Protein 6J9S (pdb70)

B-factor: mean 50.15, std 13.06, range [29.09, 137.84]

Secondary structure (DSSP, 8-state):
-GGGG---EEEEE--SHHHHHHHHHHHHTT--SEEEEE-S-HHHHHHHHHHHHTTGGGS---EEEE--GGGGTT-SEEEE---HHHHHHHHHHHHHTT--SEEEE-SSSHHHHHHHHHHHH---GGGEEE-TTHHHHHHHHHHHHHHHT--GGGEE--EEBSSSTT-EE-GGG-EETTEEHHHHHHH-TTS-HHHHHHHHHHHHTHHHHHHHHHS---HHHHHHHHHHHHHHHTT--EEEEEEEEEESGGG-EEEEEEEEEEEETTEEEEE------HHHHHHHHHHHHHHHH-/--TTS---EEEEE--SHHHHHHHHHHHHHT--SEEEEE-S-HHHHHHHHHHHHTTGGGS---EEEE--GGGGTT-SEEEE--PPPPPTT--HHHHHHHHHHHHHHHHHHHHHTT--SEEEE-SSSHHHHHHHHHHHH---GGGEEE-TTHHHHHHHHHHHHHHHT--GGGEE--EEBSSSTT-EE-GGG-EETTEEHHHHHHH-TTS-HHHHHHHHHHHHTHHHHHHHHHS---HHHHHHHHHHHHHHHTT--EEEEEEEEEESGGG-EEEEEEEEEEEETTEEEEEP-----HHHHHHHHHHHHHHHHHHHHH-/-GGGG---EEEEE--SHHHHHHHHHHHHHT--SEEEEE-S-HHHHHHHHHHHHTTGGGS---EEEE--GGGGGG-SEEEE---HHHHHHHHHHHHHHHHTT--SEEEE-SSSHHHHHHHHHHHH---GGGEEE-TTHHHHHHHHHHHHHHHTS-GGGEE--EEBSSSTT-EE-GGG-EETTEEHHHHHHH-TTS-HHHHHHHHHHHHTHHHHHHHHHS---HHHHHHHHHHHHHHHTT--EEEEEEEEEESGGG-EEEEEEEEEEEETTEEEEE------HHHHHHHHHHHHHHHHHH-/-GGGG---EEEEE--SHHHHHHHHHHHHTT--SEEEEE-S-HHHHHHHHHHHHTTGGGS---EEEE--GGGGGG-SEEEE---HHHHHHHHHHHHHHTT--SEEEE-SSSHHHHHHHHHHHH---GGGEEE-TTHHHHHHHHHHHHHHHTS-GGGEE--EEBSSSTT-EE-GGG-EETTEEHHHHHHH-TTS-HHHHHHHHHHHHTHHHHHHHHHS---HHHHHHHHHHHHHHHTT--EEEEEEEEEESGGG-EEEEEEEEEEEETTEEEEE------HHHHHHHHHHHHHHHHHH-/-GGGG---EEEEE--SHHHHHHHHHHHHHT--SEEEEE-S-HHHHHHHHHHHHTTGGGS---EEEE--GGGGGG-SEEEE--PPPP-TT--HHHHHHHHHHHHHHHHHHHHHTT--SEEEE-SSSHHHHHHHHHHHH---GGGEEE-TTHHHHHHHHHHHHHHHTS-GGGEE--EEBSSSTT-EE-GGG-EETTEEHHHHHHH-TTS-HHHHHHHHHHHHTHHHHHHHHHS---HHHHHHHHHHHHHHHTT--EEEEEEEEEESGGG-EEEEEEEEEEEETTEEEEE------HHHHHHHHHHHHHHHHHHHHH-/-GGGG---EEEEE--SHHHHHHHHHHHHHT--SEEEEE-S-HHHHHHHHHHHHTTGGGS---EEEE--GGGGTT-SEEEE---PPPPTT--HHHHHHHHHHHHHHHHHHHHHTT--SEEEE-SSSHHHHHHHHHHHH---GGGEEE-TTHHHHHHHHHHHHHHHTS-GGGEE--EEBSSSTT-EE-GGG-EETTEEHHHHHHH-TTS-HHHHHHHHHHHHTHHHHHHHHHS---HHHHHHHHHHHHHHHTT--EEEEEEEEEESGGG-EEEEEEEEEEEETTEEEEE------HHHHHHHHHHHHHHHHHHHHH-

Radius of gyration: 40.89 Å; Cα contacts (8 Å, |Δi|>4): 4167; chains: 6; bounding box: 104×77×128 Å

Nearest PDB structures (foldseek):
  6j9s-assembly1_B  TM=1.003E+00  e=2.206E-65  Lacticaseibacillus casei DSM 20011 = JCM 1134 = ATCC 393
  6j9t-assembly1_B  TM=1.002E+00  e=1.835E-62  Lacticaseibacillus casei DSM 20011 = JCM 1134 = ATCC 393
  6j9t-assembly1_A-2  TM=1.002E+00  e=5.610E-61  Lacticaseibacillus casei DSM 20011 = JCM 1134 = ATCC 393
  6jml-assembly1_A  TM=1.002E+00  e=8.552E-60  Lacticaseibacillus casei
  1a5z-assembly1_A  TM=9.547E-01  e=2.780E-36  Thermotoga maritima

Structure (mmCIF, N/CA/C/O backbone):
data_6J9S
#
_entry.id   6J9S
#
_cell.length_a   163.569
_cell.length_b   82.893
_cell.length_c   180.834
_cell.angle_alpha   90.00
_cell.angle_beta   91.50
_cell.angle_gamma   90.00
#
_symmetry.space_group_name_H-M   'C 1 2 1'
#
loop_
_entity.id
_entity.type
_entity.pdbx_description
1 polymer 'L-lactate dehydrogenase'
2 non-polymer 'SULFATE ION'
3 non-polymer GLYCEROL
4 water water
#
loop_
_atom_site.group_PDB
_atom_site.id
_atom_site.type_symbol
_atom_site.label_atom_id
_atom_site.label_alt_id
_atom_site.label_comp_id
_atom_site.label_asym_id
_atom_site.label_entity_id
_atom_site.label_seq_id
_atom_site.pdbx_PDB_ins_code
_atom_site.Cartn_x
_atom_site.Cartn_y
_atom_site.Cartn_z
_atom_site.occupancy
_atom_site.B_iso_or_equiv
_atom_site.auth_seq_id
_atom_site.auth_comp_id
_atom_site.auth_asym_id
_atom_site.auth_atom_id
_atom_site.pdbx_PDB_model_num
ATOM 1 N N . SER A 1 3 ? -13.490 29.012 175.978 1.00 72.68 3 SER A N 1
ATOM 2 C CA . SER A 1 3 ? -13.679 27.928 177.026 1.00 70.60 3 SER A CA 1
ATOM 3 C C . SER A 1 3 ? -12.352 27.665 177.730 1.00 67.41 3 SER A C 1
ATOM 4 O O . SER A 1 3 ? -11.322 27.572 177.086 1.00 70.81 3 SER A O 1
ATOM 7 N N . ILE A 1 4 ? -12.382 27.513 179.044 1.00 66.75 4 ILE A N 1
ATOM 8 C CA . ILE A 1 4 ? -11.209 27.031 179.816 1.00 67.97 4 ILE A CA 1
ATOM 9 C C . ILE A 1 4 ? -10.656 25.684 179.271 1.00 70.09 4 ILE A C 1
ATOM 10 O O . ILE A 1 4 ? -9.464 25.350 179.422 1.00 63.93 4 ILE A O 1
ATOM 15 N N . THR A 1 5 ? -11.552 24.875 178.679 1.00 71.15 5 THR A N 1
ATOM 16 C CA . THR A 1 5 ? -11.167 23.526 178.206 1.00 65.76 5 THR A CA 1
ATOM 17 C C . THR A 1 5 ? -10.255 23.555 176.970 1.00 71.17 5 THR A C 1
ATOM 18 O O . THR A 1 5 ? -9.590 22.546 176.656 1.00 61.28 5 THR A O 1
ATOM 22 N N . ASP A 1 6 ? -10.144 24.722 176.334 1.00 71.85 6 ASP A N 1
ATOM 23 C CA . ASP A 1 6 ? -9.168 24.907 175.255 1.00 69.30 6 ASP A CA 1
ATOM 24 C C . ASP A 1 6 ? -7.728 24.564 175.685 1.00 69.94 6 ASP A C 1
ATOM 25 O O . ASP A 1 6 ? -6.861 24.280 174.845 1.00 64.93 6 ASP A O 1
ATOM 30 N N . LYS A 1 7 ? -7.483 24.578 176.992 1.00 70.17 7 LYS A N 1
ATOM 31 C CA . LYS A 1 7 ? -6.185 24.232 177.578 1.00 67.96 7 LYS A CA 1
ATOM 32 C C . LYS A 1 7 ? -5.973 22.735 177.751 1.00 68.99 7 LYS A C 1
ATOM 33 O O . LYS A 1 7 ? -4.876 22.302 178.092 1.00 60.55 7 LYS A O 1
ATOM 39 N N . ASP A 1 8 ? -7.017 21.937 177.572 1.00 62.49 8 ASP A N 1
ATOM 40 C CA . ASP A 1 8 ? -6.902 20.485 177.802 1.00 59.92 8 ASP A CA 1
ATOM 41 C C . ASP A 1 8 ? -6.278 19.848 176.594 1.00 59.32 8 ASP A C 1
ATOM 42 O O . ASP A 1 8 ? -6.919 19.036 175.902 1.00 56.83 8 ASP A O 1
ATOM 47 N N . HIS A 1 9 ? -5.031 20.243 176.311 1.00 58.40 9 HIS A N 1
ATOM 48 C CA . HIS A 1 9 ? -4.272 19.740 175.182 1.00 52.68 9 HIS A CA 1
ATOM 49 C C . HIS A 1 9 ? -2.838 19.837 175.636 1.00 54.09 9 HIS A C 1
ATOM 50 O O . HIS A 1 9 ? -2.293 20.934 175.791 1.00 50.38 9 HIS A O 1
ATOM 57 N N . GLN A 1 10 ? -2.219 18.687 175.852 1.00 46.23 10 GLN A N 1
ATOM 58 C CA . GLN A 1 10 ? -0.890 18.654 176.391 1.00 49.11 10 GLN A CA 1
ATOM 59 C C . GLN A 1 10 ? 0.116 18.395 175.299 1.00 48.82 10 GLN A C 1
ATOM 60 O O . GLN A 1 10 ? -0.050 17.528 174.430 1.00 46.58 10 GLN A O 1
ATOM 66 N N . LYS A 1 11 ? 1.146 19.236 175.295 1.00 48.72 11 LYS A N 1
ATOM 67 C CA . LYS A 1 11 ? 2.092 19.278 174.228 1.00 47.53 11 LYS A CA 1
ATOM 68 C C . LYS A 1 11 ? 3.497 19.059 174.753 1.00 44.56 11 LYS A C 1
ATOM 69 O O . LYS A 1 11 ? 4.003 19.801 175.633 1.00 43.72 11 LYS A O 1
ATOM 75 N N . VAL A 1 12 ? 4.198 18.161 174.093 1.00 44.55 12 VAL A N 1
ATOM 76 C CA . VAL A 1 12 ? 5.605 17.895 174.412 1.00 41.53 12 VAL A CA 1
ATOM 77 C C . VAL A 1 12 ? 6.447 18.193 173.224 1.00 42.94 12 VAL A C 1
ATOM 78 O O . VAL A 1 12 ? 6.171 17.731 172.120 1.00 42.88 12 VAL A O 1
ATOM 82 N N . ILE A 1 13 ? 7.598 18.831 173.471 1.00 44.36 13 ILE A N 1
ATOM 83 C CA . ILE A 1 13 ? 8.656 18.960 172.479 1.00 44.61 13 ILE A CA 1
ATOM 84 C C . ILE A 1 13 ? 9.833 18.128 172.942 1.00 43.56 13 ILE A C 1
ATOM 85 O O . ILE A 1 13 ? 10.375 18.333 174.023 1.00 45.03 13 ILE A O 1
ATOM 90 N N . LEU A 1 14 ? 10.248 17.225 172.078 1.00 43.62 14 LEU A N 1
ATOM 91 C CA . LEU A 1 14 ? 11.366 16.381 172.309 1.00 43.50 14 LEU A CA 1
ATOM 92 C C . LEU A 1 14 ? 12.512 16.885 171.507 1.00 41.80 14 LEU A C 1
ATOM 93 O O . LEU A 1 14 ? 12.382 17.036 170.308 1.00 41.65 14 LEU A O 1
ATOM 98 N N . VAL A 1 15 ? 13.659 17.078 172.158 1.00 45.26 15 VAL A N 1
ATOM 99 C CA . VAL A 1 15 ? 14.895 17.455 171.487 1.00 46.24 15 VAL A CA 1
ATOM 100 C C . VAL A 1 15 ? 15.878 16.299 171.521 1.00 45.30 15 VAL A C 1
ATOM 101 O O . VAL A 1 15 ? 16.287 15.834 172.602 1.00 46.18 15 VAL A O 1
ATOM 105 N N . GLY A 1 16 ? 16.206 15.811 170.326 1.00 45.15 16 GLY A N 1
ATOM 106 C CA . GLY A 1 16 ? 17.093 14.628 170.193 1.00 47.74 16 GLY A CA 1
ATOM 107 C C . GLY A 1 16 ? 16.215 13.422 169.803 1.00 45.56 16 GLY A C 1
ATOM 108 O O . GLY A 1 16 ? 15.424 12.971 170.591 1.00 47.44 16 GLY A O 1
ATOM 109 N N . ASP A 1 17 ? 16.407 12.942 168.589 1.00 44.22 17 ASP A N 1
ATOM 110 C CA . ASP A 1 17 ? 15.693 11.801 168.073 1.00 46.14 17 ASP A CA 1
ATOM 111 C C . ASP A 1 17 ? 16.605 10.618 167.803 1.00 40.18 17 ASP A C 1
ATOM 112 O O . ASP A 1 17 ? 16.521 10.001 166.750 1.00 41.32 17 ASP A O 1
ATOM 117 N N . GLY A 1 18 ? 17.523 10.351 168.716 1.00 42.43 18 GLY A N 1
ATOM 118 C CA . GLY A 1 18 ? 18.330 9.109 168.687 1.00 41.14 18 GLY A CA 1
ATOM 119 C C . GLY A 1 18 ? 17.439 7.994 169.232 1.00 39.93 18 GLY A C 1
ATOM 120 O O . GLY A 1 18 ? 16.217 8.143 169.424 1.00 38.65 18 GLY A O 1
ATOM 121 N N . ALA A 1 19 ? 18.063 6.907 169.596 1.00 42.21 19 ALA A N 1
ATOM 122 C CA . ALA A 1 19 ? 17.363 5.761 170.154 1.00 41.38 19 ALA A CA 1
ATOM 123 C C . ALA A 1 19 ? 16.543 6.130 171.416 1.00 40.87 19 ALA A C 1
ATOM 124 O O . ALA A 1 19 ? 15.439 5.623 171.646 1.00 36.94 19 ALA A O 1
ATOM 126 N N . VAL A 1 20 ? 17.100 6.987 172.260 1.00 42.69 20 VAL A N 1
ATOM 127 C CA . VAL A 1 20 ? 16.452 7.334 173.520 1.00 40.46 20 VAL A CA 1
ATOM 128 C C . VAL A 1 20 ? 15.199 8.141 173.213 1.00 40.84 20 VAL A C 1
ATOM 129 O O . VAL A 1 20 ? 14.090 7.826 173.677 1.00 40.01 20 VAL A O 1
ATOM 133 N N . GLY A 1 21 ? 15.379 9.196 172.418 1.00 40.82 21 GLY A N 1
ATOM 134 C CA . GLY A 1 21 ? 14.250 10.102 172.139 1.00 42.53 21 GLY A CA 1
ATOM 135 C C . GLY A 1 21 ? 13.143 9.408 171.379 1.00 38.57 21 GLY A C 1
ATOM 136 O O . GLY A 1 21 ? 11.948 9.519 171.709 1.00 37.09 21 GLY A O 1
ATOM 137 N N . SER A 1 22 ? 13.542 8.620 170.388 1.00 38.29 22 SER A N 1
ATOM 138 C CA . SER A 1 22 ? 12.576 7.841 169.568 1.00 37.15 22 SER A CA 1
ATOM 139 C C . SER A 1 22 ? 11.781 6.901 170.431 1.00 37.80 22 SER A C 1
ATOM 140 O O . SER A 1 22 ? 10.550 6.776 170.335 1.00 36.52 22 SER A O 1
ATOM 143 N N . SER A 1 23 ? 12.487 6.152 171.253 1.00 37.07 23 SER A N 1
ATOM 144 C CA . SER A 1 23 ? 11.868 5.192 172.153 1.00 37.27 23 SER A CA 1
ATOM 145 C C . SER A 1 23 ? 10.943 5.861 173.138 1.00 35.67 23 SER A C 1
ATOM 146 O O . SER A 1 23 ? 9.873 5.331 173.459 1.00 36.90 23 SER A O 1
ATOM 149 N N . TYR A 1 24 ? 11.355 7.032 173.664 1.00 36.96 24 TYR A N 1
ATOM 150 C CA . TYR A 1 24 ? 10.472 7.823 174.548 1.00 33.93 24 TYR A CA 1
ATOM 151 C C . TYR A 1 24 ? 9.190 8.234 173.829 1.00 34.68 24 TYR A C 1
ATOM 152 O O . TYR A 1 24 ? 8.082 8.097 174.366 1.00 37.54 24 TYR A O 1
ATOM 161 N N . ALA A 1 25 ? 9.310 8.658 172.581 1.00 34.99 25 ALA A N 1
ATOM 162 C CA . ALA A 1 25 ? 8.114 9.066 171.846 1.00 36.13 25 ALA A CA 1
ATOM 163 C C . ALA A 1 25 ? 7.181 7.863 171.689 1.00 33.72 25 ALA A C 1
ATOM 164 O O . ALA A 1 25 ? 5.966 8.005 171.838 1.00 34.91 25 ALA A O 1
ATOM 166 N N . TYR A 1 26 ? 7.755 6.705 171.397 1.00 33.11 26 TYR A N 1
ATOM 167 C CA . TYR A 1 26 ? 6.975 5.496 171.275 1.00 32.14 26 TYR A CA 1
ATOM 168 C C . TYR A 1 26 ? 6.250 5.160 172.587 1.00 31.50 26 TYR A C 1
ATOM 169 O O . TYR A 1 26 ? 5.069 4.761 172.583 1.00 31.30 26 TYR A O 1
ATOM 178 N N . ALA A 1 27 ? 6.952 5.297 173.691 1.00 31.54 27 ALA A N 1
ATOM 179 C CA . ALA A 1 27 ? 6.346 5.060 174.993 1.00 32.50 27 ALA A CA 1
ATOM 180 C C . ALA A 1 27 ? 5.143 5.980 175.282 1.00 34.97 27 ALA A C 1
ATOM 181 O O . ALA A 1 27 ? 4.096 5.557 175.799 1.00 36.20 27 ALA A O 1
ATOM 183 N N . MET A 1 28 ? 5.279 7.243 174.896 1.00 40.49 28 MET A N 1
ATOM 184 C CA . MET A 1 28 ? 4.251 8.227 175.099 1.00 35.97 28 MET A CA 1
ATOM 185 C C . MET A 1 28 ? 3.046 7.901 174.223 1.00 35.96 28 MET A C 1
ATOM 186 O O . MET A 1 28 ? 1.863 8.081 174.631 1.00 37.50 28 MET A O 1
ATOM 191 N N . VAL A 1 29 ? 3.323 7.475 173.000 1.00 35.75 29 VAL A N 1
ATOM 192 C CA . VAL A 1 29 ? 2.271 7.022 172.116 1.00 35.41 29 VAL A CA 1
ATOM 193 C C . VAL A 1 29 ? 1.486 5.824 172.668 1.00 38.39 29 VAL A C 1
ATOM 194 O O . VAL A 1 29 ? 0.263 5.828 172.713 1.00 36.49 29 VAL A O 1
ATOM 198 N N . LEU A 1 30 ? 2.193 4.776 173.009 1.00 37.44 30 LEU A N 1
ATOM 199 C CA . LEU A 1 30 ? 1.564 3.586 173.495 1.00 41.43 30 LEU A CA 1
ATOM 200 C C . LEU A 1 30 ? 0.818 3.783 174.768 1.00 37.87 30 LEU A C 1
ATOM 201 O O . LEU A 1 30 ? -0.249 3.235 174.948 1.00 33.15 30 LEU A O 1
ATOM 206 N N . GLN A 1 31 ? 1.307 4.604 175.652 1.00 34.55 31 GLN A N 1
ATOM 207 C CA . GLN A 1 31 ? 0.615 4.805 176.920 1.00 32.85 31 GLN A CA 1
ATOM 208 C C . GLN A 1 31 ? -0.395 5.954 176.870 1.00 39.49 31 GLN A C 1
ATOM 209 O O . GLN A 1 31 ? -1.012 6.255 177.873 1.00 35.63 31 GLN A O 1
ATOM 215 N N . GLY A 1 32 ? -0.536 6.618 175.738 1.00 35.72 32 GLY A N 1
ATOM 216 C CA . GLY A 1 32 ? -1.572 7.643 175.615 1.00 37.36 32 GLY A CA 1
ATOM 217 C C . GLY A 1 32 ? -1.276 8.872 176.422 1.00 40.04 32 GLY A C 1
ATOM 218 O O . GLY A 1 32 ? -2.185 9.555 176.863 1.00 38.87 32 GLY A O 1
ATOM 219 N N . ILE A 1 33 ? 0.023 9.199 176.599 1.00 40.84 33 ILE A N 1
ATOM 220 C CA . ILE A 1 33 ? 0.403 10.333 177.394 1.00 40.03 33 ILE A CA 1
ATOM 221 C C . ILE A 1 33 ? 0.656 11.532 176.453 1.00 38.72 33 ILE A C 1
ATOM 222 O O . ILE A 1 33 ? 1.455 11.450 175.509 1.00 39.62 33 ILE A O 1
ATOM 227 N N . ALA A 1 34 ? -0.018 12.650 176.759 1.00 39.12 34 ALA A N 1
ATOM 228 C CA . ALA A 1 34 ? -0.003 13.902 175.956 1.00 39.26 34 ALA A CA 1
ATOM 229 C C . ALA A 1 34 ? -0.705 13.757 174.621 1.00 43.33 34 ALA A C 1
ATOM 230 O O . ALA A 1 34 ? -1.041 12.635 174.182 1.00 41.23 34 ALA A O 1
ATOM 232 N N . GLN A 1 35 ? -1.026 14.897 174.020 1.00 42.47 35 GLN A N 1
ATOM 233 C CA . GLN A 1 35 ? -1.800 14.894 172.794 1.00 43.46 35 GLN A CA 1
ATOM 234 C C . GLN A 1 35 ? -1.027 15.368 171.585 1.00 42.97 35 GLN A C 1
ATOM 235 O O . GLN A 1 35 ? -1.534 15.341 170.479 1.00 45.49 35 GLN A O 1
ATOM 241 N N . GLU A 1 36 ? 0.203 15.787 171.786 1.00 45.97 36 GLU A N 1
ATOM 242 C CA . GLU A 1 36 ? 1.005 16.372 170.743 1.00 43.87 36 GLU A CA 1
ATOM 243 C C . GLU A 1 36 ? 2.493 16.193 171.080 1.00 45.12 36 GLU A C 1
ATOM 244 O O . GLU A 1 36 ? 2.923 16.429 172.224 1.00 43.39 36 GLU A O 1
ATOM 250 N N . ILE A 1 37 ? 3.249 15.684 170.108 1.00 42.01 37 ILE A N 1
ATOM 251 C CA . ILE A 1 37 ? 4.677 15.502 170.252 1.00 43.07 37 ILE A CA 1
ATOM 252 C C . ILE A 1 37 ? 5.341 16.078 169.013 1.00 42.92 37 ILE A C 1
ATOM 253 O O . ILE A 1 37 ? 5.160 15.606 167.898 1.00 41.53 37 ILE A O 1
ATOM 258 N N . GLY A 1 38 ? 6.170 17.086 169.235 1.00 41.23 38 GLY A N 1
ATOM 259 C CA . GLY A 1 38 ? 7.026 17.593 168.175 1.00 43.92 38 GLY A CA 1
ATOM 260 C C . GLY A 1 38 ? 8.443 17.091 168.448 1.00 42.92 38 GLY A C 1
ATOM 261 O O . GLY A 1 38 ? 8.931 17.264 169.542 1.00 43.85 38 GLY A O 1
ATOM 262 N N . ILE A 1 39 ? 9.123 16.633 167.407 1.00 43.78 39 ILE A N 1
ATOM 263 C CA . ILE A 1 39 ? 10.417 16.009 167.490 1.00 43.45 39 ILE A CA 1
ATOM 264 C C . ILE A 1 39 ? 11.430 16.871 166.752 1.00 43.66 39 ILE A C 1
ATOM 265 O O . ILE A 1 39 ? 11.275 17.121 165.569 1.00 45.55 39 ILE A O 1
ATOM 270 N N . VAL A 1 40 ? 12.397 17.351 167.501 1.00 45.95 40 VAL A N 1
ATOM 271 C CA . VAL A 1 40 ? 13.377 18.307 167.018 1.00 49.30 40 VAL A CA 1
ATOM 272 C C . VAL A 1 40 ? 14.734 17.616 167.016 1.00 46.86 40 VAL A C 1
ATOM 273 O O . VAL A 1 40 ? 15.165 17.117 168.047 1.00 52.58 40 VAL A O 1
ATOM 277 N N . ASP A 1 41 ? 15.417 17.653 165.881 1.00 47.21 41 ASP A N 1
ATOM 278 C CA . ASP A 1 41 ? 16.801 17.105 165.745 1.00 46.71 41 ASP A CA 1
ATOM 279 C C . ASP A 1 41 ? 17.398 17.669 164.479 1.00 46.63 41 ASP A C 1
ATOM 280 O O . ASP A 1 41 ? 16.700 18.004 163.519 1.00 46.69 41 ASP A O 1
ATOM 285 N N . ILE A 1 42 ? 18.711 17.760 164.452 1.00 52.95 42 ILE A N 1
ATOM 286 C CA . ILE A 1 42 ? 19.478 18.234 163.295 1.00 55.37 42 ILE A CA 1
ATOM 287 C C . ILE A 1 42 ? 19.215 17.422 162.051 1.00 55.82 42 ILE A C 1
ATOM 288 O O . ILE A 1 42 ? 19.168 17.940 160.936 1.00 50.82 42 ILE A O 1
ATOM 293 N N . PHE A 1 43 ? 18.998 16.116 162.241 1.00 57.07 43 PHE A N 1
ATOM 294 C CA . PHE A 1 43 ? 18.685 15.221 161.128 1.00 57.94 43 PHE A CA 1
ATOM 295 C C . PHE A 1 43 ? 17.195 15.234 160.826 1.00 64.86 43 PHE A C 1
ATOM 296 O O . PHE A 1 43 ? 16.416 14.426 161.402 1.00 65.77 43 PHE A O 1
ATOM 304 N N . LYS A 1 44 ? 16.809 16.141 159.946 1.00 65.05 44 LYS A N 1
ATOM 305 C CA . LYS A 1 44 ? 15.402 16.406 159.679 1.00 66.70 44 LYS A CA 1
ATOM 306 C C . LYS A 1 44 ? 14.690 15.269 158.983 1.00 64.67 44 LYS A C 1
ATOM 307 O O . LYS A 1 44 ? 13.522 15.000 159.256 1.00 59.33 44 LYS A O 1
ATOM 313 N N . ASP A 1 45 ? 15.364 14.654 158.037 1.00 63.56 45 ASP A N 1
ATOM 314 C CA . ASP A 1 45 ? 14.805 13.494 157.401 1.00 71.23 45 ASP A CA 1
ATOM 315 C C . ASP A 1 45 ? 14.464 12.383 158.432 1.00 64.99 45 ASP A C 1
ATOM 316 O O . ASP A 1 45 ? 13.331 11.879 158.426 1.00 69.56 45 ASP A O 1
ATOM 321 N N . LYS A 1 46 ? 15.355 12.097 159.377 1.00 59.11 46 LYS A N 1
ATOM 322 C CA . LYS A 1 46 ? 15.082 11.115 160.388 1.00 63.36 46 LYS A CA 1
ATOM 323 C C . LYS A 1 46 ? 13.890 11.449 161.237 1.00 61.54 46 LYS A C 1
ATOM 324 O O . LYS A 1 46 ? 13.110 10.543 161.556 1.00 51.98 46 LYS A O 1
ATOM 330 N N . THR A 1 47 ? 13.760 12.712 161.644 1.00 55.19 47 THR A N 1
ATOM 331 C CA . THR A 1 47 ? 12.661 13.084 162.522 1.00 53.06 47 THR A CA 1
ATOM 332 C C . THR A 1 47 ? 11.344 12.934 161.752 1.00 52.27 47 THR A C 1
ATOM 333 O O . THR A 1 47 ? 10.323 12.561 162.372 1.00 52.34 47 THR A O 1
ATOM 337 N N . LYS A 1 48 ? 11.333 13.265 160.460 1.00 50.33 48 LYS A N 1
ATOM 338 C CA . LYS A 1 48 ? 10.136 13.047 159.664 1.00 54.51 48 LYS A CA 1
ATOM 339 C C . LYS A 1 48 ? 9.780 11.527 159.545 1.00 53.48 48 LYS A C 1
ATOM 340 O O . LYS A 1 48 ? 8.620 11.127 159.678 1.00 44.77 48 LYS A O 1
ATOM 346 N N . GLY A 1 49 ? 10.809 10.726 159.337 1.00 49.41 49 GLY A N 1
ATOM 347 C CA . GLY A 1 49 ? 10.681 9.279 159.208 1.00 51.55 49 GLY A CA 1
ATOM 348 C C . GLY A 1 49 ? 10.110 8.693 160.463 1.00 49.45 49 GLY A C 1
ATOM 349 O O . GLY A 1 49 ? 9.162 7.936 160.415 1.00 44.74 49 GLY A O 1
ATOM 350 N N . ASP A 1 50 ? 10.660 9.088 161.627 1.00 48.24 50 ASP A N 1
ATOM 351 C CA . ASP A 1 50 ? 10.123 8.692 162.930 1.00 46.14 50 ASP A CA 1
ATOM 352 C C . ASP A 1 50 ? 8.687 9.153 163.179 1.00 47.94 50 ASP A C 1
ATOM 353 O O . ASP A 1 50 ? 7.864 8.378 163.616 1.00 47.65 50 ASP A O 1
ATOM 358 N N . ALA A 1 51 ? 8.423 10.429 162.960 1.00 41.66 51 ALA A N 1
ATOM 359 C CA . ALA A 1 51 ? 7.070 10.941 163.152 1.00 39.49 51 ALA A CA 1
ATOM 360 C C . ALA A 1 51 ? 6.076 10.109 162.336 1.00 37.36 51 ALA A C 1
ATOM 361 O O . ALA A 1 51 ? 5.037 9.753 162.876 1.00 40.05 51 ALA A O 1
ATOM 363 N N . ILE A 1 52 ? 6.345 9.822 161.072 1.00 39.08 52 ILE A N 1
ATOM 364 C CA . ILE A 1 52 ? 5.326 9.119 160.273 1.00 42.98 52 ILE A CA 1
ATOM 365 C C . ILE A 1 52 ? 5.241 7.630 160.618 1.00 42.12 52 ILE A C 1
ATOM 366 O O . ILE A 1 52 ? 4.157 7.049 160.529 1.00 40.71 52 ILE A O 1
ATOM 371 N N . ASP A 1 53 ? 6.325 7.032 161.104 1.00 37.36 53 ASP A N 1
ATOM 372 C CA . ASP A 1 53 ? 6.324 5.628 161.551 1.00 40.80 53 ASP A CA 1
ATOM 373 C C . ASP A 1 53 ? 5.481 5.557 162.829 1.00 39.36 53 ASP A C 1
ATOM 374 O O . ASP A 1 53 ? 4.648 4.643 162.990 1.00 37.49 53 ASP A O 1
ATOM 379 N N . LEU A 1 54 ? 5.736 6.498 163.741 1.00 35.78 54 LEU A N 1
ATOM 380 C CA . LEU A 1 54 ? 4.961 6.605 164.941 1.00 36.92 54 LEU A CA 1
ATOM 381 C C . LEU A 1 54 ? 3.472 6.862 164.744 1.00 35.94 54 LEU A C 1
ATOM 382 O O . LEU A 1 54 ? 2.649 6.341 165.487 1.00 37.52 54 LEU A O 1
ATOM 387 N N . GLU A 1 55 ? 3.127 7.730 163.791 1.00 39.00 55 GLU A N 1
ATOM 388 C CA . GLU A 1 55 ? 1.756 8.046 163.508 1.00 41.63 55 GLU A CA 1
ATOM 389 C C . GLU A 1 55 ? 0.978 6.741 163.183 1.00 37.93 55 GLU A C 1
ATOM 390 O O . GLU A 1 55 ? -0.220 6.691 163.374 1.00 39.92 55 GLU A O 1
ATOM 396 N N . ASP A 1 56 ? 1.661 5.796 162.521 1.00 41.07 56 ASP A N 1
ATOM 397 C CA . ASP A 1 56 ? 1.050 4.490 162.141 1.00 40.81 56 ASP A CA 1
ATOM 398 C C . ASP A 1 56 ? 0.618 3.662 163.323 1.00 38.88 56 ASP A C 1
ATOM 399 O O . ASP A 1 56 ? -0.223 2.779 163.181 1.00 37.38 56 ASP A O 1
ATOM 404 N N . ALA A 1 57 ? 1.150 3.939 164.505 1.00 38.00 57 ALA A N 1
ATOM 405 C CA . ALA A 1 57 ? 0.692 3.283 165.735 1.00 36.44 57 ALA A CA 1
ATOM 406 C C . ALA A 1 57 ? -0.611 3.904 166.289 1.00 38.13 57 ALA A C 1
ATOM 407 O O . ALA A 1 57 ? -1.350 3.251 167.035 1.00 36.14 57 ALA A O 1
ATOM 409 N N . LEU A 1 58 ? -0.931 5.123 165.891 1.00 38.28 58 LEU A N 1
ATOM 410 C CA . LEU A 1 58 ? -2.043 5.877 166.476 1.00 36.45 58 LEU A CA 1
ATOM 411 C C . LEU A 1 58 ? -3.452 5.301 166.337 1.00 36.23 58 LEU A C 1
ATOM 412 O O . LEU A 1 58 ? -4.202 5.315 167.337 1.00 36.13 58 LEU A O 1
ATOM 417 N N . PRO A 1 59 ? -3.785 4.655 165.193 1.00 38.20 59 PRO A N 1
ATOM 418 C CA . PRO A 1 59 ? -5.048 3.926 165.177 1.00 37.39 59 PRO A CA 1
ATOM 419 C C . PRO A 1 59 ? -5.220 2.811 166.243 1.00 41.00 59 PRO A C 1
ATOM 420 O O . PRO A 1 59 ? -6.356 2.350 166.421 1.00 38.44 59 PRO A O 1
ATOM 424 N N . PHE A 1 60 ? -4.156 2.335 166.871 1.00 37.49 60 PHE A N 1
ATOM 425 C CA . PHE A 1 60 ? -4.286 1.307 167.925 1.00 38.42 60 PHE A CA 1
ATOM 426 C C . PHE A 1 60 ? -4.132 1.915 169.308 1.00 37.65 60 PHE A C 1
ATOM 427 O O . PHE A 1 60 ? -4.093 1.198 170.278 1.00 36.12 60 PHE A O 1
ATOM 435 N N . THR A 1 61 ? -4.055 3.240 169.411 1.00 35.74 61 THR A N 1
ATOM 436 C CA . THR A 1 61 ? -3.962 3.912 170.685 1.00 40.71 61 THR A CA 1
ATOM 437 C C . THR A 1 61 ? -4.774 5.224 170.669 1.00 38.94 61 THR A C 1
ATOM 438 O O . THR A 1 61 ? -5.592 5.528 169.756 1.00 46.57 61 THR A O 1
ATOM 442 N N . SER A 1 62 ? -4.532 6.106 171.582 1.00 43.86 62 SER A N 1
ATOM 443 C CA . SER A 1 62 ? -5.285 7.324 171.569 1.00 40.12 62 SER A CA 1
ATOM 444 C C . SER A 1 62 ? -4.651 8.335 170.591 1.00 43.74 62 SER A C 1
ATOM 445 O O . SER A 1 62 ? -3.422 8.278 170.293 1.00 38.83 62 SER A O 1
ATOM 448 N N . PRO A 1 63 ? -5.449 9.263 170.076 1.00 40.04 63 PRO A N 1
ATOM 449 C CA . PRO A 1 63 ? -4.903 10.130 169.042 1.00 37.98 63 PRO A CA 1
ATOM 450 C C . PRO A 1 63 ? -3.888 11.153 169.532 1.00 39.53 63 PRO A C 1
ATOM 451 O O . PRO A 1 63 ? -3.905 11.557 170.688 1.00 40.08 63 PRO A O 1
ATOM 455 N N . LYS A 1 64 ? -2.989 11.539 168.636 1.00 40.30 64 LYS A N 1
ATOM 456 C CA . LYS A 1 64 ? -2.005 12.571 168.896 1.00 43.61 64 LYS A CA 1
ATOM 457 C C . LYS A 1 64 ? -1.690 13.302 167.606 1.00 43.15 64 LYS A C 1
ATOM 458 O O . LYS A 1 64 ? -1.821 12.759 166.520 1.00 43.82 64 LYS A O 1
ATOM 464 N N . LYS A 1 65 ? -1.147 14.502 167.749 1.00 46.37 65 LYS A N 1
ATOM 465 C CA . LYS A 1 65 ? -0.440 15.153 166.654 1.00 47.59 65 LYS A CA 1
ATOM 466 C C . LYS A 1 65 ? 1.035 14.888 166.863 1.00 43.69 65 LYS A C 1
ATOM 467 O O . LYS A 1 65 ? 1.592 15.261 167.875 1.00 48.30 65 LYS A O 1
ATOM 473 N N . ILE A 1 66 ? 1.707 14.330 165.871 1.00 42.87 66 ILE A N 1
ATOM 474 C CA . ILE A 1 66 ? 3.110 14.004 165.907 1.00 43.73 66 ILE A CA 1
ATOM 475 C C . ILE A 1 66 ? 3.791 14.488 164.654 1.00 45.94 66 ILE A C 1
ATOM 476 O O . ILE A 1 66 ? 3.310 14.239 163.566 1.00 46.78 66 ILE A O 1
ATOM 481 N N . TYR A 1 67 ? 4.885 15.260 164.800 1.00 44.82 67 TYR A N 1
ATOM 482 C CA . TYR A 1 67 ? 5.504 15.880 163.642 1.00 44.30 67 TYR A CA 1
ATOM 483 C C . TYR A 1 67 ? 6.961 16.214 163.930 1.00 46.77 67 TYR A C 1
ATOM 484 O O . TYR A 1 67 ? 7.400 16.298 165.079 1.00 45.59 67 TYR A O 1
ATOM 493 N N . SER A 1 68 ? 7.692 16.417 162.850 1.00 48.37 68 SER A N 1
ATOM 494 C CA . SER A 1 68 ? 9.021 16.911 162.893 1.00 50.17 68 SER A CA 1
ATOM 495 C C . SER A 1 68 ? 8.912 18.394 163.222 1.00 51.66 68 SER A C 1
ATOM 496 O O . SER A 1 68 ? 8.237 19.135 162.511 1.00 47.73 68 SER A O 1
ATOM 499 N N . ALA A 1 69 ? 9.660 18.836 164.228 1.00 51.52 69 ALA A N 1
ATOM 500 C CA . ALA A 1 69 ? 9.458 20.152 164.784 1.00 50.92 69 ALA A CA 1
ATOM 501 C C . ALA A 1 69 ? 10.706 20.987 164.787 1.00 50.76 69 ALA A C 1
ATOM 502 O O . ALA A 1 69 ? 11.803 20.485 164.453 1.00 48.77 69 ALA A O 1
ATOM 504 N N . GLU A 1 70 ? 10.543 22.259 165.142 1.00 53.32 70 GLU A N 1
ATOM 505 C CA . GLU A 1 70 ? 11.690 23.239 165.308 1.00 59.95 70 GLU A CA 1
ATOM 506 C C . GLU A 1 70 ? 11.581 23.855 166.702 1.00 55.47 70 GLU A C 1
ATOM 507 O O . GLU A 1 70 ? 10.533 23.737 167.335 1.00 52.45 70 GLU A O 1
ATOM 513 N N . TYR A 1 71 ? 12.661 24.446 167.192 1.00 56.91 71 TYR A N 1
ATOM 514 C CA . TYR A 1 71 ? 12.676 25.029 168.551 1.00 57.76 71 TYR A CA 1
ATOM 515 C C . TYR A 1 71 ? 11.520 26.009 168.765 1.00 59.45 71 TYR A C 1
ATOM 516 O O . TYR A 1 71 ? 10.963 26.062 169.870 1.00 57.67 71 TYR A O 1
ATOM 525 N N . SER A 1 72 ? 11.165 26.771 167.716 1.00 60.86 72 SER A N 1
ATOM 526 C CA . SER A 1 72 ? 10.069 27.743 167.797 1.00 61.23 72 SER A CA 1
ATOM 527 C C . SER A 1 72 ? 8.733 27.071 168.149 1.00 60.92 72 SER A C 1
ATOM 528 O O . SER A 1 72 ? 7.858 27.713 168.700 1.00 55.02 72 SER A O 1
ATOM 531 N N . ASP A 1 73 ? 8.582 25.753 167.897 1.00 52.93 73 ASP A N 1
ATOM 532 C CA . ASP A 1 73 ? 7.343 25.100 168.226 1.00 53.82 73 ASP A CA 1
ATOM 533 C C . ASP A 1 73 ? 7.170 24.927 169.715 1.00 53.67 73 ASP A C 1
ATOM 534 O O . ASP A 1 73 ? 6.097 24.486 170.146 1.00 52.78 73 ASP A O 1
ATOM 539 N N . ALA A 1 74 ? 8.202 25.248 170.514 1.00 54.67 74 ALA A N 1
ATOM 540 C CA . ALA A 1 74 ? 8.094 25.109 171.979 1.00 55.30 74 ALA A CA 1
ATOM 541 C C . ALA A 1 74 ? 7.286 26.237 172.644 1.00 54.56 74 ALA A C 1
ATOM 542 O O . ALA A 1 74 ? 7.039 26.184 173.864 1.00 51.88 74 ALA A O 1
ATOM 544 N N . LYS A 1 75 ? 6.798 27.172 171.841 1.00 60.67 75 LYS A N 1
ATOM 545 C CA . LYS A 1 75 ? 6.169 28.429 172.361 1.00 66.74 75 LYS A CA 1
ATOM 546 C C . LYS A 1 75 ? 5.139 28.038 173.399 1.00 62.70 75 LYS A C 1
ATOM 547 O O . LYS A 1 75 ? 5.188 28.531 174.505 1.00 67.41 75 LYS A O 1
ATOM 553 N N . ASP A 1 76 ? 4.253 27.119 173.053 1.00 57.73 76 ASP A N 1
ATOM 554 C CA . ASP A 1 76 ? 3.152 26.737 173.930 1.00 59.63 76 ASP A CA 1
ATOM 555 C C . ASP A 1 76 ? 3.251 25.301 174.410 1.00 55.07 76 ASP A C 1
ATOM 556 O O . ASP A 1 76 ? 2.249 24.669 174.735 1.00 52.40 76 ASP A O 1
ATOM 561 N N . ALA A 1 77 ? 4.470 24.769 174.495 1.00 51.37 77 ALA A N 1
ATOM 562 C CA . ALA A 1 77 ? 4.630 23.404 175.013 1.00 49.45 77 ALA A CA 1
ATOM 563 C C . ALA A 1 77 ? 4.485 23.371 176.530 1.00 49.90 77 ALA A C 1
ATOM 564 O O . ALA A 1 77 ? 4.875 24.314 177.221 1.00 51.50 77 ALA A O 1
ATOM 566 N N . ASP A 1 78 ? 4.036 22.243 177.045 1.00 47.38 78 ASP A N 1
ATOM 567 C CA . ASP A 1 78 ? 4.045 21.934 178.471 1.00 48.49 78 ASP A CA 1
ATOM 568 C C . ASP A 1 78 ? 5.387 21.460 178.951 1.00 49.07 78 ASP A C 1
ATOM 569 O O . ASP A 1 78 ? 5.844 21.802 180.043 1.00 53.52 78 ASP A O 1
ATOM 574 N N . LEU A 1 79 ? 6.051 20.685 178.105 1.00 48.02 79 LEU A N 1
ATOM 575 C CA . LEU A 1 79 ? 7.217 19.972 178.489 1.00 46.19 79 LEU A CA 1
ATOM 576 C C . LEU A 1 79 ? 8.232 19.995 177.331 1.00 47.94 79 LEU A C 1
ATOM 577 O O . LEU A 1 79 ? 7.849 19.831 176.190 1.00 45.25 79 LEU A O 1
ATOM 582 N N . VAL A 1 80 ? 9.509 20.319 177.630 1.00 45.44 80 VAL A N 1
ATOM 583 C CA . VAL A 1 80 ? 10.620 20.161 176.709 1.00 47.96 80 VAL A CA 1
ATOM 584 C C . VAL A 1 80 ? 11.549 19.110 177.308 1.00 47.73 80 VAL A C 1
ATOM 585 O O . VAL A 1 80 ? 12.064 19.245 178.413 1.00 48.71 80 VAL A O 1
ATOM 589 N N . VAL A 1 81 ? 11.702 18.018 176.558 1.00 47.91 81 VAL A N 1
ATOM 590 C CA . VAL A 1 81 ? 12.499 16.857 176.970 1.00 45.03 81 VAL A CA 1
ATOM 591 C C . VAL A 1 81 ? 13.781 16.815 176.159 1.00 42.26 81 VAL A C 1
ATOM 592 O O . VAL A 1 81 ? 13.762 16.759 174.921 1.00 45.92 81 VAL A O 1
ATOM 596 N N . ILE A 1 82 ? 14.904 16.911 176.860 1.00 46.79 82 ILE A N 1
ATOM 597 C CA . ILE A 1 82 ? 16.204 17.068 176.207 1.00 44.55 82 ILE A CA 1
ATOM 598 C C . ILE A 1 82 ? 16.979 15.768 176.363 1.00 45.56 82 ILE A C 1
ATOM 599 O O . ILE A 1 82 ? 17.409 15.401 177.484 1.00 45.17 82 ILE A O 1
ATOM 604 N N . THR A 1 83 ? 17.157 15.107 175.237 1.00 46.35 83 THR A N 1
ATOM 605 C CA . THR A 1 83 ? 17.922 13.845 175.181 1.00 49.67 83 THR A CA 1
ATOM 606 C C . THR A 1 83 ? 19.166 13.956 174.293 1.00 56.78 83 THR A C 1
ATOM 607 O O . THR A 1 83 ? 19.986 13.040 174.324 1.00 53.74 83 THR A O 1
ATOM 611 N N . ALA A 1 84 ? 19.301 15.052 173.519 1.00 55.69 84 ALA A N 1
ATOM 612 C CA . ALA A 1 84 ? 20.327 15.113 172.428 1.00 67.27 84 ALA A CA 1
ATOM 613 C C . ALA A 1 84 ? 21.751 14.808 172.967 1.00 57.45 84 ALA A C 1
ATOM 614 O O . ALA A 1 84 ? 22.094 15.466 173.951 1.00 64.63 84 ALA A O 1
ATOM 616 N N . ASN A 1 101 ? 28.216 17.199 176.177 1.00 100.63 101 ASN A N 1
ATOM 617 C CA . ASN A 1 101 ? 27.363 17.750 175.187 1.00 97.80 101 ASN A CA 1
ATOM 618 C C . ASN A 1 101 ? 26.977 19.237 175.633 1.00 106.53 101 ASN A C 1
ATOM 619 O O . ASN A 1 101 ? 25.779 19.669 175.661 1.00 114.77 101 ASN A O 1
ATOM 624 N N . LEU A 1 102 ? 27.997 19.996 176.029 1.00 100.33 102 LEU A N 1
ATOM 625 C CA . LEU A 1 102 ? 27.834 21.307 176.687 1.00 107.15 102 LEU A CA 1
ATOM 626 C C . LEU A 1 102 ? 27.538 22.532 175.821 1.00 111.78 102 LEU A C 1
ATOM 627 O O . LEU A 1 102 ? 26.749 23.390 176.226 1.00 111.39 102 LEU A O 1
ATOM 632 N N . LYS A 1 103 ? 28.230 22.689 174.698 1.00 118.50 103 LYS A N 1
ATOM 633 C CA . LYS A 1 103 ? 27.949 23.839 173.796 1.00 121.72 103 LYS A CA 1
ATOM 634 C C . LYS A 1 103 ? 26.684 23.586 173.002 1.00 111.58 103 LYS A C 1
ATOM 635 O O . LYS A 1 103 ? 25.995 24.521 172.600 1.00 111.68 103 LYS A O 1
ATOM 641 N N . ILE A 1 104 ? 26.415 22.312 172.764 1.00 95.17 104 ILE A N 1
ATOM 642 C CA . ILE A 1 104 ? 25.195 21.873 172.127 1.00 95.07 104 ILE A CA 1
ATOM 643 C C . ILE A 1 104 ? 23.958 22.272 172.941 1.00 88.17 104 ILE A C 1
ATOM 644 O O . ILE A 1 104 ? 23.036 22.865 172.405 1.00 84.05 104 ILE A O 1
ATOM 649 N N . LEU A 1 105 ? 24.019 22.085 174.248 1.00 82.45 105 LEU A N 1
ATOM 650 C CA . LEU A 1 105 ? 22.916 22.481 175.084 1.00 70.12 105 LEU A CA 1
ATOM 651 C C . LEU A 1 105 ? 22.545 23.978 174.971 1.00 70.08 105 LEU A C 1
ATOM 652 O O . LEU A 1 105 ? 21.362 24.326 174.947 1.00 60.45 105 LEU A O 1
ATOM 657 N N . LYS A 1 106 ? 23.532 24.873 174.896 1.00 66.08 106 LYS A N 1
ATOM 658 C CA . LYS A 1 106 ? 23.240 26.331 174.785 1.00 71.32 106 LYS A CA 1
ATOM 659 C C . LYS A 1 106 ? 22.521 26.649 173.502 1.00 67.99 106 LYS A C 1
ATOM 660 O O . LYS A 1 106 ? 21.566 27.436 173.488 1.00 67.32 106 LYS A O 1
ATOM 666 N N . SER A 1 107 ? 22.895 25.944 172.443 1.00 68.45 107 SER A N 1
ATOM 667 C CA . SER A 1 107 ? 22.212 26.057 171.142 1.00 67.43 107 SER A CA 1
ATOM 668 C C . SER A 1 107 ? 20.796 25.458 171.114 1.00 65.64 107 SER A C 1
ATOM 669 O O . SER A 1 107 ? 20.077 25.638 170.165 1.00 62.58 107 SER A O 1
ATOM 672 N N . ILE A 1 108 ? 20.423 24.736 172.146 1.00 63.83 108 ILE A N 1
ATOM 673 C CA . ILE A 1 108 ? 19.055 24.223 172.269 1.00 60.33 108 ILE A CA 1
ATOM 674 C C . ILE A 1 108 ? 18.228 25.106 173.192 1.00 58.21 108 ILE A C 1
ATOM 675 O O . ILE A 1 108 ? 17.144 25.559 172.846 1.00 54.86 108 ILE A O 1
ATOM 680 N N . VAL A 1 109 ? 18.778 25.390 174.363 1.00 61.51 109 VAL A N 1
ATOM 681 C CA . VAL A 1 109 ? 18.010 26.076 175.395 1.00 63.28 109 VAL A CA 1
ATOM 682 C C . VAL A 1 109 ? 17.673 27.503 174.992 1.00 64.19 109 VAL A C 1
ATOM 683 O O . VAL A 1 109 ? 16.547 27.971 175.250 1.00 64.76 109 VAL A O 1
ATOM 687 N N . ASP A 1 110 ? 18.618 28.217 174.375 1.00 64.90 110 ASP A N 1
ATOM 688 C CA . ASP A 1 110 ? 18.381 29.647 174.053 1.00 66.12 110 ASP A CA 1
ATOM 689 C C . ASP A 1 110 ? 17.218 29.822 173.092 1.00 65.00 110 ASP A C 1
ATOM 690 O O . ASP A 1 110 ? 16.295 30.562 173.388 1.00 64.67 110 ASP A O 1
ATOM 695 N N . PRO A 1 111 ? 17.220 29.121 171.949 1.00 65.84 111 PRO A N 1
ATOM 696 C CA . PRO A 1 111 ? 16.065 29.211 171.058 1.00 63.64 111 PRO A CA 1
ATOM 697 C C . PRO A 1 111 ? 14.734 28.691 171.652 1.00 65.89 111 PRO A C 1
ATOM 698 O O . PRO A 1 111 ? 13.660 29.244 171.382 1.00 65.29 111 PRO A O 1
ATOM 702 N N . ILE A 1 112 ? 14.799 27.673 172.496 1.00 62.64 112 ILE A N 1
ATOM 703 C CA . ILE A 1 112 ? 13.565 27.219 173.208 1.00 66.33 112 ILE A CA 1
ATOM 704 C C . ILE A 1 112 ? 13.029 28.354 174.102 1.00 61.43 112 ILE A C 1
ATOM 705 O O . ILE A 1 112 ? 11.829 28.672 174.075 1.00 60.89 112 ILE A O 1
ATOM 710 N N . VAL A 1 113 ? 13.907 28.951 174.895 1.00 63.49 113 VAL A N 1
ATOM 711 C CA . VAL A 1 113 ? 13.489 30.080 175.756 1.00 65.93 113 VAL A CA 1
ATOM 712 C C . VAL A 1 113 ? 12.974 31.226 174.896 1.00 65.76 113 VAL A C 1
ATOM 713 O O . VAL A 1 113 ? 11.902 31.766 175.178 1.00 64.52 113 VAL A O 1
ATOM 717 N N . ASP A 1 114 ? 13.702 31.544 173.821 1.00 67.77 114 ASP A N 1
ATOM 718 C CA . ASP A 1 114 ? 13.324 32.647 172.920 1.00 70.68 114 ASP A CA 1
ATOM 719 C C . ASP A 1 114 ? 11.972 32.414 172.254 1.00 68.93 114 ASP A C 1
ATOM 720 O O . ASP A 1 114 ? 11.319 33.370 171.856 1.00 69.77 114 ASP A O 1
ATOM 725 N N . SER A 1 115 ? 11.534 31.168 172.133 1.00 63.48 115 SER A N 1
ATOM 726 C CA . SER A 1 115 ? 10.221 30.892 171.570 1.00 63.31 115 SER A CA 1
ATOM 727 C C . SER A 1 115 ? 9.070 31.365 172.447 1.00 63.11 115 SER A C 1
ATOM 728 O O . SER A 1 115 ? 7.930 31.397 171.993 1.00 61.48 115 SER A O 1
ATOM 731 N N . GLY A 1 116 ? 9.352 31.623 173.717 1.00 62.74 116 GLY A N 1
ATOM 732 C CA . GLY A 1 116 ? 8.309 31.897 174.684 1.00 61.66 116 GLY A CA 1
ATOM 733 C C . GLY A 1 116 ? 7.952 30.727 175.561 1.00 61.90 116 GLY A C 1
ATOM 734 O O . GLY A 1 116 ? 7.067 30.837 176.386 1.00 63.00 116 GLY A O 1
ATOM 735 N N . PHE A 1 117 ? 8.634 29.586 175.389 1.00 61.89 117 PHE A N 1
ATOM 736 C CA . PHE A 1 117 ? 8.378 28.403 176.195 1.00 60.07 117 PHE A CA 1
ATOM 737 C C . PHE A 1 117 ? 8.318 28.747 177.661 1.00 59.33 117 PHE A C 1
ATOM 738 O O . PHE A 1 117 ? 9.179 29.417 178.185 1.00 56.56 117 PHE A O 1
ATOM 746 N N . ASN A 1 118 ? 7.345 28.199 178.344 1.00 57.11 118 ASN A N 1
ATOM 747 C CA . ASN A 1 118 ? 7.119 28.535 179.728 1.00 60.67 118 ASN A CA 1
ATOM 748 C C . ASN A 1 118 ? 6.570 27.326 180.529 1.00 60.62 118 ASN A C 1
ATOM 749 O O . ASN A 1 118 ? 5.716 27.469 181.412 1.00 57.14 118 ASN A O 1
ATOM 754 N N . GLY A 1 119 ? 7.117 26.132 180.249 1.00 58.54 119 GLY A N 1
ATOM 755 C CA . GLY A 1 119 ? 6.677 24.924 180.932 1.00 55.31 119 GLY A CA 1
ATOM 756 C C . GLY A 1 119 ? 7.798 24.382 181.799 1.00 52.58 119 GLY A C 1
ATOM 757 O O . GLY A 1 119 ? 8.453 25.112 182.542 1.00 55.00 119 GLY A O 1
ATOM 758 N N . ILE A 1 120 ? 8.043 23.083 181.664 1.00 48.00 120 ILE A N 1
ATOM 759 C CA . ILE A 1 120 ? 9.055 22.347 182.471 1.00 48.13 120 ILE A CA 1
ATOM 760 C C . ILE A 1 120 ? 10.047 21.688 181.571 1.00 48.51 120 ILE A C 1
ATOM 761 O O . ILE A 1 120 ? 9.664 21.141 180.501 1.00 49.17 120 ILE A O 1
ATOM 766 N N . PHE A 1 121 ? 11.308 21.794 181.940 1.00 49.06 121 PHE A N 1
ATOM 767 C CA . PHE A 1 121 ? 12.391 21.158 181.219 1.00 49.74 121 PHE A CA 1
ATOM 768 C C . PHE A 1 121 ? 12.615 19.829 181.922 1.00 50.66 121 PHE A C 1
ATOM 769 O O . PHE A 1 121 ? 12.776 19.812 183.137 1.00 49.59 121 PHE A O 1
ATOM 777 N N . LEU A 1 122 ? 12.655 18.757 181.131 1.00 48.29 122 LEU A N 1
ATOM 778 C CA . LEU A 1 122 ? 13.073 17.460 181.611 1.00 45.23 122 LEU A CA 1
ATOM 779 C C . LEU A 1 122 ? 14.353 17.051 180.853 1.00 45.26 122 LEU A C 1
ATOM 780 O O . LEU A 1 122 ? 14.309 16.876 179.624 1.00 46.17 122 LEU A O 1
ATOM 785 N N . VAL A 1 123 ? 15.461 16.945 181.593 1.00 42.33 123 VAL A N 1
ATOM 786 C CA . VAL A 1 123 ? 16.764 16.740 181.001 1.00 44.24 123 VAL A CA 1
ATOM 787 C C . VAL A 1 123 ? 17.180 15.279 181.237 1.00 45.17 123 VAL A C 1
ATOM 788 O O . VAL A 1 123 ? 17.202 14.807 182.378 1.00 46.11 123 VAL A O 1
ATOM 792 N N . ALA A 1 124 ? 17.501 14.592 180.144 1.00 45.05 124 ALA A N 1
ATOM 793 C CA . ALA A 1 124 ? 18.034 13.212 180.196 1.00 45.93 124 ALA A CA 1
ATOM 794 C C . ALA A 1 124 ? 19.395 13.052 179.587 1.00 47.76 124 ALA A C 1
ATOM 795 O O . ALA A 1 124 ? 20.013 12.014 179.756 1.00 48.19 124 ALA A O 1
ATOM 797 N N . ALA A 1 125 ? 19.894 14.058 178.886 1.00 50.60 125 ALA A N 1
ATOM 798 C CA . ALA A 1 125 ? 21.205 13.958 178.242 1.00 52.14 125 ALA A CA 1
ATOM 799 C C . ALA A 1 125 ? 22.322 13.782 179.273 1.00 52.53 125 ALA A C 1
ATOM 800 O O . ALA A 1 125 ? 22.315 14.412 180.306 1.00 53.43 125 ALA A O 1
ATOM 802 N N . ASN A 1 126 ? 23.309 12.971 178.932 1.00 55.56 126 ASN A N 1
ATOM 803 C CA . ASN A 1 126 ? 24.467 12.755 179.799 1.00 58.38 126 ASN A CA 1
ATOM 804 C C . ASN A 1 126 ? 25.622 13.744 179.629 1.00 56.92 126 ASN A C 1
ATOM 805 O O . ASN A 1 126 ? 25.863 14.181 178.538 1.00 57.40 126 ASN A O 1
ATOM 810 N N . PRO A 1 127 ? 26.271 14.143 180.739 1.00 52.51 127 PRO A N 1
ATOM 811 C CA . PRO A 1 127 ? 26.054 13.783 182.163 1.00 51.43 127 PRO A CA 1
ATOM 812 C C . PRO A 1 127 ? 24.876 14.540 182.743 1.00 51.72 127 PRO A C 1
ATOM 813 O O . PRO A 1 127 ? 24.869 15.760 182.792 1.00 52.21 127 PRO A O 1
ATOM 817 N N . VAL A 1 128 ? 23.834 13.795 183.137 1.00 48.71 128 VAL A N 1
ATOM 818 C CA . VAL A 1 128 ? 22.540 14.396 183.390 1.00 51.28 128 VAL A CA 1
ATOM 819 C C . VAL A 1 128 ? 22.497 15.450 184.512 1.00 52.25 128 VAL A C 1
ATOM 820 O O . VAL A 1 128 ? 21.819 16.466 184.346 1.00 52.49 128 VAL A O 1
ATOM 824 N N . ASP A 1 129 ? 23.193 15.221 185.621 1.00 52.98 129 ASP A N 1
ATOM 825 C CA . ASP A 1 129 ? 23.101 16.146 186.783 1.00 55.79 129 ASP A CA 1
ATOM 826 C C . ASP A 1 129 ? 23.738 17.466 186.448 1.00 57.00 129 ASP A C 1
ATOM 827 O O . ASP A 1 129 ? 23.173 18.519 186.703 1.00 61.36 129 ASP A O 1
ATOM 832 N N . ILE A 1 130 ? 24.882 17.389 185.760 1.00 56.89 130 ILE A N 1
ATOM 833 C CA . ILE A 1 130 ? 25.554 18.548 185.222 1.00 58.43 130 ILE A CA 1
ATOM 834 C C . ILE A 1 130 ? 24.713 19.287 184.176 1.00 59.04 130 ILE A C 1
ATOM 835 O O . ILE A 1 130 ? 24.595 20.514 184.245 1.00 57.60 130 ILE A O 1
ATOM 840 N N . LEU A 1 131 ? 24.121 18.559 183.226 1.00 55.21 131 LEU A N 1
ATOM 841 C CA . LEU A 1 131 ? 23.375 19.214 182.186 1.00 56.04 131 LEU A CA 1
ATOM 842 C C . LEU A 1 131 ? 22.027 19.761 182.689 1.00 56.21 131 LEU A C 1
ATOM 843 O O . LEU A 1 131 ? 21.490 20.685 182.107 1.00 56.12 131 LEU A O 1
ATOM 848 N N . THR A 1 132 ? 21.519 19.214 183.794 1.00 55.92 132 THR A N 1
ATOM 849 C CA . THR A 1 132 ? 20.314 19.726 184.417 1.00 56.21 132 THR A CA 1
ATOM 850 C C . THR A 1 132 ? 20.637 21.067 185.053 1.00 53.66 132 THR A C 1
ATOM 851 O O . THR A 1 132 ? 19.953 22.094 184.800 1.00 55.59 132 THR A O 1
ATOM 855 N N . TYR A 1 133 ? 21.714 21.105 185.823 1.00 57.47 133 TYR A N 1
ATOM 856 C CA . TYR A 1 133 ? 22.174 22.367 186.351 1.00 56.22 133 TYR A CA 1
ATOM 857 C C . TYR A 1 133 ? 22.303 23.287 185.151 1.00 60.49 133 TYR A C 1
ATOM 858 O O . TYR A 1 133 ? 21.956 24.508 185.237 1.00 63.19 133 TYR A O 1
ATOM 867 N N . ALA A 1 134 ? 23.039 22.867 184.113 1.00 61.44 134 ALA A N 1
ATOM 868 C CA . ALA A 1 134 ? 23.390 23.811 183.008 1.00 61.40 134 ALA A CA 1
ATOM 869 C C . ALA A 1 134 ? 22.116 24.350 182.366 1.00 59.59 134 ALA A C 1
ATOM 870 O O . ALA A 1 134 ? 22.033 25.523 181.982 1.00 60.09 134 ALA A O 1
ATOM 872 N N . THR A 1 135 ? 21.097 23.503 182.272 1.00 58.73 135 THR A N 1
ATOM 873 C CA . THR A 1 135 ? 19.838 23.926 181.667 1.00 57.18 135 THR A CA 1
ATOM 874 C C . THR A 1 135 ? 19.180 24.989 182.560 1.00 60.17 135 THR A C 1
ATOM 875 O O . THR A 1 135 ? 18.644 25.994 182.059 1.00 61.89 135 THR A O 1
ATOM 879 N N . TRP A 1 136 ? 19.280 24.812 183.874 1.00 60.19 136 TRP A N 1
ATOM 880 C CA . TRP A 1 136 ? 18.794 25.821 184.830 1.00 60.83 136 TRP A CA 1
ATOM 881 C C . TRP A 1 136 ? 19.536 27.169 184.626 1.00 62.37 136 TRP A C 1
ATOM 882 O O . TRP A 1 136 ? 18.903 28.203 184.456 1.00 61.81 136 TRP A O 1
ATOM 893 N N . LYS A 1 137 ? 20.864 27.116 184.599 1.00 66.68 137 LYS A N 1
ATOM 894 C CA . LYS A 1 137 ? 21.656 28.342 184.362 1.00 69.13 137 LYS A CA 1
ATOM 895 C C . LYS A 1 137 ? 21.318 29.022 183.030 1.00 67.40 137 LYS A C 1
ATOM 896 O O . LYS A 1 137 ? 21.045 30.182 183.002 1.00 67.43 137 LYS A O 1
ATOM 902 N N . LEU A 1 138 ? 21.297 28.261 181.940 1.00 67.64 138 LEU A N 1
ATOM 903 C CA . LEU A 1 138 ? 21.048 28.811 180.622 1.00 64.98 138 LEU A CA 1
ATOM 904 C C . LEU A 1 138 ? 19.648 29.345 180.482 1.00 64.57 138 LEU A C 1
ATOM 905 O O . LEU A 1 138 ? 19.448 30.374 179.882 1.00 66.84 138 LEU A O 1
ATOM 910 N N . SER A 1 139 ? 18.652 28.622 181.020 1.00 65.06 139 SER A N 1
ATOM 911 C CA . SER A 1 139 ? 17.284 28.976 180.773 1.00 63.49 139 SER A CA 1
ATOM 912 C C . SER A 1 139 ? 16.783 30.178 181.583 1.00 63.02 139 SER A C 1
ATOM 913 O O . SER A 1 139 ? 15.877 30.834 181.135 1.00 63.61 139 SER A O 1
ATOM 916 N N . GLY A 1 140 ? 17.290 30.349 182.797 1.00 62.63 140 GLY A N 1
ATOM 917 C CA . GLY A 1 140 ? 16.762 31.308 183.736 1.00 63.32 140 GLY A CA 1
ATOM 918 C C . GLY A 1 140 ? 15.476 30.874 184.392 1.00 65.16 140 GLY A C 1
ATOM 919 O O . GLY A 1 140 ? 14.840 31.656 185.071 1.00 64.68 140 GLY A O 1
ATOM 920 N N . PHE A 1 141 ? 15.102 29.607 184.235 1.00 61.26 141 PHE A N 1
ATOM 921 C CA . PHE A 1 141 ? 13.865 29.123 184.802 1.00 61.72 141 PHE A CA 1
ATOM 922 C C . PHE A 1 141 ? 14.013 28.902 186.288 1.00 63.15 141 PHE A C 1
ATOM 923 O O . PHE A 1 141 ? 15.112 28.752 186.817 1.00 63.43 141 PHE A O 1
ATOM 931 N N . PRO A 1 142 ? 12.890 28.874 186.995 1.00 64.20 142 PRO A N 1
ATOM 932 C CA . PRO A 1 142 ? 12.965 28.492 188.421 1.00 66.82 142 PRO A CA 1
ATOM 933 C C . PRO A 1 142 ? 13.525 27.029 188.613 1.00 65.19 142 PRO A C 1
ATOM 934 O O . PRO A 1 142 ? 13.277 26.136 187.760 1.00 62.04 142 PRO A O 1
ATOM 938 N N . LYS A 1 143 ? 14.226 26.826 189.739 1.00 64.42 143 LYS A N 1
ATOM 939 C CA . LYS A 1 143 ? 14.862 25.566 190.108 1.00 65.52 143 LYS A CA 1
ATOM 940 C C . LYS A 1 143 ? 13.921 24.337 189.998 1.00 63.35 143 LYS A C 1
ATOM 941 O O . LYS A 1 143 ? 14.319 23.220 189.573 1.00 65.81 143 LYS A O 1
ATOM 947 N N . ASN A 1 144 ? 12.680 24.536 190.407 1.00 58.25 144 ASN A N 1
ATOM 948 C CA . ASN A 1 144 ? 11.769 23.437 190.472 1.00 63.18 144 ASN A CA 1
ATOM 949 C C . ASN A 1 144 ? 11.162 23.080 189.113 1.00 56.63 144 ASN A C 1
ATOM 950 O O . ASN A 1 144 ? 10.395 22.120 189.031 1.00 52.98 144 ASN A O 1
ATOM 955 N N . ARG A 1 145 ? 11.452 23.867 188.078 1.00 55.20 145 ARG A N 1
ATOM 956 C CA . ARG A 1 145 ? 10.934 23.615 186.755 1.00 56.81 145 ARG A CA 1
ATOM 957 C C . ARG A 1 145 ? 12.004 23.175 185.758 1.00 56.65 145 ARG A C 1
ATOM 958 O O . ARG A 1 145 ? 11.745 23.107 184.551 1.00 55.21 145 ARG A O 1
ATOM 966 N N . VAL A 1 146 ? 13.158 22.811 186.292 1.00 53.62 146 VAL A N 1
ATOM 967 C CA . VAL A 1 146 ? 14.219 22.190 185.532 1.00 53.62 146 VAL A CA 1
ATOM 968 C C . VAL A 1 146 ? 14.528 20.902 186.295 1.00 52.82 146 VAL A C 1
ATOM 969 O O . VAL A 1 146 ? 14.916 20.932 187.460 1.00 50.20 146 VAL A O 1
ATOM 973 N N . VAL A 1 147 ? 14.194 19.772 185.655 1.00 50.78 147 VAL A N 1
ATOM 974 C CA . VAL A 1 147 ? 14.235 18.459 186.305 1.00 52.50 147 VAL A CA 1
ATOM 975 C C . VAL A 1 147 ? 15.122 17.543 185.488 1.00 49.94 147 VAL A C 1
ATOM 976 O O . VAL A 1 147 ? 15.045 17.538 184.244 1.00 50.93 147 VAL A O 1
ATOM 980 N N . GLY A 1 148 ? 15.938 16.741 186.148 1.00 49.69 148 GLY A N 1
ATOM 981 C CA . GLY A 1 148 ? 16.745 15.755 185.425 1.00 46.91 148 GLY A CA 1
ATOM 982 C C . GLY A 1 148 ? 16.255 14.376 185.782 1.00 45.59 148 GLY A C 1
ATOM 983 O O . GLY A 1 148 ? 15.747 14.166 186.867 1.00 47.98 148 GLY A O 1
ATOM 984 N N . SER A 1 149 ? 16.439 13.435 184.868 1.00 45.95 149 SER A N 1
ATOM 985 C CA . SER A 1 149 ? 16.096 12.037 185.109 1.00 43.48 149 SER A CA 1
ATOM 986 C C . SER A 1 149 ? 16.981 11.417 186.224 1.00 44.50 149 SER A C 1
ATOM 987 O O . SER A 1 149 ? 16.541 10.508 186.917 1.00 44.10 149 SER A O 1
ATOM 990 N N . GLY A 1 150 ? 18.170 11.953 186.426 1.00 43.98 150 GLY A N 1
ATOM 991 C CA . GLY A 1 150 ? 18.971 11.633 187.619 1.00 47.45 150 GLY A CA 1
ATOM 992 C C . GLY A 1 150 ? 19.109 10.123 187.803 1.00 47.18 150 GLY A C 1
ATOM 993 O O . GLY A 1 150 ? 19.475 9.444 186.869 1.00 48.24 150 GLY A O 1
ATOM 994 N N . THR A 1 151 ? 18.802 9.605 188.996 1.00 45.89 151 THR A N 1
ATOM 995 C CA . THR A 1 151 ? 18.971 8.165 189.249 1.00 46.29 151 THR A CA 1
ATOM 996 C C . THR A 1 151 ? 17.677 7.437 189.164 1.00 41.74 151 THR A C 1
ATOM 997 O O . THR A 1 151 ? 17.535 6.339 189.746 1.00 42.87 151 THR A O 1
ATOM 1001 N N . SER A 1 152 ? 16.690 7.979 188.461 1.00 44.17 152 SER A N 1
ATOM 1002 C CA . SER A 1 152 ? 15.424 7.240 188.297 1.00 40.95 152 SER A CA 1
ATOM 1003 C C . SER A 1 152 ? 15.652 5.897 187.596 1.00 40.35 152 SER A C 1
ATOM 1004 O O . SER A 1 152 ? 15.081 4.879 188.008 1.00 41.89 152 SER A O 1
ATOM 1007 N N . LEU A 1 153 ? 16.490 5.860 186.571 1.00 40.26 153 LEU A N 1
ATOM 1008 C CA . LEU A 1 153 ? 16.767 4.588 185.855 1.00 40.05 153 LEU A CA 1
ATOM 1009 C C . LEU A 1 153 ? 17.598 3.591 186.678 1.00 40.14 153 LEU A C 1
ATOM 1010 O O . LEU A 1 153 ? 17.299 2.413 186.749 1.00 38.58 153 LEU A O 1
ATOM 1015 N N . ASP A 1 154 ? 18.634 4.106 187.362 1.00 43.93 154 ASP A N 1
ATOM 1016 C CA . ASP A 1 154 ? 19.489 3.250 188.250 1.00 45.19 154 ASP A CA 1
ATOM 1017 C C . ASP A 1 154 ? 18.619 2.645 189.358 1.00 41.73 154 ASP A C 1
ATOM 1018 O O . ASP A 1 154 ? 18.704 1.476 189.663 1.00 43.75 154 ASP A O 1
ATOM 1023 N N . THR A 1 155 ? 17.724 3.461 189.900 1.00 40.94 155 THR A N 1
ATOM 1024 C CA . THR A 1 155 ? 16.747 3.016 190.884 1.00 41.17 155 THR A CA 1
ATOM 1025 C C . THR A 1 155 ? 15.816 1.923 190.341 1.00 42.49 155 THR A C 1
ATOM 1026 O O . THR A 1 155 ? 15.654 0.881 190.990 1.00 40.52 155 THR A O 1
ATOM 1030 N N . ALA A 1 156 ? 15.239 2.116 189.156 1.00 41.33 156 ALA A N 1
ATOM 1031 C CA . ALA A 1 156 ? 14.492 1.032 188.505 1.00 37.81 156 ALA A CA 1
ATOM 1032 C C . ALA A 1 156 ? 15.344 -0.247 188.310 1.00 37.51 156 ALA A C 1
ATOM 1033 O O . ALA A 1 156 ? 14.882 -1.343 188.563 1.00 39.05 156 ALA A O 1
ATOM 1035 N N . ARG A 1 157 ? 16.573 -0.084 187.816 1.00 38.89 157 ARG A N 1
ATOM 1036 C CA . ARG A 1 157 ? 17.484 -1.254 187.644 1.00 38.71 157 ARG A CA 1
ATOM 1037 C C . ARG A 1 157 ? 17.630 -1.976 188.972 1.00 38.74 157 ARG A C 1
ATOM 1038 O O . ARG A 1 157 ? 17.601 -3.195 189.041 1.00 39.58 157 ARG A O 1
ATOM 1046 N N . PHE A 1 158 ? 17.836 -1.209 190.037 1.00 39.68 158 PHE A N 1
ATOM 1047 C CA . PHE A 1 158 ? 18.049 -1.746 191.383 1.00 39.83 158 PHE A CA 1
ATOM 1048 C C . PHE A 1 158 ? 16.831 -2.466 191.901 1.00 40.57 158 PHE A C 1
ATOM 1049 O O . PHE A 1 158 ? 16.901 -3.597 192.380 1.00 42.49 158 PHE A O 1
ATOM 1057 N N . ARG A 1 159 ? 15.674 -1.841 191.749 1.00 38.26 159 ARG A N 1
ATOM 1058 C CA . ARG A 1 159 ? 14.430 -2.488 192.105 1.00 37.60 159 ARG A CA 1
ATOM 1059 C C . ARG A 1 159 ? 14.181 -3.777 191.342 1.00 38.95 159 ARG A C 1
ATOM 1060 O O . ARG A 1 159 ? 13.727 -4.775 191.931 1.00 36.58 159 ARG A O 1
ATOM 1068 N N . GLN A 1 160 ? 14.485 -3.788 190.045 1.00 37.71 160 GLN A N 1
ATOM 1069 C CA . GLN A 1 160 ? 14.187 -4.984 189.235 1.00 37.67 160 GLN A CA 1
ATOM 1070 C C . GLN A 1 160 ? 15.156 -6.102 189.602 1.00 38.30 160 GLN A C 1
ATOM 1071 O O . GLN A 1 160 ? 14.799 -7.287 189.534 1.00 36.73 160 GLN A O 1
ATOM 1077 N N . SER A 1 161 ? 16.411 -5.733 189.885 1.00 38.43 161 SER A N 1
ATOM 1078 C CA . SER A 1 161 ? 17.377 -6.704 190.294 1.00 41.08 161 SER A CA 1
ATOM 1079 C C . SER A 1 161 ? 17.023 -7.359 191.626 1.00 39.26 161 SER A C 1
ATOM 1080 O O . SER A 1 161 ? 17.053 -8.571 191.765 1.00 38.33 161 SER A O 1
ATOM 1083 N N . ILE A 1 162 ? 16.565 -6.582 192.593 1.00 42.58 162 ILE A N 1
ATOM 1084 C CA . ILE A 1 162 ? 16.012 -7.157 193.832 1.00 43.12 162 ILE A CA 1
ATOM 1085 C C . ILE A 1 162 ? 14.771 -8.009 193.554 1.00 42.34 162 ILE A C 1
ATOM 1086 O O . ILE A 1 162 ? 14.615 -9.127 194.055 1.00 39.85 162 ILE A O 1
ATOM 1091 N N . ALA A 1 163 ? 13.872 -7.484 192.717 1.00 43.20 163 ALA A N 1
ATOM 1092 C CA . ALA A 1 163 ? 12.621 -8.220 192.369 1.00 40.08 163 ALA A CA 1
ATOM 1093 C C . ALA A 1 163 ? 12.922 -9.644 191.795 1.00 41.63 163 ALA A C 1
ATOM 1094 O O . ALA A 1 163 ? 12.280 -10.624 192.153 1.00 39.76 163 ALA A O 1
ATOM 1096 N N . LYS A 1 164 ? 13.876 -9.706 190.888 1.00 41.48 164 LYS A N 1
ATOM 1097 C CA . LYS A 1 164 ? 14.311 -10.984 190.344 1.00 43.50 164 LYS A CA 1
ATOM 1098 C C . LYS A 1 164 ? 14.905 -11.893 191.410 1.00 44.26 164 LYS A C 1
ATOM 1099 O O . LYS A 1 164 ? 14.647 -13.070 191.404 1.00 44.83 164 LYS A O 1
ATOM 1105 N N . MET A 1 165 ? 15.740 -11.343 192.282 1.00 45.19 165 MET A N 1
ATOM 1106 C CA . MET A 1 165 ? 16.370 -12.167 193.292 1.00 46.06 165 MET A CA 1
ATOM 1107 C C . MET A 1 165 ? 15.307 -12.800 194.168 1.00 48.05 165 MET A C 1
ATOM 1108 O O . MET A 1 165 ? 15.383 -13.985 194.472 1.00 44.36 165 MET A O 1
ATOM 1113 N N . VAL A 1 166 ? 14.259 -12.038 194.541 1.00 44.28 166 VAL A N 1
ATOM 1114 C CA . VAL A 1 166 ? 13.269 -12.564 195.505 1.00 44.73 166 VAL A CA 1
ATOM 1115 C C . VAL A 1 166 ? 11.956 -13.039 194.881 1.00 43.85 166 VAL A C 1
ATOM 1116 O O . VAL A 1 166 ? 11.096 -13.504 195.577 1.00 43.58 166 VAL A O 1
ATOM 1120 N N . ASN A 1 167 ? 11.828 -12.926 193.563 1.00 41.06 167 ASN A N 1
ATOM 1121 C CA . ASN A 1 167 ? 10.635 -13.303 192.869 1.00 40.12 167 ASN A CA 1
ATOM 1122 C C . ASN A 1 167 ? 9.356 -12.541 193.397 1.00 40.48 167 ASN A C 1
ATOM 1123 O O . ASN A 1 167 ? 8.355 -13.136 193.679 1.00 37.61 167 ASN A O 1
ATOM 1128 N N . VAL A 1 168 ? 9.439 -11.221 193.359 1.00 38.40 168 VAL A N 1
ATOM 1129 C CA . VAL A 1 168 ? 8.364 -10.308 193.746 1.00 41.95 168 VAL A CA 1
ATOM 1130 C C . VAL A 1 168 ? 8.287 -9.222 192.654 1.00 37.98 168 VAL A C 1
ATOM 1131 O O . VAL A 1 168 ? 9.302 -8.799 192.115 1.00 38.92 168 VAL A O 1
ATOM 1135 N N . ASP A 1 169 ? 7.063 -8.835 192.304 1.00 39.02 169 ASP A N 1
ATOM 1136 C CA . ASP A 1 169 ? 6.815 -7.673 191.443 1.00 34.84 169 ASP A CA 1
ATOM 1137 C C . ASP A 1 169 ? 7.716 -6.503 191.890 1.00 35.54 169 ASP A C 1
ATOM 1138 O O . ASP A 1 169 ? 7.685 -6.139 193.068 1.00 36.46 169 ASP A O 1
ATOM 1143 N N . ALA A 1 170 ? 8.492 -5.886 190.988 1.00 33.67 170 ALA A N 1
ATOM 1144 C CA . ALA A 1 170 ? 9.290 -4.728 191.362 1.00 36.65 170 ALA A CA 1
ATOM 1145 C C . ALA A 1 170 ? 8.468 -3.567 191.888 1.00 36.04 170 ALA A C 1
ATOM 1146 O O . ALA A 1 170 ? 9.011 -2.673 192.575 1.00 36.00 170 ALA A O 1
ATOM 1148 N N . ARG A 1 171 ? 7.199 -3.541 191.543 1.00 35.66 171 ARG A N 1
ATOM 1149 C CA . ARG A 1 171 ? 6.329 -2.460 192.032 1.00 36.33 171 ARG A CA 1
ATOM 1150 C C . ARG A 1 171 ? 6.140 -2.587 193.575 1.00 37.55 171 ARG A C 1
ATOM 1151 O O . ARG A 1 171 ? 5.659 -1.675 194.217 1.00 36.16 171 ARG A O 1
ATOM 1159 N N . SER A 1 172 ? 6.492 -3.757 194.128 1.00 35.92 172 SER A N 1
ATOM 1160 C CA . SER A 1 172 ? 6.489 -3.981 195.572 1.00 34.69 172 SER A CA 1
ATOM 1161 C C . SER A 1 172 ? 7.869 -3.920 196.225 1.00 37.64 172 SER A C 1
ATOM 1162 O O . SER A 1 172 ? 7.981 -4.166 197.381 1.00 36.95 172 SER A O 1
ATOM 1165 N N . VAL A 1 173 ? 8.870 -3.463 195.477 1.00 35.52 173 VAL A N 1
ATOM 1166 C CA . VAL A 1 173 ? 10.237 -3.296 195.958 1.00 39.93 173 VAL A CA 1
ATOM 1167 C C . VAL A 1 173 ? 10.499 -1.808 195.960 1.00 39.65 173 VAL A C 1
ATOM 1168 O O . VAL A 1 173 ? 10.149 -1.109 195.018 1.00 41.97 173 VAL A O 1
ATOM 1172 N N . HIS A 1 174 ? 11.084 -1.346 197.035 1.00 39.91 174 HIS A N 1
ATOM 1173 C CA . HIS A 1 174 ? 11.302 0.066 197.234 1.00 44.81 174 HIS A CA 1
ATOM 1174 C C . HIS A 1 174 ? 12.748 0.283 197.684 1.00 45.04 174 HIS A C 1
ATOM 1175 O O . HIS A 1 174 ? 13.107 -0.002 198.808 1.00 44.24 174 HIS A O 1
ATOM 1182 N N . ALA A 1 175 ? 13.538 0.823 196.798 1.00 46.01 175 ALA A N 1
ATOM 1183 C CA . ALA A 1 175 ? 14.958 1.003 197.053 1.00 48.18 175 ALA A CA 1
ATOM 1184 C C . ALA A 1 175 ? 15.472 2.085 196.150 1.00 48.21 175 ALA A C 1
ATOM 1185 O O . ALA A 1 175 ? 15.112 2.100 194.971 1.00 49.19 175 ALA A O 1
ATOM 1187 N N . TYR A 1 176 ? 16.444 2.847 196.604 1.00 47.80 176 TYR A N 1
ATOM 1188 C CA . TYR A 1 176 ? 16.968 3.937 195.846 1.00 45.65 176 TYR A CA 1
ATOM 1189 C C . TYR A 1 176 ? 18.409 3.806 195.557 1.00 47.70 176 TYR A C 1
ATOM 1190 O O . TYR A 1 176 ? 19.176 3.302 196.380 1.00 51.18 176 TYR A O 1
ATOM 1199 N N . ILE A 1 177 ? 18.783 4.274 194.386 1.00 45.34 177 ILE A N 1
ATOM 1200 C CA . ILE A 1 177 ? 20.177 4.652 194.120 1.00 46.24 177 ILE A CA 1
ATOM 1201 C C . ILE A 1 177 ? 20.130 6.195 194.124 1.00 49.78 177 ILE A C 1
ATOM 1202 O O . ILE A 1 177 ? 19.183 6.823 193.556 1.00 45.50 177 ILE A O 1
ATOM 1207 N N . MET A 1 178 ? 21.114 6.802 194.729 1.00 49.51 178 MET A N 1
ATOM 1208 C CA . MET A 1 178 ? 21.185 8.252 194.848 1.00 53.79 178 MET A CA 1
ATOM 1209 C C . MET A 1 178 ? 22.582 8.771 194.522 1.00 58.71 178 MET A C 1
ATOM 1210 O O . MET A 1 178 ? 23.523 7.982 194.325 1.00 57.57 178 MET A O 1
ATOM 1215 N N . GLY A 1 179 ? 22.676 10.102 194.468 1.00 56.39 179 GLY A N 1
ATOM 1216 C CA . GLY A 1 179 ? 23.886 10.784 194.140 1.00 61.78 179 GLY A CA 1
ATOM 1217 C C . GLY A 1 179 ? 23.860 11.228 192.694 1.00 61.85 179 GLY A C 1
ATOM 1218 O O . GLY A 1 179 ? 22.800 11.314 192.062 1.00 57.21 179 GLY A O 1
ATOM 1219 N N . GLU A 1 180 ? 25.040 11.495 192.165 1.00 62.43 180 GLU A N 1
ATOM 1220 C CA . GLU A 1 180 ? 25.206 11.759 190.761 1.00 63.76 180 GLU A CA 1
ATOM 1221 C C . GLU A 1 180 ? 25.031 10.479 189.990 1.00 64.75 180 GLU A C 1
ATOM 1222 O O . GLU A 1 180 ? 25.693 9.506 190.302 1.00 67.13 180 GLU A O 1
ATOM 1228 N N . HIS A 1 181 ? 24.185 10.496 188.953 1.00 55.78 181 HIS A N 1
ATOM 1229 C CA . HIS A 1 181 ? 24.024 9.340 188.054 1.00 60.95 181 HIS A CA 1
ATOM 1230 C C . HIS A 1 181 ? 25.367 9.117 187.390 1.00 62.60 181 HIS A C 1
ATOM 1231 O O . HIS A 1 181 ? 25.884 10.024 186.783 1.00 70.69 181 HIS A O 1
ATOM 1238 N N . GLY A 1 182 ? 25.965 7.940 187.586 1.00 59.93 182 GLY A N 1
ATOM 1239 C CA . GLY A 1 182 ? 27.333 7.670 187.105 1.00 57.22 182 GLY A CA 1
ATOM 1240 C C . GLY A 1 182 ? 28.078 6.918 188.193 1.00 56.02 182 GLY A C 1
ATOM 1241 O O . GLY A 1 182 ? 27.457 6.385 189.112 1.00 53.04 182 GLY A O 1
ATOM 1242 N N . ASP A 1 183 ? 29.395 6.880 188.086 1.00 58.35 183 ASP A N 1
ATOM 1243 C CA . ASP A 1 183 ? 30.216 5.980 188.895 1.00 62.09 183 ASP A CA 1
ATOM 1244 C C . ASP A 1 183 ? 30.204 6.229 190.372 1.00 59.02 183 ASP A C 1
ATOM 1245 O O . ASP A 1 183 ? 30.617 5.343 191.123 1.00 59.97 183 ASP A O 1
ATOM 1250 N N . THR A 1 184 ? 29.794 7.419 190.816 1.00 58.28 184 THR A N 1
ATOM 1251 C CA . THR A 1 184 ? 29.805 7.726 192.264 1.00 57.33 184 THR A CA 1
ATOM 1252 C C . THR A 1 184 ? 28.438 7.582 192.918 1.00 58.81 184 THR A C 1
ATOM 1253 O O . THR A 1 184 ? 28.267 7.871 194.106 1.00 58.99 184 THR A O 1
ATOM 1257 N N . GLU A 1 185 ? 27.467 7.101 192.177 1.00 54.31 185 GLU A N 1
ATOM 1258 C CA . GLU A 1 185 ? 26.170 6.845 192.783 1.00 53.77 185 GLU A CA 1
ATOM 1259 C C . GLU A 1 185 ? 26.262 5.735 193.822 1.00 54.79 185 GLU A C 1
ATOM 1260 O O . GLU A 1 185 ? 27.187 4.903 193.797 1.00 51.68 185 GLU A O 1
ATOM 1266 N N . PHE A 1 186 ? 25.293 5.666 194.718 1.00 54.51 186 PHE A N 1
ATOM 1267 C CA . PHE A 1 186 ? 25.357 4.635 195.769 1.00 56.55 186 PHE A CA 1
ATOM 1268 C C . PHE A 1 186 ? 23.986 4.103 196.109 1.00 52.35 186 PHE A C 1
ATOM 1269 O O . PHE A 1 186 ? 22.986 4.763 195.867 1.00 52.25 186 PHE A O 1
ATOM 1277 N N . PRO A 1 187 ? 23.929 2.876 196.641 1.00 52.50 187 PRO A N 1
ATOM 1278 C CA . PRO A 1 187 ? 22.618 2.343 197.063 1.00 51.71 187 PRO A CA 1
ATOM 1279 C C . PRO A 1 187 ? 22.230 2.743 198.486 1.00 53.12 187 PRO A C 1
ATOM 1280 O O . PRO A 1 187 ? 23.047 2.774 199.408 1.00 48.73 187 PRO A O 1
ATOM 1284 N N . VAL A 1 188 ? 20.973 3.053 198.685 1.00 48.98 188 VAL A N 1
ATOM 1285 C CA . VAL A 1 188 ? 20.470 3.427 200.024 1.00 51.27 188 VAL A CA 1
ATOM 1286 C C . VAL A 1 188 ? 19.873 2.185 200.662 1.00 48.26 188 VAL A C 1
ATOM 1287 O O . VAL A 1 188 ? 18.661 2.079 200.885 1.00 44.96 188 VAL A O 1
ATOM 1291 N N . TRP A 1 189 ? 20.744 1.262 201.046 1.00 47.86 189 TRP A N 1
ATOM 1292 C CA . TRP A 1 189 ? 20.342 -0.000 201.643 1.00 48.25 189 TRP A CA 1
ATOM 1293 C C . TRP A 1 189 ? 19.620 0.166 202.953 1.00 50.53 189 TRP A C 1
ATOM 1294 O O . TRP A 1 189 ? 18.710 -0.604 203.228 1.00 53.33 189 TRP A O 1
ATOM 1305 N N . SER A 1 190 ? 19.952 1.205 203.713 1.00 53.45 190 SER A N 1
ATOM 1306 C CA . SER A 1 190 ? 19.349 1.408 205.030 1.00 54.50 190 SER A CA 1
ATOM 1307 C C . SER A 1 190 ? 17.814 1.545 204.957 1.00 54.61 190 SER A C 1
ATOM 1308 O O . SER A 1 190 ? 17.141 1.198 205.892 1.00 54.50 190 SER A O 1
ATOM 1311 N N . HIS A 1 191 ? 17.289 2.063 203.851 1.00 51.08 191 HIS A N 1
ATOM 1312 C CA . HIS A 1 191 ? 15.837 2.290 203.710 1.00 52.75 191 HIS A CA 1
ATOM 1313 C C . HIS A 1 191 ? 15.219 1.419 202.643 1.00 46.36 191 HIS A C 1
ATOM 1314 O O . HIS A 1 191 ? 14.017 1.494 202.410 1.00 47.15 191 HIS A O 1
ATOM 1321 N N . ALA A 1 192 ? 16.015 0.528 202.046 1.00 46.19 192 ALA A N 1
ATOM 1322 C CA . ALA A 1 192 ? 15.512 -0.344 200.978 1.00 46.60 192 ALA A CA 1
ATOM 1323 C C . ALA A 1 192 ? 14.637 -1.412 201.608 1.00 47.02 192 ALA A C 1
ATOM 1324 O O . ALA A 1 192 ? 15.025 -1.970 202.674 1.00 51.80 192 ALA A O 1
ATOM 1326 N N . ASN A 1 193 ? 13.571 -1.787 200.918 1.00 44.43 193 ASN A N 1
ATOM 1327 C CA . ASN A 1 193 ? 12.650 -2.745 201.446 1.00 42.60 193 ASN A CA 1
ATOM 1328 C C . ASN A 1 193 ? 11.846 -3.451 200.364 1.00 42.41 193 ASN A C 1
ATOM 1329 O O . ASN A 1 193 ? 11.725 -2.990 199.257 1.00 46.37 193 ASN A O 1
ATOM 1334 N N . ILE A 1 194 ? 11.182 -4.529 200.770 1.00 43.00 194 ILE A N 1
ATOM 1335 C CA . ILE A 1 194 ? 10.303 -5.329 199.945 1.00 40.87 194 ILE A CA 1
ATOM 1336 C C . ILE A 1 194 ? 9.024 -5.430 200.703 1.00 39.57 194 ILE A C 1
ATOM 1337 O O . ILE A 1 194 ? 8.975 -5.972 201.785 1.00 42.58 194 ILE A O 1
ATOM 1342 N N . GLY A 1 195 ? 7.995 -4.809 200.167 1.00 38.55 195 GLY A N 1
ATOM 1343 C CA . GLY A 1 195 ? 6.702 -4.711 200.882 1.00 40.91 195 GLY A CA 1
ATOM 1344 C C . GLY A 1 195 ? 6.793 -4.203 202.331 1.00 41.56 195 GLY A C 1
ATOM 1345 O O . GLY A 1 195 ? 6.002 -4.610 203.165 1.00 40.51 195 GLY A O 1
ATOM 1346 N N . GLY A 1 196 ? 7.770 -3.334 202.624 1.00 42.24 196 GLY A N 1
ATOM 1347 C CA . GLY A 1 196 ? 7.891 -2.728 203.957 1.00 42.73 196 GLY A CA 1
ATOM 1348 C C . GLY A 1 196 ? 8.902 -3.463 204.829 1.00 48.34 196 GLY A C 1
ATOM 1349 O O . GLY A 1 196 ? 9.412 -2.883 205.808 1.00 51.65 196 GLY A O 1
ATOM 1350 N N . VAL A 1 197 ? 9.313 -4.666 204.405 1.00 46.18 197 VAL A N 1
ATOM 1351 C CA . VAL A 1 197 ? 10.351 -5.454 205.145 1.00 44.84 197 VAL A CA 1
ATOM 1352 C C . VAL A 1 197 ? 11.737 -5.061 204.659 1.00 46.74 197 VAL A C 1
ATOM 1353 O O . VAL A 1 197 ? 12.011 -5.181 203.455 1.00 44.30 197 VAL A O 1
ATOM 1357 N N . THR A 1 198 ? 12.570 -4.473 205.541 1.00 46.17 198 THR A N 1
ATOM 1358 C CA . THR A 1 198 ? 13.823 -3.868 205.098 1.00 46.10 198 THR A CA 1
ATOM 1359 C C . THR A 1 198 ? 14.663 -5.018 204.527 1.00 47.80 198 THR A C 1
ATOM 1360 O O . THR A 1 198 ? 14.447 -6.214 204.815 1.00 46.16 198 THR A O 1
ATOM 1364 N N . ILE A 1 199 ? 15.596 -4.673 203.666 1.00 48.26 199 ILE A N 1
ATOM 1365 C CA . ILE A 1 199 ? 16.551 -5.674 203.182 1.00 49.51 199 ILE A CA 1
ATOM 1366 C C . ILE A 1 199 ? 17.274 -6.382 204.337 1.00 50.44 199 ILE A C 1
ATOM 1367 O O . ILE A 1 199 ? 17.496 -7.591 204.255 1.00 51.75 199 ILE A O 1
ATOM 1372 N N . ALA A 1 200 ? 17.673 -5.635 205.383 1.00 53.51 200 ALA A N 1
ATOM 1373 C CA . ALA A 1 200 ? 18.417 -6.253 206.561 1.00 54.80 200 ALA A CA 1
ATOM 1374 C C . ALA A 1 200 ? 17.472 -7.284 207.206 1.00 51.97 200 ALA A C 1
ATOM 1375 O O . ALA A 1 200 ? 17.826 -8.408 207.410 1.00 49.99 200 ALA A O 1
ATOM 1377 N N . GLU A 1 201 ? 16.217 -6.906 207.380 1.00 48.15 201 GLU A N 1
ATOM 1378 C CA . GLU A 1 201 ? 15.198 -7.844 207.894 1.00 48.77 201 GLU A CA 1
ATOM 1379 C C . GLU A 1 201 ? 14.959 -9.047 206.969 1.00 48.14 201 GLU A C 1
ATOM 1380 O O . GLU A 1 201 ? 14.852 -10.192 207.427 1.00 51.31 201 GLU A O 1
ATOM 1386 N N . TRP A 1 202 ? 14.964 -8.829 205.652 1.00 46.80 202 TRP A N 1
ATOM 1387 C CA . TRP A 1 202 ? 14.706 -9.909 204.678 1.00 46.49 202 TRP A CA 1
ATOM 1388 C C . TRP A 1 202 ? 15.805 -10.958 204.667 1.00 48.67 202 TRP A C 1
ATOM 1389 O O . TRP A 1 202 ? 15.538 -12.161 204.620 1.00 48.47 202 TRP A O 1
ATOM 1400 N N . VAL A 1 203 ? 17.050 -10.481 204.730 1.00 49.68 203 VAL A N 1
ATOM 1401 C CA . VAL A 1 203 ? 18.261 -11.360 204.796 1.00 51.59 203 VAL A CA 1
ATOM 1402 C C . VAL A 1 203 ? 18.275 -12.217 206.062 1.00 52.81 203 VAL A C 1
ATOM 1403 O O . VAL A 1 203 ? 18.699 -13.358 206.028 1.00 51.91 203 VAL A O 1
ATOM 1407 N N . LYS A 1 204 ? 17.792 -11.674 207.177 1.00 53.73 204 LYS A N 1
ATOM 1408 C CA . LYS A 1 204 ? 17.677 -12.431 208.430 1.00 57.33 204 LYS A CA 1
ATOM 1409 C C . LYS A 1 204 ? 16.683 -13.564 208.299 1.00 55.54 204 LYS A C 1
ATOM 1410 O O . LYS A 1 204 ? 16.960 -14.671 208.740 1.00 55.40 204 LYS A O 1
ATOM 1416 N N . ALA A 1 205 ? 15.544 -13.292 207.646 1.00 53.93 205 ALA A N 1
ATOM 1417 C CA . ALA A 1 205 ? 14.559 -14.314 207.355 1.00 52.14 205 ALA A CA 1
ATOM 1418 C C . ALA A 1 205 ? 14.969 -15.297 206.204 1.00 54.93 205 ALA A C 1
ATOM 1419 O O . ALA A 1 205 ? 14.499 -16.427 206.158 1.00 53.22 205 ALA A O 1
ATOM 1421 N N . HIS A 1 206 ? 15.899 -14.894 205.349 1.00 53.26 206 HIS A N 1
ATOM 1422 C CA . HIS A 1 206 ? 16.249 -15.647 204.165 1.00 54.40 206 HIS A CA 1
ATOM 1423 C C . HIS A 1 206 ? 17.774 -15.675 204.048 1.00 55.43 206 HIS A C 1
ATOM 1424 O O . HIS A 1 206 ? 18.357 -15.041 203.173 1.00 54.32 206 HIS A O 1
ATOM 1431 N N . PRO A 1 207 ? 18.413 -16.428 204.915 1.00 52.94 207 PRO A N 1
ATOM 1432 C CA . PRO A 1 207 ? 19.908 -16.359 204.967 1.00 57.03 207 PRO A CA 1
ATOM 1433 C C . PRO A 1 207 ? 20.675 -16.986 203.800 1.00 55.07 207 PRO A C 1
ATOM 1434 O O . PRO A 1 207 ? 21.884 -16.874 203.771 1.00 55.45 207 PRO A O 1
ATOM 1438 N N . GLU A 1 208 ? 19.984 -17.593 202.827 1.00 58.09 208 GLU A N 1
ATOM 1439 C CA . GLU A 1 208 ? 20.622 -18.011 201.564 1.00 57.90 208 GLU A CA 1
ATOM 1440 C C . GLU A 1 208 ? 21.068 -16.760 200.785 1.00 56.90 208 GLU A C 1
ATOM 1441 O O . GLU A 1 208 ? 21.919 -16.870 199.935 1.00 57.74 208 GLU A O 1
ATOM 1447 N N . ILE A 1 209 ? 20.451 -15.598 201.041 1.00 54.01 209 ILE A N 1
ATOM 1448 C CA . ILE A 1 209 ? 20.939 -14.341 200.451 1.00 55.28 209 ILE A CA 1
ATOM 1449 C C . ILE A 1 209 ? 22.206 -13.815 201.187 1.00 59.26 209 ILE A C 1
ATOM 1450 O O . ILE A 1 209 ? 22.138 -13.387 202.357 1.00 57.86 209 ILE A O 1
ATOM 1455 N N . LYS A 1 210 ? 23.347 -13.931 200.532 1.00 59.50 210 LYS A N 1
ATOM 1456 C CA . LYS A 1 210 ? 24.644 -13.520 201.114 1.00 63.20 210 LYS A CA 1
ATOM 1457 C C . LYS A 1 210 ? 24.928 -12.053 200.892 1.00 61.84 210 LYS A C 1
ATOM 1458 O O . LYS A 1 210 ? 24.550 -11.500 199.875 1.00 57.59 210 LYS A O 1
ATOM 1464 N N . GLU A 1 211 ? 25.613 -11.435 201.850 1.00 63.71 211 GLU A N 1
ATOM 1465 C CA . GLU A 1 211 ? 26.029 -10.033 201.739 1.00 61.55 211 GLU A CA 1
ATOM 1466 C C . GLU A 1 211 ? 26.797 -9.807 200.432 1.00 58.92 211 GLU A C 1
ATOM 1467 O O . GLU A 1 211 ? 26.660 -8.747 199.801 1.00 57.63 211 GLU A O 1
ATOM 1473 N N . ASP A 1 212 ? 27.622 -10.770 200.037 1.00 58.79 212 ASP A N 1
ATOM 1474 C CA . ASP A 1 212 ? 28.399 -10.598 198.824 1.00 61.18 212 ASP A CA 1
ATOM 1475 C C . ASP A 1 212 ? 27.516 -10.455 197.563 1.00 56.72 212 ASP A C 1
ATOM 1476 O O . ASP A 1 212 ? 27.903 -9.814 196.585 1.00 51.49 212 ASP A O 1
ATOM 1481 N N . LYS A 1 213 ? 26.344 -11.097 197.587 1.00 58.49 213 LYS A N 1
ATOM 1482 C CA . LYS A 1 213 ? 25.439 -11.013 196.436 1.00 58.42 213 LYS A CA 1
ATOM 1483 C C . LYS A 1 213 ? 24.832 -9.662 196.374 1.00 57.99 213 LYS A C 1
ATOM 1484 O O . LYS A 1 213 ? 24.619 -9.164 195.287 1.00 58.48 213 LYS A O 1
ATOM 1490 N N . LEU A 1 214 ? 24.501 -9.099 197.518 1.00 53.50 214 LEU A N 1
ATOM 1491 C CA . LEU A 1 214 ? 23.967 -7.763 197.541 1.00 51.46 214 LEU A CA 1
ATOM 1492 C C . LEU A 1 214 ? 24.999 -6.752 197.055 1.00 51.27 214 LEU A C 1
ATOM 1493 O O . LEU A 1 214 ? 24.672 -5.838 196.307 1.00 51.92 214 LEU A O 1
ATOM 1498 N N . VAL A 1 215 ? 26.264 -6.919 197.443 1.00 52.52 215 VAL A N 1
ATOM 1499 C CA . VAL A 1 215 ? 27.318 -6.023 196.975 1.00 53.61 215 VAL A CA 1
ATOM 1500 C C . VAL A 1 215 ? 27.373 -6.099 195.444 1.00 53.81 215 VAL A C 1
ATOM 1501 O O . VAL A 1 215 ? 27.509 -5.096 194.759 1.00 54.23 215 VAL A O 1
ATOM 1505 N N . LYS A 1 216 ? 27.348 -7.320 194.935 1.00 57.05 216 LYS A N 1
ATOM 1506 C CA . LYS A 1 216 ? 27.472 -7.534 193.515 1.00 58.43 216 LYS A CA 1
ATOM 1507 C C . LYS A 1 216 ? 26.314 -6.970 192.765 1.00 54.29 216 LYS A C 1
ATOM 1508 O O . LYS A 1 216 ? 26.489 -6.435 191.700 1.00 53.33 216 LYS A O 1
ATOM 1514 N N . MET A 1 217 ? 25.120 -7.143 193.311 1.00 50.52 217 MET A N 1
ATOM 1515 C CA . MET A 1 217 ? 23.948 -6.590 192.744 1.00 52.31 217 MET A CA 1
ATOM 1516 C C . MET A 1 217 ? 24.113 -5.103 192.526 1.00 50.43 217 MET A C 1
ATOM 1517 O O . MET A 1 217 ? 23.791 -4.610 191.454 1.00 47.27 217 MET A O 1
ATOM 1522 N N . PHE A 1 218 ? 24.592 -4.374 193.529 1.00 49.27 218 PHE A N 1
ATOM 1523 C CA . PHE A 1 218 ? 24.743 -2.938 193.324 1.00 47.77 218 PHE A CA 1
ATOM 1524 C C . PHE A 1 218 ? 25.821 -2.674 192.261 1.00 49.93 218 PHE A C 1
ATOM 1525 O O . PHE A 1 218 ? 25.626 -1.823 191.393 1.00 45.67 218 PHE A O 1
ATOM 1533 N N . GLU A 1 219 ? 26.963 -3.364 192.327 1.00 52.55 219 GLU A N 1
ATOM 1534 C CA . GLU A 1 219 ? 28.010 -3.169 191.299 1.00 51.31 219 GLU A CA 1
ATOM 1535 C C . GLU A 1 219 ? 27.491 -3.407 189.860 1.00 49.51 219 GLU A C 1
ATOM 1536 O O . GLU A 1 219 ? 27.753 -2.629 188.947 1.00 46.91 219 GLU A O 1
ATOM 1542 N N . ASP A 1 220 ? 26.700 -4.457 189.709 1.00 48.16 220 ASP A N 1
ATOM 1543 C CA . ASP A 1 220 ? 26.020 -4.737 188.434 1.00 49.95 220 ASP A CA 1
ATOM 1544 C C . ASP A 1 220 ? 25.024 -3.616 188.017 1.00 50.46 220 ASP A C 1
ATOM 1545 O O . ASP A 1 220 ? 24.991 -3.237 186.848 1.00 49.72 220 ASP A O 1
ATOM 1550 N N . VAL A 1 221 ? 24.258 -3.077 188.963 1.00 46.55 221 VAL A N 1
ATOM 1551 C CA . VAL A 1 221 ? 23.439 -1.903 188.637 1.00 45.63 221 VAL A CA 1
ATOM 1552 C C . VAL A 1 221 ? 24.318 -0.739 188.145 1.00 45.31 221 VAL A C 1
ATOM 1553 O O . VAL A 1 221 ? 24.056 -0.159 187.108 1.00 44.47 221 VAL A O 1
ATOM 1557 N N . ARG A 1 222 ? 25.413 -0.467 188.829 1.00 47.50 222 ARG A N 1
ATOM 1558 C CA . ARG A 1 222 ? 26.269 0.669 188.483 1.00 50.41 222 ARG A CA 1
ATOM 1559 C C . ARG A 1 222 ? 26.915 0.486 187.125 1.00 51.09 222 ARG A C 1
ATOM 1560 O O . ARG A 1 222 ? 27.099 1.445 186.420 1.00 48.00 222 ARG A O 1
ATOM 1568 N N . ASN A 1 223 ? 27.293 -0.740 186.791 1.00 51.68 223 ASN A N 1
ATOM 1569 C CA . ASN A 1 223 ? 27.868 -1.035 185.470 1.00 50.35 223 ASN A CA 1
ATOM 1570 C C . ASN A 1 223 ? 26.829 -1.442 184.403 1.00 47.28 223 ASN A C 1
ATOM 1571 O O . ASN A 1 223 ? 27.221 -1.903 183.328 1.00 44.26 223 ASN A O 1
ATOM 1576 N N . LYS A 1 224 ? 25.522 -1.297 184.689 1.00 43.69 224 LYS A N 1
ATOM 1577 C CA . LYS A 1 224 ? 24.548 -1.916 183.770 1.00 45.09 224 LYS A CA 1
ATOM 1578 C C . LYS A 1 224 ? 24.531 -1.319 182.355 1.00 43.67 224 LYS A C 1
ATOM 1579 O O . LYS A 1 224 ? 24.456 -2.069 181.366 1.00 43.30 224 LYS A O 1
ATOM 1585 N N . ALA A 1 225 ? 24.662 -0.005 182.248 1.00 42.27 225 ALA A N 1
ATOM 1586 C CA . ALA A 1 225 ? 24.719 0.652 180.942 1.00 43.24 225 ALA A CA 1
ATOM 1587 C C . ALA A 1 225 ? 25.891 0.131 180.089 1.00 47.45 225 ALA A C 1
ATOM 1588 O O . ALA A 1 225 ? 25.721 -0.220 178.931 1.00 45.24 225 ALA A O 1
ATOM 1590 N N . TYR A 1 226 ? 27.038 -0.033 180.725 1.00 47.56 226 TYR A N 1
ATOM 1591 C CA . TYR A 1 226 ? 28.202 -0.590 180.082 1.00 53.32 226 TYR A CA 1
ATOM 1592 C C . TYR A 1 226 ? 27.948 -2.021 179.563 1.00 51.47 226 TYR A C 1
ATOM 1593 O O . TYR A 1 226 ? 28.299 -2.339 178.413 1.00 49.42 226 TYR A O 1
ATOM 1602 N N . GLU A 1 227 ? 27.304 -2.859 180.370 1.00 52.22 227 GLU A N 1
ATOM 1603 C CA . GLU A 1 227 ? 26.967 -4.231 179.971 1.00 53.61 227 GLU A CA 1
ATOM 1604 C C . GLU A 1 227 ? 25.985 -4.229 178.772 1.00 49.73 227 GLU A C 1
ATOM 1605 O O . GLU A 1 227 ? 26.138 -5.007 177.829 1.00 46.47 227 GLU A O 1
ATOM 1611 N N . ILE A 1 228 ? 24.964 -3.375 178.844 1.00 49.80 228 ILE A N 1
ATOM 1612 C CA . ILE A 1 228 ? 23.965 -3.309 177.771 1.00 50.18 228 ILE A CA 1
ATOM 1613 C C . ILE A 1 228 ? 24.638 -2.829 176.466 1.00 51.12 228 ILE A C 1
ATOM 1614 O O . ILE A 1 228 ? 24.403 -3.405 175.373 1.00 47.21 228 ILE A O 1
ATOM 1619 N N . ILE A 1 229 ? 25.495 -1.807 176.597 1.00 48.84 229 ILE A N 1
ATOM 1620 C CA . ILE A 1 229 ? 26.218 -1.245 175.447 1.00 49.74 229 ILE A CA 1
ATOM 1621 C C . ILE A 1 229 ? 27.068 -2.322 174.824 1.00 49.63 229 ILE A C 1
ATOM 1622 O O . ILE A 1 229 ? 27.101 -2.457 173.597 1.00 46.37 229 ILE A O 1
ATOM 1627 N N . LYS A 1 230 ? 27.746 -3.088 175.673 1.00 51.76 230 LYS A N 1
ATOM 1628 C CA . LYS A 1 230 ? 28.626 -4.147 175.202 1.00 54.95 230 LYS A CA 1
ATOM 1629 C C . LYS A 1 230 ? 27.808 -5.154 174.413 1.00 53.51 230 LYS A C 1
ATOM 1630 O O . LYS A 1 230 ? 28.254 -5.656 173.399 1.00 54.90 230 LYS A O 1
ATOM 1636 N N . LEU A 1 231 ? 26.610 -5.457 174.877 1.00 53.79 231 LEU A N 1
ATOM 1637 C CA . LEU A 1 231 ? 25.799 -6.505 174.263 1.00 51.62 231 LEU A CA 1
ATOM 1638 C C . LEU A 1 231 ? 25.058 -6.074 173.001 1.00 52.63 231 LEU A C 1
ATOM 1639 O O . LEU A 1 231 ? 24.994 -6.826 172.040 1.00 53.91 231 LEU A O 1
ATOM 1644 N N . LYS A 1 232 ? 24.461 -4.897 173.002 1.00 52.13 232 LYS A N 1
ATOM 1645 C CA . LYS A 1 232 ? 23.698 -4.474 171.848 1.00 50.28 232 LYS A CA 1
ATOM 1646 C C . LYS A 1 232 ? 24.021 -3.081 171.340 1.00 54.36 232 LYS A C 1
ATOM 1647 O O . LYS A 1 232 ? 23.308 -2.593 170.487 1.00 54.53 232 LYS A O 1
ATOM 1653 N N . GLY A 1 233 ? 25.047 -2.424 171.878 1.00 50.91 233 GLY A N 1
ATOM 1654 C CA . GLY A 1 233 ? 25.496 -1.158 171.338 1.00 51.13 233 GLY A CA 1
ATOM 1655 C C . GLY A 1 233 ? 25.016 0.135 171.970 1.00 50.94 233 GLY A C 1
ATOM 1656 O O . GLY A 1 233 ? 25.693 1.142 171.898 1.00 51.39 233 GLY A O 1
ATOM 1657 N N . ALA A 1 234 ? 23.851 0.108 172.599 1.00 49.41 234 ALA A N 1
ATOM 1658 C CA . ALA A 1 234 ? 23.263 1.295 173.188 1.00 47.70 234 ALA A CA 1
ATOM 1659 C C . ALA A 1 234 ? 22.130 0.870 174.149 1.00 45.51 234 ALA A C 1
ATOM 1660 O O . ALA A 1 234 ? 21.624 -0.236 174.030 1.00 42.15 234 ALA A O 1
ATOM 1662 N N . THR A 1 235 ? 21.824 1.720 175.138 1.00 45.95 235 THR A N 1
ATOM 1663 C CA . THR A 1 235 ? 20.732 1.497 176.102 1.00 46.24 235 THR A CA 1
ATOM 1664 C C . THR A 1 235 ? 19.646 2.465 175.688 1.00 43.39 235 THR A C 1
ATOM 1665 O O . THR A 1 235 ? 19.952 3.594 175.332 1.00 43.21 235 THR A O 1
ATOM 1669 N N . PHE A 1 236 ? 18.375 2.058 175.750 1.00 40.43 236 PHE A N 1
ATOM 1670 C CA . PHE A 1 236 ? 17.343 3.010 175.503 1.00 37.11 236 PHE A CA 1
ATOM 1671 C C . PHE A 1 236 ? 15.942 2.705 176.092 1.00 38.37 236 PHE A C 1
ATOM 1672 O O . PHE A 1 236 ? 15.236 3.651 176.486 1.00 36.44 236 PHE A O 1
ATOM 1680 N N . TYR A 1 237 ? 15.565 1.444 176.205 1.00 36.65 237 TYR A N 1
ATOM 1681 C CA . TYR A 1 237 ? 14.262 1.128 176.730 1.00 37.09 237 TYR A CA 1
ATOM 1682 C C . TYR A 1 237 ? 14.084 1.569 178.185 1.00 36.87 237 TYR A C 1
ATOM 1683 O O . TYR A 1 237 ? 13.005 2.095 178.534 1.00 36.74 237 TYR A O 1
ATOM 1692 N N . GLY A 1 238 ? 15.138 1.450 178.991 1.00 36.56 238 GLY A N 1
ATOM 1693 C CA . GLY A 1 238 ? 15.078 1.810 180.415 1.00 36.51 238 GLY A CA 1
ATOM 1694 C C . GLY A 1 238 ? 14.808 3.274 180.598 1.00 36.63 238 GLY A C 1
ATOM 1695 O O . GLY A 1 238 ? 13.839 3.671 181.264 1.00 37.18 238 GLY A O 1
ATOM 1696 N N . ILE A 1 239 ? 15.627 4.082 179.974 1.00 36.69 239 ILE A N 1
ATOM 1697 C CA . ILE A 1 239 ? 15.538 5.526 180.184 1.00 40.42 239 ILE A CA 1
ATOM 1698 C C . ILE A 1 239 ? 14.276 6.073 179.515 1.00 38.01 239 ILE A C 1
ATOM 1699 O O . ILE A 1 239 ? 13.629 6.948 180.076 1.00 39.15 239 ILE A O 1
ATOM 1704 N N . ALA A 1 240 ? 13.900 5.551 178.339 1.00 39.76 240 ALA A N 1
ATOM 1705 C CA . ALA A 1 240 ? 12.694 6.001 177.689 1.00 37.35 240 ALA A CA 1
ATOM 1706 C C . ALA A 1 240 ? 11.517 5.835 178.622 1.00 37.04 240 ALA A C 1
ATOM 1707 O O . ALA A 1 240 ? 10.632 6.683 178.656 1.00 39.47 240 ALA A O 1
ATOM 1709 N N . THR A 1 241 ? 11.437 4.674 179.261 1.00 35.34 241 THR A N 1
ATOM 1710 C CA . THR A 1 241 ? 10.360 4.339 180.097 1.00 34.43 241 THR A CA 1
ATOM 1711 C C . THR A 1 241 ? 10.309 5.227 181.355 1.00 34.72 241 THR A C 1
ATOM 1712 O O . THR A 1 241 ? 9.234 5.685 181.739 1.00 33.82 241 THR A O 1
ATOM 1716 N N . ALA A 1 242 ? 11.456 5.477 181.952 1.00 35.82 242 ALA A N 1
ATOM 1717 C CA . ALA A 1 242 ? 11.589 6.368 183.083 1.00 37.59 242 ALA A CA 1
ATOM 1718 C C . ALA A 1 242 ? 11.166 7.814 182.729 1.00 39.27 242 ALA A C 1
ATOM 1719 O O . ALA A 1 242 ? 10.381 8.405 183.425 1.00 36.18 242 ALA A O 1
ATOM 1721 N N . LEU A 1 243 ? 11.579 8.298 181.559 1.00 40.72 243 LEU A N 1
ATOM 1722 C CA . LEU A 1 243 ? 11.138 9.608 181.058 1.00 39.88 243 LEU A CA 1
ATOM 1723 C C . LEU A 1 243 ? 9.643 9.705 180.841 1.00 39.05 243 LEU A C 1
ATOM 1724 O O . LEU A 1 243 ? 9.003 10.709 181.190 1.00 39.81 243 LEU A O 1
ATOM 1729 N N . ALA A 1 244 ? 9.044 8.634 180.337 1.00 42.71 244 ALA A N 1
ATOM 1730 C CA . ALA A 1 244 ? 7.610 8.627 180.146 1.00 38.76 244 ALA A CA 1
ATOM 1731 C C . ALA A 1 244 ? 6.876 8.659 181.503 1.00 38.00 244 ALA A C 1
ATOM 1732 O O . ALA A 1 244 ? 5.818 9.323 181.660 1.00 39.24 244 ALA A O 1
ATOM 1734 N N . ARG A 1 245 ? 7.376 7.908 182.453 1.00 34.99 245 ARG A N 1
ATOM 1735 C CA . ARG A 1 245 ? 6.819 7.865 183.810 1.00 37.29 245 ARG A CA 1
ATOM 1736 C C . ARG A 1 245 ? 6.895 9.248 184.447 1.00 38.96 245 ARG A C 1
ATOM 1737 O O . ARG A 1 245 ? 5.939 9.711 185.072 1.00 38.20 245 ARG A O 1
ATOM 1745 N N . ILE A 1 246 ? 8.045 9.890 184.327 1.00 38.36 246 ILE A N 1
ATOM 1746 C CA . ILE A 1 246 ? 8.182 11.292 184.863 1.00 38.34 246 ILE A CA 1
ATOM 1747 C C . ILE A 1 246 ? 7.253 12.237 184.158 1.00 40.88 246 ILE A C 1
ATOM 1748 O O . ILE A 1 246 ? 6.584 13.033 184.810 1.00 39.65 246 ILE A O 1
ATOM 1753 N N . SER A 1 247 ? 7.145 12.092 182.816 1.00 40.19 247 SER A N 1
ATOM 1754 C CA . SER A 1 247 ? 6.245 12.908 182.047 1.00 41.65 247 SER A CA 1
ATOM 1755 C C . SER A 1 247 ? 4.777 12.754 182.543 1.00 42.57 247 SER A C 1
ATOM 1756 O O . SER A 1 247 ? 4.052 13.737 182.658 1.00 43.15 247 SER A O 1
ATOM 1759 N N . LYS A 1 248 ? 4.369 11.529 182.857 1.00 42.18 248 LYS A N 1
ATOM 1760 C CA . LYS A 1 248 ? 3.008 11.237 183.327 1.00 42.01 248 LYS A CA 1
ATOM 1761 C C . LYS A 1 248 ? 2.756 11.867 184.726 1.00 36.85 248 LYS A C 1
ATOM 1762 O O . LYS A 1 248 ? 1.692 12.434 184.975 1.00 35.84 248 LYS A O 1
ATOM 1768 N N . ALA A 1 249 ? 3.756 11.820 185.587 1.00 38.09 249 ALA A N 1
ATOM 1769 C CA . ALA A 1 249 ? 3.678 12.421 186.908 1.00 39.05 249 ALA A CA 1
ATOM 1770 C C . ALA A 1 249 ? 3.424 13.945 186.849 1.00 39.87 249 ALA A C 1
ATOM 1771 O O . ALA A 1 249 ? 2.611 14.467 187.615 1.00 41.36 249 ALA A O 1
ATOM 1773 N N . ILE A 1 250 ? 4.075 14.591 185.900 1.00 42.72 250 ILE A N 1
ATOM 1774 C CA . ILE A 1 250 ? 3.877 16.010 185.646 1.00 45.16 250 ILE A CA 1
ATOM 1775 C C . ILE A 1 250 ? 2.506 16.248 185.026 1.00 45.73 250 ILE A C 1
ATOM 1776 O O . ILE A 1 250 ? 1.708 16.970 185.564 1.00 43.29 250 ILE A O 1
ATOM 1781 N N . LEU A 1 251 ? 2.241 15.603 183.891 1.00 45.81 251 LEU A N 1
ATOM 1782 C CA . LEU A 1 251 ? 1.041 15.906 183.121 1.00 42.68 251 LEU A CA 1
ATOM 1783 C C . LEU A 1 251 ? -0.275 15.488 183.772 1.00 46.71 251 LEU A C 1
ATOM 1784 O O . LEU A 1 251 ? -1.315 16.124 183.530 1.00 47.47 251 LEU A O 1
ATOM 1789 N N . ASN A 1 252 ? -0.237 14.456 184.602 1.00 40.44 252 ASN A N 1
ATOM 1790 C CA . ASN A 1 252 ? -1.394 14.051 185.410 1.00 42.88 252 ASN A CA 1
ATOM 1791 C C . ASN A 1 252 ? -1.353 14.595 186.860 1.00 42.07 252 ASN A C 1
ATOM 1792 O O . ASN A 1 252 ? -2.135 14.146 187.693 1.00 40.16 252 ASN A O 1
ATOM 1797 N N . ASP A 1 253 ? -0.430 15.520 187.149 1.00 41.52 253 ASP A N 1
ATOM 1798 C CA . ASP A 1 253 ? -0.362 16.237 188.455 1.00 43.03 253 ASP A CA 1
ATOM 1799 C C . ASP A 1 253 ? -0.350 15.285 189.658 1.00 43.79 253 ASP A C 1
ATOM 1800 O O . ASP A 1 253 ? -1.171 15.397 190.549 1.00 42.39 253 ASP A O 1
ATOM 1805 N N . GLU A 1 254 ? 0.594 14.336 189.685 1.00 43.23 254 GLU A N 1
ATOM 1806 C CA . GLU A 1 254 ? 0.395 13.171 190.557 1.00 41.84 254 GLU A CA 1
ATOM 1807 C C . GLU A 1 254 ? 0.853 13.415 191.991 1.00 41.39 254 GLU A C 1
ATOM 1808 O O . GLU A 1 254 ? 0.388 12.715 192.889 1.00 41.73 254 GLU A O 1
ATOM 1814 N N . ASN A 1 255 ? 1.822 14.301 192.192 1.00 41.74 255 ASN A N 1
ATOM 1815 C CA . ASN A 1 255 ? 2.565 14.346 193.453 1.00 40.61 255 ASN A CA 1
ATOM 1816 C C . ASN A 1 255 ? 3.202 12.975 193.789 1.00 41.69 255 ASN A C 1
ATOM 1817 O O . ASN A 1 255 ? 3.088 12.477 194.916 1.00 42.40 255 ASN A O 1
ATOM 1822 N N . ALA A 1 256 ? 3.819 12.399 192.774 1.00 41.08 256 ALA A N 1
ATOM 1823 C CA . ALA A 1 256 ? 4.502 11.142 192.873 1.00 43.49 256 ALA A CA 1
ATOM 1824 C C . ALA A 1 256 ? 5.892 11.388 193.417 1.00 41.79 256 ALA A C 1
ATOM 1825 O O . ALA A 1 256 ? 6.503 12.408 193.127 1.00 44.99 256 ALA A O 1
ATOM 1827 N N . VAL A 1 257 ? 6.391 10.400 194.171 1.00 42.20 257 VAL A N 1
ATOM 1828 C CA . VAL A 1 257 ? 7.758 10.413 194.644 1.00 43.87 257 VAL A CA 1
ATOM 1829 C C . VAL A 1 257 ? 8.618 9.627 193.657 1.00 45.86 257 VAL A C 1
ATOM 1830 O O . VAL A 1 257 ? 8.339 8.447 193.407 1.00 39.27 257 VAL A O 1
ATOM 1834 N N . LEU A 1 258 ? 9.581 10.310 193.044 1.00 44.69 258 LEU A N 1
ATOM 1835 C CA . LEU A 1 258 ? 10.529 9.733 192.127 1.00 44.20 258 LEU A CA 1
ATOM 1836 C C . LEU A 1 258 ? 11.897 10.246 192.454 1.00 44.83 258 LEU A C 1
ATOM 1837 O O . LEU A 1 258 ? 12.052 11.360 192.833 1.00 43.59 258 LEU A O 1
ATOM 1842 N N . PRO A 1 259 ? 12.924 9.401 192.262 1.00 47.62 259 PRO A N 1
ATOM 1843 C CA . PRO A 1 259 ? 14.291 9.858 192.362 1.00 47.07 259 PRO A CA 1
ATOM 1844 C C . PRO A 1 259 ? 14.680 10.653 191.135 1.00 46.92 259 PRO A C 1
ATOM 1845 O O . PRO A 1 259 ? 14.634 10.131 190.023 1.00 50.87 259 PRO A O 1
ATOM 1849 N N . LEU A 1 260 ? 14.989 11.931 191.320 1.00 47.19 260 LEU A N 1
ATOM 1850 C CA . LEU A 1 260 ? 15.285 12.835 190.205 1.00 47.38 260 LEU A CA 1
ATOM 1851 C C . LEU A 1 260 ? 16.427 13.695 190.513 1.00 47.78 260 LEU A C 1
ATOM 1852 O O . LEU A 1 260 ? 16.780 13.811 191.698 1.00 50.79 260 LEU A O 1
ATOM 1857 N N . SER A 1 261 ? 17.000 14.325 189.486 1.00 52.68 261 SER A N 1
ATOM 1858 C CA . SER A 1 261 ? 18.015 15.365 189.706 1.00 53.49 261 SER A CA 1
ATOM 1859 C C . SER A 1 261 ? 17.306 16.652 190.096 1.00 52.74 261 SER A C 1
ATOM 1860 O O . SER A 1 261 ? 16.538 17.221 189.290 1.00 54.90 261 SER A O 1
ATOM 1863 N N . VAL A 1 262 ? 17.543 17.089 191.335 1.00 53.86 262 VAL A N 1
ATOM 1864 C CA . VAL A 1 262 ? 16.874 18.260 191.921 1.00 53.53 262 VAL A CA 1
ATOM 1865 C C . VAL A 1 262 ? 17.926 19.150 192.588 1.00 59.36 262 VAL A C 1
ATOM 1866 O O . VAL A 1 262 ? 19.013 18.707 192.922 1.00 59.90 262 VAL A O 1
ATOM 1870 N N . TYR A 1 263 ? 17.577 20.405 192.776 1.00 62.29 263 TYR A N 1
ATOM 1871 C CA . TYR A 1 263 ? 18.515 21.432 193.263 1.00 63.65 263 TYR A CA 1
ATOM 1872 C C . TYR A 1 263 ? 18.690 21.353 194.764 1.00 63.45 263 TYR A C 1
ATOM 1873 O O . TYR A 1 263 ? 17.712 21.406 195.510 1.00 65.30 263 TYR A O 1
ATOM 1882 N N . MET A 1 264 ? 19.927 21.281 195.214 1.00 68.44 264 MET A N 1
ATOM 1883 C CA . MET A 1 264 ? 20.215 21.200 196.641 1.00 69.34 264 MET A CA 1
ATOM 1884 C C . MET A 1 264 ? 20.216 22.570 197.297 1.00 74.92 264 MET A C 1
ATOM 1885 O O . MET A 1 264 ? 21.009 23.470 196.927 1.00 78.58 264 MET A O 1
ATOM 1890 N N . ASP A 1 265 ? 19.340 22.739 198.279 1.00 75.25 265 ASP A N 1
ATOM 1891 C CA . ASP A 1 265 ? 19.325 23.960 199.108 1.00 80.20 265 ASP A CA 1
ATOM 1892 C C . ASP A 1 265 ? 19.475 23.582 200.573 1.00 78.02 265 ASP A C 1
ATOM 1893 O O . ASP A 1 265 ? 18.633 23.909 201.383 1.00 77.17 265 ASP A O 1
ATOM 1898 N N . GLY A 1 266 ? 20.535 22.844 200.894 1.00 78.23 266 GLY A N 1
ATOM 1899 C CA . GLY A 1 266 ? 20.794 22.417 202.278 1.00 76.27 266 GLY A CA 1
ATOM 1900 C C . GLY A 1 266 ? 20.621 20.931 202.532 1.00 73.44 266 GLY A C 1
ATOM 1901 O O . GLY A 1 266 ? 21.191 20.396 203.469 1.00 75.28 266 GLY A O 1
ATOM 1902 N N . GLN A 1 267 ? 19.835 20.250 201.693 1.00 71.46 267 GLN A N 1
ATOM 1903 C CA . GLN A 1 267 ? 19.572 18.851 201.901 1.00 68.70 267 GLN A CA 1
ATOM 1904 C C . GLN A 1 267 ? 20.891 18.091 201.866 1.00 71.15 267 GLN A C 1
ATOM 1905 O O . GLN A 1 267 ? 21.787 18.392 201.057 1.00 68.57 267 GLN A O 1
ATOM 1911 N N . TYR A 1 268 ? 21.041 17.154 202.801 1.00 73.17 268 TYR A N 1
ATOM 1912 C CA . TYR A 1 268 ? 22.249 16.332 202.939 1.00 71.52 268 TYR A CA 1
ATOM 1913 C C . TYR A 1 268 ? 23.482 17.166 203.154 1.00 75.51 268 TYR A C 1
ATOM 1914 O O . TYR A 1 268 ? 24.610 16.689 202.934 1.00 76.62 268 TYR A O 1
ATOM 1923 N N . GLY A 1 269 ? 23.310 18.406 203.619 1.00 78.25 269 GLY A N 1
ATOM 1924 C CA . GLY A 1 269 ? 24.464 19.307 203.804 1.00 75.07 269 GLY A CA 1
ATOM 1925 C C . GLY A 1 269 ? 25.006 19.833 202.485 1.00 75.23 269 GLY A C 1
ATOM 1926 O O . GLY A 1 269 ? 26.122 20.332 202.446 1.00 76.72 269 GLY A O 1
ATOM 1927 N N . LEU A 1 270 ? 24.211 19.732 201.404 1.00 72.62 270 LEU A N 1
ATOM 1928 C CA . LEU A 1 270 ? 24.643 20.159 200.074 1.00 72.72 270 LEU A CA 1
ATOM 1929 C C . LEU A 1 270 ? 23.995 21.471 199.605 1.00 76.33 270 LEU A C 1
ATOM 1930 O O . LEU A 1 270 ? 22.863 21.769 199.974 1.00 70.87 270 LEU A O 1
ATOM 1935 N N . ASN A 1 271 ? 24.720 22.235 198.766 1.00 76.97 271 ASN A N 1
ATOM 1936 C CA . ASN A 1 271 ? 24.166 23.460 198.127 1.00 78.26 271 ASN A CA 1
ATOM 1937 C C . ASN A 1 271 ? 24.619 23.686 196.697 1.00 77.54 271 ASN A C 1
ATOM 1938 O O . ASN A 1 271 ? 25.781 23.440 196.354 1.00 77.97 271 ASN A O 1
ATOM 1943 N N . ASP A 1 272 ? 23.710 24.214 195.889 1.00 76.23 272 ASP A N 1
ATOM 1944 C CA . ASP A 1 272 ? 24.032 24.762 194.574 1.00 75.00 272 ASP A CA 1
ATOM 1945 C C . ASP A 1 272 ? 24.581 23.737 193.604 1.00 71.54 272 ASP A C 1
ATOM 1946 O O . ASP A 1 272 ? 25.502 24.003 192.852 1.00 66.82 272 ASP A O 1
ATOM 1951 N N . ILE A 1 273 ? 23.947 22.573 193.610 1.00 67.32 273 ILE A N 1
ATOM 1952 C CA . ILE A 1 273 ? 24.146 21.567 192.586 1.00 69.18 273 ILE A CA 1
ATOM 1953 C C . ILE A 1 273 ? 22.834 20.833 192.418 1.00 63.11 273 ILE A C 1
ATOM 1954 O O . ILE A 1 273 ? 21.942 20.899 193.282 1.00 61.15 273 ILE A O 1
ATOM 1959 N N . TYR A 1 274 ? 22.701 20.180 191.271 1.00 64.14 274 TYR A N 1
ATOM 1960 C CA . TYR A 1 274 ? 21.598 19.244 191.034 1.00 58.99 274 TYR A CA 1
ATOM 1961 C C . TYR A 1 274 ? 22.154 17.882 191.265 1.00 58.17 274 TYR A C 1
ATOM 1962 O O . TYR A 1 274 ? 23.246 17.555 190.789 1.00 61.51 274 TYR A O 1
ATOM 1971 N N . ILE A 1 275 ? 21.441 17.093 192.041 1.00 60.78 275 ILE A N 1
ATOM 1972 C CA . ILE A 1 275 ? 21.882 15.730 192.329 1.00 60.33 275 ILE A CA 1
ATOM 1973 C C . ILE A 1 275 ? 20.648 14.828 192.595 1.00 56.36 275 ILE A C 1
ATOM 1974 O O . ILE A 1 275 ? 19.547 15.308 192.898 1.00 57.88 275 ILE A O 1
ATOM 1979 N N . GLY A 1 276 ? 20.857 13.523 192.507 1.00 54.76 276 GLY A N 1
ATOM 1980 C CA . GLY A 1 276 ? 19.772 12.571 192.607 1.00 52.94 276 GLY A CA 1
ATOM 1981 C C . GLY A 1 276 ? 19.296 12.299 194.009 1.00 52.75 276 GLY A C 1
ATOM 1982 O O . GLY A 1 276 ? 20.039 11.836 194.842 1.00 54.22 276 GLY A O 1
ATOM 1983 N N . THR A 1 277 ? 18.002 12.533 194.237 1.00 52.19 277 THR A N 1
ATOM 1984 C CA . THR A 1 277 ? 17.340 12.178 195.492 1.00 52.79 277 THR A CA 1
ATOM 1985 C C . THR A 1 277 ? 15.857 12.051 195.253 1.00 50.93 277 THR A C 1
ATOM 1986 O O . THR A 1 277 ? 15.336 12.599 194.281 1.00 45.60 277 THR A O 1
ATOM 1990 N N . PRO A 1 278 ? 15.159 11.325 196.128 1.00 53.26 278 PRO A N 1
ATOM 1991 C CA . PRO A 1 278 ? 13.747 11.272 195.904 1.00 48.39 278 PRO A CA 1
ATOM 1992 C C . PRO A 1 278 ? 13.094 12.625 196.078 1.00 48.80 278 PRO A C 1
ATOM 1993 O O . PRO A 1 278 ? 13.505 13.432 196.941 1.00 50.42 278 PRO A O 1
ATOM 1997 N N . ALA A 1 279 ? 12.113 12.909 195.252 1.00 46.40 279 ALA A N 1
ATOM 1998 C CA . ALA A 1 279 ? 11.390 14.201 195.290 1.00 47.73 279 ALA A CA 1
ATOM 1999 C C . ALA A 1 279 ? 9.910 13.979 194.873 1.00 46.92 279 ALA A C 1
ATOM 2000 O O . ALA A 1 279 ? 9.611 13.045 194.163 1.00 47.57 279 ALA A O 1
ATOM 2002 N N . VAL A 1 280 ? 9.029 14.848 195.322 1.00 46.04 280 VAL A N 1
ATOM 2003 C CA . VAL A 1 280 ? 7.648 14.873 194.928 1.00 46.52 280 VAL A CA 1
ATOM 2004 C C . VAL A 1 280 ? 7.533 15.748 193.693 1.00 46.68 280 VAL A C 1
ATOM 2005 O O . VAL A 1 280 ? 7.977 16.889 193.696 1.00 48.75 280 VAL A O 1
ATOM 2009 N N . ILE A 1 281 ? 6.856 15.255 192.657 1.00 44.97 281 ILE A N 1
ATOM 2010 C CA . ILE A 1 281 ? 6.714 16.002 191.407 1.00 44.07 281 ILE A CA 1
ATOM 2011 C C . ILE A 1 281 ? 5.250 16.063 190.975 1.00 44.90 281 ILE A C 1
ATOM 2012 O O . ILE A 1 281 ? 4.483 15.108 191.127 1.00 43.44 281 ILE A O 1
ATOM 2017 N N . ASN A 1 282 ? 4.840 17.213 190.461 1.00 48.00 282 ASN A N 1
ATOM 2018 C CA . ASN A 1 282 ? 3.490 17.382 189.996 1.00 45.85 282 ASN A CA 1
ATOM 2019 C C . ASN A 1 282 ? 3.460 18.288 188.789 1.00 44.31 282 ASN A C 1
ATOM 2020 O O . ASN A 1 282 ? 4.500 18.538 188.189 1.00 49.73 282 ASN A O 1
ATOM 2025 N N . ARG A 1 283 ? 2.304 18.873 188.493 1.00 44.82 283 ARG A N 1
ATOM 2026 C CA . ARG A 1 283 ? 2.176 19.671 187.278 1.00 49.50 283 ARG A CA 1
ATOM 2027 C C . ARG A 1 283 ? 3.083 20.907 187.296 1.00 48.59 283 ARG A C 1
ATOM 2028 O O . ARG A 1 283 ? 3.482 21.376 186.240 1.00 49.50 283 ARG A O 1
ATOM 2036 N N . ASN A 1 284 ? 3.452 21.377 188.489 1.00 51.47 284 ASN A N 1
ATOM 2037 C CA . ASN A 1 284 ? 4.314 22.532 188.602 1.00 52.66 284 ASN A CA 1
ATOM 2038 C C . ASN A 1 284 ? 5.775 22.160 188.832 1.00 55.89 284 ASN A C 1
ATOM 2039 O O . ASN A 1 284 ? 6.573 23.001 189.172 1.00 55.06 284 ASN A O 1
ATOM 2044 N N . GLY A 1 285 ? 6.132 20.896 188.640 1.00 52.69 285 GLY A N 1
ATOM 2045 C CA . GLY A 1 285 ? 7.501 20.503 188.838 1.00 54.69 285 GLY A CA 1
ATOM 2046 C C . GLY A 1 285 ? 7.757 20.005 190.243 1.00 52.74 285 GLY A C 1
ATOM 2047 O O . GLY A 1 285 ? 6.878 19.412 190.865 1.00 56.68 285 GLY A O 1
ATOM 2048 N N . ILE A 1 286 ? 8.969 20.237 190.743 1.00 51.44 286 ILE A N 1
ATOM 2049 C CA . ILE A 1 286 ? 9.401 19.647 192.003 1.00 51.28 286 ILE A CA 1
ATOM 2050 C C . ILE A 1 286 ? 8.633 20.375 193.110 1.00 54.86 286 ILE A C 1
ATOM 2051 O O . ILE A 1 286 ? 8.690 21.602 193.173 1.00 53.81 286 ILE A O 1
ATOM 2056 N N . GLN A 1 287 ? 7.958 19.636 193.994 1.00 53.32 287 GLN A N 1
ATOM 2057 C CA . GLN A 1 287 ? 7.232 20.230 195.126 1.00 57.23 287 GLN A CA 1
ATOM 2058 C C . GLN A 1 287 ? 7.835 20.102 196.457 1.00 59.36 287 GLN A C 1
ATOM 2059 O O . GLN A 1 287 ? 7.713 21.003 197.241 1.00 61.78 287 GLN A O 1
ATOM 2065 N N . ASN A 1 288 ? 8.504 18.995 196.716 1.00 60.72 288 ASN A N 1
ATOM 2066 C CA . ASN A 1 288 ? 9.207 18.730 197.994 1.00 59.96 288 ASN A CA 1
ATOM 2067 C C . ASN A 1 288 ? 10.400 17.858 197.601 1.00 52.69 288 ASN A C 1
ATOM 2068 O O . ASN A 1 288 ? 10.286 16.978 196.741 1.00 51.26 288 ASN A O 1
ATOM 2073 N N . ILE A 1 289 ? 11.511 18.062 198.230 1.00 54.28 289 ILE A N 1
ATOM 2074 C CA . ILE A 1 289 ? 12.669 17.215 198.065 1.00 54.94 289 ILE A CA 1
ATOM 2075 C C . ILE A 1 289 ? 12.710 16.376 199.326 1.00 55.21 289 ILE A C 1
ATOM 2076 O O . ILE A 1 289 ? 12.693 16.913 200.405 1.00 57.08 289 ILE A O 1
ATOM 2081 N N . LEU A 1 290 ? 12.747 15.063 199.192 1.00 54.26 290 LEU A N 1
ATOM 2082 C CA . LEU A 1 290 ? 12.806 14.187 200.351 1.00 57.07 290 LEU A CA 1
ATOM 2083 C C . LEU A 1 290 ? 14.258 13.971 200.730 1.00 61.70 290 LEU A C 1
ATOM 2084 O O . LEU A 1 290 ? 15.080 13.577 199.910 1.00 58.15 290 LEU A O 1
ATOM 2089 N N . GLU A 1 291 ? 14.534 14.214 201.991 1.00 59.46 291 GLU A N 1
ATOM 2090 C CA . GLU A 1 291 ? 15.813 14.054 202.525 1.00 67.18 291 GLU A CA 1
ATOM 2091 C C . GLU A 1 291 ? 15.762 12.763 203.320 1.00 67.56 291 GLU A C 1
ATOM 2092 O O . GLU A 1 291 ? 15.373 12.755 204.487 1.00 69.18 291 GLU A O 1
ATOM 2098 N N . ILE A 1 292 ? 16.214 11.670 202.709 1.00 64.59 292 ILE A N 1
ATOM 2099 C CA . ILE A 1 292 ? 16.299 10.393 203.432 1.00 67.91 292 ILE A CA 1
ATOM 2100 C C . ILE A 1 292 ? 17.404 10.467 204.471 1.00 63.01 292 ILE A C 1
ATOM 2101 O O . ILE A 1 292 ? 18.494 10.887 204.125 1.00 68.07 292 ILE A O 1
ATOM 2106 N N . PRO A 1 293 ? 17.129 10.093 205.750 1.00 63.19 293 PRO A N 1
ATOM 2107 C CA . PRO A 1 293 ? 18.179 10.102 206.763 1.00 66.44 293 PRO A CA 1
ATOM 2108 C C . PRO A 1 293 ? 19.220 9.001 206.501 1.00 66.69 293 PRO A C 1
ATOM 2109 O O . PRO A 1 293 ? 18.945 7.838 206.665 1.00 70.29 293 PRO A O 1
ATOM 2113 N N . LEU A 1 294 ? 20.364 9.372 205.988 1.00 65.92 294 LEU A N 1
ATOM 2114 C CA . LEU A 1 294 ? 21.311 8.379 205.555 1.00 63.60 294 LEU A CA 1
ATOM 2115 C C . LEU A 1 294 ? 22.158 7.915 206.710 1.00 62.75 294 LEU A C 1
ATOM 2116 O O . LEU A 1 294 ? 22.409 8.679 207.640 1.00 60.36 294 LEU A O 1
ATOM 2121 N N . THR A 1 295 ? 22.646 6.673 206.654 1.00 63.79 295 THR A N 1
ATOM 2122 C CA . THR A 1 295 ? 23.702 6.241 207.636 1.00 66.06 295 THR A CA 1
ATOM 2123 C C . THR A 1 295 ? 24.942 7.075 207.384 1.00 65.39 295 THR A C 1
ATOM 2124 O O . THR A 1 295 ? 25.051 7.750 206.353 1.00 61.54 295 THR A O 1
ATOM 2128 N N . ASP A 1 296 ? 25.906 7.001 208.310 1.00 70.48 296 ASP A N 1
ATOM 2129 C CA . ASP A 1 296 ? 27.147 7.741 208.140 1.00 65.36 296 ASP A CA 1
ATOM 2130 C C . ASP A 1 296 ? 27.841 7.320 206.860 1.00 63.44 296 ASP A C 1
ATOM 2131 O O . ASP A 1 296 ? 28.272 8.167 206.099 1.00 61.42 296 ASP A O 1
ATOM 2136 N N . HIS A 1 297 ? 27.936 6.020 206.621 1.00 61.05 297 HIS A N 1
ATOM 2137 C CA . HIS A 1 297 ? 28.525 5.511 205.390 1.00 65.71 297 HIS A CA 1
ATOM 2138 C C . HIS A 1 297 ? 27.759 6.036 204.116 1.00 67.94 297 HIS A C 1
ATOM 2139 O O . HIS A 1 297 ? 28.344 6.500 203.135 1.00 72.55 297 HIS A O 1
ATOM 2146 N N . GLU A 1 298 ? 26.453 5.998 204.151 1.00 64.31 298 GLU A N 1
ATOM 2147 C CA . GLU A 1 298 ? 25.627 6.474 202.982 1.00 65.10 298 GLU A CA 1
ATOM 2148 C C . GLU A 1 298 ? 25.818 7.992 202.772 1.00 67.02 298 GLU A C 1
ATOM 2149 O O . GLU A 1 298 ? 26.009 8.445 201.645 1.00 60.60 298 GLU A O 1
ATOM 2155 N N . GLU A 1 299 ? 25.900 8.748 203.876 1.00 71.42 299 GLU A N 1
ATOM 2156 C CA . GLU A 1 299 ? 26.065 10.212 203.820 1.00 68.11 299 GLU A CA 1
ATOM 2157 C C . GLU A 1 299 ? 27.406 10.555 203.220 1.00 70.25 299 GLU A C 1
ATOM 2158 O O . GLU A 1 299 ? 27.511 11.494 202.436 1.00 64.49 299 GLU A O 1
ATOM 2164 N N . GLU A 1 300 ? 28.444 9.797 203.593 1.00 73.64 300 GLU A N 1
ATOM 2165 C CA . GLU A 1 300 ? 29.789 10.046 203.020 1.00 73.30 300 GLU A CA 1
ATOM 2166 C C . GLU A 1 300 ? 29.751 9.807 201.529 1.00 69.60 300 GLU A C 1
ATOM 2167 O O . GLU A 1 300 ? 30.412 10.518 200.775 1.00 70.78 300 GLU A O 1
ATOM 2173 N N . SER A 1 301 ? 29.042 8.749 201.111 1.00 67.74 301 SER A N 1
ATOM 2174 C CA . SER A 1 301 ? 28.919 8.456 199.683 1.00 61.47 301 SER A CA 1
ATOM 2175 C C . SER A 1 301 ? 28.257 9.628 198.981 1.00 62.31 301 SER A C 1
ATOM 2176 O O . SER A 1 301 ? 28.709 10.038 197.910 1.00 61.23 301 SER A O 1
ATOM 2179 N N . MET A 1 302 ? 27.207 10.185 199.603 1.00 61.69 302 MET A N 1
ATOM 2180 C CA . MET A 1 302 ? 26.526 11.342 199.049 1.00 62.28 302 MET A CA 1
ATOM 2181 C C . MET A 1 302 ? 27.485 12.531 198.947 1.00 68.61 302 MET A C 1
ATOM 2182 O O . MET A 1 302 ? 27.591 13.157 197.893 1.00 71.79 302 MET A O 1
ATOM 2187 N N . GLN A 1 303 ? 28.172 12.838 200.045 1.00 71.18 303 GLN A N 1
ATOM 2188 C CA . GLN A 1 303 ? 29.145 13.930 200.055 1.00 77.56 303 GLN A CA 1
ATOM 2189 C C . GLN A 1 303 ? 30.201 13.752 198.982 1.00 71.68 303 GLN A C 1
ATOM 2190 O O . GLN A 1 303 ? 30.524 14.691 198.295 1.00 69.06 303 GLN A O 1
ATOM 2196 N N . LYS A 1 304 ? 30.741 12.551 198.831 1.00 74.16 304 LYS A N 1
ATOM 2197 C CA . LYS A 1 304 ? 31.786 12.308 197.811 1.00 75.51 304 LYS A CA 1
ATOM 2198 C C . LYS A 1 304 ? 31.225 12.461 196.406 1.00 69.57 304 LYS A C 1
ATOM 2199 O O . LYS A 1 304 ? 31.880 13.014 195.525 1.00 63.68 304 LYS A O 1
ATOM 2205 N N . SER A 1 305 ? 30.025 11.927 196.175 1.00 63.93 305 SER A N 1
ATOM 2206 C CA . SER A 1 305 ? 29.421 12.065 194.857 1.00 62.34 305 SER A CA 1
ATOM 2207 C C . SER A 1 305 ? 29.204 13.552 194.534 1.00 64.25 305 SER A C 1
ATOM 2208 O O . SER A 1 305 ? 29.544 14.009 193.444 1.00 67.26 305 SER A O 1
ATOM 2211 N N . ALA A 1 306 ? 28.689 14.303 195.506 1.00 64.61 306 ALA A N 1
ATOM 2212 C CA . ALA A 1 306 ? 28.406 15.733 195.321 1.00 70.22 306 ALA A CA 1
ATOM 2213 C C . ALA A 1 306 ? 29.691 16.558 195.126 1.00 72.53 306 ALA A C 1
ATOM 2214 O O . ALA A 1 306 ? 29.728 17.479 194.317 1.00 70.34 306 ALA A O 1
ATOM 2216 N N . SER A 1 307 ? 30.705 16.230 195.895 1.00 77.87 307 SER A N 1
ATOM 2217 C CA . SER A 1 307 ? 32.006 16.958 195.859 1.00 83.28 307 SER A CA 1
ATOM 2218 C C . SER A 1 307 ? 32.606 16.989 194.477 1.00 81.96 307 SER A C 1
ATOM 2219 O O . SER A 1 307 ? 32.926 18.009 193.923 1.00 76.06 307 SER A O 1
ATOM 2222 N N . GLN A 1 308 ? 32.816 15.804 193.971 1.00 82.86 308 GLN A N 1
ATOM 2223 C CA . GLN A 1 308 ? 33.386 15.607 192.679 1.00 87.64 308 GLN A CA 1
ATOM 2224 C C . GLN A 1 308 ? 32.526 16.295 191.598 1.00 88.59 308 GLN A C 1
ATOM 2225 O O . GLN A 1 308 ? 33.032 17.006 190.726 1.00 94.58 308 GLN A O 1
ATOM 2231 N N . LEU A 1 309 ? 31.208 16.151 191.719 1.00 82.22 309 LEU A N 1
ATOM 2232 C CA . LEU A 1 309 ? 30.272 16.825 190.824 1.00 76.87 309 LEU A CA 1
ATOM 2233 C C . LEU A 1 309 ? 30.405 18.360 190.910 1.00 75.75 309 LEU A C 1
ATOM 2234 O O . LEU A 1 309 ? 30.489 19.059 189.897 1.00 73.92 309 LEU A O 1
ATOM 2239 N N . LYS A 1 310 ? 30.391 18.878 192.123 1.00 74.68 310 LYS A N 1
ATOM 2240 C CA . LYS A 1 310 ? 30.493 20.322 192.337 1.00 86.60 310 LYS A CA 1
ATOM 2241 C C . LYS A 1 310 ? 31.791 20.911 191.774 1.00 86.18 310 LYS A C 1
ATOM 2242 O O . LYS A 1 310 ? 31.796 22.022 191.230 1.00 83.64 310 LYS A O 1
ATOM 2248 N N . LYS A 1 311 ? 32.873 20.163 191.921 1.00 92.85 311 LYS A N 1
ATOM 2249 C CA . LYS A 1 311 ? 34.166 20.587 191.402 1.00 104.73 311 LYS A CA 1
ATOM 2250 C C . LYS A 1 311 ? 34.102 20.740 189.881 1.00 103.57 311 LYS A C 1
ATOM 2251 O O . LYS A 1 311 ? 34.539 21.748 189.331 1.00 116.44 311 LYS A O 1
ATOM 2257 N N . VAL A 1 312 ? 33.542 19.766 189.197 1.00 96.70 312 VAL A N 1
ATOM 2258 C CA . VAL A 1 312 ? 33.433 19.875 187.737 1.00 94.88 312 VAL A CA 1
ATOM 2259 C C . VAL A 1 312 ? 32.741 21.177 187.278 1.00 91.79 312 VAL A C 1
ATOM 2260 O O . VAL A 1 312 ? 31.569 21.344 187.463 1.00 92.35 312 VAL A O 1
ATOM 2264 N N . SER B 1 3 ? -4.049 -26.412 190.673 1.00 63.51 3 SER B N 1
ATOM 2265 C CA . SER B 1 3 ? -5.120 -25.362 190.375 1.00 57.83 3 SER B CA 1
ATOM 2266 C C . SER B 1 3 ? -5.190 -25.117 188.863 1.00 59.31 3 SER B C 1
ATOM 2267 O O . SER B 1 3 ? -4.161 -25.034 188.206 1.00 60.84 3 SER B O 1
ATOM 2270 N N . ILE B 1 4 ? -6.397 -25.013 188.313 1.00 63.14 4 ILE B N 1
ATOM 2271 C CA . ILE B 1 4 ? -6.594 -24.572 186.897 1.00 61.94 4 ILE B CA 1
ATOM 2272 C C . ILE B 1 4 ? -5.913 -23.210 186.627 1.00 65.48 4 ILE B C 1
ATOM 2273 O O . ILE B 1 4 ? -5.495 -22.902 185.485 1.00 58.73 4 ILE B O 1
ATOM 2278 N N . THR B 1 5 ? -5.811 -22.381 187.689 1.00 68.24 5 THR B N 1
ATOM 2279 C CA . THR B 1 5 ? -5.153 -21.065 187.597 1.00 71.80 5 THR B CA 1
ATOM 2280 C C . THR B 1 5 ? -3.630 -21.396 187.913 1.00 83.59 5 THR B C 1
ATOM 2281 O O . THR B 1 5 ? -3.155 -21.092 189.045 1.00 117.67 5 THR B O 1
ATOM 2285 N N . ASP B 1 6 ? -2.978 -22.187 187.073 1.00 73.25 6 ASP B N 1
ATOM 2286 C CA . ASP B 1 6 ? -1.560 -22.414 187.003 1.00 68.58 6 ASP B CA 1
ATOM 2287 C C . ASP B 1 6 ? -1.319 -22.112 185.505 1.00 64.44 6 ASP B C 1
ATOM 2288 O O . ASP B 1 6 ? -0.240 -21.775 185.101 1.00 62.55 6 ASP B O 1
ATOM 2293 N N . LYS B 1 7 ? -2.405 -22.128 184.735 1.00 60.28 7 LYS B N 1
ATOM 2294 C CA . LYS B 1 7 ? -2.399 -21.775 183.329 1.00 66.21 7 LYS B CA 1
ATOM 2295 C C . LYS B 1 7 ? -2.493 -20.279 183.084 1.00 66.23 7 LYS B C 1
ATOM 2296 O O . LYS B 1 7 ? -2.299 -19.834 181.948 1.00 61.30 7 LYS B O 1
ATOM 2302 N N . ASP B 1 8 ? -2.830 -19.498 184.112 1.00 54.29 8 ASP B N 1
ATOM 2303 C CA . ASP B 1 8 ? -2.967 -18.033 183.934 1.00 55.54 8 ASP B CA 1
ATOM 2304 C C . ASP B 1 8 ? -1.579 -17.369 183.907 1.00 55.48 8 ASP B C 1
ATOM 2305 O O . ASP B 1 8 ? -1.259 -16.543 184.765 1.00 60.42 8 ASP B O 1
ATOM 2310 N N . HIS B 1 9 ? -0.752 -17.788 182.934 1.00 51.94 9 HIS B N 1
ATOM 2311 C CA . HIS B 1 9 ? 0.582 -17.248 182.707 1.00 45.98 9 HIS B CA 1
ATOM 2312 C C . HIS B 1 9 ? 0.765 -17.349 181.190 1.00 45.48 9 HIS B C 1
ATOM 2313 O O . HIS B 1 9 ? 0.896 -18.434 180.644 1.00 42.17 9 HIS B O 1
ATOM 2320 N N . GLN B 1 10 ? 0.783 -16.219 180.536 1.00 38.82 10 GLN B N 1
ATOM 2321 C CA . GLN B 1 10 ? 0.819 -16.171 179.106 1.00 37.45 10 GLN B CA 1
ATOM 2322 C C . GLN B 1 10 ? 2.239 -15.909 178.663 1.00 36.26 10 GLN B C 1
ATOM 2323 O O . GLN B 1 10 ? 2.940 -15.044 179.184 1.00 40.08 10 GLN B O 1
ATOM 2329 N N . LYS B 1 11 ? 2.690 -16.761 177.728 1.00 37.27 11 LYS B N 1
ATOM 2330 C CA . LYS B 1 11 ? 4.060 -16.823 177.330 1.00 36.93 11 LYS B CA 1
ATOM 2331 C C . LYS B 1 11 ? 4.202 -16.654 175.825 1.00 38.81 11 LYS B C 1
ATOM 2332 O O . LYS B 1 11 ? 3.533 -17.345 175.028 1.00 37.06 11 LYS B O 1
ATOM 2338 N N . VAL B 1 12 ? 5.037 -15.686 175.439 1.00 35.11 12 VAL B N 1
ATOM 2339 C CA . VAL B 1 12 ? 5.270 -15.398 174.051 1.00 34.23 12 VAL B CA 1
ATOM 2340 C C . VAL B 1 12 ? 6.732 -15.656 173.719 1.00 34.25 12 VAL B C 1
ATOM 2341 O O . VAL B 1 12 ? 7.634 -15.294 174.485 1.00 37.03 12 VAL B O 1
ATOM 2345 N N . ILE B 1 13 ? 6.957 -16.368 172.624 1.00 34.67 13 ILE B N 1
ATOM 2346 C CA . ILE B 1 13 ? 8.338 -16.574 172.100 1.00 39.01 13 ILE B CA 1
ATOM 2347 C C . ILE B 1 13 ? 8.465 -15.771 170.826 1.00 39.10 13 ILE B C 1
ATOM 2348 O O . ILE B 1 13 ? 7.651 -15.938 169.906 1.00 36.67 13 ILE B O 1
ATOM 2353 N N . LEU B 1 14 ? 9.440 -14.860 170.825 1.00 35.54 14 LEU B N 1
ATOM 2354 C CA . LEU B 1 14 ? 9.665 -13.975 169.700 1.00 36.09 14 LEU B CA 1
ATOM 2355 C C . LEU B 1 14 ? 10.863 -14.479 168.968 1.00 36.50 14 LEU B C 1
ATOM 2356 O O . LEU B 1 14 ? 11.871 -14.657 169.584 1.00 35.72 14 LEU B O 1
ATOM 2361 N N . VAL B 1 15 ? 10.718 -14.734 167.679 1.00 36.32 15 VAL B N 1
ATOM 2362 C CA . VAL B 1 15 ? 11.824 -15.124 166.822 1.00 36.96 15 VAL B CA 1
ATOM 2363 C C . VAL B 1 15 ? 12.193 -13.939 165.902 1.00 38.74 15 VAL B C 1
ATOM 2364 O O . VAL B 1 15 ? 11.381 -13.467 165.101 1.00 37.40 15 VAL B O 1
ATOM 2368 N N . GLY B 1 16 ? 13.406 -13.451 166.079 1.00 39.17 16 GLY B N 1
ATOM 2369 C CA . GLY B 1 16 ? 13.924 -12.273 165.330 1.00 38.00 16 GLY B CA 1
ATOM 2370 C C . GLY B 1 16 ? 13.912 -11.068 166.234 1.00 42.03 16 GLY B C 1
ATOM 2371 O O . GLY B 1 16 ? 12.853 -10.616 166.678 1.00 41.63 16 GLY B O 1
ATOM 2372 N N . ASP B 1 17 ? 15.088 -10.565 166.538 1.00 39.99 17 ASP B N 1
ATOM 2373 C CA . ASP B 1 17 ? 15.243 -9.441 167.411 1.00 38.60 17 ASP B CA 1
ATOM 2374 C C . ASP B 1 17 ? 15.893 -8.280 166.668 1.00 38.53 17 ASP B C 1
ATOM 2375 O O . ASP B 1 17 ? 16.811 -7.655 167.186 1.00 39.79 17 ASP B O 1
ATOM 2380 N N . GLY B 1 18 ? 15.388 -7.995 165.462 1.00 39.98 18 GLY B N 1
ATOM 2381 C CA . GLY B 1 18 ? 15.717 -6.781 164.729 1.00 40.13 18 GLY B CA 1
ATOM 2382 C C . GLY B 1 18 ? 14.839 -5.664 165.333 1.00 40.34 18 GLY B C 1
ATOM 2383 O O . GLY B 1 18 ? 14.253 -5.780 166.422 1.00 35.21 18 GLY B O 1
ATOM 2384 N N . ALA B 1 19 ? 14.767 -4.567 164.644 1.00 39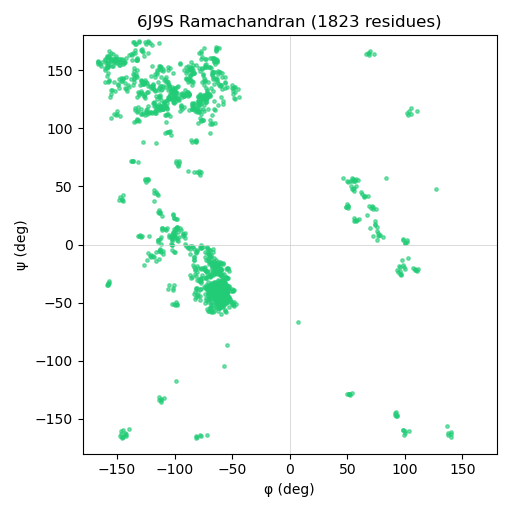.13 19 ALA B N 1
ATOM 2385 C CA . ALA B 1 19 ? 14.063 -3.367 165.091 1.00 37.27 19 ALA B CA 1
ATOM 2386 C C . ALA B 1 19 ? 12.549 -3.668 165.257 1.00 34.69 19 ALA B C 1
ATOM 2387 O O . ALA B 1 19 ? 11.941 -3.222 166.213 1.00 34.16 19 ALA B O 1
ATOM 2389 N N . VAL B 1 20 ? 12.035 -4.556 164.421 1.00 32.86 20 VAL B N 1
ATOM 2390 C CA . VAL B 1 20 ? 10.600 -4.951 164.491 1.00 35.35 20 VAL B CA 1
ATOM 2391 C C . VAL B 1 20 ? 10.346 -5.777 165.814 1.00 34.31 20 VAL B C 1
ATOM 2392 O O . VAL B 1 20 ? 9.523 -5.415 166.617 1.00 34.77 20 VAL B O 1
ATOM 2396 N N . GLY B 1 21 ? 11.126 -6.825 166.004 1.00 35.23 21 GLY B N 1
ATOM 2397 C CA . GLY B 1 21 ? 10.973 -7.727 167.117 1.00 34.80 21 GLY B CA 1
ATOM 2398 C C . GLY B 1 21 ? 11.203 -6.982 168.440 1.00 36.74 21 GLY B C 1
ATOM 2399 O O . GLY B 1 21 ? 10.438 -7.123 169.393 1.00 35.07 21 GLY B O 1
ATOM 2400 N N . SER B 1 22 ? 12.275 -6.196 168.471 1.00 32.08 22 SER B N 1
ATOM 2401 C CA . SER B 1 22 ? 12.654 -5.453 169.671 1.00 34.64 22 SER B CA 1
ATOM 2402 C C . SER B 1 22 ? 11.509 -4.484 170.037 1.00 34.46 22 SER B C 1
ATOM 2403 O O . SER B 1 22 ? 11.113 -4.342 171.227 1.00 32.39 22 SER B O 1
ATOM 2406 N N . SER B 1 23 ? 11.043 -3.759 169.033 1.00 35.06 23 SER B N 1
ATOM 2407 C CA . SER B 1 23 ? 9.994 -2.712 169.242 1.00 32.99 23 SER B CA 1
ATOM 2408 C C . SER B 1 23 ? 8.696 -3.372 169.677 1.00 33.55 23 SER B C 1
ATOM 2409 O O . SER B 1 23 ? 7.998 -2.861 170.514 1.00 33.42 23 SER B O 1
ATOM 2412 N N . TYR B 1 24 ? 8.410 -4.568 169.109 1.00 35.71 24 TYR B N 1
ATOM 2413 C CA . TYR B 1 24 ? 7.254 -5.369 169.522 1.00 31.19 24 TYR B CA 1
ATOM 2414 C C . TYR B 1 24 ? 7.377 -5.728 171.010 1.00 32.34 24 TYR B C 1
ATOM 2415 O O . TYR B 1 24 ? 6.423 -5.628 171.770 1.00 31.70 24 TYR B O 1
ATOM 2424 N N . ALA B 1 25 ? 8.549 -6.245 171.408 1.00 31.73 25 ALA B N 1
ATOM 2425 C CA . ALA B 1 25 ? 8.734 -6.659 172.797 1.00 30.88 25 ALA B CA 1
ATOM 2426 C C . ALA B 1 25 ? 8.490 -5.449 173.699 1.00 31.83 25 ALA B C 1
ATOM 2427 O O . ALA B 1 25 ? 7.846 -5.582 174.763 1.00 32.79 25 ALA B O 1
ATOM 2429 N N . TYR B 1 26 ? 8.969 -4.282 173.284 1.00 31.08 26 TYR B N 1
ATOM 2430 C CA . TYR B 1 26 ? 8.797 -3.074 174.087 1.00 31.97 26 TYR B CA 1
ATOM 2431 C C . TYR B 1 26 ? 7.294 -2.700 174.204 1.00 32.62 26 TYR B C 1
ATOM 2432 O O . TYR B 1 26 ? 6.825 -2.312 175.282 1.00 33.64 26 TYR B O 1
ATOM 2441 N N . ALA B 1 27 ? 6.573 -2.817 173.096 1.00 32.39 27 ALA B N 1
ATOM 2442 C CA . ALA B 1 27 ? 5.151 -2.558 173.103 1.00 33.23 27 ALA B CA 1
ATOM 2443 C C . ALA B 1 27 ? 4.392 -3.501 174.068 1.00 33.16 27 ALA B C 1
ATOM 2444 O O . ALA B 1 27 ? 3.486 -3.069 174.796 1.00 33.37 27 ALA B O 1
ATOM 2446 N N . MET B 1 28 ? 4.781 -4.790 174.057 1.00 33.27 28 MET B N 1
ATOM 2447 C CA . MET B 1 28 ? 4.171 -5.752 174.957 1.00 31.87 28 MET B CA 1
ATOM 2448 C C . MET B 1 28 ? 4.490 -5.422 176.443 1.00 31.90 28 MET B C 1
ATOM 2449 O O . MET B 1 28 ? 3.611 -5.575 177.334 1.00 32.46 28 MET B O 1
ATOM 2454 N N . VAL B 1 29 ? 5.721 -4.942 176.704 1.00 30.42 29 VAL B N 1
ATOM 2455 C CA . VAL B 1 29 ? 6.110 -4.502 178.055 1.00 29.97 29 VAL B CA 1
ATOM 2456 C C . VAL B 1 29 ? 5.304 -3.307 178.526 1.00 33.75 29 VAL B C 1
ATOM 2457 O O . VAL B 1 29 ? 4.689 -3.341 179.582 1.00 35.92 29 VAL B O 1
ATOM 2461 N N . LEU B 1 30 ? 5.232 -2.269 177.692 1.00 32.59 30 LEU B N 1
ATOM 2462 C CA . LEU B 1 30 ? 4.522 -1.056 178.081 1.00 36.15 30 LEU B CA 1
ATOM 2463 C C . LEU B 1 30 ? 3.035 -1.252 178.213 1.00 36.85 30 LEU B C 1
ATOM 2464 O O . LEU B 1 30 ? 2.440 -0.743 179.115 1.00 32.59 30 LEU B O 1
ATOM 2469 N N . GLN B 1 31 ? 2.463 -2.109 177.398 1.00 34.03 31 GLN B N 1
ATOM 2470 C CA . GLN B 1 31 ? 1.021 -2.336 177.519 1.00 36.97 31 GLN B CA 1
ATOM 2471 C C . GLN B 1 31 ? 0.645 -3.443 178.477 1.00 36.90 31 GLN B C 1
ATOM 2472 O O . GLN B 1 31 ? -0.504 -3.703 178.624 1.00 34.11 31 GLN B O 1
ATOM 2478 N N . GLY B 1 32 ? 1.608 -4.135 179.100 1.00 32.81 32 GLY B N 1
ATOM 2479 C CA . GLY B 1 32 ? 1.306 -5.122 180.063 1.00 33.80 32 GLY B CA 1
ATOM 2480 C C . GLY B 1 32 ? 0.695 -6.394 179.429 1.00 38.60 32 GLY B C 1
ATOM 2481 O O . GLY B 1 32 ? -0.117 -7.051 180.080 1.00 37.78 32 GLY B O 1
ATOM 2482 N N . ILE B 1 33 ? 1.098 -6.751 178.196 1.00 35.09 33 ILE B N 1
ATOM 2483 C CA . ILE B 1 33 ? 0.475 -7.867 177.495 1.00 34.66 33 ILE B CA 1
ATOM 2484 C C . ILE B 1 33 ? 1.402 -9.055 177.632 1.00 35.16 33 ILE B C 1
ATOM 2485 O O . ILE B 1 33 ? 2.623 -8.951 177.330 1.00 37.52 33 ILE B O 1
ATOM 2490 N N . ALA B 1 34 ? 0.859 -10.131 178.183 1.00 33.51 34 ALA B N 1
ATOM 2491 C CA . ALA B 1 34 ? 1.543 -11.370 178.503 1.00 34.53 34 ALA B CA 1
ATOM 2492 C C . ALA B 1 34 ? 2.492 -11.234 179.738 1.00 34.38 34 ALA B C 1
ATOM 2493 O O . ALA B 1 34 ? 2.800 -10.148 180.181 1.00 35.40 34 ALA B O 1
ATOM 2495 N N . GLN B 1 35 ? 2.888 -12.382 180.283 1.00 32.83 35 GLN B N 1
ATOM 2496 C CA . GLN B 1 35 ? 3.698 -12.406 181.473 1.00 37.68 35 GLN B CA 1
ATOM 2497 C C . GLN B 1 35 ? 5.163 -12.870 181.246 1.00 36.11 35 GLN B C 1
ATOM 2498 O O . GLN B 1 35 ? 5.941 -12.859 182.170 1.00 38.82 35 GLN B O 1
ATOM 2504 N N . GLU B 1 36 ? 5.458 -13.289 180.052 1.00 36.49 36 GLU B N 1
ATOM 2505 C CA . GLU B 1 36 ? 6.763 -13.915 179.741 1.00 39.55 36 GLU B CA 1
ATOM 2506 C C . GLU B 1 36 ? 7.077 -13.760 178.252 1.00 36.83 36 GLU B C 1
ATOM 2507 O O . GLU B 1 36 ? 6.207 -13.965 177.406 1.00 35.63 36 GLU B O 1
ATOM 2513 N N . ILE B 1 37 ? 8.260 -13.225 177.963 1.00 37.22 37 ILE B N 1
ATOM 2514 C CA . ILE B 1 37 ? 8.735 -13.072 176.607 1.00 36.70 37 ILE B CA 1
ATOM 2515 C C . ILE B 1 37 ? 10.137 -13.663 176.520 1.00 38.00 37 ILE B C 1
ATOM 2516 O O . ILE B 1 37 ? 11.074 -13.176 177.153 1.00 37.35 37 ILE B O 1
ATOM 2521 N N . GLY B 1 38 ? 10.283 -14.705 175.714 1.00 36.49 38 GLY B N 1
ATOM 2522 C CA . GLY B 1 38 ? 11.586 -15.202 175.368 1.00 36.99 38 GLY B CA 1
ATOM 2523 C C . GLY B 1 38 ? 11.939 -14.763 173.975 1.00 36.80 38 GLY B C 1
ATOM 2524 O O . GLY B 1 38 ? 11.127 -14.877 173.073 1.00 41.12 38 GLY B O 1
ATOM 2525 N N . ILE B 1 39 ? 13.148 -14.244 173.807 1.00 38.50 39 ILE B N 1
ATOM 2526 C CA . ILE B 1 39 ? 13.569 -13.610 172.566 1.00 36.92 39 ILE B CA 1
ATOM 2527 C C . ILE B 1 39 ? 14.660 -14.494 171.947 1.00 39.67 39 ILE B C 1
ATOM 2528 O O . ILE B 1 39 ? 15.702 -14.753 172.574 1.00 39.51 39 ILE B O 1
ATOM 2533 N N . VAL B 1 40 ? 14.372 -14.982 170.756 1.00 39.68 40 VAL B N 1
ATOM 2534 C CA . VAL B 1 40 ? 15.232 -15.918 170.045 1.00 41.26 40 VAL B CA 1
ATOM 2535 C C . VAL B 1 40 ? 15.793 -15.250 168.811 1.00 40.55 40 VAL B C 1
ATOM 2536 O O . VAL B 1 40 ? 15.033 -14.781 167.983 1.00 41.34 40 VAL B O 1
ATOM 2540 N N . ASP B 1 41 ? 17.118 -15.272 168.658 1.00 41.30 41 ASP B N 1
ATOM 2541 C CA . ASP B 1 41 ? 17.769 -14.749 167.459 1.00 41.52 41 ASP B CA 1
ATOM 2542 C C . ASP B 1 41 ? 19.154 -15.368 167.409 1.00 44.90 41 ASP B C 1
ATOM 2543 O O . ASP B 1 41 ? 19.745 -15.696 168.445 1.00 44.43 41 ASP B O 1
ATOM 2548 N N . ILE B 1 42 ? 19.662 -15.549 166.201 1.00 46.33 42 ILE B N 1
ATOM 2549 C CA . ILE B 1 42 ? 21.030 -16.032 165.964 1.00 55.84 42 ILE B CA 1
ATOM 2550 C C . ILE B 1 42 ? 22.075 -15.164 166.702 1.00 53.39 42 ILE B C 1
ATOM 2551 O O . ILE B 1 42 ? 23.084 -15.653 167.186 1.00 52.50 42 ILE B O 1
ATOM 2556 N N . PHE B 1 43 ? 21.814 -13.853 166.780 1.00 53.10 43 PHE B N 1
ATOM 2557 C CA . PHE B 1 43 ? 22.710 -12.901 167.464 1.00 50.79 43 PHE B CA 1
ATOM 2558 C C . PHE B 1 43 ? 22.417 -12.868 168.934 1.00 52.87 43 PHE B C 1
ATOM 2559 O O . PHE B 1 43 ? 21.549 -12.082 169.415 1.00 43.79 43 PHE B O 1
ATOM 2567 N N . LYS B 1 44 ? 23.077 -13.752 169.658 1.00 52.51 44 LYS B N 1
ATOM 2568 C CA . LYS B 1 44 ? 22.725 -13.987 171.061 1.00 59.62 44 LYS B CA 1
ATOM 2569 C C . LYS B 1 44 ? 23.026 -12.806 171.962 1.00 59.70 44 LYS B C 1
ATOM 2570 O O . LYS B 1 44 ? 22.322 -12.552 172.953 1.00 60.51 44 LYS B O 1
ATOM 2576 N N . ASP B 1 45 ? 24.169 -12.186 171.736 1.00 54.48 45 ASP B N 1
ATOM 2577 C CA . ASP B 1 45 ? 24.500 -11.029 172.511 1.00 55.61 45 ASP B CA 1
ATOM 2578 C C . ASP B 1 45 ? 23.373 -9.963 172.410 1.00 50.66 45 ASP B C 1
ATOM 2579 O O . ASP B 1 45 ? 22.968 -9.441 173.448 1.00 47.68 45 ASP B O 1
ATOM 2584 N N . LYS B 1 46 ? 22.892 -9.698 171.208 1.00 48.41 46 LYS B N 1
ATOM 2585 C CA . LYS B 1 46 ? 21.888 -8.693 170.991 1.00 53.23 46 LYS B CA 1
ATOM 2586 C C . LYS B 1 46 ? 20.614 -9.018 171.779 1.00 48.72 46 LYS B C 1
ATOM 2587 O O . LYS B 1 46 ? 20.066 -8.143 172.413 1.00 48.24 46 LYS B O 1
ATOM 2593 N N . THR B 1 47 ? 20.227 -10.286 171.805 1.00 44.86 47 THR B N 1
ATOM 2594 C CA . THR B 1 47 ? 19.033 -10.690 172.501 1.00 45.92 47 THR B CA 1
ATOM 2595 C C . THR B 1 47 ? 19.193 -10.537 174.003 1.00 46.14 47 THR B C 1
ATOM 2596 O O . THR B 1 47 ? 18.216 -10.180 174.693 1.00 41.84 47 THR B O 1
ATOM 2600 N N . LYS B 1 48 ? 20.373 -10.811 174.531 1.00 44.71 48 LYS B N 1
ATOM 2601 C CA . LYS B 1 48 ? 20.622 -10.601 175.982 1.00 46.74 48 LYS B CA 1
ATOM 2602 C C . LYS B 1 48 ? 20.568 -9.127 176.332 1.00 45.39 48 LYS B C 1
ATOM 2603 O O . LYS B 1 48 ? 19.986 -8.722 177.339 1.00 41.23 48 LYS B O 1
ATOM 2609 N N . GLY B 1 49 ? 21.168 -8.325 175.461 1.00 46.65 49 GLY B N 1
ATOM 2610 C CA . GLY B 1 49 ? 21.215 -6.883 175.625 1.00 45.01 49 GLY B CA 1
ATOM 2611 C C . GLY B 1 49 ? 19.818 -6.325 175.658 1.00 41.64 49 GLY B C 1
ATOM 2612 O O . GLY B 1 49 ? 19.493 -5.523 176.532 1.00 42.71 49 GLY B O 1
ATOM 2613 N N . ASP B 1 50 ? 19.013 -6.702 174.663 1.00 40.13 50 ASP B N 1
ATOM 2614 C CA . ASP B 1 50 ? 17.629 -6.285 174.591 1.00 41.10 50 ASP B CA 1
ATOM 2615 C C . ASP B 1 50 ? 16.826 -6.744 175.808 1.00 37.34 50 ASP B C 1
ATOM 2616 O O . ASP B 1 50 ? 16.093 -5.957 176.405 1.00 37.48 50 ASP B O 1
ATOM 2621 N N . ALA B 1 51 ? 16.970 -8.019 176.186 1.00 36.76 51 ALA B N 1
ATOM 2622 C CA . ALA B 1 51 ? 16.248 -8.512 177.345 1.00 36.97 51 ALA B CA 1
ATOM 2623 C C . ALA B 1 51 ? 16.536 -7.710 178.588 1.00 38.69 51 ALA B C 1
ATOM 2624 O O . ALA B 1 51 ? 15.576 -7.329 179.316 1.00 37.25 51 ALA B O 1
ATOM 2626 N N . ILE B 1 52 ? 17.804 -7.392 178.874 1.00 37.83 52 ILE B N 1
ATOM 2627 C CA . ILE B 1 52 ? 18.095 -6.670 180.096 1.00 38.12 52 ILE B CA 1
ATOM 2628 C C . ILE B 1 52 ? 17.727 -5.180 180.032 1.00 38.94 52 ILE B C 1
ATOM 2629 O O . ILE B 1 52 ? 17.342 -4.611 181.050 1.00 39.22 52 ILE B O 1
ATOM 2634 N N . ASP B 1 53 ? 17.771 -4.589 178.851 1.00 39.04 53 ASP B N 1
ATOM 2635 C CA . ASP B 1 53 ? 17.322 -3.187 178.653 1.00 38.95 53 ASP B CA 1
ATOM 2636 C C . ASP B 1 53 ? 15.803 -3.104 178.902 1.00 38.15 53 ASP B C 1
ATOM 2637 O O . ASP B 1 53 ? 15.300 -2.225 179.622 1.00 41.48 53 ASP B O 1
ATOM 2642 N N . LEU B 1 54 ? 15.088 -4.077 178.340 1.00 36.29 54 LEU B N 1
ATOM 2643 C CA . LEU B 1 54 ? 13.639 -4.207 178.546 1.00 34.66 54 LEU B CA 1
ATOM 2644 C C . LEU B 1 54 ? 13.211 -4.458 179.967 1.00 36.77 54 LEU B C 1
ATOM 2645 O O . LEU B 1 54 ? 12.234 -3.898 180.439 1.00 34.14 54 LEU B O 1
ATOM 2650 N N . GLU B 1 55 ? 13.969 -5.278 180.695 1.00 37.09 55 GLU B N 1
ATOM 2651 C CA . GLU B 1 55 ? 13.672 -5.557 182.088 1.00 39.74 55 GLU B CA 1
ATOM 2652 C C . GLU B 1 55 ? 13.698 -4.314 182.938 1.00 39.81 55 GLU B C 1
ATOM 2653 O O . GLU B 1 55 ? 12.954 -4.221 183.938 1.00 37.76 55 GLU B O 1
ATOM 2659 N N . ASP B 1 56 ? 14.537 -3.363 182.572 1.00 38.73 56 ASP B N 1
ATOM 2660 C CA . ASP B 1 56 ? 14.599 -2.072 183.313 1.00 41.85 56 ASP B CA 1
ATOM 2661 C C . ASP B 1 56 ? 13.333 -1.207 183.215 1.00 39.95 56 ASP B C 1
ATOM 2662 O O . ASP B 1 56 ? 13.126 -0.314 183.999 1.00 42.15 56 ASP B O 1
ATOM 2667 N N . ALA B 1 57 ? 12.482 -1.511 182.270 1.00 39.26 57 ALA B N 1
ATOM 2668 C CA . ALA B 1 57 ? 11.228 -0.848 182.135 1.00 38.36 57 ALA B CA 1
ATOM 2669 C C . ALA B 1 57 ? 10.202 -1.406 183.109 1.00 38.52 57 ALA B C 1
ATOM 2670 O O . ALA B 1 57 ? 9.174 -0.746 183.412 1.00 35.87 57 ALA B O 1
ATOM 2672 N N . LEU B 1 58 ? 10.416 -2.648 183.537 1.00 36.40 58 LEU B N 1
ATOM 2673 C CA . LEU B 1 58 ? 9.404 -3.370 184.297 1.00 37.60 58 LEU B CA 1
ATOM 2674 C C . LEU B 1 58 ? 8.907 -2.726 185.576 1.00 38.27 58 LEU B C 1
ATOM 2675 O O . LEU B 1 58 ? 7.685 -2.812 185.851 1.00 38.05 58 LEU B O 1
ATOM 2680 N N . PRO B 1 59 ? 9.775 -2.041 186.335 1.00 36.20 59 PRO B N 1
ATOM 2681 C CA . PRO B 1 59 ? 9.275 -1.417 187.560 1.00 35.12 59 PRO B CA 1
ATOM 2682 C C . PRO B 1 59 ? 8.261 -0.285 187.306 1.00 36.86 59 PRO B C 1
ATOM 2683 O O . PRO B 1 59 ? 7.613 0.088 188.229 1.00 33.90 59 PRO B O 1
ATOM 2687 N N . PHE B 1 60 ? 8.099 0.190 186.073 1.00 36.23 60 PHE B N 1
ATOM 2688 C CA . PHE B 1 60 ? 7.061 1.223 185.732 1.00 39.15 60 PHE B CA 1
ATOM 2689 C C . PHE B 1 60 ? 5.899 0.601 184.994 1.00 37.75 60 PHE B C 1
ATOM 2690 O O . PHE B 1 60 ? 5.083 1.272 184.529 1.00 37.31 60 PHE B O 1
ATOM 2698 N N . THR B 1 61 ? 5.851 -0.727 184.903 1.00 37.71 61 THR B N 1
ATOM 2699 C CA . THR B 1 61 ? 4.708 -1.375 184.259 1.00 42.92 61 THR B CA 1
ATOM 2700 C C . THR B 1 61 ? 4.458 -2.709 184.988 1.00 40.97 61 THR B C 1
ATOM 2701 O O . THR B 1 61 ? 4.925 -2.971 186.104 1.00 46.38 61 THR B O 1
ATOM 2705 N N . SER B 1 62 ? 3.761 -3.618 184.378 1.00 42.35 62 SER B N 1
ATOM 2706 C CA . SER B 1 62 ? 3.429 -4.851 185.046 1.00 38.56 62 SER B CA 1
ATOM 2707 C C . SER B 1 62 ? 4.559 -5.900 184.864 1.00 36.98 62 SER B C 1
ATOM 2708 O O . SER B 1 62 ? 5.340 -5.818 183.899 1.00 35.49 62 SER B O 1
ATOM 2711 N N . PRO B 1 63 ? 4.704 -6.786 185.836 1.00 34.80 63 PRO B N 1
ATOM 2712 C CA . PRO B 1 63 ? 5.862 -7.663 185.794 1.00 36.47 63 PRO B CA 1
ATOM 2713 C C . PRO B 1 63 ? 5.851 -8.719 184.693 1.00 35.78 63 PRO B C 1
ATOM 2714 O O . PRO B 1 63 ? 4.790 -9.107 184.220 1.00 34.93 63 PRO B O 1
ATOM 2718 N N . LYS B 1 64 ? 7.048 -9.126 184.272 1.00 36.19 64 LYS B N 1
ATOM 2719 C CA . LYS B 1 64 ? 7.230 -10.150 183.227 1.00 35.64 64 LYS B CA 1
ATOM 2720 C C . LYS B 1 64 ? 8.531 -10.856 183.503 1.00 38.99 64 LYS B C 1
ATOM 2721 O O . LYS B 1 64 ? 9.434 -10.275 184.064 1.00 35.57 64 LYS B O 1
ATOM 2727 N N . LYS B 1 65 ? 8.652 -12.052 182.963 1.00 39.01 65 LYS B N 1
ATOM 2728 C CA . LYS B 1 65 ? 9.934 -12.687 182.775 1.00 38.78 65 LYS B CA 1
ATOM 2729 C C . LYS B 1 65 ? 10.349 -12.456 181.306 1.00 36.94 65 LYS B C 1
ATOM 2730 O O . LYS B 1 65 ? 9.626 -12.804 180.410 1.00 37.80 65 LYS B O 1
ATOM 2736 N N . ILE B 1 66 ? 11.520 -11.862 181.078 1.00 35.09 66 ILE B N 1
ATOM 2737 C CA . ILE B 1 66 ? 12.050 -11.573 179.786 1.00 36.15 66 ILE B CA 1
ATOM 2738 C C . ILE B 1 66 ? 13.489 -12.064 179.717 1.00 38.68 66 ILE B C 1
ATOM 2739 O O . ILE B 1 66 ? 14.247 -11.801 180.616 1.00 37.83 66 ILE B O 1
ATOM 2744 N N . TYR B 1 67 ? 13.806 -12.801 178.673 1.00 37.65 67 TYR B N 1
ATOM 2745 C CA . TYR B 1 67 ? 15.109 -13.450 178.576 1.00 40.97 67 TYR B CA 1
ATOM 2746 C C . TYR B 1 67 ? 15.432 -13.818 177.139 1.00 41.17 67 TYR B C 1
ATOM 2747 O O . TYR B 1 67 ? 14.561 -13.888 176.279 1.00 37.87 67 TYR B O 1
ATOM 2756 N N . SER B 1 68 ? 16.727 -13.993 176.884 1.00 44.11 68 SER B N 1
ATOM 2757 C CA . SER B 1 68 ? 17.238 -14.530 175.668 1.00 40.77 68 SER B CA 1
ATOM 2758 C C . SER B 1 68 ? 16.940 -16.013 175.637 1.00 41.46 68 SER B C 1
ATOM 2759 O O . SER B 1 68 ? 17.254 -16.718 176.580 1.00 38.89 68 SER B O 1
ATOM 2762 N N . ALA B 1 69 ? 16.268 -16.472 174.607 1.00 40.01 69 ALA B N 1
ATOM 2763 C CA . ALA B 1 69 ? 15.636 -17.786 174.610 1.00 42.39 69 ALA B CA 1
ATOM 2764 C C . ALA B 1 69 ? 16.141 -18.636 173.456 1.00 42.97 69 ALA B C 1
ATOM 2765 O O . ALA B 1 69 ? 16.901 -18.139 172.601 1.00 44.61 69 ALA B O 1
ATOM 2767 N N . GLU B 1 70 ? 15.698 -19.891 173.448 1.00 43.69 70 GLU B N 1
ATOM 2768 C CA . GLU B 1 70 ? 15.983 -20.836 172.361 1.00 47.87 70 GLU B CA 1
ATOM 2769 C C . GLU B 1 70 ? 14.681 -21.438 171.910 1.00 46.52 70 GLU B C 1
ATOM 2770 O O . GLU B 1 70 ? 13.707 -21.351 172.638 1.00 42.71 70 GLU B O 1
ATOM 2776 N N . TYR B 1 71 ? 14.680 -22.138 170.776 1.00 45.71 71 TYR B N 1
ATOM 2777 C CA . TYR B 1 71 ? 13.462 -22.724 170.221 1.00 47.83 71 TYR B CA 1
ATOM 2778 C C . TYR B 1 71 ? 12.777 -23.691 171.180 1.00 48.57 71 TYR B C 1
ATOM 2779 O O . TYR B 1 71 ? 11.540 -23.756 171.241 1.00 50.19 71 TYR B O 1
ATOM 2788 N N . SER B 1 72 ? 13.565 -24.413 171.958 1.00 49.69 72 SER B N 1
ATOM 2789 C CA . SER B 1 72 ? 13.022 -25.398 172.930 1.00 52.64 72 SER B CA 1
ATOM 2790 C C . SER B 1 72 ? 12.164 -24.694 174.007 1.00 48.47 72 SER B C 1
ATOM 2791 O O . SER B 1 72 ? 11.301 -25.291 174.569 1.00 48.18 72 SER B O 1
ATOM 2794 N N . ASP B 1 73 ? 12.374 -23.387 174.238 1.00 47.10 73 ASP B N 1
ATOM 2795 C CA . ASP B 1 73 ? 11.563 -22.667 175.199 1.00 45.73 73 ASP B CA 1
ATOM 2796 C C . ASP B 1 73 ? 10.104 -22.462 174.708 1.00 46.07 73 ASP B C 1
ATOM 2797 O O . ASP B 1 73 ? 9.300 -22.036 175.480 1.00 41.61 73 ASP B O 1
ATOM 2802 N N . ALA B 1 74 ? 9.797 -22.796 173.446 1.00 44.26 74 ALA B N 1
ATOM 2803 C CA . ALA B 1 74 ? 8.440 -22.688 172.935 1.00 41.98 74 ALA B CA 1
ATOM 2804 C C . ALA B 1 74 ? 7.496 -23.783 173.412 1.00 43.13 74 ALA B C 1
ATOM 2805 O O . ALA B 1 74 ? 6.276 -23.743 173.132 1.00 44.40 74 ALA B O 1
ATOM 2807 N N . LYS B 1 75 ? 8.017 -24.725 174.182 1.00 50.32 75 LYS B N 1
ATOM 2808 C CA . LYS B 1 75 ? 7.253 -25.932 174.543 1.00 53.27 75 LYS B CA 1
ATOM 2809 C C . LYS B 1 75 ? 5.890 -25.551 175.080 1.00 52.36 75 LYS B C 1
ATOM 2810 O O . LYS B 1 75 ? 4.894 -26.052 174.598 1.00 53.90 75 LYS B O 1
ATOM 2816 N N . ASP B 1 76 ? 5.848 -24.622 176.025 1.00 49.62 76 ASP B N 1
ATOM 2817 C CA . ASP B 1 76 ? 4.592 -24.233 176.650 1.00 49.41 76 ASP B CA 1
ATOM 2818 C C . ASP B 1 76 ? 4.176 -22.795 176.304 1.00 46.07 76 ASP B C 1
ATOM 2819 O O . ASP B 1 76 ? 3.525 -22.122 177.085 1.00 46.55 76 ASP B O 1
ATOM 2824 N N . ALA B 1 77 ? 4.586 -22.295 175.162 1.00 42.41 77 ALA B N 1
ATOM 2825 C CA . ALA B 1 77 ? 4.255 -20.944 174.786 1.00 38.88 77 ALA B CA 1
ATOM 2826 C C . ALA B 1 77 ? 2.826 -20.910 174.260 1.00 40.76 77 ALA B C 1
ATOM 2827 O O . ALA B 1 77 ? 2.370 -21.837 173.613 1.00 37.41 77 ALA B O 1
ATOM 2829 N N . ASP B 1 78 ? 2.199 -19.754 174.427 1.00 36.64 78 ASP B N 1
ATOM 2830 C CA . ASP B 1 78 ? 0.932 -19.480 173.826 1.00 39.07 78 ASP B CA 1
ATOM 2831 C C . ASP B 1 78 ? 1.099 -19.063 172.381 1.00 39.32 78 ASP B C 1
ATOM 2832 O O . ASP B 1 78 ? 0.247 -19.339 171.534 1.00 41.53 78 ASP B O 1
ATOM 2837 N N . LEU B 1 79 ? 2.156 -18.304 172.125 1.00 39.89 79 LEU B N 1
ATOM 2838 C CA . LEU B 1 79 ? 2.283 -17.574 170.905 1.00 40.03 79 LEU B CA 1
ATOM 2839 C C . LEU B 1 79 ? 3.737 -17.619 170.471 1.00 39.74 79 LEU B C 1
ATOM 2840 O O . LEU B 1 79 ? 4.619 -17.425 171.300 1.00 38.30 79 LEU B O 1
ATOM 2845 N N . VAL B 1 80 ? 3.981 -17.907 169.181 1.00 38.58 80 VAL B N 1
ATOM 2846 C CA . VAL B 1 80 ? 5.307 -17.756 168.552 1.00 37.68 80 VAL B CA 1
ATOM 2847 C C . VAL B 1 80 ? 5.174 -16.720 167.468 1.00 38.36 80 VAL B C 1
ATOM 2848 O O . VAL B 1 80 ? 4.340 -16.834 166.562 1.00 37.45 80 VAL B O 1
ATOM 2852 N N . VAL B 1 81 ? 5.940 -15.646 167.613 1.00 36.57 81 VAL B N 1
ATOM 2853 C CA . VAL B 1 81 ? 5.856 -14.480 166.746 1.00 34.73 81 VAL B CA 1
ATOM 2854 C C . VAL B 1 81 ? 7.122 -14.460 165.926 1.00 37.12 81 VAL B C 1
ATOM 2855 O O . VAL B 1 81 ? 8.254 -14.394 166.470 1.00 33.34 81 VAL B O 1
ATOM 2859 N N . ILE B 1 82 ? 6.946 -14.596 164.609 1.00 35.51 82 ILE B N 1
ATOM 2860 C CA . ILE B 1 82 ? 8.073 -14.722 163.692 1.00 38.98 82 ILE B CA 1
ATOM 2861 C C . ILE B 1 82 ? 8.261 -13.460 162.911 1.00 36.17 82 ILE B C 1
ATOM 2862 O O . ILE B 1 82 ? 7.425 -13.066 162.064 1.00 33.83 82 ILE B O 1
ATOM 2867 N N . THR B 1 83 ? 9.376 -12.798 163.203 1.00 33.57 83 THR B N 1
ATOM 2868 C CA . THR B 1 83 ? 9.684 -11.518 162.557 1.00 38.10 83 THR B CA 1
ATOM 2869 C C . THR B 1 83 ? 10.907 -11.514 161.701 1.00 40.35 83 THR B C 1
ATOM 2870 O O . THR B 1 83 ? 11.230 -10.547 160.982 1.00 41.05 83 THR B O 1
ATOM 2874 N N . ALA B 1 84 ? 11.817 -12.389 161.663 1.00 40.93 84 ALA B N 1
ATOM 2875 C CA . ALA B 1 84 ? 12.809 -11.355 160.819 1.00 54.52 84 ALA B CA 1
ATOM 2876 C C . ALA B 1 84 ? 13.211 -11.763 159.403 1.00 49.62 84 ALA B C 1
ATOM 2877 O O . ALA B 1 84 ? 14.163 -12.454 159.284 1.00 50.12 84 ALA B O 1
ATOM 2879 N N . GLY B 1 85 ? 12.439 -11.434 158.374 1.00 51.23 85 GLY B N 1
ATOM 2880 C CA . GLY B 1 85 ? 12.707 -12.129 157.075 1.00 54.19 85 GLY B CA 1
ATOM 2881 C C . GLY B 1 85 ? 14.050 -11.747 156.466 1.00 51.55 85 GLY B C 1
ATOM 2882 O O . GLY B 1 85 ? 14.511 -10.602 156.637 1.00 46.99 85 GLY B O 1
ATOM 2883 N N . ALA B 1 86 ? 14.691 -12.678 155.749 1.00 53.19 86 ALA B N 1
ATOM 2884 C CA . ALA B 1 86 ? 15.902 -12.318 155.015 1.00 49.02 86 ALA B CA 1
ATOM 2885 C C . ALA B 1 86 ? 15.555 -11.322 153.881 1.00 43.58 86 ALA B C 1
ATOM 2886 O O . ALA B 1 86 ? 14.731 -11.619 153.058 1.00 47.75 86 ALA B O 1
ATOM 2888 N N . PRO B 1 87 ? 16.202 -10.137 153.857 1.00 47.14 87 PRO B N 1
ATOM 2889 C CA . PRO B 1 87 ? 15.863 -9.089 152.898 1.00 45.38 87 PRO B CA 1
ATOM 2890 C C . PRO B 1 87 ? 16.209 -9.475 151.422 1.00 44.50 87 PRO B C 1
ATOM 2891 O O . PRO B 1 87 ? 17.127 -10.234 151.182 1.00 47.35 87 PRO B O 1
ATOM 2895 N N . GLN B 1 88 ? 15.393 -9.003 150.491 1.00 46.10 88 GLN B N 1
ATOM 2896 C CA . GLN B 1 88 ? 15.627 -9.154 149.073 1.00 46.87 88 GLN B CA 1
ATOM 2897 C C . GLN B 1 88 ? 16.883 -8.325 148.690 1.00 46.77 88 GLN B C 1
ATOM 2898 O O . GLN B 1 88 ? 17.059 -7.219 149.138 1.00 48.19 88 GLN B O 1
ATOM 2904 N N . LYS B 1 89 ? 17.764 -8.941 147.957 1.00 52.68 89 LYS B N 1
ATOM 2905 C CA . LYS B 1 89 ? 19.053 -8.357 147.585 1.00 48.14 89 LYS B CA 1
ATOM 2906 C C . LYS B 1 89 ? 18.842 -7.727 146.205 1.00 51.96 89 LYS B C 1
ATOM 2907 O O . LYS B 1 89 ? 17.931 -8.132 145.451 1.00 49.96 89 LYS B O 1
ATOM 2913 N N . PRO B 1 90 ? 19.669 -6.718 145.862 1.00 52.05 90 PRO B N 1
ATOM 2914 C CA . PRO B 1 90 ? 19.470 -6.094 144.585 1.00 53.25 90 PRO B CA 1
ATOM 2915 C C . PRO B 1 90 ? 19.601 -7.139 143.483 1.00 53.32 90 PRO B C 1
ATOM 2916 O O . PRO B 1 90 ? 20.478 -8.020 143.504 1.00 58.34 90 PRO B O 1
ATOM 2920 N N . GLY B 1 91 ? 18.646 -7.104 142.559 1.00 51.38 91 GLY B N 1
ATOM 2921 C CA . GLY B 1 91 ? 18.607 -8.134 141.509 1.00 53.22 91 GLY B CA 1
ATOM 2922 C C . GLY B 1 91 ? 18.195 -9.563 141.780 1.00 48.28 91 GLY B C 1
ATOM 2923 O O . GLY B 1 91 ? 18.370 -10.446 140.933 1.00 49.78 91 GLY B O 1
ATOM 2924 N N . GLU B 1 92 ? 17.724 -9.853 142.984 1.00 48.30 92 GLU B N 1
ATOM 2925 C CA . GLU B 1 92 ? 17.347 -11.197 143.317 1.00 47.42 92 GLU B CA 1
ATOM 2926 C C . GLU B 1 92 ? 15.880 -11.342 142.912 1.00 49.98 92 GLU B C 1
ATOM 2927 O O . GLU B 1 92 ? 15.091 -10.419 143.106 1.00 49.50 92 GLU B O 1
ATOM 2933 N N . THR B 1 93 ? 15.470 -12.468 142.344 1.00 52.70 93 THR B N 1
ATOM 2934 C CA . THR B 1 93 ? 14.048 -12.626 142.034 1.00 47.71 93 THR B CA 1
ATOM 2935 C C . THR B 1 93 ? 13.190 -12.758 143.274 1.00 44.64 93 THR B C 1
ATOM 2936 O O . THR B 1 93 ? 13.665 -13.157 144.309 1.00 45.70 93 THR B O 1
ATOM 2940 N N . ARG B 1 94 ? 11.896 -12.516 143.144 1.00 45.07 94 ARG B N 1
ATOM 2941 C CA . ARG B 1 94 ? 10.921 -12.823 144.212 1.00 47.99 94 ARG B CA 1
ATOM 2942 C C . ARG B 1 94 ? 10.870 -14.303 144.628 1.00 47.50 94 ARG B C 1
ATOM 2943 O O . ARG B 1 94 ? 10.914 -14.634 145.811 1.00 44.61 94 ARG B O 1
ATOM 2951 N N . LEU B 1 95 ? 10.934 -15.192 143.649 1.00 52.27 95 LEU B N 1
ATOM 2952 C CA . LEU B 1 95 ? 11.058 -16.622 143.900 1.00 53.77 95 LEU B CA 1
ATOM 2953 C C . LEU B 1 95 ? 12.329 -16.976 144.685 1.00 53.59 95 LEU B C 1
ATOM 2954 O O . LEU B 1 95 ? 12.295 -17.826 145.583 1.00 51.68 95 LEU B O 1
ATOM 2959 N N . ASP B 1 96 ? 13.449 -16.343 144.344 1.00 53.09 96 ASP B N 1
ATOM 2960 C CA . ASP B 1 96 ? 14.700 -16.583 145.100 1.00 53.26 96 ASP B CA 1
ATOM 2961 C C . ASP B 1 96 ? 14.521 -16.042 146.533 1.00 47.52 96 ASP B C 1
ATOM 2962 O O . ASP B 1 96 ? 14.951 -16.665 147.485 1.00 45.68 96 ASP B O 1
ATOM 2967 N N . LEU B 1 97 ? 13.877 -14.900 146.665 1.00 43.53 97 LEU B N 1
ATOM 2968 C CA . LEU B 1 97 ? 13.635 -14.348 147.989 1.00 44.40 97 LEU B CA 1
ATOM 2969 C C . LEU B 1 97 ? 12.847 -15.374 148.804 1.00 45.45 97 LEU B C 1
ATOM 2970 O O . LEU B 1 97 ? 13.160 -15.655 149.992 1.00 44.57 97 LEU B O 1
ATOM 2975 N N . VAL B 1 98 ? 11.809 -15.930 148.160 1.00 45.44 98 VAL B N 1
ATOM 2976 C CA . VAL B 1 98 ? 10.969 -16.923 148.827 1.00 42.59 98 VAL B CA 1
ATOM 2977 C C . VAL B 1 98 ? 11.785 -18.155 149.262 1.00 45.76 98 VAL B C 1
ATOM 2978 O O . VAL B 1 98 ? 11.731 -18.581 150.443 1.00 47.00 98 VAL B O 1
ATOM 2982 N N . ASN B 1 99 ? 12.554 -18.719 148.336 1.00 48.22 99 ASN B N 1
ATOM 2983 C CA . ASN B 1 99 ? 13.308 -19.924 148.615 1.00 48.95 99 ASN B CA 1
ATOM 2984 C C . ASN B 1 99 ? 14.332 -19.752 149.706 1.00 47.59 99 ASN B C 1
ATOM 2985 O O . ASN B 1 99 ? 14.492 -20.645 150.552 1.00 46.70 99 ASN B O 1
ATOM 2990 N N . LYS B 1 100 ? 15.090 -18.661 149.706 1.00 46.66 100 LYS B N 1
ATOM 2991 C CA . LYS B 1 100 ? 16.041 -18.495 150.829 1.00 46.82 100 LYS B CA 1
ATOM 2992 C C . LYS B 1 100 ? 15.324 -18.316 152.183 1.00 47.10 100 LYS B C 1
ATOM 2993 O O . LYS B 1 100 ? 15.813 -18.797 153.206 1.00 45.12 100 LYS B O 1
ATOM 2999 N N . ASN B 1 101 ? 14.196 -17.598 152.190 1.00 44.83 101 ASN B N 1
ATOM 3000 C CA . ASN B 1 101 ? 13.395 -17.510 153.403 1.00 43.74 101 ASN B CA 1
ATOM 3001 C C . ASN B 1 101 ? 12.772 -18.853 153.833 1.00 47.99 101 ASN B C 1
ATOM 3002 O O . ASN B 1 101 ? 12.658 -19.099 155.017 1.00 47.33 101 ASN B O 1
ATOM 3007 N N . LEU B 1 102 ? 12.428 -19.724 152.882 1.00 47.61 102 LEU B N 1
ATOM 3008 C CA . LEU B 1 102 ? 11.864 -21.033 153.241 1.00 49.55 102 LEU B CA 1
ATOM 3009 C C . LEU B 1 102 ? 12.834 -21.926 153.983 1.00 52.31 102 LEU B C 1
ATOM 3010 O O . LEU B 1 102 ? 12.452 -22.590 154.956 1.00 49.05 102 LEU B O 1
ATOM 3015 N N . LYS B 1 103 ? 14.088 -21.915 153.558 1.00 55.23 103 LYS B N 1
ATOM 3016 C CA . LYS B 1 103 ? 15.092 -22.671 154.268 1.00 60.03 103 LYS B CA 1
ATOM 3017 C C . LYS B 1 103 ? 15.208 -22.210 155.699 1.00 51.71 103 LYS B C 1
ATOM 3018 O O . LYS B 1 103 ? 15.297 -23.001 156.613 1.00 48.35 103 LYS B O 1
ATOM 3024 N N . ILE B 1 104 ? 15.304 -20.903 155.879 1.00 49.99 104 ILE B N 1
ATOM 3025 C CA . ILE B 1 104 ? 15.501 -20.340 157.198 1.00 50.87 104 ILE B CA 1
ATOM 3026 C C . ILE B 1 104 ? 14.274 -20.634 158.026 1.00 45.64 104 ILE B C 1
ATOM 3027 O O . ILE B 1 104 ? 14.361 -20.987 159.190 1.00 48.16 104 ILE B O 1
ATOM 3032 N N . LEU B 1 105 ? 13.107 -20.399 157.442 1.00 47.67 105 LEU B N 1
ATOM 3033 C CA . LEU B 1 105 ? 11.837 -20.560 158.157 1.00 45.97 105 LEU B CA 1
ATOM 3034 C C . LEU B 1 105 ? 11.671 -22.012 158.577 1.00 48.46 105 LEU B C 1
ATOM 3035 O O . LEU B 1 105 ? 11.269 -22.248 159.691 1.00 46.14 105 LEU B O 1
ATOM 3040 N N . LYS B 1 106 ? 12.157 -22.954 157.743 1.00 47.84 106 LYS B N 1
ATOM 3041 C CA . LYS B 1 106 ? 12.136 -24.370 158.106 1.00 47.36 106 LYS B CA 1
ATOM 3042 C C . LYS B 1 106 ? 12.974 -24.620 159.353 1.00 46.66 106 LYS B C 1
ATOM 3043 O O . LYS B 1 106 ? 12.574 -25.371 160.218 1.00 45.36 106 LYS B O 1
ATOM 3049 N N . SER B 1 107 ? 14.118 -23.961 159.462 1.00 44.86 107 SER B N 1
ATOM 3050 C CA . SER B 1 107 ? 15.016 -24.109 160.607 1.00 45.63 107 SER B CA 1
ATOM 3051 C C . SER B 1 107 ? 14.500 -23.426 161.852 1.00 47.16 107 SER B C 1
ATOM 3052 O O . SER B 1 107 ? 15.042 -23.596 162.917 1.00 45.81 107 SER B O 1
ATOM 3055 N N . ILE B 1 108 ? 13.413 -22.680 161.742 1.00 44.44 108 ILE B N 1
ATOM 3056 C CA . ILE B 1 108 ? 12.768 -22.116 162.915 1.00 43.81 108 ILE B CA 1
ATOM 3057 C C . ILE B 1 108 ? 11.586 -22.985 163.272 1.00 43.05 108 ILE B C 1
ATOM 3058 O O . ILE B 1 108 ? 11.402 -23.378 164.431 1.00 45.94 108 ILE B O 1
ATOM 3063 N N . VAL B 1 109 ? 10.743 -23.242 162.298 1.00 43.06 109 VAL B N 1
ATOM 3064 C CA . VAL B 1 109 ? 9.464 -23.898 162.565 1.00 44.79 109 VAL B CA 1
ATOM 3065 C C . VAL B 1 109 ? 9.621 -25.326 163.029 1.00 44.40 109 VAL B C 1
ATOM 3066 O O . VAL B 1 109 ? 8.927 -25.761 163.959 1.00 47.25 109 VAL B O 1
ATOM 3070 N N . ASP B 1 110 ? 10.563 -26.077 162.454 1.00 48.45 110 ASP B N 1
ATOM 3071 C CA . ASP B 1 110 ? 10.726 -27.524 162.823 1.00 47.18 110 ASP B CA 1
ATOM 3072 C C . ASP B 1 110 ? 11.146 -27.712 164.311 1.00 49.45 110 ASP B C 1
ATOM 3073 O O . ASP B 1 110 ? 10.468 -28.426 165.026 1.00 49.13 110 ASP B O 1
ATOM 3078 N N . PRO B 1 111 ? 12.204 -27.025 164.791 1.00 48.62 111 PRO B N 1
ATOM 3079 C CA . PRO B 1 111 ? 12.533 -27.079 166.239 1.00 49.27 111 PRO B CA 1
ATOM 3080 C C . PRO B 1 111 ? 11.430 -26.502 167.163 1.00 47.81 111 PRO B C 1
ATOM 3081 O O . PRO B 1 111 ? 11.182 -27.035 168.235 1.00 48.99 111 PRO B O 1
ATOM 3085 N N . ILE B 1 112 ? 10.722 -25.467 166.746 1.00 46.38 112 ILE B N 1
ATOM 3086 C CA . ILE B 1 112 ? 9.556 -25.013 167.526 1.00 44.27 112 ILE B CA 1
ATOM 3087 C C . ILE B 1 112 ? 8.509 -26.109 167.659 1.00 45.53 112 ILE B C 1
ATOM 3088 O O . ILE B 1 112 ? 8.005 -26.380 168.764 1.00 43.83 112 ILE B O 1
ATOM 3093 N N . VAL B 1 113 ? 8.158 -26.736 166.530 1.00 48.93 113 VAL B N 1
ATOM 3094 C CA . VAL B 1 113 ? 7.161 -27.803 166.574 1.00 51.39 113 VAL B CA 1
ATOM 3095 C C . VAL B 1 113 ? 7.684 -28.950 167.437 1.00 51.19 113 VAL B C 1
ATOM 3096 O O . VAL B 1 113 ? 6.946 -29.479 168.263 1.00 50.15 113 VAL B O 1
ATOM 3100 N N . ASP B 1 114 ? 8.949 -29.299 167.249 1.00 54.32 114 ASP B N 1
ATOM 3101 C CA . ASP B 1 114 ? 9.569 -30.412 167.967 1.00 56.35 114 ASP B CA 1
ATOM 3102 C C . ASP B 1 114 ? 9.620 -30.162 169.447 1.00 55.22 114 ASP B C 1
ATOM 3103 O O . ASP B 1 114 ? 9.646 -31.107 170.224 1.00 56.23 114 ASP B O 1
ATOM 3108 N N . SER B 1 115 ? 9.607 -28.906 169.881 1.00 51.69 115 SER B N 1
ATOM 3109 C CA . SER B 1 115 ? 9.591 -28.590 171.337 1.00 50.35 115 SER B CA 1
ATOM 3110 C C . SER B 1 115 ? 8.327 -29.031 172.004 1.00 51.46 115 SER B C 1
ATOM 3111 O O . SER B 1 115 ? 8.246 -29.043 173.228 1.00 52.44 115 SER B O 1
ATOM 3114 N N . GLY B 1 116 ? 7.275 -29.259 171.210 1.00 52.92 116 GLY B N 1
ATOM 3115 C CA . GLY B 1 116 ? 5.933 -29.520 171.769 1.00 50.66 116 GLY B CA 1
ATOM 3116 C C . GLY B 1 116 ? 5.012 -28.317 171.708 1.00 50.42 116 GLY B C 1
ATOM 3117 O O . GLY B 1 116 ? 3.887 -28.394 172.147 1.00 48.02 116 GLY B O 1
ATOM 3118 N N . PHE B 1 117 ? 5.470 -27.184 171.138 1.00 47.71 117 PHE B N 1
ATOM 3119 C CA . PHE B 1 117 ? 4.635 -25.977 171.015 1.00 45.70 117 PHE B CA 1
ATOM 3120 C C . PHE B 1 117 ? 3.296 -26.276 170.415 1.00 44.90 117 PHE B C 1
ATOM 3121 O O . PHE B 1 117 ? 3.193 -26.983 169.407 1.00 47.93 117 PHE B O 1
ATOM 3129 N N . ASN B 1 118 ? 2.265 -25.728 170.996 1.00 43.73 118 ASN B N 1
ATOM 3130 C CA . ASN B 1 118 ? 0.934 -26.058 170.589 1.00 51.21 118 ASN B CA 1
ATOM 3131 C C . ASN B 1 118 ? 0.003 -24.863 170.695 1.00 47.01 118 ASN B C 1
ATOM 3132 O O . ASN B 1 118 ? -1.165 -25.001 171.042 1.00 47.79 118 ASN B O 1
ATOM 3137 N N . GLY B 1 119 ? 0.533 -23.680 170.354 1.00 44.37 119 GLY B N 1
ATOM 3138 C CA . GLY B 1 119 ? -0.241 -22.466 170.402 1.00 43.21 119 GLY B CA 1
ATOM 3139 C C . GLY B 1 119 ? -0.577 -21.915 169.019 1.00 43.26 119 GLY B C 1
ATOM 3140 O O . GLY B 1 119 ? -0.972 -22.658 168.100 1.00 41.71 119 GLY B O 1
ATOM 3141 N N . ILE B 1 120 ? -0.345 -20.619 168.851 1.00 41.11 120 ILE B N 1
ATOM 3142 C CA . ILE B 1 120 ? -0.629 -19.895 167.597 1.00 40.84 120 ILE B CA 1
ATOM 3143 C C . ILE B 1 120 ? 0.627 -19.268 167.065 1.00 39.72 120 ILE B C 1
ATOM 3144 O O . ILE B 1 120 ? 1.431 -18.716 167.874 1.00 36.83 120 ILE B O 1
ATOM 3149 N N . PHE B 1 121 ? 0.833 -19.390 165.748 1.00 37.42 121 PHE B N 1
ATOM 3150 C CA . PHE B 1 121 ? 1.962 -18.772 165.069 1.00 36.65 121 PHE B CA 1
ATOM 3151 C C . PHE B 1 121 ? 1.457 -17.450 164.564 1.00 38.61 121 PHE B C 1
ATOM 3152 O O . PHE B 1 121 ? 0.350 -17.395 163.937 1.00 41.00 121 PHE B O 1
ATOM 3160 N N . LEU B 1 122 ? 2.166 -16.386 164.894 1.00 38.58 122 LEU B N 1
ATOM 3161 C CA . LEU B 1 122 ? 1.890 -15.038 164.312 1.00 37.49 122 LEU B CA 1
ATOM 3162 C C . LEU B 1 122 ? 3.088 -14.671 163.483 1.00 37.95 122 LEU B C 1
ATOM 3163 O O . LEU B 1 122 ? 4.192 -14.484 164.006 1.00 33.16 122 LEU B O 1
ATOM 3168 N N . VAL B 1 123 ? 2.853 -14.542 162.184 1.00 36.08 123 VAL B N 1
ATOM 3169 C CA . VAL B 1 123 ? 3.940 -14.321 161.200 1.00 38.70 123 VAL B CA 1
ATOM 3170 C C . VAL B 1 123 ? 3.949 -12.912 160.696 1.00 37.40 123 VAL B C 1
ATOM 3171 O O . VAL B 1 123 ? 2.910 -12.406 160.216 1.00 35.43 123 VAL B O 1
ATOM 3175 N N . ALA B 1 124 ? 5.076 -12.234 160.886 1.00 35.56 124 ALA B N 1
ATOM 3176 C CA . ALA B 1 124 ? 5.201 -10.815 160.384 1.00 37.45 124 ALA B CA 1
ATOM 3177 C C . ALA B 1 124 ? 6.356 -10.706 159.380 1.00 38.74 124 ALA B C 1
ATOM 3178 O O . ALA B 1 124 ? 6.502 -9.683 158.753 1.00 39.10 124 ALA B O 1
ATOM 3180 N N . ALA B 1 125 ? 7.161 -11.747 159.225 1.00 37.92 125 ALA B N 1
ATOM 3181 C CA . ALA B 1 125 ? 8.340 -11.681 158.339 1.00 39.57 125 ALA B CA 1
ATOM 3182 C C . ALA B 1 125 ? 7.916 -11.518 156.885 1.00 40.32 125 ALA B C 1
ATOM 3183 O O . ALA B 1 125 ? 6.953 -12.142 156.443 1.00 36.81 125 ALA B O 1
ATOM 3185 N N . ASN B 1 126 ? 8.618 -10.668 156.165 1.00 41.93 126 ASN B N 1
ATOM 3186 C CA . ASN B 1 126 ? 8.369 -10.453 154.759 1.00 41.31 126 ASN B CA 1
ATOM 3187 C C . ASN B 1 126 ? 9.034 -11.448 153.811 1.00 39.95 126 ASN B C 1
ATOM 3188 O O . ASN B 1 126 ? 10.102 -11.951 154.087 1.00 38.89 126 ASN B O 1
ATOM 3193 N N . PRO B 1 127 ? 8.310 -11.853 152.769 1.00 39.81 127 PRO B N 1
ATOM 3194 C CA . PRO B 1 127 ? 6.915 -11.510 152.398 1.00 39.14 127 PRO B CA 1
ATOM 3195 C C . PRO B 1 127 ? 5.870 -12.260 153.232 1.00 41.46 127 PRO B C 1
ATOM 3196 O O . PRO B 1 127 ? 5.748 -13.496 153.148 1.00 39.68 127 PRO B O 1
ATOM 3200 N N . VAL B 1 128 ? 5.033 -11.516 153.926 1.00 38.67 128 VAL B N 1
ATOM 3201 C CA . VAL B 1 128 ? 4.250 -12.059 154.978 1.00 40.55 128 VAL B CA 1
ATOM 3202 C C . VAL B 1 128 ? 3.182 -13.073 154.598 1.00 37.83 128 VAL B C 1
ATOM 3203 O O . VAL B 1 128 ? 3.060 -14.120 155.234 1.00 37.54 128 VAL B O 1
ATOM 3207 N N . ASP B 1 129 ? 2.470 -12.829 153.483 1.00 41.41 129 ASP B N 1
ATOM 3208 C CA . ASP B 1 129 ? 1.384 -13.789 153.112 1.00 43.03 129 ASP B CA 1
ATOM 3209 C C . ASP B 1 129 ? 1.956 -15.109 152.678 1.00 41.71 129 ASP B C 1
ATOM 3210 O O . ASP B 1 129 ? 1.459 -16.168 153.049 1.00 38.52 129 ASP B O 1
ATOM 3215 N N . ILE B 1 130 ? 3.052 -15.044 151.922 1.00 42.83 130 ILE B N 1
ATOM 3216 C CA . ILE B 1 130 ? 3.793 -16.214 151.516 1.00 45.33 130 ILE B CA 1
ATOM 3217 C C . ILE B 1 130 ? 4.375 -16.963 152.705 1.00 43.63 130 ILE B C 1
ATOM 3218 O O . ILE B 1 130 ? 4.253 -18.200 152.792 1.00 43.97 130 ILE B O 1
ATOM 3223 N N . LEU B 1 131 ? 5.014 -16.255 153.622 1.00 38.87 131 LEU B N 1
ATOM 3224 C CA . LEU B 1 131 ? 5.611 -16.928 154.788 1.00 39.11 131 LEU B CA 1
ATOM 3225 C C . LEU B 1 131 ? 4.590 -17.455 155.811 1.00 38.55 131 LEU B C 1
ATOM 3226 O O . LEU B 1 131 ? 4.895 -18.386 156.500 1.00 40.39 131 LEU B O 1
ATOM 3231 N N . THR B 1 132 ? 3.378 -16.880 155.823 1.00 38.07 132 THR B N 1
ATOM 3232 C CA . THR B 1 132 ? 2.270 -17.378 156.627 1.00 40.64 132 THR B CA 1
ATOM 3233 C C . THR B 1 132 ? 1.856 -18.741 156.043 1.00 42.98 132 THR B C 1
ATOM 3234 O O . THR B 1 132 ? 1.818 -19.746 156.757 1.00 42.03 132 THR B O 1
ATOM 3238 N N . TYR B 1 133 ? 1.657 -18.799 154.739 1.00 45.50 133 TYR B N 1
ATOM 3239 C CA . TYR B 1 133 ? 1.344 -20.036 154.086 1.00 45.84 133 TYR B CA 1
ATOM 3240 C C . TYR B 1 133 ? 2.472 -21.043 154.349 1.00 43.81 133 TYR B C 1
ATOM 3241 O O . TYR B 1 133 ? 2.227 -22.161 154.731 1.00 43.64 133 TYR B O 1
ATOM 3250 N N . ALA B 1 134 ? 3.711 -20.625 154.139 1.00 42.05 134 ALA B N 1
ATOM 3251 C CA . ALA B 1 134 ? 4.838 -21.536 154.386 1.00 43.26 134 ALA B CA 1
ATOM 3252 C C . ALA B 1 134 ? 4.935 -22.055 155.816 1.00 44.51 134 ALA B C 1
ATOM 3253 O O . ALA B 1 134 ? 5.174 -23.248 156.067 1.00 45.97 134 ALA B O 1
ATOM 3255 N N . THR B 1 135 ? 4.677 -21.178 156.791 1.00 43.81 135 THR B N 1
ATOM 3256 C CA . THR B 1 135 ? 4.611 -21.614 158.170 1.00 43.16 135 THR B CA 1
ATOM 3257 C C . THR B 1 135 ? 3.484 -22.685 158.400 1.00 41.98 135 THR B C 1
ATOM 3258 O O . THR B 1 135 ? 3.682 -23.649 159.124 1.00 42.79 135 THR B O 1
ATOM 3262 N N . TRP B 1 136 ? 2.329 -22.477 157.773 1.00 44.96 136 TRP B N 1
ATOM 3263 C CA . TRP B 1 136 ? 1.269 -23.452 157.793 1.00 46.91 136 TRP B CA 1
ATOM 3264 C C . TRP B 1 136 ? 1.740 -24.791 157.216 1.00 48.52 136 TRP B C 1
ATOM 3265 O O . TRP B 1 136 ? 1.600 -25.833 157.876 1.00 48.41 136 TRP B O 1
ATOM 3276 N N . LYS B 1 137 ? 2.284 -24.770 156.002 1.00 48.85 137 LYS B N 1
ATOM 3277 C CA . LYS B 1 137 ? 2.826 -26.011 155.392 1.00 53.82 137 LYS B CA 1
ATOM 3278 C C . LYS B 1 137 ? 3.897 -26.718 156.240 1.00 51.34 137 LYS B C 1
ATOM 3279 O O . LYS B 1 137 ? 3.780 -27.892 156.514 1.00 47.84 137 LYS B O 1
ATOM 3285 N N . LEU B 1 138 ? 4.880 -25.973 156.733 1.00 48.94 138 LEU B N 1
ATOM 3286 C CA . LEU B 1 138 ? 5.946 -26.541 157.543 1.00 49.10 138 LEU B CA 1
ATOM 3287 C C . LEU B 1 138 ? 5.472 -27.046 158.910 1.00 49.87 138 LEU B C 1
ATOM 3288 O O . LEU B 1 138 ? 5.898 -28.114 159.354 1.00 51.82 138 LEU B O 1
ATOM 3293 N N . SER B 1 139 ? 4.598 -26.299 159.582 1.00 47.25 139 SER B N 1
ATOM 3294 C CA . SER B 1 139 ? 4.264 -26.607 160.951 1.00 47.78 139 SER B CA 1
ATOM 3295 C C . SER B 1 139 ? 3.264 -27.762 161.064 1.00 49.06 139 SER B C 1
ATOM 3296 O O . SER B 1 139 ? 3.258 -28.456 162.092 1.00 49.37 139 SER B O 1
ATOM 3299 N N . GLY B 1 140 ? 2.407 -27.920 160.055 1.00 49.97 140 GLY B N 1
ATOM 3300 C CA . GLY B 1 140 ? 1.315 -28.943 160.136 1.00 47.94 140 GLY B CA 1
ATOM 3301 C C . GLY B 1 140 ? 0.145 -28.447 160.932 1.00 49.16 140 GLY B C 1
ATOM 3302 O O . GLY B 1 140 ? -0.740 -29.201 161.207 1.00 45.29 140 GLY B O 1
ATOM 3303 N N . PHE B 1 141 ? 0.156 -27.169 161.345 1.00 44.75 141 PHE B N 1
ATOM 3304 C CA . PHE B 1 141 ? -0.867 -26.719 162.276 1.00 46.31 141 PHE B CA 1
ATOM 3305 C C . PHE B 1 141 ? -2.174 -26.501 161.505 1.00 45.75 141 PHE B C 1
ATOM 3306 O O . PHE B 1 141 ? -2.166 -26.313 160.290 1.00 48.64 141 PHE B O 1
ATOM 3314 N N . PRO B 1 142 ? -3.261 -26.354 162.221 1.00 48.52 142 PRO B N 1
ATOM 3315 C CA . PRO B 1 142 ? -4.524 -25.992 161.568 1.00 49.71 142 PRO B CA 1
ATOM 3316 C C . PRO B 1 142 ? -4.464 -24.575 160.993 1.00 47.46 142 PRO B C 1
ATOM 3317 O O . PRO B 1 142 ? -3.745 -23.685 161.552 1.00 45.66 142 PRO B O 1
ATOM 3321 N N . LYS B 1 143 ? -5.199 -24.373 159.890 1.00 45.39 143 LYS B N 1
ATOM 3322 C CA . LYS B 1 143 ? -5.235 -23.093 159.139 1.00 49.82 143 LYS B CA 1
ATOM 3323 C C . LYS B 1 143 ? -5.499 -21.861 160.026 1.00 47.31 143 LYS B C 1
ATOM 3324 O O . LYS B 1 143 ? -4.927 -20.773 159.822 1.00 46.15 143 LYS B O 1
ATOM 3330 N N . ASN B 1 144 ? -6.370 -22.046 160.998 1.00 44.01 144 ASN B N 1
ATOM 3331 C CA . ASN B 1 144 ? -6.824 -20.983 161.809 1.00 48.11 144 ASN B CA 1
ATOM 3332 C C . ASN B 1 144 ? -5.860 -20.647 162.973 1.00 48.59 144 ASN B C 1
ATOM 3333 O O . ASN B 1 144 ? -6.045 -19.632 163.626 1.00 42.98 144 ASN B O 1
ATOM 3338 N N . ARG B 1 145 ? -4.784 -21.419 163.130 1.00 46.30 145 ARG B N 1
ATOM 3339 C CA . ARG B 1 145 ? -3.760 -21.139 164.118 1.00 43.60 145 ARG B CA 1
ATOM 3340 C C . ARG B 1 145 ? -2.414 -20.707 163.554 1.00 41.50 145 ARG B C 1
ATOM 3341 O O . ARG B 1 145 ? -1.408 -20.692 164.285 1.00 38.70 145 ARG B O 1
ATOM 3349 N N . VAL B 1 146 ? -2.416 -20.349 162.282 1.00 38.30 146 VAL B N 1
ATOM 3350 C CA . VAL B 1 146 ? -1.289 -19.733 161.652 1.00 38.75 146 VAL B CA 1
ATOM 3351 C C . VAL B 1 146 ? -1.851 -18.460 161.075 1.00 40.11 146 VAL B C 1
ATOM 3352 O O . VAL B 1 146 ? -2.726 -18.510 160.198 1.00 42.70 146 VAL B O 1
ATOM 3356 N N . VAL B 1 147 ? -1.361 -17.324 161.596 1.00 38.76 147 VAL B N 1
ATOM 3357 C CA . VAL B 1 147 ? -1.920 -16.042 161.306 1.00 38.91 147 VAL B CA 1
ATOM 3358 C C . VAL B 1 147 ? -0.803 -15.128 160.827 1.00 38.12 147 VAL B C 1
ATOM 3359 O O . VAL B 1 147 ? 0.296 -15.113 161.415 1.00 40.60 147 VAL B O 1
ATOM 3363 N N . GLY B 1 148 ? -1.062 -14.329 159.790 1.00 36.13 148 GLY B N 1
ATOM 3364 C CA . GLY B 1 148 ? -0.026 -13.360 159.358 1.00 36.42 148 GLY B CA 1
ATOM 3365 C C . GLY B 1 148 ? -0.532 -11.979 159.632 1.00 33.57 148 GLY B C 1
ATOM 3366 O O . GLY B 1 148 ? -1.770 -11.746 159.641 1.00 39.16 148 GLY B O 1
ATOM 3367 N N . SER B 1 149 ? 0.350 -11.022 159.829 1.00 34.23 149 SER B N 1
ATOM 3368 C CA . SER B 1 149 ? -0.024 -9.628 160.065 1.00 31.23 149 SER B CA 1
ATOM 3369 C C . SER B 1 149 ? -0.674 -9.005 158.837 1.00 35.61 149 SER B C 1
ATOM 3370 O O . SER B 1 149 ? -1.429 -8.040 158.924 1.00 36.89 149 SER B O 1
ATOM 3373 N N . GLY B 1 150 ? -0.349 -9.514 157.643 1.00 36.84 150 GLY B N 1
ATOM 3374 C CA . GLY B 1 150 ? -1.068 -9.130 156.439 1.00 38.74 150 GLY B CA 1
ATOM 3375 C C . GLY B 1 150 ? -1.134 -7.648 156.176 1.00 39.13 150 GLY B C 1
ATOM 3376 O O . GLY B 1 150 ? -0.144 -7.008 156.219 1.00 37.58 150 GLY B O 1
ATOM 3377 N N . THR B 1 151 ? -2.329 -7.129 155.960 1.00 39.22 151 THR B N 1
ATOM 3378 C CA . THR B 1 151 ? -2.473 -5.711 155.712 1.00 40.91 151 THR B CA 1
ATOM 3379 C C . THR B 1 151 ? -2.944 -4.913 156.939 1.00 37.77 151 THR B C 1
ATOM 3380 O O . THR B 1 151 ? -3.566 -3.850 156.793 1.00 38.32 151 THR B O 1
ATOM 3384 N N . SER B 1 152 ? -2.727 -5.451 158.143 1.00 36.96 152 SER B N 1
ATOM 3385 C CA . SER B 1 152 ? -3.165 -4.724 159.345 1.00 38.23 152 SER B CA 1
ATOM 3386 C C . SER B 1 152 ? -2.447 -3.369 159.427 1.00 35.99 152 SER B C 1
ATOM 3387 O O . SER B 1 152 ? -3.041 -2.376 159.749 1.00 34.77 152 SER B O 1
ATOM 3390 N N . LEU B 1 153 ? -1.164 -3.333 159.122 1.00 35.98 153 LEU B N 1
ATOM 3391 C CA . LEU B 1 153 ? -0.432 -2.090 159.144 1.00 33.99 153 LEU B CA 1
ATOM 3392 C C . LEU B 1 153 ? -0.836 -1.124 158.009 1.00 36.24 153 LEU B C 1
ATOM 3393 O O . LEU B 1 153 ? -0.983 0.089 158.230 1.00 35.19 153 LEU B O 1
ATOM 3398 N N . ASP B 1 154 ? -0.950 -1.621 156.779 1.00 37.72 154 ASP B N 1
ATOM 3399 C CA . ASP B 1 154 ? -1.397 -0.781 155.666 1.00 37.87 154 ASP B CA 1
ATOM 3400 C C . ASP B 1 154 ? -2.770 -0.184 155.995 1.00 36.16 154 ASP B C 1
ATOM 3401 O O . ASP B 1 154 ? -3.030 1.016 155.725 1.00 39.33 154 ASP B O 1
ATOM 3406 N N . THR B 1 155 ? -3.616 -0.980 156.595 1.00 38.82 155 THR B N 1
ATOM 3407 C CA . THR B 1 155 ? -4.975 -0.517 157.007 1.00 37.06 155 THR B CA 1
ATOM 3408 C C . THR B 1 155 ? -4.887 0.591 158.063 1.00 37.00 155 THR B C 1
ATOM 3409 O O . THR B 1 155 ? -5.507 1.628 157.923 1.00 39.88 155 THR B O 1
ATOM 3413 N N . ALA B 1 156 ? -4.041 0.421 159.076 1.00 37.95 156 ALA B N 1
ATOM 3414 C CA . ALA B 1 156 ? -3.787 1.489 160.018 1.00 38.18 156 ALA B CA 1
ATOM 3415 C C . ALA B 1 156 ? -3.279 2.748 159.299 1.00 37.84 156 ALA B C 1
ATOM 3416 O O . ALA B 1 156 ? -3.676 3.862 159.656 1.00 38.11 156 ALA B O 1
ATOM 3418 N N . ARG B 1 157 ? -2.275 2.608 158.404 1.00 39.87 157 ARG B N 1
ATOM 3419 C CA . ARG B 1 157 ? -1.744 3.767 157.659 1.00 40.26 157 ARG B CA 1
ATOM 3420 C C . ARG B 1 157 ? -2.857 4.496 156.921 1.00 42.03 157 ARG B C 1
ATOM 3421 O O . ARG B 1 157 ? -2.933 5.714 156.913 1.00 37.70 157 ARG B O 1
ATOM 3429 N N . PHE B 1 158 ? -3.753 3.702 156.303 1.00 39.14 158 PHE B N 1
ATOM 3430 C CA . PHE B 1 158 ? -4.874 4.240 155.533 1.00 40.83 158 PHE B CA 1
ATOM 3431 C C . PHE B 1 158 ? -5.830 4.963 156.445 1.00 39.44 158 PHE B C 1
ATOM 3432 O O . PHE B 1 158 ? -6.253 6.115 156.155 1.00 43.67 158 PHE B O 1
ATOM 3440 N N . ARG B 1 159 ? -6.163 4.340 157.584 1.00 39.39 159 ARG B N 1
ATOM 3441 C CA . ARG B 1 159 ? -7.037 4.995 158.556 1.00 39.21 159 ARG B CA 1
ATOM 3442 C C . ARG B 1 159 ? -6.468 6.323 159.078 1.00 40.11 159 ARG B C 1
ATOM 3443 O O . ARG B 1 159 ? -7.179 7.297 159.227 1.00 36.64 159 ARG B O 1
ATOM 3451 N N . GLN B 1 160 ? -5.188 6.318 159.407 1.00 38.92 160 GLN B N 1
ATOM 3452 C CA . GLN B 1 160 ? -4.555 7.504 159.967 1.00 39.70 160 GLN B CA 1
ATOM 3453 C C . GLN B 1 160 ? -4.439 8.646 158.920 1.00 41.38 160 GLN B C 1
ATOM 3454 O O . GLN B 1 160 ? -4.572 9.814 159.250 1.00 39.56 160 GLN B O 1
ATOM 3460 N N . SER B 1 161 ? -4.210 8.283 157.671 1.00 41.80 161 SER B N 1
ATOM 3461 C CA . SER B 1 161 ? -4.201 9.261 156.597 1.00 46.96 161 SER B CA 1
ATOM 3462 C C . SER B 1 161 ? -5.578 9.921 156.380 1.00 47.26 161 SER B C 1
ATOM 3463 O O . SER B 1 161 ? -5.684 11.128 156.268 1.00 43.07 161 SER B O 1
ATOM 3466 N N . ILE B 1 162 ? -6.655 9.133 156.348 1.00 44.58 162 ILE B N 1
ATOM 3467 C CA . ILE B 1 162 ? -7.992 9.686 156.322 1.00 42.02 162 ILE B CA 1
ATOM 3468 C C . ILE B 1 162 ? -8.289 10.521 157.561 1.00 42.00 162 ILE B C 1
ATOM 3469 O O . ILE B 1 162 ? -8.798 11.653 157.475 1.00 49.41 162 ILE B O 1
ATOM 3474 N N . ALA B 1 163 ? -7.881 10.039 158.722 1.00 42.48 163 ALA B N 1
ATOM 3475 C CA . ALA B 1 163 ? -8.084 10.743 159.982 1.00 43.73 163 ALA B CA 1
ATOM 3476 C C . ALA B 1 163 ? -7.476 12.134 159.949 1.00 47.51 163 ALA B C 1
ATOM 3477 O O . ALA B 1 163 ? -8.078 13.130 160.391 1.00 47.22 163 ALA B O 1
ATOM 3479 N N . LYS B 1 164 ? -6.239 12.192 159.482 1.00 48.21 164 LYS B N 1
ATOM 3480 C CA . LYS B 1 164 ? -5.566 13.490 159.343 1.00 51.05 164 LYS B CA 1
ATOM 3481 C C . LYS B 1 164 ? -6.279 14.404 158.337 1.00 54.11 164 LYS B C 1
ATOM 3482 O O . LYS B 1 164 ? -6.403 15.592 158.572 1.00 58.00 164 LYS B O 1
ATOM 3488 N N . MET B 1 165 ? -6.717 13.872 157.206 1.00 52.95 165 MET B N 1
ATOM 3489 C CA . MET B 1 165 ? -7.407 14.719 156.231 1.00 50.98 165 MET B CA 1
ATOM 3490 C C . MET B 1 165 ? -8.662 15.340 156.836 1.00 52.90 165 MET B C 1
ATOM 3491 O O . MET B 1 165 ? -8.940 16.502 156.616 1.00 53.75 165 MET B O 1
ATOM 3496 N N . VAL B 1 166 ? -9.417 14.587 157.631 1.00 47.95 166 VAL B N 1
ATOM 3497 C CA . VAL B 1 166 ? -10.717 15.055 158.129 1.00 51.07 166 VAL B CA 1
ATOM 3498 C C . VAL B 1 166 ? -10.698 15.509 159.571 1.00 48.39 166 VAL B C 1
ATOM 3499 O O . VAL B 1 166 ? -11.701 15.999 160.076 1.00 48.29 166 VAL B O 1
ATOM 3503 N N . ASN B 1 167 ? -9.558 15.439 160.197 1.00 45.47 167 ASN B N 1
ATOM 3504 C CA . ASN B 1 167 ? -9.411 15.787 161.617 1.00 50.60 167 ASN B CA 1
ATOM 3505 C C . ASN B 1 167 ? -10.329 15.024 162.610 1.00 50.46 167 ASN B C 1
ATOM 3506 O O . ASN B 1 167 ? -11.100 15.626 163.365 1.00 45.53 167 ASN B O 1
ATOM 3511 N N . VAL B 1 168 ? -10.255 13.697 162.540 1.00 48.41 168 VAL B N 1
ATOM 3512 C CA . VAL B 1 168 ? -11.047 12.801 163.384 1.00 48.41 168 VAL B CA 1
ATOM 3513 C C . VAL B 1 168 ? -10.079 11.765 163.921 1.00 45.02 168 VAL B C 1
ATOM 3514 O O . VAL B 1 168 ? -9.157 11.360 163.197 1.00 45.27 168 VAL B O 1
ATOM 3518 N N . ASP B 1 169 ? -10.291 11.334 165.159 1.00 43.81 169 ASP B N 1
ATOM 3519 C CA . ASP B 1 169 ? -9.588 10.186 165.762 1.00 38.27 169 ASP B CA 1
ATOM 3520 C C . ASP B 1 169 ? -9.645 9.019 164.754 1.00 41.21 169 ASP B C 1
ATOM 3521 O O . ASP B 1 169 ? -10.730 8.656 164.281 1.00 38.18 169 ASP B O 1
ATOM 3526 N N . ALA B 1 170 ? -8.504 8.435 164.401 1.00 38.37 170 ALA B N 1
ATOM 3527 C CA . ALA B 1 170 ? -8.516 7.278 163.513 1.00 38.86 170 ALA B CA 1
ATOM 3528 C C . ALA B 1 170 ? -9.304 6.093 164.042 1.00 37.12 170 ALA B C 1
ATOM 3529 O O . ALA B 1 170 ? -9.714 5.222 163.262 1.00 37.26 170 ALA B O 1
ATOM 3531 N N . ARG B 1 171 ? -9.524 6.019 165.358 1.00 37.43 171 ARG B N 1
ATOM 3532 C CA . ARG B 1 171 ? -10.375 4.966 165.920 1.00 36.85 171 ARG B CA 1
ATOM 3533 C C . ARG B 1 171 ? -11.846 5.133 165.462 1.00 37.02 171 ARG B C 1
ATOM 3534 O O . ARG B 1 171 ? -12.654 4.219 165.635 1.00 37.28 171 ARG B O 1
ATOM 3542 N N . SER B 1 172 ? -12.198 6.295 164.900 1.00 37.03 172 SER B N 1
ATOM 3543 C CA . SER B 1 172 ? -13.516 6.549 164.327 1.00 39.29 172 SER B CA 1
ATOM 3544 C C . SER B 1 172 ? -13.523 6.448 162.841 1.00 40.10 172 SER B C 1
ATOM 3545 O O . SER B 1 172 ? -14.543 6.690 162.202 1.00 39.18 172 SER B O 1
ATOM 3548 N N . VAL B 1 173 ? -12.422 6.004 162.262 1.00 38.86 173 VAL B N 1
ATOM 3549 C CA . VAL B 1 173 ? -12.295 5.810 160.816 1.00 38.68 173 VAL B CA 1
ATOM 3550 C C . VAL B 1 173 ? -12.187 4.348 160.546 1.00 38.56 173 VAL B C 1
ATOM 3551 O O . VAL B 1 173 ? -11.456 3.633 161.252 1.00 39.97 173 VAL B O 1
ATOM 3555 N N . HIS B 1 174 ? -12.886 3.873 159.535 1.00 42.61 174 HIS B N 1
ATOM 3556 C CA . HIS B 1 174 ? -12.986 2.450 159.248 1.00 40.74 174 HIS B CA 1
ATOM 3557 C C . HIS B 1 174 ? -12.806 2.192 157.760 1.00 43.56 174 HIS B C 1
ATOM 3558 O O . HIS B 1 174 ? -13.667 2.490 156.964 1.00 46.87 174 HIS B O 1
ATOM 3565 N N . ALA B 1 175 ? -11.663 1.670 157.393 1.00 44.57 175 ALA B N 1
ATOM 3566 C CA . ALA B 1 175 ? -11.276 1.554 155.948 1.00 43.45 175 ALA B CA 1
ATOM 3567 C C . ALA B 1 175 ? -10.178 0.511 155.866 1.00 42.94 175 ALA B C 1
ATOM 3568 O O . ALA B 1 175 ? -9.341 0.423 156.756 1.00 44.84 175 ALA B O 1
ATOM 3570 N N . TYR B 1 176 ? -10.211 -0.319 154.854 1.00 39.99 176 TYR B N 1
ATOM 3571 C CA . TYR B 1 176 ? -9.346 -1.452 154.747 1.00 38.40 176 TYR B CA 1
ATOM 3572 C C . TYR B 1 176 ? -8.464 -1.292 153.546 1.00 42.46 176 TYR B C 1
ATOM 3573 O O . TYR B 1 176 ? -8.886 -0.806 152.488 1.00 45.78 176 TYR B O 1
ATOM 3582 N N . ILE B 1 177 ? -7.242 -1.770 153.705 1.00 39.29 177 ILE B N 1
ATOM 3583 C CA . ILE B 1 177 ? -6.452 -2.202 152.583 1.00 42.78 177 ILE B CA 1
ATOM 3584 C C . ILE B 1 177 ? -6.384 -3.729 152.635 1.00 39.39 177 ILE B C 1
ATOM 3585 O O . ILE B 1 177 ? -6.300 -4.319 153.687 1.00 38.09 177 ILE B O 1
ATOM 3590 N N . MET B 1 178 ? -6.571 -4.342 151.466 1.00 43.56 178 MET B N 1
ATOM 3591 C CA . MET B 1 178 ? -6.652 -5.783 151.323 1.00 44.30 178 MET B CA 1
ATOM 3592 C C . MET B 1 178 ? -5.742 -6.299 150.212 1.00 43.51 178 MET B C 1
ATOM 3593 O O . MET B 1 178 ? -5.184 -5.524 149.448 1.00 47.01 178 MET B O 1
ATOM 3598 N N . GLY B 1 179 ? -5.698 -7.625 150.118 1.00 44.14 179 GLY B N 1
ATOM 3599 C CA . GLY B 1 179 ? -4.876 -8.317 149.176 1.00 46.19 179 GLY B CA 1
ATOM 3600 C C . GLY B 1 179 ? -3.587 -8.801 149.816 1.00 44.04 179 GLY B C 1
ATOM 3601 O O . GLY B 1 179 ? -3.462 -8.881 151.063 1.00 43.13 179 GLY B O 1
ATOM 3602 N N . GLU B 1 180 ? -2.599 -9.067 148.967 1.00 43.88 180 GLU B N 1
ATOM 3603 C CA . GLU B 1 180 ? -1.256 -9.415 149.416 1.00 42.87 180 GLU B CA 1
ATOM 3604 C C . GLU B 1 180 ? -0.582 -8.119 149.883 1.00 42.07 180 GLU B C 1
ATOM 3605 O O . GLU B 1 180 ? -0.615 -7.114 149.173 1.00 45.08 180 GLU B O 1
ATOM 3611 N N . HIS B 1 181 ? -0.060 -8.117 151.118 1.00 41.71 181 HIS B N 1
ATOM 3612 C CA . HIS B 1 181 ? 0.647 -6.970 151.623 1.00 43.03 181 HIS B CA 1
ATOM 3613 C C . HIS B 1 181 ? 1.823 -6.714 150.640 1.00 40.35 181 HIS B C 1
ATOM 3614 O O . HIS B 1 181 ? 2.587 -7.639 150.409 1.00 39.90 181 HIS B O 1
ATOM 3621 N N . GLY B 1 182 ? 1.923 -5.533 150.056 1.00 42.91 182 GLY B N 1
ATOM 3622 C CA . GLY B 1 182 ? 2.943 -5.246 149.024 1.00 41.06 182 GLY B CA 1
ATOM 3623 C C . GLY B 1 182 ? 2.329 -4.471 147.911 1.00 41.76 182 GLY B C 1
ATOM 3624 O O . GLY B 1 182 ? 1.209 -3.969 148.074 1.00 41.22 182 GLY B O 1
ATOM 3625 N N . ASP B 1 183 ? 2.996 -4.442 146.758 1.00 43.93 183 ASP B N 1
ATOM 3626 C CA . ASP B 1 183 ? 2.586 -3.556 145.642 1.00 50.42 183 ASP B CA 1
ATOM 3627 C C . ASP B 1 183 ? 1.245 -3.816 145.020 1.00 47.50 183 ASP B C 1
ATOM 3628 O O . ASP B 1 183 ? 0.740 -2.962 144.322 1.00 44.33 183 ASP B O 1
ATOM 3633 N N . THR B 1 184 ? 0.674 -5.002 145.216 1.00 47.36 184 THR B N 1
ATOM 3634 C CA . THR B 1 184 ? -0.601 -5.325 144.618 1.00 47.21 184 THR B CA 1
ATOM 3635 C C . THR B 1 184 ? -1.807 -5.133 145.545 1.00 49.05 184 THR B C 1
ATOM 3636 O O . THR B 1 184 ? -2.952 -5.433 145.177 1.00 45.37 184 THR B O 1
ATOM 3640 N N . GLU B 1 185 ? -1.576 -4.640 146.744 1.00 46.23 185 GLU B N 1
ATOM 3641 C CA . GLU B 1 185 ? -2.686 -4.403 147.696 1.00 45.39 185 GLU B CA 1
ATOM 3642 C C . GLU B 1 185 ? -3.570 -3.273 147.185 1.00 48.92 185 GLU B C 1
ATOM 3643 O O . GLU B 1 185 ? -3.147 -2.488 146.353 1.00 42.79 185 GLU B O 1
ATOM 3649 N N . PHE B 1 186 ? -4.813 -3.181 147.681 1.00 49.21 186 PHE B N 1
ATOM 3650 C CA . PHE B 1 186 ? -5.742 -2.172 147.148 1.00 48.51 186 PHE B CA 1
ATOM 3651 C C . PHE B 1 186 ? -6.618 -1.630 148.255 1.00 47.59 186 PHE B C 1
ATOM 3652 O O . PHE B 1 186 ? -6.822 -2.300 149.249 1.00 47.41 186 PHE B O 1
ATOM 3660 N N . PRO B 1 187 ? -7.165 -0.398 148.068 1.00 47.68 187 PRO B N 1
ATOM 3661 C CA . PRO B 1 187 ? -8.081 0.129 149.075 1.00 46.87 187 PRO B CA 1
ATOM 3662 C C . PRO B 1 187 ? -9.505 -0.324 148.826 1.00 47.15 187 PRO B C 1
ATOM 3663 O O . PRO B 1 187 ? -9.983 -0.325 147.684 1.00 49.93 187 PRO B O 1
ATOM 3667 N N . VAL B 1 188 ? -10.229 -0.561 149.907 1.00 45.52 188 VAL B N 1
ATOM 3668 C CA . VAL B 1 188 ? -11.652 -0.924 149.806 1.00 44.15 188 VAL B CA 1
ATOM 3669 C C . VAL B 1 188 ? -12.489 0.310 150.047 1.00 44.17 188 VAL B C 1
ATOM 3670 O O . VAL B 1 188 ? -13.178 0.434 151.036 1.00 42.57 188 VAL B O 1
ATOM 3674 N N . TRP B 1 189 ? -12.469 1.212 149.064 1.00 45.96 189 TRP B N 1
ATOM 3675 C CA . TRP B 1 189 ? -13.191 2.489 149.209 1.00 48.57 189 TRP B CA 1
ATOM 3676 C C . TRP B 1 189 ? -14.650 2.313 149.355 1.00 48.15 189 TRP B C 1
ATOM 3677 O O . TRP B 1 189 ? -15.278 3.067 150.057 1.00 50.67 189 TRP B O 1
ATOM 3688 N N . SER B 1 190 ? -15.209 1.301 148.697 1.00 51.52 190 SER B N 1
ATOM 3689 C CA . SER B 1 190 ? -16.675 1.086 148.723 1.00 51.65 190 SER B CA 1
ATOM 3690 C C . SER B 1 190 ? -17.263 0.923 150.128 1.00 52.87 190 SER B C 1
ATOM 3691 O O . SER B 1 190 ? -18.387 1.299 150.362 1.00 53.07 190 SER B O 1
ATOM 3694 N N . HIS B 1 191 ? -16.519 0.356 151.061 1.00 50.95 191 HIS B N 1
ATOM 3695 C CA . HIS B 1 191 ? -16.997 0.191 152.438 1.00 49.30 191 HIS B CA 1
ATOM 3696 C C . HIS B 1 191 ? -16.239 1.060 153.483 1.00 46.49 191 HIS B C 1
ATOM 3697 O O . HIS B 1 191 ? -16.539 0.987 154.670 1.00 45.42 191 HIS B O 1
ATOM 3704 N N . ALA B 1 192 ? -15.359 1.934 153.023 1.00 45.13 192 ALA B N 1
ATOM 3705 C CA . ALA B 1 192 ? -14.627 2.815 153.890 1.00 45.09 192 ALA B CA 1
ATOM 3706 C C . ALA B 1 192 ? -15.576 3.893 154.391 1.00 48.92 192 ALA B C 1
ATOM 3707 O O . ALA B 1 192 ? -16.366 4.434 153.619 1.00 47.28 192 ALA B O 1
ATOM 3709 N N . ASN B 1 193 ? -15.417 4.266 155.661 1.00 47.85 193 ASN B N 1
ATOM 3710 C CA . ASN B 1 193 ? -16.295 5.209 156.287 1.00 51.06 193 ASN B CA 1
ATOM 3711 C C . ASN B 1 193 ? -15.657 5.914 157.492 1.00 46.88 193 ASN B C 1
ATOM 3712 O O . ASN B 1 193 ? -14.664 5.474 158.033 1.00 47.25 193 ASN B O 1
ATOM 3717 N N . ILE B 1 194 ? -16.280 7.015 157.872 1.00 45.39 194 ILE B N 1
ATOM 3718 C CA . ILE B 1 194 ? -15.900 7.807 158.996 1.00 46.06 194 ILE B CA 1
ATOM 3719 C C . ILE B 1 194 ? -17.129 7.886 159.850 1.00 44.33 194 ILE B C 1
ATOM 3720 O O . ILE B 1 194 ? -18.122 8.469 159.431 1.00 46.17 194 ILE B O 1
ATOM 3725 N N . GLY B 1 195 ? -17.072 7.289 161.035 1.00 43.56 195 GLY B N 1
ATOM 3726 C CA . GLY B 1 195 ? -18.210 7.222 161.891 1.00 46.12 195 GLY B CA 1
ATOM 3727 C C . GLY B 1 195 ? -19.479 6.735 161.213 1.00 46.70 195 GLY B C 1
ATOM 3728 O O . GLY B 1 195 ? -20.612 7.156 161.580 1.00 49.57 195 GLY B O 1
ATOM 3729 N N . GLY B 1 196 ? -19.337 5.852 160.223 1.00 47.32 196 GLY B N 1
ATOM 3730 C CA . GLY B 1 196 ? -20.536 5.247 159.559 1.00 49.41 196 GLY B CA 1
ATOM 3731 C C . GLY B 1 196 ? -20.863 5.933 158.248 1.00 47.55 196 GLY B C 1
ATOM 3732 O O . GLY B 1 196 ? -21.566 5.386 157.381 1.00 52.17 196 GLY B O 1
ATOM 3733 N N . VAL B 1 197 ? -20.354 7.139 158.078 1.00 51.05 197 VAL B N 1
ATOM 3734 C CA . VAL B 1 197 ? -20.563 7.890 156.819 1.00 51.41 197 VAL B CA 1
ATOM 3735 C C . VAL B 1 197 ? -19.541 7.438 155.788 1.00 50.08 197 VAL B C 1
ATOM 3736 O O . VAL B 1 197 ? -18.340 7.650 155.977 1.00 49.70 197 VAL B O 1
ATOM 3740 N N . THR B 1 198 ? -19.995 6.862 154.672 1.00 49.86 198 THR B N 1
ATOM 3741 C CA . THR B 1 198 ? -19.043 6.320 153.711 1.00 51.68 198 THR B CA 1
ATOM 3742 C C . THR B 1 198 ? -18.165 7.465 153.133 1.00 49.99 198 THR B C 1
ATOM 3743 O O . THR B 1 198 ? -18.523 8.663 153.176 1.00 53.55 198 THR B O 1
ATOM 3747 N N . ILE B 1 199 ? -17.011 7.107 152.631 1.00 49.92 199 ILE B N 1
ATOM 3748 C CA . ILE B 1 199 ? -16.144 8.103 152.001 1.00 52.56 199 ILE B CA 1
ATOM 3749 C C . ILE B 1 199 ? -16.926 8.782 150.820 1.00 54.14 199 ILE B C 1
ATOM 3750 O O . ILE B 1 199 ? -16.768 9.998 150.620 1.00 55.86 199 ILE B O 1
ATOM 3755 N N . ALA B 1 200 ? -17.678 8.008 150.042 1.00 52.77 200 ALA B N 1
ATOM 3756 C CA . ALA B 1 200 ? -18.429 8.562 148.898 1.00 58.35 200 ALA B CA 1
ATOM 3757 C C . ALA B 1 200 ? -19.402 9.618 149.449 1.00 60.69 200 ALA B C 1
ATOM 3758 O O . ALA B 1 200 ? -19.478 10.720 148.948 1.00 63.88 200 ALA B O 1
ATOM 3760 N N . GLU B 1 201 ? -20.124 9.281 150.506 1.00 59.23 201 GLU B N 1
ATOM 3761 C CA . GLU B 1 201 ? -21.027 10.228 151.158 1.00 57.99 201 GLU B CA 1
ATOM 3762 C C . GLU B 1 201 ? -20.297 11.459 151.726 1.00 59.36 201 GLU B C 1
ATOM 3763 O O . GLU B 1 201 ? -20.766 12.580 151.589 1.00 58.52 201 GLU B O 1
ATOM 3769 N N . TRP B 1 202 ? -19.126 11.266 152.303 1.00 57.81 202 TRP B N 1
ATOM 3770 C CA . TRP B 1 202 ? -18.365 12.362 152.905 1.00 57.56 202 TRP B CA 1
ATOM 3771 C C . TRP B 1 202 ? -17.900 13.371 151.860 1.00 59.36 202 TRP B C 1
ATOM 3772 O O . TRP B 1 202 ? -17.950 14.584 152.066 1.00 58.76 202 TRP B O 1
ATOM 3783 N N . VAL B 1 203 ? -17.420 12.854 150.738 1.00 62.03 203 VAL B N 1
ATOM 3784 C CA . VAL B 1 203 ? -16.982 13.657 149.604 1.00 64.96 203 VAL B CA 1
ATOM 3785 C C . VAL B 1 203 ? -18.153 14.484 148.943 1.00 66.86 203 VAL B C 1
ATOM 3786 O O . VAL B 1 203 ? -17.949 15.620 148.550 1.00 64.64 203 VAL B O 1
ATOM 3790 N N . LYS B 1 204 ? -19.352 13.921 148.899 1.00 67.47 204 LYS B N 1
ATOM 3791 C CA . LYS B 1 204 ? -20.543 14.661 148.484 1.00 77.11 204 LYS B CA 1
ATOM 3792 C C . LYS B 1 204 ? -20.815 15.828 149.405 1.00 77.40 204 LYS B C 1
ATOM 3793 O O . LYS B 1 204 ? -21.158 16.909 148.945 1.00 82.67 204 LYS B O 1
ATOM 3799 N N . ALA B 1 205 ? -20.684 15.618 150.702 1.00 70.59 205 ALA B N 1
ATOM 3800 C CA . ALA B 1 205 ? -20.887 16.691 151.670 1.00 69.39 205 ALA B CA 1
ATOM 3801 C C . ALA B 1 205 ? -19.708 17.702 151.695 1.00 69.94 205 ALA B C 1
ATOM 3802 O O . ALA B 1 205 ? -19.850 18.823 152.168 1.00 76.21 205 ALA B O 1
ATOM 3804 N N . HIS B 1 206 ? -18.551 17.305 151.208 1.00 67.06 206 HIS B N 1
ATOM 3805 C CA . HIS B 1 206 ? -17.341 18.097 151.345 1.00 71.06 206 HIS B CA 1
ATOM 3806 C C . HIS B 1 206 ? -16.604 18.056 150.028 1.00 73.20 206 HIS B C 1
ATOM 3807 O O . HIS B 1 206 ? -15.534 17.418 149.919 1.00 68.81 206 HIS B O 1
ATOM 3814 N N . PRO B 1 207 ? -17.146 18.751 149.017 1.00 75.76 207 PRO B N 1
ATOM 3815 C CA . PRO B 1 207 ? -16.597 18.607 147.666 1.00 76.42 207 PRO B CA 1
ATOM 3816 C C . PRO B 1 207 ? -15.198 19.215 147.438 1.00 76.14 207 PRO B C 1
ATOM 3817 O O . PRO B 1 207 ? -14.666 19.029 146.368 1.00 69.12 207 PRO B O 1
ATOM 3821 N N . GLU B 1 208 ? -14.615 19.902 148.424 1.00 74.57 208 GLU B N 1
ATOM 3822 C CA . GLU B 1 208 ? -13.225 20.336 148.320 1.00 80.88 208 GLU B CA 1
ATOM 3823 C C . GLU B 1 208 ? -12.318 19.120 148.248 1.00 79.86 208 GLU B C 1
ATOM 3824 O O . GLU B 1 208 ? -11.165 19.259 147.874 1.00 77.43 208 GLU B O 1
ATOM 3830 N N . ILE B 1 209 ? -12.773 17.977 148.766 1.00 73.28 209 ILE B N 1
ATOM 3831 C CA . ILE B 1 209 ? -11.977 16.723 148.706 1.00 70.85 209 ILE B CA 1
ATOM 3832 C C . ILE B 1 209 ? -12.105 16.147 147.302 1.00 71.33 209 ILE B C 1
ATOM 3833 O O . ILE B 1 209 ? -13.171 15.658 146.912 1.00 67.61 209 ILE B O 1
ATOM 3838 N N . LYS B 1 210 ? -11.006 16.231 146.556 1.00 71.26 210 LYS B N 1
ATOM 3839 C CA . LYS B 1 210 ? -10.959 15.817 145.160 1.00 70.12 210 LYS B CA 1
ATOM 3840 C C . LYS B 1 210 ? -10.574 14.384 145.015 1.00 66.13 210 LYS B C 1
ATOM 3841 O O . LYS B 1 210 ? -9.847 13.856 145.865 1.00 60.96 210 LYS B O 1
ATOM 3847 N N . GLU B 1 211 ? -11.108 13.742 143.975 1.00 67.17 211 GLU B N 1
ATOM 3848 C CA . GLU B 1 211 ? -10.847 12.340 143.668 1.00 69.38 211 GLU B CA 1
ATOM 3849 C C . GLU B 1 211 ? -9.357 12.096 143.557 1.00 72.94 211 GLU B C 1
ATOM 3850 O O . GLU B 1 211 ? -8.872 11.087 144.074 1.00 65.84 211 GLU B O 1
ATOM 3856 N N . ASP B 1 212 ? -8.647 13.047 142.935 1.00 71.18 212 ASP B N 1
ATOM 3857 C CA . ASP B 1 212 ? -7.176 12.981 142.753 1.00 71.25 212 ASP B CA 1
ATOM 3858 C C . ASP B 1 212 ? -6.414 12.883 144.093 1.00 63.87 212 ASP B C 1
ATOM 3859 O O . ASP B 1 212 ? -5.434 12.131 144.219 1.00 55.85 212 ASP B O 1
ATOM 3864 N N . LYS B 1 213 ? -6.915 13.572 145.115 1.00 62.62 213 LYS B N 1
ATOM 3865 C CA . LYS B 1 213 ? -6.307 13.520 146.448 1.00 61.49 213 LYS B CA 1
ATOM 3866 C C . LYS B 1 213 ? -6.520 12.144 147.113 1.00 55.78 213 LYS B C 1
ATOM 3867 O O . LYS B 1 213 ? -5.619 11.614 147.767 1.00 55.37 213 LYS B O 1
ATOM 3873 N N . LEU B 1 214 ? -7.690 11.548 146.947 1.00 61.18 214 LEU B N 1
ATOM 3874 C CA . LEU B 1 214 ? -7.949 10.214 147.518 1.00 59.31 214 LEU B CA 1
ATOM 3875 C C . LEU B 1 214 ? -7.079 9.160 146.827 1.00 57.07 214 LEU B C 1
ATOM 3876 O O . LEU B 1 214 ? -6.537 8.266 147.458 1.00 51.80 214 LEU B O 1
ATOM 3881 N N . VAL B 1 215 ? -6.929 9.275 145.526 1.00 55.42 215 VAL B N 1
ATOM 3882 C CA . VAL B 1 215 ? -6.106 8.332 144.784 1.00 57.32 215 VAL B CA 1
ATOM 3883 C C . VAL B 1 215 ? -4.649 8.443 145.271 1.00 56.98 215 VAL B C 1
ATOM 3884 O O . VAL B 1 215 ? -3.979 7.450 145.509 1.00 53.44 215 VAL B O 1
ATOM 3888 N N . LYS B 1 216 ? -4.172 9.673 145.411 1.00 58.46 216 LYS B N 1
ATOM 3889 C CA . LYS B 1 216 ? -2.863 9.884 145.896 1.00 54.66 216 LYS B CA 1
ATOM 3890 C C . LYS B 1 216 ? -2.688 9.369 147.323 1.00 50.63 216 LYS B C 1
ATOM 3891 O O . LYS B 1 216 ? -1.623 8.851 147.651 1.00 48.70 216 LYS B O 1
ATOM 3897 N N . MET B 1 217 ? -3.671 9.606 148.175 1.00 49.62 217 MET B N 1
ATOM 3898 C CA . MET B 1 217 ? -3.613 9.089 149.551 1.00 53.02 217 MET B CA 1
ATOM 3899 C C . MET B 1 217 ? -3.365 7.583 149.563 1.00 47.45 217 MET B C 1
ATOM 3900 O O . MET B 1 217 ? -2.478 7.106 150.283 1.00 46.75 217 MET B O 1
ATOM 3905 N N . PHE B 1 218 ? -4.088 6.829 148.727 1.00 47.02 218 PHE B N 1
ATOM 3906 C CA . PHE B 1 218 ? -3.837 5.390 148.677 1.00 46.80 218 PHE B CA 1
ATOM 3907 C C . PHE B 1 218 ? -2.459 5.073 148.132 1.00 47.22 218 PHE B C 1
ATOM 3908 O O . PHE B 1 218 ? -1.723 4.236 148.709 1.00 43.95 218 PHE B O 1
ATOM 3916 N N . GLU B 1 219 ? -2.050 5.740 147.056 1.00 48.96 219 GLU B N 1
ATOM 3917 C CA . GLU B 1 219 ? -0.689 5.525 146.582 1.00 49.02 219 GLU B CA 1
ATOM 3918 C C . GLU B 1 219 ? 0.382 5.752 147.662 1.00 46.66 219 GLU B C 1
ATOM 3919 O O . GLU B 1 219 ? 1.371 5.001 147.760 1.00 48.24 219 GLU B O 1
ATOM 3925 N N . ASP B 1 220 ? 0.262 6.856 148.367 1.00 45.88 220 ASP B N 1
ATOM 3926 C CA . ASP B 1 220 ? 1.175 7.181 149.451 1.00 47.97 220 ASP B CA 1
ATOM 3927 C C . ASP B 1 220 ? 1.176 6.089 150.556 1.00 48.10 220 ASP B C 1
ATOM 3928 O O . ASP B 1 220 ? 2.219 5.720 151.109 1.00 42.61 220 ASP B O 1
ATOM 3933 N N . VAL B 1 221 ? -0.001 5.534 150.856 1.00 42.76 221 VAL B N 1
ATOM 3934 C CA . VAL B 1 221 ? -0.059 4.411 151.798 1.00 44.42 221 VAL B CA 1
ATOM 3935 C C . VAL B 1 221 ? 0.727 3.229 151.247 1.00 45.55 221 VAL B C 1
ATOM 3936 O O . VAL B 1 221 ? 1.538 2.641 151.940 1.00 41.54 221 VAL B O 1
ATOM 3940 N N . ARG B 1 222 ? 0.481 2.859 150.004 1.00 45.38 222 ARG B N 1
ATOM 3941 C CA . ARG B 1 222 ? 1.150 1.701 149.403 1.00 48.76 222 ARG B CA 1
ATOM 3942 C C . ARG B 1 222 ? 2.664 1.906 149.406 1.00 46.56 222 ARG B C 1
ATOM 3943 O O . ARG B 1 222 ? 3.392 0.954 149.509 1.00 48.00 222 ARG B O 1
ATOM 3951 N N . ASN B 1 223 ? 3.120 3.128 149.213 1.00 49.03 223 ASN B N 1
ATOM 3952 C CA . ASN B 1 223 ? 4.558 3.394 149.165 1.00 48.16 223 ASN B CA 1
ATOM 3953 C C . ASN B 1 223 ? 5.135 3.782 150.490 1.00 45.95 223 ASN B C 1
ATOM 3954 O O . ASN B 1 223 ? 6.292 4.229 150.544 1.00 47.45 223 ASN B O 1
ATOM 3959 N N . LYS B 1 224 ? 4.357 3.698 151.575 1.00 42.07 224 LYS B N 1
ATOM 3960 C CA . LYS B 1 224 ? 4.767 4.350 152.825 1.00 45.71 224 LYS B CA 1
ATOM 3961 C C . LYS B 1 224 ? 6.041 3.760 153.424 1.00 39.39 224 LYS B C 1
ATOM 3962 O O . LYS B 1 224 ? 6.896 4.471 153.887 1.00 39.65 224 LYS B O 1
ATOM 3968 N N . ALA B 1 225 ? 6.160 2.440 153.367 1.00 39.88 225 ALA B N 1
ATOM 3969 C CA . ALA B 1 225 ? 7.367 1.767 153.868 1.00 41.35 225 ALA B CA 1
ATOM 3970 C C . ALA B 1 225 ? 8.616 2.281 153.127 1.00 49.20 225 ALA B C 1
ATOM 3971 O O . ALA B 1 225 ? 9.637 2.573 153.782 1.00 48.04 225 ALA B O 1
ATOM 3973 N N . TYR B 1 226 ? 8.513 2.400 151.795 1.00 47.40 226 TYR B N 1
ATOM 3974 C CA . TYR B 1 226 ? 9.624 2.931 150.981 1.00 49.13 226 TYR B CA 1
ATOM 3975 C C . TYR B 1 226 ? 10.008 4.322 151.392 1.00 44.22 226 TYR B C 1
ATOM 3976 O O . TYR B 1 226 ? 11.208 4.604 151.587 1.00 50.11 226 TYR B O 1
ATOM 3985 N N . GLU B 1 227 ? 9.017 5.170 151.640 1.00 44.44 227 GLU B N 1
ATOM 3986 C CA . GLU B 1 227 ? 9.245 6.535 152.151 1.00 44.22 227 GLU B CA 1
ATOM 3987 C C . GLU B 1 227 ? 9.938 6.542 153.526 1.00 45.91 227 GLU B C 1
ATOM 3988 O O . GLU B 1 227 ? 10.894 7.286 153.750 1.00 43.98 227 GLU B O 1
ATOM 3994 N N . ILE B 1 228 ? 9.462 5.704 154.450 1.00 43.72 228 ILE B N 1
ATOM 3995 C CA . ILE B 1 228 ? 10.030 5.675 155.812 1.00 41.15 228 ILE B CA 1
ATOM 3996 C C . ILE B 1 228 ? 11.462 5.171 155.731 1.00 40.06 228 ILE B C 1
ATOM 3997 O O . ILE B 1 228 ? 12.365 5.724 156.373 1.00 40.39 228 ILE B O 1
ATOM 4002 N N . ILE B 1 229 ? 11.684 4.123 154.925 1.00 45.46 229 ILE B N 1
ATOM 4003 C CA . ILE B 1 229 ? 13.041 3.525 154.750 1.00 44.08 229 ILE B CA 1
ATOM 4004 C C . ILE B 1 229 ? 14.033 4.540 154.146 1.00 54.45 229 ILE B C 1
ATOM 4005 O O . ILE B 1 229 ? 15.153 4.707 154.649 1.00 50.01 229 ILE B O 1
ATOM 4010 N N . LYS B 1 230 ? 13.559 5.281 153.139 1.00 52.69 230 LYS B N 1
ATOM 4011 C CA . LYS B 1 230 ? 14.337 6.380 152.516 1.00 59.79 230 LYS B CA 1
ATOM 4012 C C . LYS B 1 230 ? 14.679 7.420 153.569 1.00 52.93 230 LYS B C 1
ATOM 4013 O O . LYS B 1 230 ? 15.807 7.886 153.624 1.00 56.55 230 LYS B O 1
ATOM 4019 N N . LEU B 1 231 ? 13.757 7.718 154.486 1.00 52.50 231 LEU B N 1
ATOM 4020 C CA . LEU B 1 231 ? 13.986 8.767 155.493 1.00 51.54 231 LEU B CA 1
ATOM 4021 C C . LEU B 1 231 ? 14.808 8.342 156.699 1.00 56.56 231 LEU B C 1
ATOM 4022 O O . LEU B 1 231 ? 15.672 9.087 157.161 1.00 54.32 231 LEU B O 1
ATOM 4027 N N . LYS B 1 232 ? 14.518 7.177 157.284 1.00 49.40 232 LYS B N 1
ATOM 4028 C CA . LYS B 1 232 ? 15.251 6.782 158.495 1.00 47.77 232 LYS B CA 1
ATOM 4029 C C . LYS B 1 232 ? 15.855 5.384 158.439 1.00 47.98 232 LYS B C 1
ATOM 4030 O O . LYS B 1 232 ? 16.320 4.911 159.436 1.00 50.89 232 LYS B O 1
ATOM 4036 N N . GLY B 1 233 ? 15.814 4.710 157.288 1.00 47.93 233 GLY B N 1
ATOM 4037 C CA . GLY B 1 233 ? 16.487 3.411 157.131 1.00 46.43 233 GLY B CA 1
ATOM 4038 C C . GLY B 1 233 ? 15.692 2.168 157.322 1.00 47.51 233 GLY B C 1
ATOM 4039 O O . GLY B 1 233 ? 16.010 1.124 156.738 1.00 49.48 233 GLY B O 1
ATOM 4040 N N . ALA B 1 234 ? 14.604 2.248 158.109 1.00 50.70 234 ALA B N 1
ATOM 4041 C CA . ALA B 1 234 ? 13.826 1.074 158.410 1.00 45.91 234 ALA B CA 1
ATOM 4042 C C . ALA B 1 234 ? 12.511 1.488 159.026 1.00 44.29 234 ALA B C 1
ATOM 4043 O O . ALA B 1 234 ? 12.396 2.575 159.563 1.00 40.11 234 ALA B O 1
ATOM 4045 N N . THR B 1 235 ? 11.493 0.618 158.890 1.00 43.28 235 THR B N 1
ATOM 4046 C CA . THR B 1 235 ? 10.235 0.882 159.487 1.00 43.15 235 THR B CA 1
ATOM 4047 C C . THR B 1 235 ? 10.085 -0.066 160.675 1.00 42.83 235 THR B C 1
ATOM 4048 O O . THR B 1 235 ? 10.486 -1.230 160.557 1.00 43.90 235 THR B O 1
ATOM 4052 N N . PHE B 1 236 ? 9.474 0.353 161.769 1.00 37.79 236 PHE B N 1
ATOM 4053 C CA . PHE B 1 236 ? 9.255 -0.605 162.866 1.00 36.92 236 PHE B CA 1
ATOM 4054 C C . PHE B 1 236 ? 8.125 -0.309 163.871 1.00 38.30 236 PHE B C 1
ATOM 4055 O O . PHE B 1 236 ? 7.479 -1.240 164.380 1.00 37.29 236 PHE B O 1
ATOM 4063 N N . TYR B 1 237 ? 7.863 0.954 164.156 1.00 37.03 237 TYR B N 1
ATOM 4064 C CA . TYR B 1 237 ? 6.853 1.292 165.176 1.00 36.34 237 TYR B CA 1
ATOM 4065 C C . TYR B 1 237 ? 5.468 0.881 164.749 1.00 36.55 237 TYR B C 1
ATOM 4066 O O . TYR B 1 237 ? 4.697 0.354 165.576 1.00 35.66 237 TYR B O 1
ATOM 4075 N N . GLY B 1 238 ? 5.187 1.005 163.432 1.00 34.56 238 GLY B N 1
ATOM 4076 C CA . GLY B 1 238 ? 3.863 0.627 162.903 1.00 37.40 238 GLY B CA 1
ATOM 4077 C C . GLY B 1 238 ? 3.567 -0.843 163.094 1.00 35.08 238 GLY B C 1
ATOM 4078 O O . GLY B 1 238 ? 2.552 -1.215 163.683 1.00 36.12 238 GLY B O 1
ATOM 4079 N N . ILE B 1 239 ? 4.436 -1.682 162.573 1.00 34.23 239 ILE B N 1
ATOM 4080 C CA . ILE B 1 239 ? 4.244 -3.118 162.583 1.00 36.72 239 ILE B CA 1
ATOM 4081 C C . ILE B 1 239 ? 4.331 -3.648 164.050 1.00 35.05 239 ILE B C 1
ATOM 4082 O O . ILE B 1 239 ? 3.555 -4.521 164.399 1.00 35.52 239 ILE B O 1
ATOM 4087 N N . ALA B 1 240 ? 5.257 -3.141 164.875 1.00 33.81 240 ALA B N 1
ATOM 4088 C CA . ALA B 1 240 ? 5.359 -3.597 166.276 1.00 34.58 240 ALA B CA 1
ATOM 4089 C C . ALA B 1 240 ? 4.041 -3.377 166.978 1.00 33.66 240 ALA B C 1
ATOM 4090 O O . ALA B 1 240 ? 3.590 -4.198 167.732 1.00 34.00 240 ALA B O 1
ATOM 4092 N N . THR B 1 241 ? 3.441 -2.225 166.730 1.00 33.40 241 THR B N 1
ATOM 4093 C CA . THR B 1 241 ? 2.152 -1.884 167.355 1.00 34.88 241 THR B CA 1
ATOM 4094 C C . THR B 1 241 ? 1.000 -2.779 166.891 1.00 31.74 241 THR B C 1
ATOM 4095 O O . THR B 1 241 ? 0.211 -3.244 167.707 1.00 34.63 241 THR B O 1
ATOM 4099 N N . ALA B 1 242 ? 0.982 -3.062 165.605 1.00 34.49 242 ALA B N 1
ATOM 4100 C CA . ALA B 1 242 ? -0.026 -3.904 165.002 1.00 35.91 242 ALA B CA 1
ATOM 4101 C C . ALA B 1 242 ? 0.119 -5.341 165.512 1.00 35.86 242 ALA B C 1
ATOM 4102 O O . ALA B 1 242 ? -0.863 -5.946 165.952 1.00 31.51 242 ALA B O 1
ATOM 4104 N N . LEU B 1 243 ? 1.358 -5.806 165.686 1.00 33.16 243 LEU B N 1
ATOM 4105 C CA . LEU B 1 243 ? 1.611 -7.107 166.273 1.00 33.32 243 LEU B CA 1
ATOM 4106 C C . LEU B 1 243 ? 1.157 -7.229 167.733 1.00 30.35 243 LEU B C 1
ATOM 4107 O O . LEU B 1 243 ? 0.608 -8.262 168.145 1.00 31.37 243 LEU B O 1
ATOM 4112 N N . ALA B 1 244 ? 1.380 -6.156 168.503 1.00 31.00 244 ALA B N 1
ATOM 4113 C CA . ALA B 1 244 ? 0.972 -6.152 169.900 1.00 30.51 244 ALA B CA 1
ATOM 4114 C C . ALA B 1 244 ? -0.601 -6.193 169.959 1.00 31.56 244 ALA B C 1
ATOM 4115 O O . ALA B 1 244 ? -1.161 -6.860 170.823 1.00 31.33 244 ALA B O 1
ATOM 4117 N N . ARG B 1 245 ? -1.242 -5.466 169.050 1.00 32.88 245 ARG B N 1
ATOM 4118 C CA . ARG B 1 245 ? -2.702 -5.404 168.976 1.00 34.33 245 ARG B CA 1
ATOM 4119 C C . ARG B 1 245 ? -3.282 -6.805 168.661 1.00 32.34 245 ARG B C 1
ATOM 4120 O O . ARG B 1 245 ? -4.185 -7.253 169.307 1.00 31.45 245 ARG B O 1
ATOM 4128 N N . ILE B 1 246 ? -2.685 -7.471 167.693 1.00 35.67 246 ILE B N 1
ATOM 4129 C CA . ILE B 1 246 ? -3.082 -8.842 167.344 1.00 33.98 246 ILE B CA 1
ATOM 4130 C C . ILE B 1 246 ? -2.823 -9.755 168.514 1.00 33.46 246 ILE B C 1
ATOM 4131 O O . ILE B 1 246 ? -3.692 -10.581 168.842 1.00 35.27 246 ILE B O 1
ATOM 4136 N N . SER B 1 247 ? -1.661 -9.625 169.143 1.00 34.25 247 SER B N 1
ATOM 4137 C CA . SER B 1 247 ? -1.347 -10.448 170.323 1.00 35.39 247 SER B CA 1
ATOM 4138 C C . SER B 1 247 ? -2.407 -10.298 171.410 1.00 34.90 247 SER B C 1
ATOM 4139 O O . SER B 1 247 ? -2.807 -11.260 172.020 1.00 33.04 247 SER B O 1
ATOM 4142 N N . LYS B 1 248 ? -2.857 -9.065 171.642 1.00 35.74 248 LYS B N 1
ATOM 4143 C CA . LYS B 1 248 ? -3.853 -8.787 172.677 1.00 38.06 248 LYS B CA 1
ATOM 4144 C C . LYS B 1 248 ? -5.217 -9.399 172.355 1.00 35.98 248 LYS B C 1
ATOM 4145 O O . LYS B 1 248 ? -5.891 -9.963 173.220 1.00 30.97 248 LYS B O 1
ATOM 4151 N N . ALA B 1 249 ? -5.577 -9.354 171.069 1.00 35.88 249 ALA B N 1
ATOM 4152 C CA . ALA B 1 249 ? -6.836 -9.933 170.600 1.00 33.75 249 ALA B CA 1
ATOM 4153 C C . ALA B 1 249 ? -6.867 -11.443 170.868 1.00 35.17 249 ALA B C 1
ATOM 4154 O O . ALA B 1 249 ? -7.912 -11.973 171.294 1.00 33.02 249 ALA B O 1
ATOM 4156 N N . ILE B 1 250 ? -5.725 -12.099 170.629 1.00 34.98 250 ILE B N 1
ATOM 4157 C CA . ILE B 1 250 ? -5.587 -13.526 170.948 1.00 34.69 250 ILE B CA 1
ATOM 4158 C C . ILE B 1 250 ? -5.591 -13.770 172.436 1.00 38.31 250 ILE B C 1
ATOM 4159 O O . ILE B 1 250 ? -6.440 -14.520 172.948 1.00 34.74 250 ILE B O 1
ATOM 4164 N N . LEU B 1 251 ? -4.656 -13.148 173.152 1.00 36.43 251 LEU B N 1
ATOM 4165 C CA . LEU B 1 251 ? -4.449 -13.460 174.555 1.00 36.29 251 LEU B CA 1
ATOM 4166 C C . LEU B 1 251 ? -5.602 -13.013 175.500 1.00 37.13 251 LEU B C 1
ATOM 4167 O O . LEU B 1 251 ? -5.819 -13.646 176.540 1.00 36.77 251 LEU B O 1
ATOM 4172 N N . ASN B 1 252 ? -6.350 -11.987 175.107 1.00 33.95 252 ASN B N 1
ATOM 4173 C CA . ASN B 1 252 ? -7.570 -11.591 175.801 1.00 34.19 252 ASN B CA 1
ATOM 4174 C C . ASN B 1 252 ? -8.865 -12.091 175.147 1.00 36.10 252 ASN B C 1
ATOM 4175 O O . ASN B 1 252 ? -9.959 -11.659 175.543 1.00 36.57 252 ASN B O 1
ATOM 4180 N N . ASP B 1 253 ? -8.754 -13.018 174.195 1.00 37.01 253 ASP B N 1
ATOM 4181 C CA . ASP B 1 253 ? -9.904 -13.708 173.608 1.00 39.37 253 ASP B CA 1
ATOM 4182 C C . ASP B 1 253 ? -10.995 -12.738 173.147 1.00 39.19 253 ASP B C 1
ATOM 4183 O O . ASP B 1 253 ? -12.160 -12.882 173.525 1.00 35.36 253 ASP B O 1
ATOM 4188 N N . GLU B 1 254 ? -10.611 -11.769 172.330 1.00 36.01 254 GLU B N 1
ATOM 4189 C CA . GLU B 1 254 ? -11.487 -10.659 172.100 1.00 36.39 254 GLU B CA 1
ATOM 4190 C C . GLU B 1 254 ? -12.614 -10.886 171.056 1.00 35.68 254 GLU B C 1
ATOM 4191 O O . GLU B 1 254 ? -13.617 -10.218 171.121 1.00 35.52 254 GLU B O 1
ATOM 4197 N N . ASN B 1 255 ? -12.402 -11.777 170.085 1.00 37.27 255 ASN B N 1
ATOM 4198 C CA . ASN B 1 255 ? -13.227 -11.834 168.870 1.00 34.92 255 ASN B CA 1
ATOM 4199 C C . ASN B 1 255 ? -13.262 -10.481 168.223 1.00 35.21 255 ASN B C 1
ATOM 4200 O O . ASN B 1 255 ? -14.351 -9.961 167.828 1.00 35.28 255 ASN B O 1
ATOM 4205 N N . ALA B 1 256 ? -12.066 -9.912 168.037 1.00 34.25 256 ALA B N 1
ATOM 4206 C CA . ALA B 1 256 ? -11.891 -8.658 167.404 1.00 35.04 256 ALA B CA 1
ATOM 4207 C C . ALA B 1 256 ? -11.835 -8.886 165.917 1.00 34.39 256 ALA B C 1
ATOM 4208 O O . ALA B 1 256 ? -11.301 -9.909 165.453 1.00 35.59 256 ALA B O 1
ATOM 4210 N N . VAL B 1 257 ? -12.293 -7.898 165.160 1.00 36.79 257 VAL B N 1
ATOM 4211 C CA . VAL B 1 257 ? -12.072 -7.878 163.692 1.00 36.43 257 VAL B CA 1
ATOM 4212 C C . VAL B 1 257 ? -10.831 -7.146 163.312 1.00 37.34 257 VAL B C 1
ATOM 4213 O O . VAL B 1 257 ? -10.713 -5.937 163.588 1.00 38.35 257 VAL B O 1
ATOM 4217 N N . LEU B 1 258 ? -9.885 -7.848 162.682 1.00 36.39 258 LEU B N 1
ATOM 4218 C CA . LEU B 1 258 ? -8.675 -7.245 162.207 1.00 37.73 258 LEU B CA 1
ATOM 4219 C C . LEU B 1 258 ? -8.379 -7.722 160.811 1.00 35.79 258 LEU B C 1
ATOM 4220 O O . LEU B 1 258 ? -8.684 -8.843 160.493 1.00 37.96 258 LEU B O 1
ATOM 4225 N N . PRO B 1 259 ? -7.695 -6.918 160.021 1.00 37.28 259 PRO B N 1
ATOM 4226 C CA . PRO B 1 259 ? -7.291 -7.362 158.685 1.00 39.69 259 PRO B CA 1
ATOM 4227 C C . PRO B 1 259 ? -6.025 -8.181 158.839 1.00 38.99 259 PRO B C 1
ATOM 4228 O O . PRO B 1 259 ? -5.048 -7.649 159.340 1.00 46.71 259 PRO B O 1
ATOM 4232 N N . LEU B 1 260 ? -6.085 -9.464 158.536 1.00 37.16 260 LEU B N 1
ATOM 4233 C CA . LEU B 1 260 ? -4.977 -10.384 158.745 1.00 34.53 260 LEU B CA 1
ATOM 4234 C C . LEU B 1 260 ? -4.801 -11.224 157.553 1.00 38.46 260 LEU B C 1
ATOM 4235 O O . LEU B 1 260 ? -5.719 -11.324 156.691 1.00 41.09 260 LEU B O 1
ATOM 4240 N N . SER B 1 261 ? -3.700 -11.910 157.500 1.00 37.52 261 SER B N 1
ATOM 4241 C CA . SER B 1 261 ? -3.464 -12.883 156.504 1.00 41.81 261 SER B CA 1
ATOM 4242 C C . SER B 1 261 ? -4.102 -14.185 156.945 1.00 41.52 261 SER B C 1
ATOM 4243 O O . SER B 1 261 ? -3.680 -14.777 157.957 1.00 39.00 261 SER B O 1
ATOM 4246 N N . VAL B 1 262 ? -5.096 -14.635 156.160 1.00 40.18 262 VAL B N 1
ATOM 4247 C CA . VAL B 1 262 ? -5.914 -15.813 156.511 1.00 40.83 262 VAL B CA 1
ATOM 4248 C C . VAL B 1 262 ? -6.123 -16.693 155.299 1.00 43.01 262 VAL B C 1
ATOM 4249 O O . VAL B 1 262 ? -5.934 -16.249 154.176 1.00 43.10 262 VAL B O 1
ATOM 4253 N N . TYR B 1 263 ? -6.450 -17.952 155.533 1.00 42.49 263 TYR B N 1
ATOM 4254 C CA . TYR B 1 263 ? -6.500 -18.981 154.499 1.00 45.43 263 TYR B CA 1
ATOM 4255 C C . TYR B 1 263 ? -7.7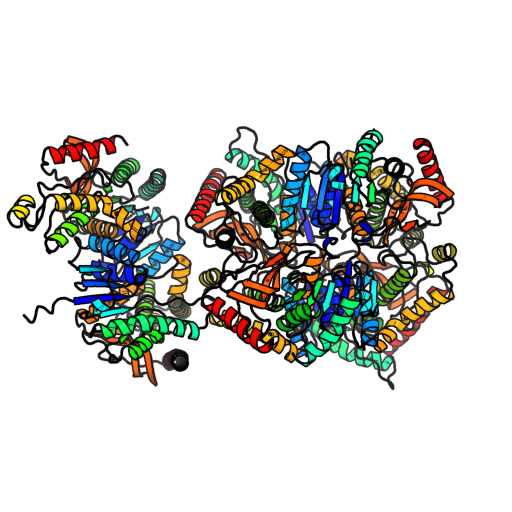97 -18.884 153.696 1.00 46.33 263 TYR B C 1
ATOM 4256 O O . TYR B 1 263 ? -8.881 -18.923 154.266 1.00 46.03 263 TYR B O 1
ATOM 4265 N N . MET B 1 264 ? -7.675 -18.806 152.382 1.00 47.63 264 MET B N 1
ATOM 4266 C CA . MET B 1 264 ? -8.827 -18.691 151.504 1.00 48.06 264 MET B CA 1
ATOM 4267 C C . MET B 1 264 ? -9.421 -20.067 151.236 1.00 46.88 264 MET B C 1
ATOM 4268 O O . MET B 1 264 ? -8.780 -20.951 150.663 1.00 45.72 264 MET B O 1
ATOM 4273 N N . ASP B 1 265 ? -10.691 -20.196 151.595 1.00 54.39 265 ASP B N 1
ATOM 4274 C CA . ASP B 1 265 ? -11.467 -21.408 151.239 1.00 54.44 265 ASP B CA 1
ATOM 4275 C C . ASP B 1 265 ? -12.719 -20.996 150.466 1.00 59.25 265 ASP B C 1
ATOM 4276 O O . ASP B 1 265 ? -13.834 -21.313 150.869 1.00 60.00 265 ASP B O 1
ATOM 4281 N N . GLY B 1 266 ? -12.532 -20.274 149.357 1.00 61.06 266 GLY B N 1
ATOM 4282 C CA . GLY B 1 266 ? -13.661 -19.819 148.503 1.00 59.44 266 GLY B CA 1
ATOM 4283 C C . GLY B 1 266 ? -13.946 -18.323 148.568 1.00 59.03 266 GLY B C 1
ATOM 4284 O O . GLY B 1 266 ? -14.528 -17.767 147.638 1.00 56.73 266 GLY B O 1
ATOM 4285 N N . GLN B 1 267 ? -13.501 -17.665 149.635 1.00 54.20 267 GLN B N 1
ATOM 4286 C CA . GLN B 1 267 ? -13.777 -16.253 149.816 1.00 54.41 267 GLN B CA 1
ATOM 4287 C C . GLN B 1 267 ? -13.139 -15.469 148.660 1.00 55.90 267 GLN B C 1
ATOM 4288 O O . GLN B 1 267 ? -12.081 -15.828 148.170 1.00 54.07 267 GLN B O 1
ATOM 4294 N N . TYR B 1 268 ? -13.881 -14.481 148.165 1.00 58.65 268 TYR B N 1
ATOM 4295 C CA . TYR B 1 268 ? -13.486 -13.665 146.987 1.00 56.14 268 TYR B CA 1
ATOM 4296 C C . TYR B 1 268 ? -13.197 -14.500 145.732 1.00 59.89 268 TYR B C 1
ATOM 4297 O O . TYR B 1 268 ? -12.484 -14.064 144.844 1.00 60.79 268 TYR B O 1
ATOM 4306 N N . GLY B 1 269 ? -13.731 -15.718 145.640 1.00 60.54 269 GLY B N 1
ATOM 4307 C CA . GLY B 1 269 ? -13.326 -16.614 144.556 1.00 60.20 269 GLY B CA 1
ATOM 4308 C C . GLY B 1 269 ? -11.876 -17.115 144.585 1.00 55.39 269 GLY B C 1
ATOM 4309 O O . GLY B 1 269 ? -11.367 -17.613 143.580 1.00 59.29 269 GLY B O 1
ATOM 4310 N N . LEU B 1 270 ? -11.304 -17.146 145.773 1.00 54.72 270 LEU B N 1
ATOM 4311 C CA . LEU B 1 270 ? -9.925 -17.615 146.020 1.00 51.96 270 LEU B CA 1
ATOM 4312 C C . LEU B 1 270 ? -9.803 -18.890 146.846 1.00 51.27 270 LEU B C 1
ATOM 4313 O O . LEU B 1 270 ? -10.675 -19.202 147.664 1.00 54.40 270 LEU B O 1
ATOM 4318 N N . ASN B 1 271 ? -8.747 -19.642 146.607 1.00 50.68 271 ASN B N 1
ATOM 4319 C CA . ASN B 1 271 ? -8.491 -20.906 147.301 1.00 52.71 271 ASN B CA 1
ATOM 4320 C C . ASN B 1 271 ? -7.011 -21.151 147.491 1.00 52.62 271 ASN B C 1
ATOM 4321 O O . ASN B 1 271 ? -6.211 -20.925 146.603 1.00 53.77 271 ASN B O 1
ATOM 4326 N N . ASP B 1 272 ? -6.694 -21.689 148.668 1.00 54.31 272 ASP B N 1
ATOM 4327 C CA . ASP B 1 272 ? -5.393 -22.282 148.941 1.00 52.86 272 ASP B CA 1
ATOM 4328 C C . ASP B 1 272 ? -4.259 -21.288 148.881 1.00 51.28 272 ASP B C 1
ATOM 4329 O O . ASP B 1 272 ? -3.193 -21.573 148.378 1.00 56.13 272 ASP B O 1
ATOM 4334 N N . ILE B 1 273 ? -4.516 -20.093 149.432 1.00 50.08 273 ILE B N 1
ATOM 4335 C CA . ILE B 1 273 ? -3.492 -19.108 149.676 1.00 48.65 273 ILE B CA 1
ATOM 4336 C C . ILE B 1 273 ? -3.889 -18.411 150.968 1.00 45.97 273 ILE B C 1
ATOM 4337 O O . ILE B 1 273 ? -5.054 -18.435 151.402 1.00 43.26 273 ILE B O 1
ATOM 4342 N N . TYR B 1 274 ? -2.916 -17.800 151.589 1.00 43.56 274 TYR B N 1
ATOM 4343 C CA . TYR B 1 274 ? -3.150 -16.841 152.645 1.00 43.46 274 TYR B CA 1
ATOM 4344 C C . TYR B 1 274 ? -3.103 -15.472 152.033 1.00 41.53 274 TYR B C 1
ATOM 4345 O O . TYR B 1 274 ? -2.188 -15.150 151.257 1.00 44.51 274 TYR B O 1
ATOM 4354 N N . ILE B 1 275 ? -4.050 -14.626 152.423 1.00 42.44 275 ILE B N 1
ATOM 4355 C CA . ILE B 1 275 ? -4.113 -13.274 151.875 1.00 42.77 275 ILE B CA 1
ATOM 4356 C C . ILE B 1 275 ? -4.907 -12.370 152.827 1.00 43.67 275 ILE B C 1
ATOM 4357 O O . ILE B 1 275 ? -5.645 -12.849 153.698 1.00 39.92 275 ILE B O 1
ATOM 4362 N N . GLY B 1 276 ? -4.724 -11.054 152.678 1.00 39.93 276 GLY B N 1
ATOM 4363 C CA . GLY B 1 276 ? -5.244 -10.106 153.616 1.00 39.13 276 GLY B CA 1
ATOM 4364 C C . GLY B 1 276 ? -6.708 -9.774 153.488 1.00 41.58 276 GLY B C 1
ATOM 4365 O O . GLY B 1 276 ? -7.151 -9.359 152.409 1.00 45.40 276 GLY B O 1
ATOM 4366 N N . THR B 1 277 ? -7.449 -9.981 154.582 1.00 41.38 277 THR B N 1
ATOM 4367 C CA . THR B 1 277 ? -8.877 -9.645 154.636 1.00 44.49 277 THR B CA 1
ATOM 4368 C C . THR B 1 277 ? -9.263 -9.471 156.069 1.00 42.53 277 THR B C 1
ATOM 4369 O O . THR B 1 277 ? -8.636 -10.096 156.926 1.00 40.35 277 THR B O 1
ATOM 4373 N N . PRO B 1 278 ? -10.293 -8.682 156.355 1.00 41.31 278 PRO B N 1
ATOM 4374 C CA . PRO B 1 278 ? -10.806 -8.724 157.719 1.00 42.04 278 PRO B CA 1
ATOM 4375 C C . PRO B 1 278 ? -11.232 -10.076 158.210 1.00 39.91 278 PRO B C 1
ATOM 4376 O O . PRO B 1 278 ? -11.816 -10.885 157.461 1.00 42.08 278 PRO B O 1
ATOM 4380 N N . ALA B 1 279 ? -10.911 -10.348 159.478 1.00 37.62 279 ALA B N 1
ATOM 4381 C CA . ALA B 1 279 ? -11.266 -11.612 160.116 1.00 38.30 279 ALA B CA 1
ATOM 4382 C C . ALA B 1 279 ? -11.511 -11.415 161.608 1.00 40.18 279 ALA B C 1
ATOM 4383 O O . ALA B 1 279 ? -10.964 -10.532 162.192 1.00 35.69 279 ALA B O 1
ATOM 4385 N N . VAL B 1 280 ? -12.319 -12.307 162.200 1.00 39.11 280 VAL B N 1
ATOM 4386 C CA . VAL B 1 280 ? -12.487 -12.333 163.651 1.00 38.85 280 VAL B CA 1
ATOM 4387 C C . VAL B 1 280 ? -11.401 -13.232 164.279 1.00 39.05 280 VAL B C 1
ATOM 4388 O O . VAL B 1 280 ? -11.230 -14.376 163.853 1.00 39.38 280 VAL B O 1
ATOM 4392 N N . ILE B 1 281 ? -10.694 -12.752 165.290 1.00 34.60 281 ILE B N 1
ATOM 4393 C CA . ILE B 1 281 ? -9.643 -13.517 165.932 1.00 35.48 281 ILE B CA 1
ATOM 4394 C C . ILE B 1 281 ? -9.847 -13.560 167.472 1.00 36.85 281 ILE B C 1
ATOM 4395 O O . ILE B 1 281 ? -10.317 -12.614 168.111 1.00 34.59 281 ILE B O 1
ATOM 4400 N N . ASN B 1 282 ? -9.564 -14.728 168.050 1.00 38.72 282 ASN B N 1
ATOM 4401 C CA . ASN B 1 282 ? -9.746 -14.910 169.474 1.00 39.31 282 ASN B CA 1
ATOM 4402 C C . ASN B 1 282 ? -8.639 -15.856 169.987 1.00 38.05 282 ASN B C 1
ATOM 4403 O O . ASN B 1 282 ? -7.675 -16.071 169.305 1.00 39.19 282 ASN B O 1
ATOM 4408 N N . ARG B 1 283 ? -8.798 -16.374 171.191 1.00 36.19 283 ARG B N 1
ATOM 4409 C CA . ARG B 1 283 ? -7.784 -17.174 171.786 1.00 35.70 283 ARG B CA 1
ATOM 4410 C C . ARG B 1 283 ? -7.462 -18.406 170.951 1.00 39.98 283 ARG B C 1
ATOM 4411 O O . ARG B 1 283 ? -6.341 -18.905 171.047 1.00 38.26 283 ARG B O 1
ATOM 4419 N N . ASN B 1 284 ? -8.435 -18.900 170.150 1.00 42.60 284 ASN B N 1
ATOM 4420 C CA . ASN B 1 284 ? -8.174 -20.038 169.295 1.00 42.70 284 ASN B CA 1
ATOM 4421 C C . ASN B 1 284 ? -7.793 -19.688 167.882 1.00 47.56 284 ASN B C 1
ATOM 4422 O O . ASN B 1 284 ? -7.757 -20.528 167.022 1.00 46.68 284 ASN B O 1
ATOM 4427 N N . GLY B 1 285 ? -7.457 -18.435 167.630 1.00 42.96 285 GLY B N 1
ATOM 4428 C CA . GLY B 1 285 ? -7.072 -18.047 166.342 1.00 43.83 285 GLY B CA 1
ATOM 4429 C C . GLY B 1 285 ? -8.224 -17.521 165.520 1.00 43.31 285 GLY B C 1
ATOM 4430 O O . GLY B 1 285 ? -9.148 -16.911 166.048 1.00 43.01 285 GLY B O 1
ATOM 4431 N N . ILE B 1 286 ? -8.171 -17.759 164.204 1.00 42.09 286 ILE B N 1
ATOM 4432 C CA . ILE B 1 286 ? -9.110 -17.145 163.281 1.00 41.67 286 ILE B CA 1
ATOM 4433 C C . ILE B 1 286 ? -10.435 -17.854 163.504 1.00 44.08 286 ILE B C 1
ATOM 4434 O O . ILE B 1 286 ? -10.496 -19.083 163.451 1.00 44.50 286 ILE B O 1
ATOM 4439 N N . GLN B 1 287 ? -11.487 -17.103 163.769 1.00 43.46 287 GLN B N 1
ATOM 4440 C CA . GLN B 1 287 ? -12.805 -17.663 163.833 1.00 50.02 287 GLN B CA 1
ATOM 4441 C C . GLN B 1 287 ? -13.274 -17.267 162.403 1.00 56.84 287 GLN B C 1
ATOM 4442 O O . GLN B 1 287 ? -12.659 -17.640 161.392 1.00 75.25 287 GLN B O 1
ATOM 4448 N N . ASN B 1 288 ? -14.284 -16.454 162.254 1.00 61.66 288 ASN B N 1
ATOM 4449 C CA . ASN B 1 288 ? -14.791 -16.095 160.919 1.00 55.45 288 ASN B CA 1
ATOM 4450 C C . ASN B 1 288 ? -13.841 -15.221 160.016 1.00 55.58 288 ASN B C 1
ATOM 4451 O O . ASN B 1 288 ? -13.049 -14.424 160.489 1.00 47.21 288 ASN B O 1
ATOM 4456 N N . ILE B 1 289 ? -13.888 -15.462 158.708 1.00 47.39 289 ILE B N 1
ATOM 4457 C CA . ILE B 1 289 ? -13.232 -14.637 157.753 1.00 49.35 289 ILE B CA 1
ATOM 4458 C C . ILE B 1 289 ? -14.312 -13.782 157.171 1.00 51.41 289 ILE B C 1
ATOM 4459 O O . ILE B 1 289 ? -15.345 -14.320 156.722 1.00 51.69 289 ILE B O 1
ATOM 4464 N N . LEU B 1 290 ? -14.145 -12.456 157.218 1.00 48.80 290 LEU B N 1
ATOM 4465 C CA . LEU B 1 290 ? -15.165 -11.591 156.693 1.00 51.63 290 LEU B CA 1
ATOM 4466 C C . LEU B 1 290 ? -14.918 -11.373 155.191 1.00 49.87 290 LEU B C 1
ATOM 4467 O O . LEU B 1 290 ? -13.847 -11.002 154.776 1.00 47.44 290 LEU B O 1
ATOM 4472 N N . GLU B 1 291 ? -15.969 -11.577 154.404 1.00 48.75 291 GLU B N 1
ATOM 4473 C CA . GLU B 1 291 ? -15.883 -11.446 152.969 1.00 50.70 291 GLU B CA 1
ATOM 4474 C C . GLU B 1 291 ? -16.589 -10.180 152.619 1.00 50.89 291 GLU B C 1
ATOM 4475 O O . GLU B 1 291 ? -17.818 -10.156 152.540 1.00 49.31 291 GLU B O 1
ATOM 4481 N N . ILE B 1 292 ? -15.839 -9.092 152.447 1.00 46.70 292 ILE B N 1
ATOM 4482 C CA . ILE B 1 292 ? -16.480 -7.843 152.134 1.00 51.62 292 ILE B CA 1
ATOM 4483 C C . ILE B 1 292 ? -16.979 -7.951 150.693 1.00 57.05 292 ILE B C 1
ATOM 4484 O O . ILE B 1 292 ? -16.190 -8.353 149.835 1.00 57.38 292 ILE B O 1
ATOM 4489 N N . PRO B 1 293 ? -18.260 -7.606 150.424 1.00 56.83 293 PRO B N 1
ATOM 4490 C CA . PRO B 1 293 ? -18.750 -7.591 149.014 1.00 56.64 293 PRO B CA 1
ATOM 4491 C C . PRO B 1 293 ? -18.064 -6.486 148.211 1.00 58.08 293 PRO B C 1
ATOM 4492 O O . PRO B 1 293 ? -18.327 -5.320 148.400 1.00 61.61 293 PRO B O 1
ATOM 4496 N N . LEU B 1 294 ? -17.117 -6.835 147.356 1.00 54.42 294 LEU B N 1
ATOM 4497 C CA . LEU B 1 294 ? -16.331 -5.829 146.664 1.00 53.89 294 LEU B CA 1
ATOM 4498 C C . LEU B 1 294 ? -17.009 -5.366 145.363 1.00 54.69 294 LEU B C 1
ATOM 4499 O O . LEU B 1 294 ? -17.738 -6.113 144.781 1.00 55.84 294 LEU B O 1
ATOM 4504 N N . THR B 1 295 ? -16.777 -4.127 144.955 1.00 52.93 295 THR B N 1
ATOM 4505 C CA . THR B 1 295 ? -17.152 -3.693 143.639 1.00 59.14 295 THR B CA 1
ATOM 4506 C C . THR B 1 295 ? -16.391 -4.533 142.606 1.00 59.12 295 THR B C 1
ATOM 4507 O O . THR B 1 295 ? -15.429 -5.218 142.952 1.00 58.72 295 THR B O 1
ATOM 4511 N N . ASP B 1 296 ? -16.781 -4.426 141.333 1.00 61.15 296 ASP B N 1
ATOM 4512 C CA . ASP B 1 296 ? -16.109 -5.178 140.280 1.00 61.29 296 ASP B CA 1
ATOM 4513 C C . ASP B 1 296 ? -14.658 -4.784 140.202 1.00 58.94 296 ASP B C 1
ATOM 4514 O O . ASP B 1 296 ? -13.820 -5.651 140.133 1.00 58.16 296 ASP B O 1
ATOM 4519 N N . HIS B 1 297 ? -14.364 -3.482 140.270 1.00 62.23 297 HIS B N 1
ATOM 4520 C CA . HIS B 1 297 ? -12.989 -2.948 140.248 1.00 61.44 297 HIS B CA 1
ATOM 4521 C C . HIS B 1 297 ? -12.190 -3.499 141.487 1.00 59.15 297 HIS B C 1
ATOM 4522 O O . HIS B 1 297 ? -11.100 -4.018 141.349 1.00 54.09 297 HIS B O 1
ATOM 4529 N N . GLU B 1 298 ? -12.778 -3.455 142.667 1.00 56.03 298 GLU B N 1
ATOM 4530 C CA . GLU B 1 298 ? -12.092 -3.943 143.878 1.00 55.01 298 GLU B CA 1
ATOM 4531 C C . GLU B 1 298 ? -11.845 -5.462 143.789 1.00 56.04 298 GLU B C 1
ATOM 4532 O O . GLU B 1 298 ? -10.749 -5.925 144.076 1.00 51.36 298 GLU B O 1
ATOM 4538 N N . GLU B 1 299 ? -12.859 -6.222 143.330 1.00 56.74 299 GLU B N 1
ATOM 4539 C CA . GLU B 1 299 ? -12.732 -7.684 143.188 1.00 57.65 299 GLU B CA 1
ATOM 4540 C C . GLU B 1 299 ? -11.633 -8.071 142.177 1.00 55.44 299 GLU B C 1
ATOM 4541 O O . GLU B 1 299 ? -10.872 -8.986 142.389 1.00 54.92 299 GLU B O 1
ATOM 4547 N N . GLU B 1 300 ? -11.550 -7.336 141.079 1.00 55.13 300 GLU B N 1
ATOM 4548 C CA . GLU B 1 300 ? -10.477 -7.555 140.107 1.00 58.89 300 GLU B CA 1
ATOM 4549 C C . GLU B 1 300 ? -9.086 -7.282 140.696 1.00 55.70 300 GLU B C 1
ATOM 4550 O O . GLU B 1 300 ? -8.129 -8.024 140.442 1.00 54.87 300 GLU B O 1
ATOM 4556 N N . SER B 1 301 ? -8.987 -6.234 141.504 1.00 52.88 301 SER B N 1
ATOM 4557 C CA . SER B 1 301 ? -7.716 -5.974 142.229 1.00 52.97 301 SER B CA 1
ATOM 4558 C C . SER B 1 301 ? -7.392 -7.169 143.124 1.00 50.47 301 SER B C 1
ATOM 4559 O O . SER B 1 301 ? -6.243 -7.583 143.195 1.00 51.58 301 SER B O 1
ATOM 4562 N N . MET B 1 302 ? -8.408 -7.709 143.804 1.00 50.93 302 MET B N 1
ATOM 4563 C CA . MET B 1 302 ? -8.201 -8.843 144.715 1.00 50.85 302 MET B CA 1
ATOM 4564 C C . MET B 1 302 ? -7.746 -10.063 143.936 1.00 54.31 302 MET B C 1
ATOM 4565 O O . MET B 1 302 ? -6.714 -10.674 144.251 1.00 49.52 302 MET B O 1
ATOM 4570 N N . GLN B 1 303 ? -8.456 -10.357 142.827 1.00 54.82 303 GLN B N 1
ATOM 4571 C CA . GLN B 1 303 ? -8.052 -11.459 141.938 1.00 55.14 303 GLN B CA 1
ATOM 4572 C C . GLN B 1 303 ? -6.639 -11.289 141.409 1.00 53.54 303 GLN B C 1
ATOM 4573 O O . GLN B 1 303 ? -5.859 -12.229 141.415 1.00 56.91 303 GLN B O 1
ATOM 4579 N N . LYS B 1 304 ? -6.286 -10.108 140.950 1.00 55.32 304 LYS B N 1
ATOM 4580 C CA . LYS B 1 304 ? -4.894 -9.895 140.451 1.00 58.42 304 LYS B CA 1
ATOM 4581 C C . LYS B 1 304 ? -3.853 -10.068 141.558 1.00 52.79 304 LYS B C 1
ATOM 4582 O O . LYS B 1 304 ? -2.750 -10.596 141.335 1.00 52.71 304 LYS B O 1
ATOM 4588 N N . SER B 1 305 ? -4.153 -9.546 142.742 1.00 50.47 305 SER B N 1
ATOM 4589 C CA . SER B 1 305 ? -3.188 -9.678 143.862 1.00 50.65 305 SER B CA 1
ATOM 4590 C C . SER B 1 305 ? -2.963 -11.144 144.161 1.00 47.95 305 SER B C 1
ATOM 4591 O O . SER B 1 305 ? -1.844 -11.596 144.323 1.00 46.43 305 SER B O 1
ATOM 4594 N N . ALA B 1 306 ? -4.063 -11.884 144.262 1.00 51.28 306 ALA B N 1
ATOM 4595 C CA . ALA B 1 306 ? -4.026 -13.286 144.627 1.00 50.41 306 ALA B CA 1
ATOM 4596 C C . ALA B 1 306 ? -3.350 -14.140 143.565 1.00 54.03 306 ALA B C 1
ATOM 4597 O O . ALA B 1 306 ? -2.610 -15.074 143.885 1.00 55.16 306 ALA B O 1
ATOM 4599 N N . SER B 1 307 ? -3.672 -13.862 142.287 1.00 51.82 307 SER B N 1
ATOM 4600 C CA . SER B 1 307 ? -3.134 -14.651 141.210 1.00 57.90 307 SER B CA 1
ATOM 4601 C C . SER B 1 307 ? -1.620 -14.635 141.163 1.00 53.19 307 SER B C 1
ATOM 4602 O O . SER B 1 307 ? -0.986 -15.671 141.093 1.00 53.30 307 SER B O 1
ATOM 4605 N N . GLN B 1 308 ? -1.041 -13.451 141.191 1.00 51.81 308 GLN B N 1
ATOM 4606 C CA . GLN B 1 308 ? 0.444 -13.379 141.161 1.00 54.06 308 GLN B CA 1
ATOM 4607 C C . GLN B 1 308 ? 0.994 -14.083 142.404 1.00 56.57 308 GLN B C 1
ATOM 4608 O O . GLN B 1 308 ? 1.997 -14.759 142.344 1.00 52.64 308 GLN B O 1
ATOM 4614 N N . LEU B 1 309 ? 0.353 -13.872 143.563 1.00 57.58 309 LEU B N 1
ATOM 4615 C CA . LEU B 1 309 ? 0.810 -14.505 144.821 1.00 53.83 309 LEU B CA 1
ATOM 4616 C C . LEU B 1 309 ? 0.767 -16.041 144.677 1.00 54.43 309 LEU B C 1
ATOM 4617 O O . LEU B 1 309 ? 1.688 -16.739 145.057 1.00 50.05 309 LEU B O 1
ATOM 4622 N N . LYS B 1 310 ? -0.348 -16.550 144.148 1.00 50.38 310 LYS B N 1
ATOM 4623 C CA . LYS B 1 310 ? -0.533 -17.983 144.020 1.00 56.13 310 LYS B CA 1
ATOM 4624 C C . LYS B 1 310 ? 0.490 -18.616 143.080 1.00 58.04 310 LYS B C 1
ATOM 4625 O O . LYS B 1 310 ? 0.983 -19.728 143.317 1.00 56.56 310 LYS B O 1
ATOM 4631 N N . LYS B 1 311 ? 0.795 -17.901 142.010 1.00 57.42 311 LYS B N 1
ATOM 4632 C CA . LYS B 1 311 ? 1.816 -18.335 141.075 1.00 63.23 311 LYS B CA 1
ATOM 4633 C C . LYS B 1 311 ? 3.152 -18.492 141.769 1.00 59.17 311 LYS B C 1
ATOM 4634 O O . LYS B 1 311 ? 3.849 -19.506 141.558 1.00 57.43 311 LYS B O 1
ATOM 4640 N N . VAL B 1 312 ? 3.541 -17.505 142.573 1.00 54.74 312 VAL B N 1
ATOM 4641 C CA . VAL B 1 312 ? 4.814 -17.621 143.307 1.00 52.19 312 VAL B CA 1
ATOM 4642 C C . VAL B 1 312 ? 4.813 -18.828 144.293 1.00 50.65 312 VAL B C 1
ATOM 4643 O O . VAL B 1 312 ? 5.805 -19.545 144.401 1.00 49.63 312 VAL B O 1
ATOM 4647 N N . LEU B 1 313 ? 3.727 -18.998 145.034 1.00 47.89 313 LEU B N 1
ATOM 4648 C CA . LEU B 1 313 ? 3.603 -20.143 145.975 1.00 54.65 313 LEU B CA 1
ATOM 4649 C C . LEU B 1 313 ? 3.740 -21.476 145.208 1.00 58.39 313 LEU B C 1
ATOM 4650 O O . LEU B 1 313 ? 4.471 -22.368 145.631 1.00 61.18 313 LEU B O 1
ATOM 4655 N N . THR B 1 314 ? 3.050 -21.562 144.077 1.00 56.40 314 THR B N 1
ATOM 4656 C CA . THR B 1 314 ? 3.038 -22.778 143.256 1.00 62.80 314 THR B CA 1
ATOM 4657 C C . THR B 1 314 ? 4.472 -23.066 142.843 1.00 61.63 314 THR B C 1
ATOM 4658 O O . THR B 1 314 ? 4.978 -24.163 143.088 1.00 63.28 314 THR B O 1
ATOM 4662 N N . ASP B 1 315 ? 5.166 -22.075 142.281 1.00 62.95 315 ASP B N 1
ATOM 4663 C CA . ASP B 1 315 ? 6.558 -22.309 141.867 1.00 62.36 315 ASP B CA 1
ATOM 4664 C C . ASP B 1 315 ? 7.443 -22.648 143.031 1.00 59.86 315 ASP B C 1
ATOM 4665 O O . ASP B 1 315 ? 8.377 -23.389 142.888 1.00 59.83 315 ASP B O 1
ATOM 4670 N N . ALA B 1 316 ? 7.165 -22.069 144.187 1.00 57.87 316 ALA B N 1
ATOM 4671 C CA . ALA B 1 316 ? 7.998 -22.282 145.309 1.00 57.23 316 ALA B CA 1
ATOM 4672 C C . ALA B 1 316 ? 7.847 -23.684 145.923 1.00 60.23 316 ALA B C 1
ATOM 4673 O O . ALA B 1 316 ? 8.827 -24.241 146.401 1.00 64.94 316 ALA B O 1
ATOM 4675 N N . PHE B 1 317 ? 6.638 -24.247 145.938 1.00 59.24 317 PHE B N 1
ATOM 4676 C CA . PHE B 1 317 ? 6.410 -25.559 146.599 1.00 59.86 317 PHE B CA 1
ATOM 4677 C C . PHE B 1 317 ? 6.250 -26.733 145.602 1.00 66.79 317 PHE B C 1
ATOM 4678 O O . PHE B 1 317 ? 6.826 -26.640 144.526 1.00 67.91 317 PHE B O 1
ATOM 4686 N N . SER C 1 3 ? 69.696 2.455 117.878 1.00 64.70 3 SER C N 1
ATOM 4687 C CA . SER C 1 3 ? 68.868 3.262 118.874 1.00 55.88 3 SER C CA 1
ATOM 4688 C C . SER C 1 3 ? 67.848 2.352 119.565 1.00 56.72 3 SER C C 1
ATOM 4689 O O . SER C 1 3 ? 67.226 1.498 118.904 1.00 56.48 3 SER C O 1
ATOM 4692 N N . ILE C 1 4 ? 67.703 2.489 120.884 1.00 57.75 4 ILE C N 1
ATOM 4693 C CA . ILE C 1 4 ? 66.622 1.788 121.627 1.00 57.79 4 ILE C CA 1
ATOM 4694 C C . ILE C 1 4 ? 65.206 2.098 121.007 1.00 56.28 4 ILE C C 1
ATOM 4695 O O . ILE C 1 4 ? 64.249 1.312 121.098 1.00 53.65 4 ILE C O 1
ATOM 4700 N N . THR C 1 5 ? 65.082 3.285 120.404 1.00 58.49 5 THR C N 1
ATOM 4701 C CA . THR C 1 5 ? 63.769 3.748 119.852 1.00 53.68 5 THR C CA 1
ATOM 4702 C C . THR C 1 5 ? 63.309 2.942 118.611 1.00 57.14 5 THR C C 1
ATOM 4703 O O . THR C 1 5 ? 62.131 3.009 118.244 1.00 51.42 5 THR C O 1
ATOM 4707 N N . ASP C 1 6 ? 64.220 2.164 118.011 1.00 56.27 6 ASP C N 1
ATOM 4708 C CA . ASP C 1 6 ? 63.863 1.235 116.965 1.00 57.08 6 ASP C CA 1
ATOM 4709 C C . ASP C 1 6 ? 62.734 0.227 117.365 1.00 62.58 6 ASP C C 1
ATOM 4710 O O . ASP C 1 6 ? 61.992 -0.253 116.512 1.00 62.33 6 ASP C O 1
ATOM 4715 N N . LYS C 1 7 ? 62.534 0.053 118.665 1.00 60.32 7 LYS C N 1
ATOM 4716 C CA . LYS C 1 7 ? 61.452 -0.763 119.215 1.00 62.50 7 LYS C CA 1
ATOM 4717 C C . LYS C 1 7 ? 60.122 -0.005 119.404 1.00 57.12 7 LYS C C 1
ATOM 4718 O O . LYS C 1 7 ? 59.084 -0.613 119.727 1.00 49.43 7 LYS C O 1
ATOM 4724 N N . ASP C 1 8 ? 60.109 1.301 119.140 1.00 50.38 8 ASP C N 1
ATOM 4725 C CA . ASP C 1 8 ? 58.881 2.106 119.287 1.00 49.84 8 ASP C CA 1
ATOM 4726 C C . ASP C 1 8 ? 58.027 1.971 118.035 1.00 49.09 8 ASP C C 1
ATOM 4727 O O . ASP C 1 8 ? 57.772 2.955 117.314 1.00 45.00 8 ASP C O 1
ATOM 4732 N N . HIS C 1 9 ? 57.596 0.728 117.802 1.00 46.30 9 HIS C N 1
ATOM 4733 C CA . HIS C 1 9 ? 56.753 0.382 116.697 1.00 40.66 9 HIS C CA 1
ATOM 4734 C C . HIS C 1 9 ? 55.981 -0.849 117.166 1.00 45.45 9 HIS C C 1
ATOM 4735 O O . HIS C 1 9 ? 56.535 -1.949 117.366 1.00 42.29 9 HIS C O 1
ATOM 4742 N N . GLN C 1 10 ? 54.701 -0.684 117.353 1.00 37.18 10 GLN C N 1
ATOM 4743 C CA . GLN C 1 10 ? 53.893 -1.758 117.908 1.00 34.38 10 GLN C CA 1
ATOM 4744 C C . GLN C 1 10 ? 53.160 -2.432 116.784 1.00 37.07 10 GLN C C 1
ATOM 4745 O O . GLN C 1 10 ? 52.570 -1.781 115.912 1.00 33.09 10 GLN C O 1
ATOM 4751 N N . LYS C 1 11 ? 53.223 -3.748 116.831 1.00 40.51 11 LYS C N 1
ATOM 4752 C CA . LYS C 1 11 ? 52.735 -4.570 115.762 1.00 41.03 11 LYS C CA 1
ATOM 4753 C C . LYS C 1 11 ? 51.736 -5.608 116.270 1.00 38.34 11 LYS C C 1
ATOM 4754 O O . LYS C 1 11 ? 51.997 -6.351 117.219 1.00 34.24 11 LYS C O 1
ATOM 4760 N N . VAL C 1 12 ? 50.593 -5.660 115.593 1.00 35.65 12 VAL C N 1
ATOM 4761 C CA . VAL C 1 12 ? 49.565 -6.543 115.901 1.00 34.54 12 VAL C CA 1
ATOM 4762 C C . VAL C 1 12 ? 49.300 -7.449 114.737 1.00 38.36 12 VAL C C 1
ATOM 4763 O O . VAL C 1 12 ? 49.153 -6.980 113.616 1.00 40.06 12 VAL C O 1
ATOM 4767 N N . ILE C 1 13 ? 49.142 -8.756 115.024 1.00 39.94 13 ILE C N 1
ATOM 4768 C CA . ILE C 1 13 ? 48.702 -9.703 114.015 1.00 37.42 13 ILE C CA 1
ATOM 4769 C C . ILE C 1 13 ? 47.289 -10.136 114.440 1.00 39.18 13 ILE C C 1
ATOM 4770 O O . ILE C 1 13 ? 47.076 -10.658 115.545 1.00 38.36 13 ILE C O 1
ATOM 4775 N N . LEU C 1 14 ? 46.339 -9.862 113.565 1.00 35.71 14 LEU C N 1
ATOM 4776 C CA . LEU C 1 14 ? 44.967 -10.267 113.756 1.00 35.64 14 LEU C CA 1
ATOM 4777 C C . LEU C 1 14 ? 44.749 -11.558 112.967 1.00 34.81 14 LEU C C 1
ATOM 4778 O O . LEU C 1 14 ? 45.020 -11.602 111.785 1.00 37.45 14 LEU C O 1
ATOM 4783 N N . VAL C 1 15 ? 44.190 -12.546 113.605 1.00 37.21 15 VAL C N 1
ATOM 4784 C CA . VAL C 1 15 ? 43.798 -13.794 112.953 1.00 37.82 15 VAL C CA 1
ATOM 4785 C C . VAL C 1 15 ? 42.296 -13.868 112.965 1.00 38.69 15 VAL C C 1
ATOM 4786 O O . VAL C 1 15 ? 41.633 -13.938 114.019 1.00 41.63 15 VAL C O 1
ATOM 4790 N N . GLY C 1 16 ? 41.748 -13.850 111.755 1.00 35.79 16 GLY C N 1
ATOM 4791 C CA . GLY C 1 16 ? 40.325 -13.955 111.571 1.00 36.80 16 GLY C CA 1
ATOM 4792 C C . GLY C 1 16 ? 39.885 -12.593 111.092 1.00 37.36 16 GLY C C 1
ATOM 4793 O O . GLY C 1 16 ? 39.940 -11.628 111.853 1.00 40.19 16 GLY C O 1
ATOM 4794 N N . ASP C 1 17 ? 39.399 -12.531 109.867 1.00 38.29 17 ASP C N 1
ATOM 4795 C CA . ASP C 1 17 ? 38.936 -11.268 109.274 1.00 36.95 17 ASP C CA 1
ATOM 4796 C C . ASP C 1 17 ? 37.436 -11.322 108.929 1.00 40.41 17 ASP C C 1
ATOM 4797 O O . ASP C 1 17 ? 37.043 -10.912 107.843 1.00 44.40 17 ASP C O 1
ATOM 4802 N N . GLY C 1 18 ? 36.617 -11.844 109.844 1.00 41.21 18 GLY C N 1
ATOM 4803 C CA . GLY C 1 18 ? 35.144 -11.761 109.741 1.00 40.38 18 GLY C CA 1
ATOM 4804 C C . GLY C 1 18 ? 34.744 -10.374 110.243 1.00 41.89 18 GLY C C 1
ATOM 4805 O O . GLY C 1 18 ? 35.588 -9.473 110.400 1.00 42.08 18 GLY C O 1
ATOM 4806 N N . ALA C 1 19 ? 33.462 -10.195 110.495 1.00 40.68 19 ALA C N 1
ATOM 4807 C CA . ALA C 1 19 ? 32.935 -8.934 110.959 1.00 44.49 19 ALA C CA 1
ATOM 4808 C C . ALA C 1 19 ? 33.644 -8.458 112.287 1.00 40.40 19 ALA C C 1
ATOM 4809 O O . ALA C 1 19 ? 33.901 -7.274 112.480 1.00 38.74 19 ALA C O 1
ATOM 4811 N N . VAL C 1 20 ? 33.940 -9.375 113.188 1.00 40.54 20 VAL C N 1
ATOM 4812 C CA . VAL C 1 20 ? 34.602 -9.061 114.471 1.00 41.60 20 VAL C CA 1
ATOM 4813 C C . VAL C 1 20 ? 36.031 -8.563 114.216 1.00 39.98 20 VAL C C 1
ATOM 4814 O O . VAL C 1 20 ? 36.398 -7.463 114.647 1.00 37.85 20 VAL C O 1
ATOM 4818 N N . GLY C 1 21 ? 36.821 -9.346 113.489 1.00 38.28 21 GLY C N 1
ATOM 4819 C CA . GLY C 1 21 ? 38.201 -8.965 113.213 1.00 39.13 21 GLY C CA 1
ATOM 4820 C C . GLY C 1 21 ? 38.335 -7.650 112.443 1.00 37.49 21 GLY C C 1
ATOM 4821 O O . GLY C 1 21 ? 39.143 -6.797 112.778 1.00 38.85 21 GLY C O 1
ATOM 4822 N N . SER C 1 22 ? 37.510 -7.531 111.378 1.00 36.22 22 SER C N 1
ATOM 4823 C CA . SER C 1 22 ? 37.479 -6.396 110.555 1.00 37.94 22 SER C CA 1
ATOM 4824 C C . SER C 1 22 ? 37.147 -5.127 111.355 1.00 34.83 22 SER C C 1
ATOM 4825 O O . SER C 1 22 ? 37.809 -4.083 111.260 1.00 38.31 22 SER C O 1
ATOM 4828 N N . SER C 1 23 ? 36.089 -5.230 112.134 1.00 37.58 23 SER C N 1
ATOM 4829 C CA . SER C 1 23 ? 35.653 -4.134 113.003 1.00 35.70 23 SER C CA 1
ATOM 4830 C C . SER C 1 23 ? 36.702 -3.785 114.033 1.00 36.31 23 SER C C 1
ATOM 4831 O O . SER C 1 23 ? 36.936 -2.590 114.294 1.00 35.36 23 SER C O 1
ATOM 4834 N N . TYR C 1 24 ? 37.357 -4.809 114.605 1.00 38.47 24 TYR C N 1
ATOM 4835 C CA . TYR C 1 24 ? 38.498 -4.553 115.501 1.00 41.26 24 TYR C CA 1
ATOM 4836 C C . TYR C 1 24 ? 39.629 -3.745 114.817 1.00 34.93 24 TYR C C 1
ATOM 4837 O O . TYR C 1 24 ? 40.155 -2.785 115.354 1.00 34.13 24 TYR C O 1
ATOM 4846 N N . ALA C 1 25 ? 39.993 -4.150 113.603 1.00 35.18 25 ALA C N 1
ATOM 4847 C CA . ALA C 1 25 ? 41.055 -3.487 112.908 1.00 35.69 25 ALA C CA 1
ATOM 4848 C C . ALA C 1 25 ? 40.641 -2.037 112.705 1.00 33.98 25 ALA C C 1
ATOM 4849 O O . ALA C 1 25 ? 41.471 -1.104 112.810 1.00 33.92 25 ALA C O 1
ATOM 4851 N N . TYR C 1 26 ? 39.378 -1.820 112.378 1.00 35.13 26 TYR C N 1
ATOM 4852 C CA . TYR C 1 26 ? 38.877 -0.442 112.096 1.00 34.77 26 TYR C CA 1
ATOM 4853 C C . TYR C 1 26 ? 38.914 0.393 113.357 1.00 33.03 26 TYR C C 1
ATOM 4854 O O . TYR C 1 26 ? 39.324 1.580 113.324 1.00 34.07 26 TYR C O 1
ATOM 4863 N N . ALA C 1 27 ? 38.582 -0.228 114.490 1.00 34.61 27 ALA C N 1
ATOM 4864 C CA . ALA C 1 27 ? 38.709 0.438 115.770 1.00 33.31 27 ALA C CA 1
ATOM 4865 C C . ALA C 1 27 ? 40.146 0.845 116.107 1.00 34.93 27 ALA C C 1
ATOM 4866 O O . ALA C 1 27 ? 40.406 1.968 116.591 1.00 35.44 27 ALA C O 1
ATOM 4868 N N . MET C 1 28 ? 41.081 -0.044 115.815 1.00 32.13 28 MET C N 1
ATOM 4869 C CA . MET C 1 28 ? 42.510 0.251 116.027 1.00 34.19 28 MET C CA 1
ATOM 4870 C C . MET C 1 28 ? 42.964 1.426 115.153 1.00 35.13 28 MET C C 1
ATOM 4871 O O . MET C 1 28 ? 43.818 2.250 115.582 1.00 32.79 28 MET C O 1
ATOM 4876 N N . VAL C 1 29 ? 42.512 1.427 113.892 1.00 35.47 29 VAL C N 1
ATOM 4877 C CA . VAL C 1 29 ? 42.810 2.506 112.982 1.00 35.62 29 VAL C CA 1
ATOM 4878 C C . VAL C 1 29 ? 42.287 3.850 113.437 1.00 35.31 29 VAL C C 1
ATOM 4879 O O . VAL C 1 29 ? 43.038 4.809 113.531 1.00 35.75 29 VAL C O 1
ATOM 4883 N N . LEU C 1 30 ? 41.012 3.894 113.803 1.00 34.81 30 LEU C N 1
ATOM 4884 C CA . LEU C 1 30 ? 40.396 5.158 114.193 1.00 41.26 30 LEU C CA 1
ATOM 4885 C C . LEU C 1 30 ? 40.966 5.653 115.497 1.00 36.68 30 LEU C C 1
ATOM 4886 O O . LEU C 1 30 ? 41.114 6.805 115.672 1.00 34.44 30 LEU C O 1
ATOM 4891 N N . GLN C 1 31 ? 41.276 4.752 116.408 1.00 32.60 31 GLN C N 1
ATOM 4892 C CA . GLN C 1 31 ? 41.812 5.216 117.690 1.00 35.92 31 GLN C CA 1
ATOM 4893 C C . GLN C 1 31 ? 43.314 5.375 117.682 1.00 38.34 31 GLN C C 1
ATOM 4894 O O . GLN C 1 31 ? 43.845 5.781 118.683 1.00 35.76 31 GLN C O 1
ATOM 4900 N N . GLY C 1 32 ? 44.013 5.036 116.584 1.00 34.48 32 GLY C N 1
ATOM 4901 C CA . GLY C 1 32 ? 45.440 5.311 116.536 1.00 34.04 32 GLY C CA 1
ATOM 4902 C C . GLY C 1 32 ? 46.225 4.372 117.444 1.00 41.96 32 GLY C C 1
ATOM 4903 O O . GLY C 1 32 ? 47.259 4.749 117.950 1.00 38.77 32 GLY C O 1
ATOM 4904 N N . ILE C 1 33 ? 45.749 3.138 117.610 1.00 33.53 33 ILE C N 1
ATOM 4905 C CA . ILE C 1 33 ? 46.387 2.149 118.482 1.00 37.61 33 ILE C CA 1
ATOM 4906 C C . ILE C 1 33 ? 47.223 1.211 117.628 1.00 35.49 33 ILE C C 1
ATOM 4907 O O . ILE C 1 33 ? 46.715 0.625 116.657 1.00 36.91 33 ILE C O 1
ATOM 4912 N N . ALA C 1 34 ? 48.491 1.088 118.002 1.00 34.25 34 ALA C N 1
ATOM 4913 C CA . ALA C 1 34 ? 49.539 0.383 117.250 1.00 35.84 34 ALA C CA 1
ATOM 4914 C C . ALA C 1 34 ? 49.910 1.029 115.919 1.00 33.32 34 ALA C C 1
ATOM 4915 O O . ALA C 1 34 ? 49.217 1.921 115.408 1.00 34.31 34 ALA C O 1
ATOM 4917 N N . GLN C 1 35 ? 51.053 0.626 115.380 1.00 32.18 35 GLN C N 1
ATOM 4918 C CA . GLN C 1 35 ? 51.562 1.188 114.163 1.00 32.15 35 GLN C CA 1
ATOM 4919 C C . GLN C 1 35 ? 51.513 0.239 112.963 1.00 31.68 35 GLN C C 1
ATOM 4920 O O . GLN C 1 35 ? 51.822 0.617 111.855 1.00 34.01 35 GLN C O 1
ATOM 4926 N N . GLU C 1 36 ? 51.174 -1.030 113.225 1.00 33.53 36 GLU C N 1
ATOM 4927 C CA . GLU C 1 36 ? 51.203 -2.048 112.167 1.00 37.26 36 GLU C CA 1
ATOM 4928 C C . GLU C 1 36 ? 50.158 -3.140 112.493 1.00 33.93 36 GLU C C 1
ATOM 4929 O O . GLU C 1 36 ? 50.013 -3.562 113.643 1.00 31.83 36 GLU C O 1
ATOM 4935 N N . ILE C 1 37 ? 49.361 -3.482 111.503 1.00 38.06 37 ILE C N 1
ATOM 4936 C CA . ILE C 1 37 ? 48.325 -4.531 111.637 1.00 37.06 37 ILE C CA 1
ATOM 4937 C C . ILE C 1 37 ? 48.454 -5.433 110.430 1.00 34.73 37 ILE C C 1
ATOM 4938 O O . ILE C 1 37 ? 48.238 -5.040 109.288 1.00 36.61 37 ILE C O 1
ATOM 4943 N N . GLY C 1 38 ? 48.849 -6.670 110.684 1.00 35.93 38 GLY C N 1
ATOM 4944 C CA . GLY C 1 38 ? 48.791 -7.705 109.678 1.00 36.26 38 GLY C CA 1
ATOM 4945 C C . GLY C 1 38 ? 47.542 -8.573 109.904 1.00 34.96 38 GLY C C 1
ATOM 4946 O O . GLY C 1 38 ? 47.286 -8.998 111.010 1.00 36.81 38 GLY C O 1
ATOM 4947 N N . ILE C 1 39 ? 46.794 -8.822 108.827 1.00 34.75 39 ILE C N 1
ATOM 4948 C CA . ILE C 1 39 ? 45.485 -9.474 108.926 1.00 35.15 39 ILE C CA 1
ATOM 4949 C C . ILE C 1 39 ? 45.586 -10.848 108.237 1.00 35.38 39 ILE C C 1
ATOM 4950 O O . ILE C 1 39 ? 45.955 -10.913 107.059 1.00 37.05 39 ILE C O 1
ATOM 4955 N N . VAL C 1 40 ? 45.369 -11.874 109.014 1.00 38.98 40 VAL C N 1
ATOM 4956 C CA . VAL C 1 40 ? 45.570 -13.269 108.581 1.00 38.85 40 VAL C CA 1
ATOM 4957 C C . VAL C 1 40 ? 44.218 -13.928 108.549 1.00 39.22 40 VAL C C 1
ATOM 4958 O O . VAL C 1 40 ? 43.532 -13.963 109.572 1.00 41.82 40 VAL C O 1
ATOM 4962 N N . ASP C 1 41 ? 43.886 -14.544 107.431 1.00 43.28 41 ASP C N 1
ATOM 4963 C CA . ASP C 1 41 ? 42.696 -15.384 107.315 1.00 42.65 41 ASP C CA 1
ATOM 4964 C C . ASP C 1 41 ? 42.911 -16.288 106.128 1.00 44.90 41 ASP C C 1
ATOM 4965 O O . ASP C 1 41 ? 43.564 -15.911 105.136 1.00 40.71 41 ASP C O 1
ATOM 4970 N N . ILE C 1 42 ? 42.212 -17.422 106.160 1.00 44.29 42 ILE C N 1
ATOM 4971 C CA . ILE C 1 42 ? 42.154 -18.305 105.016 1.00 50.17 42 ILE C CA 1
ATOM 4972 C C . ILE C 1 42 ? 41.693 -17.554 103.739 1.00 43.40 42 ILE C C 1
ATOM 4973 O O . ILE C 1 42 ? 42.108 -17.864 102.637 1.00 42.05 42 ILE C O 1
ATOM 4978 N N . PHE C 1 43 ? 40.740 -16.631 103.904 1.00 43.40 43 PHE C N 1
ATOM 4979 C CA . PHE C 1 43 ? 40.182 -15.901 102.773 1.00 43.68 43 PHE C CA 1
ATOM 4980 C C . PHE C 1 43 ? 41.098 -14.785 102.428 1.00 46.44 43 PHE C C 1
ATOM 4981 O O . PHE C 1 43 ? 40.891 -13.646 102.893 1.00 43.70 43 PHE C O 1
ATOM 4989 N N . LYS C 1 44 ? 42.080 -15.052 101.546 1.00 45.15 44 LYS C N 1
ATOM 4990 C CA . LYS C 1 44 ? 43.099 -14.040 101.193 1.00 41.46 44 LYS C CA 1
ATOM 4991 C C . LYS C 1 44 ? 42.567 -12.848 100.438 1.00 43.28 44 LYS C C 1
ATOM 4992 O O . LYS C 1 44 ? 43.077 -11.744 100.576 1.00 39.44 44 LYS C O 1
ATOM 4998 N N . ASP C 1 45 ? 41.591 -13.073 99.602 1.00 44.05 45 ASP C N 1
ATOM 4999 C CA . ASP C 1 45 ? 40.957 -11.999 98.899 1.00 45.40 45 ASP C CA 1
ATOM 5000 C C . ASP C 1 45 ? 40.398 -11.013 99.893 1.00 45.33 45 ASP C C 1
ATOM 5001 O O . ASP C 1 45 ? 40.674 -9.793 99.791 1.00 39.41 45 ASP C O 1
ATOM 5006 N N . LYS C 1 46 ? 39.675 -11.543 100.853 1.00 44.13 46 LYS C N 1
ATOM 5007 C CA . LYS C 1 46 ? 38.994 -10.707 101.832 1.00 47.84 46 LYS C CA 1
ATOM 5008 C C . LYS C 1 46 ? 39.978 -9.880 102.651 1.00 47.98 46 LYS C C 1
ATOM 5009 O O . LYS C 1 46 ? 39.770 -8.690 102.835 1.00 42.53 46 LYS C O 1
ATOM 5015 N N . THR C 1 47 ? 41.082 -10.492 103.050 1.00 44.64 47 THR C N 1
ATOM 5016 C CA . THR C 1 47 ? 42.058 -9.805 103.860 1.00 42.59 47 THR C CA 1
ATOM 5017 C C . THR C 1 47 ? 42.790 -8.727 103.046 1.00 42.97 47 THR C C 1
ATOM 5018 O O . THR C 1 47 ? 43.051 -7.624 103.595 1.00 38.92 47 THR C O 1
ATOM 5022 N N . LYS C 1 48 ? 43.082 -8.981 101.760 1.00 46.61 48 LYS C N 1
ATOM 5023 C CA . LYS C 1 48 ? 43.641 -7.893 100.895 1.00 48.14 48 LYS C CA 1
ATOM 5024 C C . LYS C 1 48 ? 42.668 -6.761 100.741 1.00 41.07 48 LYS C C 1
ATOM 5025 O O . LYS C 1 48 ? 43.016 -5.569 100.831 1.00 43.01 48 LYS C O 1
ATOM 5031 N N . GLY C 1 49 ? 41.404 -7.131 100.518 1.00 43.69 49 GLY C N 1
ATOM 5032 C CA . GLY C 1 49 ? 40.313 -6.150 100.324 1.00 41.85 49 GLY C CA 1
ATOM 5033 C C . GLY C 1 49 ? 40.207 -5.263 101.575 1.00 40.01 49 GLY C C 1
ATOM 5034 O O . GLY C 1 49 ? 40.084 -4.054 101.467 1.00 37.62 49 GLY C O 1
ATOM 5035 N N . ASP C 1 50 ? 40.120 -5.889 102.735 1.00 37.57 50 ASP C N 1
ATOM 5036 C CA . ASP C 1 50 ? 40.010 -5.166 103.988 1.00 38.76 50 ASP C CA 1
ATOM 5037 C C . ASP C 1 50 ? 41.204 -4.293 104.240 1.00 36.84 50 ASP C C 1
ATOM 5038 O O . ASP C 1 50 ? 41.066 -3.119 104.647 1.00 37.12 50 ASP C O 1
ATOM 5043 N N . ALA C 1 51 ? 42.406 -4.834 104.036 1.00 35.91 51 ALA C N 1
ATOM 5044 C CA . ALA C 1 51 ? 43.605 -4.005 104.253 1.00 39.86 51 ALA C CA 1
ATOM 5045 C C . ALA C 1 51 ? 43.586 -2.753 103.430 1.00 38.83 51 ALA C C 1
ATOM 5046 O O . ALA C 1 51 ? 43.870 -1.670 103.932 1.00 36.99 51 ALA C O 1
ATOM 5048 N N . ILE C 1 52 ? 43.252 -2.873 102.123 1.00 41.49 52 ILE C N 1
ATOM 5049 C CA . ILE C 1 52 ? 43.262 -1.663 101.306 1.00 39.24 52 ILE C CA 1
ATOM 5050 C C . ILE C 1 52 ? 42.084 -0.705 101.623 1.00 41.25 52 ILE C C 1
ATOM 5051 O O . ILE C 1 52 ? 42.241 0.520 101.480 1.00 37.68 52 ILE C O 1
ATOM 5056 N N . ASP C 1 53 ? 40.955 -1.231 102.074 1.00 37.10 53 ASP C N 1
ATOM 5057 C CA . ASP C 1 53 ? 39.797 -0.394 102.435 1.00 36.92 53 ASP C CA 1
ATOM 5058 C C . ASP C 1 53 ? 40.152 0.419 103.744 1.00 38.16 53 ASP C C 1
ATOM 5059 O O . ASP C 1 53 ? 39.897 1.614 103.822 1.00 38.13 53 ASP C O 1
ATOM 5064 N N . LEU C 1 54 ? 40.778 -0.278 104.685 1.00 36.42 54 LEU C N 1
ATOM 5065 C CA . LEU C 1 54 ? 41.299 0.309 105.912 1.00 34.32 54 LEU C CA 1
ATOM 5066 C C . LEU C 1 54 ? 42.358 1.337 105.666 1.00 34.89 54 LEU C C 1
ATOM 5067 O O . LEU C 1 54 ? 42.363 2.371 106.362 1.00 34.57 54 LEU C O 1
ATOM 5072 N N . GLU C 1 55 ? 43.270 1.083 104.741 1.00 33.69 55 GLU C N 1
ATOM 5073 C CA . GLU C 1 55 ? 44.329 2.044 104.432 1.00 36.89 55 GLU C CA 1
ATOM 5074 C C . GLU C 1 55 ? 43.756 3.399 104.023 1.00 38.91 55 GLU C C 1
ATOM 5075 O O . GLU C 1 55 ? 44.383 4.435 104.277 1.00 36.99 55 GLU C O 1
ATOM 5081 N N . ASP C 1 56 ? 42.606 3.374 103.335 1.00 36.85 56 ASP C N 1
ATOM 5082 C CA . ASP C 1 56 ? 41.945 4.645 102.897 1.00 35.86 56 ASP C CA 1
ATOM 5083 C C . ASP C 1 56 ? 41.531 5.527 104.031 1.00 33.81 56 ASP C C 1
ATOM 5084 O O . ASP C 1 56 ? 41.218 6.708 103.844 1.00 34.79 56 ASP C O 1
ATOM 5089 N N . ALA C 1 57 ? 41.448 4.970 105.233 1.00 34.43 57 ALA C N 1
ATOM 5090 C CA . ALA C 1 57 ? 41.073 5.743 106.398 1.00 37.78 57 ALA C CA 1
ATOM 5091 C C . ALA C 1 57 ? 42.274 6.529 106.991 1.00 38.12 57 ALA C C 1
ATOM 5092 O O . ALA C 1 57 ? 42.091 7.471 107.744 1.00 34.08 57 ALA C O 1
ATOM 5094 N N . LEU C 1 58 ? 43.483 6.053 106.685 1.00 34.96 58 LEU C N 1
ATOM 5095 C CA . LEU C 1 58 ? 44.695 6.527 107.322 1.00 30.79 58 LEU C CA 1
ATOM 5096 C C . LEU C 1 58 ? 44.958 8.007 107.160 1.00 31.34 58 LEU C C 1
ATOM 5097 O O . LEU C 1 58 ? 45.390 8.632 108.155 1.00 33.43 58 LEU C O 1
ATOM 5102 N N . PRO C 1 59 ? 44.637 8.613 105.995 1.00 33.17 59 PRO C N 1
ATOM 5103 C CA . PRO C 1 59 ? 44.839 10.057 105.924 1.00 33.82 59 PRO C CA 1
ATOM 5104 C C . PRO C 1 59 ? 44.034 10.864 106.936 1.00 32.78 59 PRO C C 1
ATOM 5105 O O . PRO C 1 59 ? 44.321 12.028 107.092 1.00 31.84 59 PRO C O 1
ATOM 5109 N N . PHE C 1 60 ? 43.037 10.304 107.566 1.00 32.61 60 PHE C N 1
ATOM 5110 C CA . PHE C 1 60 ? 42.220 11.019 108.578 1.00 38.05 60 PHE C CA 1
ATOM 5111 C C . PHE C 1 60 ? 42.561 10.576 109.993 1.00 35.51 60 PHE C C 1
ATOM 5112 O O . PHE C 1 60 ? 41.904 10.965 110.895 1.00 34.24 60 PHE C O 1
ATOM 5120 N N . THR C 1 61 ? 43.569 9.760 110.163 1.00 32.82 61 THR C N 1
ATOM 5121 C CA . THR C 1 61 ? 43.989 9.297 111.489 1.00 37.69 61 THR C CA 1
ATOM 5122 C C . THR C 1 61 ? 45.510 9.164 111.508 1.00 36.40 61 THR C C 1
ATOM 5123 O O . THR C 1 61 ? 46.259 9.662 110.620 1.00 42.76 61 THR C O 1
ATOM 5127 N N . SER C 1 62 ? 46.057 8.513 112.481 1.00 38.35 62 SER C N 1
ATOM 5128 C CA . SER C 1 62 ? 47.482 8.365 112.529 1.00 37.07 62 SER C CA 1
ATOM 5129 C C . SER C 1 62 ? 47.976 7.218 111.622 1.00 35.28 62 SER C C 1
ATOM 5130 O O . SER C 1 62 ? 47.223 6.266 111.311 1.00 33.08 62 SER C O 1
ATOM 5133 N N . PRO C 1 63 ? 49.251 7.298 111.160 1.00 33.96 63 PRO C N 1
ATOM 5134 C CA . PRO C 1 63 ? 49.692 6.324 110.166 1.00 36.19 63 PRO C CA 1
ATOM 5135 C C . PRO C 1 63 ? 49.925 4.964 110.669 1.00 32.18 63 PRO C C 1
ATOM 5136 O O . PRO C 1 63 ? 50.139 4.773 111.869 1.00 32.23 63 PRO C O 1
ATOM 5140 N N . LYS C 1 64 ? 49.799 3.990 109.763 1.00 34.36 64 LYS C N 1
ATOM 5141 C CA . LYS C 1 64 ? 49.974 2.606 110.066 1.00 33.88 64 LYS C CA 1
ATOM 5142 C C . LYS C 1 64 ? 50.433 1.877 108.838 1.00 38.13 64 LYS C C 1
ATOM 5143 O O . LYS C 1 64 ? 50.131 2.261 107.717 1.00 36.45 64 LYS C O 1
ATOM 5149 N N . LYS C 1 65 ? 51.059 0.735 109.053 1.00 36.15 65 LYS C N 1
ATOM 5150 C CA . LYS C 1 65 ? 51.255 -0.232 107.963 1.00 38.70 65 LYS C CA 1
ATOM 5151 C C . LYS C 1 65 ? 50.174 -1.329 108.152 1.00 33.71 65 LYS C C 1
ATOM 5152 O O . LYS C 1 65 ? 50.082 -1.933 109.212 1.00 36.56 65 LYS C O 1
ATOM 5158 N N . ILE C 1 66 ? 49.372 -1.575 107.124 1.00 35.77 66 ILE C N 1
ATOM 5159 C CA . ILE C 1 66 ? 48.284 -2.542 107.174 1.00 34.82 66 ILE C CA 1
ATOM 5160 C C . ILE C 1 66 ? 48.382 -3.387 105.970 1.00 37.75 66 ILE C C 1
ATOM 5161 O O . ILE C 1 66 ? 48.482 -2.873 104.876 1.00 33.94 66 ILE C O 1
ATOM 5166 N N . TYR C 1 67 ? 48.310 -4.722 106.159 1.00 37.68 67 TYR C N 1
ATOM 5167 C CA . TYR C 1 67 ? 48.505 -5.620 105.045 1.00 38.13 67 TYR C CA 1
ATOM 5168 C C . TYR C 1 67 ? 47.916 -6.999 105.351 1.00 36.63 67 TYR C C 1
ATOM 5169 O O . TYR C 1 67 ? 47.616 -7.328 106.506 1.00 36.03 67 TYR C O 1
ATOM 5178 N N . SER C 1 68 ? 47.667 -7.728 104.289 1.00 37.45 68 SER C N 1
ATOM 5179 C CA . SER C 1 68 ? 47.255 -9.095 104.338 1.00 39.05 68 SER C CA 1
ATOM 5180 C C . SER C 1 68 ? 48.463 -9.897 104.737 1.00 40.21 68 SER C C 1
ATOM 5181 O O . SER C 1 68 ? 49.511 -9.801 104.119 1.00 41.50 68 SER C O 1
ATOM 5184 N N . ALA C 1 69 ? 48.343 -10.632 105.807 1.00 41.84 69 ALA C N 1
ATOM 5185 C CA . ALA C 1 69 ? 49.510 -11.240 106.435 1.00 39.40 69 ALA C CA 1
ATOM 5186 C C . ALA C 1 69 ? 49.418 -12.731 106.470 1.00 40.93 69 ALA C C 1
ATOM 5187 O O . ALA C 1 69 ? 48.389 -13.323 106.119 1.00 42.27 69 ALA C O 1
ATOM 5189 N N . GLU C 1 70 ? 50.525 -13.366 106.881 1.00 44.66 70 GLU C N 1
ATOM 5190 C CA . GLU C 1 70 ? 50.581 -14.868 107.097 1.00 43.76 70 GLU C CA 1
ATOM 5191 C C . GLU C 1 70 ? 51.021 -15.096 108.517 1.00 43.76 70 GLU C C 1
ATOM 5192 O O . GLU C 1 70 ? 51.595 -14.172 109.139 1.00 39.60 70 GLU C O 1
ATOM 5198 N N . TYR C 1 71 ? 50.842 -16.297 109.018 1.00 41.75 71 TYR C N 1
ATOM 5199 C CA . TYR C 1 71 ? 51.245 -16.623 110.397 1.00 49.25 71 TYR C CA 1
ATOM 5200 C C . TYR C 1 71 ? 52.720 -16.254 110.674 1.00 50.47 71 TYR C C 1
ATOM 5201 O O . TYR C 1 71 ? 53.061 -15.825 111.787 1.00 48.03 71 TYR C O 1
ATOM 5210 N N . SER C 1 72 ? 53.580 -16.429 109.663 1.00 50.25 72 SER C N 1
ATOM 5211 C CA . SER C 1 72 ? 55.032 -16.168 109.817 1.00 52.29 72 SER C CA 1
ATOM 5212 C C . SER C 1 72 ? 55.285 -14.699 110.150 1.00 47.06 72 SER C C 1
ATOM 5213 O O . SER C 1 72 ? 56.290 -14.367 110.726 1.00 47.60 72 SER C O 1
ATOM 5216 N N . ASP C 1 73 ? 54.383 -13.794 109.760 1.00 42.71 73 ASP C N 1
ATOM 5217 C CA . ASP C 1 73 ? 54.548 -12.371 110.085 1.00 41.76 73 ASP C CA 1
ATOM 5218 C C . ASP C 1 73 ? 54.380 -12.076 111.575 1.00 42.29 73 ASP C C 1
ATOM 5219 O O . ASP C 1 73 ? 54.693 -10.974 111.989 1.00 39.82 73 ASP C O 1
ATOM 5224 N N . ALA C 1 74 ? 54.020 -13.077 112.396 1.00 42.29 74 ALA C N 1
ATOM 5225 C CA . ALA C 1 74 ? 53.914 -12.886 113.871 1.00 47.18 74 ALA C CA 1
ATOM 5226 C C . ALA C 1 74 ? 55.261 -12.895 114.590 1.00 48.51 74 ALA C C 1
ATOM 5227 O O . ALA C 1 74 ? 55.345 -12.621 115.792 1.00 46.41 74 ALA C O 1
ATOM 5229 N N . LYS C 1 75 ? 56.326 -13.116 113.825 1.00 50.20 75 LYS C N 1
ATOM 5230 C CA . LYS C 1 75 ? 57.634 -13.303 114.422 1.00 52.16 75 LYS C CA 1
ATOM 5231 C C . LYS C 1 75 ? 57.942 -12.222 115.433 1.00 49.56 75 LYS C C 1
ATOM 5232 O O . LYS C 1 75 ? 58.298 -12.529 116.554 1.00 47.74 75 LYS C O 1
ATOM 5238 N N . ASP C 1 76 ? 57.777 -10.961 115.033 1.00 49.20 76 ASP C N 1
ATOM 5239 C CA . ASP C 1 76 ? 58.126 -9.824 115.897 1.00 46.47 76 ASP C CA 1
ATOM 5240 C C . ASP C 1 76 ? 56.904 -9.031 116.319 1.00 45.99 76 ASP C C 1
ATOM 5241 O O . ASP C 1 76 ? 56.967 -7.852 116.577 1.00 43.16 76 ASP C O 1
ATOM 5246 N N . ALA C 1 77 ? 55.755 -9.678 116.371 1.00 45.99 77 ALA C N 1
ATOM 5247 C CA . ALA C 1 77 ? 54.544 -9.018 116.800 1.00 42.04 77 ALA C CA 1
ATOM 5248 C C . ALA C 1 77 ? 54.494 -8.872 118.325 1.00 40.98 77 ALA C C 1
ATOM 5249 O O . ALA C 1 77 ? 55.010 -9.714 119.048 1.00 40.27 77 ALA C O 1
ATOM 5251 N N . ASP C 1 78 ? 53.834 -7.809 118.773 1.00 38.40 78 ASP C N 1
ATOM 5252 C CA . ASP C 1 78 ? 53.538 -7.558 120.165 1.00 39.53 78 ASP C CA 1
ATOM 5253 C C . ASP C 1 78 ? 52.334 -8.324 120.610 1.00 39.78 78 ASP C C 1
ATOM 5254 O O . ASP C 1 78 ? 52.302 -8.901 121.724 1.00 38.14 78 ASP C O 1
ATOM 5259 N N . LEU C 1 79 ? 51.364 -8.406 119.718 1.00 36.80 79 LEU C N 1
ATOM 5260 C CA . LEU C 1 79 ? 50.075 -8.984 120.077 1.00 37.57 79 LEU C CA 1
ATOM 5261 C C . LEU C 1 79 ? 49.532 -9.835 118.949 1.00 39.29 79 LEU C C 1
ATOM 5262 O O . LEU C 1 79 ? 49.683 -9.453 117.782 1.00 40.46 79 LEU C O 1
ATOM 5267 N N . VAL C 1 80 ? 48.967 -11.025 119.282 1.00 39.54 80 VAL C N 1
ATOM 5268 C CA . VAL C 1 80 ? 48.250 -11.827 118.339 1.00 38.40 80 VAL C CA 1
ATOM 5269 C C . VAL C 1 80 ? 46.826 -11.918 118.861 1.00 40.77 80 VAL C C 1
ATOM 5270 O O . VAL C 1 80 ? 46.581 -12.429 119.978 1.00 40.42 80 VAL C O 1
ATOM 5274 N N . VAL C 1 81 ? 45.898 -11.469 118.031 1.00 38.18 81 VAL C N 1
ATOM 5275 C CA . VAL C 1 81 ? 44.489 -11.375 118.418 1.00 37.94 81 VAL C CA 1
ATOM 5276 C C . VAL C 1 81 ? 43.742 -12.415 117.606 1.00 38.70 81 VAL C C 1
ATOM 5277 O O . VAL C 1 81 ? 43.756 -12.379 116.346 1.00 38.60 81 VAL C O 1
ATOM 5281 N N . ILE C 1 82 ? 43.165 -13.385 118.309 1.00 38.93 82 ILE C N 1
ATOM 5282 C CA . ILE C 1 82 ? 42.522 -14.512 117.661 1.00 39.97 82 ILE C CA 1
ATOM 5283 C C . ILE C 1 82 ? 41.019 -14.319 117.734 1.00 40.44 82 ILE C C 1
ATOM 5284 O O . ILE C 1 82 ? 40.380 -14.445 118.842 1.00 41.37 82 ILE C O 1
ATOM 5289 N N . THR C 1 83 ? 40.437 -14.053 116.563 1.00 39.21 83 THR C N 1
ATOM 5290 C CA . THR C 1 83 ? 38.964 -13.951 116.439 1.00 43.99 83 THR C CA 1
ATOM 5291 C C . THR C 1 83 ? 38.328 -15.013 115.548 1.00 48.33 83 THR C C 1
ATOM 5292 O O . THR C 1 83 ? 37.113 -15.142 115.562 1.00 53.14 83 THR C O 1
ATOM 5296 N N . ALA C 1 84 ? 39.142 -15.840 114.868 1.00 54.05 84 ALA C N 1
ATOM 5297 C CA . ALA C 1 84 ? 38.647 -16.767 113.778 1.00 61.96 84 ALA C CA 1
ATOM 5298 C C . ALA C 1 84 ? 37.600 -17.822 114.249 1.00 58.38 84 ALA C C 1
ATOM 5299 O O . ALA C 1 84 ? 37.851 -18.398 115.311 1.00 59.67 84 ALA C O 1
ATOM 5301 N N . VAL C 1 98 ? 32.323 -25.464 119.906 1.00 67.43 98 VAL C N 1
ATOM 5302 C CA . VAL C 1 98 ? 33.619 -25.813 120.559 1.00 67.98 98 VAL C CA 1
ATOM 5303 C C . VAL C 1 98 ? 34.457 -26.667 119.598 1.00 64.30 98 VAL C C 1
ATOM 5304 O O . VAL C 1 98 ? 35.612 -26.377 119.339 1.00 56.27 98 VAL C O 1
ATOM 5308 N N . ASN C 1 99 ? 33.846 -27.675 119.006 1.00 71.96 99 ASN C N 1
ATOM 5309 C CA . ASN C 1 99 ? 34.576 -28.652 118.184 1.00 69.47 99 ASN C CA 1
ATOM 5310 C C . ASN C 1 99 ? 35.131 -28.040 116.902 1.00 71.43 99 ASN C C 1
ATOM 5311 O O . ASN C 1 99 ? 36.301 -28.253 116.580 1.00 76.66 99 ASN C O 1
ATOM 5316 N N . LYS C 1 100 ? 34.314 -27.261 116.186 1.00 66.35 100 LYS C N 1
ATOM 5317 C CA . LYS C 1 100 ? 34.796 -26.625 114.996 1.00 68.53 100 LYS C CA 1
ATOM 5318 C C . LYS C 1 100 ? 35.797 -25.525 115.339 1.00 69.17 100 LYS C C 1
ATOM 5319 O O . LYS C 1 100 ? 36.746 -25.353 114.599 1.00 62.72 100 LYS C O 1
ATOM 5325 N N . ASN C 1 101 ? 35.624 -24.784 116.439 1.00 68.95 101 ASN C N 1
ATOM 5326 C CA . ASN C 1 101 ? 36.582 -23.708 116.732 1.00 64.55 101 ASN C CA 1
ATOM 5327 C C . ASN C 1 101 ? 37.930 -24.185 117.318 1.00 64.69 101 ASN C C 1
ATOM 5328 O O . ASN C 1 101 ? 38.972 -23.613 116.972 1.00 57.73 101 ASN C O 1
ATOM 5333 N N . LEU C 1 102 ? 37.930 -25.273 118.074 1.00 63.51 102 LEU C N 1
ATOM 5334 C CA . LEU C 1 102 ? 39.206 -25.928 118.468 1.00 72.11 102 LEU C CA 1
ATOM 5335 C C . LEU C 1 102 ? 40.030 -26.405 117.289 1.00 74.56 102 LEU C C 1
ATOM 5336 O O . LEU C 1 102 ? 41.260 -26.264 117.311 1.00 75.40 102 LEU C O 1
ATOM 5341 N N . LYS C 1 103 ? 39.375 -26.974 116.266 1.00 73.24 103 LYS C N 1
ATOM 5342 C CA . LYS C 1 103 ? 40.128 -27.462 115.097 1.00 74.38 103 LYS C CA 1
ATOM 5343 C C . LYS C 1 103 ? 40.864 -26.296 114.393 1.00 67.12 103 LYS C C 1
ATOM 5344 O O . LYS C 1 103 ? 42.081 -26.334 114.131 1.00 65.33 103 LYS C O 1
ATOM 5350 N N . ILE C 1 104 ? 40.113 -25.240 114.138 1.00 61.44 104 ILE C N 1
ATOM 5351 C CA . ILE C 1 104 ? 40.666 -24.042 113.553 1.00 62.71 104 ILE C CA 1
ATOM 5352 C C . ILE C 1 104 ? 41.772 -23.487 114.439 1.00 55.44 104 ILE C C 1
ATOM 5353 O O . ILE C 1 104 ? 42.804 -23.035 113.938 1.00 55.03 104 ILE C O 1
ATOM 5358 N N . LEU C 1 105 ? 41.575 -23.491 115.758 1.00 53.76 105 LEU C N 1
ATOM 5359 C CA . LEU C 1 105 ? 42.728 -23.103 116.718 1.00 53.39 105 LEU C CA 1
ATOM 5360 C C . LEU C 1 105 ? 44.167 -23.733 116.657 1.00 57.37 105 LEU C C 1
ATOM 5361 O O . LEU C 1 105 ? 45.208 -23.004 116.719 1.00 47.66 105 LEU C O 1
ATOM 5366 N N . LYS C 1 106 ? 44.280 -25.077 116.613 1.00 55.55 106 LYS C N 1
ATOM 5367 C CA . LYS C 1 106 ? 45.633 -25.724 116.576 1.00 68.92 106 LYS C CA 1
ATOM 5368 C C . LYS C 1 106 ? 46.330 -25.350 115.287 1.00 57.92 106 LYS C C 1
ATOM 5369 O O . LYS C 1 106 ? 47.571 -25.073 115.328 1.00 67.39 106 LYS C O 1
ATOM 5375 N N . SER C 1 107 ? 45.528 -25.246 114.223 1.00 57.62 107 SER C N 1
ATOM 5376 C CA . SER C 1 107 ? 45.960 -24.761 112.892 1.00 58.71 107 SER C CA 1
ATOM 5377 C C . SER C 1 107 ? 46.481 -23.326 112.890 1.00 51.18 107 SER C C 1
ATOM 5378 O O . SER C 1 107 ? 47.203 -22.911 112.000 1.00 51.51 107 SER C O 1
ATOM 5381 N N . ILE C 1 108 ? 46.175 -22.588 113.932 1.00 52.02 108 ILE C N 1
ATOM 5382 C CA . ILE C 1 108 ? 46.650 -21.175 114.065 1.00 51.10 108 ILE C CA 1
ATOM 5383 C C . ILE C 1 108 ? 47.833 -21.061 115.027 1.00 49.87 108 ILE C C 1
ATOM 5384 O O . ILE C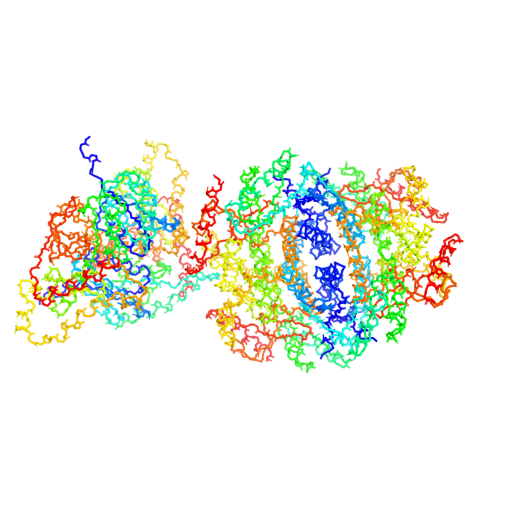 1 108 ? 48.855 -20.414 114.725 1.00 47.63 108 ILE C O 1
ATOM 5389 N N . VAL C 1 109 ? 47.668 -21.628 116.210 1.00 51.53 109 VAL C N 1
ATOM 5390 C CA . VAL C 1 109 ? 48.621 -21.377 117.291 1.00 54.44 109 VAL C CA 1
ATOM 5391 C C . VAL C 1 109 ? 49.994 -21.948 116.983 1.00 52.03 109 VAL C C 1
ATOM 5392 O O . VAL C 1 109 ? 51.031 -21.306 117.241 1.00 48.71 109 VAL C O 1
ATOM 5396 N N . ASP C 1 110 ? 50.017 -23.142 116.405 1.00 53.23 110 ASP C N 1
ATOM 5397 C CA . ASP C 1 110 ? 51.302 -23.801 116.134 1.00 59.03 110 ASP C CA 1
ATOM 5398 C C . ASP C 1 110 ? 52.175 -22.972 115.166 1.00 56.96 110 ASP C C 1
ATOM 5399 O O . ASP C 1 110 ? 53.323 -22.698 115.488 1.00 53.44 110 ASP C O 1
ATOM 5404 N N . PRO C 1 111 ? 51.634 -22.564 114.003 1.00 55.26 111 PRO C N 1
ATOM 5405 C CA . PRO C 1 111 ? 52.436 -21.721 113.118 1.00 51.39 111 PRO C CA 1
ATOM 5406 C C . PRO C 1 111 ? 52.818 -20.363 113.724 1.00 49.77 111 PRO C C 1
ATOM 5407 O O . PRO C 1 111 ? 53.916 -19.819 113.459 1.00 50.12 111 PRO C O 1
ATOM 5411 N N . ILE C 1 112 ? 51.933 -19.792 114.523 1.00 48.13 112 ILE C N 1
ATOM 5412 C CA . ILE C 1 112 ? 52.288 -18.515 115.200 1.00 48.27 112 ILE C CA 1
ATOM 5413 C C . ILE C 1 112 ? 53.478 -18.718 116.151 1.00 47.73 112 ILE C C 1
ATOM 5414 O O . ILE C 1 112 ? 54.467 -17.941 116.123 1.00 47.43 112 ILE C O 1
ATOM 5419 N N . VAL C 1 113 ? 53.406 -19.782 116.953 1.00 49.30 113 VAL C N 1
ATOM 5420 C CA . VAL C 1 113 ? 54.524 -20.075 117.862 1.00 52.07 113 VAL C CA 1
ATOM 5421 C C . VAL C 1 113 ? 55.778 -20.353 117.053 1.00 51.00 113 VAL C C 1
ATOM 5422 O O . VAL C 1 113 ? 56.844 -19.837 117.368 1.00 50.18 113 VAL C O 1
ATOM 5426 N N . ASP C 1 114 ? 55.637 -21.151 115.983 1.00 57.44 114 ASP C N 1
ATOM 5427 C CA . ASP C 1 114 ? 56.785 -21.548 115.128 1.00 57.57 114 ASP C CA 1
ATOM 5428 C C . ASP C 1 114 ? 57.448 -20.334 114.465 1.00 60.06 114 ASP C C 1
ATOM 5429 O O . ASP C 1 114 ? 58.615 -20.399 114.134 1.00 57.06 114 ASP C O 1
ATOM 5434 N N . SER C 1 115 ? 56.714 -19.212 114.302 1.00 55.87 115 SER C N 1
ATOM 5435 C CA . SER C 1 115 ? 57.285 -18.029 113.730 1.00 50.41 115 SER C CA 1
ATOM 5436 C C . SER C 1 115 ? 58.293 -17.357 114.632 1.00 51.73 115 SER C C 1
ATOM 5437 O O . SER C 1 115 ? 59.052 -16.504 114.170 1.00 51.94 115 SER C O 1
ATOM 5440 N N . GLY C 1 116 ? 58.279 -17.706 115.910 1.00 51.97 116 GLY C N 1
ATOM 5441 C CA . GLY C 1 116 ? 59.115 -17.044 116.879 1.00 50.71 116 GLY C CA 1
ATOM 5442 C C . GLY C 1 116 ? 58.375 -16.009 117.687 1.00 54.38 116 GLY C C 1
ATOM 5443 O O . GLY C 1 116 ? 58.953 -15.381 118.551 1.00 49.17 116 GLY C O 1
ATOM 5444 N N . PHE C 1 117 ? 57.069 -15.852 117.433 1.00 55.20 117 PHE C N 1
ATOM 5445 C CA . PHE C 1 117 ? 56.224 -14.939 118.208 1.00 48.78 117 PHE C CA 1
ATOM 5446 C C . PHE C 1 117 ? 56.476 -15.085 119.723 1.00 48.36 117 PHE C C 1
ATOM 5447 O O . PHE C 1 117 ? 56.474 -16.162 120.268 1.00 49.00 117 PHE C O 1
ATOM 5455 N N . ASN C 1 118 ? 56.616 -13.965 120.384 1.00 48.32 118 ASN C N 1
ATOM 5456 C CA . ASN C 1 118 ? 56.958 -13.956 121.775 1.00 52.73 118 ASN C CA 1
ATOM 5457 C C . ASN C 1 118 ? 56.286 -12.764 122.525 1.00 52.60 118 ASN C C 1
ATOM 5458 O O . ASN C 1 118 ? 56.851 -12.177 123.422 1.00 56.01 118 ASN C O 1
ATOM 5463 N N . GLY C 1 119 ? 55.040 -12.469 122.164 1.00 48.24 119 GLY C N 1
ATOM 5464 C CA . GLY C 1 119 ? 54.269 -11.391 122.780 1.00 44.06 119 GLY C CA 1
ATOM 5465 C C . GLY C 1 119 ? 53.108 -11.977 123.598 1.00 44.22 119 GLY C C 1
ATOM 5466 O O . GLY C 1 119 ? 53.274 -12.933 124.387 1.00 42.93 119 GLY C O 1
ATOM 5467 N N . ILE C 1 120 ? 51.939 -11.366 123.429 1.00 41.42 120 ILE C N 1
ATOM 5468 C CA . ILE C 1 120 ? 50.728 -11.723 124.181 1.00 41.09 120 ILE C CA 1
ATOM 5469 C C . ILE C 1 120 ? 49.657 -12.177 123.207 1.00 41.42 120 ILE C C 1
ATOM 5470 O O . ILE C 1 120 ? 49.476 -11.565 122.153 1.00 39.53 120 ILE C O 1
ATOM 5475 N N . PHE C 1 121 ? 49.000 -13.282 123.556 1.00 40.23 121 PHE C N 1
ATOM 5476 C CA . PHE C 1 121 ? 47.854 -13.757 122.853 1.00 41.73 121 PHE C CA 1
ATOM 5477 C C . PHE C 1 121 ? 46.617 -13.175 123.484 1.00 40.75 121 PHE C C 1
ATOM 5478 O O . PHE C 1 121 ? 46.434 -13.211 124.693 1.00 44.50 121 PHE C O 1
ATOM 5486 N N . LEU C 1 122 ? 45.771 -12.614 122.660 1.00 41.24 122 LEU C N 1
ATOM 5487 C CA . LEU C 1 122 ? 44.469 -12.103 123.072 1.00 39.00 122 LEU C CA 1
ATOM 5488 C C . LEU C 1 122 ? 43.392 -12.871 122.292 1.00 41.78 122 LEU C C 1
ATOM 5489 O O . LEU C 1 122 ? 43.317 -12.767 121.055 1.00 42.45 122 LEU C O 1
ATOM 5494 N N . VAL C 1 123 ? 42.608 -13.662 123.011 1.00 40.81 123 VAL C N 1
ATOM 5495 C CA . VAL C 1 123 ? 41.647 -14.624 122.393 1.00 40.58 123 VAL C CA 1
ATOM 5496 C C . VAL C 1 123 ? 40.233 -14.124 122.550 1.00 41.77 123 VAL C C 1
ATOM 5497 O O . VAL C 1 123 ? 39.811 -13.793 123.667 1.00 41.30 123 VAL C O 1
ATOM 5501 N N . ALA C 1 124 ? 39.512 -14.002 121.416 1.00 41.38 124 ALA C N 1
ATOM 5502 C CA . ALA C 1 124 ? 38.117 -13.585 121.422 1.00 42.79 124 ALA C CA 1
ATOM 5503 C C . ALA C 1 124 ? 37.181 -14.599 120.806 1.00 44.68 124 ALA C C 1
ATOM 5504 O O . ALA C 1 124 ? 35.990 -14.448 120.915 1.00 48.91 124 ALA C O 1
ATOM 5506 N N . ALA C 1 125 ? 37.716 -15.619 120.160 1.00 47.07 125 ALA C N 1
ATOM 5507 C CA . ALA C 1 125 ? 36.895 -16.606 119.479 1.00 50.63 125 ALA C CA 1
ATOM 5508 C C . ALA C 1 125 ? 36.041 -17.363 120.479 1.00 56.11 125 ALA C C 1
ATOM 5509 O O . ALA C 1 125 ? 36.518 -17.715 121.560 1.00 51.40 125 ALA C O 1
ATOM 5511 N N . ASN C 1 126 ? 34.809 -17.689 120.087 1.00 57.21 126 ASN C N 1
ATOM 5512 C CA . ASN C 1 126 ? 33.920 -18.424 120.946 1.00 55.59 126 ASN C CA 1
ATOM 5513 C C . ASN C 1 126 ? 34.079 -19.932 120.854 1.00 55.79 126 ASN C C 1
ATOM 5514 O O . ASN C 1 126 ? 34.294 -20.454 119.773 1.00 57.32 126 ASN C O 1
ATOM 5519 N N . PRO C 1 127 ? 33.982 -20.642 121.983 1.00 56.23 127 PRO C N 1
ATOM 5520 C CA . PRO C 1 127 ? 33.686 -20.227 123.371 1.00 57.57 127 PRO C CA 1
ATOM 5521 C C . PRO C 1 127 ? 34.964 -19.762 124.064 1.00 55.38 127 PRO C C 1
ATOM 5522 O O . PRO C 1 127 ? 35.945 -20.482 124.101 1.00 51.60 127 PRO C O 1
ATOM 5526 N N . VAL C 1 128 ? 34.982 -18.495 124.423 1.00 51.61 128 VAL C N 1
ATOM 5527 C CA . VAL C 1 128 ? 36.240 -17.816 124.659 1.00 48.83 128 VAL C CA 1
ATOM 5528 C C . VAL C 1 128 ? 37.056 -18.343 125.807 1.00 49.56 128 VAL C C 1
ATOM 5529 O O . VAL C 1 128 ? 38.284 -18.442 125.698 1.00 50.96 128 VAL C O 1
ATOM 5533 N N . ASP C 1 129 ? 36.406 -18.711 126.913 1.00 48.20 129 ASP C N 1
ATOM 5534 C CA . ASP C 1 129 ? 37.122 -19.186 128.053 1.00 50.82 129 ASP C CA 1
ATOM 5535 C C . ASP C 1 129 ? 37.815 -20.546 127.781 1.00 53.12 129 ASP C C 1
ATOM 5536 O O . ASP C 1 129 ? 38.982 -20.733 128.134 1.00 49.57 129 ASP C O 1
ATOM 5541 N N . ILE C 1 130 ? 37.111 -21.413 127.074 1.00 52.20 130 ILE C N 1
ATOM 5542 C CA . ILE C 1 130 ? 37.656 -22.652 126.608 1.00 55.35 130 ILE C CA 1
ATOM 5543 C C . ILE C 1 130 ? 38.789 -22.471 125.621 1.00 54.44 130 ILE C C 1
ATOM 5544 O O . ILE C 1 130 ? 39.846 -23.091 125.764 1.00 53.33 130 ILE C O 1
ATOM 5549 N N . LEU C 1 131 ? 38.609 -21.578 124.657 1.00 52.88 131 LEU C N 1
ATOM 5550 C CA . LEU C 1 131 ? 39.650 -21.402 123.661 1.00 51.51 131 LEU C CA 1
ATOM 5551 C C . LEU C 1 131 ? 40.870 -20.677 124.221 1.00 46.70 131 LEU C C 1
ATOM 5552 O O . LEU C 1 131 ? 41.953 -20.774 123.681 1.00 47.27 131 LEU C O 1
ATOM 5557 N N . THR C 1 132 ? 40.695 -19.919 125.298 1.00 47.63 132 THR C N 1
ATOM 5558 C CA . THR C 1 132 ? 41.807 -19.210 125.925 1.00 47.67 132 THR C CA 1
ATOM 5559 C C . THR C 1 132 ? 42.663 -20.273 126.634 1.00 52.00 132 THR C C 1
ATOM 5560 O O . THR C 1 132 ? 43.889 -20.320 126.444 1.00 51.12 132 THR C O 1
ATOM 5564 N N . TYR C 1 133 ? 41.997 -21.185 127.371 1.00 54.12 133 TYR C N 1
ATOM 5565 C CA . TYR C 1 133 ? 42.683 -22.298 127.996 1.00 55.50 133 TYR C CA 1
ATOM 5566 C C . TYR C 1 133 ? 43.384 -23.125 126.921 1.00 56.71 133 TYR C C 1
ATOM 5567 O O . TYR C 1 133 ? 44.576 -23.398 127.015 1.00 60.50 133 TYR C O 1
ATOM 5576 N N . ALA C 1 134 ? 42.679 -23.437 125.848 1.00 57.25 134 ALA C N 1
ATOM 5577 C CA . ALA C 1 134 ? 43.296 -24.178 124.764 1.00 55.77 134 ALA C CA 1
ATOM 5578 C C . ALA C 1 134 ? 44.534 -23.466 124.156 1.00 53.08 134 ALA C C 1
ATOM 5579 O O . ALA C 1 134 ? 45.506 -24.100 123.810 1.00 56.32 134 ALA C O 1
ATOM 5581 N N . THR C 1 135 ? 44.473 -22.160 123.990 1.00 53.62 135 THR C N 1
ATOM 5582 C CA . THR C 1 135 ? 45.591 -21.396 123.431 1.00 50.45 135 THR C CA 1
ATOM 5583 C C . THR C 1 135 ? 46.790 -21.484 124.376 1.00 52.09 135 THR C C 1
ATOM 5584 O O . THR C 1 135 ? 47.908 -21.657 123.930 1.00 52.60 135 THR C O 1
ATOM 5588 N N . TRP C 1 136 ? 46.530 -21.413 125.680 1.00 52.09 136 TRP C N 1
ATOM 5589 C CA . TRP C 1 136 ? 47.568 -21.589 126.679 1.00 53.87 136 TRP C CA 1
ATOM 5590 C C . TRP C 1 136 ? 48.196 -22.975 126.549 1.00 57.56 136 TRP C C 1
ATOM 5591 O O . TRP C 1 136 ? 49.416 -23.099 126.420 1.00 54.52 136 TRP C O 1
ATOM 5602 N N . LYS C 1 137 ? 47.371 -24.012 126.503 1.00 57.02 137 LYS C N 1
ATOM 5603 C CA . LYS C 1 137 ? 47.895 -25.369 126.318 1.00 62.80 137 LYS C CA 1
ATOM 5604 C C . LYS C 1 137 ? 48.684 -25.550 125.034 1.00 62.57 137 LYS C C 1
ATOM 5605 O O . LYS C 1 137 ? 49.787 -26.075 125.067 1.00 61.91 137 LYS C O 1
ATOM 5611 N N . LEU C 1 138 ? 48.126 -25.098 123.905 1.00 61.31 138 LEU C N 1
ATOM 5612 C CA . LEU C 1 138 ? 48.763 -25.264 122.607 1.00 61.70 138 LEU C CA 1
ATOM 5613 C C . LEU C 1 138 ? 50.038 -24.441 122.464 1.00 56.24 138 LEU C C 1
ATOM 5614 O O . LEU C 1 138 ? 51.034 -24.940 121.967 1.00 60.60 138 LEU C O 1
ATOM 5619 N N . SER C 1 139 ? 50.037 -23.233 122.986 1.00 58.41 139 SER C N 1
ATOM 5620 C CA . SER C 1 139 ? 51.155 -22.343 122.778 1.00 56.79 139 SER C CA 1
ATOM 5621 C C . SER C 1 139 ? 52.373 -22.638 123.663 1.00 59.87 139 SER C C 1
ATOM 5622 O O . SER C 1 139 ? 53.485 -22.314 123.264 1.00 57.75 139 SER C O 1
ATOM 5625 N N . GLY C 1 140 ? 52.143 -23.139 124.871 1.00 57.94 140 GLY C N 1
ATOM 5626 C CA . GLY C 1 140 ? 53.207 -23.276 125.876 1.00 58.43 140 GLY C CA 1
ATOM 5627 C C . GLY C 1 140 ? 53.571 -21.964 126.524 1.00 58.27 140 GLY C C 1
ATOM 5628 O O . GLY C 1 140 ? 54.529 -21.912 127.268 1.00 54.17 140 GLY C O 1
ATOM 5629 N N . PHE C 1 141 ? 52.821 -20.891 126.251 1.00 54.72 141 PHE C N 1
ATOM 5630 C CA . PHE C 1 141 ? 53.151 -19.579 126.826 1.00 54.41 141 PHE C CA 1
ATOM 5631 C C . PHE C 1 141 ? 52.811 -19.504 128.320 1.00 54.06 141 PHE C C 1
ATOM 5632 O O . PHE C 1 141 ? 52.002 -20.304 128.837 1.00 53.25 141 PHE C O 1
ATOM 5640 N N . PRO C 1 142 ? 53.426 -18.562 129.031 1.00 52.38 142 PRO C N 1
ATOM 5641 C CA . PRO C 1 142 ? 53.024 -18.349 130.441 1.00 56.72 142 PRO C CA 1
ATOM 5642 C C . PRO C 1 142 ? 51.536 -17.908 130.538 1.00 57.43 142 PRO C C 1
ATOM 5643 O O . PRO C 1 142 ? 50.992 -17.228 129.626 1.00 52.41 142 PRO C O 1
ATOM 5647 N N . LYS C 1 143 ? 50.893 -18.332 131.620 1.00 53.95 143 LYS C N 1
ATOM 5648 C CA . LYS C 1 143 ? 49.467 -18.097 131.935 1.00 58.12 143 LYS C CA 1
ATOM 5649 C C . LYS C 1 143 ? 49.048 -16.634 131.782 1.00 53.26 143 LYS C C 1
ATOM 5650 O O . LYS C 1 143 ? 47.962 -16.306 131.278 1.00 51.99 143 LYS C O 1
ATOM 5656 N N . ASN C 1 144 ? 49.935 -15.770 132.184 1.00 49.49 144 ASN C N 1
ATOM 5657 C CA . ASN C 1 144 ? 49.601 -14.352 132.166 1.00 48.79 144 ASN C CA 1
ATOM 5658 C C . ASN C 1 144 ? 49.755 -13.687 130.827 1.00 47.08 144 ASN C C 1
ATOM 5659 O O . ASN C 1 144 ? 49.412 -12.496 130.686 1.00 48.32 144 ASN C O 1
ATOM 5664 N N . ARG C 1 145 ? 50.288 -14.387 129.840 1.00 44.85 145 ARG C N 1
ATOM 5665 C CA . ARG C 1 145 ? 50.430 -13.858 128.515 1.00 47.00 145 ARG C CA 1
ATOM 5666 C C . ARG C 1 145 ? 49.472 -14.454 127.502 1.00 44.65 145 ARG C C 1
ATOM 5667 O O . ARG C 1 145 ? 49.625 -14.300 126.282 1.00 44.69 145 ARG C O 1
ATOM 5675 N N . VAL C 1 146 ? 48.495 -15.154 128.010 1.00 45.72 146 VAL C N 1
ATOM 5676 C CA . VAL C 1 146 ? 47.378 -15.645 127.227 1.00 45.39 146 VAL C CA 1
ATOM 5677 C C . VAL C 1 146 ? 46.145 -15.126 127.927 1.00 47.34 146 VAL C C 1
ATOM 5678 O O . VAL C 1 146 ? 45.857 -15.500 129.070 1.00 51.83 146 VAL C O 1
ATOM 5682 N N . VAL C 1 147 ? 45.433 -14.250 127.235 1.00 44.59 147 VAL C N 1
ATOM 5683 C CA . VAL C 1 147 ? 44.324 -13.512 127.786 1.00 47.27 147 VAL C CA 1
ATOM 5684 C C . VAL C 1 147 ? 43.081 -13.688 126.913 1.00 43.66 147 VAL C C 1
ATOM 5685 O O . VAL C 1 147 ? 43.200 -13.649 125.673 1.00 42.16 147 VAL C O 1
ATOM 5689 N N . GLY C 1 148 ? 41.909 -13.876 127.516 1.00 43.65 148 GLY C N 1
ATOM 5690 C CA . GLY C 1 148 ? 40.666 -13.960 126.765 1.00 42.81 148 GLY C CA 1
ATOM 5691 C C . GLY C 1 148 ? 39.805 -12.751 127.062 1.00 46.26 148 GLY C C 1
ATOM 5692 O O . GLY C 1 148 ? 39.947 -12.135 128.099 1.00 48.71 148 GLY C O 1
ATOM 5693 N N . SER C 1 149 ? 38.998 -12.335 126.095 1.00 41.72 149 SER C N 1
ATOM 5694 C CA . SER C 1 149 ? 38.120 -11.198 126.266 1.00 39.67 149 SER C CA 1
ATOM 5695 C C . SER C 1 149 ? 37.056 -11.471 127.350 1.00 43.17 149 SER C C 1
ATOM 5696 O O . SER C 1 149 ? 36.528 -10.556 127.959 1.00 41.23 149 SER C O 1
ATOM 5699 N N . GLY C 1 150 ? 36.747 -12.749 127.592 1.00 42.73 150 GLY C N 1
ATOM 5700 C CA . GLY C 1 150 ? 35.924 -13.118 128.721 1.00 45.64 150 GLY C CA 1
ATOM 5701 C C . GLY C 1 150 ? 34.616 -12.356 128.824 1.00 47.43 150 GLY C C 1
ATOM 5702 O O . GLY C 1 150 ? 33.906 -12.263 127.872 1.00 47.76 150 GLY C O 1
ATOM 5703 N N . THR C 1 151 ? 34.328 -11.780 129.983 1.00 45.67 151 THR C N 1
ATOM 5704 C CA . THR C 1 151 ? 33.100 -11.040 130.173 1.00 44.92 151 THR C CA 1
ATOM 5705 C C . THR C 1 151 ? 33.268 -9.525 130.045 1.00 44.67 151 THR C C 1
ATOM 5706 O O . THR C 1 151 ? 32.441 -8.766 130.571 1.00 46.06 151 THR C O 1
ATOM 5710 N N . SER C 1 152 ? 34.325 -9.067 129.367 1.00 43.87 152 SER C N 1
ATOM 5711 C CA . SER C 1 152 ? 34.481 -7.635 129.214 1.00 43.78 152 SER C CA 1
ATOM 5712 C C . SER C 1 152 ? 33.275 -7.046 128.472 1.00 42.82 152 SER C C 1
ATOM 5713 O O . SER C 1 152 ? 32.812 -5.968 128.811 1.00 40.79 152 SER C O 1
ATOM 5716 N N . LEU C 1 153 ? 32.829 -7.694 127.419 1.00 41.93 153 LEU C N 1
ATOM 5717 C CA . LEU C 1 153 ? 31.668 -7.214 126.617 1.00 42.86 153 LEU C CA 1
ATOM 5718 C C . LEU C 1 153 ? 30.311 -7.321 127.410 1.00 43.25 153 LEU C C 1
ATOM 5719 O O . LEU C 1 153 ? 29.523 -6.377 127.408 1.00 41.60 153 LEU C O 1
ATOM 5724 N N . ASP C 1 154 ? 30.096 -8.424 128.121 1.00 47.28 154 ASP C N 1
ATOM 5725 C CA . ASP C 1 154 ? 28.864 -8.596 128.959 1.00 47.17 154 ASP C CA 1
ATOM 5726 C C . ASP C 1 154 ? 28.833 -7.534 130.023 1.00 44.65 154 ASP C C 1
ATOM 5727 O O . ASP C 1 154 ? 27.816 -6.849 130.256 1.00 46.24 154 ASP C O 1
ATOM 5732 N N . THR C 1 155 ? 30.014 -7.243 130.554 1.00 45.97 155 THR C N 1
ATOM 5733 C CA . THR C 1 155 ? 30.161 -6.169 131.542 1.00 44.40 155 THR C CA 1
ATOM 5734 C C . THR C 1 155 ? 29.799 -4.806 130.930 1.00 44.43 155 THR C C 1
ATOM 5735 O O . THR C 1 155 ? 29.090 -4.008 131.557 1.00 45.43 155 THR C O 1
ATOM 5739 N N . ALA C 1 156 ? 30.342 -4.477 129.758 1.00 44.77 156 ALA C N 1
ATOM 5740 C CA . ALA C 1 156 ? 29.970 -3.215 129.099 1.00 42.04 156 ALA C CA 1
ATOM 5741 C C . ALA C 1 156 ? 28.465 -3.160 128.877 1.00 40.16 156 ALA C C 1
ATOM 5742 O O . ALA C 1 156 ? 27.857 -2.106 129.025 1.00 44.35 156 ALA C O 1
ATOM 5744 N N . ARG C 1 157 ? 27.899 -4.230 128.368 1.00 40.64 157 ARG C N 1
ATOM 5745 C CA . ARG C 1 157 ? 26.439 -4.298 128.134 1.00 43.19 157 ARG C CA 1
ATOM 5746 C C . ARG C 1 157 ? 25.652 -3.999 129.414 1.00 42.80 157 ARG C C 1
ATOM 5747 O O . ARG C 1 157 ? 24.721 -3.208 129.406 1.00 45.51 157 ARG C O 1
ATOM 5755 N N . PHE C 1 158 ? 26.110 -4.575 130.519 1.00 44.24 158 PHE C N 1
ATOM 5756 C CA . PHE C 1 158 ? 25.520 -4.387 131.801 1.00 44.22 158 PHE C CA 1
ATOM 5757 C C . PHE C 1 158 ? 25.649 -2.926 132.236 1.00 46.12 158 PHE C C 1
ATOM 5758 O O . PHE C 1 158 ? 24.697 -2.293 132.746 1.00 43.76 158 PHE C O 1
ATOM 5766 N N . ARG C 1 159 ? 26.851 -2.368 132.104 1.00 43.81 159 ARG C N 1
ATOM 5767 C CA . ARG C 1 159 ? 27.048 -0.987 132.509 1.00 42.62 159 ARG C CA 1
ATOM 5768 C C . ARG C 1 159 ? 26.212 -0.021 131.682 1.00 40.33 159 ARG C C 1
ATOM 5769 O O . ARG C 1 159 ? 25.619 0.917 132.241 1.00 42.42 159 ARG C O 1
ATOM 5777 N N . GLN C 1 160 ? 26.075 -0.289 130.378 1.00 40.93 160 GLN C N 1
ATOM 5778 C CA . GLN C 1 160 ? 25.305 0.608 129.522 1.00 40.81 160 GLN C CA 1
ATOM 5779 C C . GLN C 1 160 ? 23.813 0.495 129.847 1.00 43.70 160 GLN C C 1
ATOM 5780 O O . GLN C 1 160 ? 23.068 1.479 129.756 1.00 43.03 160 GLN C O 1
ATOM 5786 N N . SER C 1 161 ? 23.369 -0.707 130.156 1.00 43.16 161 SER C N 1
ATOM 5787 C CA . SER C 1 161 ? 21.984 -0.888 130.535 1.00 47.06 161 SER C CA 1
ATOM 5788 C C . SER C 1 161 ? 21.608 -0.132 131.846 1.00 48.17 161 SER C C 1
ATOM 5789 O O . SER C 1 161 ? 20.573 0.532 131.923 1.00 43.03 161 SER C O 1
ATOM 5792 N N . ILE C 1 162 ? 22.461 -0.200 132.859 1.00 46.96 162 ILE C N 1
ATOM 5793 C CA . ILE C 1 162 ? 22.262 0.587 134.075 1.00 45.07 162 ILE C CA 1
ATOM 5794 C C . ILE C 1 162 ? 22.325 2.061 133.758 1.00 47.44 162 ILE C C 1
ATOM 5795 O O . ILE C 1 162 ? 21.504 2.864 134.231 1.00 44.76 162 ILE C O 1
ATOM 5800 N N . ALA C 1 163 ? 23.342 2.466 132.987 1.00 47.32 163 ALA C N 1
ATOM 5801 C CA . ALA C 1 163 ? 23.482 3.859 132.591 1.00 46.58 163 ALA C CA 1
ATOM 5802 C C . ALA C 1 163 ? 22.185 4.428 131.969 1.00 44.18 163 ALA C C 1
ATOM 5803 O O . ALA C 1 163 ? 21.783 5.549 132.251 1.00 43.19 163 ALA C O 1
ATOM 5805 N N . LYS C 1 164 ? 21.611 3.675 131.066 1.00 47.67 164 LYS C N 1
ATOM 5806 C CA . LYS C 1 164 ? 20.359 4.071 130.417 1.00 48.32 164 LYS C CA 1
ATOM 5807 C C . LYS C 1 164 ? 19.236 4.186 131.426 1.00 49.36 164 LYS C C 1
ATOM 5808 O O . LYS C 1 164 ? 18.447 5.108 131.363 1.00 51.90 164 LYS C O 1
ATOM 5814 N N . MET C 1 165 ? 19.154 3.260 132.347 1.00 51.65 165 MET C N 1
ATOM 5815 C CA . MET C 1 165 ? 18.066 3.304 133.344 1.00 54.78 165 MET C CA 1
ATOM 5816 C C . MET C 1 165 ? 18.154 4.551 134.203 1.00 52.50 165 MET C C 1
ATOM 5817 O O . MET C 1 165 ? 17.197 5.229 134.438 1.00 49.83 165 MET C O 1
ATOM 5822 N N . VAL C 1 166 ? 19.357 4.923 134.573 1.00 50.21 166 VAL C N 1
ATOM 5823 C CA . VAL C 1 166 ? 19.589 6.014 135.484 1.00 52.99 166 VAL C CA 1
ATOM 5824 C C . VAL C 1 166 ? 19.996 7.352 134.827 1.00 48.41 166 VAL C C 1
ATOM 5825 O O . VAL C 1 166 ? 20.046 8.388 135.471 1.00 46.43 166 VAL C O 1
ATOM 5829 N N . ASN C 1 167 ? 20.223 7.334 133.531 1.00 48.97 167 ASN C N 1
ATOM 5830 C CA . ASN C 1 167 ? 20.657 8.490 132.780 1.00 50.59 167 ASN C CA 1
ATOM 5831 C C . ASN C 1 167 ? 22.000 9.077 133.273 1.00 46.66 167 ASN C C 1
ATOM 5832 O O . ASN C 1 167 ? 22.094 10.248 133.574 1.00 43.12 167 ASN C O 1
ATOM 5837 N N . VAL C 1 168 ? 22.998 8.219 133.309 1.00 46.10 168 VAL C N 1
ATOM 5838 C CA . VAL C 1 168 ? 24.359 8.574 133.759 1.00 47.66 168 VAL C CA 1
ATOM 5839 C C . VAL C 1 168 ? 25.296 7.947 132.737 1.00 47.18 168 VAL C C 1
ATOM 5840 O O . VAL C 1 168 ? 25.012 6.873 132.216 1.00 44.64 168 VAL C O 1
ATOM 5844 N N . ASP C 1 169 ? 26.382 8.646 132.441 1.00 45.41 169 ASP C N 1
ATOM 5845 C CA . ASP C 1 169 ? 27.456 8.134 131.615 1.00 43.31 169 ASP C CA 1
ATOM 5846 C C . ASP C 1 169 ? 27.832 6.760 132.132 1.00 38.70 169 ASP C C 1
ATOM 5847 O O . ASP C 1 169 ? 28.083 6.600 133.312 1.00 41.51 169 ASP C O 1
ATOM 5852 N N . ALA C 1 170 ? 27.904 5.753 131.268 1.00 41.03 170 ALA C N 1
ATOM 5853 C CA . ALA C 1 170 ? 28.309 4.417 131.720 1.00 36.95 170 ALA C CA 1
ATOM 5854 C C . ALA C 1 170 ? 29.741 4.379 132.267 1.00 41.49 170 ALA C C 1
ATOM 5855 O O . ALA C 1 170 ? 30.080 3.470 133.007 1.00 44.20 170 ALA C O 1
ATOM 5857 N N . ARG C 1 171 ? 30.584 5.345 131.887 1.00 40.79 171 ARG C N 1
ATOM 5858 C CA . ARG C 1 171 ? 31.924 5.468 132.482 1.00 39.26 171 ARG C CA 1
ATOM 5859 C C . ARG C 1 171 ? 31.859 5.785 133.981 1.00 40.44 171 ARG C C 1
ATOM 5860 O O . ARG C 1 171 ? 32.833 5.581 134.708 1.00 40.05 171 ARG C O 1
ATOM 5868 N N . SER C 1 172 ? 30.705 6.234 134.464 1.00 44.53 172 SER C N 1
ATOM 5869 C CA . SER C 1 172 ? 30.489 6.446 135.892 1.00 42.74 172 SER C CA 1
ATOM 5870 C C . SER C 1 172 ? 29.704 5.297 136.550 1.00 47.03 172 SER C C 1
ATOM 5871 O O . SER C 1 172 ? 29.331 5.375 137.726 1.00 48.09 172 SER C O 1
ATOM 5874 N N . VAL C 1 173 ? 29.460 4.215 135.808 1.00 43.47 173 VAL C N 1
ATOM 5875 C CA . VAL C 1 173 ? 28.728 3.038 136.319 1.00 41.57 173 VAL C CA 1
ATOM 5876 C C . VAL C 1 173 ? 29.739 1.889 136.399 1.00 45.98 173 VAL C C 1
ATOM 5877 O O . VAL C 1 173 ? 30.578 1.707 135.500 1.00 44.60 173 VAL C O 1
ATOM 5881 N N . HIS C 1 174 ? 29.743 1.182 137.514 1.00 43.76 174 HIS C N 1
ATOM 5882 C CA . HIS C 1 174 ? 30.761 0.162 137.773 1.00 44.00 174 HIS C CA 1
ATOM 5883 C C . HIS C 1 174 ? 30.066 -1.120 138.220 1.00 45.85 174 HIS C C 1
ATOM 5884 O O . HIS C 1 174 ? 29.561 -1.188 139.331 1.00 49.40 174 HIS C O 1
ATOM 5891 N N . ALA C 1 175 ? 30.025 -2.110 137.351 1.00 44.17 175 ALA C N 1
ATOM 5892 C CA . ALA C 1 175 ? 29.294 -3.344 137.610 1.00 47.88 175 ALA C CA 1
ATOM 5893 C C . ALA C 1 175 ? 29.893 -4.421 136.760 1.00 51.11 175 ALA C C 1
ATOM 5894 O O . ALA C 1 175 ? 30.226 -4.166 135.599 1.00 51.72 175 ALA C O 1
ATOM 5896 N N . TYR C 1 176 ? 29.998 -5.630 137.288 1.00 46.07 176 TYR C N 1
ATOM 5897 C CA . TYR C 1 176 ? 30.612 -6.706 136.560 1.00 45.59 176 TYR C CA 1
ATOM 5898 C C . TYR C 1 176 ? 29.644 -7.799 136.244 1.00 52.53 176 TYR C C 1
ATOM 5899 O O . TYR C 1 176 ? 28.736 -8.112 137.049 1.00 50.14 176 TYR C O 1
ATOM 5908 N N . ILE C 1 177 ? 29.861 -8.421 135.081 1.00 49.41 177 ILE C N 1
ATOM 5909 C CA . ILE C 1 177 ? 29.375 -9.769 134.834 1.00 48.36 177 ILE C CA 1
ATOM 5910 C C . ILE C 1 177 ? 30.628 -10.638 134.910 1.00 48.64 177 ILE C C 1
ATOM 5911 O O . ILE C 1 177 ? 31.688 -10.278 134.402 1.00 46.90 177 ILE C O 1
ATOM 5916 N N . MET C 1 178 ? 30.485 -11.798 135.529 1.00 49.79 178 MET C N 1
ATOM 5917 C CA . MET C 1 178 ? 31.579 -12.731 135.714 1.00 50.52 178 MET C CA 1
ATOM 5918 C C . MET C 1 178 ? 31.161 -14.149 135.395 1.00 51.21 178 MET C C 1
ATOM 5919 O O . MET C 1 178 ? 29.990 -14.433 135.178 1.00 53.03 178 MET C O 1
ATOM 5924 N N . GLY C 1 179 ? 32.161 -15.039 135.436 1.00 52.77 179 GLY C N 1
ATOM 5925 C CA . GLY C 1 179 ? 31.998 -16.410 135.140 1.00 55.92 179 GLY C CA 1
ATOM 5926 C C . GLY C 1 179 ? 32.420 -16.688 133.727 1.00 56.95 179 GLY C C 1
ATOM 5927 O O . GLY C 1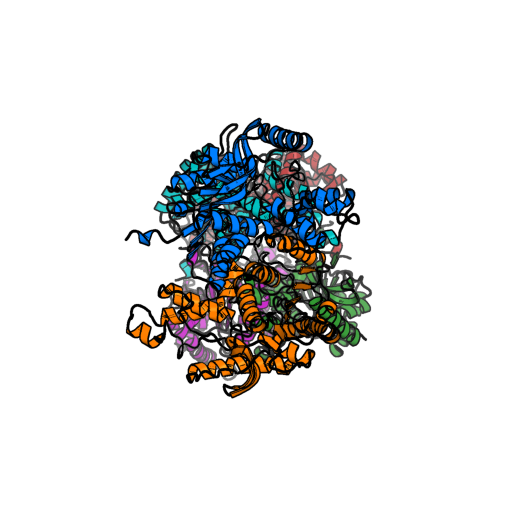 179 ? 33.180 -15.930 133.110 1.00 52.46 179 GLY C O 1
ATOM 5928 N N . GLU C 1 180 ? 31.930 -17.804 133.207 1.00 55.21 180 GLU C N 1
ATOM 5929 C CA . GLU C 1 180 ? 32.114 -18.110 131.795 1.00 63.37 180 GLU C CA 1
ATOM 5930 C C . GLU C 1 180 ? 31.238 -17.189 130.956 1.00 57.44 180 GLU C C 1
ATOM 5931 O O . GLU C 1 180 ? 30.098 -17.123 131.229 1.00 60.86 180 GLU C O 1
ATOM 5937 N N . HIS C 1 181 ? 31.797 -16.597 129.910 1.00 53.63 181 HIS C N 1
ATOM 5938 C CA . HIS C 1 181 ? 31.059 -15.781 128.963 1.00 57.71 181 HIS C CA 1
ATOM 5939 C C . HIS C 1 181 ? 30.101 -16.738 128.253 1.00 61.81 181 HIS C C 1
ATOM 5940 O O . HIS C 1 181 ? 30.553 -17.687 127.697 1.00 67.32 181 HIS C O 1
ATOM 5947 N N . GLY C 1 182 ? 28.796 -16.528 128.415 1.00 58.01 182 GLY C N 1
ATOM 5948 C CA . GLY C 1 182 ? 27.789 -17.472 127.958 1.00 56.28 182 GLY C CA 1
ATOM 5949 C C . GLY C 1 182 ? 26.674 -17.599 128.964 1.00 54.66 182 GLY C C 1
ATOM 5950 O O . GLY C 1 182 ? 26.578 -16.792 129.886 1.00 51.49 182 GLY C O 1
ATOM 5951 N N . ASP C 1 183 ? 25.879 -18.672 128.840 1.00 53.38 183 ASP C N 1
ATOM 5952 C CA . ASP C 1 183 ? 24.630 -18.760 129.604 1.00 59.75 183 ASP C CA 1
ATOM 5953 C C . ASP C 1 183 ? 24.757 -18.858 131.121 1.00 58.43 183 ASP C C 1
ATOM 5954 O O . ASP C 1 183 ? 23.758 -18.653 131.810 1.00 59.42 183 ASP C O 1
ATOM 5959 N N . THR C 1 184 ? 25.937 -19.216 131.637 1.00 58.32 184 THR C N 1
ATOM 5960 C CA . THR C 1 184 ? 26.096 -19.366 133.089 1.00 57.47 184 THR C CA 1
ATOM 5961 C C . THR C 1 184 ? 26.773 -18.151 133.736 1.00 57.33 184 THR C C 1
ATOM 5962 O O . THR C 1 184 ? 27.082 -18.165 134.933 1.00 55.32 184 THR C O 1
ATOM 5966 N N . GLU C 1 185 ? 26.978 -17.092 132.979 1.00 55.68 185 GLU C N 1
ATOM 5967 C CA . GLU C 1 185 ? 27.536 -15.898 133.573 1.00 56.70 185 GLU C CA 1
ATOM 5968 C C . GLU C 1 185 ? 26.555 -15.280 134.568 1.00 53.96 185 GLU C C 1
ATOM 5969 O O . GLU C 1 185 ? 25.363 -15.534 134.501 1.00 48.27 185 GLU C O 1
ATOM 5975 N N . PHE C 1 186 ? 27.046 -14.441 135.477 1.00 52.51 186 PHE C N 1
ATOM 5976 C CA . PHE C 1 186 ? 26.135 -13.867 136.476 1.00 53.73 186 PHE C CA 1
ATOM 5977 C C . PHE C 1 186 ? 26.529 -12.441 136.805 1.00 53.72 186 PHE C C 1
ATOM 5978 O O . PHE C 1 186 ? 27.662 -12.057 136.606 1.00 53.31 186 PHE C O 1
ATOM 5986 N N . PRO C 1 187 ? 25.555 -11.633 137.275 1.00 53.85 187 PRO C N 1
ATOM 5987 C CA . PRO C 1 187 ? 25.877 -10.288 137.696 1.00 52.16 187 PRO C CA 1
ATOM 5988 C C . PRO C 1 187 ? 26.380 -10.188 139.126 1.00 52.24 187 PRO C C 1
ATOM 5989 O O . PRO C 1 187 ? 25.871 -10.853 140.031 1.00 50.73 187 PRO C O 1
ATOM 5993 N N . VAL C 1 188 ? 27.362 -9.343 139.343 1.00 49.23 188 VAL C N 1
ATOM 5994 C CA . VAL C 1 188 ? 27.902 -9.129 140.678 1.00 50.04 188 VAL C CA 1
ATOM 5995 C C . VAL C 1 188 ? 27.214 -7.915 141.247 1.00 49.62 188 VAL C C 1
ATOM 5996 O O . VAL C 1 188 ? 27.841 -6.866 141.472 1.00 44.68 188 VAL C O 1
ATOM 6000 N N . TRP C 1 189 ? 25.911 -8.085 141.551 1.00 48.56 189 TRP C N 1
ATOM 6001 C CA . TRP C 1 189 ? 25.127 -6.985 142.103 1.00 48.96 189 TRP C CA 1
ATOM 6002 C C . TRP C 1 189 ? 25.674 -6.441 143.415 1.00 49.35 189 TRP C C 1
ATOM 6003 O O . TRP C 1 189 ? 25.587 -5.236 143.668 1.00 51.01 189 TRP C O 1
ATOM 6014 N N . SER C 1 190 ? 26.279 -7.286 144.227 1.00 53.68 190 SER C N 1
ATOM 6015 C CA . SER C 1 190 ? 26.777 -6.857 145.555 1.00 55.79 190 SER C CA 1
ATOM 6016 C C . SER C 1 190 ? 27.734 -5.695 145.466 1.00 56.98 190 SER C C 1
ATOM 6017 O O . SER C 1 190 ? 27.820 -4.925 146.402 1.00 52.86 190 SER C O 1
ATOM 6020 N N . HIS C 1 191 ? 28.523 -5.608 144.384 1.00 53.90 191 HIS C N 1
ATOM 6021 C CA . HIS C 1 191 ? 29.601 -4.581 144.310 1.00 53.18 191 HIS C CA 1
ATOM 6022 C C . HIS C 1 191 ? 29.310 -3.579 143.209 1.00 48.34 191 HIS C C 1
ATOM 6023 O O . HIS C 1 191 ? 30.117 -2.690 142.983 1.00 48.86 191 HIS C O 1
ATOM 6030 N N . ALA C 1 192 ? 28.149 -3.710 142.554 1.00 50.26 192 ALA C N 1
ATOM 6031 C CA . ALA C 1 192 ? 27.760 -2.837 141.461 1.00 48.55 192 ALA C CA 1
ATOM 6032 C C . ALA C 1 192 ? 27.358 -1.508 142.026 1.00 51.07 192 ALA C C 1
ATOM 6033 O O . ALA C 1 192 ? 26.715 -1.455 143.085 1.00 53.94 192 ALA C O 1
ATOM 6035 N N . ASN C 1 193 ? 27.790 -0.435 141.372 1.00 49.02 193 ASN C N 1
ATOM 6036 C CA . ASN C 1 193 ? 27.593 0.908 141.878 1.00 46.81 193 ASN C CA 1
ATOM 6037 C C . ASN C 1 193 ? 27.541 1.943 140.783 1.00 45.92 193 ASN C C 1
ATOM 6038 O O . ASN C 1 193 ? 27.992 1.717 139.650 1.00 47.38 193 ASN C O 1
ATOM 6043 N N . ILE C 1 194 ? 26.954 3.083 141.116 1.00 46.82 194 ILE C N 1
ATOM 6044 C CA . ILE C 1 194 ? 26.876 4.233 140.248 1.00 44.84 194 ILE C CA 1
ATOM 6045 C C . ILE C 1 194 ? 27.569 5.349 140.996 1.00 43.68 194 ILE C C 1
ATOM 6046 O O . ILE C 1 194 ? 27.105 5.777 142.042 1.00 44.95 194 ILE C O 1
ATOM 6051 N N . GLY C 1 195 ? 28.708 5.814 140.471 1.00 44.45 195 GLY C N 1
ATOM 6052 C CA . GLY C 1 195 ? 29.502 6.801 141.148 1.00 41.83 195 GLY C CA 1
ATOM 6053 C C . GLY C 1 195 ? 29.790 6.509 142.632 1.00 45.55 195 GLY C C 1
ATOM 6054 O O . GLY C 1 195 ? 29.912 7.449 143.456 1.00 45.46 195 GLY C O 1
ATOM 6055 N N . GLY C 1 196 ? 29.912 5.232 142.992 1.00 45.07 196 GLY C N 1
ATOM 6056 C CA . GLY C 1 196 ? 30.256 4.821 144.334 1.00 51.72 196 GLY C CA 1
ATOM 6057 C C . GLY C 1 196 ? 29.040 4.411 145.171 1.00 52.68 196 GLY C C 1
ATOM 6058 O O . GLY C 1 196 ? 29.184 3.744 146.177 1.00 51.22 196 GLY C O 1
ATOM 6059 N N . VAL C 1 197 ? 27.847 4.821 144.730 1.00 53.73 197 VAL C N 1
ATOM 6060 C CA . VAL C 1 197 ? 26.607 4.460 145.414 1.00 49.92 197 VAL C CA 1
ATOM 6061 C C . VAL C 1 197 ? 26.147 3.091 144.935 1.00 49.90 197 VAL C C 1
ATOM 6062 O O . VAL C 1 197 ? 25.899 2.907 143.742 1.00 48.54 197 VAL C O 1
ATOM 6066 N N . THR C 1 198 ? 26.038 2.116 145.837 1.00 49.40 198 THR C N 1
ATOM 6067 C CA . THR C 1 198 ? 25.791 0.750 145.410 1.00 47.33 198 THR C CA 1
ATOM 6068 C C . THR C 1 198 ? 24.398 0.706 144.785 1.00 50.52 198 THR C C 1
ATOM 6069 O O . THR C 1 198 ? 23.558 1.575 145.045 1.00 49.70 198 THR C O 1
ATOM 6073 N N . ILE C 1 199 ? 24.158 -0.286 143.953 1.00 49.03 199 ILE C N 1
ATOM 6074 C CA . ILE C 1 199 ? 22.836 -0.485 143.417 1.00 51.38 199 ILE C CA 1
ATOM 6075 C C . ILE C 1 199 ? 21.798 -0.649 144.566 1.00 51.57 199 ILE C C 1
ATOM 6076 O O . ILE C 1 199 ? 20.704 -0.107 144.451 1.00 54.83 199 ILE C O 1
ATOM 6081 N N . ALA C 1 200 ? 22.141 -1.393 145.621 1.00 54.27 200 ALA C N 1
ATOM 6082 C CA . ALA C 1 200 ? 21.223 -1.583 146.778 1.00 59.87 200 ALA C CA 1
ATOM 6083 C C . ALA C 1 200 ? 20.916 -0.195 147.386 1.00 58.67 200 ALA C C 1
ATOM 6084 O O . ALA C 1 200 ? 19.771 0.145 147.580 1.00 53.71 200 ALA C O 1
ATOM 6086 N N . GLU C 1 201 ? 21.948 0.616 147.621 1.00 56.09 201 GLU C N 1
ATOM 6087 C CA . GLU C 1 201 ? 21.740 1.979 148.097 1.00 52.68 201 GLU C CA 1
ATOM 6088 C C . GLU C 1 201 ? 20.899 2.834 147.122 1.00 52.27 201 GLU C C 1
ATOM 6089 O O . GLU C 1 201 ? 20.047 3.606 147.547 1.00 54.41 201 GLU C O 1
ATOM 6095 N N . TRP C 1 202 ? 21.115 2.691 145.829 1.00 49.66 202 TRP C N 1
ATOM 6096 C CA . TRP C 1 202 ? 20.440 3.526 144.807 1.00 50.47 202 TRP C CA 1
ATOM 6097 C C . TRP C 1 202 ? 18.937 3.227 144.766 1.00 50.13 202 TRP C C 1
ATOM 6098 O O . TRP C 1 202 ? 18.103 4.121 144.687 1.00 48.48 202 TRP C O 1
ATOM 6109 N N . VAL C 1 203 ? 18.632 1.952 144.843 1.00 50.97 203 VAL C N 1
ATOM 6110 C CA . VAL C 1 203 ? 17.238 1.463 144.885 1.00 52.62 203 VAL C CA 1
ATOM 6111 C C . VAL C 1 203 ? 16.485 1.906 146.154 1.00 53.02 203 VAL C C 1
ATOM 6112 O O . VAL C 1 203 ? 15.308 2.226 146.091 1.00 52.29 203 VAL C O 1
ATOM 6116 N N . LYS C 1 204 ? 17.183 1.984 147.269 1.00 54.15 204 LYS C N 1
ATOM 6117 C CA . LYS C 1 204 ? 16.613 2.521 148.499 1.00 58.61 204 LYS C CA 1
ATOM 6118 C C . LYS C 1 204 ? 16.248 3.987 148.341 1.00 57.52 204 LYS C C 1
ATOM 6119 O O . LYS C 1 204 ? 15.200 4.403 148.806 1.00 51.73 204 LYS C O 1
ATOM 6125 N N . ALA C 1 205 ? 17.136 4.772 147.713 1.00 55.46 205 ALA C N 1
ATOM 6126 C CA . ALA C 1 205 ? 16.832 6.169 147.449 1.00 55.82 205 ALA C CA 1
ATOM 6127 C C . ALA C 1 205 ? 15.762 6.383 146.330 1.00 58.75 205 ALA C C 1
ATOM 6128 O O . ALA C 1 205 ? 15.120 7.423 146.276 1.00 55.19 205 ALA C O 1
ATOM 6130 N N . HIS C 1 206 ? 15.624 5.414 145.422 1.00 57.80 206 HIS C N 1
ATOM 6131 C CA . HIS C 1 206 ? 14.793 5.527 144.258 1.00 60.50 206 HIS C CA 1
ATOM 6132 C C . HIS C 1 206 ? 13.916 4.271 144.147 1.00 55.98 206 HIS C C 1
ATOM 6133 O O . HIS C 1 206 ? 14.120 3.431 143.248 1.00 55.23 206 HIS C O 1
ATOM 6140 N N . PRO C 1 207 ? 12.958 4.149 145.041 1.00 60.58 207 PRO C N 1
ATOM 6141 C CA . PRO C 1 207 ? 12.176 2.905 145.080 1.00 59.39 207 PRO C CA 1
ATOM 6142 C C . PRO C 1 207 ? 11.273 2.608 143.879 1.00 59.18 207 PRO C C 1
ATOM 6143 O O . PRO C 1 207 ? 10.640 1.542 143.861 1.00 54.29 207 PRO C O 1
ATOM 6147 N N . GLU C 1 208 ? 11.172 3.515 142.901 1.00 56.12 208 GLU C N 1
ATOM 6148 C CA . GLU C 1 208 ? 10.453 3.196 141.654 1.00 58.53 208 GLU C CA 1
ATOM 6149 C C . GLU C 1 208 ? 11.193 2.126 140.903 1.00 58.00 208 GLU C C 1
ATOM 6150 O O . GLU C 1 208 ? 10.632 1.537 139.998 1.00 62.92 208 GLU C O 1
ATOM 6156 N N . ILE C 1 209 ? 12.493 1.984 141.155 1.00 58.20 209 ILE C N 1
ATOM 6157 C CA . ILE C 1 209 ? 13.266 0.910 140.545 1.00 57.02 209 ILE C CA 1
ATOM 6158 C C . ILE C 1 209 ? 12.909 -0.384 141.281 1.00 62.36 209 ILE C C 1
ATOM 6159 O O . ILE C 1 209 ? 13.354 -0.602 142.418 1.00 56.90 209 ILE C O 1
ATOM 6164 N N . LYS C 1 210 ? 12.137 -1.236 140.603 1.00 59.26 210 LYS C N 1
ATOM 6165 C CA . LYS C 1 210 ? 11.746 -2.512 141.135 1.00 60.63 210 LYS C CA 1
ATOM 6166 C C . LYS C 1 210 ? 12.799 -3.588 140.923 1.00 60.04 210 LYS C C 1
ATOM 6167 O O . LYS C 1 210 ? 13.496 -3.611 139.903 1.00 55.81 210 LYS C O 1
ATOM 6173 N N . GLU C 1 211 ? 12.881 -4.515 141.873 1.00 59.49 211 GLU C N 1
ATOM 6174 C CA . GLU C 1 211 ? 13.788 -5.651 141.778 1.00 60.29 211 GLU C CA 1
ATOM 6175 C C . GLU C 1 211 ? 13.574 -6.435 140.492 1.00 58.82 211 GLU C C 1
ATOM 6176 O O . GLU C 1 211 ? 14.519 -6.916 139.867 1.00 54.60 211 GLU C O 1
ATOM 6182 N N . ASP C 1 212 ? 12.336 -6.546 140.080 1.00 58.78 212 ASP C N 1
ATOM 6183 C CA . ASP C 1 212 ? 11.982 -7.244 138.820 1.00 65.85 212 ASP C CA 1
ATOM 6184 C C . ASP C 1 212 ? 12.677 -6.647 137.604 1.00 61.06 212 ASP C C 1
ATOM 6185 O O . ASP C 1 212 ? 13.003 -7.344 136.628 1.00 56.71 212 ASP C O 1
ATOM 6190 N N . LYS C 1 213 ? 12.792 -5.334 137.616 1.00 60.83 213 LYS C N 1
ATOM 6191 C CA . LYS C 1 213 ? 13.357 -4.645 136.463 1.00 61.41 213 LYS C CA 1
ATOM 6192 C C . LYS C 1 213 ? 14.870 -4.893 136.407 1.00 59.51 213 LYS C C 1
ATOM 6193 O O . LYS C 1 213 ? 15.456 -5.076 135.340 1.00 56.33 213 LYS C O 1
ATOM 6199 N N . LEU C 1 214 ? 15.504 -4.979 137.567 1.00 56.67 214 LEU C N 1
ATOM 6200 C CA . LEU C 1 214 ? 16.927 -5.326 137.641 1.00 54.21 214 LEU C CA 1
ATOM 6201 C C . LEU C 1 214 ? 17.162 -6.782 137.187 1.00 52.81 214 LEU C C 1
ATOM 6202 O O . LEU C 1 214 ? 18.098 -7.072 136.474 1.00 53.06 214 LEU C O 1
ATOM 6207 N N . VAL C 1 215 ? 16.299 -7.692 137.583 1.00 55.61 215 VAL C N 1
ATOM 6208 C CA . VAL C 1 215 ? 16.393 -9.077 137.138 1.00 57.56 215 VAL C CA 1
ATOM 6209 C C . VAL C 1 215 ? 16.294 -9.118 135.588 1.00 56.86 215 VAL C C 1
ATOM 6210 O O . VAL C 1 215 ? 17.068 -9.828 134.942 1.00 51.99 215 VAL C O 1
ATOM 6214 N N . LYS C 1 216 ? 15.331 -8.380 135.040 1.00 61.85 216 LYS C N 1
ATOM 6215 C CA . LYS C 1 216 ? 15.051 -8.334 133.575 1.00 61.05 216 LYS C CA 1
ATOM 6216 C C . LYS C 1 216 ? 16.274 -7.732 132.884 1.00 58.35 216 LYS C C 1
ATOM 6217 O O . LYS C 1 216 ? 16.709 -8.260 131.852 1.00 56.60 216 LYS C O 1
ATOM 6223 N N . MET C 1 217 ? 16.851 -6.696 133.494 1.00 53.40 217 MET C N 1
ATOM 6224 C CA . MET C 1 217 ? 18.063 -6.067 132.938 1.00 56.09 217 MET C CA 1
ATOM 6225 C C . MET C 1 217 ? 19.184 -7.098 132.764 1.00 53.66 217 MET C C 1
ATOM 6226 O O . MET C 1 217 ? 19.800 -7.203 131.680 1.00 50.90 217 MET C O 1
ATOM 6231 N N . PHE C 1 218 ? 19.421 -7.931 133.781 1.00 52.24 218 PHE C N 1
ATOM 6232 C CA . PHE C 1 218 ? 20.481 -8.928 133.636 1.00 50.58 218 PHE C CA 1
ATOM 6233 C C . PHE C 1 218 ? 20.107 -9.951 132.573 1.00 52.41 218 PHE C C 1
ATOM 6234 O O . PHE C 1 218 ? 20.964 -10.348 131.790 1.00 53.77 218 PHE C O 1
ATOM 6242 N N . GLU C 1 219 ? 18.856 -10.460 132.591 1.00 54.99 219 GLU C N 1
ATOM 6243 C CA . GLU C 1 219 ? 18.467 -11.433 131.628 1.00 54.84 219 GLU C CA 1
ATOM 6244 C C . GLU C 1 219 ? 18.648 -10.921 130.184 1.00 52.46 219 GLU C C 1
ATOM 6245 O O . GLU C 1 219 ? 19.167 -11.656 129.304 1.00 52.55 219 GLU C O 1
ATOM 6251 N N . ASP C 1 220 ? 18.283 -9.662 129.957 1.00 53.64 220 ASP C N 1
ATOM 6252 C CA . ASP C 1 220 ? 18.544 -8.980 128.703 1.00 49.82 220 ASP C CA 1
ATOM 6253 C C . ASP C 1 220 ? 20.027 -8.896 128.318 1.00 51.50 220 ASP C C 1
ATOM 6254 O O . ASP C 1 220 ? 20.402 -9.152 127.163 1.00 49.23 220 ASP C O 1
ATOM 6259 N N . VAL C 1 221 ? 20.870 -8.597 129.273 1.00 49.13 221 VAL C N 1
ATOM 6260 C CA . VAL C 1 221 ? 22.326 -8.665 129.010 1.00 50.28 221 VAL C CA 1
ATOM 6261 C C . VAL C 1 221 ? 22.733 -10.078 128.566 1.00 51.50 221 VAL C C 1
ATOM 6262 O O . VAL C 1 221 ? 23.401 -10.232 127.568 1.00 49.17 221 VAL C O 1
ATOM 6266 N N . ARG C 1 222 ? 22.266 -11.106 129.273 1.00 52.45 222 ARG C N 1
ATOM 6267 C CA . ARG C 1 222 ? 22.722 -12.447 129.002 1.00 52.18 222 ARG C CA 1
ATOM 6268 C C . ARG C 1 222 ? 22.221 -12.910 127.637 1.00 53.97 222 ARG C C 1
ATOM 6269 O O . ARG C 1 222 ? 22.861 -13.703 126.999 1.00 47.05 222 ARG C O 1
ATOM 6277 N N . ASN C 1 223 ? 21.036 -12.454 127.238 1.00 54.28 223 ASN C N 1
ATOM 6278 C CA . ASN C 1 223 ? 20.487 -12.792 125.931 1.00 55.74 223 ASN C CA 1
ATOM 6279 C C . ASN C 1 223 ? 20.801 -11.795 124.838 1.00 53.26 223 ASN C C 1
ATOM 6280 O O . ASN C 1 223 ? 20.288 -11.939 123.726 1.00 52.02 223 ASN C O 1
ATOM 6285 N N . LYS C 1 224 ? 21.680 -10.814 125.106 1.00 54.06 224 LYS C N 1
ATOM 6286 C CA . LYS C 1 224 ? 21.837 -9.708 124.143 1.00 51.48 224 LYS C CA 1
ATOM 6287 C C . LYS C 1 224 ? 22.370 -10.154 122.779 1.00 51.40 224 LYS C C 1
ATOM 6288 O O . LYS C 1 224 ? 21.909 -9.653 121.764 1.00 49.62 224 LYS C O 1
ATOM 6294 N N . ALA C 1 225 ? 23.373 -11.034 122.765 1.00 49.81 225 ALA C N 1
ATOM 6295 C CA . ALA C 1 225 ? 23.953 -11.475 121.522 1.00 49.21 225 ALA C CA 1
ATOM 6296 C C . ALA C 1 225 ? 22.862 -12.120 120.654 1.00 48.61 225 ALA C C 1
ATOM 6297 O O . ALA C 1 225 ? 22.775 -11.854 119.445 1.00 47.80 225 ALA C O 1
ATOM 6299 N N . TYR C 1 226 ? 22.028 -12.982 121.273 1.00 51.16 226 TYR C N 1
ATOM 6300 C CA . TYR C 1 226 ? 20.904 -13.615 120.593 1.00 52.13 226 TYR C CA 1
ATOM 6301 C C . TYR C 1 226 ? 19.968 -12.592 119.973 1.00 50.83 226 TYR C C 1
ATOM 6302 O O . TYR C 1 226 ? 19.560 -12.750 118.828 1.00 52.09 226 TYR C O 1
ATOM 6311 N N . GLU C 1 227 ? 19.650 -11.526 120.709 1.00 50.41 227 GLU C N 1
ATOM 6312 C CA . GLU C 1 227 ? 18.736 -10.462 120.234 1.00 51.68 227 GLU C CA 1
ATOM 6313 C C . GLU C 1 227 ? 19.370 -9.696 119.049 1.00 51.65 227 GLU C C 1
ATOM 6314 O O . GLU C 1 227 ? 18.718 -9.463 118.035 1.00 49.19 227 GLU C O 1
ATOM 6320 N N . ILE C 1 228 ? 20.648 -9.359 119.165 1.00 49.27 228 ILE C N 1
ATOM 6321 C CA . ILE C 1 228 ? 21.337 -8.704 118.082 1.00 49.19 228 ILE C CA 1
ATOM 6322 C C . ILE C 1 228 ? 21.391 -9.612 116.814 1.00 49.54 228 ILE C C 1
ATOM 6323 O O . ILE C 1 228 ? 21.139 -9.133 115.686 1.00 49.06 228 ILE C O 1
ATOM 6328 N N . ILE C 1 229 ? 21.739 -10.881 117.004 1.00 53.11 229 ILE C N 1
ATOM 6329 C CA . ILE C 1 229 ? 21.829 -11.849 115.900 1.00 54.61 229 ILE C CA 1
ATOM 6330 C C . ILE C 1 229 ? 20.489 -12.000 115.203 1.00 60.28 229 ILE C C 1
ATOM 6331 O O . ILE C 1 229 ? 20.389 -11.960 113.961 1.00 53.09 229 ILE C O 1
ATOM 6336 N N . LYS C 1 230 ? 19.440 -12.076 116.000 1.00 61.24 230 LYS C N 1
ATOM 6337 C CA . LYS C 1 230 ? 18.095 -12.127 115.460 1.00 60.73 230 LYS C CA 1
ATOM 6338 C C . LYS C 1 230 ? 17.812 -10.875 114.602 1.00 58.52 230 LYS C C 1
ATOM 6339 O O . LYS C 1 230 ? 17.146 -10.971 113.595 1.00 52.56 230 LYS C O 1
ATOM 6345 N N . LEU C 1 231 ? 18.272 -9.703 115.033 1.00 53.23 231 LEU C N 1
ATOM 6346 C CA . LEU C 1 231 ? 17.907 -8.457 114.370 1.00 50.68 231 LEU C CA 1
ATOM 6347 C C . LEU C 1 231 ? 18.766 -8.151 113.163 1.00 54.85 231 LEU C C 1
ATOM 6348 O O . LEU C 1 231 ? 18.241 -7.713 112.143 1.00 49.69 231 LEU C O 1
ATOM 6353 N N . LYS C 1 232 ? 20.093 -8.357 113.260 1.00 52.60 232 LYS C N 1
ATOM 6354 C CA . LYS C 1 232 ? 20.960 -8.040 112.119 1.00 53.48 232 LYS C CA 1
ATOM 6355 C C . LYS C 1 232 ? 21.919 -9.136 111.703 1.00 53.39 232 LYS C C 1
ATOM 6356 O O . LYS C 1 232 ? 22.725 -8.901 110.855 1.00 56.68 232 LYS C O 1
ATOM 6362 N N . GLY C 1 233 ? 21.804 -10.331 112.262 1.00 53.84 233 GLY C N 1
ATOM 6363 C CA . GLY C 1 233 ? 22.551 -11.502 111.791 1.00 53.40 233 GLY C CA 1
ATOM 6364 C C . GLY C 1 233 ? 23.838 -11.831 112.506 1.00 53.52 233 GLY C C 1
ATOM 6365 O O . GLY C 1 233 ? 24.263 -12.985 112.529 1.00 53.44 233 GLY C O 1
ATOM 6366 N N . ALA C 1 234 ? 24.444 -10.843 113.154 1.00 51.83 234 ALA C N 1
ATOM 6367 C CA . ALA C 1 234 ? 25.722 -11.047 113.821 1.00 50.99 234 ALA C CA 1
ATOM 6368 C C . ALA C 1 234 ? 26.013 -9.832 114.761 1.00 47.89 234 ALA C C 1
ATOM 6369 O O . ALA C 1 234 ? 25.442 -8.769 114.544 1.00 46.97 234 ALA C O 1
ATOM 6371 N N . THR C 1 235 ? 26.849 -10.036 115.775 1.00 46.78 235 THR C N 1
ATOM 6372 C CA . THR C 1 235 ? 27.254 -8.991 116.700 1.00 47.38 235 THR C CA 1
ATOM 6373 C C . THR C 1 235 ? 28.683 -8.708 116.361 1.00 42.37 235 THR C C 1
ATOM 6374 O O . THR C 1 235 ? 29.430 -9.621 116.068 1.00 42.19 235 THR C O 1
ATOM 6378 N N . PHE C 1 236 ? 29.098 -7.467 116.422 1.00 43.29 236 PHE C N 1
ATOM 6379 C CA . PHE C 1 236 ? 30.503 -7.203 116.229 1.00 41.34 236 PHE C CA 1
ATOM 6380 C C . PHE C 1 236 ? 31.053 -5.901 116.795 1.00 43.37 236 PHE C C 1
ATOM 6381 O O . PHE C 1 236 ? 32.239 -5.858 117.214 1.00 40.70 236 PHE C O 1
ATOM 6389 N N . TYR C 1 237 ? 30.258 -4.831 116.800 1.00 39.84 237 TYR C N 1
ATOM 6390 C CA . TYR C 1 237 ? 30.758 -3.575 117.307 1.00 40.25 237 TYR C CA 1
ATOM 6391 C C . TYR C 1 237 ? 31.164 -3.622 118.795 1.00 37.44 237 TYR C C 1
ATOM 6392 O O . TYR C 1 237 ? 32.201 -3.043 119.165 1.00 39.07 237 TYR C O 1
ATOM 6401 N N . GLY C 1 238 ? 30.376 -4.322 119.613 1.00 39.56 238 GLY C N 1
ATOM 6402 C CA . GLY C 1 238 ? 30.639 -4.450 121.047 1.00 38.79 238 GLY C CA 1
ATOM 6403 C C . GLY C 1 238 ? 31.977 -5.091 121.318 1.00 40.72 238 GLY C C 1
ATOM 6404 O O . GLY C 1 238 ? 32.843 -4.531 121.992 1.00 41.13 238 GLY C O 1
ATOM 6405 N N . ILE C 1 239 ? 32.190 -6.251 120.721 1.00 40.25 239 ILE C N 1
ATOM 6406 C CA . ILE C 1 239 ? 33.390 -7.049 121.011 1.00 40.84 239 ILE C CA 1
ATOM 6407 C C . ILE C 1 239 ? 34.601 -6.379 120.390 1.00 35.77 239 ILE C C 1
ATOM 6408 O O . ILE C 1 239 ? 35.658 -6.380 120.968 1.00 38.86 239 ILE C O 1
ATOM 6413 N N . ALA C 1 240 ? 34.448 -5.798 119.193 1.00 39.75 240 ALA C N 1
ATOM 6414 C CA . ALA C 1 240 ? 35.579 -5.126 118.522 1.00 37.89 240 ALA C CA 1
ATOM 6415 C C . ALA C 1 240 ? 36.087 -4.020 119.382 1.00 35.74 240 ALA C C 1
ATOM 6416 O O . ALA C 1 240 ? 37.294 -3.819 119.525 1.00 36.34 240 ALA C O 1
ATOM 6418 N N . THR C 1 241 ? 35.155 -3.284 119.970 1.00 37.43 241 THR C N 1
ATOM 6419 C CA . THR C 1 241 ? 35.523 -2.159 120.839 1.00 36.60 241 THR C CA 1
ATOM 6420 C C . THR C 1 241 ? 36.232 -2.640 122.137 1.00 36.73 241 THR C C 1
ATOM 6421 O O . THR C 1 241 ? 37.214 -2.037 122.558 1.00 36.74 241 THR C O 1
ATOM 6425 N N . ALA C 1 242 ? 35.727 -3.737 122.723 1.00 34.93 242 ALA C N 1
ATOM 6426 C CA . ALA C 1 242 ? 36.280 -4.295 123.933 1.00 38.24 242 ALA C CA 1
ATOM 6427 C C . ALA C 1 242 ? 37.699 -4.792 123.629 1.00 40.20 242 ALA C C 1
ATOM 6428 O O . ALA C 1 242 ? 38.624 -4.505 124.392 1.00 38.57 242 ALA C O 1
ATOM 6430 N N . LEU C 1 243 ? 37.877 -5.420 122.464 1.00 37.02 243 LEU C N 1
ATOM 6431 C CA . LEU C 1 243 ? 39.229 -5.898 122.078 1.00 37.25 243 LEU C CA 1
ATOM 6432 C C . LEU C 1 243 ? 40.239 -4.740 121.905 1.00 33.43 243 LEU C C 1
ATOM 6433 O O . LEU C 1 243 ? 41.405 -4.848 122.268 1.00 38.06 243 LEU C O 1
ATOM 6438 N N . ALA C 1 244 ? 39.772 -3.668 121.297 1.00 37.07 244 ALA C N 1
ATOM 6439 C CA . ALA C 1 244 ? 40.607 -2.467 121.126 1.00 32.11 244 ALA C CA 1
ATOM 6440 C C . ALA C 1 244 ? 41.003 -1.904 122.492 1.00 33.28 244 ALA C C 1
ATOM 6441 O O . ALA C 1 244 ? 42.156 -1.445 122.683 1.00 34.51 244 ALA C O 1
ATOM 6443 N N . ARG C 1 245 ? 40.066 -1.882 123.424 1.00 35.39 245 ARG C N 1
ATOM 6444 C CA . ARG C 1 245 ? 40.294 -1.355 124.735 1.00 36.02 245 ARG C CA 1
ATOM 6445 C C . ARG C 1 245 ? 41.324 -2.212 125.510 1.00 33.88 245 ARG C C 1
ATOM 6446 O O . ARG C 1 245 ? 42.267 -1.689 126.098 1.00 34.18 245 ARG C O 1
ATOM 6454 N N . ILE C 1 246 ? 41.191 -3.505 125.408 1.00 35.28 246 ILE C N 1
ATOM 6455 C CA . ILE C 1 246 ? 42.172 -4.408 126.006 1.00 35.92 246 ILE C CA 1
ATOM 6456 C C . ILE C 1 246 ? 43.548 -4.200 125.349 1.00 36.47 246 ILE C C 1
ATOM 6457 O O . ILE C 1 246 ? 44.561 -4.178 126.017 1.00 39.28 246 ILE C O 1
ATOM 6462 N N . SER C 1 247 ? 43.561 -4.061 124.020 1.00 39.97 247 SER C N 1
ATOM 6463 C CA . SER C 1 247 ? 44.795 -3.879 123.263 1.00 35.33 247 SER C CA 1
ATOM 6464 C C . SER C 1 247 ? 45.515 -2.629 123.745 1.00 35.01 247 SER C C 1
ATOM 6465 O O . SER C 1 247 ? 46.722 -2.641 123.902 1.00 37.71 247 SER C O 1
ATOM 6468 N N . LYS C 1 248 ? 44.776 -1.557 123.955 1.00 34.79 248 LYS C N 1
ATOM 6469 C CA . LYS C 1 248 ? 45.293 -0.287 124.450 1.00 36.35 248 LYS C CA 1
ATOM 6470 C C . LYS C 1 248 ? 45.880 -0.405 125.869 1.00 36.77 248 LYS C C 1
ATOM 6471 O O . LYS C 1 248 ? 46.987 0.131 126.133 1.00 35.57 248 LYS C O 1
ATOM 6477 N N . ALA C 1 249 ? 45.209 -1.151 126.735 1.00 34.47 249 ALA C N 1
ATOM 6478 C CA . ALA C 1 249 ? 45.705 -1.429 128.100 1.00 37.61 249 ALA C CA 1
ATOM 6479 C C . ALA C 1 249 ? 47.056 -2.134 128.103 1.00 40.32 249 ALA C C 1
ATOM 6480 O O . ALA C 1 249 ? 47.966 -1.750 128.878 1.00 35.33 249 ALA C O 1
ATOM 6482 N N . ILE C 1 250 ? 47.203 -3.102 127.205 1.00 40.13 250 ILE C N 1
ATOM 6483 C CA . ILE C 1 250 ? 48.503 -3.732 126.998 1.00 37.68 250 ILE C CA 1
ATOM 6484 C C . ILE C 1 250 ? 49.516 -2.807 126.407 1.00 39.71 250 ILE C C 1
ATOM 6485 O O . ILE C 1 250 ? 50.599 -2.589 126.966 1.00 40.77 250 ILE C O 1
ATOM 6490 N N . LEU C 1 251 ? 49.224 -2.260 125.240 1.00 42.17 251 LEU C N 1
ATOM 6491 C CA . LEU C 1 251 ? 50.254 -1.515 124.486 1.00 37.76 251 LEU C CA 1
ATOM 6492 C C . LEU C 1 251 ? 50.657 -0.215 125.121 1.00 37.70 251 LEU C C 1
ATOM 6493 O O . LEU C 1 251 ? 51.790 0.273 124.893 1.00 37.06 251 LEU C O 1
ATOM 6498 N N . ASN C 1 252 ? 49.753 0.397 125.893 1.00 41.05 252 ASN C N 1
ATOM 6499 C CA . ASN C 1 252 ? 50.093 1.624 126.666 1.00 38.40 252 ASN C CA 1
ATOM 6500 C C . ASN C 1 252 ? 50.398 1.324 128.153 1.00 38.62 252 ASN C C 1
ATOM 6501 O O . ASN C 1 252 ? 50.518 2.265 128.939 1.00 36.38 252 ASN C O 1
ATOM 6506 N N . ASP C 1 253 ? 50.532 0.026 128.503 1.00 41.87 253 ASP C N 1
ATOM 6507 C CA . ASP C 1 253 ? 51.064 -0.391 129.795 1.00 39.42 253 ASP C CA 1
ATOM 6508 C C . ASP C 1 253 ? 50.256 0.288 130.909 1.00 40.07 253 ASP C C 1
ATOM 6509 O O . ASP C 1 253 ? 50.810 0.873 131.831 1.00 38.88 253 ASP C O 1
ATOM 6514 N N . GLU C 1 254 ? 48.953 0.069 130.920 1.00 40.75 254 GLU C N 1
ATOM 6515 C CA . GLU C 1 254 ? 48.123 0.869 131.768 1.00 40.16 254 GLU C CA 1
ATOM 6516 C C . GLU C 1 254 ? 47.943 0.401 133.200 1.00 41.85 254 GLU C C 1
ATOM 6517 O O . GLU C 1 254 ? 47.656 1.234 134.071 1.00 37.99 254 GLU C O 1
ATOM 6523 N N . ASN C 1 255 ? 48.072 -0.912 133.446 1.00 41.20 255 ASN C N 1
ATOM 6524 C CA . ASN C 1 255 ? 47.654 -1.492 134.722 1.00 40.71 255 ASN C CA 1
ATOM 6525 C C . ASN C 1 255 ? 46.174 -1.126 134.979 1.00 44.02 255 ASN C C 1
ATOM 6526 O O . ASN C 1 255 ? 45.791 -0.730 136.098 1.00 41.85 255 ASN C O 1
ATOM 6531 N N . ALA C 1 256 ? 45.377 -1.347 133.937 1.00 40.46 256 ALA C N 1
ATOM 6532 C CA . ALA C 1 256 ? 43.947 -1.150 133.976 1.00 39.82 256 ALA C CA 1
ATOM 6533 C C . ALA C 1 256 ? 43.339 -2.361 134.538 1.00 40.51 256 ALA C C 1
ATOM 6534 O O . ALA C 1 256 ? 43.789 -3.495 134.283 1.00 39.16 256 ALA C O 1
ATOM 6536 N N . VAL C 1 257 ? 42.198 -2.168 135.216 1.00 43.25 257 VAL C N 1
ATOM 6537 C CA . VAL C 1 257 ? 41.354 -3.252 135.630 1.00 43.32 257 VAL C CA 1
ATOM 6538 C C . VAL C 1 257 ? 40.242 -3.518 134.601 1.00 42.90 257 VAL C C 1
ATOM 6539 O O . VAL C 1 257 ? 39.448 -2.633 134.340 1.00 43.37 257 VAL C O 1
ATOM 6543 N N . LEU C 1 258 ? 40.212 -4.734 134.057 1.00 40.24 258 LEU C N 1
ATOM 6544 C CA . LEU C 1 258 ? 39.263 -5.163 133.092 1.00 42.51 258 LEU C CA 1
ATOM 6545 C C . LEU C 1 258 ? 38.815 -6.571 133.418 1.00 42.60 258 LEU C C 1
ATOM 6546 O O . LEU C 1 258 ? 39.602 -7.351 133.895 1.00 44.83 258 LEU C O 1
ATOM 6551 N N . PRO C 1 259 ? 37.509 -6.875 133.207 1.00 44.57 259 PRO C N 1
ATOM 6552 C CA . PRO C 1 259 ? 37.034 -8.228 133.357 1.00 47.34 259 PRO C CA 1
ATOM 6553 C C . PRO C 1 259 ? 37.504 -9.077 132.161 1.00 48.66 259 PRO C C 1
ATOM 6554 O O . PRO C 1 259 ? 37.197 -8.733 131.040 1.00 48.47 259 PRO C O 1
ATOM 6558 N N . LEU C 1 260 ? 38.366 -10.070 132.413 1.00 44.66 260 LEU C N 1
ATOM 6559 C CA . LEU C 1 260 ? 39.009 -10.860 131.343 1.00 46.33 260 LEU C CA 1
ATOM 6560 C C . LEU C 1 260 ? 38.990 -12.313 131.713 1.00 45.60 260 LEU C C 1
ATOM 6561 O O . LEU C 1 260 ? 38.801 -12.617 132.878 1.00 49.03 260 LEU C O 1
ATOM 6566 N N . SER C 1 261 ? 39.201 -13.177 130.721 1.00 46.11 261 SER C N 1
ATOM 6567 C CA . SER C 1 261 ? 39.431 -14.569 130.967 1.00 45.93 261 SER C CA 1
ATOM 6568 C C . SER C 1 261 ? 40.852 -14.779 131.412 1.00 49.61 261 SER C C 1
ATOM 6569 O O . SER C 1 261 ? 41.796 -14.534 130.655 1.00 49.86 261 SER C O 1
ATOM 6572 N N . VAL C 1 262 ? 40.999 -15.204 132.667 1.00 48.59 262 VAL C N 1
ATOM 6573 C CA . VAL C 1 262 ? 42.308 -15.360 133.300 1.00 49.86 262 VAL C CA 1
ATOM 6574 C C . VAL C 1 262 ? 42.367 -16.706 134.026 1.00 51.06 262 VAL C C 1
ATOM 6575 O O . VAL C 1 262 ? 41.332 -17.314 134.346 1.00 52.93 262 VAL C O 1
ATOM 6579 N N . TYR C 1 263 ? 43.579 -17.186 134.268 1.00 53.04 263 TYR C N 1
ATOM 6580 C CA . TYR C 1 263 ? 43.821 -18.495 134.808 1.00 55.68 263 TYR C CA 1
ATOM 6581 C C . TYR C 1 263 ? 43.587 -18.570 136.315 1.00 56.42 263 TYR C C 1
ATOM 6582 O O . TYR C 1 263 ? 44.169 -17.799 137.081 1.00 55.91 263 TYR C O 1
ATOM 6591 N N . MET C 1 264 ? 42.781 -19.518 136.743 1.00 53.89 264 MET C N 1
ATOM 6592 C CA . MET C 1 264 ? 42.481 -19.655 138.157 1.00 58.50 264 MET C CA 1
ATOM 6593 C C . MET C 1 264 ? 43.536 -20.473 138.899 1.00 64.62 264 MET C C 1
ATOM 6594 O O . MET C 1 264 ? 43.775 -21.645 138.579 1.00 61.47 264 MET C O 1
ATOM 6599 N N . ASP C 1 265 ? 44.139 -19.852 139.914 1.00 65.53 265 ASP C N 1
ATOM 6600 C CA . ASP C 1 265 ? 45.085 -20.521 140.797 1.00 73.79 265 ASP C CA 1
ATOM 6601 C C . ASP C 1 265 ? 44.634 -20.354 142.239 1.00 70.04 265 ASP C C 1
ATOM 6602 O O . ASP C 1 265 ? 45.369 -19.848 143.061 1.00 65.68 265 ASP C O 1
ATOM 6607 N N . GLY C 1 266 ? 43.398 -20.766 142.517 1.00 71.31 266 GLY C N 1
ATOM 6608 C CA . GLY C 1 266 ? 42.849 -20.686 143.874 1.00 68.18 266 GLY C CA 1
ATOM 6609 C C . GLY C 1 266 ? 41.770 -19.642 144.061 1.00 68.31 266 GLY C C 1
ATOM 6610 O O . GLY C 1 266 ? 40.937 -19.763 144.960 1.00 66.09 266 GLY C O 1
ATOM 6611 N N . GLN C 1 267 ? 41.725 -18.637 143.183 1.00 61.63 267 GLN C N 1
ATOM 6612 C CA . GLN C 1 267 ? 40.748 -17.588 143.318 1.00 58.71 267 GLN C CA 1
ATOM 6613 C C . GLN C 1 267 ? 39.359 -18.199 143.248 1.00 58.98 267 GLN C C 1
ATOM 6614 O O . GLN C 1 267 ? 39.089 -19.097 142.428 1.00 64.13 267 GLN C O 1
ATOM 6620 N N . TYR C 1 268 ? 38.472 -17.723 144.140 1.00 61.00 268 TYR C N 1
ATOM 6621 C CA . TYR C 1 268 ? 37.083 -18.194 144.220 1.00 60.44 268 TYR C CA 1
ATOM 6622 C C . TYR C 1 268 ? 36.999 -19.687 144.462 1.00 61.51 268 TYR C C 1
ATOM 6623 O O . TYR C 1 268 ? 35.960 -20.301 144.218 1.00 62.81 268 TYR C O 1
ATOM 6632 N N . GLY C 1 269 ? 38.077 -20.274 144.975 1.00 62.49 269 GLY C N 1
ATOM 6633 C CA . GLY C 1 269 ? 38.103 -21.737 145.227 1.00 63.23 269 GLY C CA 1
ATOM 6634 C C . GLY C 1 269 ? 38.267 -22.525 143.952 1.00 64.24 269 GLY C C 1
ATOM 6635 O O . GLY C 1 269 ? 38.009 -23.714 143.935 1.00 62.85 269 GLY C O 1
ATOM 6636 N N . LEU C 1 270 ? 38.672 -21.852 142.857 1.00 63.81 270 LEU C N 1
ATOM 6637 C CA . LEU C 1 270 ? 38.824 -22.497 141.547 1.00 64.93 270 LEU C CA 1
ATOM 6638 C C . LEU C 1 270 ? 40.291 -22.765 141.147 1.00 64.39 270 LEU C C 1
ATOM 6639 O O . LEU C 1 270 ? 41.176 -22.033 141.530 1.00 65.45 270 LEU C O 1
ATOM 6644 N N . ASN C 1 271 ? 40.512 -23.805 140.334 1.00 69.13 271 ASN C N 1
ATOM 6645 C CA . ASN C 1 271 ? 41.842 -24.152 139.801 1.00 69.62 271 ASN C CA 1
ATOM 6646 C C . ASN C 1 271 ? 41.827 -24.715 138.401 1.00 70.40 271 ASN C C 1
ATOM 6647 O O . ASN C 1 271 ? 40.914 -25.442 138.010 1.00 65.99 271 ASN C O 1
ATOM 6652 N N . ASP C 1 272 ? 42.847 -24.342 137.638 1.00 69.54 272 ASP C N 1
ATOM 6653 C CA . ASP C 1 272 ? 43.120 -25.005 136.365 1.00 72.84 272 ASP C CA 1
ATOM 6654 C C . ASP C 1 272 ? 41.995 -24.787 135.302 1.00 71.37 272 ASP C C 1
ATOM 6655 O O . ASP C 1 272 ? 41.653 -25.697 134.558 1.00 71.81 272 ASP C O 1
ATOM 6660 N N . ILE C 1 273 ? 41.462 -23.561 135.211 1.00 70.23 273 ILE C N 1
ATOM 6661 C CA . ILE C 1 273 ? 40.567 -23.149 134.140 1.00 69.22 273 ILE C CA 1
ATOM 6662 C C . ILE C 1 273 ? 40.753 -21.667 133.938 1.00 63.60 273 ILE C C 1
ATOM 6663 O O . ILE C 1 273 ? 41.302 -20.953 134.798 1.00 64.97 273 ILE C O 1
ATOM 6668 N N . TYR C 1 274 ? 40.351 -21.203 132.764 1.00 60.11 274 TYR C N 1
ATOM 6669 C CA . TYR C 1 274 ? 40.289 -19.771 132.488 1.00 53.95 274 TYR C CA 1
ATOM 6670 C C . TYR C 1 274 ? 38.832 -19.386 132.643 1.00 51.72 274 TYR C C 1
ATOM 6671 O O . TYR C 1 274 ? 37.967 -20.057 132.149 1.00 57.14 274 TYR C O 1
ATOM 6680 N N . ILE C 1 275 ? 38.588 -18.298 133.325 1.00 53.55 275 ILE C N 1
ATOM 6681 C CA . ILE C 1 275 ? 37.235 -17.830 133.563 1.00 53.33 275 ILE C CA 1
ATOM 6682 C C . ILE C 1 275 ? 37.244 -16.303 133.818 1.00 54.04 275 ILE C C 1
ATOM 6683 O O . ILE C 1 275 ? 38.299 -15.699 134.136 1.00 49.04 275 ILE C O 1
ATOM 6688 N N . GLY C 1 276 ? 36.079 -15.676 133.627 1.00 51.25 276 GLY C N 1
ATOM 6689 C CA . GLY C 1 276 ? 35.981 -14.236 133.685 1.00 49.76 276 GLY C CA 1
ATOM 6690 C C . GLY C 1 276 ? 35.968 -13.614 135.053 1.00 51.49 276 GLY C C 1
ATOM 6691 O O . GLY C 1 276 ? 35.132 -13.945 135.898 1.00 56.53 276 GLY C O 1
ATOM 6692 N N . THR C 1 277 ? 36.921 -12.734 135.299 1.00 47.68 277 THR C N 1
ATOM 6693 C CA . THR C 1 277 ? 36.987 -11.991 136.576 1.00 50.18 277 THR C CA 1
ATOM 6694 C C . THR C 1 277 ? 37.761 -10.738 136.330 1.00 44.83 277 THR C C 1
ATOM 6695 O O . THR C 1 277 ? 38.568 -10.681 135.397 1.00 45.13 277 THR C O 1
ATOM 6699 N N . PRO C 1 278 ? 37.524 -9.704 137.122 1.00 49.42 278 PRO C N 1
ATOM 6700 C CA . PRO C 1 278 ? 38.392 -8.551 136.919 1.00 51.10 278 PRO C CA 1
ATOM 6701 C C . PRO C 1 278 ? 39.868 -8.889 137.127 1.00 47.42 278 PRO C C 1
ATOM 6702 O O . PRO C 1 278 ? 40.217 -9.625 138.073 1.00 51.15 278 PRO C O 1
ATOM 6706 N N . ALA C 1 279 ? 40.728 -8.211 136.364 1.00 46.25 279 ALA C N 1
ATOM 6707 C CA . ALA C 1 279 ? 42.164 -8.389 136.482 1.00 42.69 279 ALA C CA 1
ATOM 6708 C C . ALA C 1 279 ? 42.895 -7.131 136.101 1.00 44.14 279 ALA C C 1
ATOM 6709 O O . ALA C 1 279 ? 42.363 -6.331 135.332 1.00 46.52 279 ALA C O 1
ATOM 6711 N N . VAL C 1 280 ? 44.128 -6.975 136.586 1.00 42.78 280 VAL C N 1
ATOM 6712 C CA . VAL C 1 280 ? 44.987 -5.849 136.212 1.00 41.87 280 VAL C CA 1
ATOM 6713 C C . VAL C 1 280 ? 45.800 -6.311 135.018 1.00 42.37 280 VAL C C 1
ATOM 6714 O O . VAL C 1 280 ? 46.463 -7.338 135.083 1.00 45.63 280 VAL C O 1
ATOM 6718 N N . ILE C 1 281 ? 45.796 -5.539 133.945 1.00 41.18 281 ILE C N 1
ATOM 6719 C CA . ILE C 1 281 ? 46.568 -5.874 132.776 1.00 40.38 281 ILE C CA 1
ATOM 6720 C C . ILE C 1 281 ? 47.520 -4.733 132.306 1.00 41.61 281 ILE C C 1
ATOM 6721 O O . ILE C 1 281 ? 47.211 -3.548 132.410 1.00 39.72 281 ILE C O 1
ATOM 6726 N N . ASN C 1 282 ? 48.718 -5.103 131.845 1.00 44.77 282 ASN C N 1
ATOM 6727 C CA . ASN C 1 282 ? 49.708 -4.103 131.407 1.00 41.39 282 ASN C CA 1
ATOM 6728 C C . ASN C 1 282 ? 50.513 -4.697 130.258 1.00 40.58 282 ASN C C 1
ATOM 6729 O O . ASN C 1 282 ? 50.101 -5.685 129.662 1.00 44.35 282 ASN C O 1
ATOM 6734 N N . ARG C 1 283 ? 51.647 -4.116 129.953 1.00 42.11 283 ARG C N 1
ATOM 6735 C CA . ARG C 1 283 ? 52.416 -4.501 128.796 1.00 41.06 283 ARG C CA 1
ATOM 6736 C C . ARG C 1 283 ? 52.877 -5.927 128.866 1.00 42.90 283 ARG C C 1
ATOM 6737 O O . ARG C 1 283 ? 53.070 -6.562 127.830 1.00 40.60 283 ARG C O 1
ATOM 6745 N N . ASN C 1 284 ? 52.976 -6.470 130.089 1.00 42.04 284 ASN C N 1
ATOM 6746 C CA . ASN C 1 284 ? 53.367 -7.881 130.258 1.00 40.52 284 ASN C CA 1
ATOM 6747 C C . ASN C 1 284 ? 52.212 -8.816 130.471 1.00 45.16 284 ASN C C 1
ATOM 6748 O O . ASN C 1 284 ? 52.399 -9.956 130.857 1.00 50.55 284 ASN C O 1
ATOM 6753 N N . GLY C 1 285 ? 50.997 -8.373 130.201 1.00 44.77 285 GLY C N 1
ATOM 6754 C CA . GLY C 1 285 ? 49.840 -9.243 130.389 1.00 46.15 285 GLY C CA 1
ATOM 6755 C C . GLY C 1 285 ? 49.245 -9.100 131.798 1.00 46.36 285 GLY C C 1
ATOM 6756 O O . GLY C 1 285 ? 49.260 -8.030 132.380 1.00 46.67 285 GLY C O 1
ATOM 6757 N N . ILE C 1 286 ? 48.723 -10.187 132.335 1.00 47.46 286 ILE C N 1
ATOM 6758 C CA . ILE C 1 286 ? 47.936 -10.137 133.540 1.00 52.13 286 ILE C CA 1
ATOM 6759 C C . ILE C 1 286 ? 48.897 -9.963 134.697 1.00 52.24 286 ILE C C 1
ATOM 6760 O O . ILE C 1 286 ? 49.833 -10.721 134.806 1.00 47.01 286 ILE C O 1
ATOM 6765 N N . GLN C 1 287 ? 48.676 -8.938 135.506 1.00 51.62 287 GLN C N 1
ATOM 6766 C CA . GLN C 1 287 ? 49.520 -8.675 136.655 1.00 55.90 287 GLN C CA 1
ATOM 6767 C C . GLN C 1 287 ? 48.958 -9.105 137.994 1.00 58.82 287 GLN C C 1
ATOM 6768 O O . GLN C 1 287 ? 49.731 -9.494 138.831 1.00 59.06 287 GLN C O 1
ATOM 6774 N N . ASN C 1 288 ? 47.660 -8.966 138.201 1.00 56.23 288 ASN C N 1
ATOM 6775 C CA . ASN C 1 288 ? 46.979 -9.282 139.465 1.00 55.25 288 ASN C CA 1
ATOM 6776 C C . ASN C 1 288 ? 45.586 -9.730 139.012 1.00 55.22 288 ASN C C 1
ATOM 6777 O O . ASN C 1 288 ? 44.997 -9.152 138.093 1.00 51.92 288 ASN C O 1
ATOM 6782 N N . ILE C 1 289 ? 45.063 -10.772 139.607 1.00 47.61 289 ILE C N 1
ATOM 6783 C CA . ILE C 1 289 ? 43.683 -11.158 139.383 1.00 52.00 289 ILE C CA 1
ATOM 6784 C C . ILE C 1 289 ? 42.954 -10.630 140.610 1.00 51.16 289 ILE C C 1
ATOM 6785 O O . ILE C 1 289 ? 43.331 -10.948 141.744 1.00 51.21 289 ILE C O 1
ATOM 6790 N N . LEU C 1 290 ? 41.897 -9.872 140.407 1.00 51.62 290 LEU C N 1
ATOM 6791 C CA . LEU C 1 290 ? 41.107 -9.369 141.537 1.00 52.53 290 LEU C CA 1
ATOM 6792 C C . LEU C 1 290 ? 40.057 -10.384 141.902 1.00 55.38 290 LEU C C 1
ATOM 6793 O O . LEU C 1 290 ? 39.281 -10.868 141.069 1.00 54.70 290 LEU C O 1
ATOM 6798 N N . GLU C 1 291 ? 40.026 -10.689 143.182 1.00 56.41 291 GLU C N 1
ATOM 6799 C CA . GLU C 1 291 ? 39.110 -11.657 143.713 1.00 59.15 291 GLU C CA 1
ATOM 6800 C C . GLU C 1 291 ? 38.071 -10.829 144.447 1.00 58.85 291 GLU C C 1
ATOM 6801 O O . GLU C 1 291 ? 38.264 -10.458 145.590 1.00 60.67 291 GLU C O 1
ATOM 6807 N N . ILE C 1 292 ? 36.961 -10.552 143.790 1.00 57.87 292 ILE C N 1
ATOM 6808 C CA . ILE C 1 292 ? 35.890 -9.813 144.404 1.00 61.31 292 ILE C CA 1
ATOM 6809 C C . ILE C 1 292 ? 35.253 -10.727 145.456 1.00 60.42 292 ILE C C 1
ATOM 6810 O O . ILE C 1 292 ? 34.931 -11.859 145.135 1.00 63.04 292 ILE C O 1
ATOM 6815 N N . PRO C 1 293 ? 35.088 -10.232 146.704 1.00 58.64 293 PRO C N 1
ATOM 6816 C CA . PRO C 1 293 ? 34.412 -11.038 147.722 1.00 60.76 293 PRO C CA 1
ATOM 6817 C C . PRO C 1 293 ? 32.929 -11.229 147.383 1.00 60.72 293 PRO C C 1
ATOM 6818 O O . PRO C 1 293 ? 32.135 -10.313 147.504 1.00 64.35 293 PRO C O 1
ATOM 6822 N N . LEU C 1 294 ? 32.563 -12.393 146.900 1.00 62.19 294 LEU C N 1
ATOM 6823 C CA . LEU C 1 294 ? 31.199 -12.589 146.428 1.00 63.80 294 LEU C CA 1
ATOM 6824 C C . LEU C 1 294 ? 30.281 -12.981 147.591 1.00 64.25 294 LEU C C 1
ATOM 6825 O O . LEU C 1 294 ? 30.715 -13.603 148.536 1.00 60.92 294 LEU C O 1
ATOM 6830 N N . THR C 1 295 ? 28.999 -12.629 147.490 1.00 65.88 295 THR C N 1
ATOM 6831 C CA . THR C 1 295 ? 27.997 -13.168 148.414 1.00 64.86 295 THR C CA 1
ATOM 6832 C C . THR C 1 295 ? 27.923 -14.666 148.193 1.00 66.40 295 THR C C 1
ATOM 6833 O O . THR C 1 295 ? 28.433 -15.188 147.201 1.00 62.90 295 THR C O 1
ATOM 6837 N N . ASP C 1 296 ? 27.264 -15.366 149.105 1.00 67.16 296 ASP C N 1
ATOM 6838 C CA . ASP C 1 296 ? 27.117 -16.809 148.982 1.00 71.34 296 ASP C CA 1
ATOM 6839 C C . ASP C 1 296 ? 26.431 -17.158 147.675 1.00 66.45 296 ASP C C 1
ATOM 6840 O O . ASP C 1 296 ? 26.856 -18.062 146.988 1.00 71.30 296 ASP C O 1
ATOM 6845 N N . HIS C 1 297 ? 25.360 -16.438 147.338 1.00 65.44 297 HIS C N 1
ATOM 6846 C CA . HIS C 1 297 ? 24.595 -16.665 146.088 1.00 66.57 297 HIS C CA 1
ATOM 6847 C C . HIS C 1 297 ? 25.539 -16.414 144.862 1.00 63.40 297 HIS C C 1
ATOM 6848 O O . HIS C 1 297 ? 25.587 -17.197 143.932 1.00 60.59 297 HIS C O 1
ATOM 6855 N N . GLU C 1 298 ? 26.274 -15.315 144.887 1.00 61.10 298 GLU C N 1
ATOM 6856 C CA . GLU C 1 298 ? 27.178 -14.981 143.758 1.00 60.34 298 GLU C CA 1
ATOM 6857 C C . GLU C 1 298 ? 28.264 -16.062 143.641 1.00 59.24 298 GLU C C 1
ATOM 6858 O O . GLU C 1 298 ? 28.569 -16.522 142.532 1.00 60.17 298 GLU C O 1
ATOM 6864 N N . GLU C 1 299 ? 28.821 -16.509 144.781 1.00 59.86 299 GLU C N 1
ATOM 6865 C CA . GLU C 1 299 ? 29.911 -17.522 144.783 1.00 61.10 299 GLU C CA 1
ATOM 6866 C C . GLU C 1 299 ? 29.409 -18.832 144.197 1.00 64.51 299 GLU C C 1
ATOM 6867 O O . GLU C 1 299 ? 30.116 -19.511 143.456 1.00 65.88 299 GLU C O 1
ATOM 6873 N N . GLU C 1 300 ? 28.174 -19.193 144.524 1.00 64.27 300 GLU C N 1
ATOM 6874 C CA . GLU C 1 300 ? 27.604 -20.403 143.981 1.00 68.06 300 GLU C CA 1
ATOM 6875 C C . GLU C 1 300 ? 27.480 -20.298 142.463 1.00 63.11 300 GLU C C 1
ATOM 6876 O O . GLU C 1 300 ? 27.668 -21.296 141.732 1.00 64.01 300 GLU C O 1
ATOM 6882 N N . SER C 1 301 ? 27.031 -19.135 141.999 1.00 62.12 301 SER C N 1
ATOM 6883 C CA . SER C 1 301 ? 26.917 -18.914 140.550 1.00 60.37 301 SER C CA 1
ATOM 6884 C C . SER C 1 301 ? 28.292 -19.083 139.887 1.00 59.52 301 SER C C 1
ATOM 6885 O O . SER C 1 301 ? 28.398 -19.737 138.862 1.00 60.26 301 SER C O 1
ATOM 6888 N N . MET C 1 302 ? 29.339 -18.554 140.532 1.00 61.28 302 MET C N 1
ATOM 6889 C CA . MET C 1 302 ? 30.712 -18.695 140.031 1.00 59.89 302 MET C CA 1
ATOM 6890 C C . MET C 1 302 ? 31.073 -20.184 139.986 1.00 63.91 302 MET C C 1
ATOM 6891 O O . MET C 1 302 ? 31.564 -20.693 138.976 1.00 66.30 302 MET C O 1
ATOM 6896 N N . GLN C 1 303 ? 30.828 -20.900 141.079 1.00 64.08 303 GLN C N 1
ATOM 6897 C CA . GLN C 1 303 ? 31.146 -22.336 141.133 1.00 68.70 303 GLN C CA 1
ATOM 6898 C C . GLN C 1 303 ? 30.426 -23.137 140.084 1.00 65.27 303 GLN C C 1
ATOM 6899 O O . GLN C 1 303 ? 31.021 -23.987 139.432 1.00 64.57 303 GLN C O 1
ATOM 6905 N N . LYS C 1 304 ? 29.133 -22.898 139.923 1.00 67.92 304 LYS C N 1
ATOM 6906 C CA . LYS C 1 304 ? 28.375 -23.586 138.855 1.00 67.37 304 LYS C CA 1
ATOM 6907 C C . LYS C 1 304 ? 28.905 -23.260 137.475 1.00 66.57 304 LYS C C 1
ATOM 6908 O O . LYS C 1 304 ? 28.938 -24.114 136.594 1.00 65.25 304 LYS C O 1
ATOM 6914 N N . SER C 1 305 ? 29.238 -21.983 137.231 1.00 61.07 305 SER C N 1
ATOM 6915 C CA . SER C 1 305 ? 29.723 -21.613 135.918 1.00 59.63 305 SER C CA 1
ATOM 6916 C C . SER C 1 305 ? 31.026 -22.369 135.652 1.00 58.44 305 SER C C 1
ATOM 6917 O O . SER C 1 305 ? 31.245 -22.875 134.575 1.00 60.20 305 SER C O 1
ATOM 6920 N N . ALA C 1 306 ? 31.908 -22.371 136.623 1.00 59.74 306 ALA C N 1
ATOM 6921 C CA . ALA C 1 306 ? 33.212 -23.002 136.500 1.00 60.61 306 ALA C CA 1
ATOM 6922 C C . ALA C 1 306 ? 33.091 -24.495 136.303 1.00 63.83 306 ALA C C 1
ATOM 6923 O O . ALA C 1 306 ? 33.844 -25.104 135.544 1.00 65.00 306 ALA C O 1
ATOM 6925 N N . SER C 1 307 ? 32.165 -25.115 137.030 1.00 65.22 307 SER C N 1
ATOM 6926 C CA . SER C 1 307 ? 31.937 -26.572 136.910 1.00 68.01 307 SER C CA 1
ATOM 6927 C C . SER C 1 307 ? 31.614 -27.055 135.505 1.00 70.64 307 SER C C 1
ATOM 6928 O O . SER C 1 307 ? 32.222 -27.966 134.941 1.00 70.44 307 SER C O 1
ATOM 6931 N N . GLN C 1 308 ? 30.557 -26.452 134.988 1.00 71.12 308 GLN C N 1
ATOM 6932 C CA . GLN C 1 308 ? 30.078 -26.690 133.646 1.00 75.52 308 GLN C CA 1
ATOM 6933 C C . GLN C 1 308 ? 31.204 -26.462 132.643 1.00 76.90 308 GLN C C 1
ATOM 6934 O O . GLN C 1 308 ? 31.405 -27.245 131.733 1.00 74.78 308 GLN C O 1
ATOM 6940 N N . LEU C 1 309 ? 31.973 -25.403 132.862 1.00 72.01 309 LEU C N 1
ATOM 6941 C CA . LEU C 1 309 ? 33.093 -25.098 131.989 1.00 68.85 309 LEU C CA 1
ATOM 6942 C C . LEU C 1 309 ? 34.160 -26.195 132.037 1.00 69.19 309 LEU C C 1
ATOM 6943 O O . LEU C 1 309 ? 34.613 -26.696 130.984 1.00 67.79 309 LEU C O 1
ATOM 6948 N N . LYS C 1 310 ? 34.553 -26.592 133.241 1.00 68.93 310 LYS C N 1
ATOM 6949 C CA . LYS C 1 310 ? 35.529 -27.735 133.339 1.00 80.78 310 LYS C CA 1
ATOM 6950 C C . LYS C 1 310 ? 35.087 -29.002 132.619 1.00 76.86 310 LYS C C 1
ATOM 6951 O O . LYS C 1 310 ? 35.893 -29.747 132.030 1.00 81.96 310 LYS C O 1
ATOM 6957 N N . LYS C 1 311 ? 33.805 -29.296 132.731 1.00 83.27 311 LYS C N 1
ATOM 6958 C CA . LYS C 1 311 ? 33.260 -30.509 132.110 1.00 86.78 311 LYS C CA 1
ATOM 6959 C C . LYS C 1 311 ? 33.374 -30.462 130.587 1.00 86.98 311 LYS C C 1
ATOM 6960 O O . LYS C 1 311 ? 33.798 -31.441 129.970 1.00 80.72 311 LYS C O 1
ATOM 6966 N N . VAL C 1 312 ? 33.055 -29.315 129.989 1.00 81.47 312 VAL C N 1
ATOM 6967 C CA . VAL C 1 312 ? 33.208 -29.129 128.540 1.00 79.21 312 VAL C CA 1
ATOM 6968 C C . VAL C 1 312 ? 34.694 -29.182 128.103 1.00 78.25 312 VAL C C 1
ATOM 6969 O O . VAL C 1 312 ? 35.013 -29.807 127.090 1.00 76.20 312 VAL C O 1
ATOM 6973 N N . LEU C 1 313 ? 35.594 -28.589 128.882 1.00 77.02 313 LEU C N 1
ATOM 6974 C CA . LEU C 1 313 ? 37.038 -28.692 128.616 1.00 82.68 313 LEU C CA 1
ATOM 6975 C C . LEU C 1 313 ? 37.431 -30.163 128.492 1.00 84.04 313 LEU C C 1
ATOM 6976 O O . LEU C 1 313 ? 38.189 -30.565 127.614 1.00 91.36 313 LEU C O 1
ATOM 6981 N N . THR C 1 314 ? 36.956 -30.988 129.405 1.00 83.33 314 THR C N 1
ATOM 6982 C CA . THR C 1 314 ? 37.186 -32.429 129.238 1.00 75.14 314 THR C CA 1
ATOM 6983 C C . THR C 1 314 ? 36.336 -33.032 128.120 1.00 76.54 314 THR C C 1
ATOM 6984 O O . THR C 1 314 ? 36.880 -33.479 127.119 1.00 71.27 314 THR C O 1
ATOM 6988 N N . SER D 1 3 ? 59.072 -11.598 127.448 1.00 65.48 3 SER D N 1
ATOM 6989 C CA . SER D 1 3 ? 58.123 -11.131 126.355 1.00 73.02 3 SER D CA 1
ATOM 6990 C C . SER D 1 3 ? 58.684 -9.893 125.662 1.00 70.55 3 SER D C 1
ATOM 6991 O O . SER D 1 3 ? 59.194 -8.984 126.317 1.00 70.18 3 SER D O 1
ATOM 6994 N N . ILE D 1 4 ? 58.577 -9.858 124.339 1.00 69.77 4 ILE D N 1
ATOM 6995 C CA . ILE D 1 4 ? 58.903 -8.633 123.551 1.00 67.49 4 ILE D CA 1
ATOM 6996 C C . ILE D 1 4 ? 58.100 -7.388 124.025 1.00 64.90 4 ILE D C 1
ATOM 6997 O O . ILE D 1 4 ? 58.566 -6.244 123.910 1.00 61.19 4 ILE D O 1
ATOM 7002 N N . THR D 1 5 ? 56.906 -7.619 124.578 1.00 61.49 5 THR D N 1
ATOM 7003 C CA . THR D 1 5 ? 56.017 -6.518 125.021 1.00 60.51 5 THR D CA 1
ATOM 7004 C C . THR D 1 5 ? 56.526 -5.793 126.276 1.00 65.08 5 THR D C 1
ATOM 7005 O O . THR D 1 5 ? 56.085 -4.675 126.543 1.00 64.80 5 THR D O 1
ATOM 7009 N N . ASP D 1 6 ? 57.504 -6.381 126.981 1.00 64.65 6 ASP D N 1
ATOM 7010 C CA . ASP D 1 6 ? 58.196 -5.668 128.055 1.00 65.68 6 ASP D CA 1
ATOM 7011 C C . ASP D 1 6 ? 58.791 -4.281 127.607 1.00 66.63 6 ASP D C 1
ATOM 7012 O O . ASP D 1 6 ? 59.023 -3.407 128.412 1.00 63.40 6 ASP D O 1
ATOM 7017 N N . LYS D 1 7 ? 58.975 -4.109 126.306 1.00 69.84 7 LYS D N 1
ATOM 7018 C CA . LYS D 1 7 ? 59.477 -2.892 125.691 1.00 71.98 7 LYS D CA 1
ATOM 7019 C C . LYS D 1 7 ? 58.385 -1.882 125.381 1.00 66.10 7 LYS D C 1
ATOM 7020 O O . LYS D 1 7 ? 58.675 -0.743 125.004 1.00 63.21 7 LYS D O 1
ATOM 7026 N N . ASP D 1 8 ? 57.130 -2.278 125.542 1.00 58.36 8 ASP D N 1
ATOM 7027 C CA . ASP D 1 8 ? 56.004 -1.364 125.284 1.00 57.59 8 ASP D CA 1
ATOM 7028 C C . ASP D 1 8 ? 55.848 -0.417 126.479 1.00 53.94 8 ASP D C 1
ATOM 7029 O O . ASP D 1 8 ? 54.800 -0.416 127.146 1.00 56.48 8 ASP D O 1
ATOM 7034 N N . HIS D 1 9 ? 56.886 0.402 126.716 1.00 45.34 9 HIS D N 1
ATOM 7035 C CA . HIS D 1 9 ? 56.925 1.355 127.819 1.00 46.13 9 HIS D CA 1
ATOM 7036 C C . HIS D 1 9 ? 57.889 2.454 127.374 1.00 44.56 9 HIS D C 1
ATOM 7037 O O . HIS D 1 9 ? 59.083 2.231 127.203 1.00 43.28 9 HIS D O 1
ATOM 7044 N N . GLN D 1 10 ? 57.348 3.609 127.077 1.00 38.49 10 GLN D N 1
ATOM 7045 C CA . GLN D 1 10 ? 58.166 4.683 126.509 1.00 40.80 10 GLN D CA 1
ATOM 7046 C C . GLN D 1 10 ? 58.535 5.647 127.610 1.00 40.85 10 GLN D C 1
ATOM 7047 O O . GLN D 1 10 ? 57.670 6.088 128.389 1.00 40.46 10 GLN D O 1
ATOM 7053 N N . LYS D 1 11 ? 59.807 6.014 127.624 1.00 39.77 11 LYS D N 1
ATOM 7054 C CA . LYS D 1 11 ? 60.365 6.813 128.675 1.00 37.67 11 LYS D CA 1
ATOM 7055 C C . LYS D 1 11 ? 61.076 8.048 128.153 1.00 35.78 11 LYS D C 1
ATOM 7056 O O . LYS D 1 11 ? 61.934 7.982 127.257 1.00 35.05 11 LYS D O 1
ATOM 7062 N N . VAL D 1 12 ? 60.693 9.182 128.712 1.00 37.49 12 VAL D N 1
ATOM 7063 C CA . VAL D 1 12 ? 61.251 10.456 128.345 1.00 37.02 12 VAL D CA 1
ATOM 7064 C C . VAL D 1 12 ? 61.946 11.059 129.536 1.00 38.05 12 VAL D C 1
ATOM 7065 O O . VAL D 1 12 ? 61.390 11.080 130.637 1.00 38.40 12 VAL D O 1
ATOM 7069 N N . ILE D 1 13 ? 63.178 11.550 129.316 1.00 38.71 13 ILE D N 1
ATOM 7070 C CA . ILE D 1 13 ? 63.888 12.344 130.307 1.00 37.29 13 ILE D CA 1
ATOM 7071 C C . ILE D 1 13 ? 63.907 13.757 129.801 1.00 35.37 13 ILE D C 1
ATOM 7072 O O . ILE D 1 13 ? 64.417 14.066 128.735 1.00 34.39 13 ILE D O 1
ATOM 7077 N N . LEU D 1 14 ? 63.309 14.620 130.593 1.00 36.80 14 LEU D N 1
ATOM 7078 C CA . LEU D 1 14 ? 63.265 16.067 130.338 1.00 35.54 14 LEU D CA 1
ATOM 7079 C C . LEU D 1 14 ? 64.370 16.717 131.144 1.00 34.92 14 LEU D C 1
ATOM 7080 O O . LEU D 1 14 ? 64.428 16.552 132.359 1.00 35.27 14 LEU D O 1
ATOM 7085 N N . VAL D 1 15 ? 65.233 17.487 130.458 1.00 36.74 15 VAL D N 1
ATOM 7086 C CA . VAL D 1 15 ? 66.251 18.289 131.162 1.00 37.68 15 VAL D CA 1
ATOM 7087 C C . VAL D 1 15 ? 65.858 19.758 131.108 1.00 37.49 15 VAL D C 1
ATOM 7088 O O . VAL D 1 15 ? 65.777 20.375 130.008 1.00 36.27 15 VAL D O 1
ATOM 7092 N N . GLY D 1 16 ? 65.631 20.333 132.291 1.00 35.34 16 GLY D N 1
ATOM 7093 C CA . GLY D 1 16 ? 65.235 21.751 132.411 1.00 37.74 16 GLY D CA 1
ATOM 7094 C C . GLY D 1 16 ? 63.735 21.764 132.764 1.00 36.70 16 GLY D C 1
ATOM 7095 O O . GLY D 1 16 ? 62.910 21.374 131.953 1.00 41.68 16 GLY D O 1
ATOM 7096 N N . ASP D 1 17 ? 63.406 22.302 133.931 1.00 39.62 17 ASP D N 1
ATOM 7097 C CA . ASP D 1 17 ? 61.997 22.382 134.426 1.00 41.14 17 ASP D CA 1
ATOM 7098 C C . ASP D 1 17 ? 61.592 23.820 134.588 1.00 42.68 17 ASP D C 1
ATOM 7099 O O . ASP D 1 17 ? 60.970 24.160 135.596 1.00 41.48 17 ASP D O 1
ATOM 7104 N N . GLY D 1 18 ? 62.039 24.713 133.687 1.00 42.09 18 GLY D N 1
ATOM 7105 C CA . GLY D 1 18 ? 61.468 26.088 133.638 1.00 40.97 18 GLY D CA 1
ATOM 7106 C C . GLY D 1 18 ? 60.038 26.038 133.055 1.00 38.53 18 GLY D C 1
ATOM 7107 O O . GLY D 1 18 ? 59.456 24.959 132.819 1.00 37.58 18 GLY D O 1
ATOM 7108 N N . ALA D 1 19 ? 59.547 27.183 132.645 1.00 38.56 19 ALA D N 1
ATOM 7109 C CA . ALA D 1 19 ? 58.233 27.257 131.994 1.00 40.52 19 ALA D CA 1
ATOM 7110 C C . ALA D 1 19 ? 58.108 26.342 130.757 1.00 40.06 19 ALA D C 1
ATOM 7111 O O . ALA D 1 19 ? 57.044 25.723 130.507 1.00 34.84 19 ALA D O 1
ATOM 7113 N N . VAL D 1 20 ? 59.144 26.261 129.941 1.00 37.49 20 VAL D N 1
ATOM 7114 C CA . VAL D 1 20 ? 59.094 25.510 128.720 1.00 35.58 20 VAL D CA 1
ATOM 7115 C C . VAL D 1 20 ? 59.013 24.035 129.076 1.00 37.58 20 VAL D C 1
ATOM 7116 O O . VAL D 1 20 ? 58.128 23.285 128.596 1.00 35.28 20 VAL D O 1
ATOM 7120 N N . GLY D 1 21 ? 59.972 23.565 129.896 1.00 34.71 21 GLY D N 1
ATOM 7121 C CA . GLY D 1 21 ? 60.011 22.138 130.242 1.00 32.58 21 GLY D CA 1
ATOM 7122 C C . GLY D 1 21 ? 58.699 21.718 130.901 1.00 33.47 21 GLY D C 1
ATOM 7123 O O . GLY D 1 21 ? 58.129 20.590 130.651 1.00 33.28 21 GLY D O 1
ATOM 7124 N N . SER D 1 22 ? 58.277 22.496 131.884 1.00 38.81 22 SER D N 1
ATOM 7125 C CA . SER D 1 22 ? 57.111 22.182 132.719 1.00 38.88 22 SER D CA 1
ATOM 7126 C C . SER D 1 22 ? 55.876 22.062 131.830 1.00 33.96 22 SER D C 1
ATOM 7127 O O . SER D 1 22 ? 55.070 21.132 131.925 1.00 33.66 22 SER D O 1
ATOM 7130 N N . SER D 1 23 ? 55.732 23.058 130.961 1.00 33.47 23 SER D N 1
ATOM 7131 C CA . SER D 1 23 ? 54.631 23.121 130.004 1.00 35.25 23 SER D CA 1
ATOM 7132 C C . SER D 1 23 ? 54.641 21.897 129.046 1.00 31.46 23 SER D C 1
ATOM 7133 O O . SER D 1 23 ? 53.602 21.349 128.740 1.00 35.96 23 SER D O 1
ATOM 7136 N N . TYR D 1 24 ? 55.839 21.532 128.581 1.00 32.08 24 TYR D N 1
ATOM 7137 C CA . TYR D 1 24 ? 56.033 20.303 127.751 1.00 33.43 24 TYR D CA 1
ATOM 7138 C C . TYR D 1 24 ? 55.590 19.027 128.483 1.00 32.35 24 TYR D C 1
ATOM 7139 O O . TYR D 1 24 ? 54.804 18.233 127.968 1.00 30.74 24 TYR D O 1
ATOM 7148 N N . ALA D 1 25 ? 55.987 18.880 129.737 1.00 31.77 25 ALA D N 1
ATOM 7149 C CA . ALA D 1 25 ? 55.565 17.720 130.520 1.00 30.63 25 ALA D CA 1
ATOM 7150 C C . ALA D 1 25 ? 54.028 17.699 130.621 1.00 31.01 25 ALA D C 1
ATOM 7151 O O . ALA D 1 25 ? 53.418 16.632 130.494 1.00 32.01 25 ALA D O 1
ATOM 7153 N N . TYR D 1 26 ? 53.411 18.846 130.876 1.00 32.29 26 TYR D N 1
ATOM 7154 C CA . TYR D 1 26 ? 51.987 18.943 130.980 1.00 34.99 26 TYR D CA 1
ATOM 7155 C C . TYR D 1 26 ? 51.320 18.514 129.642 1.00 36.35 26 TYR D C 1
ATOM 7156 O O . TYR D 1 26 ? 50.270 17.812 129.634 1.00 33.78 26 TYR D O 1
ATOM 7165 N N . ALA D 1 27 ? 51.874 18.980 128.539 1.00 34.44 27 ALA D N 1
ATOM 7166 C CA . ALA D 1 27 ? 51.327 18.602 127.209 1.00 32.59 27 ALA D CA 1
ATOM 7167 C C . ALA D 1 27 ? 51.383 17.077 126.993 1.00 36.14 27 ALA D C 1
ATOM 7168 O O . ALA D 1 27 ? 50.453 16.480 126.460 1.00 34.51 27 ALA D O 1
ATOM 7170 N N . MET D 1 28 ? 52.494 16.466 127.405 1.00 34.20 28 MET D N 1
ATOM 7171 C CA . MET D 1 28 ? 52.683 15.050 127.295 1.00 33.65 28 MET D CA 1
ATOM 7172 C C . MET D 1 28 ? 51.691 14.301 128.153 1.00 34.79 28 MET D C 1
ATOM 7173 O O . MET D 1 28 ? 51.154 13.207 127.767 1.00 34.68 28 MET D O 1
ATOM 7178 N N . VAL D 1 29 ? 51.472 14.802 129.358 1.00 34.05 29 VAL D N 1
ATOM 7179 C CA . VAL D 1 29 ? 50.442 14.241 130.267 1.00 33.77 29 VAL D CA 1
ATOM 7180 C C . VAL D 1 29 ? 49.047 14.336 129.672 1.00 34.43 29 VAL D C 1
ATOM 7181 O O . VAL D 1 29 ? 48.320 13.314 129.593 1.00 35.64 29 VAL D O 1
ATOM 7185 N N . LEU D 1 30 ? 48.632 15.515 129.241 1.00 34.81 30 LEU D N 1
ATOM 7186 C CA . LEU D 1 30 ? 47.296 15.676 128.730 1.00 39.51 30 LEU D CA 1
ATOM 7187 C C . LEU D 1 30 ? 47.086 14.834 127.478 1.00 41.03 30 LEU D C 1
ATOM 7188 O O . LEU D 1 30 ? 45.992 14.348 127.237 1.00 34.87 30 LEU D O 1
ATOM 7193 N N . GLN D 1 31 ? 48.077 14.743 126.628 1.00 33.88 31 GLN D N 1
ATOM 7194 C CA . GLN D 1 31 ? 47.860 14.047 125.350 1.00 36.81 31 GLN D CA 1
ATOM 7195 C C . GLN D 1 31 ? 48.135 12.565 125.467 1.00 37.09 31 GLN D C 1
ATOM 7196 O O . GLN D 1 31 ? 48.042 11.872 124.507 1.00 35.20 31 GLN D O 1
ATOM 7202 N N . GLY D 1 32 ? 48.561 12.089 126.635 1.00 37.68 32 GLY D N 1
ATOM 7203 C CA . GLY D 1 32 ? 48.773 10.648 126.833 1.00 34.39 32 GLY D CA 1
ATOM 7204 C C . GLY D 1 32 ? 50.000 10.127 126.101 1.00 39.23 32 GLY D C 1
ATOM 7205 O O . GLY D 1 32 ? 49.987 9.018 125.600 1.00 40.81 32 GLY D O 1
ATOM 7206 N N . ILE D 1 33 ? 51.036 10.957 125.933 1.00 35.31 33 ILE D N 1
ATOM 7207 C CA . ILE D 1 33 ? 52.196 10.625 125.113 1.00 34.91 33 ILE D CA 1
ATOM 7208 C C . ILE D 1 33 ? 53.316 10.176 126.066 1.00 35.21 33 ILE D C 1
ATOM 7209 O O . ILE D 1 33 ? 53.652 10.888 127.026 1.00 36.33 33 ILE D O 1
ATOM 7214 N N . ALA D 1 34 ? 53.828 8.974 125.824 1.00 34.26 34 ALA D N 1
ATOM 7215 C CA . ALA D 1 34 ? 54.781 8.229 126.657 1.00 35.11 34 ALA D CA 1
ATOM 7216 C C . ALA D 1 34 ? 54.163 7.737 127.982 1.00 37.37 34 ALA D C 1
ATOM 7217 O O . ALA D 1 34 ? 53.110 8.201 128.423 1.00 36.51 34 ALA D O 1
ATOM 7219 N N . GLN D 1 35 ? 54.872 6.824 128.650 1.00 35.71 35 GLN D N 1
ATOM 7220 C CA . GLN D 1 35 ? 54.411 6.262 129.917 1.00 38.11 35 GLN D CA 1
ATOM 7221 C C . GLN D 1 35 ? 55.273 6.625 131.125 1.00 34.77 35 GLN D C 1
ATOM 7222 O O . GLN D 1 35 ? 54.864 6.364 132.228 1.00 38.00 35 GLN D O 1
ATOM 7228 N N . GLU D 1 36 ? 56.390 7.308 130.901 1.00 35.40 36 GLU D N 1
ATOM 7229 C CA . GLU D 1 36 ? 57.232 7.699 131.961 1.00 36.46 36 GLU D CA 1
ATOM 7230 C C . GLU D 1 36 ? 57.921 9.033 131.609 1.00 37.39 36 GLU D C 1
ATOM 7231 O O . GLU D 1 36 ? 58.432 9.215 130.506 1.00 36.48 36 GLU D O 1
ATOM 7237 N N . ILE D 1 37 ? 57.943 9.955 132.562 1.00 37.83 37 ILE D N 1
ATOM 7238 C CA . ILE D 1 37 ? 58.655 11.226 132.433 1.00 38.92 37 ILE D CA 1
ATOM 7239 C C . ILE D 1 37 ? 59.485 11.475 133.682 1.00 39.54 37 ILE D C 1
ATOM 7240 O O . ILE D 1 37 ? 58.941 11.643 134.774 1.00 39.38 37 ILE D O 1
ATOM 7245 N N . GLY D 1 38 ? 60.818 11.487 133.514 1.00 37.27 38 GLY D N 1
ATOM 7246 C CA . GLY D 1 38 ? 61.717 11.924 134.576 1.00 37.82 38 GLY D CA 1
ATOM 7247 C C . GLY D 1 38 ? 62.194 13.345 134.293 1.00 37.93 38 GLY D C 1
ATOM 7248 O O . GLY D 1 38 ? 62.556 13.657 133.174 1.00 39.43 38 GLY D O 1
ATOM 7249 N N . ILE D 1 39 ? 62.131 14.197 135.309 1.00 36.36 39 ILE D N 1
ATOM 7250 C CA . ILE D 1 39 ? 62.385 15.622 135.135 1.00 39.53 39 ILE D CA 1
ATOM 7251 C C . ILE D 1 39 ? 63.664 15.919 135.892 1.00 42.27 39 ILE D C 1
ATOM 7252 O O . ILE D 1 39 ? 63.696 15.745 137.124 1.00 39.43 39 ILE D O 1
ATOM 7257 N N . VAL D 1 40 ? 64.651 16.415 135.164 1.00 41.30 40 VAL D N 1
ATOM 7258 C CA . VAL D 1 40 ? 65.956 16.742 135.715 1.00 40.69 40 VAL D CA 1
ATOM 7259 C C . VAL D 1 40 ? 66.149 18.221 135.661 1.00 41.82 40 VAL D C 1
ATOM 7260 O O . VAL D 1 40 ? 66.047 18.822 134.596 1.00 41.95 40 VAL D O 1
ATOM 7264 N N . ASP D 1 41 ? 66.514 18.812 136.798 1.00 43.04 41 ASP D N 1
ATOM 7265 C CA . ASP D 1 41 ? 66.874 20.193 136.887 1.00 36.69 41 ASP D CA 1
ATOM 7266 C C . ASP D 1 41 ? 67.660 20.335 138.175 1.00 41.80 41 ASP D C 1
ATOM 7267 O O . ASP D 1 41 ? 67.483 19.604 139.167 1.00 36.34 41 ASP D O 1
ATOM 7272 N N . ILE D 1 42 ? 68.545 21.311 138.176 1.00 39.22 42 ILE D N 1
ATOM 7273 C CA . ILE D 1 42 ? 69.316 21.594 139.393 1.00 43.97 42 ILE D CA 1
ATOM 7274 C C . ILE D 1 42 ? 68.421 21.965 140.581 1.00 43.69 42 ILE D C 1
ATOM 7275 O O . ILE D 1 42 ? 68.848 21.825 141.696 1.00 43.60 42 ILE D O 1
ATOM 7280 N N . PHE D 1 43 ? 67.285 22.615 140.319 1.00 42.58 43 PHE D N 1
ATOM 7281 C CA . PHE D 1 43 ? 66.356 22.998 141.375 1.00 43.43 43 PHE D CA 1
ATOM 7282 C C . PHE D 1 43 ? 65.533 21.813 141.714 1.00 44.54 43 PHE D C 1
ATOM 7283 O O . PHE D 1 43 ? 64.427 21.611 141.149 1.00 42.55 43 PHE D O 1
ATOM 7291 N N . LYS D 1 44 ? 66.043 21.022 142.635 1.00 42.04 44 LYS D N 1
ATOM 7292 C CA . LYS D 1 44 ? 65.476 19.712 142.914 1.00 51.78 44 LYS D CA 1
ATOM 7293 C C . LYS D 1 44 ? 64.079 19.768 143.630 1.00 49.33 44 LYS D C 1
ATOM 7294 O O . LYS D 1 44 ? 63.120 19.015 143.304 1.00 48.95 44 LYS D O 1
ATOM 7300 N N . ASP D 1 45 ? 63.946 20.691 144.563 1.00 48.13 45 ASP D N 1
ATOM 7301 C CA . ASP D 1 45 ? 62.651 20.946 145.187 1.00 51.00 45 ASP D CA 1
ATOM 7302 C C . ASP D 1 45 ? 61.572 21.323 144.140 1.00 45.05 45 ASP D C 1
ATOM 7303 O O . ASP D 1 45 ? 60.485 20.707 144.118 1.00 44.87 45 ASP D O 1
ATOM 7308 N N . LYS D 1 46 ? 61.902 22.233 143.216 1.00 46.55 46 LYS D N 1
ATOM 7309 C CA . LYS D 1 46 ? 60.984 22.600 142.148 1.00 53.76 46 LYS D CA 1
ATOM 7310 C C . LYS D 1 46 ? 60.533 21.405 141.348 1.00 50.85 46 LYS D C 1
ATOM 7311 O O . LYS D 1 46 ? 59.315 21.280 140.992 1.00 52.97 46 LYS D O 1
ATOM 7317 N N . THR D 1 47 ? 61.452 20.538 140.956 1.00 47.08 47 THR D N 1
ATOM 7318 C CA . THR D 1 47 ? 61.106 19.440 140.061 1.00 45.00 47 THR D CA 1
ATOM 7319 C C . THR D 1 47 ? 60.186 18.497 140.800 1.00 42.98 47 THR D C 1
ATOM 7320 O O . THR D 1 47 ? 59.341 17.807 140.177 1.00 41.53 47 THR D O 1
ATOM 7324 N N . LYS D 1 48 ? 60.455 18.296 142.093 1.00 42.15 48 LYS D N 1
ATOM 7325 C CA . LYS D 1 48 ? 59.578 17.410 142.864 1.00 44.31 48 LYS D CA 1
ATOM 7326 C C . LYS D 1 48 ? 58.142 17.992 142.937 1.00 41.30 48 LYS D C 1
ATOM 7327 O O . LYS D 1 48 ? 57.136 17.288 142.801 1.00 41.84 48 LYS D O 1
ATOM 7333 N N . GLY D 1 49 ? 58.086 19.284 143.160 1.00 42.54 49 GLY D N 1
ATOM 7334 C CA . GLY D 1 49 ? 56.822 20.053 143.230 1.00 44.57 49 GLY D CA 1
ATOM 7335 C C . GLY D 1 49 ? 56.049 19.913 141.935 1.00 40.33 49 GLY D C 1
ATOM 7336 O O . GLY D 1 49 ? 54.879 19.593 141.926 1.00 39.96 49 GLY D O 1
ATOM 7337 N N . ASP D 1 50 ? 56.737 20.106 140.809 1.00 41.20 50 ASP D N 1
ATOM 7338 C CA . ASP D 1 50 ? 56.155 19.883 139.476 1.00 41.88 50 ASP D CA 1
ATOM 7339 C C . ASP D 1 50 ? 55.679 18.484 139.243 1.00 40.68 50 ASP D C 1
ATOM 7340 O O . ASP D 1 50 ? 54.563 18.251 138.731 1.00 36.90 50 ASP D O 1
ATOM 7345 N N . ALA D 1 51 ? 56.522 17.518 139.517 1.00 39.29 51 ALA D N 1
ATOM 7346 C CA . ALA D 1 51 ? 56.136 16.153 139.345 1.00 39.23 51 ALA D CA 1
ATOM 7347 C C . ALA D 1 51 ? 54.847 15.841 140.092 1.00 39.95 51 ALA D C 1
ATOM 7348 O O . ALA D 1 51 ? 53.987 15.130 139.550 1.00 39.72 51 ALA D O 1
ATOM 7350 N N . ILE D 1 52 ? 54.746 16.206 141.358 1.00 38.31 52 ILE D N 1
ATOM 7351 C CA . ILE D 1 52 ? 53.524 15.818 142.124 1.00 41.34 52 ILE D CA 1
ATOM 7352 C C . ILE D 1 52 ? 52.305 16.620 141.694 1.00 40.04 52 ILE D C 1
ATOM 7353 O O . ILE D 1 52 ? 51.185 16.097 141.761 1.00 40.40 52 ILE D O 1
ATOM 7358 N N . ASP D 1 53 ? 52.497 17.841 141.223 1.00 38.20 53 ASP D N 1
ATOM 7359 C CA . ASP D 1 53 ? 51.388 18.641 140.658 1.00 40.54 53 ASP D CA 1
ATOM 7360 C C . ASP D 1 53 ? 50.868 17.978 139.361 1.00 43.18 53 ASP D C 1
ATOM 7361 O O . ASP D 1 53 ? 49.640 17.808 139.180 1.00 39.87 53 ASP D O 1
ATOM 7366 N N . LEU D 1 54 ? 51.809 17.562 138.523 1.00 38.67 54 LEU D N 1
ATOM 7367 C CA . LEU D 1 54 ? 51.503 16.838 137.295 1.00 38.60 54 LEU D CA 1
ATOM 7368 C C . LEU D 1 54 ? 50.829 15.509 137.524 1.00 38.15 54 LEU D C 1
ATOM 7369 O O . LEU D 1 54 ? 49.900 15.150 136.793 1.00 40.29 54 LEU D O 1
ATOM 7374 N N . GLU D 1 55 ? 51.276 14.756 138.534 1.00 38.02 55 GLU D N 1
ATOM 7375 C CA . GLU D 1 55 ? 50.643 13.497 138.864 1.00 39.70 55 GLU D CA 1
ATOM 7376 C C . GLU D 1 55 ? 49.148 13.643 139.116 1.00 39.37 55 GLU D C 1
ATOM 7377 O O . GLU D 1 55 ? 48.397 12.683 138.927 1.00 39.84 55 GLU D O 1
ATOM 7383 N N . ASP D 1 56 ? 48.754 14.769 139.713 1.00 38.61 56 ASP D N 1
ATOM 7384 C CA . ASP D 1 56 ? 47.350 14.999 140.086 1.00 40.01 56 ASP D CA 1
ATOM 7385 C C . ASP D 1 56 ? 46.453 15.090 138.854 1.00 40.77 56 ASP D C 1
ATOM 7386 O O . ASP D 1 56 ? 45.242 14.983 138.976 1.00 44.16 56 ASP D O 1
ATOM 7391 N N . ALA D 1 57 ? 47.039 15.299 137.667 1.00 39.94 57 ALA D N 1
ATOM 7392 C CA . ALA D 1 57 ? 46.301 15.314 136.445 1.00 37.34 57 ALA D CA 1
ATOM 7393 C C . ALA D 1 57 ? 46.011 13.907 135.941 1.00 39.90 57 ALA D C 1
ATOM 7394 O O . ALA D 1 57 ? 45.070 13.722 135.135 1.00 42.32 57 ALA D O 1
ATOM 7396 N N . LEU D 1 58 ? 46.746 12.913 136.434 1.00 37.13 58 LEU D N 1
ATOM 7397 C CA . LEU D 1 58 ? 46.735 11.582 135.824 1.00 35.97 58 LEU D CA 1
ATOM 7398 C C . LEU D 1 58 ? 45.412 10.862 135.913 1.00 34.84 58 LEU D C 1
ATOM 7399 O O . LEU D 1 58 ? 45.033 10.197 134.941 1.00 37.68 58 LEU D O 1
ATOM 7404 N N . PRO D 1 59 ? 44.677 11.017 137.013 1.00 37.27 59 PRO D N 1
ATOM 7405 C CA . PRO D 1 59 ? 43.313 10.402 136.995 1.00 37.89 59 PRO D CA 1
ATOM 7406 C C . PRO D 1 59 ? 42.374 10.881 135.921 1.00 40.02 59 PRO D C 1
ATOM 7407 O O . PRO D 1 59 ? 41.374 10.243 135.714 1.00 37.88 59 PRO D O 1
ATOM 7411 N N . PHE D 1 60 ? 42.631 12.008 135.256 1.00 43.97 60 PHE D N 1
ATOM 7412 C CA . PHE D 1 60 ? 41.743 12.501 134.185 1.00 40.21 60 PHE D CA 1
ATOM 7413 C C . PHE D 1 60 ? 42.354 12.183 132.789 1.00 40.72 60 PHE D C 1
ATOM 7414 O O . PHE D 1 60 ? 41.871 12.647 131.815 1.00 38.72 60 PHE D O 1
ATOM 7422 N N . THR D 1 61 ? 43.470 11.471 132.728 1.00 38.71 61 THR D N 1
ATOM 7423 C CA . THR D 1 61 ? 44.172 11.151 131.482 1.00 42.19 61 THR D CA 1
ATOM 7424 C C . THR D 1 61 ? 44.749 9.703 131.626 1.00 41.09 61 THR D C 1
ATOM 7425 O O . THR D 1 61 ? 44.455 8.920 132.539 1.00 48.55 61 THR D O 1
ATOM 7429 N N . SER D 1 62 ? 45.657 9.342 130.801 1.00 48.46 62 SER D N 1
ATOM 7430 C CA . SER D 1 62 ? 46.197 8.026 130.873 1.00 44.02 62 SER D CA 1
ATOM 7431 C C . SER D 1 62 ? 47.322 7.975 131.879 1.00 38.12 62 SER D C 1
ATOM 7432 O O . SER D 1 62 ? 48.011 8.976 132.126 1.00 42.45 62 SER D O 1
ATOM 7435 N N . PRO D 1 63 ? 47.606 6.787 132.396 1.00 38.38 63 PRO D N 1
ATOM 7436 C CA . PRO D 1 63 ? 48.618 6.710 133.476 1.00 39.12 63 PRO D CA 1
ATOM 7437 C C . PRO D 1 63 ? 50.054 6.886 133.022 1.00 39.32 63 PRO D C 1
ATOM 7438 O O . PRO D 1 63 ? 50.393 6.630 131.863 1.00 40.34 63 PRO D O 1
ATOM 7442 N N . LYS D 1 64 ? 50.882 7.377 133.947 1.00 37.97 64 LYS D N 1
ATOM 7443 C CA . LYS D 1 64 ? 52.313 7.616 133.728 1.00 38.31 64 LYS D CA 1
ATOM 7444 C C . LYS D 1 64 ? 53.039 7.514 135.051 1.00 42.48 64 LYS D C 1
ATOM 7445 O O . LYS D 1 64 ? 52.453 7.719 136.102 1.00 40.61 64 LYS D O 1
ATOM 7451 N N . LYS D 1 65 ? 54.330 7.227 134.983 1.00 47.10 65 LYS D N 1
ATOM 7452 C CA . LYS D 1 65 ? 55.234 7.443 136.086 1.00 43.67 65 LYS D CA 1
ATOM 7453 C C . LYS D 1 65 ? 55.884 8.794 135.827 1.00 40.34 65 LYS D C 1
ATOM 7454 O O . LYS D 1 65 ? 56.557 8.977 134.822 1.00 41.39 65 LYS D O 1
ATOM 7460 N N . ILE D 1 66 ? 55.786 9.705 136.797 1.00 39.75 66 ILE D N 1
ATOM 7461 C CA . ILE D 1 66 ? 56.377 10.997 136.726 1.00 40.90 66 ILE D CA 1
ATOM 7462 C C . ILE D 1 66 ? 57.161 11.226 137.998 1.00 44.84 66 ILE D C 1
ATOM 7463 O O . ILE D 1 66 ? 56.607 11.077 139.054 1.00 44.74 66 ILE D O 1
ATOM 7468 N N . TYR D 1 67 ? 58.425 11.666 137.874 1.00 44.59 67 TYR D N 1
ATOM 7469 C CA . TYR D 1 67 ? 59.257 11.880 139.045 1.00 48.48 67 TYR D CA 1
ATOM 7470 C C . TYR D 1 67 ? 60.391 12.846 138.754 1.00 43.27 67 TYR D C 1
ATOM 7471 O O . TYR D 1 67 ? 60.732 13.148 137.614 1.00 40.51 67 TYR D O 1
ATOM 7480 N N . SER D 1 68 ? 60.941 13.384 139.842 1.00 44.99 68 SER D N 1
ATOM 7481 C CA . SER D 1 68 ? 62.144 14.175 139.800 1.00 42.60 68 SER D CA 1
ATOM 7482 C C . SER D 1 68 ? 63.309 13.209 139.564 1.00 44.02 68 SER D C 1
ATOM 7483 O O . SER D 1 68 ? 63.443 12.231 140.272 1.00 38.41 68 SER D O 1
ATOM 7486 N N . ALA D 1 69 ? 64.138 13.482 138.562 1.00 43.74 69 ALA D N 1
ATOM 7487 C CA . ALA D 1 69 ? 65.076 12.508 138.068 1.00 43.22 69 ALA D CA 1
ATOM 7488 C C . ALA D 1 69 ? 66.504 13.052 138.068 1.00 46.07 69 ALA D C 1
ATOM 7489 O O . ALA D 1 69 ? 66.716 14.229 138.377 1.00 44.38 69 ALA D O 1
ATOM 7491 N N . GLU D 1 70 ? 67.464 12.174 137.738 1.00 42.58 70 GLU D N 1
ATOM 7492 C CA . GLU D 1 70 ? 68.890 12.543 137.624 1.00 44.83 70 GLU D CA 1
ATOM 7493 C C . GLU D 1 70 ? 69.352 12.055 136.273 1.00 43.32 70 GLU D C 1
ATOM 7494 O O . GLU D 1 70 ? 68.660 11.226 135.647 1.00 39.62 70 GLU D O 1
ATOM 7500 N N . TYR D 1 71 ? 70.523 12.506 135.825 1.00 42.21 71 TYR D N 1
ATOM 7501 C CA . TYR D 1 71 ? 71.039 12.163 134.494 1.00 43.04 71 TYR D CA 1
ATOM 7502 C C . TYR D 1 71 ? 71.160 10.647 134.309 1.00 43.74 71 TYR D C 1
ATOM 7503 O O . TYR D 1 71 ? 70.902 10.146 133.222 1.00 42.20 71 TYR D O 1
ATOM 7512 N N . SER D 1 72 ? 71.489 9.942 135.387 1.00 45.20 72 SER D N 1
ATOM 7513 C CA . SER D 1 72 ? 71.645 8.494 135.342 1.00 46.15 72 SER D CA 1
ATOM 7514 C C . SER D 1 72 ? 70.367 7.803 134.964 1.00 45.69 72 SER D C 1
ATOM 7515 O O . SER D 1 72 ? 70.379 6.705 134.466 1.00 51.51 72 SER D O 1
ATOM 7518 N N . ASP D 1 73 ? 69.209 8.437 135.184 1.00 46.94 73 ASP D N 1
ATOM 7519 C CA . ASP D 1 73 ? 67.927 7.818 134.804 1.00 45.99 73 ASP D CA 1
ATOM 7520 C C . ASP D 1 73 ? 67.723 7.740 133.324 1.00 42.75 73 ASP D C 1
ATOM 7521 O O . ASP D 1 73 ? 66.758 7.128 132.898 1.00 40.31 73 ASP D O 1
ATOM 7526 N N . ALA D 1 74 ? 68.597 8.371 132.543 1.00 41.44 74 ALA D N 1
ATOM 7527 C CA . ALA D 1 74 ? 68.463 8.329 131.053 1.00 47.07 74 ALA D CA 1
ATOM 7528 C C . ALA D 1 74 ? 68.924 7.028 130.443 1.00 42.42 74 ALA D C 1
ATOM 7529 O O . ALA D 1 74 ? 68.810 6.798 129.231 1.00 40.39 74 ALA D O 1
ATOM 7531 N N . LYS D 1 75 ? 69.409 6.134 131.287 1.00 45.56 75 LYS D N 1
ATOM 7532 C CA . LYS D 1 75 ? 70.045 4.910 130.799 1.00 48.81 75 LYS D CA 1
ATOM 7533 C C . LYS D 1 75 ? 69.171 4.248 129.777 1.00 48.29 75 LYS D C 1
ATOM 7534 O O . LYS D 1 75 ? 69.646 3.890 128.716 1.00 51.14 75 LYS D O 1
ATOM 7540 N N . ASP D 1 76 ? 67.905 4.026 130.123 1.00 44.91 76 ASP D N 1
ATOM 7541 C CA . ASP D 1 76 ? 66.995 3.270 129.260 1.00 44.36 76 ASP D CA 1
ATOM 7542 C C . ASP D 1 76 ? 65.881 4.183 128.651 1.00 43.60 76 ASP D C 1
ATOM 7543 O O . ASP D 1 76 ? 64.831 3.737 128.336 1.00 39.93 76 ASP D O 1
ATOM 7548 N N . ALA D 1 77 ? 66.148 5.482 128.551 1.00 39.13 77 ALA D N 1
ATOM 7549 C CA . ALA D 1 77 ? 65.195 6.381 127.989 1.00 40.83 77 ALA D CA 1
ATOM 7550 C C . ALA D 1 77 ? 65.148 6.263 126.466 1.00 39.59 77 ALA D C 1
ATOM 7551 O O . ALA D 1 77 ? 66.152 6.037 125.815 1.00 38.85 77 ALA D O 1
ATOM 7553 N N . ASP D 1 78 ? 63.995 6.554 125.920 1.00 40.81 78 ASP D N 1
ATOM 7554 C CA . ASP D 1 78 ? 63.794 6.691 124.506 1.00 42.85 78 ASP D CA 1
ATOM 7555 C C . ASP D 1 78 ? 64.204 8.062 123.994 1.00 40.26 78 ASP D C 1
ATOM 7556 O O . ASP D 1 78 ? 64.768 8.200 122.920 1.00 43.26 78 ASP D O 1
ATOM 7561 N N . LEU D 1 79 ? 63.866 9.063 124.772 1.00 37.67 79 LEU D N 1
ATOM 7562 C CA . LEU D 1 79 ? 64.037 10.423 124.362 1.00 36.99 79 LEU D CA 1
ATOM 7563 C C . LEU D 1 79 ? 64.613 11.249 125.491 1.00 38.02 79 LEU D C 1
ATOM 7564 O O . LEU D 1 79 ? 64.210 11.080 126.644 1.00 37.89 79 LEU D O 1
ATOM 7569 N N . VAL D 1 80 ? 65.607 12.140 125.177 1.00 35.95 80 VAL D N 1
ATOM 7570 C CA . VAL D 1 80 ? 66.093 13.139 126.106 1.00 35.47 80 VAL D CA 1
ATOM 7571 C C . VAL D 1 80 ? 65.808 14.485 125.489 1.00 35.31 80 VAL D C 1
ATOM 7572 O O . VAL D 1 80 ? 66.283 14.795 124.377 1.00 36.83 80 VAL D O 1
ATOM 7576 N N . VAL D 1 81 ? 65.006 15.274 126.206 1.00 36.06 81 VAL D N 1
ATOM 7577 C CA . VAL D 1 81 ? 64.584 16.575 125.756 1.00 34.26 81 VAL D CA 1
ATOM 7578 C C . VAL D 1 81 ? 65.303 17.643 126.559 1.00 36.73 81 VAL D C 1
ATOM 7579 O O . VAL D 1 81 ? 65.128 17.714 127.775 1.00 35.27 81 VAL D O 1
ATOM 7583 N N . ILE D 1 82 ? 66.071 18.478 125.851 1.00 37.36 82 ILE D N 1
ATOM 7584 C CA . ILE D 1 82 ? 66.909 19.474 126.459 1.00 37.35 82 ILE D CA 1
ATOM 7585 C C . ILE D 1 82 ? 66.358 20.854 126.250 1.00 36.88 82 ILE D C 1
ATOM 7586 O O . ILE D 1 82 ? 66.306 21.386 125.095 1.00 35.89 82 ILE D O 1
ATOM 7591 N N . THR D 1 83 ? 65.798 21.387 127.342 1.00 37.48 83 THR D N 1
ATOM 7592 C CA . THR D 1 83 ? 65.199 22.692 127.329 1.00 40.94 83 THR D CA 1
ATOM 7593 C C . THR D 1 83 ? 65.990 23.705 128.211 1.00 47.78 83 THR D C 1
ATOM 7594 O O . THR D 1 83 ? 65.728 24.931 128.118 1.00 48.39 83 THR D O 1
ATOM 7598 N N . ALA D 1 84 ? 66.929 23.220 129.048 1.00 45.44 84 ALA D N 1
ATOM 7599 C CA . ALA D 1 84 ? 67.546 24.050 130.153 1.00 58.42 84 ALA D CA 1
ATOM 7600 C C . ALA D 1 84 ? 68.214 25.353 129.628 1.00 55.79 84 ALA D C 1
ATOM 7601 O O . ALA D 1 84 ? 68.920 25.245 128.618 1.00 58.21 84 ALA D O 1
ATOM 7603 N N . LYS D 1 100 ? 77.372 30.107 127.475 1.00 65.00 100 LYS D N 1
ATOM 7604 C CA . LYS D 1 100 ? 76.411 30.383 128.507 1.00 71.32 100 LYS D CA 1
ATOM 7605 C C . LYS D 1 100 ? 75.267 29.284 128.560 1.00 71.13 100 LYS D C 1
ATOM 7606 O O . LYS D 1 100 ? 75.200 28.446 129.504 1.00 69.33 100 LYS D O 1
ATOM 7612 N N . ASN D 1 101 ? 74.434 29.208 127.535 1.00 63.01 101 ASN D N 1
ATOM 7613 C CA . ASN D 1 101 ? 73.692 27.943 127.324 1.00 57.76 101 ASN D CA 1
ATOM 7614 C C . ASN D 1 101 ? 74.597 26.766 126.889 1.00 59.28 101 ASN D C 1
ATOM 7615 O O . ASN D 1 101 ? 74.327 25.614 127.281 1.00 62.81 101 ASN D O 1
ATOM 7620 N N . LEU D 1 102 ? 75.740 27.034 126.220 1.00 59.69 102 LEU D N 1
ATOM 7621 C CA . LEU D 1 102 ? 76.711 25.966 125.894 1.00 62.15 102 LEU D CA 1
ATOM 7622 C C . LEU D 1 102 ? 77.303 25.389 127.147 1.00 75.07 102 LEU D C 1
ATOM 7623 O O . LEU D 1 102 ? 77.560 24.192 127.185 1.00 84.48 102 LEU D O 1
ATOM 7628 N N . LYS D 1 103 ? 77.617 26.228 128.148 1.00 79.19 103 LYS D N 1
ATOM 7629 C CA . LYS D 1 103 ? 78.257 25.687 129.367 1.00 78.12 103 LYS D CA 1
ATOM 7630 C C . LYS D 1 103 ? 77.309 24.744 130.102 1.00 60.55 103 LYS D C 1
ATOM 7631 O O . LYS D 1 103 ? 77.685 23.639 130.477 1.00 64.21 103 LYS D O 1
ATOM 7637 N N . ILE D 1 104 ? 76.067 25.171 130.223 1.00 63.32 104 ILE D N 1
ATOM 7638 C CA . ILE D 1 104 ? 75.044 24.342 130.842 1.00 65.86 104 ILE D CA 1
ATOM 7639 C C . ILE D 1 104 ? 74.912 23.057 130.005 1.00 63.42 104 ILE D C 1
ATOM 7640 O O . ILE D 1 104 ? 74.791 21.970 130.565 1.00 63.97 104 ILE D O 1
ATOM 7645 N N . LEU D 1 105 ? 74.946 23.170 128.678 1.00 61.50 105 LEU D N 1
ATOM 7646 C CA . LEU D 1 105 ? 75.045 21.895 127.800 1.00 54.92 105 LEU D CA 1
ATOM 7647 C C . LEU D 1 105 ? 76.060 20.731 128.022 1.00 54.22 105 LEU D C 1
ATOM 7648 O O . LEU D 1 105 ? 75.711 19.511 128.008 1.00 47.97 105 LEU D O 1
ATOM 7653 N N . LYS D 1 106 ? 77.357 21.034 128.122 1.00 55.47 106 LYS D N 1
ATOM 7654 C CA . LYS D 1 106 ? 78.378 19.986 128.318 1.00 61.63 106 LYS D CA 1
ATOM 7655 C C . LYS D 1 106 ? 78.159 19.256 129.636 1.00 51.71 106 LYS D C 1
ATOM 7656 O O . LYS D 1 106 ? 78.312 18.006 129.685 1.00 63.17 106 LYS D O 1
ATOM 7662 N N . SER D 1 107 ? 77.708 20.026 130.629 1.00 56.36 107 SER D N 1
ATOM 7663 C CA . SER D 1 107 ? 77.292 19.537 131.966 1.00 54.11 107 SER D CA 1
ATOM 7664 C C . SER D 1 107 ? 76.100 18.588 131.905 1.00 51.56 107 SER D C 1
ATOM 7665 O O . SER D 1 107 ? 75.853 17.847 132.829 1.00 44.95 107 SER D O 1
ATOM 7668 N N . ILE D 1 108 ? 75.360 18.617 130.797 1.00 48.89 108 ILE D N 1
ATOM 7669 C CA . ILE D 1 108 ? 74.186 17.729 130.646 1.00 45.54 108 ILE D CA 1
ATOM 7670 C C . ILE D 1 108 ? 74.514 16.515 129.787 1.00 45.37 108 ILE D C 1
ATOM 7671 O O . ILE D 1 108 ? 74.197 15.386 130.150 1.00 46.30 108 ILE D O 1
ATOM 7676 N N . VAL D 1 109 ? 75.088 16.775 128.622 1.00 47.08 109 VAL D N 1
ATOM 7677 C CA . VAL D 1 109 ? 75.225 15.746 127.616 1.00 46.53 109 VAL D CA 1
ATOM 7678 C C . VAL D 1 109 ? 76.177 14.647 128.051 1.00 46.37 109 VAL D C 1
ATOM 7679 O O . VAL D 1 109 ? 75.878 13.435 127.875 1.00 48.86 109 VAL D O 1
ATOM 7683 N N . ASP D 1 110 ? 77.287 15.023 128.681 1.00 49.95 110 ASP D N 1
ATOM 7684 C CA . ASP D 1 110 ? 78.264 13.988 129.107 1.00 47.63 110 ASP D CA 1
ATOM 7685 C C . ASP D 1 110 ? 77.666 12.998 130.073 1.00 43.90 110 ASP D C 1
ATOM 7686 O O . ASP D 1 110 ? 77.755 11.790 129.861 1.00 44.49 110 ASP D O 1
ATOM 7691 N N . PRO D 1 111 ? 77.043 13.457 131.180 1.00 48.19 111 PRO D N 1
ATOM 7692 C CA . PRO D 1 111 ? 76.425 12.473 132.123 1.00 48.49 111 PRO D CA 1
ATOM 7693 C C . PRO D 1 111 ? 75.247 11.673 131.528 1.00 47.91 111 PRO D C 1
ATOM 7694 O O . PRO D 1 111 ? 75.062 10.482 131.811 1.00 43.73 111 PRO D O 1
ATOM 7698 N N . ILE D 1 112 ? 74.486 12.298 130.625 1.00 46.37 112 ILE D N 1
ATOM 7699 C CA . ILE D 1 112 ? 73.463 11.518 129.895 1.00 46.85 112 ILE D CA 1
ATOM 7700 C C . ILE D 1 112 ? 74.078 10.387 129.060 1.00 46.15 112 ILE D C 1
ATOM 7701 O O . ILE D 1 112 ? 73.628 9.215 129.114 1.00 47.61 112 ILE D O 1
ATOM 7706 N N . VAL D 1 113 ? 75.107 10.720 128.285 1.00 46.35 113 VAL D N 1
ATOM 7707 C CA . VAL D 1 113 ? 75.782 9.700 127.467 1.00 49.11 113 VAL D CA 1
ATOM 7708 C C . VAL D 1 113 ? 76.408 8.649 128.397 1.00 52.14 113 VAL D C 1
ATOM 7709 O O . VAL D 1 113 ? 76.241 7.445 128.169 1.00 50.62 113 VAL D O 1
ATOM 7713 N N . ASP D 1 114 ? 77.045 9.097 129.488 1.00 52.02 114 ASP D N 1
ATOM 7714 C CA . ASP D 1 114 ? 77.683 8.150 130.472 1.00 54.06 114 ASP D CA 1
ATOM 7715 C C . ASP D 1 114 ? 76.657 7.201 131.090 1.00 56.80 114 ASP D C 1
ATOM 7716 O O . ASP D 1 114 ? 77.035 6.139 131.564 1.00 50.95 114 ASP D O 1
ATOM 7721 N N . SER D 1 115 ? 75.375 7.593 131.140 1.00 53.16 115 SER D N 1
ATOM 7722 C CA . SER D 1 115 ? 74.351 6.707 131.716 1.00 51.21 115 SER D CA 1
ATOM 7723 C C . SER D 1 115 ? 74.094 5.491 130.864 1.00 49.73 115 SER D C 1
ATOM 7724 O O . SER D 1 115 ? 73.489 4.531 131.323 1.00 49.29 115 SER D O 1
ATOM 7727 N N . GLY D 1 116 ? 74.539 5.530 129.603 1.00 48.55 116 GLY D N 1
ATOM 7728 C CA . GLY D 1 116 ? 74.240 4.452 128.651 1.00 47.57 116 GLY D CA 1
ATOM 7729 C C . GLY D 1 116 ? 73.071 4.798 127.750 1.00 48.11 116 GLY D C 1
ATOM 7730 O O . GLY D 1 116 ? 72.652 4.000 126.938 1.00 46.65 116 GLY D O 1
ATOM 7731 N N . PHE D 1 117 ? 72.563 6.016 127.867 1.00 46.62 117 PHE D N 1
ATOM 7732 C CA . PHE D 1 117 ? 71.450 6.484 126.989 1.00 43.04 117 PHE D CA 1
ATOM 7733 C C . PHE D 1 117 ? 71.746 6.177 125.542 1.00 42.30 117 PHE D C 1
ATOM 7734 O O . PHE D 1 117 ? 72.807 6.489 125.042 1.00 41.28 117 PHE D O 1
ATOM 7742 N N . ASN D 1 118 ? 70.754 5.671 124.836 1.00 43.73 118 ASN D N 1
ATOM 7743 C CA . ASN D 1 118 ? 70.941 5.281 123.474 1.00 45.99 118 ASN D CA 1
ATOM 7744 C C . ASN D 1 118 ? 69.690 5.542 122.635 1.00 45.44 118 ASN D C 1
ATOM 7745 O O . ASN D 1 118 ? 69.331 4.743 121.751 1.00 45.06 118 ASN D O 1
ATOM 7750 N N . GLY D 1 119 ? 69.055 6.704 122.846 1.00 44.49 119 GLY D N 1
ATOM 7751 C CA . GLY D 1 119 ? 67.820 7.054 122.135 1.00 40.91 119 GLY D CA 1
ATOM 7752 C C . GLY D 1 119 ? 68.030 8.207 121.208 1.00 43.07 119 GLY D C 1
ATOM 7753 O O . GLY D 1 119 ? 69.079 8.310 120.518 1.00 41.48 119 GLY D O 1
ATOM 7754 N N . ILE D 1 120 ? 67.088 9.147 121.279 1.00 39.66 120 ILE D N 1
ATOM 7755 C CA . ILE D 1 120 ? 67.138 10.394 120.475 1.00 38.63 120 ILE D CA 1
ATOM 7756 C C . ILE D 1 120 ? 67.192 11.616 121.388 1.00 36.63 120 ILE D C 1
ATOM 7757 O O . ILE D 1 120 ? 66.493 11.665 122.397 1.00 38.91 120 ILE D O 1
ATOM 7762 N N . PHE D 1 121 ? 68.041 12.572 121.017 1.00 37.36 121 PHE D N 1
ATOM 7763 C CA . PHE D 1 121 ? 68.137 13.827 121.671 1.00 36.70 121 PHE D CA 1
ATOM 7764 C C . PHE D 1 121 ? 67.208 14.754 120.900 1.00 39.29 121 PHE D C 1
ATOM 7765 O O . PHE D 1 121 ? 67.344 14.890 119.706 1.00 40.68 121 PHE D O 1
ATOM 7773 N N . LEU D 1 122 ? 66.345 15.444 121.660 1.00 36.91 122 LEU D N 1
ATOM 7774 C CA . LEU D 1 122 ? 65.543 16.542 121.136 1.00 36.11 122 LEU D CA 1
ATOM 7775 C C . LEU D 1 122 ? 65.904 17.819 121.834 1.00 36.63 122 LEU D C 1
ATOM 7776 O O . LEU D 1 122 ? 65.718 17.951 123.063 1.00 37.25 122 LEU D O 1
ATOM 7781 N N . VAL D 1 123 ? 66.493 18.751 121.078 1.00 36.46 123 VAL D N 1
ATOM 7782 C CA . VAL D 1 123 ? 67.066 19.970 121.652 1.00 36.57 123 VAL D CA 1
ATOM 7783 C C . VAL D 1 123 ? 66.180 21.139 121.364 1.00 35.22 123 VAL D C 1
ATOM 7784 O O . VAL D 1 123 ? 65.839 21.414 120.183 1.00 36.34 123 VAL D O 1
ATOM 7788 N N . ALA D 1 124 ? 65.821 21.864 122.418 1.00 35.34 124 ALA D N 1
ATOM 7789 C CA . ALA D 1 124 ? 64.975 23.064 122.301 1.00 37.61 124 ALA D CA 1
ATOM 7790 C C . ALA D 1 124 ? 65.602 24.314 122.907 1.00 41.22 124 ALA D C 1
ATOM 7791 O O . ALA D 1 124 ? 65.132 25.422 122.641 1.00 44.55 124 ALA D O 1
ATOM 7793 N N . ALA D 1 125 ? 66.645 24.158 123.673 1.00 40.35 125 ALA D N 1
ATOM 7794 C CA . ALA D 1 125 ? 67.314 25.307 124.242 1.00 42.17 125 ALA D CA 1
ATOM 7795 C C . ALA D 1 125 ? 67.831 26.273 123.195 1.00 43.22 125 ALA D C 1
ATOM 7796 O O . ALA D 1 125 ? 68.437 25.866 122.203 1.00 44.19 125 ALA D O 1
ATOM 7798 N N . ASN D 1 126 ? 67.768 27.560 123.498 1.00 48.01 126 ASN D N 1
ATOM 7799 C CA . ASN D 1 126 ? 68.315 28.591 122.621 1.00 47.50 126 ASN D CA 1
ATOM 7800 C C . ASN D 1 126 ? 69.799 28.919 122.823 1.00 46.07 126 ASN D C 1
ATOM 7801 O O . ASN D 1 126 ? 70.268 28.917 123.937 1.00 46.52 126 ASN D O 1
ATOM 7806 N N . PRO D 1 127 ? 70.536 29.189 121.727 1.00 41.83 127 PRO D N 1
ATOM 7807 C CA . PRO D 1 127 ? 70.136 29.232 120.272 1.00 44.72 127 PRO D CA 1
ATOM 7808 C C . PRO D 1 127 ? 70.107 27.811 119.720 1.00 43.93 127 PRO D C 1
ATOM 7809 O O . PRO D 1 127 ? 71.101 27.093 119.765 1.00 44.41 127 PRO D O 1
ATOM 7813 N N . VAL D 1 128 ? 68.913 27.376 119.323 1.00 39.94 128 VAL D N 1
ATOM 7814 C CA . VAL D 1 128 ? 68.661 25.959 119.129 1.00 42.89 128 VAL D CA 1
ATOM 7815 C C . VAL D 1 128 ? 69.505 25.292 118.049 1.00 42.74 128 VAL D C 1
ATOM 7816 O O . VAL D 1 128 ? 69.974 24.143 118.262 1.00 39.39 128 VAL D O 1
ATOM 7820 N N . ASP D 1 129 ? 69.740 25.972 116.919 1.00 39.92 129 ASP D N 1
ATOM 7821 C CA . ASP D 1 129 ? 70.513 25.336 115.836 1.00 41.85 129 ASP D CA 1
ATOM 7822 C C . ASP D 1 129 ? 71.983 25.075 116.238 1.00 46.60 129 ASP D C 1
ATOM 7823 O O . ASP D 1 129 ? 72.512 23.991 116.012 1.00 41.95 129 ASP D O 1
ATOM 7828 N N . ILE D 1 130 ? 72.573 26.051 116.910 1.00 41.90 130 ILE D N 1
ATOM 7829 C CA . ILE D 1 130 ? 73.893 25.951 117.488 1.00 46.50 130 ILE D CA 1
ATOM 7830 C C . ILE D 1 130 ? 73.972 24.887 118.586 1.00 46.31 130 ILE D C 1
ATOM 7831 O O . ILE D 1 130 ? 74.874 24.050 118.556 1.00 41.84 130 ILE D O 1
ATOM 7836 N N . LEU D 1 131 ? 73.002 24.862 119.486 1.00 43.06 131 LEU D N 1
ATOM 7837 C CA . LEU D 1 131 ? 73.036 23.861 120.577 1.00 42.64 131 LEU D CA 1
ATOM 7838 C C . LEU D 1 131 ? 72.699 22.455 120.111 1.00 40.29 131 LEU D C 1
ATOM 7839 O O . LEU D 1 131 ? 73.123 21.480 120.695 1.00 39.95 131 LEU D O 1
ATOM 7844 N N . THR D 1 132 ? 72.055 22.342 118.961 1.00 39.46 132 THR D N 1
ATOM 7845 C CA . THR D 1 132 ? 71.768 21.033 118.386 1.00 40.00 132 THR D CA 1
ATOM 7846 C C . THR D 1 132 ? 73.125 20.488 117.837 1.00 41.52 132 THR D C 1
ATOM 7847 O O . THR D 1 132 ? 73.495 19.338 118.088 1.00 41.90 132 THR D O 1
ATOM 7851 N N . TYR D 1 133 ? 73.806 21.310 117.060 1.00 44.49 133 TYR D N 1
ATOM 7852 C CA . TYR D 1 133 ? 75.091 20.972 116.548 1.00 44.80 133 TYR D CA 1
ATOM 7853 C C . TYR D 1 133 ? 75.979 20.609 117.743 1.00 42.42 133 TYR D C 1
ATOM 7854 O O . TYR D 1 133 ? 76.656 19.565 117.726 1.00 46.78 133 TYR D O 1
ATOM 7863 N N . ALA D 1 134 ? 75.992 21.444 118.772 1.00 44.04 134 ALA D N 1
ATOM 7864 C CA . ALA D 1 134 ? 76.847 21.176 119.925 1.00 44.65 134 ALA D CA 1
ATOM 7865 C C . ALA D 1 134 ? 76.500 19.849 120.591 1.00 43.73 134 ALA D C 1
ATOM 7866 O O . ALA D 1 134 ? 77.384 19.113 121.041 1.00 44.52 134 ALA D O 1
ATOM 7868 N N . THR D 1 135 ? 75.221 19.508 120.666 1.00 43.90 135 THR D N 1
ATOM 7869 C CA . THR D 1 135 ? 74.798 18.263 121.282 1.00 44.13 135 THR D CA 1
ATOM 7870 C C . THR D 1 135 ? 75.330 17.084 120.446 1.00 44.44 135 THR D C 1
ATOM 7871 O O . THR D 1 135 ? 75.769 16.075 121.000 1.00 41.37 135 THR D O 1
ATOM 7875 N N . TRP D 1 136 ? 75.271 17.227 119.120 1.00 46.01 136 TRP D N 1
ATOM 7876 C CA . TRP D 1 136 ? 75.815 16.213 118.197 1.00 45.78 136 TRP D CA 1
ATOM 7877 C C . TRP D 1 136 ? 77.307 16.025 118.461 1.00 46.95 136 TRP D C 1
ATOM 7878 O O . TRP D 1 136 ? 77.770 14.907 118.714 1.00 48.07 136 TRP D O 1
ATOM 7889 N N . LYS D 1 137 ? 78.057 17.123 118.492 1.00 49.56 137 LYS D N 1
ATOM 7890 C CA . LYS D 1 137 ? 79.470 17.034 118.775 1.00 50.75 137 LYS D CA 1
ATOM 7891 C C . LYS D 1 137 ? 79.761 16.386 120.137 1.00 50.89 137 LYS D C 1
ATOM 7892 O O . LYS D 1 137 ? 80.629 15.540 120.234 1.00 47.59 137 LYS D O 1
ATOM 7898 N N . LEU D 1 138 ? 79.110 16.853 121.207 1.00 49.06 138 LEU D N 1
ATOM 7899 C CA . LEU D 1 138 ? 79.426 16.418 122.571 1.00 46.44 138 LEU D CA 1
ATOM 7900 C C . LEU D 1 138 ? 79.013 14.984 122.745 1.00 50.58 138 LEU D C 1
ATOM 7901 O O . LEU D 1 138 ? 79.705 14.227 123.388 1.00 47.98 138 LEU D O 1
ATOM 7906 N N . SER D 1 139 ? 77.864 14.586 122.174 1.00 45.74 139 SER D N 1
ATOM 7907 C CA . SER D 1 139 ? 77.322 13.249 122.458 1.00 46.59 139 SER D CA 1
ATOM 7908 C C . SER D 1 139 ? 78.011 12.115 121.692 1.00 50.38 139 SER D C 1
ATOM 7909 O O . SER D 1 139 ? 77.994 11.013 122.154 1.00 50.62 139 SER D O 1
ATOM 7912 N N . GLY D 1 140 ? 78.514 12.398 120.496 1.00 51.13 140 GLY D N 1
ATOM 7913 C CA . GLY D 1 140 ? 79.018 11.372 119.610 1.00 45.52 140 GLY D CA 1
ATOM 7914 C C . GLY D 1 140 ? 77.944 10.590 118.912 1.00 46.95 140 GLY D C 1
ATOM 7915 O O . GLY D 1 140 ? 78.236 9.625 118.246 1.00 43.79 140 GLY D O 1
ATOM 7916 N N . PHE D 1 141 ? 76.676 11.024 118.991 1.00 43.97 141 PHE D N 1
ATOM 7917 C CA . PHE D 1 141 ? 75.584 10.262 118.407 1.00 45.63 141 PHE D CA 1
ATOM 7918 C C . PHE D 1 141 ? 75.509 10.481 116.899 1.00 46.23 141 PHE D C 1
ATOM 7919 O O . PHE D 1 141 ? 76.038 11.464 116.373 1.00 43.24 141 PHE D O 1
ATOM 7927 N N . PRO D 1 142 ? 74.773 9.609 116.196 1.00 46.59 142 PRO D N 1
ATOM 7928 C CA . PRO D 1 142 ? 74.609 9.801 114.758 1.00 45.08 142 PRO D CA 1
ATOM 7929 C C . PRO D 1 142 ? 73.795 11.082 114.511 1.00 45.36 142 PRO D C 1
ATOM 7930 O O . PRO D 1 142 ? 72.895 11.457 115.348 1.00 39.68 142 PRO D O 1
ATOM 7934 N N . LYS D 1 143 ? 74.099 11.737 113.394 1.00 42.63 143 LYS D N 1
ATOM 7935 C CA . LYS D 1 143 ? 73.435 13.016 112.980 1.00 44.27 143 LYS D CA 1
ATOM 7936 C C . LYS D 1 143 ? 71.900 12.975 113.061 1.00 43.18 143 LYS D C 1
ATOM 7937 O O . LYS D 1 143 ? 71.225 13.960 113.408 1.00 43.20 143 LYS D O 1
ATOM 7943 N N . ASN D 1 144 ? 71.350 11.840 112.676 1.00 42.58 144 ASN D N 1
ATOM 7944 C CA . ASN D 1 144 ? 69.905 11.731 112.545 1.00 46.16 144 ASN D CA 1
ATOM 7945 C C . ASN D 1 144 ? 69.210 11.483 113.877 1.00 43.03 144 ASN D C 1
ATOM 7946 O O . ASN D 1 144 ? 67.984 11.492 113.928 1.00 39.41 144 ASN D O 1
ATOM 7951 N N . ARG D 1 145 ? 70.000 11.241 114.952 1.00 42.07 145 ARG D N 1
ATOM 7952 C CA . ARG D 1 145 ? 69.461 11.023 116.255 1.00 37.46 145 ARG D CA 1
ATOM 7953 C C . ARG D 1 145 ? 69.675 12.192 117.207 1.00 37.11 145 ARG D C 1
ATOM 7954 O O . ARG D 1 145 ? 69.450 12.079 118.427 1.00 40.30 145 ARG D O 1
ATOM 7962 N N . VAL D 1 146 ? 70.055 13.329 116.644 1.00 36.34 146 VAL D N 1
ATOM 7963 C CA . VAL D 1 146 ? 70.172 14.587 117.389 1.00 37.12 146 VAL D CA 1
ATOM 7964 C C . VAL D 1 146 ? 69.338 15.550 116.557 1.00 36.79 146 VAL D C 1
ATOM 7965 O O . VAL D 1 146 ? 69.662 15.829 115.405 1.00 36.61 146 VAL D O 1
ATOM 7969 N N . VAL D 1 147 ? 68.238 15.983 117.143 1.00 35.73 147 VAL D N 1
ATOM 7970 C CA . VAL D 1 147 ? 67.244 16.795 116.458 1.00 38.32 147 VAL D CA 1
ATOM 7971 C C . VAL D 1 147 ? 67.011 18.075 117.247 1.00 38.09 147 VAL D C 1
ATOM 7972 O O . VAL D 1 147 ? 66.884 18.023 118.472 1.00 41.43 147 VAL D O 1
ATOM 7976 N N . GLY D 1 148 ? 66.861 19.205 116.558 1.00 37.30 148 GLY D N 1
ATOM 7977 C CA . GLY D 1 148 ? 66.465 20.434 117.197 1.00 36.40 148 GLY D CA 1
ATOM 7978 C C . GLY D 1 148 ? 65.054 20.854 116.764 1.00 36.88 148 GLY D C 1
ATOM 7979 O O . GLY D 1 148 ? 64.648 20.546 115.675 1.00 39.38 148 GLY D O 1
ATOM 7980 N N . SER D 1 149 ? 64.357 21.583 117.616 1.00 34.73 149 SER D N 1
ATOM 7981 C CA . SER D 1 149 ? 63.044 22.114 117.326 1.00 34.59 149 SER D CA 1
ATOM 7982 C C . SER D 1 149 ? 63.088 23.132 116.205 1.00 35.65 149 SER D C 1
ATOM 7983 O O . SER D 1 149 ? 62.133 23.301 115.481 1.00 34.22 149 SER D O 1
ATOM 7986 N N . GLY D 1 150 ? 64.242 23.776 115.989 1.00 36.03 150 GLY D N 1
ATOM 7987 C CA . GLY D 1 150 ? 64.461 24.595 114.797 1.00 36.25 150 GLY D CA 1
ATOM 7988 C C . GLY D 1 150 ? 63.340 25.601 114.525 1.00 35.78 150 GLY D C 1
ATOM 7989 O O . GLY D 1 150 ? 62.981 26.306 115.396 1.00 37.59 150 GLY D O 1
ATOM 7990 N N . THR D 1 151 ? 62.801 25.631 113.297 1.00 35.17 151 THR D N 1
ATOM 7991 C CA . THR D 1 151 ? 61.751 26.579 112.978 1.00 35.88 151 THR D CA 1
ATOM 7992 C C . THR D 1 151 ? 60.375 25.969 113.074 1.00 36.21 151 THR D C 1
ATOM 7993 O O . THR D 1 151 ? 59.420 26.500 112.439 1.00 37.36 151 THR D O 1
ATOM 7997 N N . SER D 1 152 ? 60.216 24.871 113.822 1.00 36.08 152 SER D N 1
ATOM 7998 C CA . SER D 1 152 ? 58.864 24.291 113.932 1.00 35.32 152 SER D CA 1
ATOM 7999 C C . SER D 1 152 ? 57.897 25.318 114.543 1.00 34.42 152 SER D C 1
ATOM 8000 O O . SER D 1 152 ? 56.763 25.423 114.118 1.00 32.50 152 SER D O 1
ATOM 8003 N N . LEU D 1 153 ? 58.341 26.044 115.556 1.00 33.94 153 LEU D N 1
ATOM 8004 C CA . LEU D 1 153 ? 57.498 27.052 116.218 1.00 37.31 153 LEU D CA 1
ATOM 8005 C C . LEU D 1 153 ? 57.191 28.275 115.343 1.00 34.58 153 LEU D C 1
ATOM 8006 O O . LEU D 1 153 ? 56.052 28.746 115.270 1.00 38.32 153 LEU D O 1
ATOM 8011 N N . ASP D 1 154 ? 58.192 28.793 114.676 1.00 35.54 154 ASP D N 1
ATOM 8012 C CA . ASP D 1 154 ? 58.037 29.964 113.787 1.00 36.81 154 ASP D CA 1
ATOM 8013 C C . ASP D 1 154 ? 57.052 29.573 112.664 1.00 33.26 154 ASP D C 1
ATOM 8014 O O . ASP D 1 154 ? 56.201 30.337 112.295 1.00 36.65 154 ASP D O 1
ATOM 8019 N N . THR D 1 155 ? 57.172 28.314 112.211 1.00 34.85 155 THR D N 1
ATOM 8020 C CA . THR D 1 155 ? 56.315 27.772 111.161 1.00 33.46 155 THR D CA 1
ATOM 8021 C C . THR D 1 155 ? 54.872 27.725 111.679 1.00 35.66 155 THR D C 1
ATOM 8022 O O . THR D 1 155 ? 53.962 28.187 110.996 1.00 33.82 155 THR D O 1
ATOM 8026 N N . ALA D 1 156 ? 54.676 27.245 112.888 1.00 36.14 156 ALA D N 1
ATOM 8027 C CA . ALA D 1 156 ? 53.336 27.296 113.514 1.00 34.58 156 ALA D CA 1
ATOM 8028 C C . ALA D 1 156 ? 52.790 28.712 113.690 1.00 32.43 156 ALA D C 1
ATOM 8029 O O . ALA D 1 156 ? 51.618 28.945 113.361 1.00 33.35 156 ALA D O 1
ATOM 8031 N N . ARG D 1 157 ? 53.628 29.647 114.096 1.00 34.24 157 ARG D N 1
ATOM 8032 C CA . ARG D 1 157 ? 53.243 31.077 114.229 1.00 32.14 157 ARG D CA 1
ATOM 8033 C C . ARG D 1 157 ? 52.816 31.640 112.876 1.00 33.92 157 ARG D C 1
ATOM 8034 O O . ARG D 1 157 ? 51.779 32.261 112.753 1.00 34.14 157 ARG D O 1
ATOM 8042 N N . PHE D 1 158 ? 53.519 31.225 111.826 1.00 32.88 158 PHE D N 1
ATOM 8043 C CA . PHE D 1 158 ? 53.263 31.680 110.465 1.00 33.55 158 PHE D CA 1
ATOM 8044 C C . PHE D 1 158 ? 51.967 31.084 109.962 1.00 36.94 158 PHE D C 1
ATOM 8045 O O . PHE D 1 158 ? 51.130 31.793 109.401 1.00 36.38 158 PHE D O 1
ATOM 8053 N N . ARG D 1 159 ? 51.816 29.782 110.152 1.00 33.60 159 ARG D N 1
ATOM 8054 C CA . ARG D 1 159 ? 50.556 29.126 109.753 1.00 35.98 159 ARG D CA 1
ATOM 8055 C C . ARG D 1 159 ? 49.341 29.654 110.485 1.00 32.68 159 ARG D C 1
ATOM 8056 O O . ARG D 1 159 ? 48.304 29.954 109.826 1.00 36.57 159 ARG D O 1
ATOM 8064 N N . GLN D 1 160 ? 49.464 29.963 111.774 1.00 31.81 160 GLN D N 1
ATOM 8065 C CA . GLN D 1 160 ? 48.317 30.545 112.513 1.00 34.23 160 GLN D CA 1
ATOM 8066 C C . GLN D 1 160 ? 47.988 31.983 112.117 1.00 33.02 160 GLN D C 1
ATOM 8067 O O . GLN D 1 160 ? 46.823 32.389 112.078 1.00 31.46 160 GLN D O 1
ATOM 8073 N N . SER D 1 161 ? 49.035 32.761 111.796 1.00 34.92 161 SER D N 1
ATOM 8074 C CA . SER D 1 161 ? 48.843 34.120 111.321 1.00 35.98 161 SER D CA 1
ATOM 8075 C C . SER D 1 161 ? 48.117 34.144 109.959 1.00 38.72 161 SER D C 1
ATOM 8076 O O . SER D 1 161 ? 47.160 34.894 109.772 1.00 37.80 161 SER D O 1
ATOM 8079 N N . ILE D 1 162 ? 48.530 33.309 109.012 1.00 38.80 162 ILE D N 1
ATOM 8080 C CA . ILE D 1 162 ? 47.807 33.151 107.742 1.00 36.52 162 ILE D CA 1
ATOM 8081 C C . ILE D 1 162 ? 46.365 32.653 108.007 1.00 40.42 162 ILE D C 1
ATOM 8082 O O . ILE D 1 162 ? 45.387 33.177 107.455 1.00 38.14 162 ILE D O 1
ATOM 8087 N N . ALA D 1 163 ? 46.238 31.630 108.840 1.00 39.38 163 ALA D N 1
ATOM 8088 C CA . ALA D 1 163 ? 44.911 31.088 109.184 1.00 38.76 163 ALA D CA 1
ATOM 8089 C C . ALA D 1 163 ? 43.926 32.180 109.662 1.00 36.99 163 ALA D C 1
ATOM 8090 O O . ALA D 1 163 ? 42.756 32.237 109.271 1.00 40.36 163 ALA D O 1
ATOM 8092 N N . LYS D 1 164 ? 44.381 33.005 110.564 1.00 39.61 164 LYS D N 1
ATOM 8093 C CA . LYS D 1 164 ? 43.558 34.158 111.064 1.00 41.49 164 LYS D CA 1
ATOM 8094 C C . LYS D 1 164 ? 43.233 35.129 109.943 1.00 43.26 164 LYS D C 1
ATOM 8095 O O . LYS D 1 164 ? 42.141 35.626 109.887 1.00 45.12 164 LYS D O 1
ATOM 8101 N N . MET D 1 165 ? 44.185 35.420 109.065 1.00 42.05 165 MET D N 1
ATOM 8102 C CA . MET D 1 165 ? 43.926 36.381 108.003 1.00 46.17 165 MET D CA 1
ATOM 8103 C C . MET D 1 165 ? 42.848 35.869 107.091 1.00 45.57 165 MET D C 1
ATOM 8104 O O . MET D 1 165 ? 41.948 36.607 106.700 1.00 42.97 165 MET D O 1
ATOM 8109 N N . VAL D 1 166 ? 42.869 34.585 106.818 1.00 39.18 166 VAL D N 1
ATOM 8110 C CA . VAL D 1 166 ? 41.929 33.995 105.832 1.00 43.09 166 VAL D CA 1
ATOM 8111 C C . VAL D 1 166 ? 40.713 33.309 106.439 1.00 41.89 166 VAL D C 1
ATOM 8112 O O . VAL D 1 166 ? 39.793 32.849 105.730 1.00 41.47 166 VAL D O 1
ATOM 8116 N N . ASN D 1 167 ? 40.690 33.206 107.751 1.00 41.50 167 ASN D N 1
ATOM 8117 C CA . ASN D 1 167 ? 39.688 32.451 108.456 1.00 39.56 167 ASN D CA 1
ATOM 8118 C C . ASN D 1 167 ? 39.557 30.955 108.040 1.00 39.90 167 ASN D C 1
ATOM 8119 O O . ASN D 1 167 ? 38.489 30.468 107.720 1.00 35.62 167 ASN D O 1
ATOM 8124 N N . VAL D 1 168 ? 40.652 30.255 108.114 1.00 35.76 168 VAL D N 1
ATOM 8125 C CA . VAL D 1 168 ? 40.721 28.794 107.801 1.00 37.38 168 VAL D CA 1
ATOM 8126 C C . VAL D 1 168 ? 41.521 28.164 108.952 1.00 36.45 168 VAL D C 1
ATOM 8127 O O . VAL D 1 168 ? 42.430 28.785 109.501 1.00 36.70 168 VAL D O 1
ATOM 8131 N N . ASP D 1 169 ? 41.184 26.931 109.300 1.00 33.47 169 ASP D N 1
ATOM 8132 C CA . ASP D 1 169 ? 41.957 26.120 110.222 1.00 36.29 169 ASP D CA 1
ATOM 8133 C C . ASP D 1 169 ? 43.425 26.151 109.809 1.00 36.63 169 ASP D C 1
ATOM 8134 O O . ASP D 1 169 ? 43.716 25.854 108.652 1.00 33.56 169 ASP D O 1
ATOM 8139 N N . ALA D 1 170 ? 44.322 26.388 110.743 1.00 34.52 170 ALA D N 1
ATOM 8140 C CA . ALA D 1 170 ? 45.744 26.372 110.409 1.00 34.02 170 ALA D CA 1
ATOM 8141 C C . ALA D 1 170 ? 46.231 25.014 109.963 1.00 33.90 170 ALA D C 1
ATOM 8142 O O . ALA D 1 170 ? 47.267 24.916 109.310 1.00 32.21 170 ALA D O 1
ATOM 8144 N N . ARG D 1 171 ? 45.548 23.943 110.352 1.00 34.16 171 ARG D N 1
ATOM 8145 C CA . ARG D 1 171 ? 45.894 22.606 109.840 1.00 36.32 171 ARG D CA 1
ATOM 8146 C C . ARG D 1 171 ? 45.686 22.453 108.296 1.00 35.78 171 ARG D C 1
ATOM 8147 O O . ARG D 1 171 ? 46.188 21.534 107.696 1.00 35.49 171 ARG D O 1
ATOM 8155 N N . SER D 1 172 ? 44.915 23.351 107.698 1.00 35.36 172 SER D N 1
ATOM 8156 C CA . SER D 1 172 ? 44.778 23.458 106.267 1.00 34.82 172 SER D CA 1
ATOM 8157 C C . SER D 1 172 ? 45.699 24.512 105.638 1.00 36.83 172 SER D C 1
ATOM 8158 O O . SER D 1 172 ? 45.594 24.767 104.422 1.00 33.58 172 SER D O 1
ATOM 8161 N N . VAL D 1 173 ? 46.597 25.101 106.423 1.00 33.55 173 VAL D N 1
ATOM 8162 C CA . VAL D 1 173 ? 47.530 26.119 105.897 1.00 34.50 173 VAL D CA 1
ATOM 8163 C C . VAL D 1 173 ? 48.892 25.492 105.922 1.00 33.58 173 VAL D C 1
ATOM 8164 O O . VAL D 1 173 ? 49.262 24.856 106.926 1.00 35.69 173 VAL D O 1
ATOM 8168 N N . HIS D 1 174 ? 49.645 25.629 104.827 1.00 35.12 174 HIS D N 1
ATOM 8169 C CA . HIS D 1 174 ? 50.983 24.965 104.723 1.00 37.05 174 HIS D CA 1
ATOM 8170 C C . HIS D 1 174 ? 52.021 25.937 104.257 1.00 38.88 174 HIS D C 1
ATOM 8171 O O . HIS D 1 174 ? 52.000 26.400 103.118 1.00 39.18 174 HIS D O 1
ATOM 8178 N N . ALA D 1 175 ? 52.883 26.335 105.168 1.00 38.50 175 ALA D N 1
ATOM 8179 C CA . ALA D 1 175 ? 53.815 27.426 104.912 1.00 39.96 175 ALA D CA 1
ATOM 8180 C C . ALA D 1 175 ? 54.960 27.250 105.885 1.00 41.54 175 ALA D C 1
ATOM 8181 O O . ALA D 1 175 ? 54.757 26.921 107.047 1.00 47.93 175 ALA D O 1
ATOM 8183 N N . TYR D 1 176 ? 56.161 27.478 105.423 1.00 42.44 176 TYR D N 1
ATOM 8184 C CA . TYR D 1 176 ? 57.302 27.267 106.252 1.00 37.17 176 TYR D CA 1
ATOM 8185 C C . TYR D 1 176 ? 58.036 28.535 106.528 1.00 38.65 176 TYR D C 1
ATOM 8186 O O . TYR D 1 176 ? 58.155 29.415 105.650 1.00 36.68 176 TYR D O 1
ATOM 8195 N N . ILE D 1 177 ? 58.664 28.562 107.710 1.00 38.98 177 ILE D N 1
ATOM 8196 C CA . ILE D 1 177 ? 59.765 29.465 107.984 1.00 37.89 177 ILE D CA 1
ATOM 8197 C C . ILE D 1 177 ? 60.968 28.541 108.055 1.00 42.23 177 ILE D C 1
ATOM 8198 O O . ILE D 1 177 ? 60.906 27.433 108.644 1.00 38.98 177 ILE D O 1
ATOM 8203 N N . MET D 1 178 ? 62.056 28.968 107.426 1.00 41.53 178 MET D N 1
ATOM 8204 C CA . MET D 1 178 ? 63.272 28.162 107.378 1.00 41.07 178 MET D CA 1
ATOM 8205 C C . MET D 1 178 ? 64.474 29.006 107.710 1.00 42.97 178 MET D C 1
ATOM 8206 O O . MET D 1 178 ? 64.405 30.250 107.880 1.00 41.97 178 MET D O 1
ATOM 8211 N N . GLY D 1 179 ? 65.616 28.308 107.839 1.00 47.04 179 GLY D N 1
ATOM 8212 C CA . GLY D 1 179 ? 66.881 28.936 108.188 1.00 43.33 179 GLY D CA 1
ATOM 8213 C C . GLY D 1 179 ? 67.130 28.741 109.671 1.00 45.85 179 GLY D C 1
ATOM 8214 O O . GLY D 1 179 ? 66.622 27.808 110.319 1.00 39.11 179 GLY D O 1
ATOM 8215 N N . GLU D 1 180 ? 68.054 29.535 110.195 1.00 45.76 180 GLU D N 1
ATOM 8216 C CA . GLU D 1 180 ? 68.293 29.526 111.633 1.00 47.95 180 GLU D CA 1
ATOM 8217 C C . GLU D 1 180 ? 67.075 30.123 112.337 1.00 49.93 180 GLU D C 1
ATOM 8218 O O . GLU D 1 180 ? 66.728 31.198 111.974 1.00 61.99 180 GLU D O 1
ATOM 8224 N N . HIS D 1 181 ? 66.599 29.490 113.408 1.00 42.13 181 HIS D N 1
ATOM 8225 C CA . HIS D 1 181 ? 65.572 30.024 114.250 1.00 46.45 181 HIS D CA 1
ATOM 8226 C C . HIS D 1 181 ? 66.113 31.263 114.905 1.00 52.75 181 HIS D C 1
ATOM 8227 O O . HIS D 1 181 ? 67.127 31.177 115.552 1.00 58.36 181 HIS D O 1
ATOM 8234 N N . GLY D 1 182 ? 65.547 32.426 114.613 1.00 44.24 182 GLY D N 1
ATOM 8235 C CA . GLY D 1 182 ? 66.150 33.711 115.041 1.00 42.02 182 GLY D CA 1
ATOM 8236 C C . GLY D 1 182 ? 66.029 34.753 113.933 1.00 45.46 182 GLY D C 1
ATOM 8237 O O . GLY D 1 182 ? 65.291 34.538 112.970 1.00 44.91 182 GLY D O 1
ATOM 8238 N N . ASP D 1 183 ? 66.779 35.854 114.042 1.00 43.24 183 ASP D N 1
ATOM 8239 C CA . ASP D 1 183 ? 66.589 37.008 113.177 1.00 50.35 183 ASP D CA 1
ATOM 8240 C C . ASP D 1 183 ? 66.865 36.812 111.690 1.00 50.76 183 ASP D C 1
ATOM 8241 O O . ASP D 1 183 ? 66.383 37.631 110.891 1.00 48.57 183 ASP D O 1
ATOM 8246 N N . THR D 1 184 ? 67.605 35.765 111.311 1.00 43.96 184 THR D N 1
ATOM 8247 C CA . THR D 1 184 ? 67.866 35.553 109.892 1.00 45.06 184 THR D CA 1
ATOM 8248 C C . THR D 1 184 ? 66.932 34.529 109.224 1.00 46.85 184 THR D C 1
ATOM 8249 O O . THR D 1 184 ? 67.125 34.170 108.060 1.00 49.89 184 THR D O 1
ATOM 8253 N N . GLU D 1 185 ? 65.931 34.044 109.944 1.00 39.93 185 GLU D N 1
ATOM 8254 C CA . GLU D 1 185 ? 64.989 33.109 109.355 1.00 42.68 185 GLU D CA 1
ATOM 8255 C C . GLU D 1 185 ? 64.157 33.827 108.263 1.00 43.48 185 GLU D C 1
ATOM 8256 O O . GLU D 1 185 ? 64.076 35.050 108.246 1.00 38.72 185 GLU D O 1
ATOM 8262 N N . PHE D 1 186 ? 63.571 33.070 107.360 1.00 41.59 186 PHE D N 1
ATOM 8263 C CA . PHE D 1 186 ? 62.827 33.672 106.273 1.00 43.75 186 PHE D CA 1
ATOM 8264 C C . PHE D 1 186 ? 61.605 32.876 105.935 1.00 41.93 186 PHE D C 1
ATOM 8265 O O . PHE D 1 186 ? 61.558 31.660 106.178 1.00 42.18 186 PHE D O 1
ATOM 8273 N N . PRO D 1 187 ? 60.619 33.512 105.326 1.00 40.78 187 PRO D N 1
ATOM 8274 C CA . PRO D 1 187 ? 59.443 32.748 104.869 1.00 39.13 187 PRO D CA 1
ATOM 8275 C C . PRO D 1 187 ? 59.588 32.164 103.457 1.00 39.73 187 PRO D C 1
ATOM 8276 O O . PRO D 1 187 ? 60.156 32.774 102.564 1.00 35.58 187 PRO D O 1
ATOM 8280 N N . VAL D 1 188 ? 59.072 30.976 103.252 1.00 37.59 188 VAL D N 1
ATOM 8281 C CA . VAL D 1 188 ? 59.151 30.294 101.991 1.00 39.26 188 VAL D CA 1
ATOM 8282 C C . VAL D 1 188 ? 57.883 30.532 101.272 1.00 41.64 188 VAL D C 1
ATOM 8283 O O . VAL D 1 188 ? 57.069 29.622 101.082 1.00 39.03 188 VAL D O 1
ATOM 8287 N N . TRP D 1 189 ? 57.690 31.785 100.863 1.00 40.20 189 TRP D N 1
ATOM 8288 C CA . TRP D 1 189 ? 56.443 32.164 100.221 1.00 40.89 189 TRP D CA 1
ATOM 8289 C C . TRP D 1 189 ? 56.174 31.369 98.939 1.00 43.82 189 TRP D C 1
ATOM 8290 O O . TRP D 1 189 ? 55.008 31.111 98.639 1.00 42.32 189 TRP D O 1
ATOM 8301 N N . SER D 1 190 ? 57.227 31.024 98.201 1.00 42.75 190 SER D N 1
ATOM 8302 C CA . SER D 1 190 ? 57.084 30.357 96.921 1.00 43.30 190 SER D CA 1
ATOM 8303 C C . SER D 1 190 ? 56.313 29.040 97.052 1.00 44.84 190 SER D C 1
ATOM 8304 O O . SER D 1 190 ? 55.617 28.661 96.110 1.00 41.79 190 SER D O 1
ATOM 8307 N N . HIS D 1 191 ? 56.395 28.372 98.175 1.00 42.12 191 HIS D N 1
ATOM 8308 C CA . HIS D 1 191 ? 55.661 27.062 98.336 1.00 42.59 191 HIS D CA 1
ATOM 8309 C C . HIS D 1 191 ? 54.522 27.123 99.350 1.00 42.46 191 HIS D C 1
ATOM 8310 O O . HIS D 1 191 ? 53.884 26.101 99.613 1.00 42.46 191 HIS D O 1
ATOM 8317 N N . ALA D 1 192 ? 54.235 28.306 99.901 1.00 41.59 192 ALA D N 1
ATOM 8318 C CA . ALA D 1 192 ? 53.227 28.461 100.928 1.00 42.33 192 ALA D CA 1
ATOM 8319 C C . ALA D 1 192 ? 51.908 28.396 100.275 1.00 46.47 192 ALA D C 1
ATOM 8320 O O . ALA D 1 192 ? 51.713 28.986 99.204 1.00 45.63 192 ALA D O 1
ATOM 8322 N N . ASN D 1 193 ? 50.961 27.713 100.924 1.00 42.48 193 ASN D N 1
ATOM 8323 C CA . ASN D 1 193 ? 49.631 27.545 100.341 1.00 38.39 193 ASN D CA 1
ATOM 8324 C C . ASN D 1 193 ? 48.535 27.344 101.399 1.00 37.87 193 ASN D C 1
ATOM 8325 O O . ASN D 1 193 ? 48.798 27.038 102.564 1.00 39.44 193 ASN D O 1
ATOM 8330 N N . ILE D 1 194 ? 47.312 27.517 100.973 1.00 39.16 194 ILE D N 1
ATOM 8331 C CA . ILE D 1 194 ? 46.140 27.298 101.788 1.00 38.26 194 ILE D CA 1
ATOM 8332 C C . ILE D 1 194 ? 45.339 26.282 101.035 1.00 37.73 194 ILE D C 1
ATOM 8333 O O . ILE D 1 194 ? 44.898 26.526 99.913 1.00 34.60 194 ILE D O 1
ATOM 8338 N N . GLY D 1 195 ? 45.222 25.082 101.601 1.00 40.98 195 GLY D N 1
ATOM 8339 C CA . GLY D 1 195 ? 44.569 24.006 100.926 1.00 45.05 195 GLY D CA 1
ATOM 8340 C C . GLY D 1 195 ? 45.028 23.752 99.507 1.00 44.24 195 GLY D C 1
ATOM 8341 O O . GLY D 1 195 ? 44.224 23.360 98.636 1.00 46.55 195 GLY D O 1
ATOM 8342 N N . GLY D 1 196 ? 46.319 23.957 99.260 1.00 44.48 196 GLY D N 1
ATOM 8343 C CA . GLY D 1 196 ? 46.901 23.688 97.926 1.00 45.60 196 GLY D CA 1
ATOM 8344 C C . GLY D 1 196 ? 47.002 24.899 97.021 1.00 45.29 196 GLY D C 1
ATOM 8345 O O . GLY D 1 196 ? 47.755 24.885 96.058 1.00 50.49 196 GLY D O 1
ATOM 8346 N N . VAL D 1 197 ? 46.225 25.950 97.329 1.00 46.35 197 VAL D N 1
ATOM 8347 C CA . VAL D 1 197 ? 46.233 27.164 96.567 1.00 40.93 197 VAL D CA 1
ATOM 8348 C C . VAL D 1 197 ? 47.389 28.070 97.098 1.00 43.42 197 VAL D C 1
ATOM 8349 O O . VAL D 1 197 ? 47.381 28.451 98.266 1.00 37.92 197 VAL D O 1
ATOM 8353 N N . THR D 1 198 ? 48.375 28.357 96.254 1.00 44.80 198 THR D N 1
ATOM 8354 C CA . THR D 1 198 ? 49.573 29.058 96.718 1.00 47.92 198 THR D CA 1
ATOM 8355 C C . THR D 1 198 ? 49.166 30.451 97.160 1.00 46.96 198 THR D C 1
ATOM 8356 O O . THR D 1 198 ? 48.088 30.956 96.840 1.00 47.19 198 THR D O 1
ATOM 8360 N N . ILE D 1 199 ? 49.961 31.021 98.035 1.00 44.83 199 ILE D N 1
ATOM 8361 C CA . ILE D 1 199 ? 49.656 32.359 98.513 1.00 50.36 199 ILE D CA 1
ATOM 8362 C C . ILE D 1 199 ? 49.607 33.338 97.324 1.00 47.42 199 ILE D C 1
ATOM 8363 O O . ILE D 1 199 ? 48.778 34.246 97.323 1.00 50.68 199 ILE D O 1
ATOM 8368 N N . ALA D 1 200 ? 50.490 33.174 96.336 1.00 48.60 200 ALA D N 1
ATOM 8369 C CA . ALA D 1 200 ? 50.487 34.097 95.159 1.00 52.39 200 ALA D CA 1
ATOM 8370 C C . ALA D 1 200 ? 49.135 33.923 94.471 1.00 56.03 200 ALA D C 1
ATOM 8371 O O . ALA D 1 200 ? 48.464 34.876 94.135 1.00 54.43 200 ALA D O 1
ATOM 8373 N N . GLU D 1 201 ? 48.717 32.671 94.280 1.00 49.48 201 GLU D N 1
ATOM 8374 C CA . GLU D 1 201 ? 47.391 32.421 93.651 1.00 51.10 201 GLU D CA 1
ATOM 8375 C C . GLU D 1 201 ? 46.258 32.993 94.523 1.00 54.55 201 GLU D C 1
ATOM 8376 O O . GLU D 1 201 ? 45.275 33.499 93.988 1.00 59.40 201 GLU D O 1
ATOM 8382 N N . TRP D 1 202 ? 46.368 32.906 95.860 1.00 54.34 202 TRP D N 1
ATOM 8383 C CA . TRP D 1 202 ? 45.303 33.317 96.784 1.00 54.31 202 TRP D CA 1
ATOM 8384 C C . TRP D 1 202 ? 45.088 34.818 96.716 1.00 61.44 202 TRP D C 1
ATOM 8385 O O . TRP D 1 202 ? 43.933 35.292 96.697 1.00 64.05 202 TRP D O 1
ATOM 8396 N N . VAL D 1 203 ? 46.199 35.531 96.619 1.00 61.35 203 VAL D N 1
ATOM 8397 C CA . VAL D 1 203 ? 46.193 36.981 96.545 1.00 71.22 203 VAL D CA 1
ATOM 8398 C C . VAL D 1 203 ? 45.547 37.472 95.223 1.00 78.79 203 VAL D C 1
ATOM 8399 O O . VAL D 1 203 ? 44.839 38.485 95.210 1.00 71.10 203 VAL D O 1
ATOM 8403 N N . LYS D 1 204 ? 45.774 36.741 94.135 1.00 80.10 204 LYS D N 1
ATOM 8404 C CA . LYS D 1 204 ? 45.114 37.049 92.837 1.00 81.27 204 LYS D CA 1
ATOM 8405 C C . LYS D 1 204 ? 43.595 36.876 92.943 1.00 76.17 204 LYS D C 1
ATOM 8406 O O . LYS D 1 204 ? 42.852 37.675 92.433 1.00 86.67 204 LYS D O 1
ATOM 8412 N N . ALA D 1 205 ? 43.147 35.810 93.607 1.00 82.73 205 ALA D N 1
ATOM 8413 C CA . ALA D 1 205 ? 41.706 35.505 93.801 1.00 79.02 205 ALA D CA 1
ATOM 8414 C C . ALA D 1 205 ? 41.045 36.372 94.893 1.00 81.53 205 ALA D C 1
ATOM 8415 O O . ALA D 1 205 ? 39.836 36.584 94.851 1.00 78.12 205 ALA D O 1
ATOM 8417 N N . HIS D 1 206 ? 41.849 36.950 95.803 1.00 79.69 206 HIS D N 1
ATOM 8418 C CA . HIS D 1 206 ? 41.297 37.679 96.967 1.00 78.72 206 HIS D CA 1
ATOM 8419 C C . HIS D 1 206 ? 41.877 39.093 97.078 1.00 77.67 206 HIS D C 1
ATOM 8420 O O . HIS D 1 206 ? 42.881 39.290 97.779 1.00 70.84 206 HIS D O 1
ATOM 8427 N N . PRO D 1 207 ? 41.248 40.065 96.405 1.00 79.89 207 PRO D N 1
ATOM 8428 C CA . PRO D 1 207 ? 41.817 41.434 96.464 1.00 84.56 207 PRO D CA 1
ATOM 8429 C C . PRO D 1 207 ? 41.754 42.109 97.835 1.00 75.29 207 PRO D C 1
ATOM 8430 O O . PRO D 1 207 ? 42.307 43.184 97.965 1.00 78.76 207 PRO D O 1
ATOM 8434 N N . GLU D 1 208 ? 41.088 41.482 98.822 1.00 76.17 208 GLU D N 1
ATOM 8435 C CA . GLU D 1 208 ? 41.111 41.942 100.225 1.00 86.31 208 GLU D CA 1
ATOM 8436 C C . GLU D 1 208 ? 42.402 41.463 101.028 1.00 76.38 208 GLU D C 1
ATOM 8437 O O . GLU D 1 208 ? 42.869 42.152 101.938 1.00 84.00 208 GLU D O 1
ATOM 8443 N N . ILE D 1 209 ? 43.076 40.402 100.560 1.00 76.92 209 ILE D N 1
ATOM 8444 C CA . ILE D 1 209 ? 44.407 40.043 101.051 1.00 76.59 209 ILE D CA 1
ATOM 8445 C C . ILE D 1 209 ? 45.489 40.926 100.381 1.00 77.12 209 ILE D C 1
ATOM 8446 O O . ILE D 1 209 ? 45.842 40.713 99.204 1.00 80.02 209 ILE D O 1
ATOM 8451 N N . LYS D 1 210 ? 46.020 41.897 101.135 1.00 74.77 210 LYS D N 1
ATOM 8452 C CA . LYS D 1 210 ? 47.020 42.875 100.646 1.00 70.93 210 LYS D CA 1
ATOM 8453 C C . LYS D 1 210 ? 48.466 42.402 100.872 1.00 72.02 210 LYS D C 1
ATOM 8454 O O . LYS D 1 210 ? 48.829 42.021 102.001 1.00 65.25 210 LYS D O 1
ATOM 8460 N N . GLU D 1 211 ? 49.316 42.509 99.848 1.00 69.66 211 GLU D N 1
ATOM 8461 C CA . GLU D 1 211 ? 50.690 41.979 99.938 1.00 69.40 211 GLU D CA 1
ATOM 8462 C C . GLU D 1 211 ? 51.534 42.621 101.077 1.00 68.08 211 GLU D C 1
ATOM 8463 O O . GLU D 1 211 ? 52.288 41.927 101.768 1.00 63.62 211 GLU D O 1
ATOM 8469 N N . ASP D 1 212 ? 51.374 43.939 101.274 1.00 58.54 212 ASP D N 1
ATOM 8470 C CA . ASP D 1 212 ? 52.020 44.652 102.361 1.00 60.60 212 ASP D CA 1
ATOM 8471 C C . ASP D 1 212 ? 51.728 44.031 103.737 1.00 50.70 212 ASP D C 1
ATOM 8472 O O . ASP D 1 212 ? 52.556 44.091 104.712 1.00 49.55 212 ASP D O 1
ATOM 8477 N N . LYS D 1 213 ? 50.509 43.521 103.846 1.00 51.08 213 LYS D N 1
ATOM 8478 C CA . LYS D 1 213 ? 50.088 42.850 105.048 1.00 53.85 213 LYS D CA 1
ATOM 8479 C C . LYS D 1 213 ? 50.892 41.545 105.159 1.00 49.18 213 LYS D C 1
ATOM 8480 O O . LYS D 1 213 ? 51.221 41.184 106.230 1.00 44.80 213 LYS D O 1
ATOM 8486 N N . LEU D 1 214 ? 51.194 40.903 104.033 1.00 44.64 214 LEU D N 1
ATOM 8487 C CA . LEU D 1 214 ? 51.977 39.670 104.062 1.00 44.45 214 LEU D CA 1
ATOM 8488 C C . LEU D 1 214 ? 53.396 39.970 104.569 1.00 42.03 214 LEU D C 1
ATOM 8489 O O . LEU D 1 214 ? 53.946 39.212 105.357 1.00 44.70 214 LEU D O 1
ATOM 8494 N N . VAL D 1 215 ? 53.992 41.053 104.103 1.00 41.31 215 VAL D N 1
ATOM 8495 C CA . VAL D 1 215 ? 55.329 41.426 104.585 1.00 45.52 215 VAL D CA 1
ATOM 8496 C C . VAL D 1 215 ? 55.290 41.629 106.096 1.00 46.85 215 VAL D C 1
ATOM 8497 O O . VAL D 1 215 ? 56.175 41.144 106.836 1.00 45.81 215 VAL D O 1
ATOM 8501 N N . LYS D 1 216 ? 54.297 42.400 106.551 1.00 50.91 216 LYS D N 1
ATOM 8502 C CA . LYS D 1 216 ? 54.139 42.665 107.952 1.00 49.74 216 LYS D CA 1
ATOM 8503 C C . LYS D 1 216 ? 53.864 41.403 108.764 1.00 46.83 216 LYS D C 1
ATOM 8504 O O . LYS D 1 216 ? 54.408 41.249 109.853 1.00 44.98 216 LYS D O 1
ATOM 8510 N N . MET D 1 217 ? 53.046 40.491 108.234 1.00 43.29 217 MET D N 1
ATOM 8511 C CA . MET D 1 217 ? 52.818 39.263 108.871 1.00 46.63 217 MET D CA 1
ATOM 8512 C C . MET D 1 217 ? 54.120 38.537 109.152 1.00 48.35 217 MET D C 1
ATOM 8513 O O . MET D 1 217 ? 54.308 38.011 110.255 1.00 47.65 217 MET D O 1
ATOM 8518 N N . PHE D 1 218 ? 55.030 38.460 108.162 1.00 47.55 218 PHE D N 1
ATOM 8519 C CA . PHE D 1 218 ? 56.258 37.728 108.398 1.00 44.21 218 PHE D CA 1
ATOM 8520 C C . PHE D 1 218 ? 57.078 38.491 109.480 1.00 43.69 218 PHE D C 1
ATOM 8521 O O . PHE D 1 218 ? 57.653 37.850 110.353 1.00 39.96 218 PHE D O 1
ATOM 8529 N N . GLU D 1 219 ? 57.167 39.807 109.365 1.00 42.25 219 GLU D N 1
ATOM 8530 C CA . GLU D 1 219 ? 57.924 40.552 110.375 1.00 44.75 219 GLU D CA 1
ATOM 8531 C C . GLU D 1 219 ? 57.400 40.275 111.811 1.00 43.70 219 GLU D C 1
ATOM 8532 O O . GLU D 1 219 ? 58.178 40.089 112.761 1.00 38.50 219 GLU D O 1
ATOM 8538 N N . ASP D 1 220 ? 56.088 40.227 111.938 1.00 39.17 220 ASP D N 1
ATOM 8539 C CA . ASP D 1 220 ? 55.433 39.945 113.209 1.00 42.34 220 ASP D CA 1
ATOM 8540 C C . ASP D 1 220 ? 55.765 38.541 113.699 1.00 41.04 220 ASP D C 1
ATOM 8541 O O . ASP D 1 220 ? 56.013 38.329 114.894 1.00 38.80 220 ASP D O 1
ATOM 8546 N N . VAL D 1 221 ? 55.779 37.575 112.786 1.00 39.38 221 VAL D N 1
ATOM 8547 C CA . VAL D 1 221 ? 56.248 36.231 113.195 1.00 41.09 221 VAL D CA 1
ATOM 8548 C C . VAL D 1 221 ? 57.677 36.297 113.717 1.00 43.33 221 VAL D C 1
ATOM 8549 O O . VAL D 1 221 ? 57.962 35.729 114.749 1.00 40.81 221 VAL D O 1
ATOM 8553 N N . ARG D 1 222 ? 58.559 36.944 112.971 1.00 43.34 222 ARG D N 1
ATOM 8554 C CA . ARG D 1 222 ? 59.995 36.959 113.335 1.00 46.69 222 ARG D CA 1
ATOM 8555 C C . ARG D 1 222 ? 60.171 37.663 114.668 1.00 44.38 222 ARG D C 1
ATOM 8556 O O . ARG D 1 222 ? 60.991 37.298 115.439 1.00 43.44 222 ARG D O 1
ATOM 8564 N N . ASN D 1 223 ? 59.343 38.657 114.931 1.00 47.54 223 ASN D N 1
ATOM 8565 C CA . ASN D 1 223 ? 59.370 39.344 116.200 1.00 47.31 223 ASN D CA 1
ATOM 8566 C C . ASN D 1 223 ? 58.452 38.792 117.308 1.00 43.22 223 ASN D C 1
ATOM 8567 O O . ASN D 1 223 ? 58.410 39.349 118.422 1.00 38.98 223 ASN D O 1
ATOM 8572 N N . LYS D 1 224 ? 57.785 37.661 117.048 1.00 39.49 224 LYS D N 1
ATOM 8573 C CA . LYS D 1 224 ? 56.726 37.253 117.960 1.00 37.55 224 LYS D CA 1
ATOM 8574 C C . LYS D 1 224 ? 57.192 36.890 119.405 1.00 36.57 224 LYS D C 1
ATOM 8575 O O . LYS D 1 224 ? 56.556 37.292 120.381 1.00 38.53 224 LYS D O 1
ATOM 8581 N N . ALA D 1 225 ? 58.353 36.219 119.532 1.00 35.99 225 ALA D N 1
ATOM 8582 C CA . ALA D 1 225 ? 58.875 35.913 120.895 1.00 38.35 225 ALA D CA 1
ATOM 8583 C C . ALA D 1 225 ? 59.087 37.163 121.702 1.00 42.15 225 ALA D C 1
ATOM 8584 O O . ALA D 1 225 ? 58.733 37.240 122.887 1.00 40.89 225 ALA D O 1
ATOM 8586 N N . TYR D 1 226 ? 59.658 38.169 121.050 1.00 46.41 226 TYR D N 1
ATOM 8587 C CA . TYR D 1 226 ? 59.918 39.493 121.705 1.00 46.19 226 TYR D CA 1
ATOM 8588 C C . TYR D 1 226 ? 58.653 40.093 122.198 1.00 43.61 226 TYR D C 1
ATOM 8589 O O . TYR D 1 226 ? 58.601 40.608 123.318 1.00 43.06 226 TYR D O 1
ATOM 8598 N N . GLU D 1 227 ? 57.603 40.043 121.371 1.00 42.56 227 GLU D N 1
ATOM 8599 C CA . GLU D 1 227 ? 56.317 40.638 121.719 1.00 43.27 227 GLU D CA 1
ATOM 8600 C C . GLU D 1 227 ? 55.680 39.894 122.896 1.00 42.30 227 GLU D C 1
ATOM 8601 O O . GLU D 1 227 ? 55.169 40.495 123.842 1.00 42.68 227 GLU D O 1
ATOM 8607 N N . ILE D 1 228 ? 55.733 38.569 122.852 1.00 41.01 228 ILE D N 1
ATOM 8608 C CA . ILE D 1 228 ? 55.218 37.765 123.951 1.00 42.12 228 ILE D CA 1
ATOM 8609 C C . ILE D 1 228 ? 55.978 38.043 125.262 1.00 43.39 228 ILE D C 1
ATOM 8610 O O . ILE D 1 228 ? 55.360 38.211 126.342 1.00 45.72 228 ILE D O 1
ATOM 8615 N N . ILE D 1 229 ? 57.298 38.108 125.157 1.00 42.18 229 ILE D N 1
ATOM 8616 C CA . ILE D 1 229 ? 58.170 38.329 126.351 1.00 46.75 229 ILE D CA 1
ATOM 8617 C C . ILE D 1 229 ? 57.822 39.707 126.939 1.00 46.99 229 ILE D C 1
ATOM 8618 O O . ILE D 1 229 ? 57.702 39.865 128.141 1.00 44.77 229 ILE D O 1
ATOM 8623 N N . LYS D 1 230 ? 57.623 40.683 126.062 1.00 49.10 230 LYS D N 1
ATOM 8624 C CA . LYS D 1 230 ? 57.266 42.041 126.512 1.00 51.09 230 LYS D CA 1
ATOM 8625 C C . LYS D 1 230 ? 55.918 42.011 127.234 1.00 48.47 230 LYS D C 1
ATOM 8626 O O . LYS D 1 230 ? 55.747 42.677 128.232 1.00 46.51 230 LYS D O 1
ATOM 8632 N N . LEU D 1 231 ? 54.964 41.233 126.729 1.00 50.18 231 LEU D N 1
ATOM 8633 C CA . LEU D 1 231 ? 53.602 41.199 127.284 1.00 48.38 231 LEU D CA 1
ATOM 8634 C C . LEU D 1 231 ? 53.442 40.339 128.568 1.00 49.29 231 LEU D C 1
ATOM 8635 O O . LEU D 1 231 ? 52.782 40.775 129.515 1.00 46.58 231 LEU D O 1
ATOM 8640 N N . LYS D 1 232 ? 54.086 39.174 128.620 1.00 48.38 232 LYS D N 1
ATOM 8641 C CA . LYS D 1 232 ? 54.010 38.326 129.826 1.00 49.80 232 LYS D CA 1
ATOM 8642 C C . LYS D 1 232 ? 55.330 37.767 130.382 1.00 48.80 232 LYS D C 1
ATOM 8643 O O . LYS D 1 232 ? 55.280 36.980 131.268 1.00 49.41 232 LYS D O 1
ATOM 8649 N N . GLY D 1 233 ? 56.487 38.183 129.856 1.00 48.26 233 GLY D N 1
ATOM 8650 C CA . GLY D 1 233 ? 57.768 37.847 130.430 1.00 44.66 233 GLY D CA 1
ATOM 8651 C C . GLY D 1 233 ? 58.509 36.672 129.857 1.00 45.34 233 GLY D C 1
ATOM 8652 O O . GLY D 1 233 ? 59.737 36.596 129.923 1.00 44.51 233 GLY D O 1
ATOM 8653 N N . ALA D 1 234 ? 57.799 35.737 129.262 1.00 42.81 234 ALA D N 1
ATOM 8654 C CA . ALA D 1 234 ? 58.403 34.530 128.688 1.00 43.03 234 ALA D CA 1
ATOM 8655 C C . ALA D 1 234 ? 57.397 33.855 127.713 1.00 40.37 234 ALA D C 1
ATOM 8656 O O . ALA D 1 234 ? 56.197 34.116 127.822 1.00 43.03 234 ALA D O 1
ATOM 8658 N N . THR D 1 235 ? 57.907 33.058 126.771 1.00 40.52 235 THR D N 1
ATOM 8659 C CA . THR D 1 235 ? 57.084 32.308 125.802 1.00 42.31 235 THR D CA 1
ATOM 8660 C C . THR D 1 235 ? 57.219 30.887 126.219 1.00 43.68 235 THR D C 1
ATOM 8661 O O . THR D 1 235 ? 58.310 30.459 126.655 1.00 38.18 235 THR D O 1
ATOM 8665 N N . PHE D 1 236 ? 56.149 30.116 126.135 1.00 37.55 236 PHE D N 1
ATOM 8666 C CA . PHE D 1 236 ? 56.285 28.673 126.495 1.00 36.95 236 PHE D CA 1
ATOM 8667 C C . PHE D 1 236 ? 55.243 27.738 125.919 1.00 34.48 236 PHE D C 1
ATOM 8668 O O . PHE D 1 236 ? 55.557 26.595 125.593 1.00 36.73 236 PHE D O 1
ATOM 8676 N N . TYR D 1 237 ? 54.005 28.211 125.749 1.00 34.03 237 TYR D N 1
ATOM 8677 C CA . TYR D 1 237 ? 52.945 27.330 125.249 1.00 34.35 237 TYR D CA 1
ATOM 8678 C C . TYR D 1 237 ? 53.220 26.894 123.831 1.00 32.83 237 TYR D C 1
ATOM 8679 O O . TYR D 1 237 ? 53.037 25.688 123.500 1.00 31.11 237 TYR D O 1
ATOM 8688 N N . GLY D 1 238 ? 53.768 27.797 123.035 1.00 32.66 238 GLY D N 1
ATOM 8689 C CA . GLY D 1 238 ? 54.112 27.476 121.620 1.00 35.39 238 GLY D CA 1
ATOM 8690 C C . GLY D 1 238 ? 55.089 26.358 121.540 1.00 33.55 238 GLY D C 1
ATOM 8691 O O . GLY D 1 238 ? 54.885 25.339 120.858 1.00 34.40 238 GLY D O 1
ATOM 8692 N N . ILE D 1 239 ? 56.248 26.590 122.145 1.00 35.57 239 ILE D N 1
ATOM 8693 C CA . ILE D 1 239 ? 57.348 25.652 121.991 1.00 33.02 239 ILE D CA 1
ATOM 8694 C C . ILE D 1 239 ? 57.053 24.330 122.704 1.00 33.92 239 ILE D C 1
ATOM 8695 O O . ILE D 1 239 ? 57.370 23.259 122.191 1.00 32.63 239 ILE D O 1
ATOM 8700 N N . ALA D 1 240 ? 56.386 24.371 123.868 1.00 35.22 240 ALA D N 1
ATOM 8701 C CA . ALA D 1 240 ? 56.016 23.105 124.573 1.00 33.93 240 ALA D CA 1
ATOM 8702 C C . ALA D 1 240 ? 55.167 22.243 123.665 1.00 33.20 240 ALA D C 1
ATOM 8703 O O . ALA D 1 240 ? 55.304 21.028 123.641 1.00 35.60 240 ALA D O 1
ATOM 8705 N N . THR D 1 241 ? 54.256 22.873 122.952 1.00 35.05 241 THR D N 1
ATOM 8706 C CA . THR D 1 241 ? 53.366 22.145 122.084 1.00 31.16 241 THR D CA 1
ATOM 8707 C C . THR D 1 241 ? 54.088 21.535 120.913 1.00 32.23 241 THR D C 1
ATOM 8708 O O . THR D 1 241 ? 53.829 20.370 120.539 1.00 30.12 241 THR D O 1
ATOM 8712 N N . ALA D 1 242 ? 55.004 22.292 120.353 1.00 32.31 242 ALA D N 1
ATOM 8713 C CA . ALA D 1 242 ? 55.795 21.843 119.233 1.00 31.98 242 ALA D CA 1
ATOM 8714 C C . ALA D 1 242 ? 56.642 20.668 119.641 1.00 30.94 242 ALA D C 1
ATOM 8715 O O . ALA D 1 242 ? 56.685 19.651 118.947 1.00 32.44 242 ALA D O 1
ATOM 8717 N N . LEU D 1 243 ? 57.215 20.749 120.839 1.00 32.79 243 LEU D N 1
ATOM 8718 C CA . LEU D 1 243 ? 58.054 19.647 121.362 1.00 30.91 243 LEU D CA 1
ATOM 8719 C C . LEU D 1 243 ? 57.220 18.383 121.533 1.00 31.19 243 LEU D C 1
ATOM 8720 O O . LEU D 1 243 ? 57.705 17.257 121.287 1.00 34.79 243 LEU D O 1
ATOM 8725 N N . ALA D 1 244 ? 55.999 18.526 122.030 1.00 30.78 244 ALA D N 1
ATOM 8726 C CA . ALA D 1 244 ? 55.160 17.343 122.232 1.00 29.30 244 ALA D CA 1
ATOM 8727 C C . ALA D 1 244 ? 54.799 16.717 120.884 1.00 31.90 244 ALA D C 1
ATOM 8728 O O . ALA D 1 244 ? 54.722 15.469 120.764 1.00 33.73 244 ALA D O 1
ATOM 8730 N N . ARG D 1 245 ? 54.495 17.575 119.886 1.00 33.77 245 ARG D N 1
ATOM 8731 C CA . ARG D 1 245 ? 54.227 17.107 118.530 1.00 31.60 245 ARG D CA 1
ATOM 8732 C C . ARG D 1 245 ? 55.424 16.303 117.985 1.00 31.33 245 ARG D C 1
ATOM 8733 O O . ARG D 1 245 ? 55.237 15.246 117.394 1.00 29.66 245 ARG D O 1
ATOM 8741 N N . ILE D 1 246 ? 56.629 16.855 118.102 1.00 34.02 246 ILE D N 1
ATOM 8742 C CA . ILE D 1 246 ? 57.850 16.178 117.618 1.00 34.42 246 ILE D CA 1
ATOM 8743 C C . ILE D 1 246 ? 58.030 14.877 118.383 1.00 34.83 246 ILE D C 1
ATOM 8744 O O . ILE D 1 246 ? 58.283 13.820 117.791 1.00 33.19 246 ILE D O 1
ATOM 8749 N N . SER D 1 247 ? 57.785 14.917 119.689 1.00 34.83 247 SER D N 1
ATOM 8750 C CA . SER D 1 247 ? 57.880 13.701 120.504 1.00 34.95 247 SER D CA 1
ATOM 8751 C C . SER D 1 247 ? 56.930 12.608 120.041 1.00 33.84 247 SER D C 1
ATOM 8752 O O . SER D 1 247 ? 57.300 11.433 119.995 1.00 33.71 247 SER D O 1
ATOM 8755 N N . LYS D 1 248 ? 55.703 12.981 119.699 1.00 34.39 248 LYS D N 1
ATOM 8756 C CA . LYS D 1 248 ? 54.683 12.043 119.222 1.00 34.43 248 LYS D CA 1
ATOM 8757 C C . LYS D 1 248 ? 55.071 11.439 117.858 1.00 31.69 248 LYS D C 1
ATOM 8758 O O . LYS D 1 248 ? 54.914 10.210 117.652 1.00 32.00 248 LYS D O 1
ATOM 8764 N N . ALA D 1 249 ? 55.633 12.246 116.980 1.00 31.91 249 ALA D N 1
ATOM 8765 C CA . ALA D 1 249 ? 56.125 11.781 115.684 1.00 33.87 249 ALA D CA 1
ATOM 8766 C C . ALA D 1 249 ? 57.183 10.686 115.830 1.00 36.53 249 ALA D C 1
ATOM 8767 O O . ALA D 1 249 ? 57.172 9.675 115.078 1.00 30.93 249 ALA D O 1
ATOM 8769 N N . ILE D 1 250 ? 58.084 10.890 116.782 1.00 35.81 250 ILE D N 1
ATOM 8770 C CA . ILE D 1 250 ? 59.141 9.859 117.118 1.00 32.81 250 ILE D CA 1
ATOM 8771 C C . ILE D 1 250 ? 58.511 8.636 117.761 1.00 38.44 250 ILE D C 1
ATOM 8772 O O . ILE D 1 250 ? 58.647 7.534 117.263 1.00 36.16 250 ILE D O 1
ATOM 8777 N N . LEU D 1 251 ? 57.793 8.829 118.871 1.00 35.88 251 LEU D N 1
ATOM 8778 C CA . LEU D 1 251 ? 57.322 7.696 119.646 1.00 37.46 251 LEU D CA 1
ATOM 8779 C C . LEU D 1 251 ? 56.203 6.864 118.991 1.00 36.75 251 LEU D C 1
ATOM 8780 O O . LEU D 1 251 ? 56.104 5.664 119.263 1.00 37.62 251 LEU D O 1
ATOM 8785 N N . ASN D 1 252 ? 55.395 7.512 118.125 1.00 33.77 252 ASN D N 1
ATOM 8786 C CA . ASN D 1 252 ? 54.456 6.792 117.292 1.00 35.88 252 ASN D CA 1
ATOM 8787 C C . ASN D 1 252 ? 54.974 6.441 115.880 1.00 32.54 252 ASN D C 1
ATOM 8788 O O . ASN D 1 252 ? 54.186 6.051 115.043 1.00 34.61 252 ASN D O 1
ATOM 8793 N N . ASP D 1 253 ? 56.292 6.594 115.645 1.00 33.17 253 ASP D N 1
ATOM 8794 C CA . ASP D 1 253 ? 56.937 6.223 114.399 1.00 34.60 253 ASP D CA 1
ATOM 8795 C C . ASP D 1 253 ? 56.138 6.720 113.161 1.00 36.53 253 ASP D C 1
ATOM 8796 O O . ASP D 1 253 ? 55.793 5.954 112.226 1.00 31.96 253 ASP D O 1
ATOM 8801 N N . GLU D 1 254 ? 55.912 8.008 113.080 1.00 34.70 254 GLU D N 1
ATOM 8802 C CA . GLU D 1 254 ? 54.932 8.484 112.112 1.00 32.56 254 GLU D CA 1
ATOM 8803 C C . GLU D 1 254 ? 55.461 8.713 110.690 1.00 30.84 254 GLU D C 1
ATOM 8804 O O . GLU D 1 254 ? 54.632 8.775 109.748 1.00 34.01 254 GLU D O 1
ATOM 8810 N N . ASN D 1 255 ? 56.736 9.044 110.525 1.00 33.06 255 ASN D N 1
ATOM 8811 C CA . ASN D 1 255 ? 57.272 9.587 109.269 1.00 32.81 255 ASN D CA 1
ATOM 8812 C C . ASN D 1 255 ? 56.535 10.857 108.873 1.00 35.07 255 ASN D C 1
ATOM 8813 O O . ASN D 1 255 ? 56.083 11.014 107.706 1.00 32.70 255 ASN D O 1
ATOM 8818 N N . ALA D 1 256 ? 56.450 11.752 109.845 1.00 32.39 256 ALA D N 1
ATOM 8819 C CA . ALA D 1 256 ? 55.775 13.041 109.660 1.00 35.22 256 ALA D CA 1
ATOM 8820 C C . ALA D 1 256 ? 56.798 14.049 109.154 1.00 35.48 256 ALA D C 1
ATOM 8821 O O . ALA D 1 256 ? 57.973 13.908 109.462 1.00 34.01 256 ALA D O 1
ATOM 8823 N N . VAL D 1 257 ? 56.313 15.020 108.356 1.00 33.39 257 VAL D N 1
ATOM 8824 C CA . VAL D 1 257 ? 57.122 16.064 107.853 1.00 35.84 257 VAL D CA 1
ATOM 8825 C C . VAL D 1 257 ? 56.984 17.260 108.769 1.00 35.47 257 VAL D C 1
ATOM 8826 O O . VAL D 1 257 ? 55.906 17.724 108.982 1.00 31.58 257 VAL D O 1
ATOM 8830 N N . LEU D 1 258 ? 58.085 17.621 109.437 1.00 32.81 258 LEU D N 1
ATOM 8831 C CA . LEU D 1 258 ? 58.113 18.786 110.334 1.00 32.82 258 LEU D CA 1
ATOM 8832 C C . LEU D 1 258 ? 59.367 19.604 110.001 1.00 33.17 258 LEU D C 1
ATOM 8833 O O . LEU D 1 258 ? 60.381 19.029 109.657 1.00 38.17 258 LEU D O 1
ATOM 8838 N N . PRO D 1 259 ? 59.325 20.904 110.200 1.00 36.76 259 PRO D N 1
ATOM 8839 C CA . PRO D 1 259 ? 60.446 21.730 110.043 1.00 36.65 259 PRO D CA 1
ATOM 8840 C C . PRO D 1 259 ? 61.287 21.639 111.302 1.00 38.65 259 PRO D C 1
ATOM 8841 O O . PRO D 1 259 ? 60.784 21.907 112.379 1.00 40.27 259 PRO D O 1
ATOM 8845 N N . LEU D 1 260 ? 62.520 21.151 111.186 1.00 36.18 260 LEU D N 1
ATOM 8846 C CA . LEU D 1 260 ? 63.347 20.846 112.347 1.00 36.01 260 LEU D CA 1
ATOM 8847 C C . LEU D 1 260 ? 64.798 21.282 112.043 1.00 37.64 260 LEU D C 1
ATOM 8848 O O . LEU D 1 260 ? 65.114 21.470 110.871 1.00 36.21 260 LEU D O 1
ATOM 8853 N N . SER D 1 261 ? 65.610 21.411 113.087 1.00 39.80 261 SER D N 1
ATOM 8854 C CA . SER D 1 261 ? 67.047 21.584 112.936 1.00 40.96 261 SER D CA 1
ATOM 8855 C C . SER D 1 261 ? 67.680 20.263 112.604 1.00 37.24 261 SER D C 1
ATOM 8856 O O . SER D 1 261 ? 67.661 19.332 113.425 1.00 36.98 261 SER D O 1
ATOM 8859 N N . VAL D 1 262 ? 68.193 20.166 111.388 1.00 37.98 262 VAL D N 1
ATOM 8860 C CA . VAL D 1 262 ? 68.767 18.931 110.870 1.00 40.13 262 VAL D CA 1
ATOM 8861 C C . VAL D 1 262 ? 70.123 19.249 110.220 1.00 41.32 262 VAL D C 1
ATOM 8862 O O . VAL D 1 262 ? 70.420 20.371 109.852 1.00 41.56 262 VAL D O 1
ATOM 8866 N N . TYR D 1 263 ? 70.943 18.234 110.104 1.00 43.87 263 TYR D N 1
ATOM 8867 C CA . TYR D 1 263 ? 72.319 18.368 109.634 1.00 42.11 263 TYR D CA 1
ATOM 8868 C C . TYR D 1 263 ? 72.411 18.507 108.126 1.00 39.87 263 TYR D C 1
ATOM 8869 O O . TYR D 1 263 ? 71.934 17.643 107.385 1.00 41.43 263 TYR D O 1
ATOM 8878 N N . MET D 1 264 ? 73.111 19.518 107.666 1.00 45.00 264 MET D N 1
ATOM 8879 C CA . MET D 1 264 ? 73.270 19.755 106.220 1.00 46.75 264 MET D CA 1
ATOM 8880 C C . MET D 1 264 ? 74.418 18.929 105.632 1.00 52.29 264 MET D C 1
ATOM 8881 O O . MET D 1 264 ? 75.577 19.044 106.045 1.00 50.02 264 MET D O 1
ATOM 8886 N N . ASP D 1 265 ? 74.082 18.095 104.655 1.00 52.47 265 ASP D N 1
ATOM 8887 C CA . ASP D 1 265 ? 75.080 17.320 103.896 1.00 55.78 265 ASP D CA 1
ATOM 8888 C C . ASP D 1 265 ? 74.911 17.594 102.423 1.00 52.72 265 ASP D C 1
ATOM 8889 O O . ASP D 1 265 ? 74.692 16.686 101.629 1.00 51.90 265 ASP D O 1
ATOM 8894 N N . GLY D 1 266 ? 74.929 18.870 102.058 1.00 54.78 266 GLY D N 1
ATOM 8895 C CA . GLY D 1 266 ? 74.795 19.265 100.645 1.00 53.47 266 GLY D CA 1
ATOM 8896 C C . GLY D 1 266 ? 73.493 19.971 100.314 1.00 51.59 266 GLY D C 1
ATOM 8897 O O . GLY D 1 266 ? 73.422 20.725 99.354 1.00 52.55 266 GLY D O 1
ATOM 8898 N N . GLN D 1 267 ? 72.466 19.788 101.143 1.00 53.81 267 GLN D N 1
ATOM 8899 C CA . GLN D 1 267 ? 71.181 20.397 100.887 1.00 51.25 267 GLN D CA 1
ATOM 8900 C C . GLN D 1 267 ? 71.311 21.907 100.876 1.00 50.79 267 GLN D C 1
ATOM 8901 O O . GLN D 1 267 ? 72.068 22.496 101.678 1.00 50.80 2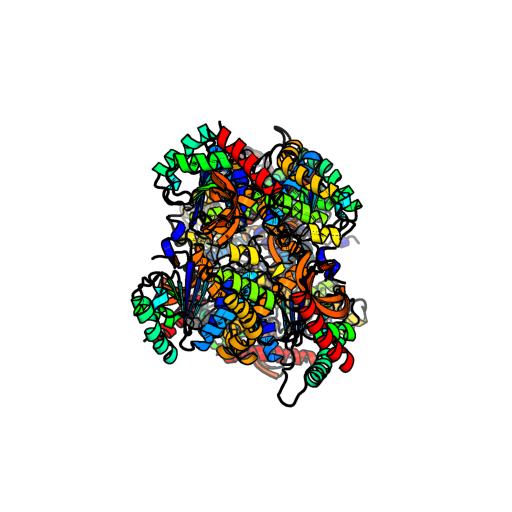67 GLN D O 1
ATOM 8907 N N . TYR D 1 268 ? 70.641 22.534 99.901 1.00 51.37 268 TYR D N 1
ATOM 8908 C CA . TYR D 1 268 ? 70.713 23.986 99.687 1.00 51.16 268 TYR D CA 1
ATOM 8909 C C . TYR D 1 268 ? 72.147 24.489 99.491 1.00 53.95 268 TYR D C 1
ATOM 8910 O O . TYR D 1 268 ? 72.426 25.683 99.681 1.00 52.09 268 TYR D O 1
ATOM 8919 N N . GLY D 1 269 ? 73.068 23.597 99.124 1.00 55.79 269 GLY D N 1
ATOM 8920 C CA . GLY D 1 269 ? 74.463 23.997 98.973 1.00 57.56 269 GLY D CA 1
ATOM 8921 C C . GLY D 1 269 ? 75.176 24.218 100.291 1.00 57.31 269 GLY D C 1
ATOM 8922 O O . GLY D 1 269 ? 76.252 24.822 100.316 1.00 56.48 269 GLY D O 1
ATOM 8923 N N . LEU D 1 270 ? 74.600 23.690 101.370 1.00 53.85 270 LEU D N 1
ATOM 8924 C CA . LEU D 1 270 ? 75.153 23.827 102.714 1.00 53.38 270 LEU D CA 1
ATOM 8925 C C . LEU D 1 270 ? 75.801 22.542 103.235 1.00 50.33 270 LEU D C 1
ATOM 8926 O O . LEU D 1 270 ? 75.402 21.437 102.889 1.00 53.65 270 LEU D O 1
ATOM 8931 N N . ASN D 1 271 ? 76.773 22.705 104.137 1.00 54.10 271 ASN D N 1
ATOM 8932 C CA . ASN D 1 271 ? 77.451 21.566 104.791 1.00 52.45 271 ASN D CA 1
ATOM 8933 C C . ASN D 1 271 ? 77.860 21.858 106.209 1.00 51.20 271 ASN D C 1
ATOM 8934 O O . ASN D 1 271 ? 78.272 22.955 106.548 1.00 50.11 271 ASN D O 1
ATOM 8939 N N . ASP D 1 272 ? 77.743 20.841 107.040 1.00 55.22 272 ASP D N 1
ATOM 8940 C CA . ASP D 1 272 ? 78.326 20.842 108.384 1.00 59.49 272 ASP D CA 1
ATOM 8941 C C . ASP D 1 272 ? 77.791 21.929 109.312 1.00 56.13 272 ASP D C 1
ATOM 8942 O O . ASP D 1 272 ? 78.532 22.568 110.052 1.00 54.71 272 ASP D O 1
ATOM 8947 N N . ILE D 1 273 ? 76.470 22.069 109.299 1.00 50.86 273 ILE D N 1
ATOM 8948 C CA . ILE D 1 273 ? 75.734 22.867 110.267 1.00 51.01 273 ILE D CA 1
ATOM 8949 C C . ILE D 1 273 ? 74.367 22.240 110.405 1.00 48.16 273 ILE D C 1
ATOM 8950 O O . ILE D 1 273 ? 73.930 21.449 109.559 1.00 51.33 273 ILE D O 1
ATOM 8955 N N . TYR D 1 274 ? 73.707 22.570 111.507 1.00 46.67 274 TYR D N 1
ATOM 8956 C CA . TYR D 1 274 ? 72.298 22.203 111.712 1.00 42.60 274 TYR D CA 1
ATOM 8957 C C . TYR D 1 274 ? 71.519 23.448 111.434 1.00 42.74 274 TYR D C 1
ATOM 8958 O O . TYR D 1 274 ? 71.898 24.526 111.879 1.00 44.74 274 TYR D O 1
ATOM 8967 N N . ILE D 1 275 ? 70.446 23.320 110.669 1.00 43.12 275 ILE D N 1
ATOM 8968 C CA . ILE D 1 275 ? 69.655 24.451 110.284 1.00 42.47 275 ILE D CA 1
ATOM 8969 C C . ILE D 1 275 ? 68.207 23.979 109.937 1.00 41.81 275 ILE D C 1
ATOM 8970 O O . ILE D 1 275 ? 67.972 22.791 109.712 1.00 41.49 275 ILE D O 1
ATOM 8975 N N . GLY D 1 276 ? 67.277 24.932 109.964 1.00 40.50 276 GLY D N 1
ATOM 8976 C CA . GLY D 1 276 ? 65.864 24.593 109.865 1.00 38.44 276 GLY D CA 1
ATOM 8977 C C . GLY D 1 276 ? 65.414 24.313 108.464 1.00 37.61 276 GLY D C 1
ATOM 8978 O O . GLY D 1 276 ? 65.518 25.149 107.602 1.00 39.15 276 GLY D O 1
ATOM 8979 N N . THR D 1 277 ? 64.850 23.119 108.275 1.00 39.29 277 THR D N 1
ATOM 8980 C CA . THR D 1 277 ? 64.232 22.737 107.008 1.00 41.05 277 THR D CA 1
ATOM 8981 C C . THR D 1 277 ? 63.237 21.624 107.268 1.00 38.62 277 THR D C 1
ATOM 8982 O O . THR D 1 277 ? 63.368 20.917 108.251 1.00 36.29 277 THR D O 1
ATOM 8986 N N . PRO D 1 278 ? 62.247 21.467 106.399 1.00 38.43 278 PRO D N 1
ATOM 8987 C CA . PRO D 1 278 ? 61.387 20.368 106.621 1.00 36.82 278 PRO D CA 1
ATOM 8988 C C . PRO D 1 278 ? 62.157 19.033 106.529 1.00 37.01 278 PRO D C 1
ATOM 8989 O O . PRO D 1 278 ? 63.051 18.861 105.653 1.00 34.87 278 PRO D O 1
ATOM 8993 N N . ALA D 1 279 ? 61.690 18.065 107.295 1.00 35.88 279 ALA D N 1
ATOM 8994 C CA . ALA D 1 279 ? 62.317 16.749 107.322 1.00 36.90 279 ALA D CA 1
ATOM 8995 C C . ALA D 1 279 ? 61.292 15.705 107.724 1.00 36.19 279 ALA D C 1
ATOM 8996 O O . ALA D 1 279 ? 60.343 16.014 108.413 1.00 39.50 279 ALA D O 1
ATOM 8998 N N . VAL D 1 280 ? 61.514 14.471 107.297 1.00 36.65 280 VAL D N 1
ATOM 8999 C CA . VAL D 1 280 ? 60.671 13.326 107.711 1.00 35.77 280 VAL D CA 1
ATOM 9000 C C . VAL D 1 280 ? 61.274 12.710 108.993 1.00 35.13 280 VAL D C 1
ATOM 9001 O O . VAL D 1 280 ? 62.498 12.448 109.054 1.00 33.82 280 VAL D O 1
ATOM 9005 N N . ILE D 1 281 ? 60.477 12.520 110.030 1.00 34.06 281 ILE D N 1
ATOM 9006 C CA . ILE D 1 281 ? 60.970 11.993 111.315 1.00 33.69 281 ILE D CA 1
ATOM 9007 C C . ILE D 1 281 ? 60.120 10.798 111.779 1.00 34.46 281 ILE D C 1
ATOM 9008 O O . ILE D 1 281 ? 58.919 10.739 111.593 1.00 34.10 281 ILE D O 1
ATOM 9013 N N . ASN D 1 282 ? 60.791 9.785 112.293 1.00 36.21 282 ASN D N 1
ATOM 9014 C CA . ASN D 1 282 ? 60.131 8.574 112.791 1.00 33.27 282 ASN D CA 1
ATOM 9015 C C . ASN D 1 282 ? 60.842 8.076 114.046 1.00 34.05 282 ASN D C 1
ATOM 9016 O O . ASN D 1 282 ? 61.614 8.814 114.659 1.00 37.14 282 ASN D O 1
ATOM 9021 N N . ARG D 1 283 ? 60.580 6.836 114.446 1.00 35.77 283 ARG D N 1
ATOM 9022 C CA . ARG D 1 283 ? 61.125 6.313 115.674 1.00 37.92 283 ARG D CA 1
ATOM 9023 C C . ARG D 1 283 ? 62.664 6.351 115.671 1.00 38.99 283 ARG D C 1
ATOM 9024 O O . ARG D 1 283 ? 63.245 6.370 116.751 1.00 36.01 283 ARG D O 1
ATOM 9032 N N . ASN D 1 284 ? 63.288 6.328 114.478 1.00 34.59 284 ASN D N 1
ATOM 9033 C CA . ASN D 1 284 ? 64.771 6.362 114.407 1.00 40.09 284 ASN D CA 1
ATOM 9034 C C . ASN D 1 284 ? 65.325 7.728 114.147 1.00 40.30 284 ASN D C 1
ATOM 9035 O O . ASN D 1 284 ? 66.452 7.866 113.830 1.00 41.26 284 ASN D O 1
ATOM 9040 N N . GLY D 1 285 ? 64.509 8.770 114.315 1.00 36.47 285 GLY D N 1
ATOM 9041 C CA . GLY D 1 285 ? 64.994 10.111 114.103 1.00 39.02 285 GLY D CA 1
ATOM 9042 C C . GLY D 1 285 ? 64.773 10.582 112.671 1.00 42.01 285 GLY D C 1
ATOM 9043 O O . GLY D 1 285 ? 63.796 10.145 111.998 1.00 37.24 285 GLY D O 1
ATOM 9044 N N . ILE D 1 286 ? 65.714 11.384 112.150 1.00 38.84 286 ILE D N 1
ATOM 9045 C CA . ILE D 1 286 ? 65.510 11.998 110.865 1.00 39.75 286 ILE D CA 1
ATOM 9046 C C . ILE D 1 286 ? 65.691 10.927 109.789 1.00 46.17 286 ILE D C 1
ATOM 9047 O O . ILE D 1 286 ? 66.731 10.264 109.749 1.00 39.60 286 ILE D O 1
ATOM 9052 N N . GLN D 1 287 ? 64.726 10.808 108.892 1.00 41.83 287 GLN D N 1
ATOM 9053 C CA . GLN D 1 287 ? 64.808 9.853 107.797 1.00 48.14 287 GLN D CA 1
ATOM 9054 C C . GLN D 1 287 ? 65.183 10.430 106.476 1.00 51.09 287 GLN D C 1
ATOM 9055 O O . GLN D 1 287 ? 65.823 9.742 105.703 1.00 56.58 287 GLN D O 1
ATOM 9061 N N . ASN D 1 288 ? 64.678 11.596 106.168 1.00 45.53 288 ASN D N 1
ATOM 9062 C CA . ASN D 1 288 ? 64.851 12.263 104.849 1.00 50.50 288 ASN D CA 1
ATOM 9063 C C . ASN D 1 288 ? 64.817 13.752 105.186 1.00 43.00 288 ASN D C 1
ATOM 9064 O O . ASN D 1 288 ? 64.014 14.185 106.015 1.00 40.54 288 ASN D O 1
ATOM 9069 N N . ILE D 1 289 ? 65.700 14.506 104.593 1.00 43.12 289 ILE D N 1
ATOM 9070 C CA . ILE D 1 289 ? 65.664 15.939 104.698 1.00 42.09 289 ILE D CA 1
ATOM 9071 C C . ILE D 1 289 ? 65.039 16.408 103.392 1.00 45.35 289 ILE D C 1
ATOM 9072 O O . ILE D 1 289 ? 65.512 16.050 102.326 1.00 46.10 289 ILE D O 1
ATOM 9077 N N . LEU D 1 290 ? 63.994 17.215 103.469 1.00 42.20 290 LEU D N 1
ATOM 9078 C CA . LEU D 1 290 ? 63.352 17.714 102.261 1.00 44.47 290 LEU D CA 1
ATOM 9079 C C . LEU D 1 290 ? 64.047 19.005 101.858 1.00 45.40 290 LEU D C 1
ATOM 9080 O O . LEU D 1 290 ? 64.178 19.937 102.653 1.00 46.42 290 LEU D O 1
ATOM 9085 N N . GLU D 1 291 ? 64.391 19.054 100.575 1.00 45.42 291 GLU D N 1
ATOM 9086 C CA . GLU D 1 291 ? 65.072 20.164 100.031 1.00 52.33 291 GLU D CA 1
ATOM 9087 C C . GLU D 1 291 ? 64.055 20.868 99.171 1.00 51.46 291 GLU D C 1
ATOM 9088 O O . GLU D 1 291 ? 63.844 20.496 98.022 1.00 50.25 291 GLU D O 1
ATOM 9094 N N . ILE D 1 292 ? 63.415 21.891 99.725 1.00 48.77 292 ILE D N 1
ATOM 9095 C CA . ILE D 1 292 ? 62.440 22.666 98.966 1.00 49.01 292 ILE D CA 1
ATOM 9096 C C . ILE D 1 292 ? 63.195 23.445 97.921 1.00 46.21 292 ILE D C 1
ATOM 9097 O O . ILE D 1 292 ? 64.164 24.126 98.274 1.00 51.50 292 ILE D O 1
ATOM 9102 N N . PRO D 1 293 ? 62.796 23.354 96.651 1.00 47.85 293 PRO D N 1
ATOM 9103 C CA . PRO D 1 293 ? 63.423 24.211 95.625 1.00 51.90 293 PRO D CA 1
ATOM 9104 C C . PRO D 1 293 ? 63.135 25.677 95.850 1.00 51.69 293 PRO D C 1
ATOM 9105 O O . PRO D 1 293 ? 62.051 26.154 95.605 1.00 58.45 293 PRO D O 1
ATOM 9109 N N . LEU D 1 294 ? 64.111 26.415 96.341 1.00 50.30 294 LEU D N 1
ATOM 9110 C CA . LEU D 1 294 ? 63.870 27.830 96.683 1.00 52.18 294 LEU D CA 1
ATOM 9111 C C . LEU D 1 294 ? 64.049 28.758 95.489 1.00 53.86 294 LEU D C 1
ATOM 9112 O O . LEU D 1 294 ? 64.830 28.462 94.610 1.00 53.78 294 LEU D O 1
ATOM 9117 N N . THR D 1 295 ? 63.344 29.899 95.472 1.00 52.06 295 THR D N 1
ATOM 9118 C CA . THR D 1 295 ? 63.654 30.937 94.492 1.00 50.24 295 THR D CA 1
ATOM 9119 C C . THR D 1 295 ? 65.050 31.410 94.755 1.00 53.00 295 THR D C 1
ATOM 9120 O O . THR D 1 295 ? 65.614 31.174 95.842 1.00 48.27 295 THR D O 1
ATOM 9124 N N . ASP D 1 296 ? 65.586 32.190 93.829 1.00 52.51 296 ASP D N 1
ATOM 9125 C CA . ASP D 1 296 ? 66.907 32.767 94.032 1.00 55.21 296 ASP D CA 1
ATOM 9126 C C . ASP D 1 296 ? 66.944 33.599 95.314 1.00 57.31 296 ASP D C 1
ATOM 9127 O O . ASP D 1 296 ? 67.886 33.520 96.073 1.00 53.22 296 ASP D O 1
ATOM 9132 N N . HIS D 1 297 ? 65.928 34.437 95.535 1.00 54.60 297 HIS D N 1
ATOM 9133 C CA . HIS D 1 297 ? 65.870 35.283 96.735 1.00 57.45 297 HIS D CA 1
ATOM 9134 C C . HIS D 1 297 ? 65.804 34.404 97.995 1.00 53.64 297 HIS D C 1
ATOM 9135 O O . HIS D 1 297 ? 66.457 34.667 98.977 1.00 47.11 297 HIS D O 1
ATOM 9142 N N . GLU D 1 298 ? 64.963 33.377 97.972 1.00 46.76 298 GLU D N 1
ATOM 9143 C CA . GLU D 1 298 ? 64.838 32.526 99.151 1.00 48.93 298 GLU D CA 1
ATOM 9144 C C . GLU D 1 298 ? 66.162 31.813 99.422 1.00 49.11 298 GLU D C 1
ATOM 9145 O O . GLU D 1 298 ? 66.563 31.725 100.582 1.00 51.34 298 GLU D O 1
ATOM 9151 N N . GLU D 1 299 ? 66.820 31.315 98.359 1.00 50.19 299 GLU D N 1
ATOM 9152 C CA . GLU D 1 299 ? 68.081 30.570 98.494 1.00 49.07 299 GLU D CA 1
ATOM 9153 C C . GLU D 1 299 ? 69.124 31.489 99.100 1.00 52.60 299 GLU D C 1
ATOM 9154 O O . GLU D 1 299 ? 69.910 31.081 99.931 1.00 51.81 299 GLU D O 1
ATOM 9160 N N . GLU D 1 300 ? 69.133 32.752 98.673 1.00 52.45 300 GLU D N 1
ATOM 9161 C CA . GLU D 1 300 ? 70.090 33.727 99.241 1.00 58.30 300 GLU D CA 1
ATOM 9162 C C . GLU D 1 300 ? 69.839 33.923 100.731 1.00 55.27 300 GLU D C 1
ATOM 9163 O O . GLU D 1 300 ? 70.781 34.069 101.518 1.00 48.42 300 GLU D O 1
ATOM 9169 N N . SER D 1 301 ? 68.568 34.023 101.108 1.00 50.37 301 SER D N 1
ATOM 9170 C CA . SER D 1 301 ? 68.215 34.158 102.517 1.00 49.51 301 SER D CA 1
ATOM 9171 C C . SER D 1 301 ? 68.726 32.944 103.288 1.00 49.23 301 SER D C 1
ATOM 9172 O O . SER D 1 301 ? 69.281 33.094 104.377 1.00 50.41 301 SER D O 1
ATOM 9175 N N . MET D 1 302 ? 68.549 31.759 102.718 1.00 50.13 302 MET D N 1
ATOM 9176 C CA . MET D 1 302 ? 69.030 30.523 103.339 1.00 50.23 302 MET D CA 1
ATOM 9177 C C . MET D 1 302 ? 70.569 30.611 103.477 1.00 51.57 302 MET D C 1
ATOM 9178 O O . MET D 1 302 ? 71.126 30.355 104.562 1.00 49.46 302 MET D O 1
ATOM 9183 N N . GLN D 1 303 ? 71.251 30.949 102.381 1.00 51.72 303 GLN D N 1
ATOM 9184 C CA . GLN D 1 303 ? 72.738 31.088 102.421 1.00 55.19 303 GLN D CA 1
ATOM 9185 C C . GLN D 1 303 ? 73.198 32.100 103.467 1.00 56.54 303 GLN D C 1
ATOM 9186 O O . GLN D 1 303 ? 74.127 31.843 104.202 1.00 57.18 303 GLN D O 1
ATOM 9192 N N . LYS D 1 304 ? 72.553 33.257 103.539 1.00 56.20 304 LYS D N 1
ATOM 9193 C CA . LYS D 1 304 ? 72.922 34.284 104.544 1.00 59.32 304 LYS D CA 1
ATOM 9194 C C . LYS D 1 304 ? 72.677 33.803 105.957 1.00 55.40 304 LYS D C 1
ATOM 9195 O O . LYS D 1 304 ? 73.461 34.067 106.873 1.00 50.94 304 LYS D O 1
ATOM 9201 N N . SER D 1 305 ? 71.572 33.101 106.168 1.00 47.65 305 SER D N 1
ATOM 9202 C CA . SER D 1 305 ? 71.268 32.611 107.496 1.00 46.49 305 SER D CA 1
ATOM 9203 C C . SER D 1 305 ? 72.339 31.601 107.896 1.00 43.53 305 SER D C 1
ATOM 9204 O O . SER D 1 305 ? 72.796 31.614 109.012 1.00 43.15 305 SER D O 1
ATOM 9207 N N . ALA D 1 306 ? 72.647 30.673 106.996 1.00 43.37 306 ALA D N 1
ATOM 9208 C CA . ALA D 1 306 ? 73.619 29.609 107.245 1.00 49.49 306 ALA D CA 1
ATOM 9209 C C . ALA D 1 306 ? 75.045 30.166 107.447 1.00 52.15 306 ALA D C 1
ATOM 9210 O O . ALA D 1 306 ? 75.749 29.740 108.354 1.00 49.17 306 ALA D O 1
ATOM 9212 N N . SER D 1 307 ? 75.409 31.143 106.644 1.00 54.96 307 SER D N 1
ATOM 9213 C CA . SER D 1 307 ? 76.740 31.776 106.738 1.00 60.17 307 SER D CA 1
ATOM 9214 C C . SER D 1 307 ? 76.969 32.432 108.106 1.00 64.98 307 SER D C 1
ATOM 9215 O O . SER D 1 307 ? 77.953 32.133 108.773 1.00 58.95 307 SER D O 1
ATOM 9218 N N . GLN D 1 308 ? 76.038 33.273 108.554 1.00 64.52 308 GLN D N 1
ATOM 9219 C CA . GLN D 1 308 ? 76.075 33.888 109.907 1.00 68.87 308 GLN D CA 1
ATOM 9220 C C . GLN D 1 308 ? 76.145 32.814 111.009 1.00 69.24 308 GLN D C 1
ATOM 9221 O O . GLN D 1 308 ? 76.961 32.870 111.931 1.00 67.89 308 GLN D O 1
ATOM 9227 N N . LEU D 1 309 ? 75.303 31.809 110.878 1.00 68.42 309 LEU D N 1
ATOM 9228 C CA . LEU D 1 309 ? 75.306 30.704 111.815 1.00 63.39 309 LEU D CA 1
ATOM 9229 C C . LEU D 1 309 ? 76.668 29.973 111.847 1.00 57.68 309 LEU D C 1
ATOM 9230 O O . LEU D 1 309 ? 77.218 29.669 112.911 1.00 52.10 309 LEU D O 1
ATOM 9235 N N . LYS D 1 310 ? 77.173 29.625 110.676 1.00 56.18 310 LYS D N 1
ATOM 9236 C CA . LYS D 1 310 ? 78.414 28.858 110.588 1.00 71.00 310 LYS D CA 1
ATOM 9237 C C . LYS D 1 310 ? 79.568 29.641 111.209 1.00 71.84 310 LYS D C 1
ATOM 9238 O O . LYS D 1 310 ? 80.467 29.055 111.802 1.00 74.88 310 LYS D O 1
ATOM 9244 N N . LYS D 1 311 ? 79.548 30.958 111.019 1.00 73.34 311 LYS D N 1
ATOM 9245 C CA . LYS D 1 311 ? 80.589 31.844 111.557 1.00 84.71 311 LYS D CA 1
ATOM 9246 C C . LYS D 1 311 ? 80.581 31.807 113.074 1.00 83.98 311 LYS D C 1
ATOM 9247 O O . LYS D 1 311 ? 81.627 31.640 113.679 1.00 85.85 311 LYS D O 1
ATOM 9253 N N . VAL D 1 312 ? 79.406 31.874 113.675 1.00 85.41 312 VAL D N 1
ATOM 9254 C CA . VAL D 1 312 ? 79.297 31.755 115.137 1.00 90.00 312 VAL D CA 1
ATOM 9255 C C . VAL D 1 312 ? 79.751 30.373 115.660 1.00 96.15 312 VAL D C 1
ATOM 9256 O O . VAL D 1 312 ? 80.508 30.285 116.636 1.00 103.09 312 VAL D O 1
ATOM 9260 N N . LEU D 1 313 ? 79.347 29.303 114.977 1.00 93.42 313 LEU D N 1
ATOM 9261 C CA . LEU D 1 313 ? 79.776 27.959 115.353 1.00 92.01 313 LEU D CA 1
ATOM 9262 C C . LEU D 1 313 ? 81.287 27.925 115.406 1.00 94.36 313 LEU D C 1
ATOM 9263 O O . LEU D 1 313 ? 81.897 27.321 116.307 1.00 103.58 313 LEU D O 1
ATOM 9268 N N . THR D 1 314 ? 81.918 28.548 114.430 1.00 98.20 314 THR D N 1
ATOM 9269 C CA . THR D 1 314 ? 83.333 28.817 114.614 1.00 97.19 314 THR D CA 1
ATOM 9270 C C . THR D 1 314 ? 83.548 29.932 115.636 1.00 91.11 314 THR D C 1
ATOM 9271 O O . THR D 1 314 ? 84.047 29.668 116.719 1.00 86.93 314 THR D O 1
ATOM 9275 N N . SER E 1 3 ? 18.903 28.185 129.803 1.00 69.82 3 SER E N 1
ATOM 9276 C CA . SER E 1 3 ? 20.414 28.329 129.606 1.00 62.88 3 SER E CA 1
ATOM 9277 C C . SER E 1 3 ? 20.743 28.202 128.127 1.00 60.46 3 SER E C 1
ATOM 9278 O O . SER E 1 3 ? 20.191 27.324 127.431 1.00 59.52 3 SER E O 1
ATOM 9281 N N . ILE E 1 4 ? 21.633 29.051 127.638 1.00 61.82 4 ILE E N 1
ATOM 9282 C CA . ILE E 1 4 ? 22.172 28.914 126.257 1.00 62.44 4 ILE E CA 1
ATOM 9283 C C . ILE E 1 4 ? 22.794 27.516 126.027 1.00 58.53 4 ILE E C 1
ATOM 9284 O O . ILE E 1 4 ? 22.864 26.991 124.896 1.00 60.82 4 ILE E O 1
ATOM 9289 N N . THR E 1 5 ? 23.285 26.916 127.110 1.00 63.87 5 THR E N 1
ATOM 9290 C CA . THR E 1 5 ? 24.016 25.621 127.005 1.00 61.06 5 THR E CA 1
ATOM 9291 C C . THR E 1 5 ? 23.084 24.434 126.698 1.00 60.42 5 THR E C 1
ATOM 9292 O O . THR E 1 5 ? 23.555 23.366 126.297 1.00 56.47 5 THR E O 1
ATOM 9296 N N . ASP E 1 6 ? 21.779 24.639 126.838 1.00 60.49 6 ASP E N 1
ATOM 9297 C CA . ASP E 1 6 ? 20.810 23.625 126.407 1.00 63.06 6 ASP E CA 1
ATOM 9298 C C . ASP E 1 6 ? 21.024 23.164 124.932 1.00 64.96 6 ASP E C 1
ATOM 9299 O O . ASP E 1 6 ? 20.622 22.057 124.535 1.00 63.31 6 ASP E O 1
ATOM 9304 N N . LYS E 1 7 ? 21.684 24.018 124.150 1.00 66.74 7 LYS E N 1
ATOM 9305 C CA . LYS E 1 7 ? 21.979 23.747 122.750 1.00 73.81 7 LYS E CA 1
ATOM 9306 C C . LYS E 1 7 ? 23.239 22.899 122.553 1.00 63.83 7 LYS E C 1
ATOM 9307 O O . LYS E 1 7 ? 23.472 22.404 121.463 1.00 63.59 7 LYS E O 1
ATOM 9313 N N . ASP E 1 8 ? 24.019 22.694 123.617 1.00 57.93 8 ASP E N 1
ATOM 9314 C CA . ASP E 1 8 ? 25.237 21.902 123.546 1.00 56.87 8 ASP E CA 1
ATOM 9315 C C . ASP E 1 8 ? 24.887 20.402 123.561 1.00 56.62 8 ASP E C 1
ATOM 9316 O O . ASP E 1 8 ? 25.318 19.665 124.473 1.00 54.56 8 ASP E O 1
ATOM 9321 N N . HIS E 1 9 ? 24.139 19.966 122.543 1.00 48.62 9 HIS E N 1
ATOM 9322 C CA . HIS E 1 9 ? 23.797 18.564 122.354 1.00 45.91 9 HIS E CA 1
ATOM 9323 C C . HIS E 1 9 ? 23.667 18.417 120.838 1.00 46.18 9 HIS E C 1
ATOM 9324 O O . HIS E 1 9 ? 22.754 18.978 120.214 1.00 49.46 9 HIS E O 1
ATOM 9331 N N . GLN E 1 10 ? 24.531 17.638 120.253 1.00 42.69 10 GLN E N 1
ATOM 9332 C CA . GLN E 1 10 ? 24.616 17.546 118.822 1.00 42.72 10 GLN E CA 1
ATOM 9333 C C . GLN E 1 10 ? 24.013 16.248 118.404 1.00 42.82 10 GLN E C 1
ATOM 9334 O O . GLN E 1 10 ? 24.295 15.170 118.944 1.00 41.84 10 GLN E O 1
ATOM 9340 N N . LYS E 1 11 ? 23.173 16.348 117.391 1.00 42.79 11 LYS E N 1
ATOM 9341 C CA . LYS E 1 11 ? 22.343 15.245 116.942 1.00 42.19 11 LYS E CA 1
ATOM 9342 C C . LYS E 1 11 ? 22.477 14.988 115.430 1.00 39.84 11 LYS E C 1
ATOM 9343 O O . LYS E 1 11 ? 22.279 15.876 114.635 1.00 42.16 11 LYS E O 1
ATOM 9349 N N . VAL E 1 12 ? 22.705 13.722 115.087 1.00 41.00 12 VAL E N 1
ATOM 9350 C CA . VAL E 1 12 ? 22.825 13.272 113.735 1.00 39.40 12 VAL E CA 1
ATOM 9351 C C . VAL E 1 12 ? 21.721 12.247 113.446 1.00 41.84 12 VAL E C 1
ATOM 9352 O O . VAL E 1 12 ? 21.545 11.319 114.205 1.00 38.74 12 VAL E O 1
ATOM 9356 N N . ILE E 1 13 ? 21.070 12.417 112.300 1.00 41.32 13 ILE E N 1
ATOM 9357 C CA . ILE E 1 13 ? 20.198 11.381 111.742 1.00 41.24 13 ILE E CA 1
ATOM 9358 C C . ILE E 1 13 ? 20.867 10.795 110.524 1.00 39.39 13 ILE E C 1
ATOM 9359 O O . ILE E 1 13 ? 21.203 11.514 109.563 1.00 40.62 13 ILE E O 1
ATOM 9364 N N . LEU E 1 14 ? 21.075 9.495 110.571 1.00 38.15 14 LEU E N 1
ATOM 9365 C CA . LEU E 1 14 ? 21.670 8.743 109.471 1.00 39.38 14 LEU E CA 1
ATOM 9366 C C . LEU E 1 14 ? 20.566 8.040 108.713 1.00 42.27 14 LEU E C 1
ATOM 9367 O O . LEU E 1 14 ? 19.765 7.364 109.332 1.00 40.28 14 LEU E O 1
ATOM 9372 N N . VAL E 1 15 ? 20.534 8.221 107.386 1.00 40.14 15 VAL E N 1
ATOM 9373 C CA . VAL E 1 15 ? 19.552 7.530 106.522 1.00 40.25 15 VAL E CA 1
ATOM 9374 C C . VAL E 1 15 ? 20.320 6.534 105.649 1.00 41.82 15 VAL E C 1
ATOM 9375 O O . VAL E 1 15 ? 21.208 6.913 104.880 1.00 42.41 15 VAL E O 1
ATOM 9379 N N . GLY E 1 16 ? 19.990 5.266 105.827 1.00 39.86 16 GLY E N 1
ATOM 9380 C CA . GLY E 1 16 ? 20.647 4.175 105.159 1.00 40.85 16 GLY E CA 1
ATOM 9381 C C . GLY E 1 16 ? 21.628 3.493 106.128 1.00 42.97 16 GLY E C 1
ATOM 9382 O O . GLY E 1 16 ? 22.608 4.095 106.568 1.00 43.71 16 GLY E O 1
ATOM 9383 N N . ASP E 1 17 ? 21.328 2.270 106.480 1.00 42.31 17 ASP E N 1
ATOM 9384 C CA . ASP E 1 17 ? 22.103 1.504 107.431 1.00 42.51 17 ASP E CA 1
ATOM 9385 C C . ASP E 1 17 ? 22.724 0.274 106.765 1.00 42.58 17 ASP E C 1
ATOM 9386 O O . ASP E 1 17 ? 22.666 -0.819 107.326 1.00 45.15 17 ASP E O 1
ATOM 9391 N N . GLY E 1 18 ? 23.305 0.453 105.578 1.00 41.39 18 GLY E N 1
ATOM 9392 C CA . GLY E 1 18 ? 24.135 -0.575 104.947 1.00 39.74 18 GLY E CA 1
ATOM 9393 C C . GLY E 1 18 ? 25.508 -0.499 105.553 1.00 43.14 18 GLY E C 1
ATOM 9394 O O . GLY E 1 18 ? 25.725 0.134 106.626 1.00 40.22 18 GLY E O 1
ATOM 9395 N N . ALA E 1 19 ? 26.473 -1.132 104.907 1.00 42.72 19 ALA E N 1
ATOM 9396 C CA . ALA E 1 19 ? 27.839 -1.167 105.429 1.00 43.11 19 ALA E CA 1
ATOM 9397 C C . ALA E 1 19 ? 28.430 0.238 105.617 1.00 41.27 19 ALA E C 1
ATOM 9398 O O . ALA E 1 19 ? 29.164 0.508 106.575 1.00 39.82 19 ALA E O 1
ATOM 9400 N N . VAL E 1 20 ? 28.094 1.139 104.707 1.00 42.10 20 VAL E N 1
ATOM 9401 C CA . VAL E 1 20 ? 28.596 2.495 104.773 1.00 42.36 20 VAL E CA 1
ATOM 9402 C C . VAL E 1 20 ? 28.023 3.164 106.020 1.00 41.36 20 VAL E C 1
ATOM 9403 O O . VAL E 1 20 ? 28.768 3.760 106.844 1.00 38.69 20 VAL E O 1
ATOM 9407 N N . GLY E 1 21 ? 26.709 3.193 106.115 1.00 37.60 21 GLY E N 1
ATOM 9408 C CA . GLY E 1 21 ? 26.040 3.949 107.199 1.00 37.25 21 GLY E CA 1
ATOM 9409 C C . GLY E 1 21 ? 26.422 3.391 108.579 1.00 37.91 21 GLY E C 1
ATOM 9410 O O . GLY E 1 21 ? 26.735 4.123 109.508 1.00 38.25 21 GLY E O 1
ATOM 9411 N N . SER E 1 22 ? 26.445 2.051 108.672 1.00 35.03 22 SER E N 1
ATOM 9412 C CA . SER E 1 22 ? 26.770 1.342 109.871 1.00 37.63 22 SER E CA 1
ATOM 9413 C C . SER E 1 22 ? 28.215 1.702 110.336 1.00 35.79 22 SER E C 1
ATOM 9414 O O . SER E 1 22 ? 28.487 2.012 111.508 1.00 36.85 22 SER E O 1
ATOM 9417 N N . SER E 1 23 ? 29.133 1.631 109.384 1.00 37.01 23 SER E N 1
ATOM 9418 C CA . SER E 1 23 ? 30.549 1.910 109.626 1.00 34.83 23 SER E CA 1
ATOM 9419 C C . SER E 1 23 ? 30.729 3.371 110.042 1.00 34.30 23 SER E C 1
ATOM 9420 O O . SER E 1 23 ? 31.526 3.671 110.918 1.00 36.18 23 SER E O 1
ATOM 9423 N N . TYR E 1 24 ? 30.008 4.267 109.386 1.00 34.88 24 TYR E N 1
ATOM 9424 C CA . TYR E 1 24 ? 29.965 5.691 109.751 1.00 32.98 24 TYR E CA 1
ATOM 9425 C C . TYR E 1 24 ? 29.498 5.915 111.198 1.00 34.91 24 TYR E C 1
ATOM 9426 O O . TYR E 1 24 ? 30.162 6.625 111.985 1.00 33.37 24 TYR E O 1
ATOM 9435 N N . ALA E 1 25 ? 28.432 5.263 111.587 1.00 32.97 25 ALA E N 1
ATOM 9436 C CA . ALA E 1 25 ? 27.928 5.392 112.954 1.00 33.55 25 ALA E CA 1
ATOM 9437 C C . ALA E 1 25 ? 29.012 4.895 113.953 1.00 35.43 25 ALA E C 1
ATOM 9438 O O . ALA E 1 25 ? 29.240 5.505 114.984 1.00 34.61 25 ALA E O 1
ATOM 9440 N N . TYR E 1 26 ? 29.733 3.824 113.579 1.00 35.08 26 TYR E N 1
ATOM 9441 C CA . TYR E 1 26 ? 30.758 3.266 114.422 1.00 34.46 26 TYR E CA 1
ATOM 9442 C C . TYR E 1 26 ? 31.955 4.199 114.546 1.00 33.11 26 TYR E C 1
ATOM 9443 O O . TYR E 1 26 ? 32.474 4.426 115.672 1.00 32.58 26 TYR E O 1
ATOM 9452 N N . ALA E 1 27 ? 32.337 4.800 113.432 1.00 32.97 27 ALA E N 1
ATOM 9453 C CA . ALA E 1 27 ? 33.365 5.820 113.474 1.00 30.81 27 ALA E CA 1
ATOM 9454 C C . ALA E 1 27 ? 33.002 7.026 114.397 1.00 32.41 27 ALA E C 1
ATOM 9455 O O . ALA E 1 27 ? 33.840 7.549 115.140 1.00 33.24 27 ALA E O 1
ATOM 9457 N N . MET E 1 28 ? 31.735 7.489 114.320 1.00 35.51 28 MET E N 1
ATOM 9458 C CA . MET E 1 28 ? 31.253 8.585 115.177 1.00 35.71 28 MET E CA 1
ATOM 9459 C C . MET E 1 28 ? 31.290 8.180 116.678 1.00 36.64 28 MET E C 1
ATOM 9460 O O . MET E 1 28 ? 31.615 9.008 117.565 1.00 36.14 28 MET E O 1
ATOM 9465 N N . VAL E 1 29 ? 30.910 6.924 116.953 1.00 37.99 29 VAL E N 1
ATOM 9466 C CA . VAL E 1 29 ? 30.972 6.385 118.312 1.00 36.91 29 VAL E CA 1
ATOM 9467 C C . VAL E 1 29 ? 32.412 6.367 118.839 1.00 35.15 29 VAL E C 1
ATOM 9468 O O . VAL E 1 29 ? 32.693 6.887 119.930 1.00 38.30 29 VAL E O 1
ATOM 9472 N N . LEU E 1 30 ? 33.308 5.754 118.085 1.00 34.56 30 LEU E N 1
ATOM 9473 C CA . LEU E 1 30 ? 34.648 5.604 118.492 1.00 37.46 30 LEU E CA 1
ATOM 9474 C C . LEU E 1 30 ? 35.344 6.927 118.641 1.00 36.41 30 LEU E C 1
ATOM 9475 O O . LEU E 1 30 ? 36.134 7.132 119.553 1.00 37.14 30 LEU E O 1
ATOM 9480 N N . GLN E 1 31 ? 35.072 7.869 117.763 1.00 38.41 31 GLN E N 1
ATOM 9481 C CA . GLN E 1 31 ? 35.718 9.167 117.921 1.00 35.51 31 GLN E CA 1
ATOM 9482 C C . GLN E 1 31 ? 35.018 10.165 118.825 1.00 37.15 31 GLN E C 1
ATOM 9483 O O . GLN E 1 31 ? 35.488 11.276 118.969 1.00 34.66 31 GLN E O 1
ATOM 9489 N N . GLY E 1 32 ? 33.883 9.842 119.387 1.00 35.05 32 GLY E N 1
ATOM 9490 C CA . GLY E 1 32 ? 33.230 10.715 120.348 1.00 33.48 32 GLY E CA 1
ATOM 9491 C C . GLY E 1 32 ? 32.578 11.918 119.673 1.00 38.14 32 GLY E C 1
ATOM 9492 O O . GLY E 1 32 ? 32.517 12.980 120.255 1.00 33.20 32 GLY E O 1
ATOM 9493 N N . ILE E 1 33 ? 32.125 11.757 118.429 1.00 37.34 33 ILE E N 1
ATOM 9494 C CA . ILE E 1 33 ? 31.609 12.874 117.659 1.00 36.53 33 ILE E CA 1
ATOM 9495 C C . ILE E 1 33 ? 30.090 12.808 117.735 1.00 36.65 33 ILE E C 1
ATOM 9496 O O . ILE E 1 33 ? 29.483 11.777 117.412 1.00 34.86 33 ILE E O 1
ATOM 9501 N N . ALA E 1 34 ? 29.496 13.939 118.152 1.00 34.68 34 ALA E N 1
ATOM 9502 C CA . ALA E 1 34 ? 28.093 14.101 118.415 1.00 38.70 34 ALA E CA 1
ATOM 9503 C C . ALA E 1 34 ? 27.606 13.295 119.642 1.00 39.55 34 ALA E C 1
ATOM 9504 O O . ALA E 1 34 ? 28.305 12.446 120.178 1.00 40.17 34 ALA E O 1
ATOM 9506 N N . GLN E 1 35 ? 26.429 13.654 120.111 1.00 37.40 35 GLN E N 1
ATOM 9507 C CA . GLN E 1 35 ? 25.881 13.084 121.345 1.00 39.07 35 GLN E CA 1
ATOM 9508 C C . GLN E 1 35 ? 24.683 12.223 121.111 1.00 40.43 35 GLN E C 1
ATOM 9509 O O . GLN E 1 35 ? 24.202 11.564 122.035 1.00 44.25 35 GLN E O 1
ATOM 9515 N N . GLU E 1 36 ? 24.229 12.176 119.874 1.00 41.20 36 GLU E N 1
ATOM 9516 C CA . GLU E 1 36 ? 22.988 11.442 119.541 1.00 40.52 36 GLU E CA 1
ATOM 9517 C C . GLU E 1 36 ? 23.013 11.015 118.060 1.00 40.59 36 GLU E C 1
ATOM 9518 O O . GLU E 1 36 ? 23.352 11.819 117.207 1.00 41.42 36 GLU E O 1
ATOM 9524 N N . ILE E 1 37 ? 22.668 9.748 117.794 1.00 39.66 37 ILE E N 1
ATOM 9525 C CA . ILE E 1 37 ? 22.600 9.209 116.438 1.00 40.49 37 ILE E CA 1
ATOM 9526 C C . ILE E 1 37 ? 21.296 8.411 116.320 1.00 42.42 37 ILE E C 1
ATOM 9527 O O . ILE E 1 37 ? 21.107 7.421 117.008 1.00 43.13 37 ILE E O 1
ATOM 9532 N N . GLY E 1 38 ? 20.412 8.877 115.462 1.00 41.94 38 GLY E N 1
ATOM 9533 C CA . GLY E 1 38 ? 19.245 8.104 115.055 1.00 43.37 38 GLY E CA 1
ATOM 9534 C C . GLY E 1 38 ? 19.483 7.506 113.691 1.00 43.36 38 GLY E C 1
ATOM 9535 O O . GLY E 1 38 ? 19.908 8.204 112.793 1.00 42.03 38 GLY E O 1
ATOM 9536 N N . ILE E 1 39 ? 19.220 6.210 113.550 1.00 41.07 39 ILE E N 1
ATOM 9537 C CA . ILE E 1 39 ? 19.539 5.462 112.369 1.00 41.40 39 ILE E CA 1
ATOM 9538 C C . ILE E 1 39 ? 18.228 5.051 111.697 1.00 44.42 39 ILE E C 1
ATOM 9539 O O . ILE E 1 39 ? 17.350 4.404 112.316 1.00 43.80 39 ILE E O 1
ATOM 9544 N N . VAL E 1 40 ? 18.050 5.520 110.465 1.00 45.59 40 VAL E N 1
ATOM 9545 C CA . VAL E 1 40 ? 16.761 5.354 109.728 1.00 46.74 40 VAL E CA 1
ATOM 9546 C C . VAL E 1 40 ? 17.040 4.491 108.519 1.00 46.30 40 VAL E C 1
ATOM 9547 O O . VAL E 1 40 ? 17.888 4.808 107.719 1.00 42.62 40 VAL E O 1
ATOM 9551 N N . ASP E 1 41 ? 16.247 3.428 108.362 1.00 47.14 41 ASP E N 1
ATOM 9552 C CA . ASP E 1 41 ? 16.328 2.570 107.200 1.00 46.61 41 ASP E CA 1
ATOM 9553 C C . ASP E 1 41 ? 14.994 1.840 107.095 1.00 45.44 41 ASP E C 1
ATOM 9554 O O . ASP E 1 41 ? 14.351 1.530 108.108 1.00 44.96 41 ASP E O 1
ATOM 9559 N N . ILE E 1 42 ? 14.649 1.486 105.886 1.00 48.62 42 ILE E N 1
ATOM 9560 C CA . ILE E 1 42 ? 13.411 0.629 105.680 1.00 56.23 42 ILE E CA 1
ATOM 9561 C C . ILE E 1 42 ? 13.504 -0.732 106.408 1.00 55.53 42 ILE E C 1
ATOM 9562 O O . ILE E 1 42 ? 12.475 -1.264 106.924 1.00 52.05 42 ILE E O 1
ATOM 9567 N N . PHE E 1 43 ? 14.714 -1.290 106.506 1.00 52.29 43 PHE E N 1
ATOM 9568 C CA . PHE E 1 43 ? 14.925 -2.541 107.283 1.00 55.10 43 PHE E CA 1
ATOM 9569 C C . PHE E 1 43 ? 15.076 -2.220 108.787 1.00 58.55 43 PHE E C 1
ATOM 9570 O O . PHE E 1 43 ? 16.189 -1.979 109.308 1.00 52.49 43 PHE E O 1
ATOM 9578 N N . LYS E 1 44 ? 13.948 -2.195 109.476 1.00 56.98 44 LYS E N 1
ATOM 9579 C CA . LYS E 1 44 ? 13.892 -1.748 110.871 1.00 65.28 44 LYS E CA 1
ATOM 9580 C C . LYS E 1 44 ? 14.631 -2.657 111.839 1.00 68.30 44 LYS E C 1
ATOM 9581 O O . LYS E 1 44 ? 15.195 -2.201 112.835 1.00 67.08 44 LYS E O 1
ATOM 9587 N N . ASP E 1 45 ? 14.485 -3.957 111.631 1.00 62.97 45 ASP E N 1
ATOM 9588 C CA . ASP E 1 45 ? 15.180 -4.870 112.472 1.00 62.73 45 ASP E CA 1
ATOM 9589 C C . ASP E 1 45 ? 16.673 -4.569 112.439 1.00 58.96 45 ASP E C 1
ATOM 9590 O O . ASP E 1 45 ? 17.308 -4.514 113.502 1.00 56.66 45 ASP E O 1
ATOM 9595 N N . LYS E 1 46 ? 17.223 -4.368 111.243 1.00 59.38 46 LYS E N 1
ATOM 9596 C CA . LYS E 1 46 ? 18.650 -4.142 111.102 1.00 58.14 46 LYS E CA 1
ATOM 9597 C C . LYS E 1 46 ? 19.079 -2.927 111.885 1.00 53.57 46 LYS E C 1
ATOM 9598 O O . LYS E 1 46 ? 20.113 -2.964 112.547 1.00 56.88 46 LYS E O 1
ATOM 9604 N N . THR E 1 47 ? 18.317 -1.844 111.771 1.00 50.50 47 THR E N 1
ATOM 9605 C CA . THR E 1 47 ? 18.648 -0.618 112.445 1.00 48.42 47 THR E CA 1
ATOM 9606 C C . THR E 1 47 ? 18.594 -0.758 113.966 1.00 48.53 47 THR E C 1
ATOM 9607 O O . THR E 1 47 ? 19.449 -0.192 114.672 1.00 44.07 47 THR E O 1
ATOM 9611 N N . LYS E 1 48 ? 17.639 -1.519 114.487 1.00 49.79 48 LYS E N 1
ATOM 9612 C CA . LYS E 1 48 ? 17.625 -1.810 115.940 1.00 52.04 48 LYS E CA 1
ATOM 9613 C C . LYS E 1 48 ? 18.841 -2.626 116.359 1.00 51.89 48 LYS E C 1
ATOM 9614 O O . LYS E 1 48 ? 19.459 -2.369 117.409 1.00 49.76 48 LYS E O 1
ATOM 9620 N N . GLY E 1 49 ? 19.172 -3.616 115.538 1.00 49.19 49 GLY E N 1
ATOM 9621 C CA . GLY E 1 49 ? 20.294 -4.499 115.813 1.00 49.44 49 GLY E CA 1
ATOM 9622 C C . GLY E 1 49 ? 21.565 -3.699 115.875 1.00 48.19 49 GLY E C 1
ATOM 9623 O O . GLY E 1 49 ? 22.352 -3.865 116.793 1.00 46.16 49 GLY E O 1
ATOM 9624 N N . ASP E 1 50 ? 21.752 -2.841 114.891 1.00 46.82 50 ASP E N 1
ATOM 9625 C CA . ASP E 1 50 ? 22.930 -1.965 114.858 1.00 46.29 50 ASP E CA 1
ATOM 9626 C C . ASP E 1 50 ? 22.980 -1.017 116.010 1.00 44.24 50 ASP E C 1
ATOM 9627 O O . ASP E 1 50 ? 24.040 -0.847 116.628 1.00 47.68 50 ASP E O 1
ATOM 9632 N N . ALA E 1 51 ? 21.865 -0.358 116.312 1.00 41.75 51 ALA E N 1
ATOM 9633 C CA . ALA E 1 51 ? 21.822 0.543 117.441 1.00 40.88 51 ALA E CA 1
ATOM 9634 C C . ALA E 1 51 ? 22.240 -0.097 118.746 1.00 44.74 51 ALA E C 1
ATOM 9635 O O . ALA E 1 51 ? 23.077 0.456 119.461 1.00 39.35 51 ALA E O 1
ATOM 9637 N N . ILE E 1 52 ? 21.700 -1.269 119.059 1.00 43.13 52 ILE E N 1
ATOM 9638 C CA . ILE E 1 52 ? 22.064 -1.904 120.309 1.00 47.53 52 ILE E CA 1
ATOM 9639 C C . ILE E 1 52 ? 23.488 -2.501 120.321 1.00 46.55 52 ILE E C 1
ATOM 9640 O O . ILE E 1 52 ? 24.114 -2.545 121.363 1.00 47.79 52 ILE E O 1
ATOM 9645 N N . ASP E 1 53 ? 24.014 -2.904 119.146 1.00 47.36 53 ASP E N 1
ATOM 9646 C CA . ASP E 1 53 ? 25.403 -3.421 119.043 1.00 43.98 53 ASP E CA 1
ATOM 9647 C C . ASP E 1 53 ? 26.361 -2.236 119.288 1.00 40.90 53 ASP E C 1
ATOM 9648 O O . ASP E 1 53 ? 27.314 -2.346 120.056 1.00 41.37 53 ASP E O 1
ATOM 9653 N N . LEU E 1 54 ? 26.057 -1.107 118.624 1.00 40.19 54 LEU E N 1
ATOM 9654 C CA . LEU E 1 54 ? 26.776 0.159 118.799 1.00 37.75 54 LEU E CA 1
ATOM 9655 C C . LEU E 1 54 ? 26.731 0.691 120.231 1.00 39.89 54 LEU E C 1
ATOM 9656 O O . LEU E 1 54 ? 27.762 1.169 120.762 1.00 39.33 54 LEU E O 1
ATOM 9661 N N . GLU E 1 55 ? 25.581 0.589 120.890 1.00 40.46 55 GLU E N 1
ATOM 9662 C CA . GLU E 1 55 ? 25.518 1.044 122.316 1.00 43.53 55 GLU E CA 1
ATOM 9663 C C . GLU E 1 55 ? 26.515 0.344 123.218 1.00 41.32 55 GLU E C 1
ATOM 9664 O O . GLU E 1 55 ? 26.929 0.892 124.219 1.00 40.42 55 GLU E O 1
ATOM 9670 N N . ASP E 1 56 ? 26.767 -0.948 122.933 1.00 43.30 56 ASP E N 1
ATOM 9671 C CA . ASP E 1 56 ? 27.716 -1.732 123.709 1.00 44.67 56 ASP E CA 1
ATOM 9672 C C . ASP E 1 56 ? 29.121 -1.209 123.697 1.00 41.50 56 ASP E C 1
ATOM 9673 O O . ASP E 1 56 ? 29.928 -1.587 124.534 1.00 42.98 56 ASP E O 1
ATOM 9678 N N . ALA E 1 57 ? 29.423 -0.374 122.744 1.00 41.86 57 ALA E N 1
ATOM 9679 C CA . ALA E 1 57 ? 30.749 0.232 122.662 1.00 40.71 57 ALA E CA 1
ATOM 9680 C C . ALA E 1 57 ? 30.863 1.461 123.568 1.00 40.04 57 ALA E C 1
ATOM 9681 O O . ALA E 1 57 ? 31.956 1.881 123.893 1.00 35.00 57 ALA E O 1
ATOM 9683 N N . LEU E 1 58 ? 29.715 2.033 123.956 1.00 39.33 58 LEU E N 1
ATOM 9684 C CA . LEU E 1 58 ? 29.680 3.344 124.632 1.00 40.05 58 LEU E CA 1
ATOM 9685 C C . LEU E 1 58 ? 30.391 3.406 125.962 1.00 43.35 58 LEU E C 1
ATOM 9686 O O . LEU E 1 58 ? 31.095 4.391 126.238 1.00 40.21 58 LEU E O 1
ATOM 9691 N N . PRO E 1 59 ? 30.305 2.332 126.771 1.00 43.98 59 PRO E N 1
ATOM 9692 C CA . PRO E 1 59 ? 31.160 2.369 127.980 1.00 44.53 59 PRO E CA 1
ATOM 9693 C C . PRO E 1 59 ? 32.653 2.517 127.778 1.00 44.37 59 PRO E C 1
ATOM 9694 O O . PRO E 1 59 ? 33.342 2.787 128.719 1.00 38.10 59 PRO E O 1
ATOM 9698 N N . PHE E 1 60 ? 33.175 2.288 126.576 1.00 47.06 60 PHE E N 1
ATOM 9699 C CA . PHE E 1 60 ? 34.633 2.470 126.316 1.00 42.35 60 PHE E CA 1
ATOM 9700 C C . PHE E 1 60 ? 34.916 3.768 125.578 1.00 40.67 60 PHE E C 1
ATOM 9701 O O . PHE E 1 60 ? 35.994 3.999 125.163 1.00 42.35 60 PHE E O 1
ATOM 9709 N N . THR E 1 61 ? 33.915 4.584 125.352 1.00 40.28 61 THR E N 1
ATOM 9710 C CA . THR E 1 61 ? 34.081 5.874 124.664 1.00 43.54 61 THR E CA 1
ATOM 9711 C C . THR E 1 61 ? 33.192 6.921 125.383 1.00 43.95 61 THR E C 1
ATOM 9712 O O . THR E 1 61 ? 32.640 6.707 126.482 1.00 57.93 61 THR E O 1
ATOM 9716 N N . SER E 1 62 ? 32.865 7.980 124.726 1.00 45.64 62 SER E N 1
ATOM 9717 C CA . SER E 1 62 ? 32.031 8.977 125.310 1.00 42.82 62 SER E CA 1
ATOM 9718 C C . SER E 1 62 ? 30.533 8.678 125.076 1.00 39.54 62 SER E C 1
ATOM 9719 O O . SER E 1 62 ? 30.169 7.928 124.154 1.00 41.27 62 SER E O 1
ATOM 9722 N N . PRO E 1 63 ? 29.666 9.171 125.964 1.00 39.99 63 PRO E N 1
ATOM 9723 C CA . PRO E 1 63 ? 28.252 8.718 125.894 1.00 40.20 63 PRO E CA 1
ATOM 9724 C C . PRO E 1 63 ? 27.473 9.266 124.728 1.00 38.08 63 PRO E C 1
ATOM 9725 O O . PRO E 1 63 ? 27.793 10.336 124.249 1.00 41.78 63 PRO E O 1
ATOM 9729 N N . LYS E 1 64 ? 26.434 8.539 124.324 1.00 39.54 64 LYS E N 1
ATOM 9730 C CA . LYS E 1 64 ? 25.561 8.950 123.250 1.00 40.67 64 LYS E CA 1
ATOM 9731 C C . LYS E 1 64 ? 24.208 8.316 123.480 1.00 43.28 64 LYS E C 1
ATOM 9732 O O . LYS E 1 64 ? 24.114 7.288 124.088 1.00 42.08 64 LYS E O 1
ATOM 9738 N N . LYS E 1 65 ? 23.217 8.905 122.856 1.00 42.88 65 LYS E N 1
ATOM 9739 C CA . LYS E 1 65 ? 21.937 8.243 122.625 1.00 45.93 65 LYS E CA 1
ATOM 9740 C C . LYS E 1 65 ? 21.933 7.744 121.199 1.00 43.04 65 LYS E C 1
ATOM 9741 O O . LYS E 1 65 ? 22.131 8.504 120.275 1.00 44.69 65 LYS E O 1
ATOM 9747 N N . ILE E 1 66 ? 21.751 6.446 121.009 1.00 41.91 66 ILE E N 1
ATOM 9748 C CA . ILE E 1 66 ? 21.711 5.804 119.738 1.00 41.93 66 ILE E CA 1
ATOM 9749 C C . ILE E 1 66 ? 20.467 4.943 119.665 1.00 44.33 66 ILE E C 1
ATOM 9750 O O . ILE E 1 66 ? 20.222 4.175 120.556 1.00 43.29 66 ILE E O 1
ATOM 9755 N N . TYR E 1 67 ? 19.716 5.058 118.568 1.00 43.96 67 TYR E N 1
ATOM 9756 C CA . TYR E 1 67 ? 18.452 4.342 118.421 1.00 46.61 67 TYR E CA 1
ATOM 9757 C C . TYR E 1 67 ? 18.058 4.221 116.979 1.00 45.73 67 TYR E C 1
ATOM 9758 O O . TYR E 1 67 ? 18.545 4.947 116.083 1.00 43.57 67 TYR E O 1
ATOM 9767 N N . SER E 1 68 ? 17.145 3.283 116.725 1.00 48.34 68 SER E N 1
ATOM 9768 C CA . SER E 1 68 ? 16.486 3.136 115.465 1.00 48.73 68 SER E CA 1
ATOM 9769 C C . SER E 1 68 ? 15.472 4.269 115.337 1.00 51.71 68 SER E C 1
ATOM 9770 O O . SER E 1 68 ? 14.672 4.483 116.240 1.00 50.31 68 SER E O 1
ATOM 9773 N N . ALA E 1 69 ? 15.537 5.016 114.232 1.00 45.85 69 ALA E N 1
ATOM 9774 C CA . ALA E 1 69 ? 14.854 6.274 114.172 1.00 47.31 69 ALA E CA 1
ATOM 9775 C C . ALA E 1 69 ? 13.884 6.285 112.995 1.00 48.00 69 ALA E C 1
ATOM 9776 O O . ALA E 1 69 ? 13.874 5.358 112.182 1.00 49.61 69 ALA E O 1
ATOM 9778 N N . GLU E 1 70 ? 13.126 7.377 112.920 1.00 48.61 70 GLU E N 1
ATOM 9779 C CA . GLU E 1 70 ? 12.232 7.637 111.787 1.00 53.33 70 GLU E CA 1
ATOM 9780 C C . GLU E 1 70 ? 12.546 9.061 111.302 1.00 51.44 70 GLU E C 1
ATOM 9781 O O . GLU E 1 70 ? 13.149 9.825 112.022 1.00 50.49 70 GLU E O 1
ATOM 9787 N N . TYR E 1 71 ? 12.043 9.423 110.119 1.00 48.92 71 TYR E N 1
ATOM 9788 C CA . TYR E 1 71 ? 12.313 10.728 109.547 1.00 51.01 71 TYR E CA 1
ATOM 9789 C C . TYR E 1 71 ? 11.884 11.857 110.465 1.00 48.45 71 TYR E C 1
ATOM 9790 O O . TYR E 1 71 ? 12.534 12.916 110.508 1.00 47.38 71 TYR E O 1
ATOM 9799 N N . SER E 1 72 ? 10.801 11.644 111.211 1.00 50.80 72 SER E N 1
ATOM 9800 C CA . SER E 1 72 ? 10.266 12.715 112.113 1.00 53.45 72 SER E CA 1
ATOM 9801 C C . SER E 1 72 ? 11.241 13.022 113.238 1.00 49.59 72 SER E C 1
ATOM 9802 O O . SER E 1 72 ? 11.270 14.125 113.756 1.00 57.46 72 SER E O 1
ATOM 9805 N N . ASP E 1 73 ? 12.163 12.109 113.528 1.00 50.13 73 ASP E N 1
ATOM 9806 C CA . ASP E 1 73 ? 13.245 12.412 114.489 1.00 49.85 73 ASP E CA 1
ATOM 9807 C C . ASP E 1 73 ? 14.287 13.449 114.018 1.00 51.82 73 ASP E C 1
ATOM 9808 O O . ASP E 1 73 ? 15.069 13.909 114.823 1.00 49.09 73 ASP E O 1
ATOM 9813 N N . ALA E 1 74 ? 14.251 13.857 112.756 1.00 50.23 74 ALA E N 1
ATOM 9814 C CA . ALA E 1 74 ? 15.187 14.883 112.269 1.00 46.91 74 ALA E CA 1
ATOM 9815 C C . ALA E 1 74 ? 14.830 16.293 112.676 1.00 48.93 74 ALA E C 1
ATOM 9816 O O . ALA E 1 74 ? 15.557 17.248 112.400 1.00 46.41 74 ALA E O 1
ATOM 9818 N N . LYS E 1 75 ? 13.692 16.455 113.364 1.00 55.94 75 LYS E N 1
ATOM 9819 C CA . LYS E 1 75 ? 13.159 17.775 113.690 1.00 53.61 75 LYS E CA 1
ATOM 9820 C C . LYS E 1 75 ? 14.208 18.678 114.235 1.00 53.84 75 LYS E C 1
ATOM 9821 O O . LYS E 1 75 ? 14.394 19.773 113.741 1.00 59.19 75 LYS E O 1
ATOM 9827 N N . ASP E 1 76 ? 14.929 18.212 115.233 1.00 49.14 76 ASP E N 1
ATOM 9828 C CA . ASP E 1 76 ? 15.964 19.027 115.865 1.00 52.13 76 ASP E CA 1
ATOM 9829 C C . ASP E 1 76 ? 17.383 18.494 115.610 1.00 47.83 76 ASP E C 1
ATOM 9830 O O . ASP E 1 76 ? 18.274 18.715 116.403 1.00 48.51 76 ASP E O 1
ATOM 9835 N N . ALA E 1 77 ? 17.588 17.803 114.508 1.00 45.98 77 ALA E N 1
ATOM 9836 C CA . ALA E 1 77 ? 18.926 17.310 114.152 1.00 45.35 77 ALA E CA 1
ATOM 9837 C C . ALA E 1 77 ? 19.814 18.408 113.640 1.00 41.96 77 ALA E C 1
ATOM 9838 O O . ALA E 1 77 ? 19.344 19.339 112.983 1.00 41.92 77 ALA E O 1
ATOM 9840 N N . ASP E 1 78 ? 21.108 18.292 113.933 1.00 42.03 78 ASP E N 1
ATOM 9841 C CA . ASP E 1 78 ? 22.128 19.156 113.333 1.00 41.80 78 ASP E CA 1
ATOM 9842 C C . ASP E 1 78 ? 22.454 18.737 111.930 1.00 43.27 78 ASP E C 1
ATOM 9843 O O . ASP E 1 78 ? 22.700 19.557 111.049 1.00 43.68 78 ASP E O 1
ATOM 9848 N N . LEU E 1 79 ? 22.481 17.431 111.722 1.00 42.73 79 LEU E N 1
ATOM 9849 C CA . LEU E 1 79 ? 23.020 16.868 110.526 1.00 43.02 79 LEU E CA 1
ATOM 9850 C C . LEU E 1 79 ? 22.130 15.698 110.086 1.00 41.39 79 LEU E C 1
ATOM 9851 O O . LEU E 1 79 ? 21.745 14.883 110.905 1.00 41.23 79 LEU E O 1
ATOM 9856 N N . VAL E 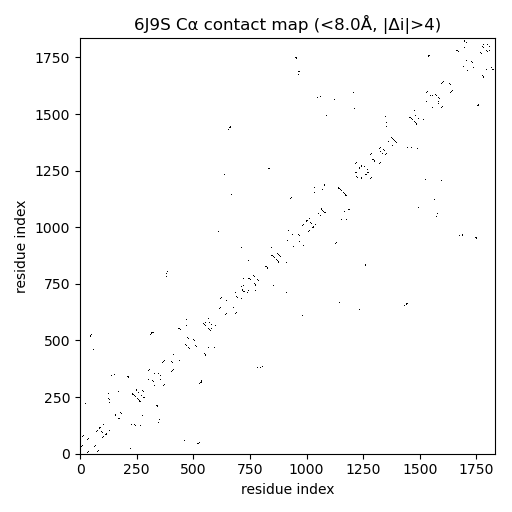1 80 ? 21.825 15.623 108.789 1.00 39.15 80 VAL E N 1
ATOM 9857 C CA . VAL E 1 80 ? 21.204 14.449 108.171 1.00 40.82 80 VAL E CA 1
ATOM 9858 C C . VAL E 1 80 ? 22.195 13.916 107.131 1.00 41.01 80 VAL E C 1
ATOM 9859 O O . VAL E 1 80 ? 22.557 14.620 106.178 1.00 40.51 80 VAL E O 1
ATOM 9863 N N . VAL E 1 81 ? 22.569 12.647 107.286 1.00 39.95 81 VAL E N 1
ATOM 9864 C CA . VAL E 1 81 ? 23.556 12.008 106.465 1.00 38.22 81 VAL E CA 1
ATOM 9865 C C . VAL E 1 81 ? 22.830 10.968 105.637 1.00 42.26 81 VAL E C 1
ATOM 9866 O O . VAL E 1 81 ? 22.248 10.011 106.186 1.00 42.01 81 VAL E O 1
ATOM 9870 N N . ILE E 1 82 ? 22.877 11.150 104.313 1.00 39.92 82 ILE E N 1
ATOM 9871 C CA . ILE E 1 82 ? 22.139 10.233 103.370 1.00 36.67 82 ILE E CA 1
ATOM 9872 C C . ILE E 1 82 ? 23.092 9.323 102.616 1.00 38.99 82 ILE E C 1
ATOM 9873 O O . ILE E 1 82 ? 23.979 9.794 101.875 1.00 38.85 82 ILE E O 1
ATOM 9878 N N . THR E 1 83 ? 23.017 8.040 102.934 1.00 37.96 83 THR E N 1
ATOM 9879 C CA . THR E 1 83 ? 23.858 7.020 102.336 1.00 40.82 83 THR E CA 1
ATOM 9880 C C . THR E 1 83 ? 22.995 6.057 101.492 1.00 43.34 83 THR E C 1
ATOM 9881 O O . THR E 1 83 ? 21.830 6.099 101.601 1.00 44.80 83 THR E O 1
ATOM 9885 N N . ALA E 1 84 ? 23.606 5.143 100.774 1.00 43.98 84 ALA E N 1
ATOM 9886 C CA . ALA E 1 84 ? 22.970 3.901 100.302 1.00 50.19 84 ALA E CA 1
ATOM 9887 C C . ALA E 1 84 ? 22.170 4.166 98.975 1.00 49.60 84 ALA E C 1
ATOM 9888 O O . ALA E 1 84 ? 20.965 3.944 98.922 1.00 47.72 84 ALA E O 1
ATOM 9890 N N . GLY E 1 85 ? 22.811 4.662 97.922 1.00 47.71 85 GLY E N 1
ATOM 9891 C CA . GLY E 1 85 ? 22.021 4.751 96.639 1.00 50.33 85 GLY E CA 1
ATOM 9892 C C . GLY E 1 85 ? 21.551 3.421 96.051 1.00 48.54 85 GLY E C 1
ATOM 9893 O O . GLY E 1 85 ? 22.131 2.398 96.333 1.00 47.15 85 GLY E O 1
ATOM 9894 N N . ALA E 1 86 ? 20.517 3.419 95.198 1.00 51.71 86 ALA E N 1
ATOM 9895 C CA . ALA E 1 86 ? 20.170 2.211 94.442 1.00 50.55 86 ALA E CA 1
ATOM 9896 C C . ALA E 1 86 ? 21.180 1.973 93.312 1.00 46.57 86 ALA E C 1
ATOM 9897 O O . ALA E 1 86 ? 21.403 2.829 92.471 1.00 43.69 86 ALA E O 1
ATOM 9899 N N . PRO E 1 87 ? 21.791 0.812 93.263 1.00 48.78 87 PRO E N 1
ATOM 9900 C CA . PRO E 1 87 ? 22.813 0.527 92.229 1.00 51.00 87 PRO E CA 1
ATOM 9901 C C . PRO E 1 87 ? 22.276 0.412 90.764 1.00 50.06 87 PRO E C 1
ATOM 9902 O O . PRO E 1 87 ? 21.147 0.036 90.545 1.00 49.79 87 PRO E O 1
ATOM 9906 N N . GLN E 1 88 ? 23.128 0.730 89.785 1.00 46.30 88 GLN E N 1
ATOM 9907 C CA . GLN E 1 88 ? 22.814 0.648 88.396 1.00 45.76 88 GLN E CA 1
ATOM 9908 C C . GLN E 1 88 ? 22.796 -0.841 87.939 1.00 49.02 88 GLN E C 1
ATOM 9909 O O . GLN E 1 88 ? 23.563 -1.635 88.407 1.00 44.54 88 GLN E O 1
ATOM 9915 N N . LYS E 1 89 ? 21.867 -1.202 87.097 1.00 51.18 89 LYS E N 1
ATOM 9916 C CA . LYS E 1 89 ? 21.942 -2.550 86.478 1.00 55.98 89 LYS E CA 1
ATOM 9917 C C . LYS E 1 89 ? 22.046 -2.498 84.970 1.00 54.10 89 LYS E C 1
ATOM 9918 O O . LYS E 1 89 ? 21.579 -1.527 84.331 1.00 48.79 89 LYS E O 1
ATOM 9924 N N . PRO E 1 90 ? 22.651 -3.555 84.372 1.00 53.98 90 PRO E N 1
ATOM 9925 C CA . PRO E 1 90 ? 22.652 -3.587 82.921 1.00 57.59 90 PRO E CA 1
ATOM 9926 C C . PRO E 1 90 ? 21.244 -3.504 82.298 1.00 52.67 90 PRO E C 1
ATOM 9927 O O . PRO E 1 90 ? 20.289 -4.083 82.769 1.00 57.18 90 PRO E O 1
ATOM 9931 N N . GLY E 1 91 ? 21.153 -2.748 81.256 1.00 48.49 91 GLY E N 1
ATOM 9932 C CA . GLY E 1 91 ? 19.926 -2.480 80.507 1.00 52.63 91 GLY E CA 1
ATOM 9933 C C . GLY E 1 91 ? 19.449 -1.070 80.927 1.00 51.72 91 GLY E C 1
ATOM 9934 O O . GLY E 1 91 ? 18.570 -0.496 80.336 1.00 52.51 91 GLY E O 1
ATOM 9935 N N . GLU E 1 92 ? 20.054 -0.518 81.984 1.00 52.03 92 GLU E N 1
ATOM 9936 C CA . GLU E 1 92 ? 19.687 0.830 82.468 1.00 48.81 92 GLU E CA 1
ATOM 9937 C C . GLU E 1 92 ? 20.687 1.845 82.038 1.00 46.47 92 GLU E C 1
ATOM 9938 O O . GLU E 1 92 ? 21.882 1.660 82.243 1.00 46.54 92 GLU E O 1
ATOM 9944 N N . THR E 1 93 ? 20.193 2.989 81.565 1.00 48.09 93 THR E N 1
ATOM 9945 C CA . THR E 1 93 ? 21.057 4.162 81.348 1.00 46.61 93 THR E CA 1
ATOM 9946 C C . THR E 1 93 ? 21.451 4.864 82.671 1.00 46.04 93 THR E C 1
ATOM 9947 O O . THR E 1 93 ? 20.899 4.598 83.723 1.00 43.26 93 THR E O 1
ATOM 9951 N N . ARG E 1 94 ? 22.402 5.791 82.591 1.00 44.13 94 ARG E N 1
ATOM 9952 C CA . ARG E 1 94 ? 22.739 6.606 83.719 1.00 44.16 94 ARG E CA 1
ATOM 9953 C C . ARG E 1 94 ? 21.537 7.451 84.119 1.00 41.30 94 ARG E C 1
ATOM 9954 O O . ARG E 1 94 ? 21.232 7.631 85.297 1.00 40.62 94 ARG E O 1
ATOM 9962 N N . LEU E 1 95 ? 20.837 7.954 83.125 1.00 44.41 95 LEU E N 1
ATOM 9963 C CA . LEU E 1 95 ? 19.595 8.680 83.361 1.00 46.95 95 LEU E CA 1
ATOM 9964 C C . LEU E 1 95 ? 18.533 7.817 84.066 1.00 45.92 95 LEU E C 1
ATOM 9965 O O . LEU E 1 95 ? 17.856 8.319 84.957 1.00 45.40 95 LEU E O 1
ATOM 9970 N N . ASP E 1 96 ? 18.398 6.531 83.699 1.00 45.44 96 ASP E N 1
ATOM 9971 C CA . ASP E 1 96 ? 17.490 5.581 84.446 1.00 45.96 96 ASP E CA 1
ATOM 9972 C C . ASP E 1 96 ? 18.038 5.452 85.882 1.00 40.94 96 ASP E C 1
ATOM 9973 O O . ASP E 1 96 ? 17.302 5.468 86.868 1.00 39.96 96 ASP E O 1
ATOM 9978 N N . LEU E 1 97 ? 19.339 5.382 86.026 1.00 41.36 97 LEU E N 1
ATOM 9979 C CA . LEU E 1 97 ? 19.879 5.297 87.425 1.00 41.56 97 LEU E CA 1
ATOM 9980 C C . LEU E 1 97 ? 19.457 6.506 88.255 1.00 39.87 97 LEU E C 1
ATOM 9981 O O . LEU E 1 97 ? 19.061 6.386 89.428 1.00 40.06 97 LEU E O 1
ATOM 9986 N N . VAL E 1 98 ? 19.588 7.675 87.633 1.00 40.10 98 VAL E N 1
ATOM 9987 C CA . VAL E 1 98 ? 19.269 8.918 88.304 1.00 40.80 98 VAL E CA 1
ATOM 9988 C C . VAL E 1 98 ? 17.797 8.981 88.702 1.00 42.39 98 VAL E C 1
ATOM 9989 O O . VAL E 1 98 ? 17.461 9.244 89.877 1.00 41.29 98 VAL E O 1
ATOM 9993 N N . ASN E 1 99 ? 16.924 8.622 87.765 1.00 45.18 99 ASN E N 1
ATOM 9994 C CA . ASN E 1 99 ? 15.519 8.685 87.987 1.00 46.85 99 ASN E CA 1
ATOM 9995 C C . ASN E 1 99 ? 15.041 7.749 89.070 1.00 45.41 99 ASN E C 1
ATOM 9996 O O . ASN E 1 99 ? 14.212 8.137 89.890 1.00 45.65 99 ASN E O 1
ATOM 10001 N N . LYS E 1 100 ? 15.515 6.516 89.095 1.00 42.36 100 LYS E N 1
ATOM 10002 C CA . LYS E 1 100 ? 15.085 5.664 90.202 1.00 46.54 100 LYS E CA 1
ATOM 10003 C C . LYS E 1 100 ? 15.589 6.153 91.550 1.00 48.43 100 LYS E C 1
ATOM 10004 O O . LYS E 1 100 ? 14.898 6.007 92.590 1.00 49.41 100 LYS E O 1
ATOM 10010 N N . ASN E 1 101 ? 16.802 6.731 91.568 1.00 43.13 101 ASN E N 1
ATOM 10011 C CA . ASN E 1 101 ? 17.285 7.299 92.823 1.00 46.52 101 ASN E CA 1
ATOM 10012 C C . ASN E 1 101 ? 16.547 8.586 93.240 1.00 43.88 101 ASN E C 1
ATOM 10013 O O . ASN E 1 101 ? 16.380 8.818 94.426 1.00 43.28 101 ASN E O 1
ATOM 10018 N N . LEU E 1 102 ? 16.112 9.376 92.261 1.00 45.70 102 LEU E N 1
ATOM 10019 C CA . LEU E 1 102 ? 15.323 10.567 92.567 1.00 46.70 102 LEU E CA 1
ATOM 10020 C C . LEU E 1 102 ? 14.028 10.263 93.281 1.00 45.20 102 LEU E C 1
ATOM 10021 O O . LEU E 1 102 ? 13.660 10.950 94.245 1.00 44.51 102 LEU E O 1
ATOM 10026 N N . LYS E 1 103 ? 13.354 9.200 92.854 1.00 46.08 103 LYS E N 1
ATOM 10027 C CA . LYS E 1 103 ? 12.131 8.843 93.496 1.00 52.95 103 LYS E CA 1
ATOM 10028 C C . LYS E 1 103 ? 12.319 8.415 94.973 1.00 50.51 103 LYS E C 1
ATOM 10029 O O . LYS E 1 103 ? 11.622 8.884 95.880 1.00 53.36 103 LYS E O 1
ATOM 10035 N N . ILE E 1 104 ? 13.292 7.561 95.219 1.00 47.11 104 ILE E N 1
ATOM 10036 C CA . ILE E 1 104 ? 13.668 7.170 96.579 1.00 47.07 104 ILE E CA 1
ATOM 10037 C C . ILE E 1 104 ? 14.125 8.407 97.395 1.00 48.14 104 ILE E C 1
ATOM 10038 O O . ILE E 1 104 ? 13.740 8.583 98.554 1.00 45.13 104 ILE E O 1
ATOM 10043 N N . LEU E 1 105 ? 14.980 9.228 96.808 1.00 46.73 105 LEU E N 1
ATOM 10044 C CA . LEU E 1 105 ? 15.544 10.334 97.528 1.00 42.46 105 LEU E CA 1
ATOM 10045 C C . LEU E 1 105 ? 14.427 11.300 97.901 1.00 44.24 105 LEU E C 1
ATOM 10046 O O . LEU E 1 105 ? 14.427 11.856 99.016 1.00 43.31 105 LEU E O 1
ATOM 10051 N N . LYS E 1 106 ? 13.430 11.414 97.043 1.00 44.75 106 LYS E N 1
ATOM 10052 C CA . LYS E 1 106 ? 12.276 12.305 97.341 1.00 44.89 106 LYS E CA 1
ATOM 10053 C C . LYS E 1 106 ? 11.526 11.805 98.598 1.00 45.25 106 LYS E C 1
ATOM 10054 O O . LYS E 1 106 ? 11.098 12.594 99.397 1.00 44.12 106 LYS E O 1
ATOM 10060 N N . SER E 1 107 ? 11.374 10.485 98.725 1.00 45.96 107 SER E N 1
ATOM 10061 C CA . SER E 1 107 ? 10.722 9.859 99.850 1.00 45.80 107 SER E CA 1
ATOM 10062 C C . SER E 1 107 ? 11.524 9.969 101.150 1.00 50.03 107 SER E C 1
ATOM 10063 O O . SER E 1 107 ? 11.025 9.658 102.180 1.00 48.00 107 SER E O 1
ATOM 10066 N N . ILE E 1 108 ? 12.785 10.411 101.085 1.00 46.33 108 ILE E N 1
ATOM 10067 C CA . ILE E 1 108 ? 13.550 10.676 102.250 1.00 48.60 108 ILE E CA 1
ATOM 10068 C C . ILE E 1 108 ? 13.533 12.171 102.595 1.00 47.71 108 ILE E C 1
ATOM 10069 O O . ILE E 1 108 ? 13.230 12.561 103.706 1.00 47.28 108 ILE E O 1
ATOM 10074 N N . VAL E 1 109 ? 13.850 12.993 101.610 1.00 46.29 109 VAL E N 1
ATOM 10075 C CA . VAL E 1 109 ? 14.013 14.404 101.837 1.00 45.43 109 VAL E CA 1
ATOM 10076 C C . VAL E 1 109 ? 12.703 15.117 102.242 1.00 49.14 109 VAL E C 1
ATOM 10077 O O . VAL E 1 109 ? 12.717 15.960 103.125 1.00 44.33 109 VAL E O 1
ATOM 10081 N N . ASP E 1 110 ? 11.575 14.751 101.615 1.00 50.18 110 ASP E N 1
ATOM 10082 C CA . ASP E 1 110 ? 10.283 15.438 101.894 1.00 50.03 110 ASP E CA 1
ATOM 10083 C C . ASP E 1 110 ? 9.857 15.255 103.383 1.00 48.36 110 ASP E C 1
ATOM 10084 O O . ASP E 1 110 ? 9.649 16.240 104.059 1.00 48.21 110 ASP E O 1
ATOM 10089 N N . PRO E 1 111 ? 9.857 14.013 103.908 1.00 47.90 111 PRO E N 1
ATOM 10090 C CA . PRO E 1 111 ? 9.533 13.834 105.316 1.00 49.87 111 PRO E CA 1
ATOM 10091 C C . PRO E 1 111 ? 10.572 14.465 106.276 1.00 51.06 111 PRO E C 1
ATOM 10092 O O . PRO E 1 111 ? 10.219 14.985 107.340 1.00 50.88 111 PRO E O 1
ATOM 10096 N N . ILE E 1 112 ? 11.842 14.453 105.904 1.00 45.73 112 ILE E N 1
ATOM 10097 C CA . ILE E 1 112 ? 12.825 15.144 106.733 1.00 47.14 112 ILE E CA 1
ATOM 10098 C C . ILE E 1 112 ? 12.518 16.615 106.803 1.00 46.12 112 ILE E C 1
ATOM 10099 O O . ILE E 1 112 ? 12.566 17.214 107.886 1.00 45.49 112 ILE E O 1
ATOM 10104 N N . VAL E 1 113 ? 12.283 17.216 105.653 1.00 46.44 113 VAL E N 1
ATOM 10105 C CA . VAL E 1 113 ? 12.012 18.647 105.642 1.00 51.49 113 VAL E CA 1
ATOM 10106 C C . VAL E 1 113 ? 10.739 18.919 106.431 1.00 53.01 113 VAL E C 1
ATOM 10107 O O . VAL E 1 113 ? 10.696 19.831 107.241 1.00 53.37 113 VAL E O 1
ATOM 10111 N N . ASP E 1 114 ? 9.718 18.090 106.198 1.00 56.47 114 ASP E N 1
ATOM 10112 C CA . ASP E 1 114 ? 8.394 18.240 106.884 1.00 57.85 114 ASP E CA 1
ATOM 10113 C C . ASP E 1 114 ? 8.525 18.109 108.387 1.00 56.09 114 ASP E C 1
ATOM 10114 O O . ASP E 1 114 ? 7.710 18.621 109.105 1.00 58.50 114 ASP E O 1
ATOM 10119 N N . SER E 1 115 ? 9.540 17.403 108.870 1.00 51.86 115 SER E N 1
ATOM 10120 C CA . SER E 1 115 ? 9.773 17.295 110.346 1.00 50.86 115 SER E CA 1
ATOM 10121 C C . SER E 1 115 ? 10.116 18.612 110.985 1.00 50.91 115 SER E C 1
ATOM 10122 O O . SER E 1 115 ? 10.103 18.715 112.212 1.00 54.00 115 SER E O 1
ATOM 10125 N N . GLY E 1 116 ? 10.539 19.585 110.183 1.00 51.14 116 GLY E N 1
ATOM 10126 C CA . GLY E 1 116 ? 11.100 20.832 110.735 1.00 49.24 116 GLY E CA 1
ATOM 10127 C C . GLY E 1 116 ? 12.627 20.858 110.772 1.00 50.95 116 GLY E C 1
ATOM 10128 O O . GLY E 1 116 ? 13.207 21.837 111.223 1.00 45.66 116 GLY E O 1
ATOM 10129 N N . PHE E 1 117 ? 13.289 19.821 110.246 1.00 49.35 117 PHE E N 1
ATOM 10130 C CA . PHE E 1 117 ? 14.762 19.796 110.165 1.00 47.94 117 PHE E CA 1
ATOM 10131 C C . PHE E 1 117 ? 15.312 21.063 109.577 1.00 47.22 117 PHE E C 1
ATOM 10132 O O . PHE E 1 117 ? 14.841 21.532 108.547 1.00 47.53 117 PHE E O 1
ATOM 10140 N N . ASN E 1 118 ? 16.340 21.589 110.191 1.00 47.02 118 ASN E N 1
ATOM 10141 C CA . ASN E 1 118 ? 16.873 22.857 109.789 1.00 48.51 118 ASN E CA 1
ATOM 10142 C C . ASN E 1 118 ? 18.397 22.937 109.938 1.00 44.90 118 ASN E C 1
ATOM 10143 O O . ASN E 1 118 ? 18.954 23.954 110.343 1.00 44.78 118 ASN E O 1
ATOM 10148 N N . GLY E 1 119 ? 19.063 21.825 109.646 1.00 44.36 119 GLY E N 1
ATOM 10149 C CA . GLY E 1 119 ? 20.492 21.735 109.792 1.00 38.43 119 GLY E CA 1
ATOM 10150 C C . GLY E 1 119 ? 21.167 21.621 108.443 1.00 41.10 119 GLY E C 1
ATOM 10151 O O . GLY E 1 119 ? 20.853 22.372 107.492 1.00 40.96 119 GLY E O 1
ATOM 10152 N N . ILE E 1 120 ? 22.111 20.679 108.340 1.00 40.73 120 ILE E N 1
ATOM 10153 C CA . ILE E 1 120 ? 22.911 20.474 107.152 1.00 39.12 120 ILE E CA 1
ATOM 10154 C C . ILE E 1 120 ? 22.670 19.062 106.646 1.00 39.73 120 ILE E C 1
ATOM 10155 O O . ILE E 1 120 ? 22.673 18.124 107.426 1.00 41.32 120 ILE E O 1
ATOM 10160 N N . PHE E 1 121 ? 22.509 18.943 105.313 1.00 38.39 121 PHE E N 1
ATOM 10161 C CA . PHE E 1 121 ? 22.437 17.657 104.643 1.00 39.42 121 PHE E CA 1
ATOM 10162 C C . PHE E 1 121 ? 23.813 17.285 104.173 1.00 39.08 121 PHE E C 1
ATOM 10163 O O . PHE E 1 121 ? 24.516 18.122 103.580 1.00 38.99 121 PHE E O 1
ATOM 10171 N N . LEU E 1 122 ? 24.249 16.067 104.520 1.00 40.94 122 LEU E N 1
ATOM 10172 C CA . LEU E 1 122 ? 25.514 15.505 104.030 1.00 39.09 122 LEU E CA 1
ATOM 10173 C C . LEU E 1 122 ? 25.159 14.274 103.194 1.00 37.37 122 LEU E C 1
ATOM 10174 O O . LEU E 1 122 ? 24.646 13.294 103.757 1.00 36.33 122 LEU E O 1
ATOM 10179 N N . VAL E 1 123 ? 25.413 14.351 101.884 1.00 32.68 123 VAL E N 1
ATOM 10180 C CA . VAL E 1 123 ? 25.016 13.295 100.962 1.00 36.94 123 VAL E CA 1
ATOM 10181 C C . VAL E 1 123 ? 26.220 12.480 100.551 1.00 36.79 123 VAL E C 1
ATOM 10182 O O . VAL E 1 123 ? 27.220 13.032 100.072 1.00 34.38 123 VAL E O 1
ATOM 10186 N N . ALA E 1 124 ? 26.122 11.180 100.726 1.00 36.41 124 ALA E N 1
ATOM 10187 C CA . ALA E 1 124 ? 27.156 10.250 100.295 1.00 39.84 124 ALA E CA 1
ATOM 10188 C C . ALA E 1 124 ? 26.602 9.185 99.343 1.00 40.77 124 ALA E C 1
ATOM 10189 O O . ALA E 1 124 ? 27.373 8.468 98.738 1.00 39.16 124 ALA E O 1
ATOM 10191 N N . ALA E 1 125 ? 25.305 9.119 99.142 1.00 40.59 125 ALA E N 1
ATOM 10192 C CA . ALA E 1 125 ? 24.732 8.129 98.207 1.00 39.53 125 ALA E CA 1
ATOM 10193 C C . ALA E 1 125 ? 25.198 8.353 96.778 1.00 40.34 125 ALA E C 1
ATOM 10194 O O . ALA E 1 125 ? 25.236 9.470 96.290 1.00 36.58 125 ALA E O 1
ATOM 10196 N N . ASN E 1 126 ? 25.469 7.258 96.069 1.00 40.46 126 ASN E N 1
ATOM 10197 C CA . ASN E 1 126 ? 25.838 7.360 94.652 1.00 44.78 126 ASN E CA 1
ATOM 10198 C C . ASN E 1 126 ? 24.744 7.424 93.657 1.00 40.80 126 ASN E C 1
ATOM 10199 O O . ASN E 1 126 ? 23.700 6.783 93.848 1.00 42.70 126 ASN E O 1
ATOM 10204 N N . PRO E 1 127 ? 24.942 8.152 92.569 1.00 37.82 127 PRO E N 1
ATOM 10205 C CA . PRO E 1 127 ? 25.989 9.079 92.177 1.00 36.89 127 PRO E CA 1
ATOM 10206 C C . PRO E 1 127 ? 25.898 10.384 92.998 1.00 38.32 127 PRO E C 1
ATOM 10207 O O . PRO E 1 127 ? 24.962 11.161 92.894 1.00 37.18 127 PRO E O 1
ATOM 10211 N N . VAL E 1 128 ? 26.940 10.626 93.775 1.00 37.09 128 VAL E N 1
ATOM 10212 C CA . VAL E 1 128 ? 26.883 11.582 94.825 1.00 37.93 128 VAL E CA 1
ATOM 10213 C C . VAL E 1 128 ? 26.686 13.020 94.346 1.00 33.31 128 VAL E C 1
ATOM 10214 O O . VAL E 1 128 ? 25.934 13.775 94.987 1.00 38.59 128 VAL E O 1
ATOM 10218 N N . ASP E 1 129 ? 27.391 13.455 93.319 1.00 35.73 129 ASP E N 1
ATOM 10219 C CA . ASP E 1 129 ? 27.301 14.885 92.910 1.00 35.92 129 ASP E CA 1
ATOM 10220 C C . ASP E 1 129 ? 25.864 15.171 92.412 1.00 36.30 129 ASP E C 1
ATOM 10221 O O . ASP E 1 129 ? 25.287 16.216 92.725 1.00 35.95 129 ASP E O 1
ATOM 10226 N N . ILE E 1 130 ? 25.314 14.211 91.661 1.00 34.25 130 ILE E N 1
ATOM 10227 C CA . ILE E 1 130 ? 23.929 14.339 91.159 1.00 37.51 130 ILE E CA 1
ATOM 10228 C C . ILE E 1 130 ? 22.921 14.283 92.301 1.00 37.62 130 ILE E C 1
ATOM 10229 O O . ILE E 1 130 ? 22.042 15.130 92.384 1.00 41.20 130 ILE E O 1
ATOM 10234 N N . LEU E 1 131 ? 23.127 13.372 93.269 1.00 40.35 131 LEU E N 1
ATOM 10235 C CA . LEU E 1 131 ? 22.174 13.304 94.377 1.00 38.63 131 LEU E CA 1
ATOM 10236 C C . LEU E 1 131 ? 22.309 14.455 95.357 1.00 38.29 131 LEU E C 1
ATOM 10237 O O . LEU E 1 131 ? 21.347 14.770 96.055 1.00 41.11 131 LEU E O 1
ATOM 10242 N N . THR E 1 132 ? 23.476 15.116 95.396 1.00 37.76 132 THR E N 1
ATOM 10243 C CA . THR E 1 132 ? 23.658 16.323 96.208 1.00 36.34 132 THR E CA 1
ATOM 10244 C C . THR E 1 132 ? 22.804 17.450 95.586 1.00 34.65 132 THR E C 1
ATOM 10245 O O . THR E 1 132 ? 22.035 18.094 96.271 1.00 38.78 132 THR E O 1
ATOM 10249 N N . TYR E 1 133 ? 22.957 17.653 94.270 1.00 35.44 133 TYR E N 1
ATOM 10250 C CA . TYR E 1 133 ? 22.140 18.596 93.547 1.00 38.88 133 TYR E CA 1
ATOM 10251 C C . TYR E 1 133 ? 20.653 18.257 93.728 1.00 37.87 133 TYR E C 1
ATOM 10252 O O . TYR E 1 133 ? 19.850 19.106 94.126 1.00 40.03 133 TYR E O 1
ATOM 10261 N N . ALA E 1 134 ? 20.299 16.982 93.566 1.00 40.02 134 ALA E N 1
ATOM 10262 C CA . ALA E 1 134 ? 18.899 16.631 93.773 1.00 40.46 134 ALA E CA 1
ATOM 10263 C C . ALA E 1 134 ? 18.389 16.946 95.203 1.00 44.26 134 ALA E C 1
ATOM 10264 O O . ALA E 1 134 ? 17.242 17.350 95.404 1.00 43.10 134 ALA E O 1
ATOM 10266 N N . THR E 1 135 ? 19.247 16.716 96.219 1.00 43.29 135 THR E N 1
ATOM 10267 C CA . THR E 1 135 ? 18.837 16.949 97.609 1.00 41.52 135 THR E CA 1
ATOM 10268 C C . THR E 1 135 ? 18.576 18.451 97.752 1.00 40.60 135 THR E C 1
ATOM 10269 O O . THR E 1 135 ? 17.630 18.875 98.418 1.00 40.12 135 THR E O 1
ATOM 10273 N N . TRP E 1 136 ? 19.468 19.259 97.168 1.00 40.90 136 TRP E N 1
ATOM 10274 C CA . TRP E 1 136 ? 19.296 20.723 97.172 1.00 41.59 136 TRP E CA 1
ATOM 10275 C C . TRP E 1 136 ? 17.937 21.127 96.501 1.00 45.80 136 TRP E C 1
ATOM 10276 O O . TRP E 1 136 ? 17.127 21.838 97.103 1.00 41.72 136 TRP E O 1
ATOM 10287 N N . LYS E 1 137 ? 17.669 20.591 95.318 1.00 45.33 137 LYS E N 1
ATOM 10288 C CA . LYS E 1 137 ? 16.364 20.855 94.655 1.00 51.35 137 LYS E CA 1
ATOM 10289 C C . LYS E 1 137 ? 15.149 20.428 95.489 1.00 50.38 137 LYS E C 1
ATOM 10290 O O . LYS E 1 137 ? 14.220 21.204 95.677 1.00 41.32 137 LYS E O 1
ATOM 10296 N N . LEU E 1 138 ? 15.185 19.207 96.009 1.00 48.15 138 LEU E N 1
ATOM 10297 C CA . LEU E 1 138 ? 14.022 18.657 96.716 1.00 48.25 138 LEU E CA 1
ATOM 10298 C C . LEU E 1 138 ? 13.831 19.376 98.034 1.00 48.64 138 LEU E C 1
ATOM 10299 O O . LEU E 1 138 ? 12.701 19.648 98.437 1.00 44.37 138 LEU E O 1
ATOM 10304 N N . SER E 1 139 ? 14.918 19.685 98.742 1.00 43.29 139 SER E N 1
ATOM 10305 C CA . SER E 1 139 ? 14.819 20.185 100.096 1.00 42.46 139 SER E CA 1
ATOM 10306 C C . SER E 1 139 ? 14.448 21.657 100.178 1.00 44.47 139 SER E C 1
ATOM 10307 O O . SER E 1 139 ? 13.903 22.081 101.175 1.00 42.83 139 SER E O 1
ATOM 10310 N N . GLY E 1 140 ? 14.865 22.441 99.190 1.00 42.63 140 GLY E N 1
ATOM 10311 C CA . GLY E 1 140 ? 14.729 23.903 99.241 1.00 42.98 140 GLY E CA 1
ATOM 10312 C C . GLY E 1 140 ? 15.770 24.589 100.092 1.00 44.74 140 GLY E C 1
ATOM 10313 O O . GLY E 1 140 ? 15.664 25.760 100.332 1.00 41.15 140 GLY E O 1
ATOM 10314 N N . PHE E 1 141 ? 16.789 23.848 100.571 1.00 42.40 141 PHE E N 1
ATOM 10315 C CA . PHE E 1 141 ? 17.709 24.433 101.488 1.00 42.12 141 PHE E CA 1
ATOM 10316 C C . PHE E 1 141 ? 18.681 25.343 100.737 1.00 41.24 141 PHE E C 1
ATOM 10317 O O . PHE E 1 141 ? 18.841 25.216 99.551 1.00 39.56 141 PHE E O 1
ATOM 10325 N N . PRO E 1 142 ? 19.400 26.194 101.471 1.00 41.30 142 PRO E N 1
ATOM 10326 C CA . PRO E 1 142 ? 20.439 26.984 100.855 1.00 42.73 142 PRO E CA 1
ATOM 10327 C C . PRO E 1 142 ? 21.559 26.067 100.338 1.00 42.60 142 PRO E C 1
ATOM 10328 O O . PRO E 1 142 ? 21.856 25.005 100.935 1.00 42.18 142 PRO E O 1
ATOM 10332 N N . LYS E 1 143 ? 22.183 26.516 99.255 1.00 40.38 143 LYS E N 1
ATOM 10333 C CA . LYS E 1 143 ? 23.267 25.812 98.563 1.00 43.55 143 LYS E CA 1
ATOM 10334 C C . LYS E 1 143 ? 24.378 25.337 99.486 1.00 40.32 143 LYS E C 1
ATOM 10335 O O . LYS E 1 143 ? 24.955 24.245 99.349 1.00 43.60 143 LYS E O 1
ATOM 10341 N N . ASN E 1 144 ? 24.709 26.173 100.422 1.00 38.05 144 ASN E N 1
ATOM 10342 C CA . ASN E 1 144 ? 25.879 25.922 101.290 1.00 41.98 144 ASN E CA 1
ATOM 10343 C C . ASN E 1 144 ? 25.556 25.006 102.473 1.00 38.35 144 ASN E C 1
ATOM 10344 O O . ASN E 1 144 ? 26.444 24.592 103.184 1.00 38.73 144 ASN E O 1
ATOM 10349 N N . ARG E 1 145 ? 24.296 24.593 102.597 1.00 38.06 145 ARG E N 1
ATOM 10350 C CA . ARG E 1 145 ? 23.890 23.637 103.600 1.00 37.72 145 ARG E CA 1
ATOM 10351 C C . ARG E 1 145 ? 23.479 22.282 103.064 1.00 38.48 145 ARG E C 1
ATOM 10352 O O . ARG E 1 145 ? 22.881 21.470 103.793 1.00 37.21 145 ARG E O 1
ATOM 10360 N N . VAL E 1 146 ? 23.783 22.042 101.785 1.00 37.57 146 VAL E N 1
ATOM 10361 C CA . VAL E 1 146 ? 23.680 20.737 101.212 1.00 38.66 146 VAL E CA 1
ATOM 10362 C C . VAL E 1 146 ? 25.049 20.425 100.677 1.00 37.84 146 VAL E C 1
ATOM 10363 O O . VAL E 1 146 ? 25.560 21.164 99.824 1.00 38.23 146 VAL E O 1
ATOM 10367 N N . VAL E 1 147 ? 25.637 19.372 101.210 1.00 34.30 147 VAL E N 1
ATOM 10368 C CA . VAL E 1 147 ? 27.036 19.069 101.002 1.00 35.68 147 VAL E CA 1
ATOM 10369 C C . VAL E 1 147 ? 27.180 17.615 100.578 1.00 35.00 147 VAL E C 1
ATOM 10370 O O . VAL E 1 147 ? 26.518 16.754 101.169 1.00 36.44 147 VAL E O 1
ATOM 10374 N N . GLY E 1 148 ? 28.039 17.337 99.589 1.00 31.17 148 GLY E N 1
ATOM 10375 C CA . GLY E 1 148 ? 28.262 15.934 99.189 1.00 33.22 148 GLY E CA 1
ATOM 10376 C C . GLY E 1 148 ? 29.657 15.543 99.532 1.00 31.81 148 GLY E C 1
ATOM 10377 O O . GLY E 1 148 ? 30.519 16.393 99.565 1.00 36.85 148 GLY E O 1
ATOM 10378 N N . SER E 1 149 ? 29.883 14.242 99.754 1.00 34.99 149 SER E N 1
ATOM 10379 C CA . SER E 1 149 ? 31.204 13.722 100.031 1.00 34.33 149 SER E CA 1
ATOM 10380 C C . SER E 1 149 ? 32.118 13.800 98.800 1.00 33.28 149 SER E C 1
ATOM 10381 O O . SER E 1 149 ? 33.323 13.995 98.961 1.00 33.29 149 SER E O 1
ATOM 10384 N N . GLY E 1 150 ? 31.517 13.857 97.592 1.00 33.99 150 GLY E N 1
ATOM 10385 C CA . GLY E 1 150 ? 32.264 14.250 96.406 1.00 33.64 150 GLY E CA 1
ATOM 10386 C C . GLY E 1 150 ? 33.529 13.428 96.232 1.00 32.82 150 GLY E C 1
ATOM 10387 O O . GLY E 1 150 ? 33.489 12.238 96.339 1.00 30.21 150 GLY E O 1
ATOM 10388 N N . THR E 1 151 ? 34.669 14.077 96.038 1.00 32.14 151 THR E N 1
ATOM 10389 C CA . THR E 1 151 ? 35.902 13.349 95.842 1.00 34.34 151 THR E CA 1
ATOM 10390 C C . THR E 1 151 ? 36.772 13.318 97.144 1.00 35.43 151 THR E C 1
ATOM 10391 O O . THR E 1 151 ? 37.996 13.167 97.080 1.00 34.18 151 THR E O 1
ATOM 10395 N N . SER E 1 152 ? 36.157 13.434 98.319 1.00 36.88 152 SER E N 1
ATOM 10396 C CA . SER E 1 152 ? 36.976 13.401 99.591 1.00 33.38 152 SER E CA 1
ATOM 10397 C C . SER E 1 152 ? 37.598 12.041 99.756 1.00 31.06 152 SER E C 1
ATOM 10398 O O . SER E 1 152 ? 38.758 11.961 100.106 1.00 30.66 152 SER E O 1
ATOM 10401 N N . LEU E 1 153 ? 36.902 10.992 99.408 1.00 33.11 153 LEU E N 1
ATOM 10402 C CA . LEU E 1 153 ? 37.457 9.620 99.496 1.00 34.84 153 LEU E CA 1
ATOM 10403 C C . LEU E 1 153 ? 38.508 9.287 98.417 1.00 34.18 153 LEU E C 1
ATOM 10404 O O . LEU E 1 153 ? 39.614 8.769 98.724 1.00 36.43 153 LEU E O 1
ATOM 10409 N N . ASP E 1 154 ? 38.243 9.696 97.179 1.00 32.67 154 ASP E N 1
ATOM 10410 C CA . ASP E 1 154 ? 39.236 9.551 96.127 1.00 34.46 154 ASP E CA 1
ATOM 10411 C C . ASP E 1 154 ? 40.501 10.279 96.492 1.00 32.48 154 ASP E C 1
ATOM 10412 O O . ASP E 1 154 ? 41.644 9.794 96.294 1.00 29.09 154 ASP E O 1
ATOM 10417 N N . THR E 1 155 ? 40.336 11.452 97.045 1.00 31.26 155 THR E N 1
ATOM 10418 C CA . THR E 1 155 ? 41.484 12.271 97.468 1.00 31.04 155 THR E CA 1
ATOM 10419 C C . THR E 1 155 ? 42.282 11.558 98.591 1.00 33.08 155 THR E C 1
ATOM 10420 O O . THR E 1 155 ? 43.510 11.533 98.523 1.00 32.75 155 THR E O 1
ATOM 10424 N N . ALA E 1 156 ? 41.605 11.066 99.635 1.00 32.46 156 ALA E N 1
ATOM 10425 C CA . ALA E 1 156 ? 42.286 10.252 100.681 1.00 37.23 156 ALA E CA 1
ATOM 10426 C C . ALA E 1 156 ? 43.029 9.024 100.058 1.00 35.25 156 ALA E C 1
ATOM 10427 O O . ALA E 1 156 ? 44.174 8.756 100.403 1.00 32.21 156 ALA E O 1
ATOM 10429 N N . ARG E 1 157 ? 42.380 8.348 99.116 1.00 32.39 157 ARG E N 1
ATOM 10430 C CA . ARG E 1 157 ? 43.035 7.248 98.395 1.00 33.34 157 ARG E CA 1
ATOM 10431 C C . ARG E 1 157 ? 44.296 7.658 97.707 1.00 35.58 157 ARG E C 1
ATOM 10432 O O . ARG E 1 157 ? 45.315 6.976 97.770 1.00 31.37 157 ARG E O 1
ATOM 10440 N N . PHE E 1 158 ? 44.252 8.837 97.092 1.00 35.57 158 PHE E N 1
ATOM 10441 C CA . PHE E 1 158 ? 45.330 9.363 96.332 1.00 35.08 158 PHE E CA 1
ATOM 10442 C C . PHE E 1 158 ? 46.447 9.756 97.250 1.00 31.53 158 PHE E C 1
ATOM 10443 O O . PHE E 1 158 ? 47.631 9.416 97.007 1.00 31.05 158 PHE E O 1
ATOM 10451 N N . ARG E 1 159 ? 46.101 10.418 98.335 1.00 31.56 159 ARG E N 1
ATOM 10452 C CA . ARG E 1 159 ? 47.131 10.769 99.348 1.00 31.65 159 ARG E CA 1
ATOM 10453 C C . ARG E 1 159 ? 47.815 9.548 99.997 1.00 33.77 159 ARG E C 1
ATOM 10454 O O . ARG E 1 159 ? 49.022 9.510 100.143 1.00 34.80 159 ARG E O 1
ATOM 10462 N N . GLN E 1 160 ? 47.028 8.537 100.304 1.00 31.70 160 GLN E N 1
ATOM 10463 C CA . GLN E 1 160 ? 47.618 7.313 100.875 1.00 32.40 160 GLN E CA 1
ATOM 10464 C C . GLN E 1 160 ? 48.478 6.538 99.896 1.00 35.08 160 GLN E C 1
ATOM 10465 O O . GLN E 1 160 ? 49.512 5.943 100.276 1.00 34.85 160 GLN E O 1
ATOM 10471 N N . SER E 1 161 ? 48.076 6.502 98.625 1.00 35.09 161 SER E N 1
ATOM 10472 C CA . SER E 1 161 ? 48.886 5.902 97.614 1.00 37.07 161 SER E CA 1
ATOM 10473 C C . SER E 1 161 ? 50.235 6.583 97.394 1.00 33.51 161 SER E C 1
ATOM 10474 O O . SER E 1 161 ? 51.300 5.940 97.335 1.00 33.40 161 SER E O 1
ATOM 10477 N N . ILE E 1 162 ? 50.257 7.923 97.403 1.00 33.97 162 ILE E N 1
ATOM 10478 C CA . ILE E 1 162 ? 51.507 8.652 97.352 1.00 35.06 162 ILE E CA 1
ATOM 10479 C C . ILE E 1 162 ? 52.318 8.380 98.645 1.00 33.63 162 ILE E C 1
ATOM 10480 O O . ILE E 1 162 ? 53.544 8.186 98.598 1.00 35.11 162 ILE E O 1
ATOM 10485 N N . ALA E 1 163 ? 51.642 8.411 99.788 1.00 33.10 163 ALA E N 1
ATOM 10486 C CA . ALA E 1 163 ? 52.304 8.225 101.106 1.00 34.53 163 ALA E CA 1
ATOM 10487 C C . ALA E 1 163 ? 53.036 6.903 101.160 1.00 35.88 163 ALA E C 1
ATOM 10488 O O . ALA E 1 163 ? 54.188 6.828 101.588 1.00 35.43 163 ALA E O 1
ATOM 10490 N N . LYS E 1 164 ? 52.385 5.863 100.647 1.00 37.07 164 LYS E N 1
ATOM 10491 C CA . LYS E 1 164 ? 53.037 4.557 100.559 1.00 39.38 164 LYS E CA 1
ATOM 10492 C C . LYS E 1 164 ? 54.231 4.535 99.622 1.00 41.37 164 LYS E C 1
ATOM 10493 O O . LYS E 1 164 ? 55.229 3.911 99.902 1.00 38.81 164 LYS E O 1
ATOM 10499 N N . MET E 1 165 ? 54.151 5.242 98.510 1.00 41.33 165 MET E N 1
ATOM 10500 C CA . MET E 1 165 ? 55.225 5.235 97.548 1.00 42.18 165 MET E CA 1
ATOM 10501 C C . MET E 1 165 ? 56.461 5.863 98.188 1.00 47.57 165 MET E C 1
ATOM 10502 O O . MET E 1 165 ? 57.545 5.395 98.011 1.00 40.25 165 MET E O 1
ATOM 10507 N N . VAL E 1 166 ? 56.262 6.934 98.920 1.00 40.24 166 VAL E N 1
ATOM 10508 C CA . VAL E 1 166 ? 57.350 7.768 99.405 1.00 39.48 166 VAL E CA 1
ATOM 10509 C C . VAL E 1 166 ? 57.667 7.504 100.884 1.00 38.25 166 VAL E C 1
ATOM 10510 O O . VAL E 1 166 ? 58.645 7.987 101.410 1.00 41.13 166 VAL E O 1
ATOM 10514 N N . ASN E 1 167 ? 56.878 6.649 101.539 1.00 38.95 167 ASN E N 1
ATOM 10515 C CA . ASN E 1 167 ? 57.034 6.360 102.965 1.00 40.03 167 ASN E CA 1
ATOM 10516 C C . ASN E 1 167 ? 56.973 7.564 103.911 1.00 37.02 167 ASN E C 1
ATOM 10517 O O . ASN E 1 167 ? 57.872 7.819 104.679 1.00 36.62 167 ASN E O 1
ATOM 10522 N N . VAL E 1 168 ? 55.881 8.301 103.795 1.00 35.46 168 VAL E N 1
ATOM 10523 C CA . VAL E 1 168 ? 55.618 9.530 104.584 1.00 35.10 168 VAL E CA 1
ATOM 10524 C C . VAL E 1 168 ? 54.177 9.356 105.063 1.00 35.73 168 VAL E C 1
ATOM 10525 O O . VAL E 1 168 ? 53.317 8.811 104.322 1.00 36.54 168 VAL E O 1
ATOM 10529 N N . ASP E 1 169 ? 53.913 9.834 106.257 1.00 34.09 169 ASP E N 1
ATOM 10530 C CA . ASP E 1 169 ? 52.559 9.977 106.790 1.00 33.77 169 ASP E CA 1
ATOM 10531 C C . ASP E 1 169 ? 51.712 10.651 105.717 1.00 36.34 169 ASP E C 1
ATOM 10532 O O . ASP E 1 169 ? 52.052 11.731 105.242 1.00 33.49 169 ASP E O 1
ATOM 10537 N N . ALA E 1 170 ? 50.537 10.107 105.424 1.00 32.21 170 ALA E N 1
ATOM 10538 C CA . ALA E 1 170 ? 49.681 10.792 104.414 1.00 32.05 170 ALA E CA 1
ATOM 10539 C C . ALA E 1 170 ? 49.211 12.128 104.864 1.00 29.51 170 ALA E C 1
ATOM 10540 O O . ALA E 1 170 ? 48.706 12.928 104.068 1.00 33.00 170 ALA E O 1
ATOM 10542 N N . ARG E 1 171 ? 49.184 12.351 106.178 1.00 29.64 171 ARG E N 1
ATOM 10543 C CA . ARG E 1 171 ? 48.826 13.698 106.691 1.00 31.59 171 ARG E CA 1
ATOM 10544 C C . ARG E 1 171 ? 49.800 14.743 106.254 1.00 31.17 171 ARG E C 1
ATOM 10545 O O . ARG E 1 171 ? 49.539 15.961 106.399 1.00 31.33 171 ARG E O 1
ATOM 10553 N N . SER E 1 172 ? 50.973 14.330 105.765 1.00 30.48 172 SER E N 1
ATOM 10554 C CA . SER E 1 172 ? 51.995 15.227 105.225 1.00 32.49 172 SER E CA 1
ATOM 10555 C C . SER E 1 172 ? 51.975 15.237 103.692 1.00 33.96 172 SER E C 1
ATOM 10556 O O . SER E 1 172 ? 52.777 15.911 103.070 1.00 32.09 172 SER E O 1
ATOM 10559 N N . VAL E 1 173 ? 50.931 14.608 103.118 1.00 33.45 173 VAL E N 1
ATOM 10560 C CA . VAL E 1 173 ? 50.786 14.535 101.640 1.00 34.06 173 VAL E CA 1
ATOM 10561 C C . VAL E 1 173 ? 49.560 15.314 101.291 1.00 33.47 173 VAL E C 1
ATOM 10562 O O . VAL E 1 173 ? 48.533 15.216 101.961 1.00 34.04 173 VAL E O 1
ATOM 10566 N N . HIS E 1 174 ? 49.682 16.174 100.284 1.00 33.29 174 HIS E N 1
ATOM 10567 C CA . HIS E 1 174 ? 48.561 17.065 99.918 1.00 32.11 174 HIS E CA 1
ATOM 10568 C C . HIS E 1 174 ? 48.359 16.924 98.469 1.00 32.86 174 HIS E C 1
ATOM 10569 O O . HIS E 1 174 ? 49.126 17.491 97.657 1.00 36.94 174 HIS E O 1
ATOM 10576 N N . ALA E 1 175 ? 47.246 16.361 98.076 1.00 34.39 175 ALA E N 1
ATOM 10577 C CA . ALA E 1 175 ? 46.954 16.140 96.631 1.00 34.97 175 ALA E CA 1
ATOM 10578 C C . ALA E 1 175 ? 45.454 15.983 96.520 1.00 38.15 175 ALA E C 1
ATOM 10579 O O . ALA E 1 175 ? 44.848 15.306 97.324 1.00 43.54 175 ALA E O 1
ATOM 10581 N N . TYR E 1 176 ? 44.887 16.458 95.447 1.00 34.10 176 TYR E N 1
ATOM 10582 C CA . TYR E 1 176 ? 43.443 16.334 95.227 1.00 34.18 176 TYR E CA 1
ATOM 10583 C C . TYR E 1 176 ? 43.065 15.509 94.013 1.00 33.27 176 TYR E C 1
ATOM 10584 O O . TYR E 1 176 ? 43.750 15.547 92.982 1.00 34.49 176 TYR E O 1
ATOM 10593 N N . ILE E 1 177 ? 41.961 14.837 94.137 1.00 33.08 177 ILE E N 1
ATOM 10594 C CA . ILE E 1 177 ? 41.189 14.417 93.001 1.00 34.68 177 ILE E CA 1
ATOM 10595 C C . ILE E 1 177 ? 39.997 15.366 92.974 1.00 32.49 177 ILE E C 1
ATOM 10596 O O . ILE E 1 177 ? 39.374 15.616 94.006 1.00 34.81 177 ILE E O 1
ATOM 10601 N N . MET E 1 178 ? 39.650 15.842 91.780 1.00 33.44 178 MET E N 1
ATOM 10602 C CA . MET E 1 178 ? 38.502 16.706 91.574 1.00 33.93 178 MET E CA 1
ATOM 10603 C C . MET E 1 178 ? 37.601 16.268 90.446 1.00 31.80 178 MET E C 1
ATOM 10604 O O . MET E 1 178 ? 37.904 15.326 89.692 1.00 32.28 178 MET E O 1
ATOM 10609 N N . GLY E 1 179 ? 36.497 16.985 90.320 1.00 30.93 179 GLY E N 1
ATOM 10610 C CA . GLY E 1 179 ? 35.504 16.778 89.260 1.00 33.16 179 GLY E CA 1
ATOM 10611 C C . GLY E 1 179 ? 34.289 16.048 89.869 1.00 31.72 179 GLY E C 1
ATOM 10612 O O . GLY E 1 179 ? 34.125 15.996 91.101 1.00 32.97 179 GLY E O 1
ATOM 10613 N N . GLU E 1 180 ? 33.496 15.441 88.995 1.00 33.39 180 GLU E N 1
ATOM 10614 C CA . GLU E 1 180 ? 32.448 14.466 89.427 1.00 34.33 180 GLU E CA 1
ATOM 10615 C C . GLU E 1 180 ? 33.098 13.196 89.901 1.00 35.58 180 GLU E C 1
ATOM 10616 O O . GLU E 1 180 ? 33.939 12.621 89.225 1.00 41.57 180 GLU E O 1
ATOM 10622 N N . HIS E 1 181 ? 32.757 12.754 91.100 1.00 37.49 181 HIS E N 1
ATOM 10623 C CA . HIS E 1 181 ? 33.247 11.497 91.631 1.00 34.71 181 HIS E CA 1
ATOM 10624 C C . HIS E 1 181 ? 32.771 10.464 90.654 1.00 36.26 181 HIS E C 1
ATOM 10625 O O . HIS E 1 181 ? 31.574 10.394 90.410 1.00 39.62 181 HIS E O 1
ATOM 10632 N N . GLY E 1 182 ? 33.669 9.641 90.142 1.00 37.67 182 GLY E N 1
ATOM 10633 C CA . GLY E 1 182 ? 33.324 8.588 89.132 1.00 39.23 182 GLY E CA 1
ATOM 10634 C C . GLY E 1 182 ? 34.384 8.587 88.060 1.00 40.58 182 GLY E C 1
ATOM 10635 O O . GLY E 1 182 ? 35.439 9.237 88.262 1.00 37.86 182 GLY E O 1
ATOM 10636 N N . ASP E 1 183 ? 34.036 8.108 86.863 1.00 41.23 183 ASP E N 1
ATOM 10637 C CA . ASP E 1 183 ? 34.989 7.862 85.790 1.00 43.32 183 ASP E CA 1
ATOM 10638 C C . ASP E 1 183 ? 35.547 9.102 85.087 1.00 40.24 183 ASP E C 1
ATOM 10639 O O . ASP E 1 183 ? 36.637 8.973 84.492 1.00 36.54 183 ASP E O 1
ATOM 10644 N N . THR E 1 184 ? 34.980 10.300 85.330 1.00 34.63 184 THR E N 1
ATOM 10645 C CA . THR E 1 184 ? 35.553 11.498 84.781 1.00 36.25 184 THR E CA 1
ATOM 10646 C C . THR E 1 184 ? 36.369 12.345 85.762 1.00 36.22 184 THR E C 1
ATOM 10647 O O . THR E 1 184 ? 36.837 13.442 85.413 1.00 38.29 184 THR E O 1
ATOM 10651 N N . GLU E 1 185 ? 36.530 11.897 86.985 1.00 35.90 185 GLU E N 1
ATOM 10652 C CA . GLU E 1 185 ? 37.387 12.617 87.937 1.00 33.82 185 GLU E CA 1
ATOM 10653 C C . GLU E 1 185 ? 38.852 12.643 87.486 1.00 33.17 185 GLU E C 1
ATOM 10654 O O . GLU E 1 185 ? 39.277 11.801 86.721 1.00 33.44 185 GLU E O 1
ATOM 10660 N N . PHE E 1 186 ? 39.643 13.584 88.011 1.00 33.28 186 PHE E N 1
ATOM 10661 C CA . PHE E 1 186 ? 41.014 13.709 87.557 1.00 33.98 186 PHE E CA 1
ATOM 10662 C C . PHE E 1 186 ? 41.947 14.180 88.695 1.00 33.46 186 PHE E C 1
ATOM 10663 O O . PHE E 1 186 ? 41.469 14.683 89.694 1.00 32.34 186 PHE E O 1
ATOM 10671 N N . PRO E 1 187 ? 43.270 13.889 88.577 1.00 34.17 187 PRO E N 1
ATOM 10672 C CA . PRO E 1 187 ? 44.164 14.256 89.615 1.00 34.25 187 PRO E CA 1
ATOM 10673 C C . PRO E 1 187 ? 44.710 15.642 89.361 1.00 36.16 187 PRO E C 1
ATOM 10674 O O . PRO E 1 187 ? 45.032 15.984 88.229 1.00 37.35 187 PRO E O 1
ATOM 10678 N N . VAL E 1 188 ? 44.875 16.395 90.426 1.00 34.45 188 VAL E N 1
ATOM 10679 C CA . VAL E 1 188 ? 45.402 17.772 90.311 1.00 35.80 188 VAL E CA 1
ATOM 10680 C C . VAL E 1 188 ? 46.907 17.680 90.601 1.00 37.27 188 VAL E C 1
ATOM 10681 O O . VAL E 1 188 ? 47.382 18.172 91.613 1.00 37.96 188 VAL E O 1
ATOM 10685 N N . TRP E 1 189 ? 47.629 17.028 89.706 1.00 36.92 189 TRP E N 1
ATOM 10686 C CA . TRP E 1 189 ? 49.083 16.820 89.900 1.00 40.78 189 TRP E CA 1
ATOM 10687 C C . TRP E 1 189 ? 49.823 18.148 90.050 1.00 38.56 189 TRP E C 1
ATOM 10688 O O . TRP E 1 189 ? 50.791 18.242 90.780 1.00 37.02 189 TRP E O 1
ATOM 10699 N N . SER E 1 190 ? 49.364 19.182 89.366 1.00 38.63 190 SER E N 1
ATOM 10700 C CA . SER E 1 190 ? 50.081 20.470 89.407 1.00 40.48 190 SER E CA 1
ATOM 10701 C C . SER E 1 190 ? 50.266 21.037 90.803 1.00 43.81 190 SER E C 1
ATOM 10702 O O . SER E 1 190 ? 51.183 21.809 91.034 1.00 41.99 190 SER E O 1
ATOM 10705 N N . HIS E 1 191 ? 49.335 20.760 91.707 1.00 39.03 191 HIS E N 1
ATOM 10706 C CA . HIS E 1 191 ? 49.409 21.322 93.043 1.00 39.94 191 HIS E CA 1
ATOM 10707 C C . HIS E 1 191 ? 49.694 20.291 94.109 1.00 38.79 191 HIS E C 1
ATOM 10708 O O . HIS E 1 191 ? 49.698 20.632 95.272 1.00 40.36 191 HIS E O 1
ATOM 10715 N N . ALA E 1 192 ? 49.853 19.032 93.704 1.00 38.28 192 ALA E N 1
ATOM 10716 C CA . ALA E 1 192 ? 50.051 17.935 94.606 1.00 39.87 192 ALA E CA 1
ATOM 10717 C C . ALA E 1 192 ? 51.468 18.018 95.151 1.00 42.63 192 ALA E C 1
ATOM 10718 O O . ALA E 1 192 ? 52.378 18.365 94.404 1.00 41.84 192 ALA E O 1
ATOM 10720 N N . ASN E 1 193 ? 51.632 17.722 96.454 1.00 36.94 193 ASN E N 1
ATOM 10721 C CA . ASN E 1 193 ? 52.884 17.971 97.130 1.00 36.84 193 ASN E CA 1
ATOM 10722 C C . ASN E 1 193 ? 53.028 17.121 98.369 1.00 38.18 193 ASN E C 1
ATOM 10723 O O . ASN E 1 193 ? 52.066 16.602 98.900 1.00 36.63 193 ASN E O 1
ATOM 10728 N N . ILE E 1 194 ? 54.272 16.945 98.752 1.00 36.63 194 ILE E N 1
ATOM 10729 C CA . ILE E 1 194 ? 54.635 16.203 99.951 1.00 36.38 194 ILE E CA 1
ATOM 10730 C C . ILE E 1 194 ? 55.414 17.189 100.781 1.00 35.95 194 ILE E C 1
ATOM 10731 O O . ILE E 1 194 ? 56.470 17.646 100.382 1.00 36.66 194 ILE E O 1
ATOM 10736 N N . GLY E 1 195 ? 54.844 17.537 101.918 1.00 39.25 195 GLY E N 1
ATOM 10737 C CA . GLY E 1 195 ? 55.430 18.549 102.795 1.00 42.93 195 GLY E CA 1
ATOM 10738 C C . GLY E 1 195 ? 55.805 19.858 102.084 1.00 42.10 195 GLY E C 1
ATOM 10739 O O . GLY E 1 195 ? 56.789 20.477 102.435 1.00 40.48 195 GLY E O 1
ATOM 10740 N N . GLY E 1 196 ? 55.017 20.237 101.057 1.00 44.65 196 GLY E N 1
ATOM 10741 C CA . GLY E 1 196 ? 55.286 21.470 100.312 1.00 42.81 196 GLY E CA 1
ATOM 10742 C C . GLY E 1 196 ? 56.109 21.294 99.045 1.00 44.44 196 GLY E C 1
ATOM 10743 O O . GLY E 1 196 ? 56.113 22.168 98.176 1.00 46.33 196 GLY E O 1
ATOM 10744 N N . VAL E 1 197 ? 56.810 20.174 98.916 1.00 44.12 197 VAL E N 1
ATOM 10745 C CA . VAL E 1 197 ? 57.582 19.864 97.705 1.00 43.32 197 VAL E CA 1
ATOM 10746 C C . VAL E 1 197 ? 56.653 19.230 96.654 1.00 45.03 197 VAL E C 1
ATOM 10747 O O . VAL E 1 197 ? 56.079 18.160 96.888 1.00 41.62 197 VAL E O 1
ATOM 10751 N N . THR E 1 198 ? 56.510 19.878 95.489 1.00 44.86 198 THR E N 1
ATOM 10752 C CA . THR E 1 198 ? 55.490 19.417 94.529 1.00 43.05 198 THR E CA 1
ATOM 10753 C C . THR E 1 198 ? 55.903 18.039 94.040 1.00 44.62 198 THR E C 1
ATOM 10754 O O . THR E 1 198 ? 57.075 17.647 94.142 1.00 42.55 198 THR E O 1
ATOM 10758 N N . ILE E 1 199 ? 54.936 17.262 93.568 1.00 42.11 199 ILE E N 1
ATOM 10759 C CA . ILE E 1 199 ? 55.256 16.001 92.959 1.00 47.56 199 ILE E CA 1
ATOM 10760 C C . ILE E 1 199 ? 56.272 16.181 91.769 1.00 51.75 199 ILE E C 1
ATOM 10761 O O . ILE E 1 199 ? 57.194 15.374 91.630 1.00 48.74 199 ILE E O 1
ATOM 10766 N N . ALA E 1 200 ? 56.109 17.232 90.965 1.00 53.00 200 ALA E N 1
ATOM 10767 C CA . ALA E 1 200 ? 57.042 17.510 89.823 1.00 55.90 200 ALA E CA 1
ATOM 10768 C C . ALA E 1 200 ? 58.442 17.688 90.424 1.00 52.02 200 ALA E C 1
ATOM 10769 O O . ALA E 1 200 ? 59.404 17.104 89.938 1.00 47.90 200 ALA E O 1
ATOM 10771 N N . GLU E 1 201 ? 58.533 18.468 91.493 1.00 50.73 201 GLU E N 1
ATOM 10772 C CA . GLU E 1 201 ? 59.819 18.679 92.165 1.00 51.43 201 GLU E CA 1
ATOM 10773 C C . GLU E 1 201 ? 60.398 17.384 92.765 1.00 49.64 201 GLU E C 1
ATOM 10774 O O . GLU E 1 201 ? 61.569 17.111 92.646 1.00 48.78 201 GLU E O 1
ATOM 10780 N N . TRP E 1 202 ? 59.545 16.563 93.343 1.00 47.79 202 TRP E N 1
ATOM 10781 C CA . TRP E 1 202 ? 59.972 15.310 93.993 1.00 46.17 202 TRP E CA 1
ATOM 10782 C C . TRP E 1 202 ? 60.555 14.336 92.980 1.00 47.67 202 TRP E C 1
ATOM 10783 O O . TRP E 1 202 ? 61.544 13.680 93.235 1.00 48.17 202 TRP E O 1
ATOM 10794 N N . VAL E 1 203 ? 59.912 14.259 91.821 1.00 52.85 203 VAL E N 1
ATOM 10795 C CA . VAL E 1 203 ? 60.322 13.370 90.740 1.00 52.73 203 VAL E CA 1
ATOM 10796 C C . VAL E 1 203 ? 61.650 13.788 90.140 1.00 54.34 203 VAL E C 1
ATOM 10797 O O . VAL E 1 203 ? 62.469 12.940 89.780 1.00 57.93 203 VAL E O 1
ATOM 10801 N N . LYS E 1 204 ? 61.897 15.097 90.067 1.00 59.63 204 LYS E N 1
ATOM 10802 C CA . LYS E 1 204 ? 63.205 15.631 89.645 1.00 61.55 204 LYS E CA 1
ATOM 10803 C C . LYS E 1 204 ? 64.288 15.195 90.602 1.00 61.87 204 LYS E C 1
ATOM 10804 O O . LYS E 1 204 ? 65.381 14.828 90.189 1.00 59.53 204 LYS E O 1
ATOM 10810 N N . ALA E 1 205 ? 63.993 15.226 91.892 1.00 57.10 205 ALA E N 1
ATOM 10811 C CA . ALA E 1 205 ? 64.966 14.800 92.894 1.00 59.22 205 ALA E CA 1
ATOM 10812 C C . ALA E 1 205 ? 65.094 13.246 92.991 1.00 60.88 205 ALA E C 1
ATOM 10813 O O . ALA E 1 205 ? 66.088 12.735 93.486 1.00 57.14 205 ALA E O 1
ATOM 10815 N N . HIS E 1 206 ? 64.092 12.521 92.510 1.00 53.59 206 HIS E N 1
ATOM 10816 C CA . HIS E 1 206 ? 64.041 11.075 92.688 1.00 55.49 206 HIS E CA 1
ATOM 10817 C C . HIS E 1 206 ? 63.607 10.443 91.374 1.00 59.42 206 HIS E C 1
ATOM 10818 O O . HIS E 1 206 ? 62.463 9.971 91.238 1.00 53.91 206 HIS E O 1
ATOM 10825 N N . PRO E 1 207 ? 64.506 10.450 90.389 1.00 61.20 207 PRO E N 1
ATOM 10826 C CA . PRO E 1 207 ? 64.106 10.086 89.034 1.00 63.50 207 PRO E CA 1
ATOM 10827 C C . PRO E 1 207 ? 63.803 8.603 88.822 1.00 63.48 207 PRO E C 1
ATOM 10828 O O . PRO E 1 207 ? 63.355 8.244 87.768 1.00 59.40 207 PRO E O 1
ATOM 10832 N N . GLU E 1 208 ? 63.986 7.762 89.833 1.00 66.33 208 GLU E N 1
ATOM 10833 C CA . GLU E 1 208 ? 63.500 6.400 89.757 1.00 67.48 208 GLU E CA 1
ATOM 10834 C C . GLU E 1 208 ? 61.977 6.321 89.752 1.00 68.56 208 GLU E C 1
ATOM 10835 O O . GLU E 1 208 ? 61.421 5.302 89.345 1.00 64.35 208 GLU E O 1
ATOM 10841 N N . ILE E 1 209 ? 61.303 7.381 90.208 1.00 64.75 209 ILE E N 1
ATOM 10842 C CA . ILE E 1 209 ? 59.840 7.497 90.070 1.00 61.67 209 ILE E CA 1
ATOM 10843 C C . ILE E 1 209 ? 59.507 7.888 88.626 1.00 61.00 209 ILE E C 1
ATOM 10844 O O . ILE E 1 209 ? 59.734 9.030 88.215 1.00 58.85 209 ILE E O 1
ATOM 10849 N N . LYS E 1 210 ? 58.996 6.932 87.861 1.00 59.73 210 LYS E N 1
ATOM 10850 C CA . LYS E 1 210 ? 58.698 7.175 86.436 1.00 62.50 210 LYS E CA 1
ATOM 10851 C C . LYS E 1 210 ? 57.302 7.676 86.257 1.00 62.33 210 LYS E C 1
ATOM 10852 O O . LYS E 1 210 ? 56.385 7.374 87.070 1.00 58.33 210 LYS E O 1
ATOM 10858 N N . GLU E 1 211 ? 57.140 8.428 85.172 1.00 58.16 211 GLU E N 1
ATOM 10859 C CA . GLU E 1 211 ? 55.874 9.034 84.801 1.00 60.50 211 GLU E CA 1
ATOM 10860 C C . GLU E 1 211 ? 54.752 7.995 84.649 1.00 59.19 211 GLU E C 1
ATOM 10861 O O . GLU E 1 211 ? 53.643 8.210 85.140 1.00 50.63 211 GLU E O 1
ATOM 10867 N N . ASP E 1 212 ? 55.097 6.835 84.087 1.00 54.11 212 ASP E N 1
ATOM 10868 C CA . ASP E 1 212 ? 54.185 5.727 83.963 1.00 59.22 212 ASP E CA 1
ATOM 10869 C C . ASP E 1 212 ? 53.602 5.238 85.286 1.00 58.34 212 ASP E C 1
ATOM 10870 O O . ASP E 1 212 ? 52.458 4.821 85.348 1.00 54.69 212 ASP E O 1
ATOM 10875 N N . LYS E 1 213 ? 54.421 5.235 86.332 1.00 56.31 213 LYS E N 1
ATOM 10876 C CA . LYS E 1 213 ? 53.987 4.770 87.642 1.00 57.68 213 LYS E CA 1
ATOM 10877 C C . LYS E 1 213 ? 52.958 5.763 88.227 1.00 52.02 213 LYS E C 1
ATOM 10878 O O . LYS E 1 213 ? 52.002 5.366 88.871 1.00 47.14 213 LYS E O 1
ATOM 10884 N N . LEU E 1 214 ? 53.171 7.042 88.010 1.00 46.48 214 LEU E N 1
ATOM 10885 C CA . LEU E 1 214 ? 52.269 8.051 88.527 1.00 48.15 214 LEU E CA 1
ATOM 10886 C C . LEU E 1 214 ? 50.949 7.978 87.769 1.00 45.31 214 LEU E C 1
ATOM 10887 O O . LEU E 1 214 ? 49.877 8.094 88.368 1.00 44.53 214 LEU E O 1
ATOM 10892 N N . VAL E 1 215 ? 51.011 7.754 86.442 1.00 47.41 215 VAL E N 1
ATOM 10893 C CA . VAL E 1 215 ? 49.778 7.637 85.664 1.00 45.91 215 VAL E CA 1
ATOM 10894 C C . VAL E 1 215 ? 48.982 6.432 86.153 1.00 43.97 215 VAL E C 1
ATOM 10895 O O . VAL E 1 215 ? 47.763 6.478 86.400 1.00 37.46 215 VAL E O 1
ATOM 10899 N N . LYS E 1 216 ? 49.679 5.338 86.356 1.00 41.01 216 LYS E N 1
ATOM 10900 C CA . LYS E 1 216 ? 49.047 4.143 86.918 1.00 46.54 216 LYS E CA 1
ATOM 10901 C C . LYS E 1 216 ? 48.495 4.318 88.309 1.00 41.86 216 LYS E C 1
ATOM 10902 O O . LYS E 1 216 ? 47.439 3.776 88.612 1.00 38.91 216 LYS E O 1
ATOM 10908 N N . MET E 1 217 ? 49.214 5.062 89.180 1.00 38.88 217 MET E N 1
ATOM 10909 C CA . MET E 1 217 ? 48.722 5.361 90.510 1.00 40.51 217 MET E CA 1
ATOM 10910 C C . MET E 1 217 ? 47.359 6.028 90.440 1.00 39.60 217 MET E C 1
ATOM 10911 O O . MET E 1 217 ? 46.433 5.631 91.154 1.00 38.35 217 MET E O 1
ATOM 10916 N N . PHE E 1 218 ? 47.220 7.081 89.608 1.00 40.19 218 PHE E N 1
ATOM 10917 C CA . PHE E 1 218 ? 45.884 7.723 89.500 1.00 35.65 218 PHE E CA 1
ATOM 10918 C C . PHE E 1 218 ? 44.842 6.743 88.941 1.00 38.51 218 PHE E C 1
ATOM 10919 O O . PHE E 1 218 ? 43.720 6.653 89.468 1.00 38.32 218 PHE E O 1
ATOM 10927 N N . GLU E 1 219 ? 45.190 5.968 87.902 1.00 37.93 219 GLU E N 1
ATOM 10928 C CA . GLU E 1 219 ? 44.224 4.977 87.399 1.00 40.91 219 GLU E CA 1
ATOM 10929 C C . GLU E 1 219 ? 43.755 4.015 88.507 1.00 39.96 219 GLU E C 1
ATOM 10930 O O . GLU E 1 219 ? 42.574 3.641 88.584 1.00 36.90 219 GLU E O 1
ATOM 10936 N N . ASP E 1 220 ? 44.707 3.546 89.298 1.00 40.57 220 ASP E N 1
ATOM 10937 C CA . ASP E 1 220 ? 44.417 2.597 90.413 1.00 44.24 220 ASP E CA 1
ATOM 10938 C C . ASP E 1 220 ? 43.508 3.267 91.448 1.00 44.70 220 ASP E C 1
ATOM 10939 O O . ASP E 1 220 ? 42.589 2.655 91.973 1.00 37.55 220 ASP E O 1
ATOM 10944 N N . VAL E 1 221 ? 43.762 4.541 91.731 1.00 36.93 221 VAL E N 1
ATOM 10945 C CA . VAL E 1 221 ? 42.815 5.277 92.577 1.00 38.28 221 VAL E CA 1
ATOM 10946 C C . VAL E 1 221 ? 41.426 5.296 91.983 1.00 37.98 221 VAL E C 1
ATOM 10947 O O . VAL E 1 221 ? 40.450 5.004 92.640 1.00 36.81 221 VAL E O 1
ATOM 10951 N N . ARG E 1 222 ? 41.312 5.659 90.705 1.00 38.38 222 ARG E N 1
ATOM 10952 C CA . ARG E 1 222 ? 39.997 5.761 90.061 1.00 40.20 222 ARG E CA 1
ATOM 10953 C C . ARG E 1 222 ? 39.288 4.446 90.071 1.00 37.45 222 ARG E C 1
ATOM 10954 O O . ARG E 1 222 ? 38.080 4.423 90.139 1.00 42.17 222 ARG E O 1
ATOM 10962 N N . ASN E 1 223 ? 40.012 3.345 89.920 1.00 37.54 223 ASN E N 1
ATOM 10963 C CA . ASN E 1 223 ? 39.416 2.007 89.934 1.00 41.89 223 ASN E CA 1
ATOM 10964 C C . ASN E 1 223 ? 39.390 1.310 91.284 1.00 42.04 223 ASN E C 1
ATOM 10965 O O . ASN E 1 223 ? 39.141 0.061 91.369 1.00 40.00 223 ASN E O 1
ATOM 10970 N N . LYS E 1 224 ? 39.730 2.036 92.341 1.00 40.35 224 LYS E N 1
ATOM 10971 C CA . LYS E 1 224 ? 39.954 1.345 93.613 1.00 42.23 224 LYS E CA 1
ATOM 10972 C C . LYS E 1 224 ? 38.745 0.667 94.184 1.00 40.17 224 LYS E C 1
ATOM 10973 O O . LYS E 1 224 ? 38.850 -0.446 94.757 1.00 36.98 224 LYS E O 1
ATOM 10979 N N . ALA E 1 225 ? 37.608 1.295 94.047 1.00 34.21 225 ALA E N 1
ATOM 10980 C CA . ALA E 1 225 ? 36.369 0.709 94.568 1.00 39.52 225 ALA E CA 1
ATOM 10981 C C . ALA E 1 225 ? 36.137 -0.659 93.938 1.00 46.42 225 ALA E C 1
ATOM 10982 O O . ALA E 1 225 ? 35.779 -1.613 94.645 1.00 42.85 225 ALA E O 1
ATOM 10984 N N . TYR E 1 226 ? 36.369 -0.738 92.627 1.00 48.88 226 TYR E N 1
ATOM 10985 C CA . TYR E 1 226 ? 36.172 -1.981 91.886 1.00 55.95 226 TYR E CA 1
ATOM 10986 C C . TYR E 1 226 ? 37.084 -3.042 92.456 1.00 50.38 226 TYR E C 1
ATOM 10987 O O . TYR E 1 226 ? 36.631 -4.170 92.640 1.00 51.65 226 TYR E O 1
ATOM 10996 N N . GLU E 1 227 ? 38.349 -2.683 92.720 1.00 45.59 227 GLU E N 1
ATOM 10997 C CA . GLU E 1 227 ? 39.337 -3.651 93.252 1.00 43.56 227 GLU E CA 1
ATOM 10998 C C . GLU E 1 227 ? 38.942 -4.149 94.642 1.00 47.08 227 GLU E C 1
ATOM 10999 O O . GLU E 1 227 ? 38.956 -5.361 94.918 1.00 47.59 227 GLU E O 1
ATOM 11005 N N . ILE E 1 228 ? 38.503 -3.243 95.486 1.00 42.38 228 ILE E N 1
ATOM 11006 C CA . ILE E 1 228 ? 38.050 -3.630 96.824 1.00 42.42 228 ILE E CA 1
ATOM 11007 C C . ILE E 1 228 ? 36.808 -4.528 96.754 1.00 42.20 228 ILE E C 1
ATOM 11008 O O . ILE E 1 228 ? 36.728 -5.559 97.487 1.00 45.53 228 ILE E O 1
ATOM 11013 N N . ILE E 1 229 ? 35.849 -4.148 95.930 1.00 47.19 229 ILE E N 1
ATOM 11014 C CA . ILE E 1 229 ? 34.605 -4.900 95.761 1.00 50.46 229 ILE E CA 1
ATOM 11015 C C . ILE E 1 229 ? 34.885 -6.341 95.266 1.00 52.92 229 ILE E C 1
ATOM 11016 O O . ILE E 1 229 ? 34.376 -7.291 95.820 1.00 52.39 229 ILE E O 1
ATOM 11021 N N . LYS E 1 230 ? 35.748 -6.446 94.270 1.00 51.75 230 LYS E N 1
ATOM 11022 C CA . LYS E 1 230 ? 36.195 -7.708 93.773 1.00 53.25 230 LYS E CA 1
ATOM 11023 C C . LYS E 1 230 ? 36.784 -8.536 94.911 1.00 51.24 230 LYS E C 1
ATOM 11024 O O . LYS E 1 230 ? 36.568 -9.732 94.960 1.00 41.92 230 LYS E O 1
ATOM 11030 N N . LEU E 1 231 ? 37.553 -7.932 95.808 1.00 46.42 231 LEU E N 1
ATOM 11031 C CA . LEU E 1 231 ? 38.263 -8.690 96.818 1.00 45.31 231 LEU E CA 1
ATOM 11032 C C . LEU E 1 231 ? 37.421 -9.048 98.029 1.00 49.25 231 LEU E C 1
ATOM 11033 O O . LEU E 1 231 ? 37.509 -10.188 98.514 1.00 44.18 231 LEU E O 1
ATOM 11038 N N . LYS E 1 232 ? 36.682 -8.072 98.589 1.00 46.67 232 LYS E N 1
ATOM 11039 C CA . LYS E 1 232 ? 35.871 -8.371 99.782 1.00 48.62 232 LYS E CA 1
ATOM 11040 C C . LYS E 1 232 ? 34.387 -8.090 99.624 1.00 49.62 232 LYS E C 1
ATOM 11041 O O . LYS E 1 232 ? 33.685 -8.172 100.594 1.00 53.19 232 LYS E O 1
ATOM 11047 N N . GLY E 1 233 ? 33.895 -7.758 98.424 1.00 49.67 233 GLY E N 1
ATOM 11048 C CA . GLY E 1 233 ? 32.443 -7.587 98.200 1.00 48.26 233 GLY E CA 1
ATOM 11049 C C . GLY E 1 233 ? 31.830 -6.212 98.307 1.00 53.88 233 GLY E C 1
ATOM 11050 O O . GLY E 1 233 ? 30.857 -5.908 97.638 1.00 56.61 233 GLY E O 1
ATOM 11051 N N . ALA E 1 234 ? 32.482 -5.304 99.044 1.00 51.50 234 ALA E N 1
ATOM 11052 C CA . ALA E 1 234 ? 31.960 -3.980 99.224 1.00 48.26 234 ALA E CA 1
ATOM 11053 C C . ALA E 1 234 ? 33.048 -3.091 99.807 1.00 43.20 234 ALA E C 1
ATOM 11054 O O . ALA E 1 234 ? 33.998 -3.596 100.396 1.00 41.91 234 ALA E O 1
ATOM 11056 N N . THR E 1 235 ? 32.922 -1.791 99.622 1.00 42.51 235 THR E N 1
ATOM 11057 C CA . THR E 1 235 ? 33.824 -0.850 100.161 1.00 42.22 235 THR E CA 1
ATOM 11058 C C . THR E 1 235 ? 33.076 0.004 101.197 1.00 40.68 235 THR E C 1
ATOM 11059 O O . THR E 1 235 ? 31.896 0.302 101.015 1.00 39.25 235 THR E O 1
ATOM 11063 N N . PHE E 1 236 ? 33.702 0.324 102.321 1.00 37.54 236 PHE E N 1
ATOM 11064 C CA . PHE E 1 236 ? 33.012 1.117 103.334 1.00 37.08 236 PHE E CA 1
ATOM 11065 C C . PHE E 1 236 ? 33.882 1.858 104.338 1.00 34.08 236 PHE E C 1
ATOM 11066 O O . PHE E 1 236 ? 33.452 2.908 104.860 1.00 34.71 236 PHE E O 1
ATOM 11074 N N . TYR E 1 237 ? 34.998 1.303 104.724 1.00 35.77 237 TYR E N 1
ATOM 11075 C CA . TYR E 1 237 ? 35.826 1.957 105.764 1.00 34.13 237 TYR E CA 1
ATOM 11076 C C . TYR E 1 237 ? 36.301 3.333 105.303 1.00 33.01 237 TYR E C 1
ATOM 11077 O O . TYR E 1 237 ? 36.348 4.269 106.117 1.00 35.39 237 TYR E O 1
ATOM 11086 N N . GLY E 1 238 ? 36.617 3.449 104.005 1.00 33.33 238 GLY E N 1
ATOM 11087 C CA . GLY E 1 238 ? 37.144 4.680 103.439 1.00 34.68 238 GLY E CA 1
ATOM 11088 C C . GLY E 1 238 ? 36.122 5.812 103.541 1.00 35.85 238 GLY E C 1
ATOM 11089 O O . GLY E 1 238 ? 36.352 6.858 104.122 1.00 32.93 238 GLY E O 1
ATOM 11090 N N . ILE E 1 239 ? 34.944 5.542 103.004 1.00 34.24 239 ILE E N 1
ATOM 11091 C CA . ILE E 1 239 ? 33.908 6.561 102.936 1.00 35.56 239 ILE E CA 1
ATOM 11092 C C . ILE E 1 239 ? 33.380 6.875 104.372 1.00 36.08 239 ILE E C 1
ATOM 11093 O O . ILE E 1 239 ? 33.080 8.031 104.682 1.00 35.64 239 ILE E O 1
ATOM 11098 N N . ALA E 1 240 ? 33.210 5.859 105.209 1.00 34.47 240 ALA E N 1
ATOM 11099 C CA . ALA E 1 240 ? 32.711 6.084 106.585 1.00 35.52 240 ALA E CA 1
ATOM 11100 C C . ALA E 1 240 ? 33.628 7.036 107.315 1.00 32.20 240 ALA E C 1
ATOM 11101 O O . ALA E 1 240 ? 33.159 7.902 108.019 1.00 33.24 240 ALA E O 1
ATOM 11103 N N . THR E 1 241 ? 34.943 6.832 107.135 1.00 32.80 241 THR E N 1
ATOM 11104 C CA . THR E 1 241 ? 35.901 7.658 107.783 1.00 31.53 241 THR E CA 1
ATOM 11105 C C . THR E 1 241 ? 35.845 9.090 107.258 1.00 31.38 241 THR E C 1
ATOM 11106 O O . THR E 1 241 ? 35.908 10.065 108.040 1.00 33.81 241 THR E O 1
ATOM 11110 N N . ALA E 1 242 ? 35.682 9.234 105.927 1.00 31.71 242 ALA E N 1
ATOM 11111 C CA . ALA E 1 242 ? 35.592 10.534 105.329 1.00 31.49 242 ALA E CA 1
ATOM 11112 C C . ALA E 1 242 ? 34.384 11.260 105.895 1.00 31.85 242 ALA E C 1
ATOM 11113 O O . ALA E 1 242 ? 34.430 12.467 106.159 1.00 32.37 242 ALA E O 1
ATOM 11115 N N . LEU E 1 243 ? 33.251 10.576 105.955 1.00 30.81 243 LEU E N 1
ATOM 11116 C CA . LEU E 1 243 ? 32.028 11.173 106.434 1.00 30.34 243 LEU E CA 1
ATOM 11117 C C . LEU E 1 243 ? 32.100 11.620 107.880 1.00 31.41 243 LEU E C 1
ATOM 11118 O O . LEU E 1 243 ? 31.596 12.708 108.249 1.00 33.81 243 LEU E O 1
ATOM 11123 N N . ALA E 1 244 ? 32.753 10.830 108.694 1.00 31.52 244 ALA E N 1
ATOM 11124 C CA . ALA E 1 244 ? 32.995 11.239 110.135 1.00 32.72 244 ALA E CA 1
ATOM 11125 C C . ALA E 1 244 ? 33.895 12.494 110.198 1.00 33.80 244 ALA E C 1
ATOM 11126 O O . ALA E 1 244 ? 33.665 13.390 111.006 1.00 33.04 244 ALA E O 1
ATOM 11128 N N . ARG E 1 245 ? 34.917 12.543 109.328 1.00 33.86 245 ARG E N 1
ATOM 11129 C CA . ARG E 1 245 ? 35.813 13.708 109.260 1.00 32.69 245 ARG E CA 1
ATOM 11130 C C . ARG E 1 245 ? 35.007 14.965 108.878 1.00 34.14 245 ARG E C 1
ATOM 11131 O O . ARG E 1 245 ? 35.179 16.023 109.458 1.00 32.09 245 ARG E O 1
ATOM 11139 N N . ILE E 1 246 ? 34.148 14.842 107.871 1.00 32.11 246 ILE E N 1
ATOM 11140 C CA . ILE E 1 246 ? 33.353 15.956 107.417 1.00 33.00 246 ILE E CA 1
ATOM 11141 C C . ILE E 1 246 ? 32.391 16.386 108.549 1.00 34.45 246 ILE E C 1
ATOM 11142 O O . ILE E 1 246 ? 32.250 17.574 108.824 1.00 31.34 246 ILE E O 1
ATOM 11147 N N . SER E 1 247 ? 31.813 15.401 109.219 1.00 34.84 247 SER E N 1
ATOM 11148 C CA . SER E 1 247 ? 30.940 15.664 110.333 1.00 37.36 247 SER E CA 1
ATOM 11149 C C . SER E 1 247 ? 31.616 16.426 111.453 1.00 35.78 247 SER E C 1
ATOM 11150 O O . SER E 1 247 ? 31.032 17.343 111.990 1.00 37.39 247 SER E O 1
ATOM 11153 N N . LYS E 1 248 ? 32.840 16.049 111.783 1.00 36.88 248 LYS E N 1
ATOM 11154 C CA . LYS E 1 248 ? 33.638 16.729 112.806 1.00 36.50 248 LYS E CA 1
ATOM 11155 C C . LYS E 1 248 ? 33.956 18.175 112.420 1.00 33.65 248 LYS E C 1
ATOM 11156 O O . LYS E 1 248 ? 33.872 19.078 113.239 1.00 33.11 248 LYS E O 1
ATOM 11162 N N . ALA E 1 249 ? 34.221 18.414 111.119 1.00 32.47 249 ALA E N 1
ATOM 11163 C CA . ALA E 1 249 ? 34.500 19.782 110.635 1.00 34.21 249 ALA E CA 1
ATOM 11164 C C . ALA E 1 249 ? 33.330 20.705 110.823 1.00 34.61 249 ALA E C 1
ATOM 11165 O O . ALA E 1 249 ? 33.500 21.873 111.182 1.00 32.59 249 ALA E O 1
ATOM 11167 N N . ILE E 1 250 ? 32.140 20.164 110.584 1.00 37.25 250 ILE E N 1
ATOM 11168 C CA . ILE E 1 250 ? 30.915 20.892 110.787 1.00 37.63 250 ILE E CA 1
ATOM 11169 C C . ILE E 1 250 ? 30.632 21.080 112.281 1.00 37.72 250 ILE E C 1
ATOM 11170 O O . ILE E 1 250 ? 30.485 22.181 112.750 1.00 35.51 250 ILE E O 1
ATOM 11175 N N . LEU E 1 251 ? 30.590 19.970 113.010 1.00 36.60 251 LEU E N 1
ATOM 11176 C CA . LEU E 1 251 ? 30.163 20.030 114.395 1.00 40.07 251 LEU E CA 1
ATOM 11177 C C . LEU E 1 251 ? 31.158 20.752 115.366 1.00 40.35 251 LEU E C 1
ATOM 11178 O O . LEU E 1 251 ? 30.725 21.324 116.367 1.00 43.15 251 LEU E O 1
ATOM 11183 N N . ASN E 1 252 ? 32.443 20.757 115.018 1.00 36.46 252 ASN E N 1
ATOM 11184 C CA . ASN E 1 252 ? 33.446 21.495 115.768 1.00 37.29 252 ASN E CA 1
ATOM 11185 C C . ASN E 1 252 ? 33.808 22.851 115.139 1.00 38.34 252 ASN E C 1
ATOM 11186 O O . ASN E 1 252 ? 34.812 23.433 115.532 1.00 37.23 252 ASN E O 1
ATOM 11191 N N . ASP E 1 253 ? 33.052 23.260 114.099 1.00 38.61 253 ASP E N 1
ATOM 11192 C CA . ASP E 1 253 ? 33.164 24.586 113.467 1.00 36.68 253 ASP E CA 1
ATOM 11193 C C . ASP E 1 253 ? 34.595 24.871 113.039 1.00 38.62 253 ASP E C 1
ATOM 11194 O O . ASP E 1 253 ? 35.168 25.886 113.408 1.00 34.09 253 ASP E O 1
ATOM 11199 N N . GLU E 1 254 ? 35.185 23.974 112.250 1.00 36.74 254 GLU E N 1
ATOM 11200 C CA . GLU E 1 254 ? 36.627 24.027 112.070 1.00 33.88 254 GLU E CA 1
ATOM 11201 C C . GLU E 1 254 ? 37.128 25.062 111.056 1.00 33.52 254 GLU E C 1
ATOM 11202 O O . GLU E 1 254 ? 38.273 25.429 111.099 1.00 32.40 254 GLU E O 1
ATOM 11208 N N . ASN E 1 255 ? 36.329 25.356 110.012 1.00 35.80 255 ASN E N 1
ATOM 11209 C CA . ASN E 1 255 ? 36.840 26.013 108.790 1.00 33.11 255 ASN E CA 1
ATOM 11210 C C . ASN E 1 255 ? 37.979 25.226 108.200 1.00 33.85 255 ASN E C 1
ATOM 11211 O O . ASN E 1 255 ? 39.021 25.780 107.811 1.00 34.92 255 ASN E O 1
ATOM 11216 N N . ALA E 1 256 ? 37.743 23.918 108.077 1.00 33.30 256 ALA E N 1
ATOM 11217 C CA . ALA E 1 256 ? 38.649 23.005 107.448 1.00 34.13 256 ALA E CA 1
ATOM 11218 C C . ALA E 1 256 ? 38.482 23.002 105.928 1.00 33.73 256 ALA E C 1
ATOM 11219 O O . ALA E 1 256 ? 37.360 23.205 105.436 1.00 32.10 256 ALA E O 1
ATOM 11221 N N . VAL E 1 257 ? 39.581 22.784 105.211 1.00 33.35 257 VAL E N 1
ATOM 11222 C CA . VAL E 1 257 ? 39.535 22.645 103.765 1.00 33.90 257 VAL E CA 1
ATOM 11223 C C . VAL E 1 257 ? 39.439 21.163 103.428 1.00 33.61 257 VAL E C 1
ATOM 11224 O O . VAL E 1 257 ? 40.279 20.404 103.794 1.00 37.23 257 VAL E O 1
ATOM 11228 N N . LEU E 1 258 ? 38.336 20.776 102.755 1.00 34.14 258 LEU E N 1
ATOM 11229 C CA . LEU E 1 258 ? 38.094 19.387 102.318 1.00 34.03 258 LEU E CA 1
ATOM 11230 C C . LEU E 1 258 ? 37.600 19.457 100.884 1.00 33.91 258 LEU E C 1
ATOM 11231 O O . LEU E 1 258 ? 36.855 20.383 100.529 1.00 34.26 258 LEU E O 1
ATOM 11236 N N . PRO E 1 259 ? 37.885 18.442 100.087 1.00 35.73 259 PRO E N 1
ATOM 11237 C CA . PRO E 1 259 ? 37.341 18.357 98.752 1.00 35.51 259 PRO E CA 1
ATOM 11238 C C . PRO E 1 259 ? 35.927 17.803 98.889 1.00 39.31 259 PRO E C 1
ATOM 11239 O O . PRO E 1 259 ? 35.752 16.689 99.422 1.00 40.31 259 PRO E O 1
ATOM 11243 N N . LEU E 1 260 ? 34.926 18.619 98.524 1.00 34.37 260 LEU E N 1
ATOM 11244 C CA . LEU E 1 260 ? 33.519 18.235 98.690 1.00 32.57 260 LEU E CA 1
ATOM 11245 C C . LEU E 1 260 ? 32.744 18.547 97.472 1.00 33.87 260 LEU E C 1
ATOM 11246 O O . LEU E 1 260 ? 33.249 19.319 96.627 1.00 33.07 260 LEU E O 1
ATOM 11251 N N . SER E 1 261 ? 31.528 17.980 97.357 1.00 33.76 261 SER E N 1
ATOM 11252 C CA . SER E 1 261 ? 30.621 18.355 96.307 1.00 33.28 261 SER E CA 1
ATOM 11253 C C . SER E 1 261 ? 29.973 19.641 96.745 1.00 34.97 261 SER E C 1
ATOM 11254 O O . SER E 1 261 ? 29.223 19.678 97.746 1.00 34.56 261 SER E O 1
ATOM 11257 N N . VAL E 1 262 ? 30.253 20.698 96.002 1.00 35.35 262 VAL E N 1
ATOM 11258 C CA . VAL E 1 262 ? 29.729 22.057 96.320 1.00 34.94 262 VAL E CA 1
ATOM 11259 C C . VAL E 1 262 ? 29.149 22.714 95.050 1.00 35.91 262 VAL E C 1
ATOM 11260 O O . VAL E 1 262 ? 29.466 22.322 93.936 1.00 34.56 262 VAL E O 1
ATOM 11264 N N . TYR E 1 263 ? 28.314 23.724 95.243 1.00 37.95 263 TYR E N 1
ATOM 11265 C CA . TYR E 1 263 ? 27.582 24.352 94.205 1.00 37.00 263 TYR E CA 1
ATOM 11266 C C . TYR E 1 263 ? 28.447 25.310 93.433 1.00 38.57 263 TYR E C 1
ATOM 11267 O O . TYR E 1 263 ? 28.953 26.269 94.003 1.00 37.29 263 TYR E O 1
ATOM 11276 N N . MET E 1 264 ? 28.471 25.149 92.120 1.00 36.41 264 MET E N 1
ATOM 11277 C CA . MET E 1 264 ? 29.159 26.072 91.264 1.00 38.35 264 MET E CA 1
ATOM 11278 C C . MET E 1 264 ? 28.373 27.368 90.999 1.00 39.70 264 MET E C 1
ATOM 11279 O O . MET E 1 264 ? 27.289 27.376 90.410 1.00 37.98 264 MET E O 1
ATOM 11284 N N . ASP E 1 265 ? 28.966 28.489 91.373 1.00 41.94 265 ASP E N 1
ATOM 11285 C CA . ASP E 1 265 ? 28.430 29.801 91.037 1.00 45.34 265 ASP E CA 1
ATOM 11286 C C . ASP E 1 265 ? 29.506 30.629 90.332 1.00 49.26 265 ASP E C 1
ATOM 11287 O O . ASP E 1 265 ? 29.840 31.728 90.778 1.00 46.29 265 ASP E O 1
ATOM 11292 N N . GLY E 1 266 ? 30.031 30.104 89.241 1.00 45.13 266 GLY E N 1
ATOM 11293 C CA . GLY E 1 266 ? 31.035 30.819 88.465 1.00 42.72 266 GLY E CA 1
ATOM 11294 C C . GLY E 1 266 ? 32.448 30.287 88.572 1.00 44.14 266 GLY E C 1
ATOM 11295 O O . GLY E 1 266 ? 33.234 30.448 87.655 1.00 40.91 266 GLY E O 1
ATOM 11296 N N . GLN E 1 267 ? 32.740 29.520 89.633 1.00 43.79 267 GLN E N 1
ATOM 11297 C CA . GLN E 1 267 ? 34.044 28.883 89.751 1.00 46.02 267 GLN E CA 1
ATOM 11298 C C . GLN E 1 267 ? 34.323 28.011 88.528 1.00 43.26 267 GLN E C 1
ATOM 11299 O O . GLN E 1 267 ? 33.443 27.261 88.062 1.00 46.69 267 GLN E O 1
ATOM 11305 N N . TYR E 1 268 ? 35.536 28.133 87.985 1.00 43.58 268 TYR E N 1
ATOM 11306 C CA . TYR E 1 268 ? 35.982 27.398 86.839 1.00 44.67 268 TYR E CA 1
ATOM 11307 C C . TYR E 1 268 ? 35.104 27.673 85.615 1.00 46.65 268 TYR E C 1
ATOM 11308 O O . TYR E 1 268 ? 35.094 26.852 84.692 1.00 48.61 268 TYR E O 1
ATOM 11317 N N . GLY E 1 269 ? 34.387 28.807 85.597 1.00 44.97 269 GLY E N 1
ATOM 11318 C CA . GLY E 1 269 ? 33.395 29.084 84.537 1.00 41.90 269 GLY E CA 1
ATOM 11319 C C . GLY E 1 269 ? 32.126 28.206 84.583 1.00 41.02 269 GLY E C 1
ATOM 11320 O O . GLY E 1 269 ? 31.470 28.059 83.583 1.00 38.62 269 GLY E O 1
ATOM 11321 N N . LEU E 1 270 ? 31.902 27.510 85.696 1.00 39.84 270 LEU E N 1
ATOM 11322 C CA . LEU E 1 270 ? 30.819 26.568 85.880 1.00 38.62 270 LEU E CA 1
ATOM 11323 C C . LEU E 1 270 ? 29.664 27.159 86.680 1.00 39.27 270 LEU E C 1
ATOM 11324 O O . LEU E 1 270 ? 29.867 28.032 87.504 1.00 34.96 270 LEU E O 1
ATOM 11329 N N . ASN E 1 271 ? 28.441 26.738 86.376 1.00 38.73 271 ASN E N 1
ATOM 11330 C CA . ASN E 1 271 ? 27.192 27.207 87.081 1.00 38.99 271 ASN E CA 1
ATOM 11331 C C . ASN E 1 271 ? 26.157 26.094 87.241 1.00 39.96 271 ASN E C 1
ATOM 11332 O O . ASN E 1 271 ? 25.947 25.307 86.318 1.00 37.72 271 ASN E O 1
ATOM 11337 N N . ASP E 1 272 ? 25.539 26.060 88.406 1.00 40.46 272 ASP E N 1
ATOM 11338 C CA . ASP E 1 272 ? 24.301 25.321 88.630 1.00 41.88 272 ASP E CA 1
ATOM 11339 C C . ASP E 1 272 ? 24.485 23.841 88.548 1.00 42.75 272 ASP E C 1
ATOM 11340 O O . ASP E 1 272 ? 23.686 23.130 87.958 1.00 41.16 272 ASP E O 1
ATOM 11345 N N . ILE E 1 273 ? 25.581 23.374 89.133 1.00 41.22 273 ILE E N 1
ATOM 11346 C CA . ILE E 1 273 ? 25.821 21.976 89.375 1.00 36.86 273 ILE E CA 1
ATOM 11347 C C . ILE E 1 273 ? 26.593 21.886 90.702 1.00 36.51 273 ILE E C 1
ATOM 11348 O O . ILE E 1 273 ? 27.247 22.865 91.108 1.00 32.65 273 ILE E O 1
ATOM 11353 N N . TYR E 1 274 ? 26.547 20.706 91.304 1.00 34.91 274 TYR E N 1
ATOM 11354 C CA . TYR E 1 274 ? 27.448 20.331 92.384 1.00 38.85 274 TYR E CA 1
ATOM 11355 C C . TYR E 1 274 ? 28.531 19.516 91.833 1.00 36.94 274 TYR E C 1
ATOM 11356 O O . TYR E 1 274 ? 28.305 18.636 91.015 1.00 32.68 274 TYR E O 1
ATOM 11365 N N . ILE E 1 275 ? 29.765 19.873 92.182 1.00 37.65 275 ILE E N 1
ATOM 11366 C CA . ILE E 1 275 ? 30.924 19.151 91.676 1.00 35.10 275 ILE E CA 1
ATOM 11367 C C . ILE E 1 275 ? 32.096 19.238 92.716 1.00 35.60 275 ILE E C 1
ATOM 11368 O O . ILE E 1 275 ? 32.105 20.111 93.579 1.00 32.02 275 ILE E O 1
ATOM 11373 N N . GLY E 1 276 ? 33.024 18.264 92.661 1.00 33.43 276 GLY E N 1
ATOM 11374 C CA . GLY E 1 276 ? 34.092 18.152 93.631 1.00 34.69 276 GLY E CA 1
ATOM 11375 C C . GLY E 1 276 ? 35.206 19.197 93.473 1.00 34.43 276 GLY E C 1
ATOM 11376 O O . GLY E 1 276 ? 35.858 19.282 92.438 1.00 34.63 276 GLY E O 1
ATOM 11377 N N . THR E 1 277 ? 35.410 19.997 94.503 1.00 33.18 277 THR E N 1
ATOM 11378 C CA . THR E 1 277 ? 36.498 20.930 94.546 1.00 34.34 277 THR E CA 1
ATOM 11379 C C . THR E 1 277 ? 36.826 21.213 96.059 1.00 37.46 277 THR E C 1
ATOM 11380 O O . THR E 1 277 ? 35.961 21.022 96.901 1.00 37.98 277 THR E O 1
ATOM 11384 N N . PRO E 1 278 ? 38.037 21.668 96.359 1.00 37.20 278 PRO E N 1
ATOM 11385 C CA . PRO E 1 278 ? 38.285 21.957 97.756 1.00 37.47 278 PRO E CA 1
ATOM 11386 C C . PRO E 1 278 ? 37.400 23.149 98.188 1.00 31.04 278 PRO E C 1
ATOM 11387 O O . PRO E 1 278 ? 37.134 24.046 97.412 1.00 32.29 278 PRO E O 1
ATOM 11391 N N . ALA E 1 279 ? 36.948 23.083 99.419 1.00 31.31 279 ALA E N 1
ATOM 11392 C CA . ALA E 1 279 ? 36.117 24.086 100.020 1.00 30.72 279 ALA E CA 1
ATOM 11393 C C . ALA E 1 279 ? 36.394 24.192 101.498 1.00 32.33 279 ALA E C 1
ATOM 11394 O O . ALA E 1 279 ? 36.770 23.207 102.163 1.00 33.19 279 ALA E O 1
ATOM 11396 N N . VAL E 1 280 ? 36.070 25.319 102.060 1.00 31.77 280 VAL E N 1
ATOM 11397 C CA . VAL E 1 280 ? 36.142 25.541 103.478 1.00 32.98 280 VAL E CA 1
ATOM 11398 C C . VAL E 1 280 ? 34.758 25.241 104.128 1.00 34.38 280 VAL E C 1
ATOM 11399 O O . VAL E 1 280 ? 33.744 25.754 103.693 1.00 35.42 280 VAL E O 1
ATOM 11403 N N . ILE E 1 281 ? 34.729 24.456 105.192 1.00 32.91 281 ILE E N 1
ATOM 11404 C CA . ILE E 1 281 ? 33.467 24.036 105.807 1.00 34.48 281 ILE E CA 1
ATOM 11405 C C . ILE E 1 281 ? 33.504 24.319 107.304 1.00 34.65 281 ILE E C 1
ATOM 11406 O O . ILE E 1 281 ? 34.513 24.110 107.983 1.00 35.90 281 ILE E O 1
ATOM 11411 N N . ASN E 1 282 ? 32.388 24.753 107.829 1.00 35.32 282 ASN E N 1
ATOM 11412 C CA . ASN E 1 282 ? 32.281 25.006 109.263 1.00 36.84 282 ASN E CA 1
ATOM 11413 C C . ASN E 1 282 ? 30.862 24.709 109.725 1.00 37.06 282 ASN E C 1
ATOM 11414 O O . ASN E 1 282 ? 30.117 23.993 109.050 1.00 35.67 282 ASN E O 1
ATOM 11419 N N . ARG E 1 283 ? 30.506 25.175 110.913 1.00 38.06 283 ARG E N 1
ATOM 11420 C CA . ARG E 1 283 ? 29.224 24.806 111.481 1.00 39.04 283 ARG E CA 1
ATOM 11421 C C . ARG E 1 283 ? 28.060 25.219 110.562 1.00 42.74 283 ARG E C 1
ATOM 11422 O O . ARG E 1 283 ? 26.974 24.633 110.646 1.00 41.88 283 ARG E O 1
ATOM 11430 N N . ASN E 1 284 ? 28.262 26.248 109.735 1.00 43.78 284 ASN E N 1
ATOM 11431 C CA . ASN E 1 284 ? 27.186 26.720 108.839 1.00 45.68 284 ASN E CA 1
ATOM 11432 C C . ASN E 1 284 ? 27.321 26.162 107.434 1.00 45.36 284 ASN E C 1
ATOM 11433 O O . ASN E 1 284 ? 26.613 26.577 106.551 1.00 41.39 284 ASN E O 1
ATOM 11438 N N . GLY E 1 285 ? 28.145 25.133 107.240 1.00 38.54 285 GLY E N 1
ATOM 11439 C CA . GLY E 1 285 ? 28.247 24.508 105.970 1.00 40.28 285 GLY E CA 1
ATOM 11440 C C . GLY E 1 285 ? 29.358 25.123 105.174 1.00 43.95 285 GLY E C 1
ATOM 11441 O O . GLY E 1 285 ? 30.376 25.601 105.744 1.00 41.27 285 GLY E O 1
ATOM 11442 N N . ILE E 1 286 ? 29.163 25.184 103.859 1.00 37.96 286 ILE E N 1
ATOM 11443 C CA . ILE E 1 286 ? 30.260 25.619 102.982 1.00 38.97 286 ILE E CA 1
ATOM 11444 C C . ILE E 1 286 ? 30.447 27.123 103.171 1.00 37.86 286 ILE E C 1
ATOM 11445 O O . ILE E 1 286 ? 29.503 27.873 103.006 1.00 39.59 286 ILE E O 1
ATOM 11450 N N . GLN E 1 287 ? 31.649 27.572 103.492 1.00 39.99 287 GLN E N 1
ATOM 11451 C CA . GLN E 1 287 ? 31.950 28.992 103.630 1.00 45.18 287 GLN E CA 1
ATOM 11452 C C . GLN E 1 287 ? 32.643 29.678 102.478 1.00 47.12 287 GLN E C 1
ATOM 11453 O O . GLN E 1 287 ? 32.441 30.853 102.275 1.00 49.14 287 GLN E O 1
ATOM 11459 N N . ASN E 1 288 ? 33.502 28.980 101.802 1.00 42.19 288 ASN E N 1
ATOM 11460 C CA . ASN E 1 288 ? 34.305 29.507 100.720 1.00 46.78 288 ASN E CA 1
ATOM 11461 C C . ASN E 1 288 ? 34.572 28.236 99.818 1.00 43.39 288 ASN E C 1
ATOM 11462 O O . ASN E 1 288 ? 34.864 27.165 100.322 1.00 45.10 288 ASN E O 1
ATOM 11467 N N . ILE E 1 289 ? 34.522 28.396 98.517 1.00 38.45 289 ILE E N 1
ATOM 11468 C CA . ILE E 1 289 ? 34.880 27.389 97.593 1.00 40.29 289 ILE E CA 1
ATOM 11469 C C . ILE E 1 289 ? 36.226 27.777 97.045 1.00 42.65 289 ILE E C 1
ATOM 11470 O O . ILE E 1 289 ? 36.417 28.925 96.594 1.00 35.91 289 ILE E O 1
ATOM 11475 N N . LEU E 1 290 ? 37.193 26.871 97.099 1.00 39.05 290 LEU E N 1
ATOM 11476 C CA . LEU E 1 290 ? 38.565 27.230 96.621 1.00 43.30 290 LEU E CA 1
ATOM 11477 C C . LEU E 1 290 ? 38.663 26.861 95.167 1.00 43.37 290 LEU E C 1
ATOM 11478 O O . LEU E 1 290 ? 38.337 25.720 94.743 1.00 40.37 290 LEU E O 1
ATOM 11483 N N . GLU E 1 291 ? 39.080 27.825 94.387 1.00 41.78 291 GLU E N 1
ATOM 11484 C CA . GLU E 1 291 ? 39.184 27.643 92.943 1.00 44.09 291 GLU E CA 1
ATOM 11485 C C . GLU E 1 291 ? 40.665 27.453 92.638 1.00 45.88 291 GLU E C 1
ATOM 11486 O O . GLU E 1 291 ? 41.404 28.391 92.452 1.00 45.00 291 GLU E O 1
ATOM 11492 N N . ILE E 1 292 ? 41.110 26.209 92.575 1.00 46.21 292 ILE E N 1
ATOM 11493 C CA . ILE E 1 292 ? 42.531 25.902 92.275 1.00 48.02 292 ILE E CA 1
ATOM 11494 C C . ILE E 1 292 ? 42.830 26.250 90.861 1.00 44.28 292 ILE E C 1
ATOM 11495 O O . ILE E 1 292 ? 42.121 25.789 89.942 1.00 42.78 292 ILE E O 1
ATOM 11500 N N . PRO E 1 293 ? 43.892 27.023 90.622 1.00 44.14 293 PRO E N 1
ATOM 11501 C CA . PRO E 1 293 ? 44.282 27.274 89.216 1.00 45.23 293 PRO E CA 1
ATOM 11502 C C . PRO E 1 293 ? 44.805 25.994 88.479 1.00 52.89 293 PRO E C 1
ATOM 11503 O O . PRO E 1 293 ? 45.892 25.552 88.717 1.00 55.02 293 PRO E O 1
ATOM 11507 N N . LEU E 1 294 ? 44.076 25.488 87.511 1.00 47.20 294 LEU E N 1
ATOM 11508 C CA . LEU E 1 294 ? 44.437 24.245 86.878 1.00 42.63 294 LEU E CA 1
ATOM 11509 C C . LEU E 1 294 ? 45.325 24.444 85.625 1.00 43.20 294 LEU E C 1
ATOM 11510 O O . LEU E 1 294 ? 45.238 25.458 84.982 1.00 37.96 294 LEU E O 1
ATOM 11515 N N . THR E 1 295 ? 46.200 23.492 85.313 1.00 38.88 295 THR E N 1
ATOM 11516 C CA . THR E 1 295 ? 46.883 23.493 83.999 1.00 42.04 295 THR E CA 1
ATOM 11517 C C . THR E 1 295 ? 45.812 23.296 82.891 1.00 42.60 295 THR E C 1
ATOM 11518 O O . THR E 1 295 ? 44.656 22.984 83.214 1.00 42.84 295 THR E O 1
ATOM 11522 N N . ASP E 1 296 ? 46.181 23.543 81.628 1.00 43.73 296 ASP E N 1
ATOM 11523 C CA . ASP E 1 296 ? 45.242 23.388 80.554 1.00 44.83 296 ASP E CA 1
ATOM 11524 C C . ASP E 1 296 ? 44.671 21.960 80.527 1.00 44.59 296 ASP E C 1
ATOM 11525 O O . ASP E 1 296 ? 43.477 21.808 80.379 1.00 40.76 296 ASP E O 1
ATOM 11530 N N . HIS E 1 297 ? 45.519 20.964 80.699 1.00 42.44 297 HIS E N 1
ATOM 11531 C CA . HIS E 1 297 ? 45.097 19.559 80.715 1.00 44.45 297 HIS E CA 1
ATOM 11532 C C . HIS E 1 297 ? 44.125 19.269 81.889 1.00 40.72 297 HIS E C 1
ATOM 11533 O O . HIS E 1 297 ? 43.060 18.713 81.725 1.00 37.99 297 HIS E O 1
ATOM 11540 N N . GLU E 1 298 ? 44.466 19.740 83.080 1.00 37.24 298 GLU E N 1
ATOM 11541 C CA . GLU E 1 298 ? 43.577 19.602 84.218 1.00 37.07 298 GLU E CA 1
ATOM 11542 C C . GLU E 1 298 ? 42.205 20.352 84.045 1.00 35.95 298 GLU E C 1
ATOM 11543 O O . GLU E 1 298 ? 41.165 19.803 84.358 1.00 38.72 298 GLU E O 1
ATOM 11549 N N . GLU E 1 299 ? 42.265 21.580 83.497 1.00 38.69 299 GLU E N 1
ATOM 11550 C CA . GLU E 1 299 ? 41.081 22.401 83.302 1.00 38.79 299 GLU E CA 1
ATOM 11551 C C . GLU E 1 299 ? 40.145 21.651 82.335 1.00 40.20 299 GLU E C 1
ATOM 11552 O O . GLU E 1 299 ? 38.938 21.624 82.506 1.00 41.62 299 GLU E O 1
ATOM 11558 N N . GLU E 1 300 ? 40.730 21.078 81.313 1.00 41.15 300 GLU E N 1
ATOM 11559 C CA . GLU E 1 300 ? 39.935 20.331 80.321 1.00 45.22 300 GLU E CA 1
ATOM 11560 C C . GLU E 1 300 ? 39.239 19.180 80.936 1.00 39.36 300 GLU E C 1
ATOM 11561 O O . GLU E 1 300 ? 38.060 18.892 80.638 1.00 39.06 300 GLU E O 1
ATOM 11567 N N . SER E 1 301 ? 39.959 18.485 81.804 1.00 38.18 301 SER E N 1
ATOM 11568 C CA . SER E 1 301 ? 39.333 17.355 82.544 1.00 36.24 301 SER E CA 1
ATOM 11569 C C . SER E 1 301 ? 38.176 17.854 83.390 1.00 35.47 301 SER E C 1
ATOM 11570 O O . SER E 1 301 ? 37.111 17.235 83.400 1.00 35.39 301 SER E O 1
ATOM 11573 N N . MET E 1 302 ? 38.352 18.989 84.084 1.00 38.70 302 MET E N 1
ATOM 11574 C CA . MET E 1 302 ? 37.275 19.602 84.882 1.00 36.46 302 MET E CA 1
ATOM 11575 C C . MET E 1 302 ? 36.064 19.941 84.001 1.00 36.85 302 MET E C 1
ATOM 11576 O O . MET E 1 302 ? 34.913 19.579 84.299 1.00 38.65 302 MET E O 1
ATOM 11581 N N . GLN E 1 303 ? 36.328 20.665 82.922 1.00 36.95 303 GLN E N 1
ATOM 11582 C CA . GLN E 1 303 ? 35.260 21.063 81.982 1.00 34.67 303 GLN E CA 1
ATOM 11583 C C . GLN E 1 303 ? 34.521 19.871 81.428 1.00 37.10 303 GLN E C 1
ATOM 11584 O O . GLN E 1 303 ? 33.295 19.876 81.402 1.00 36.67 303 GLN E O 1
ATOM 11590 N N . LYS E 1 304 ? 35.249 18.829 81.021 1.00 37.64 304 LYS E N 1
ATOM 11591 C CA . LYS E 1 304 ? 34.594 17.589 80.513 1.00 40.60 304 LYS E CA 1
ATOM 11592 C C . LYS E 1 304 ? 33.796 16.899 81.564 1.00 41.04 304 LYS E C 1
ATOM 11593 O O . LYS E 1 304 ? 32.693 16.414 81.313 1.00 39.13 304 LYS E O 1
ATOM 11599 N N . SER E 1 305 ? 34.338 16.810 82.776 1.00 39.27 305 SER E N 1
ATOM 11600 C CA . SER E 1 305 ? 33.605 16.200 83.834 1.00 34.81 305 SER E CA 1
ATOM 11601 C C . SER E 1 305 ? 32.289 16.971 84.105 1.00 34.51 305 SER E C 1
ATOM 11602 O O . SER E 1 305 ? 31.246 16.362 84.259 1.00 35.13 305 SER E O 1
ATOM 11605 N N . ALA E 1 306 ? 32.358 18.273 84.199 1.00 34.73 306 ALA E N 1
ATOM 11606 C CA . ALA E 1 306 ? 31.188 19.134 84.525 1.00 37.94 306 ALA E CA 1
ATOM 11607 C C . ALA E 1 306 ? 30.146 19.142 83.399 1.00 38.40 306 ALA E C 1
ATOM 11608 O O . ALA E 1 306 ? 28.932 19.040 83.676 1.00 36.94 306 ALA E O 1
ATOM 11610 N N . SER E 1 307 ? 30.620 19.178 82.150 1.00 41.73 307 SER E N 1
ATOM 11611 C CA . SER E 1 307 ? 29.676 19.242 80.941 1.00 43.61 307 SER E CA 1
ATOM 11612 C C . SER E 1 307 ? 28.815 17.955 80.881 1.00 41.21 307 SER E C 1
ATOM 11613 O O . SER E 1 307 ? 27.601 17.997 80.840 1.00 42.40 307 SER E O 1
ATOM 11616 N N . GLN E 1 308 ? 29.445 16.781 80.985 1.00 38.91 308 GLN E N 1
ATOM 11617 C CA . GLN E 1 308 ? 28.701 15.530 81.013 1.00 41.86 308 GLN E CA 1
ATOM 11618 C C . GLN E 1 308 ? 27.735 15.465 82.194 1.00 43.55 308 GLN E C 1
ATOM 11619 O O . GLN E 1 308 ? 26.566 15.044 82.097 1.00 39.65 308 GLN E O 1
ATOM 11625 N N . LEU E 1 309 ? 28.223 15.879 83.375 1.00 39.99 309 LEU E N 1
ATOM 11626 C CA . LEU E 1 309 ? 27.383 15.923 84.587 1.00 37.66 309 LEU E CA 1
ATOM 11627 C C . LEU E 1 309 ? 26.163 16.852 84.410 1.00 37.83 309 LEU E C 1
ATOM 11628 O O . LEU E 1 309 ? 25.021 16.482 84.702 1.00 36.57 309 LEU E O 1
ATOM 11633 N N . LYS E 1 310 ? 26.409 18.027 83.900 1.00 37.99 310 LYS E N 1
ATOM 11634 C CA . LYS E 1 310 ? 25.349 18.985 83.694 1.00 38.78 310 LYS E CA 1
ATOM 11635 C C . LYS E 1 310 ? 24.276 18.543 82.671 1.00 42.98 310 LYS E C 1
ATOM 11636 O O . LYS E 1 310 ? 23.048 18.787 82.891 1.00 39.24 310 LYS E O 1
ATOM 11642 N N . LYS E 1 311 ? 24.718 17.885 81.617 1.00 39.34 311 LYS E N 1
ATOM 11643 C CA . LYS E 1 311 ? 23.796 17.224 80.644 1.00 45.97 311 LYS E CA 1
ATOM 11644 C C . LYS E 1 311 ? 22.860 16.234 81.370 1.00 46.34 311 LYS E C 1
ATOM 11645 O O . LYS E 1 311 ? 21.665 16.267 81.138 1.00 44.48 311 LYS E O 1
ATOM 11651 N N . VAL E 1 312 ? 23.411 15.328 82.200 1.00 40.93 312 VAL E N 1
ATOM 11652 C CA . VAL E 1 312 ? 22.572 14.376 82.893 1.00 43.68 312 VAL E CA 1
ATOM 11653 C C . VAL E 1 312 ? 21.538 15.114 83.807 1.00 42.44 312 VAL E C 1
ATOM 11654 O O . VAL E 1 312 ? 20.370 14.725 83.908 1.00 43.80 312 VAL E O 1
ATOM 11658 N N . LEU E 1 313 ? 21.989 16.111 84.537 1.00 39.09 313 LEU E N 1
ATOM 11659 C CA . LEU E 1 313 ? 21.110 16.834 85.460 1.00 39.31 313 LEU E CA 1
ATOM 11660 C C . LEU E 1 313 ? 19.968 17.534 84.679 1.00 41.61 313 LEU E C 1
ATOM 11661 O O . LEU E 1 313 ? 18.804 17.451 85.044 1.00 46.66 313 LEU E O 1
ATOM 11666 N N . THR E 1 314 ? 20.329 18.156 83.568 1.00 42.81 314 THR E N 1
ATOM 11667 C CA . THR E 1 314 ? 19.395 18.840 82.663 1.00 45.82 314 THR E CA 1
ATOM 11668 C C . THR E 1 314 ? 18.347 17.834 82.202 1.00 48.99 314 THR E C 1
ATOM 11669 O O . THR E 1 314 ? 17.151 18.059 82.391 1.00 49.17 314 THR E O 1
ATOM 11673 N N . ASP E 1 315 ? 18.789 16.671 81.692 1.00 51.55 315 ASP E N 1
ATOM 11674 C CA . ASP E 1 315 ? 17.815 15.671 81.210 1.00 50.92 315 ASP E CA 1
ATOM 11675 C C . ASP E 1 315 ? 16.975 15.130 82.344 1.00 53.37 315 ASP E C 1
ATOM 11676 O O . ASP E 1 315 ? 15.822 14.837 82.139 1.00 48.14 315 ASP E O 1
ATOM 11681 N N . ALA E 1 316 ? 17.545 15.022 83.543 1.00 50.80 316 ALA E N 1
ATOM 11682 C CA . ALA E 1 316 ? 16.828 14.460 84.653 1.00 53.62 316 ALA E CA 1
ATOM 11683 C C . ALA E 1 316 ? 15.741 15.402 85.181 1.00 55.01 316 ALA E C 1
ATOM 11684 O O . ALA E 1 316 ? 14.678 14.930 85.574 1.00 60.00 316 ALA E O 1
ATOM 11686 N N . PHE E 1 317 ? 15.997 16.707 85.215 1.00 50.43 317 PHE E N 1
ATOM 11687 C CA . PHE E 1 317 ? 15.053 17.654 85.802 1.00 53.71 317 PHE E CA 1
ATOM 11688 C C . PHE E 1 317 ? 14.201 18.466 84.785 1.00 58.06 317 PHE E C 1
ATOM 11689 O O . PHE E 1 317 ? 13.992 17.971 83.694 1.00 61.78 317 PHE E O 1
ATOM 11697 N N . SER F 1 3 ? 20.211 28.281 110.150 1.00 68.10 3 SER F N 1
ATOM 11698 C CA . SER F 1 3 ? 20.497 26.822 110.483 1.00 61.34 3 SER F CA 1
ATOM 11699 C C . SER F 1 3 ? 20.649 26.657 111.999 1.00 61.63 3 SER F C 1
ATOM 11700 O O . SER F 1 3 ? 21.276 27.476 112.656 1.00 59.47 3 SER F O 1
ATOM 11703 N N . ILE F 1 4 ? 20.065 25.590 112.544 1.00 64.71 4 ILE F N 1
ATOM 11704 C CA . ILE F 1 4 ? 20.254 25.212 113.955 1.00 64.06 4 ILE F CA 1
ATOM 11705 C C . ILE F 1 4 ? 21.754 25.022 114.291 1.00 61.63 4 ILE F C 1
ATOM 11706 O O . ILE F 1 4 ? 22.200 25.214 115.436 1.00 57.79 4 ILE F O 1
ATOM 11711 N N . THR F 1 5 ? 22.532 24.622 113.278 1.00 60.72 5 THR F N 1
ATOM 11712 C CA . THR F 1 5 ? 23.965 24.347 113.466 1.00 56.37 5 THR F CA 1
ATOM 11713 C C . THR F 1 5 ? 24.794 25.600 113.754 1.00 56.81 5 THR F C 1
ATOM 11714 O O . THR F 1 5 ? 25.953 25.483 114.225 1.00 58.08 5 THR F O 1
ATOM 11718 N N . ASP F 1 6 ? 24.236 26.786 113.498 1.00 58.84 6 ASP F N 1
ATOM 11719 C CA . ASP F 1 6 ? 24.902 28.039 113.886 1.00 60.87 6 ASP F CA 1
ATOM 11720 C C . ASP F 1 6 ? 25.292 28.071 115.388 1.00 63.04 6 ASP F C 1
ATOM 11721 O O . ASP F 1 6 ? 26.184 28.805 115.819 1.00 61.25 6 ASP F O 1
ATOM 11726 N N . LYS F 1 7 ? 24.633 27.239 116.176 1.00 64.12 7 LYS F N 1
ATOM 11727 C CA . LYS F 1 7 ? 24.896 27.138 117.606 1.00 63.33 7 LYS F CA 1
ATOM 11728 C C . LYS F 1 7 ? 26.063 26.234 117.933 1.00 56.72 7 LYS F C 1
ATOM 11729 O O . LYS F 1 7 ? 26.452 26.130 119.087 1.00 51.74 7 LYS F O 1
ATOM 11735 N N . ASP F 1 8 ? 26.520 25.459 116.960 1.00 52.67 8 ASP F N 1
ATOM 11736 C CA . ASP F 1 8 ? 27.602 24.485 117.205 1.00 56.48 8 ASP F CA 1
ATOM 11737 C C . ASP F 1 8 ? 28.922 25.262 117.261 1.00 54.43 8 ASP F C 1
ATOM 11738 O O . ASP F 1 8 ? 29.832 25.041 116.421 1.00 52.68 8 ASP F O 1
ATOM 11743 N N . HIS F 1 9 ? 29.022 26.164 118.246 1.00 49.25 9 HIS F N 1
ATOM 11744 C CA . HIS F 1 9 ? 30.219 26.943 118.512 1.00 48.12 9 HIS F CA 1
ATOM 11745 C C . HIS F 1 9 ? 30.203 27.220 120.032 1.00 48.06 9 HIS F C 1
ATOM 11746 O O . HIS F 1 9 ? 29.344 27.939 120.532 1.00 47.94 9 HIS F O 1
ATOM 11753 N N . GLN F 1 10 ? 31.137 26.629 120.746 1.00 42.90 10 GLN F N 1
ATOM 11754 C CA . GLN F 1 10 ? 31.135 26.664 122.177 1.00 44.81 10 GLN F CA 1
ATOM 11755 C C . GLN F 1 10 ? 32.195 27.671 122.658 1.00 43.46 10 GLN F C 1
ATOM 11756 O O . GLN F 1 10 ? 33.336 27.694 122.165 1.00 44.61 10 GLN F O 1
ATOM 11762 N N . LYS F 1 11 ? 31.757 28.548 123.544 1.00 44.93 11 LYS F N 1
ATOM 11763 C CA . LYS F 1 11 ? 32.494 29.731 123.936 1.00 44.16 11 LYS F CA 1
ATOM 11764 C C . LYS F 1 11 ? 32.654 29.809 125.454 1.00 45.18 11 LYS F C 1
ATOM 11765 O O . LYS F 1 11 ? 31.702 29.688 126.203 1.00 42.19 11 LYS F O 1
ATOM 11771 N N . VAL F 1 12 ? 33.900 29.988 125.869 1.00 41.11 12 VAL F N 1
ATOM 11772 C CA . VAL F 1 12 ? 34.255 30.001 127.284 1.00 40.18 12 VAL F CA 1
ATOM 11773 C C . VAL F 1 12 ? 34.925 31.308 127.567 1.00 38.63 12 VAL F C 1
ATOM 11774 O O . VAL F 1 12 ? 35.779 31.759 126.824 1.00 40.39 12 VAL F O 1
ATOM 11778 N N . ILE F 1 13 ? 34.471 31.962 128.628 1.00 42.74 13 ILE F N 1
ATOM 11779 C CA . ILE F 1 13 ? 35.115 33.154 129.139 1.00 40.36 13 ILE F CA 1
ATOM 11780 C C . ILE F 1 13 ? 35.760 32.772 130.441 1.00 43.00 13 ILE F C 1
ATOM 11781 O O . ILE F 1 13 ? 35.110 32.290 131.385 1.00 42.27 13 ILE F O 1
ATOM 11786 N N . LEU F 1 14 ? 37.075 32.990 130.504 1.00 40.37 14 LEU F N 1
ATOM 11787 C CA . LEU F 1 14 ? 37.867 32.685 131.692 1.00 42.68 14 LEU F CA 1
ATOM 11788 C C . LEU F 1 14 ? 38.126 34.004 132.381 1.00 38.73 14 LEU F C 1
ATOM 11789 O O . LEU F 1 14 ? 38.627 34.922 131.746 1.00 42.43 14 LEU F O 1
ATOM 11794 N N . VAL F 1 15 ? 37.892 34.062 133.678 1.00 42.53 15 VAL F N 1
ATOM 11795 C CA . VAL F 1 15 ? 38.212 35.256 134.510 1.00 41.57 15 VAL F CA 1
ATOM 11796 C C . VAL F 1 15 ? 39.309 34.898 135.490 1.00 41.92 15 VAL F C 1
ATOM 11797 O O . VAL F 1 15 ? 39.172 33.968 136.291 1.00 41.55 15 VAL F O 1
ATOM 11801 N N . GLY F 1 16 ? 40.435 35.574 135.328 1.00 44.87 16 GLY F N 1
ATOM 11802 C CA . GLY F 1 16 ? 41.640 35.298 136.105 1.00 45.42 16 GLY F CA 1
ATOM 11803 C C . GLY F 1 16 ? 42.657 34.513 135.285 1.00 42.43 16 GLY F C 1
ATOM 11804 O O . GLY F 1 16 ? 42.417 33.383 134.869 1.00 41.97 16 GLY F O 1
ATOM 11805 N N . ASP F 1 17 ? 43.753 35.168 134.961 1.00 46.02 17 ASP F N 1
ATOM 11806 C CA . ASP F 1 17 ? 44.803 34.608 134.118 1.00 41.57 17 ASP F CA 1
ATOM 11807 C C . ASP F 1 17 ? 46.109 34.450 134.908 1.00 40.91 17 ASP F C 1
ATOM 11808 O O . ASP F 1 17 ? 47.183 34.781 134.400 1.00 40.30 17 ASP F O 1
ATOM 11813 N N . GLY F 1 18 ? 46.012 33.959 136.145 1.00 40.11 18 GLY F N 1
ATOM 11814 C CA . GLY F 1 18 ? 47.195 33.473 136.885 1.00 41.74 18 GLY F CA 1
ATOM 11815 C C . GLY F 1 18 ? 47.582 32.095 136.353 1.00 42.72 18 GLY F C 1
ATOM 11816 O O . GLY F 1 18 ? 47.127 31.636 135.275 1.00 38.67 18 GLY F O 1
ATOM 11817 N N . ALA F 1 19 ? 48.411 31.396 137.103 1.00 42.38 19 ALA F N 1
ATOM 11818 C CA . ALA F 1 19 ? 48.880 30.070 136.724 1.00 41.46 19 ALA F CA 1
ATOM 11819 C C . ALA F 1 19 ? 47.741 29.041 136.535 1.00 36.15 19 ALA F C 1
ATOM 11820 O O . ALA F 1 19 ? 47.771 28.243 135.584 1.00 36.72 19 ALA F O 1
ATOM 11822 N N . VAL F 1 20 ? 46.693 29.174 137.314 1.00 38.68 20 VAL F N 1
ATOM 11823 C CA . VAL F 1 20 ? 45.541 28.292 137.257 1.00 39.18 20 VAL F CA 1
ATOM 11824 C C . VAL F 1 20 ? 44.760 28.530 135.920 1.00 42.35 20 VAL F C 1
ATOM 11825 O O . VAL F 1 20 ? 44.554 27.610 135.119 1.00 39.71 20 VAL F O 1
ATOM 11829 N N . GLY F 1 21 ? 44.385 29.776 135.674 1.00 40.82 21 GLY F N 1
ATOM 11830 C CA . GLY F 1 21 ? 43.588 30.134 134.521 1.00 40.67 21 GLY F CA 1
ATOM 11831 C C . GLY F 1 21 ? 44.364 29.838 133.244 1.00 38.31 21 GLY F C 1
ATOM 11832 O O . GLY F 1 21 ? 43.831 29.273 132.280 1.00 34.65 21 GLY F O 1
ATOM 11833 N N . SER F 1 22 ? 45.667 30.226 133.227 1.00 36.98 22 SER F N 1
ATOM 11834 C CA . SER F 1 22 ? 46.509 30.048 132.066 1.00 35.38 22 SER F CA 1
ATOM 11835 C C . SER F 1 22 ? 46.594 28.557 131.710 1.00 39.44 22 SER F C 1
ATOM 11836 O O . SER F 1 22 ? 46.500 28.119 130.548 1.00 36.31 22 SER F O 1
ATOM 11839 N N . SER F 1 23 ? 46.858 27.760 132.736 1.00 38.34 23 SER F N 1
ATOM 11840 C CA . SER F 1 23 ? 47.043 26.339 132.561 1.00 37.54 23 SER F CA 1
ATOM 11841 C C . SER F 1 23 ? 45.740 25.702 132.091 1.00 36.47 23 SER F C 1
ATOM 11842 O O . SER F 1 23 ? 45.781 24.759 131.315 1.00 36.64 23 SER F O 1
ATOM 11845 N N . TYR F 1 24 ? 44.635 26.160 132.641 1.00 38.12 24 TYR F N 1
ATOM 11846 C CA . TYR F 1 24 ? 43.261 25.709 132.220 1.00 38.54 24 TYR F CA 1
ATOM 11847 C C . TYR F 1 24 ? 43.024 25.992 130.716 1.00 38.00 24 TYR F C 1
ATOM 11848 O O . TYR F 1 24 ? 42.657 25.107 129.980 1.00 37.69 24 TYR F O 1
ATOM 11857 N N . ALA F 1 25 ? 43.362 27.206 130.274 1.00 36.82 25 ALA F N 1
ATOM 11858 C CA . ALA F 1 25 ? 43.290 27.549 128.857 1.00 36.78 25 ALA F CA 1
ATOM 11859 C C . ALA F 1 25 ? 44.140 26.588 128.020 1.00 35.89 25 ALA F C 1
ATOM 11860 O O . ALA F 1 25 ? 43.685 26.118 126.986 1.00 35.52 25 ALA F O 1
ATOM 11862 N N . TYR F 1 26 ? 45.367 26.294 128.475 1.00 33.29 26 TYR F N 1
ATOM 11863 C CA . TYR F 1 26 ? 46.237 25.398 127.737 1.00 31.07 26 TYR F CA 1
ATOM 11864 C C . TYR F 1 26 ? 45.684 23.985 127.679 1.00 31.70 26 TYR F C 1
ATOM 11865 O O . TYR F 1 26 ? 45.728 23.327 126.615 1.00 34.33 26 TYR F O 1
ATOM 11874 N N . ALA F 1 27 ? 45.097 23.540 128.778 1.00 32.45 27 ALA F N 1
ATOM 11875 C CA . ALA F 1 27 ? 44.438 22.211 128.802 1.00 36.01 27 ALA F CA 1
ATOM 11876 C C . ALA F 1 27 ? 43.264 22.130 127.812 1.00 37.06 27 ALA F C 1
ATOM 11877 O O . ALA F 1 27 ? 43.110 21.132 127.079 1.00 36.09 27 ALA F O 1
ATOM 11879 N N . MET F 1 28 ? 42.508 23.219 127.722 1.00 36.10 28 MET F N 1
ATOM 11880 C CA . MET F 1 28 ? 41.357 23.329 126.776 1.00 35.98 28 MET F CA 1
ATOM 11881 C C . MET F 1 28 ? 41.838 23.313 125.309 1.00 36.52 28 MET F C 1
ATOM 11882 O O . MET F 1 28 ? 41.239 22.660 124.437 1.00 36.96 28 MET F O 1
ATOM 11887 N N . VAL F 1 29 ? 42.975 23.979 125.061 1.00 37.02 29 VAL F N 1
ATOM 11888 C CA . VAL F 1 29 ? 43.583 23.999 123.780 1.00 33.62 29 VAL F CA 1
ATOM 11889 C C . VAL F 1 29 ? 44.099 22.599 123.379 1.00 35.08 29 VAL F C 1
ATOM 11890 O O . VAL F 1 29 ? 43.779 22.130 122.291 1.00 34.53 29 VAL F O 1
ATOM 11894 N N . LEU F 1 30 ? 44.880 21.959 124.244 1.00 34.07 30 LEU F N 1
ATOM 11895 C CA . LEU F 1 30 ? 45.478 20.703 123.902 1.00 36.15 30 LEU F CA 1
ATOM 11896 C C . LEU F 1 30 ? 44.396 19.633 123.729 1.00 38.58 30 LEU F C 1
ATOM 11897 O O . LEU F 1 30 ? 44.509 18.790 122.873 1.00 36.70 30 LEU F O 1
ATOM 11902 N N . GLN F 1 31 ? 43.393 19.656 124.545 1.00 34.69 31 GLN F N 1
ATOM 11903 C CA . GLN F 1 31 ? 42.345 18.643 124.449 1.00 35.12 31 GLN F CA 1
ATOM 11904 C C . GLN F 1 31 ? 41.263 18.975 123.426 1.00 36.67 31 GLN F C 1
ATOM 11905 O O . GLN F 1 31 ? 40.370 18.199 123.242 1.00 39.10 31 GLN F O 1
ATOM 11911 N N . GLY F 1 32 ? 41.313 20.098 122.752 1.00 34.10 32 GLY F N 1
ATOM 11912 C CA . GLY F 1 32 ? 40.341 20.439 121.737 1.00 37.66 32 GLY F CA 1
ATOM 11913 C C . GLY F 1 32 ? 38.966 20.707 122.313 1.00 40.58 32 GLY F C 1
ATOM 11914 O O . GLY F 1 32 ? 37.938 20.423 121.645 1.00 37.25 32 GLY F O 1
ATOM 11915 N N . ILE F 1 33 ? 38.892 21.261 123.528 1.00 40.16 33 ILE F N 1
ATOM 11916 C CA . ILE F 1 33 ? 37.574 21.479 124.176 1.00 41.69 33 ILE F CA 1
ATOM 11917 C C . ILE F 1 33 ? 37.185 22.943 123.960 1.00 41.99 33 ILE F C 1
ATOM 11918 O O . ILE F 1 33 ? 37.968 23.856 124.271 1.00 38.92 33 ILE F O 1
ATOM 11923 N N . ALA F 1 34 ? 35.979 23.152 123.426 1.00 37.09 34 ALA F N 1
ATOM 11924 C CA . ALA F 1 34 ? 35.414 24.456 123.016 1.00 37.55 34 ALA F CA 1
ATOM 11925 C C . ALA F 1 34 ? 36.109 25.048 121.801 1.00 39.30 34 ALA F C 1
ATOM 11926 O O . ALA F 1 34 ? 37.199 24.620 121.391 1.00 36.93 34 ALA F O 1
ATOM 11928 N N . GLN F 1 35 ? 35.457 26.051 121.191 1.00 40.69 35 GLN F N 1
ATOM 11929 C CA . GLN F 1 35 ? 35.947 26.669 119.969 1.00 38.31 35 GLN F CA 1
ATOM 11930 C C . GLN F 1 35 ? 36.397 28.117 120.169 1.00 38.78 35 GLN F C 1
ATOM 11931 O O . GLN F 1 35 ? 36.970 28.706 119.272 1.00 37.40 35 GLN F O 1
ATOM 11937 N N . GLU F 1 36 ? 36.194 28.656 121.349 1.00 41.16 36 GLU F N 1
ATOM 11938 C CA . GLU F 1 36 ? 36.504 30.035 121.614 1.00 40.27 36 GLU F CA 1
ATOM 11939 C C . GLU F 1 36 ? 36.783 30.219 123.107 1.00 43.57 36 GLU F C 1
ATOM 11940 O O . GLU F 1 36 ? 36.067 29.704 123.970 1.00 39.53 36 GLU F O 1
ATOM 11946 N N . ILE F 1 37 ? 37.881 30.917 123.426 1.00 39.40 37 ILE F N 1
ATOM 11947 C CA . ILE F 1 37 ? 38.252 31.217 124.791 1.00 39.81 37 ILE F CA 1
ATOM 11948 C C . ILE F 1 37 ? 38.651 32.702 124.888 1.00 41.46 37 ILE F C 1
ATOM 11949 O O . ILE F 1 37 ? 39.591 33.163 124.246 1.00 41.96 37 ILE F O 1
ATOM 11954 N N . GLY F 1 38 ? 37.893 33.457 125.677 1.00 39.82 38 GLY F N 1
ATOM 11955 C CA . GLY F 1 38 ? 38.239 34.827 125.948 1.00 37.43 38 GLY F CA 1
ATOM 11956 C C . GLY F 1 38 ? 38.784 34.860 127.355 1.00 40.79 38 GLY F C 1
ATOM 11957 O O . GLY F 1 38 ? 38.174 34.341 128.265 1.00 43.80 38 GLY F O 1
ATOM 11958 N N . ILE F 1 39 ? 39.894 35.557 127.537 1.00 43.30 39 ILE F N 1
ATOM 11959 C CA . ILE F 1 39 ? 40.611 35.567 128.816 1.00 42.57 39 ILE F CA 1
ATOM 11960 C C . ILE F 1 39 ? 40.552 36.989 129.396 1.00 42.28 39 ILE F C 1
ATOM 11961 O O . ILE F 1 39 ? 40.979 37.951 128.739 1.00 43.31 39 ILE F O 1
ATOM 11966 N N . VAL F 1 40 ? 39.955 37.103 130.570 1.00 42.34 40 VAL F N 1
ATOM 11967 C CA . VAL F 1 40 ? 39.680 38.388 131.215 1.00 44.98 40 VAL F CA 1
ATOM 11968 C C . VAL F 1 40 ? 40.493 38.476 132.512 1.00 45.40 40 VAL F C 1
ATOM 11969 O O . VAL F 1 40 ? 40.397 37.604 133.343 1.00 43.01 40 VAL F O 1
ATOM 11973 N N . ASP F 1 41 ? 41.283 39.532 132.650 1.00 50.83 41 ASP F N 1
ATOM 11974 C CA . ASP F 1 41 ? 42.030 39.784 133.846 1.00 45.80 41 ASP F CA 1
ATOM 11975 C C . ASP F 1 41 ? 42.362 41.274 133.875 1.00 49.31 41 ASP F C 1
ATOM 11976 O O . ASP F 1 41 ? 42.513 41.908 132.820 1.00 47.16 41 ASP F O 1
ATOM 11981 N N . ILE F 1 42 ? 42.526 41.801 135.069 1.00 49.65 42 ILE F N 1
ATOM 11982 C CA . ILE F 1 42 ? 42.954 43.205 135.300 1.00 58.15 42 ILE F CA 1
ATOM 11983 C C . ILE F 1 42 ? 44.286 43.499 134.612 1.00 58.04 42 ILE F C 1
ATOM 11984 O O . ILE F 1 42 ? 44.484 44.574 134.054 1.00 53.14 42 ILE F O 1
ATOM 11989 N N . PHE F 1 43 ? 45.184 42.503 134.612 1.00 51.94 43 PHE F N 1
ATOM 11990 C CA . PHE F 1 43 ? 46.450 42.617 133.919 1.00 51.79 43 PHE F CA 1
ATOM 11991 C C . PHE F 1 43 ? 46.271 42.324 132.438 1.00 50.80 43 PHE F C 1
ATOM 11992 O O . PHE F 1 43 ? 46.490 41.170 131.961 1.00 51.48 43 PHE F O 1
ATOM 12000 N N . LYS F 1 44 ? 45.989 43.376 131.683 1.00 48.46 44 LYS F N 1
ATOM 12001 C CA . LYS F 1 44 ? 45.681 43.233 130.228 1.00 55.52 44 LYS F CA 1
ATOM 12002 C C . LYS F 1 44 ? 46.836 42.774 129.361 1.00 49.27 44 LYS F C 1
ATOM 12003 O O . LYS F 1 44 ? 46.675 41.995 128.414 1.00 47.76 44 LYS F O 1
ATOM 12009 N N . ASP F 1 45 ? 48.020 43.275 129.652 1.00 52.77 45 ASP F N 1
ATOM 12010 C CA . ASP F 1 45 ? 49.193 42.812 128.920 1.00 53.84 45 ASP F CA 1
ATOM 12011 C C . ASP F 1 45 ? 49.331 41.298 129.057 1.00 49.95 45 ASP F C 1
ATOM 12012 O O . ASP F 1 45 ? 49.566 40.622 128.044 1.00 50.17 45 ASP F O 1
ATOM 12017 N N . LYS F 1 46 ? 49.238 40.787 130.282 1.00 48.88 46 LYS F N 1
ATOM 12018 C CA . LYS F 1 46 ? 49.476 39.380 130.529 1.00 49.92 46 LYS F CA 1
ATOM 12019 C C . LYS F 1 46 ? 48.478 38.556 129.699 1.00 49.36 46 LYS F C 1
ATOM 12020 O O . LYS F 1 46 ? 48.855 37.551 129.128 1.00 49.86 46 LYS F O 1
ATOM 12026 N N . THR F 1 47 ? 47.206 38.974 129.658 1.00 45.79 47 THR F N 1
ATOM 12027 C CA . THR F 1 47 ? 46.197 38.232 128.969 1.00 45.33 47 THR F CA 1
ATOM 12028 C C . THR F 1 47 ? 46.408 38.251 127.470 1.00 43.81 47 THR F C 1
ATOM 12029 O O . THR F 1 47 ? 46.169 37.213 126.810 1.00 44.86 47 THR F O 1
ATOM 12033 N N . LYS F 1 48 ? 46.900 39.363 126.922 1.00 43.64 48 LYS F N 1
ATOM 12034 C CA . LYS F 1 48 ? 47.272 39.382 125.494 1.00 46.04 48 LYS F CA 1
ATOM 12035 C C . LYS F 1 48 ? 48.436 38.410 125.233 1.00 45.36 48 LYS F C 1
ATOM 12036 O O . LYS F 1 48 ? 48.449 37.683 124.240 1.00 42.20 48 LYS F O 1
ATOM 12042 N N . GLY F 1 49 ? 49.406 38.440 126.132 1.00 44.71 49 GLY F N 1
ATOM 12043 C CA . GLY F 1 49 ? 50.619 37.645 125.986 1.00 44.44 49 GLY F CA 1
ATOM 12044 C C . GLY F 1 49 ? 50.248 36.150 125.998 1.00 40.24 49 GLY F C 1
ATOM 12045 O O . GLY F 1 49 ? 50.703 35.425 125.170 1.00 41.03 49 GLY F O 1
ATOM 12046 N N . ASP F 1 50 ? 49.475 35.761 126.993 1.00 39.73 50 ASP F N 1
ATOM 12047 C CA . ASP F 1 50 ? 48.945 34.414 127.061 1.00 41.79 50 ASP F CA 1
ATOM 12048 C C . ASP F 1 50 ? 48.119 33.997 125.845 1.00 38.01 50 ASP F C 1
ATOM 12049 O O . ASP F 1 50 ? 48.323 32.937 125.290 1.00 37.70 50 ASP F O 1
ATOM 12054 N N . ALA F 1 51 ? 47.188 34.850 125.423 1.00 42.09 51 ALA F N 1
ATOM 12055 C CA . ALA F 1 51 ? 46.382 34.546 124.237 1.00 40.07 51 ALA F CA 1
ATOM 12056 C C . ALA F 1 51 ? 47.211 34.276 123.021 1.00 37.20 51 ALA F C 1
ATOM 12057 O O . ALA F 1 51 ? 47.001 33.274 122.322 1.00 33.88 51 ALA F O 1
ATOM 12059 N N . ILE F 1 52 ? 48.245 35.085 122.769 1.00 36.44 52 ILE F N 1
ATOM 12060 C CA . ILE F 1 52 ? 49.012 34.880 121.566 1.00 36.04 52 ILE F CA 1
ATOM 12061 C C . ILE F 1 52 ? 49.999 33.722 121.675 1.00 35.58 52 ILE F C 1
ATOM 12062 O O . ILE F 1 52 ? 50.291 33.071 120.666 1.00 39.34 52 ILE F O 1
ATOM 12067 N N . ASP F 1 53 ? 50.497 33.439 122.886 1.00 34.75 53 ASP F N 1
ATOM 12068 C CA . ASP F 1 53 ? 51.343 32.249 123.124 1.00 33.93 53 ASP F CA 1
ATOM 12069 C C . ASP F 1 53 ? 50.524 30.978 122.888 1.00 32.95 53 ASP F C 1
ATOM 12070 O O . ASP F 1 53 ? 50.961 30.034 122.243 1.00 38.30 53 ASP F O 1
ATOM 12075 N N . LEU F 1 54 ? 49.327 30.973 123.434 1.00 33.95 54 LEU F N 1
ATOM 12076 C CA . LEU F 1 54 ? 48.371 29.863 123.247 1.00 33.01 54 LEU F CA 1
ATOM 12077 C C . LEU F 1 54 ? 47.976 29.649 121.831 1.00 33.12 54 LEU F C 1
ATOM 12078 O O . LEU F 1 54 ? 47.829 28.500 121.382 1.00 34.59 54 LEU F O 1
ATOM 12083 N N . GLU F 1 55 ? 47.763 30.725 121.063 1.00 34.59 55 GLU F N 1
ATOM 12084 C CA . GLU F 1 55 ? 47.413 30.611 119.624 1.00 36.55 55 GLU F CA 1
ATOM 12085 C C . GLU F 1 55 ? 48.435 29.858 118.835 1.00 38.92 55 GLU F C 1
ATOM 12086 O O . GLU F 1 55 ? 48.107 29.205 117.873 1.00 33.25 55 GLU F O 1
ATOM 12092 N N . ASP F 1 56 ? 49.717 29.995 119.230 1.00 37.57 56 ASP F N 1
ATOM 12093 C CA . ASP F 1 56 ? 50.810 29.305 118.569 1.00 35.74 56 ASP F CA 1
ATOM 12094 C C . ASP F 1 56 ? 50.717 27.824 118.695 1.00 31.70 56 ASP F C 1
ATOM 12095 O O . ASP F 1 56 ? 51.364 27.073 117.959 1.00 33.44 56 ASP F O 1
ATOM 12100 N N . ALA F 1 57 ? 49.933 27.341 119.636 1.00 33.45 57 ALA F N 1
ATOM 12101 C CA . ALA F 1 57 ? 49.744 25.880 119.789 1.00 33.06 57 ALA F CA 1
ATOM 12102 C C . ALA F 1 57 ? 48.678 25.315 118.850 1.00 35.50 57 ALA F C 1
ATOM 12103 O O . ALA F 1 57 ? 48.639 24.124 118.555 1.00 33.32 57 ALA F O 1
ATOM 12105 N N . LEU F 1 58 ? 47.833 26.219 118.323 1.00 34.47 58 LEU F N 1
ATOM 12106 C CA . LEU F 1 58 ? 46.644 25.796 117.538 1.00 34.10 58 LEU F CA 1
ATOM 12107 C C . LEU F 1 58 ? 46.939 25.009 116.304 1.00 32.04 58 LEU F C 1
ATOM 12108 O O . LEU F 1 58 ? 46.197 24.034 116.030 1.00 30.75 58 LEU F O 1
ATOM 12113 N N . PRO F 1 59 ? 48.032 25.317 115.567 1.00 31.40 59 PRO F N 1
ATOM 12114 C CA . PRO F 1 59 ? 48.282 24.505 114.409 1.00 32.49 59 PRO F CA 1
ATOM 12115 C C . PRO F 1 59 ? 48.590 22.973 114.697 1.00 34.18 59 PRO F C 1
ATOM 12116 O O . PRO F 1 59 ? 48.546 22.219 113.793 1.00 30.80 59 PRO F O 1
ATOM 12120 N N . PHE F 1 60 ? 48.855 22.617 115.932 1.00 35.06 60 PHE F N 1
ATOM 12121 C CA . PHE F 1 60 ? 49.075 21.210 116.336 1.00 36.45 60 PHE F CA 1
ATOM 12122 C C . PHE F 1 60 ? 47.868 20.632 117.030 1.00 35.66 60 PHE F C 1
ATOM 12123 O O . PHE F 1 60 ? 47.930 19.564 117.522 1.00 36.28 60 PHE F O 1
ATOM 12131 N N . THR F 1 61 ? 46.751 21.344 117.096 1.00 31.57 61 THR F N 1
ATOM 12132 C CA . THR F 1 61 ? 45.530 20.869 117.741 1.00 39.56 61 THR F CA 1
ATOM 12133 C C . THR F 1 61 ? 44.308 21.390 116.893 1.00 36.13 61 THR F C 1
ATOM 12134 O O . THR F 1 61 ? 44.418 21.869 115.769 1.00 41.35 61 THR F O 1
ATOM 12138 N N . SER F 1 62 ? 43.152 21.394 117.466 1.00 39.32 62 SER F N 1
ATOM 12139 C CA . SER F 1 62 ? 41.994 21.838 116.756 1.00 40.92 62 SER F CA 1
ATOM 12140 C C . SER F 1 62 ? 41.824 23.365 116.898 1.00 35.34 62 SER F C 1
ATOM 12141 O O . SER F 1 62 ? 42.326 23.979 117.857 1.00 35.29 62 SER F O 1
ATOM 12144 N N . PRO F 1 63 ? 41.230 24.000 115.885 1.00 37.00 63 PRO F N 1
ATOM 12145 C CA . PRO F 1 63 ? 41.193 25.487 115.871 1.00 34.56 63 PRO F CA 1
ATOM 12146 C C . PRO F 1 63 ? 40.312 26.099 116.932 1.00 35.71 63 PRO F C 1
ATOM 12147 O O . PRO F 1 63 ? 39.392 25.453 117.408 1.00 35.58 63 PRO F O 1
ATOM 12151 N N . LYS F 1 64 ? 40.664 27.327 117.333 1.00 36.09 64 LYS F N 1
ATOM 12152 C CA . LYS F 1 64 ? 39.955 28.087 118.305 1.00 35.87 64 LYS F CA 1
ATOM 12153 C C . LYS F 1 64 ? 40.159 29.538 118.031 1.00 41.95 64 LYS F C 1
ATOM 12154 O O . LYS F 1 64 ? 41.181 29.944 117.442 1.00 36.30 64 LYS F O 1
ATOM 12160 N N . LYS F 1 65 ? 39.244 30.356 118.545 1.00 42.08 65 LYS F N 1
ATOM 12161 C CA . LYS F 1 65 ? 39.464 31.783 118.655 1.00 41.66 65 LYS F CA 1
ATOM 12162 C C . LYS F 1 65 ? 39.855 32.053 120.117 1.00 41.00 65 LYS F C 1
ATOM 12163 O O . LYS F 1 65 ? 39.137 31.685 121.011 1.00 41.50 65 LYS F O 1
ATOM 12169 N N . ILE F 1 66 ? 41.015 32.642 120.337 1.00 37.98 66 ILE F N 1
ATOM 12170 C CA . ILE F 1 66 ? 41.542 32.916 121.668 1.00 38.77 66 ILE F CA 1
ATOM 12171 C C . ILE F 1 66 ? 41.983 34.351 121.711 1.00 41.23 66 ILE F C 1
ATOM 12172 O O . ILE F 1 66 ? 42.691 34.790 120.816 1.00 42.76 66 ILE F O 1
ATOM 12177 N N . TYR F 1 67 ? 41.536 35.096 122.717 1.00 43.87 67 TYR F N 1
ATOM 12178 C CA . TYR F 1 67 ? 41.815 36.514 122.770 1.00 43.07 67 TYR F CA 1
ATOM 12179 C C . TYR F 1 67 ? 41.722 37.028 124.179 1.00 42.87 67 TYR F C 1
ATOM 12180 O O . TYR F 1 67 ? 41.114 36.413 125.069 1.00 40.08 67 TYR F O 1
ATOM 12189 N N . SER F 1 68 ? 42.329 38.205 124.375 1.00 41.99 68 SER F N 1
ATOM 12190 C CA . SER F 1 68 ? 42.182 38.951 125.603 1.00 43.67 68 SER F CA 1
ATOM 12191 C C . SER F 1 68 ? 40.803 39.598 125.572 1.00 44.84 68 SER F C 1
ATOM 12192 O O . SER F 1 68 ? 40.425 40.247 124.597 1.00 42.31 68 SER F O 1
ATOM 12195 N N . ALA F 1 69 ? 40.016 39.349 126.605 1.00 45.79 69 ALA F N 1
ATOM 12196 C CA . ALA F 1 69 ? 38.574 39.656 126.571 1.00 46.43 69 ALA F CA 1
ATOM 12197 C C . ALA F 1 69 ? 38.186 40.618 127.680 1.00 47.14 69 ALA F C 1
ATOM 12198 O O . ALA F 1 69 ? 39.023 40.970 128.560 1.00 49.21 69 ALA F O 1
ATOM 12200 N N . GLU F 1 70 ? 36.935 41.053 127.628 1.00 46.99 70 GLU F N 1
ATOM 12201 C CA . GLU F 1 70 ? 36.312 41.898 128.686 1.00 48.85 70 GLU F CA 1
ATOM 12202 C C . GLU F 1 70 ? 35.008 41.221 129.111 1.00 50.48 70 GLU F C 1
ATOM 12203 O O . GLU F 1 70 ? 34.539 40.337 128.427 1.00 46.20 70 GLU F O 1
ATOM 12209 N N . TYR F 1 71 ? 34.443 41.635 130.240 1.00 53.32 71 TYR F N 1
ATOM 12210 C CA . TYR F 1 71 ? 33.238 41.009 130.783 1.00 53.02 71 TYR F CA 1
ATOM 12211 C C . TYR F 1 71 ? 32.075 41.023 129.772 1.00 50.98 71 TYR F C 1
ATOM 12212 O O . TYR F 1 71 ? 31.296 40.086 129.727 1.00 49.99 71 TYR F O 1
ATOM 12221 N N . SER F 1 72 ? 32.014 42.061 128.946 1.00 53.68 72 SER F N 1
ATOM 12222 C CA . SER F 1 72 ? 30.932 42.198 127.963 1.00 57.80 72 SER F CA 1
ATOM 12223 C C . SER F 1 72 ? 31.007 41.067 126.942 1.00 55.00 72 SER F C 1
ATOM 12224 O O . SER F 1 72 ? 30.004 40.738 126.335 1.00 51.61 72 SER F O 1
ATOM 12227 N N . ASP F 1 73 ? 32.169 40.452 126.759 1.00 50.62 73 ASP F N 1
ATOM 12228 C CA . ASP F 1 73 ? 32.280 39.329 125.818 1.00 50.75 73 ASP F CA 1
ATOM 12229 C C . ASP F 1 73 ? 31.568 38.069 126.308 1.00 49.04 73 ASP F C 1
ATOM 12230 O O . ASP F 1 73 ? 31.455 37.139 125.565 1.00 48.73 73 ASP F O 1
ATOM 12235 N N . ALA F 1 74 ? 31.087 38.046 127.551 1.00 49.39 74 ALA F N 1
ATOM 12236 C CA . ALA F 1 74 ? 30.352 36.894 128.067 1.00 45.70 74 ALA F CA 1
ATOM 12237 C C . ALA F 1 74 ? 28.876 36.809 127.567 1.00 51.12 74 ALA F C 1
ATOM 12238 O O . ALA F 1 74 ? 28.188 35.828 127.845 1.00 48.93 74 ALA F O 1
ATOM 12240 N N . LYS F 1 75 ? 28.435 37.803 126.787 1.00 54.08 75 LYS F N 1
ATOM 12241 C CA . LYS F 1 75 ? 27.039 37.902 126.344 1.00 56.91 75 LYS F CA 1
ATOM 12242 C C . LYS F 1 75 ? 26.532 36.612 125.799 1.00 55.76 75 LYS F C 1
ATOM 12243 O O . LYS F 1 75 ? 25.564 36.085 126.306 1.00 53.09 75 LYS F O 1
ATOM 12249 N N . ASP F 1 76 ? 27.285 36.009 124.892 1.00 52.41 76 ASP F N 1
ATOM 12250 C CA . ASP F 1 76 ? 26.881 34.728 124.316 1.00 54.42 76 ASP F CA 1
ATOM 12251 C C . ASP F 1 76 ? 27.824 33.549 124.699 1.00 54.45 76 ASP F C 1
ATOM 12252 O O . ASP F 1 76 ? 27.942 32.583 123.973 1.00 49.93 76 ASP F O 1
ATOM 12257 N N . ALA F 1 77 ? 28.457 33.614 125.867 1.00 50.78 77 ALA F N 1
ATOM 12258 C CA . ALA F 1 77 ? 29.258 32.529 126.333 1.00 46.82 77 ALA F CA 1
ATOM 12259 C C . ALA F 1 77 ? 28.437 31.349 126.853 1.00 48.52 77 ALA F C 1
ATOM 12260 O O . ALA F 1 77 ? 27.370 31.538 127.438 1.00 47.22 77 ALA F O 1
ATOM 12262 N N . ASP F 1 78 ? 28.958 30.117 126.651 1.00 45.38 78 ASP F N 1
ATOM 12263 C CA . ASP F 1 78 ? 28.404 28.904 127.278 1.00 45.51 78 ASP F CA 1
ATOM 12264 C C . ASP F 1 78 ? 28.806 28.794 128.757 1.00 46.81 78 ASP F C 1
ATOM 12265 O O . ASP F 1 78 ? 28.024 28.376 129.614 1.00 46.06 78 ASP F O 1
ATOM 12270 N N . LEU F 1 79 ? 30.029 29.184 129.045 1.00 43.49 79 LEU F N 1
ATOM 12271 C CA . LEU F 1 79 ? 30.642 28.904 130.331 1.00 46.43 79 LEU F CA 1
ATOM 12272 C C . LEU F 1 79 ? 31.509 30.085 130.764 1.00 44.60 79 LEU F C 1
ATOM 12273 O O . LEU F 1 79 ? 32.180 30.697 129.934 1.00 45.18 79 LEU F O 1
ATOM 12278 N N . VAL F 1 80 ? 31.390 30.483 132.039 1.00 44.61 80 VAL F N 1
ATOM 12279 C CA . VAL F 1 80 ? 32.241 31.486 132.625 1.00 43.26 80 VAL F CA 1
ATOM 12280 C C . VAL F 1 80 ? 32.961 30.776 133.779 1.00 44.73 80 VAL F C 1
ATOM 12281 O O . VAL F 1 80 ? 32.340 30.288 134.701 1.00 43.74 80 VAL F O 1
ATOM 12285 N N . VAL F 1 81 ? 34.287 30.786 133.693 1.00 42.47 81 VAL F N 1
ATOM 12286 C CA . VAL F 1 81 ? 35.136 30.086 134.636 1.00 42.12 81 VAL F CA 1
ATOM 12287 C C . VAL F 1 81 ? 35.863 31.125 135.458 1.00 39.47 81 VAL F C 1
ATOM 12288 O O . VAL F 1 81 ? 36.630 31.947 134.923 1.00 41.70 81 VAL F O 1
ATOM 12292 N N . ILE F 1 82 ? 35.606 31.109 136.758 1.00 44.36 82 ILE F N 1
ATOM 12293 C CA . ILE F 1 82 ? 36.177 32.117 137.663 1.00 43.83 82 ILE F CA 1
ATOM 12294 C C . ILE F 1 82 ? 37.288 31.472 138.466 1.00 43.35 82 ILE F C 1
ATOM 12295 O O . ILE F 1 82 ? 37.044 30.629 139.334 1.00 40.43 82 ILE F O 1
ATOM 12300 N N . THR F 1 83 ? 38.517 31.936 138.188 1.00 43.21 83 THR F N 1
ATOM 12301 C CA . THR F 1 83 ? 39.707 31.503 138.932 1.00 44.76 83 THR F CA 1
ATOM 12302 C C . THR F 1 83 ? 40.339 32.626 139.803 1.00 45.78 83 THR F C 1
ATOM 12303 O O . THR F 1 83 ? 41.282 32.360 140.515 1.00 53.68 83 THR F O 1
ATOM 12307 N N . ALA F 1 84 ? 39.828 33.833 139.666 1.00 44.98 84 ALA F N 1
ATOM 12308 C CA . ALA F 1 84 ? 40.311 35.110 140.231 1.00 59.38 84 ALA F CA 1
ATOM 12309 C C . ALA F 1 84 ? 40.157 35.210 141.757 1.00 65.96 84 ALA F C 1
ATOM 12310 O O . ALA F 1 84 ? 39.056 35.655 142.204 1.00 77.09 84 ALA F O 1
ATOM 12312 N N . GLY F 1 85 ? 41.244 34.880 142.513 1.00 50.37 85 GLY F N 1
ATOM 12313 C CA . GLY F 1 85 ? 41.112 34.557 143.977 1.00 62.03 85 GLY F CA 1
ATOM 12314 C C . GLY F 1 85 ? 42.119 35.265 144.888 1.00 55.21 85 GLY F C 1
ATOM 12315 O O . GLY F 1 85 ? 43.282 34.856 144.910 1.00 53.27 85 GLY F O 1
ATOM 12316 N N . ALA F 1 86 ? 41.688 36.270 145.670 1.00 56.46 86 ALA F N 1
ATOM 12317 C CA . ALA F 1 86 ? 42.642 37.006 146.486 1.00 56.80 86 ALA F CA 1
ATOM 12318 C C . ALA F 1 86 ? 43.134 36.166 147.673 1.00 55.92 86 ALA F C 1
ATOM 12319 O O . ALA F 1 86 ? 42.343 35.713 148.499 1.00 49.71 86 ALA F O 1
ATOM 12321 N N . PRO F 1 87 ? 44.455 35.967 147.767 1.00 52.65 87 PRO F N 1
ATOM 12322 C CA . PRO F 1 87 ? 45.021 35.057 148.768 1.00 54.68 87 PRO F CA 1
ATOM 12323 C C . PRO F 1 87 ? 44.982 35.610 150.201 1.00 55.30 87 PRO F C 1
ATOM 12324 O O . PRO F 1 87 ? 44.912 36.825 150.404 1.00 60.08 87 PRO F O 1
ATOM 12328 N N . GLN F 1 88 ? 44.933 34.701 151.168 1.00 51.65 88 GLN F N 1
ATOM 12329 C CA . GLN F 1 88 ? 44.860 35.043 152.540 1.00 53.55 88 GLN F CA 1
ATOM 12330 C C . GLN F 1 88 ? 46.221 35.587 152.972 1.00 48.58 88 GLN F C 1
ATOM 12331 O O . GLN F 1 88 ? 47.222 35.051 152.598 1.00 52.47 88 GLN F O 1
ATOM 12337 N N . LYS F 1 89 ? 46.197 36.670 153.692 1.00 51.46 89 LYS F N 1
ATOM 12338 C CA . LYS F 1 89 ? 47.394 37.388 154.094 1.00 56.69 89 LYS F CA 1
ATOM 12339 C C . LYS F 1 89 ? 47.712 36.842 155.502 1.00 59.62 89 LYS F C 1
ATOM 12340 O O . LYS F 1 89 ? 46.814 36.386 156.258 1.00 57.38 89 LYS F O 1
ATOM 12346 N N . PRO F 1 90 ? 48.982 36.943 155.911 1.00 58.81 90 PRO F N 1
ATOM 12347 C CA . PRO F 1 90 ? 49.256 36.561 157.293 1.00 55.76 90 PRO F CA 1
ATOM 12348 C C . PRO F 1 90 ? 48.419 37.285 158.309 1.00 55.13 90 PRO F C 1
ATOM 12349 O O . PRO F 1 90 ? 48.199 38.515 158.263 1.00 60.65 90 PRO F O 1
ATOM 12353 N N . GLY F 1 91 ? 47.903 36.534 159.265 1.00 57.42 91 GLY F N 1
ATOM 12354 C CA . GLY F 1 91 ? 47.128 37.129 160.326 1.00 59.48 91 GLY F CA 1
ATOM 12355 C C . GLY F 1 91 ? 45.708 37.572 160.003 1.00 63.75 91 GLY F C 1
ATOM 12356 O O . GLY F 1 91 ? 45.035 38.191 160.829 1.00 59.59 91 GLY F O 1
ATOM 12357 N N . GLU F 1 92 ? 45.251 37.321 158.794 1.00 57.05 92 GLU F N 1
ATOM 12358 C CA . GLU F 1 92 ? 43.959 37.790 158.404 1.00 59.77 92 GLU F CA 1
ATOM 12359 C C . GLU F 1 92 ? 42.954 36.681 158.783 1.00 54.45 92 GLU F C 1
ATOM 12360 O O . GLU F 1 92 ? 43.233 35.500 158.586 1.00 51.63 92 GLU F O 1
ATOM 12366 N N . THR F 1 93 ? 41.779 37.052 159.238 1.00 56.43 93 THR F N 1
ATOM 12367 C CA . THR F 1 93 ? 40.730 36.048 159.531 1.00 53.94 93 THR F CA 1
ATOM 12368 C C . THR F 1 93 ? 40.139 35.470 158.274 1.00 50.67 93 THR F C 1
ATOM 12369 O O . THR F 1 93 ? 40.194 36.052 157.198 1.00 49.60 93 THR F O 1
ATOM 12373 N N . ARG F 1 94 ? 39.538 34.318 158.405 1.00 51.64 94 ARG F N 1
ATOM 12374 C CA . ARG F 1 94 ? 38.805 33.710 157.299 1.00 51.97 94 ARG F CA 1
ATOM 12375 C C . ARG F 1 94 ? 37.635 34.598 156.806 1.00 52.35 94 ARG F C 1
ATOM 12376 O O . ARG F 1 94 ? 37.430 34.782 155.586 1.00 50.12 94 ARG F O 1
ATOM 12384 N N . LEU F 1 95 ? 36.923 35.181 157.740 1.00 54.48 95 LEU F N 1
ATOM 12385 C CA . LEU F 1 95 ? 35.850 36.129 157.411 1.00 58.44 95 LEU F CA 1
ATOM 12386 C C . LEU F 1 95 ? 36.377 37.339 156.623 1.00 59.13 95 LEU F C 1
ATOM 12387 O O . LEU F 1 95 ? 35.715 37.826 155.711 1.00 53.22 95 LEU F O 1
ATOM 12392 N N . ASP F 1 96 ? 37.563 37.818 156.959 1.00 52.13 96 ASP F N 1
ATOM 12393 C CA . ASP F 1 96 ? 38.173 38.908 156.186 1.00 56.73 96 ASP F CA 1
ATOM 12394 C C . ASP F 1 96 ? 38.520 38.416 154.798 1.00 53.48 96 ASP F C 1
ATOM 12395 O O . ASP F 1 96 ? 38.315 39.095 153.802 1.00 54.37 96 ASP F O 1
ATOM 12400 N N . LEU F 1 97 ? 39.091 37.230 154.722 1.00 50.99 97 LEU F N 1
ATOM 12401 C CA . LEU F 1 97 ? 39.404 36.685 153.422 1.00 47.25 97 LEU F CA 1
ATOM 12402 C C . LEU F 1 97 ? 38.161 36.657 152.581 1.00 49.08 97 LEU F C 1
ATOM 12403 O O . LEU F 1 97 ? 38.162 36.997 151.356 1.00 50.19 97 LEU F O 1
ATOM 12408 N N . VAL F 1 98 ? 37.062 36.225 153.198 1.00 52.25 98 VAL F N 1
ATOM 12409 C CA . VAL F 1 98 ? 35.758 36.148 152.466 1.00 52.34 98 VAL F CA 1
ATOM 12410 C C . VAL F 1 98 ? 35.248 37.489 151.971 1.00 54.09 98 VAL F C 1
ATOM 12411 O O . VAL F 1 98 ? 34.932 37.663 150.771 1.00 53.95 98 VAL F O 1
ATOM 12415 N N . ASN F 1 99 ? 35.272 38.460 152.863 1.00 54.23 99 ASN F N 1
ATOM 12416 C CA . ASN F 1 99 ? 34.797 39.790 152.565 1.00 56.14 99 ASN F CA 1
ATOM 12417 C C . ASN F 1 99 ? 35.618 40.480 151.476 1.00 56.70 99 ASN F C 1
ATOM 12418 O O . ASN F 1 99 ? 35.031 41.093 150.570 1.00 54.83 99 ASN F O 1
ATOM 12423 N N . LYS F 1 100 ? 36.944 40.385 151.498 1.00 54.85 100 LYS F N 1
ATOM 12424 C CA . LYS F 1 100 ? 37.674 40.981 150.379 1.00 55.69 100 LYS F CA 1
ATOM 12425 C C . LYS F 1 100 ? 37.408 40.269 149.042 1.00 54.94 100 LYS F C 1
ATOM 12426 O O . LYS F 1 100 ? 37.378 40.919 147.992 1.00 59.76 100 LYS F O 1
ATOM 12432 N N . ASN F 1 101 ? 37.277 38.952 149.067 1.00 49.20 101 ASN F N 1
ATOM 12433 C CA . ASN F 1 101 ? 36.931 38.245 147.864 1.00 53.75 101 ASN F CA 1
ATOM 12434 C C . ASN F 1 101 ? 35.500 38.558 147.368 1.00 55.47 101 ASN F C 1
ATOM 12435 O O . ASN F 1 101 ? 35.263 38.570 146.158 1.00 55.08 101 ASN F O 1
ATOM 12440 N N . LEU F 1 102 ? 34.559 38.818 148.285 1.00 57.56 102 LEU F N 1
ATOM 12441 C CA . LEU F 1 102 ? 33.205 39.167 147.868 1.00 58.94 102 LEU F CA 1
ATOM 12442 C C . LEU F 1 102 ? 33.142 40.442 147.076 1.00 61.25 102 LEU F C 1
ATOM 12443 O O . LEU F 1 102 ? 32.390 40.528 146.083 1.00 61.55 102 LEU F O 1
ATOM 12448 N N . LYS F 1 103 ? 33.880 41.445 147.510 1.00 61.68 103 LYS F N 1
ATOM 12449 C CA . LYS F 1 103 ? 33.920 42.695 146.781 1.00 68.77 103 LYS F CA 1
ATOM 12450 C C . LYS F 1 103 ? 34.429 42.511 145.343 1.00 65.50 103 LYS F C 1
ATOM 12451 O O . LYS F 1 103 ? 33.837 42.992 144.397 1.00 65.94 103 LYS F O 1
ATOM 12457 N N . ILE F 1 104 ? 35.527 41.795 145.206 1.00 61.97 104 ILE F N 1
ATOM 12458 C CA . ILE F 1 104 ? 36.103 41.541 143.924 1.00 55.91 104 ILE F CA 1
ATOM 12459 C C . ILE F 1 104 ? 35.124 40.700 143.067 1.00 52.62 104 ILE F C 1
ATOM 12460 O O . ILE F 1 104 ? 34.923 40.970 141.891 1.00 51.93 104 ILE F O 1
ATOM 12465 N N . LEU F 1 105 ? 34.570 39.650 143.647 1.00 47.52 105 LEU F N 1
ATOM 12466 C CA . LEU F 1 105 ? 33.728 38.751 142.936 1.00 48.63 105 LEU F CA 1
ATOM 12467 C C . LEU F 1 105 ? 32.519 39.521 142.424 1.00 51.21 105 LEU F C 1
ATOM 12468 O O . LEU F 1 105 ? 32.036 39.267 141.344 1.00 47.96 105 LEU F O 1
ATOM 12473 N N . LYS F 1 106 ? 32.058 40.469 143.206 1.00 51.13 106 LYS F N 1
ATOM 12474 C CA . LYS F 1 106 ? 30.892 41.253 142.822 1.00 54.37 106 LYS F CA 1
ATOM 12475 C C . LYS F 1 106 ? 31.212 42.058 141.588 1.00 52.71 106 LYS F C 1
ATOM 12476 O O . LYS F 1 106 ? 30.379 42.203 140.702 1.00 49.84 106 LYS F O 1
ATOM 12482 N N . SER F 1 107 ? 32.432 42.591 141.531 1.00 53.77 107 SER F N 1
ATOM 12483 C CA . SER F 1 107 ? 32.900 43.355 140.370 1.00 52.97 107 SER F CA 1
ATOM 12484 C C . SER F 1 107 ? 33.078 42.481 139.138 1.00 52.25 107 SER F C 1
ATOM 12485 O O . SER F 1 107 ? 33.335 43.007 138.072 1.00 58.24 107 SER F O 1
ATOM 12488 N N . ILE F 1 108 ? 33.024 41.156 139.282 1.00 48.54 108 ILE F N 1
ATOM 12489 C CA . ILE F 1 108 ? 33.120 40.267 138.150 1.00 48.88 108 ILE F CA 1
ATOM 12490 C C . ILE F 1 108 ? 31.739 39.836 137.722 1.00 47.48 108 ILE F C 1
ATOM 12491 O O . ILE F 1 108 ? 31.368 39.918 136.555 1.00 48.84 108 ILE F O 1
ATOM 12496 N N . VAL F 1 109 ? 30.974 39.344 138.680 1.00 49.40 109 VAL F N 1
ATOM 12497 C CA . VAL F 1 109 ? 29.709 38.719 138.395 1.00 50.52 109 VAL F CA 1
ATOM 12498 C C . VAL F 1 109 ? 28.647 39.720 137.876 1.00 56.91 109 VAL F C 1
ATOM 12499 O O . VAL F 1 109 ? 27.913 39.402 136.935 1.00 53.07 109 VAL F O 1
ATOM 12503 N N . ASP F 1 110 ? 28.607 40.932 138.427 1.00 55.03 110 ASP F N 1
ATOM 12504 C CA . ASP F 1 110 ? 27.626 41.915 138.001 1.00 53.05 110 ASP F CA 1
ATOM 12505 C C . ASP F 1 110 ? 27.770 42.290 136.519 1.00 52.22 110 ASP F C 1
ATOM 12506 O O . ASP F 1 110 ? 26.789 42.197 135.781 1.00 53.48 110 ASP F O 1
ATOM 12511 N N . PRO F 1 111 ? 28.978 42.681 136.059 1.00 53.58 111 PRO F N 1
ATOM 12512 C CA . PRO F 1 111 ? 29.131 42.980 134.633 1.00 54.46 111 PRO F CA 1
ATOM 12513 C C . PRO F 1 111 ? 28.899 41.744 133.740 1.00 53.32 111 PRO F C 1
ATOM 12514 O O . PRO F 1 111 ? 28.376 41.868 132.625 1.00 53.92 111 PRO F O 1
ATOM 12518 N N . ILE F 1 112 ? 29.304 40.558 134.195 1.00 51.56 112 ILE F N 1
ATOM 12519 C CA . ILE F 1 112 ? 29.004 39.336 133.410 1.00 52.73 112 ILE F CA 1
ATOM 12520 C C . ILE F 1 112 ? 27.495 39.199 133.223 1.00 53.29 112 ILE F C 1
ATOM 12521 O O . ILE F 1 112 ? 27.022 38.915 132.129 1.00 54.71 112 ILE F O 1
ATOM 12526 N N . VAL F 1 113 ? 26.765 39.302 134.320 1.00 56.30 113 VAL F N 1
ATOM 12527 C CA . VAL F 1 113 ? 25.272 39.139 134.263 1.00 57.61 113 VAL F CA 1
ATOM 12528 C C . VAL F 1 113 ? 24.690 40.241 133.394 1.00 56.92 113 VAL F C 1
ATOM 12529 O O . VAL F 1 113 ? 23.910 39.971 132.517 1.00 60.13 113 VAL F O 1
ATOM 12533 N N . ASP F 1 114 ? 25.169 41.473 133.585 1.00 63.60 114 ASP F N 1
ATOM 12534 C CA . ASP F 1 114 ? 24.693 42.625 132.778 1.00 64.99 114 ASP F CA 1
ATOM 12535 C C . ASP F 1 114 ? 24.956 42.458 131.294 1.00 65.57 114 ASP F C 1
ATOM 12536 O O . ASP F 1 114 ? 24.287 43.072 130.487 1.00 60.76 114 ASP F O 1
ATOM 12541 N N . SER F 1 115 ? 25.957 41.664 130.915 1.00 57.19 115 SER F N 1
ATOM 12542 C CA . SER F 1 115 ? 26.258 41.433 129.498 1.00 54.58 115 SER F CA 1
ATOM 12543 C C . SER F 1 115 ? 25.179 40.655 128.812 1.00 55.79 115 SER F C 1
ATOM 12544 O O . SER F 1 115 ? 25.158 40.588 127.572 1.00 57.77 115 SER F O 1
ATOM 12547 N N . GLY F 1 116 ? 24.351 39.966 129.588 1.00 56.54 116 GLY F N 1
ATOM 12548 C CA . GLY F 1 116 ? 23.368 39.078 129.047 1.00 54.35 116 GLY F CA 1
ATOM 12549 C C . GLY F 1 116 ? 23.755 37.617 129.130 1.00 54.31 116 GLY F C 1
ATOM 12550 O O . GLY F 1 116 ? 23.041 36.760 128.644 1.00 52.71 116 GLY F O 1
ATOM 12551 N N . PHE F 1 117 ? 24.889 37.319 129.747 1.00 52.45 117 PHE F N 1
ATOM 12552 C CA . PHE F 1 117 ? 25.354 35.957 129.907 1.00 51.79 117 PHE F CA 1
ATOM 12553 C C . PHE F 1 117 ? 24.284 35.071 130.465 1.00 51.00 117 PHE F C 1
ATOM 12554 O O . PHE F 1 117 ? 23.635 35.409 131.425 1.00 55.10 117 PHE F O 1
ATOM 12562 N N . ASN F 1 118 ? 24.162 33.880 129.913 1.00 48.65 118 ASN F N 1
ATOM 12563 C CA . ASN F 1 118 ? 23.053 33.011 130.282 1.00 54.02 118 ASN F CA 1
ATOM 12564 C C . ASN F 1 118 ? 23.456 31.541 130.209 1.00 53.59 118 ASN F C 1
ATOM 12565 O O . ASN F 1 118 ? 22.675 30.680 129.794 1.00 57.65 118 ASN F O 1
ATOM 12570 N N . GLY F 1 119 ? 24.694 31.242 130.617 1.00 49.43 119 GLY F N 1
ATOM 12571 C CA . GLY F 1 119 ? 25.195 29.909 130.596 1.00 47.41 119 GLY F CA 1
ATOM 12572 C C . GLY F 1 119 ? 25.403 29.360 131.986 1.00 50.19 119 GLY F C 1
ATOM 12573 O O . GLY F 1 119 ? 24.523 29.497 132.865 1.00 48.61 119 GLY F O 1
ATOM 12574 N N . ILE F 1 120 ? 26.580 28.746 132.207 1.00 46.28 120 ILE F N 1
ATOM 12575 C CA . ILE F 1 120 ? 26.939 28.116 133.492 1.00 45.82 120 ILE F CA 1
ATOM 12576 C C . ILE F 1 120 ? 28.191 28.779 134.055 1.00 48.09 120 ILE F C 1
ATOM 12577 O O . ILE F 1 120 ? 29.128 29.045 133.296 1.00 44.61 120 ILE F O 1
ATOM 12582 N N . PHE F 1 121 ? 28.154 29.079 135.352 1.00 49.63 121 PHE F N 1
ATOM 12583 C CA . PHE F 1 121 ? 29.274 29.565 136.067 1.00 51.34 121 PHE F CA 1
ATOM 12584 C C . PHE F 1 121 ? 29.996 28.342 136.615 1.00 48.10 121 PHE F C 1
ATOM 12585 O O . PHE F 1 121 ? 29.391 27.526 137.286 1.00 47.32 121 PHE F O 1
ATOM 12593 N N . LEU F 1 122 ? 31.305 28.280 136.370 1.00 46.42 122 LEU F N 1
ATOM 12594 C CA . LEU F 1 122 ? 32.196 27.299 137.018 1.00 44.12 122 LEU F CA 1
ATOM 12595 C C . LEU F 1 122 ? 33.247 28.066 137.871 1.00 42.15 122 LEU F C 1
ATOM 12596 O O . LEU F 1 122 ? 34.014 28.837 137.350 1.00 42.06 122 LEU F O 1
ATOM 12601 N N . VAL F 1 123 ? 33.183 27.870 139.184 1.00 41.74 123 VAL F N 1
ATOM 12602 C CA . VAL F 1 123 ? 33.946 28.670 140.153 1.00 44.46 123 VAL F CA 1
ATOM 12603 C C . VAL F 1 123 ? 35.058 27.806 140.727 1.00 42.78 123 VAL F C 1
ATOM 12604 O O . VAL F 1 123 ? 34.803 26.696 141.220 1.00 41.18 123 VAL F O 1
ATOM 12608 N N . ALA F 1 124 ? 36.281 28.290 140.591 1.00 42.38 124 ALA F N 1
ATOM 12609 C CA . ALA F 1 124 ? 37.445 27.593 141.179 1.00 45.95 124 ALA F CA 1
ATOM 12610 C C . ALA F 1 124 ? 38.160 28.434 142.201 1.00 47.74 124 ALA F C 1
ATOM 12611 O O . ALA F 1 124 ? 39.099 27.948 142.822 1.00 44.91 124 ALA F O 1
ATOM 12613 N N . ALA F 1 125 ? 37.816 29.715 142.306 1.00 48.12 125 ALA F N 1
ATOM 12614 C CA . ALA F 1 125 ? 38.584 30.618 143.181 1.00 47.65 125 ALA F CA 1
ATOM 12615 C C . ALA F 1 125 ? 38.418 30.225 144.637 1.00 46.58 125 ALA F C 1
ATOM 12616 O O . ALA F 1 125 ? 37.360 29.834 145.026 1.00 45.17 125 ALA F O 1
ATOM 12618 N N . ASN F 1 126 ? 39.473 30.343 145.403 1.00 48.92 126 ASN F N 1
ATOM 12619 C CA . ASN F 1 126 ? 39.490 30.005 146.835 1.00 50.05 126 ASN F CA 1
ATOM 12620 C C . ASN F 1 126 ? 39.023 31.122 147.708 1.00 48.31 126 ASN F C 1
ATOM 12621 O O . ASN F 1 126 ? 39.306 32.282 147.427 1.00 51.01 126 ASN F O 1
ATOM 12626 N N . PRO F 1 127 ? 38.199 30.811 148.721 1.00 45.85 127 PRO F N 1
ATOM 12627 C CA . PRO F 1 127 ? 37.650 29.529 149.122 1.00 45.86 127 PRO F CA 1
ATOM 12628 C C . PRO F 1 127 ? 36.451 29.142 148.247 1.00 47.40 127 PRO F C 1
ATOM 12629 O O . PRO F 1 127 ? 35.424 29.793 148.268 1.00 52.05 127 PRO F O 1
ATOM 12633 N N . VAL F 1 128 ? 36.567 28.014 147.581 1.00 51.45 128 VAL F N 1
ATOM 12634 C CA . VAL F 1 128 ? 35.692 27.696 146.471 1.00 49.33 128 VAL F CA 1
ATOM 12635 C C . VAL F 1 128 ? 34.236 27.502 146.858 1.00 49.59 128 VAL F C 1
ATOM 12636 O O . VAL F 1 128 ? 33.356 27.996 146.150 1.00 47.74 128 VAL F O 1
ATOM 12640 N N . ASP F 1 129 ? 33.958 26.779 147.948 1.00 48.76 129 ASP F N 1
ATOM 12641 C CA . ASP F 1 129 ? 32.550 26.510 148.286 1.00 53.40 129 ASP F CA 1
ATOM 12642 C C . ASP F 1 129 ? 31.795 27.798 148.657 1.00 54.35 129 ASP F C 1
ATOM 12643 O O . ASP F 1 129 ? 30.685 28.008 148.241 1.00 49.72 129 ASP F O 1
ATOM 12648 N N . ILE F 1 130 ? 32.464 28.661 149.415 1.00 53.13 130 ILE F N 1
ATOM 12649 C CA . ILE F 1 130 ? 31.969 29.958 149.794 1.00 56.89 130 ILE F CA 1
ATOM 12650 C C . ILE F 1 130 ? 31.784 30.832 148.562 1.00 56.54 130 ILE F C 1
ATOM 12651 O O . ILE F 1 130 ? 30.743 31.483 148.431 1.00 51.46 130 ILE F O 1
ATOM 12656 N N . LEU F 1 131 ? 32.755 30.851 147.660 1.00 50.68 131 LEU F N 1
ATOM 12657 C CA . LEU F 1 131 ? 32.625 31.716 146.501 1.00 50.46 131 LEU F CA 1
ATOM 12658 C C . LEU F 1 131 ? 31.593 31.208 145.495 1.00 49.99 131 LEU F C 1
ATOM 12659 O O . LEU F 1 131 ? 31.108 31.987 144.701 1.00 49.51 131 LEU F O 1
ATOM 12664 N N . THR F 1 132 ? 31.306 29.915 145.516 1.00 46.24 132 THR F N 1
ATOM 12665 C CA . THR F 1 132 ? 30.348 29.327 144.645 1.00 51.98 132 THR F CA 1
ATOM 12666 C C . THR F 1 132 ? 28.982 29.795 145.155 1.00 55.73 132 THR F C 1
ATOM 12667 O O . THR F 1 132 ? 28.163 30.329 144.383 1.00 53.30 132 THR F O 1
ATOM 12671 N N . TYR F 1 133 ? 28.771 29.681 146.477 1.00 57.88 133 TYR F N 1
ATOM 12672 C CA . TYR F 1 133 ? 27.564 30.230 147.099 1.00 57.17 133 TYR F CA 1
ATOM 12673 C C . TYR F 1 133 ? 27.442 31.734 146.790 1.00 56.58 133 TYR F C 1
ATOM 12674 O O . TYR F 1 133 ? 26.416 32.198 146.314 1.00 56.02 133 TYR F O 1
ATOM 12683 N N . ALA F 1 134 ? 28.505 32.480 146.985 1.00 52.75 134 ALA F N 1
ATOM 12684 C CA . ALA F 1 134 ? 28.461 33.896 146.688 1.00 54.04 134 ALA F CA 1
ATOM 12685 C C . ALA F 1 134 ? 28.128 34.209 145.221 1.00 53.47 134 ALA F C 1
ATOM 12686 O O . ALA F 1 134 ? 27.409 35.148 144.923 1.00 51.71 134 ALA F O 1
ATOM 12688 N N . THR F 1 135 ? 28.669 33.423 144.295 1.00 52.43 135 THR F N 1
ATOM 12689 C CA . THR F 1 135 ? 28.398 33.643 142.875 1.00 52.67 135 THR F CA 1
ATOM 12690 C C . THR F 1 135 ? 26.894 33.392 142.612 1.00 51.12 135 THR F C 1
ATOM 12691 O O . THR F 1 135 ? 26.272 34.101 141.830 1.00 52.00 135 THR F O 1
ATOM 12695 N N . TRP F 1 136 ? 26.344 32.363 143.247 1.00 50.96 136 TRP F N 1
ATOM 12696 C CA . TRP F 1 136 ? 24.931 32.069 143.146 1.00 54.83 136 TRP F CA 1
ATOM 12697 C C . TRP F 1 136 ? 24.087 33.285 143.682 1.00 57.54 136 TRP F C 1
ATOM 12698 O O . TRP F 1 136 ? 23.237 33.784 142.983 1.00 53.92 136 TRP F O 1
ATOM 12709 N N . LYS F 1 137 ? 24.434 33.780 144.858 1.00 58.30 137 LYS F N 1
ATOM 12710 C CA . LYS F 1 137 ? 23.758 34.948 145.415 1.00 64.98 137 LYS F CA 1
ATOM 12711 C C . LYS F 1 137 ? 23.861 36.153 144.502 1.00 64.71 137 LYS F C 1
ATOM 12712 O O . LYS F 1 137 ? 22.878 36.804 144.235 1.00 58.68 137 LYS F O 1
ATOM 12718 N N . LEU F 1 138 ? 25.069 36.456 144.047 1.00 62.16 138 LEU F N 1
ATOM 12719 C CA . LEU F 1 138 ? 25.281 37.646 143.243 1.00 62.88 138 LEU F CA 1
ATOM 12720 C C . LEU F 1 138 ? 24.640 37.556 141.869 1.00 59.61 138 LEU F C 1
ATOM 12721 O O . LEU F 1 138 ? 24.080 38.539 141.398 1.00 65.58 138 LEU F O 1
ATOM 12726 N N . SER F 1 139 ? 24.710 36.392 141.239 1.00 58.07 139 SER F N 1
ATOM 12727 C CA . SER F 1 139 ? 24.309 36.277 139.886 1.00 56.72 139 SER F CA 1
ATOM 12728 C C . SER F 1 139 ? 22.807 36.210 139.734 1.00 59.01 139 SER F C 1
ATOM 12729 O O . SER F 1 139 ? 22.294 36.573 138.686 1.00 56.52 139 SER F O 1
ATOM 12732 N N . GLY F 1 140 ? 22.120 35.634 140.718 1.00 57.45 140 GLY F N 1
ATOM 12733 C CA . GLY F 1 140 ? 20.700 35.338 140.581 1.00 58.26 140 GLY F CA 1
ATOM 12734 C C . GLY F 1 140 ? 20.400 34.130 139.763 1.00 59.80 140 GLY F C 1
ATOM 12735 O O . GLY F 1 140 ? 19.236 33.874 139.444 1.00 54.13 140 GLY F O 1
ATOM 12736 N N . PHE F 1 141 ? 21.424 33.362 139.394 1.00 59.30 141 PHE F N 1
ATOM 12737 C CA . PHE F 1 141 ? 21.197 32.205 138.509 1.00 57.41 141 PHE F CA 1
ATOM 12738 C C . PHE F 1 141 ? 20.585 31.063 139.305 1.00 55.07 141 PHE F C 1
ATOM 12739 O O . PHE F 1 141 ? 20.697 31.017 140.530 1.00 56.79 141 PHE F O 1
ATOM 12747 N N . PRO F 1 142 ? 19.965 30.103 138.612 1.00 58.17 142 PRO F N 1
ATOM 12748 C CA . PRO F 1 142 ? 19.518 28.874 139.272 1.00 56.25 142 PRO F CA 1
ATOM 12749 C C . PRO F 1 142 ? 20.685 28.094 139.899 1.00 60.05 142 PRO F C 1
ATOM 12750 O O . PRO F 1 142 ? 21.862 28.121 139.376 1.00 52.43 142 PRO F O 1
ATOM 12754 N N . LYS F 1 143 ? 20.378 27.411 140.986 1.00 56.19 143 LYS F N 1
ATOM 12755 C CA . LYS F 1 143 ? 21.335 26.672 141.777 1.00 56.74 143 LYS F CA 1
ATOM 12756 C C . LYS F 1 143 ? 22.196 25.704 140.959 1.00 58.43 143 LYS F C 1
ATOM 12757 O O . LYS F 1 143 ? 23.408 25.486 141.237 1.00 55.26 143 LYS F O 1
ATOM 12763 N N . ASN F 1 144 ? 21.547 25.064 140.007 1.00 55.71 144 ASN F N 1
ATOM 12764 C CA . ASN F 1 144 ? 22.185 24.020 139.263 1.00 55.32 144 ASN F CA 1
ATOM 12765 C C . ASN F 1 144 ? 23.089 24.549 138.135 1.00 53.11 144 ASN F C 1
ATOM 12766 O O . ASN F 1 144 ? 23.774 23.776 137.506 1.00 50.22 144 ASN F O 1
ATOM 12771 N N . ARG F 1 145 ? 23.075 25.860 137.910 1.00 54.91 145 ARG F N 1
ATOM 12772 C CA . ARG F 1 145 ? 23.947 26.480 136.933 1.00 53.85 145 ARG F CA 1
ATOM 12773 C C . ARG F 1 145 ? 25.079 27.306 137.509 1.00 49.32 145 ARG F C 1
ATOM 12774 O O . ARG F 1 145 ? 25.730 28.081 136.793 1.00 46.29 145 ARG F O 1
ATOM 12782 N N . VAL F 1 146 ? 25.308 27.137 138.802 1.00 54.02 146 VAL F N 1
ATOM 12783 C CA . VAL F 1 146 ? 26.469 27.681 139.460 1.00 50.44 146 VAL F CA 1
ATOM 12784 C C . VAL F 1 146 ? 27.113 26.468 140.077 1.00 52.43 146 VAL F C 1
ATOM 12785 O O . VAL F 1 146 ? 26.541 25.850 140.978 1.00 50.58 146 VAL F O 1
ATOM 12789 N N . VAL F 1 147 ? 28.339 26.161 139.609 1.00 46.99 147 VAL F N 1
ATOM 12790 C CA . VAL F 1 147 ? 29.032 24.964 139.993 1.00 48.36 147 VAL F CA 1
ATOM 12791 C C . VAL F 1 147 ? 30.448 25.366 140.523 1.00 47.79 147 VAL F C 1
ATOM 12792 O O . VAL F 1 147 ? 31.115 26.188 139.911 1.00 47.90 147 VAL F O 1
ATOM 12796 N N . GLY F 1 148 ? 30.899 24.735 141.600 1.00 46.27 148 GLY F N 1
ATOM 12797 C CA . GLY F 1 148 ? 32.283 24.922 142.080 1.00 48.50 148 GLY F CA 1
ATOM 12798 C C . GLY F 1 148 ? 33.087 23.654 141.853 1.00 46.22 148 GLY F C 1
ATOM 12799 O O . GLY F 1 148 ? 32.516 22.559 141.813 1.00 48.15 148 GLY F O 1
ATOM 12800 N N . SER F 1 149 ? 34.379 23.808 141.634 1.00 42.66 149 SER F N 1
ATOM 12801 C CA . SER F 1 149 ? 35.300 22.663 141.494 1.00 43.95 149 SER F CA 1
ATOM 12802 C C . SER F 1 149 ? 35.385 21.822 142.780 1.00 44.42 149 SER F C 1
ATOM 12803 O O . SER F 1 149 ? 35.618 20.618 142.726 1.00 47.19 149 SER F O 1
ATOM 12806 N N . GLY F 1 150 ? 35.055 22.413 143.918 1.00 46.12 150 GLY F N 1
ATOM 12807 C CA . GLY F 1 150 ? 34.837 21.635 145.145 1.00 46.10 150 GLY F CA 1
ATOM 12808 C C . GLY F 1 150 ? 35.973 20.684 145.469 1.00 44.28 150 GLY F C 1
ATOM 12809 O O . GLY F 1 150 ? 37.110 21.098 145.457 1.00 41.87 150 GLY F O 1
ATOM 12810 N N . THR F 1 151 ? 35.672 19.415 145.707 1.00 43.41 151 THR F N 1
ATOM 12811 C CA . THR F 1 151 ? 36.724 18.422 146.032 1.00 44.60 151 THR F CA 1
ATOM 12812 C C . THR F 1 151 ? 37.095 17.535 144.847 1.00 45.01 151 THR F C 1
ATOM 12813 O O . THR F 1 151 ? 37.629 16.451 145.019 1.00 41.04 151 THR F O 1
ATOM 12817 N N . SER F 1 152 ? 36.898 18.023 143.628 1.00 45.30 152 SER F N 1
ATOM 12818 C CA . SER F 1 152 ? 37.270 17.229 142.470 1.00 43.40 152 SER F CA 1
ATOM 12819 C C . SER F 1 152 ? 38.770 16.958 142.476 1.00 44.25 152 SER F C 1
ATOM 12820 O O . SER F 1 152 ? 39.200 15.891 142.116 1.00 39.34 152 SER F O 1
ATOM 12823 N N . LEU F 1 153 ? 39.550 17.976 142.748 1.00 39.71 153 LEU F N 1
ATOM 12824 C CA . LEU F 1 153 ? 41.023 17.839 142.729 1.00 40.91 153 LEU F CA 1
ATOM 12825 C C . LEU F 1 153 ? 41.503 16.966 143.900 1.00 39.65 153 LEU F C 1
ATOM 12826 O O . LEU F 1 153 ? 42.345 16.113 143.729 1.00 41.96 153 LEU F O 1
ATOM 12831 N N . ASP F 1 154 ? 40.947 17.187 145.092 1.00 42.20 154 ASP F N 1
ATOM 12832 C CA . ASP F 1 154 ? 41.319 16.363 146.283 1.00 43.43 154 ASP F CA 1
ATOM 12833 C C . ASP F 1 154 ? 41.012 14.900 146.009 1.00 43.33 154 ASP F C 1
ATOM 12834 O O . ASP F 1 154 ? 41.813 14.012 146.304 1.00 43.15 154 ASP F O 1
ATOM 12839 N N . THR F 1 155 ? 39.884 14.676 145.351 1.00 44.23 155 THR F N 1
ATOM 12840 C CA . THR F 1 155 ? 39.458 13.333 144.936 1.00 45.20 155 THR F CA 1
ATOM 12841 C C . THR F 1 155 ? 40.455 12.711 143.941 1.00 44.39 155 THR F C 1
ATOM 12842 O O . THR F 1 155 ? 40.904 11.590 144.145 1.00 41.51 155 THR F O 1
ATOM 12846 N N . ALA F 1 156 ? 40.803 13.421 142.874 1.00 42.46 156 ALA F N 1
ATOM 12847 C CA . ALA F 1 156 ? 41.866 12.966 141.984 1.00 42.53 156 ALA F CA 1
ATOM 12848 C C . ALA F 1 156 ? 43.189 12.681 142.765 1.00 41.73 156 ALA F C 1
ATOM 12849 O O . ALA F 1 156 ? 43.871 11.691 142.507 1.00 40.35 156 ALA F O 1
ATOM 12851 N N . ARG F 1 157 ? 43.573 13.567 143.682 1.00 40.88 157 ARG F N 1
ATOM 12852 C CA . ARG F 1 157 ? 44.849 13.383 144.481 1.00 41.50 157 ARG F CA 1
ATOM 12853 C C . ARG F 1 157 ? 44.762 12.076 145.280 1.00 42.23 157 ARG F C 1
ATOM 12854 O O . ARG F 1 157 ? 45.687 11.263 145.313 1.00 38.59 157 ARG F O 1
ATOM 12862 N N . PHE F 1 158 ? 43.581 11.832 145.829 1.00 41.88 158 PHE F N 1
ATOM 12863 C CA . PHE F 1 158 ? 43.303 10.624 146.638 1.00 41.75 158 PHE F CA 1
ATOM 12864 C C . PHE F 1 158 ? 43.322 9.361 145.787 1.00 40.36 158 PHE F C 1
ATOM 12865 O O . PHE F 1 158 ? 43.975 8.378 146.114 1.00 43.04 158 PHE F O 1
ATOM 12873 N N . ARG F 1 159 ? 42.692 9.437 144.631 1.00 39.67 159 ARG F N 1
ATOM 12874 C CA . ARG F 1 159 ? 42.740 8.309 143.667 1.00 40.85 159 ARG F CA 1
ATOM 12875 C C . ARG F 1 159 ? 44.154 8.004 143.211 1.00 40.52 159 ARG F C 1
ATOM 12876 O O . ARG F 1 159 ? 44.528 6.851 143.120 1.00 42.10 159 ARG F O 1
ATOM 12884 N N . GLN F 1 160 ? 44.935 9.026 142.918 1.00 37.91 160 GLN F N 1
ATOM 12885 C CA . GLN F 1 160 ? 46.286 8.791 142.423 1.00 39.15 160 GLN F CA 1
ATOM 12886 C C . GLN F 1 160 ? 47.202 8.231 143.509 1.00 43.48 160 GLN F C 1
ATOM 12887 O O . GLN F 1 160 ? 48.115 7.449 143.239 1.00 42.70 160 GLN F O 1
ATOM 12893 N N . SER F 1 161 ? 47.031 8.722 144.730 1.00 43.72 161 SER F N 1
ATOM 12894 C CA . SER F 1 161 ? 47.790 8.192 145.860 1.00 44.59 161 SER F CA 1
ATOM 12895 C C . SER F 1 161 ? 47.482 6.698 146.110 1.00 43.65 161 SER F C 1
ATOM 12896 O O . SER F 1 161 ? 48.383 5.892 146.304 1.00 42.74 161 SER F O 1
ATOM 12899 N N . ILE F 1 162 ? 46.218 6.298 146.065 1.00 45.21 162 ILE F N 1
ATOM 12900 C CA . ILE F 1 162 ? 45.875 4.887 146.147 1.00 45.84 162 ILE F CA 1
ATOM 12901 C C . ILE F 1 162 ? 46.440 4.095 144.942 1.00 47.66 162 ILE F C 1
ATOM 12902 O O . ILE F 1 162 ? 47.017 3.029 145.098 1.00 42.28 162 ILE F O 1
ATOM 12907 N N . ALA F 1 163 ? 46.261 4.643 143.736 1.00 48.07 163 ALA F N 1
ATOM 12908 C CA . ALA F 1 163 ? 46.786 4.037 142.510 1.00 48.49 163 ALA F CA 1
ATOM 12909 C C . ALA F 1 163 ? 48.281 3.726 142.606 1.00 47.62 163 ALA F C 1
ATOM 12910 O O . ALA F 1 163 ? 48.722 2.655 142.238 1.00 43.18 163 ALA F O 1
ATOM 12912 N N . LYS F 1 164 ? 49.059 4.697 143.118 1.00 45.29 164 LYS F N 1
ATOM 12913 C CA . LYS F 1 164 ? 50.495 4.477 143.329 1.00 46.36 164 LYS F CA 1
ATOM 12914 C C . LYS F 1 164 ? 50.753 3.399 144.370 1.00 48.19 164 LYS F C 1
ATOM 12915 O O . LYS F 1 164 ? 51.622 2.585 144.195 1.00 50.88 164 LYS F O 1
ATOM 12921 N N . MET F 1 165 ? 49.981 3.369 145.441 1.00 46.86 165 MET F N 1
ATOM 12922 C CA . MET F 1 165 ? 50.212 2.367 146.481 1.00 50.48 165 MET F CA 1
ATOM 12923 C C . MET F 1 165 ? 49.999 0.965 145.896 1.00 52.50 165 MET F C 1
ATOM 12924 O O . MET F 1 165 ? 50.761 0.064 146.169 1.00 49.94 165 MET F O 1
ATOM 12929 N N . VAL F 1 166 ? 48.965 0.797 145.067 1.00 51.87 166 VAL F N 1
ATOM 12930 C CA . VAL F 1 166 ? 48.623 -0.547 144.595 1.00 49.99 166 VAL F CA 1
ATOM 12931 C C . VAL F 1 166 ? 49.085 -0.841 143.184 1.00 47.84 166 VAL F C 1
ATOM 12932 O O . VAL F 1 166 ? 48.879 -1.925 142.694 1.00 45.86 166 VAL F O 1
ATOM 12936 N N . ASN F 1 167 ? 49.732 0.119 142.541 1.00 45.26 167 ASN F N 1
ATOM 12937 C CA . ASN F 1 167 ? 50.143 -0.026 141.151 1.00 48.58 167 ASN F CA 1
ATOM 12938 C C . ASN F 1 167 ? 48.990 -0.395 140.167 1.00 45.14 167 ASN F C 1
ATOM 12939 O O . ASN F 1 167 ? 49.096 -1.318 139.400 1.00 44.15 167 ASN F O 1
ATOM 12944 N N . VAL F 1 168 ? 47.964 0.441 140.154 1.00 44.75 168 VAL F N 1
ATOM 12945 C CA . VAL F 1 168 ? 46.785 0.302 139.266 1.00 41.89 168 VAL F CA 1
ATOM 12946 C C . VAL F 1 168 ? 46.481 1.709 138.691 1.00 44.82 168 VAL F C 1
ATOM 12947 O O . VAL F 1 168 ? 46.730 2.732 139.376 1.00 44.87 168 VAL F O 1
ATOM 12951 N N . ASP F 1 169 ? 46.082 1.770 137.423 1.00 39.90 169 ASP F N 1
ATOM 12952 C CA . ASP F 1 169 ? 45.623 2.993 136.765 1.00 38.71 169 ASP F CA 1
ATOM 12953 C C . ASP F 1 169 ? 44.611 3.702 137.691 1.00 38.84 169 ASP F C 1
ATOM 12954 O O . ASP F 1 169 ? 43.716 3.053 138.187 1.00 40.01 169 ASP F O 1
ATOM 12959 N N . ALA F 1 170 ? 44.846 4.974 138.024 1.00 36.87 170 ALA F N 1
ATOM 12960 C CA . ALA F 1 170 ? 43.922 5.663 138.884 1.00 40.48 170 ALA F CA 1
ATOM 12961 C C . ALA F 1 170 ? 42.469 5.730 138.278 1.00 40.81 170 ALA F C 1
ATOM 12962 O O . ALA F 1 170 ? 41.516 5.936 139.006 1.00 40.97 170 ALA F O 1
ATOM 12964 N N . ARG F 1 171 ? 42.352 5.575 136.957 1.00 41.66 171 ARG F N 1
ATOM 12965 C CA . ARG F 1 171 ? 41.054 5.465 136.330 1.00 38.98 171 ARG F CA 1
ATOM 12966 C C . ARG F 1 171 ? 40.285 4.209 136.777 1.00 41.61 171 ARG F C 1
ATOM 12967 O O . ARG F 1 171 ? 39.046 4.127 136.614 1.00 40.61 171 ARG F O 1
ATOM 12975 N N . SER F 1 172 ? 40.984 3.260 137.386 1.00 43.67 172 SER F N 1
ATOM 12976 C CA . SER F 1 172 ? 40.335 2.071 137.978 1.00 42.29 172 SER F CA 1
ATOM 12977 C C . SER F 1 172 ? 40.186 2.164 139.503 1.00 40.56 172 SER F C 1
ATOM 12978 O O . SER F 1 172 ? 39.782 1.218 140.138 1.00 44.35 172 SER F O 1
ATOM 12981 N N . VAL F 1 173 ? 40.457 3.318 140.063 1.00 43.01 173 VAL F N 1
ATOM 12982 C CA . VAL F 1 173 ? 40.349 3.549 141.478 1.00 43.95 173 VAL F CA 1
ATOM 12983 C C . VAL F 1 173 ? 39.197 4.532 141.660 1.00 41.04 173 VAL F C 1
ATOM 12984 O O . VAL F 1 173 ? 39.095 5.515 140.942 1.00 47.18 173 VAL F O 1
ATOM 12988 N N . HIS F 1 174 ? 38.362 4.276 142.637 1.00 43.10 174 HIS F N 1
ATOM 12989 C CA . HIS F 1 174 ? 37.157 5.064 142.883 1.00 43.88 174 HIS F CA 1
ATOM 12990 C C . HIS F 1 174 ? 37.029 5.410 144.357 1.00 44.29 174 HIS F C 1
ATOM 12991 O O . HIS F 1 174 ? 36.732 4.564 145.165 1.00 47.02 174 HIS F O 1
ATOM 12998 N N . ALA F 1 175 ? 37.291 6.664 144.694 1.00 49.69 175 ALA F N 1
ATOM 12999 C CA . ALA F 1 175 ? 37.355 7.099 146.083 1.00 51.21 175 ALA F CA 1
ATOM 13000 C C . ALA F 1 175 ? 37.098 8.561 146.117 1.00 52.54 175 ALA F C 1
ATOM 13001 O O . ALA F 1 175 ? 37.596 9.289 145.267 1.00 61.03 175 ALA F O 1
ATOM 13003 N N . TYR F 1 176 ? 36.356 9.029 147.103 1.00 48.80 176 TYR F N 1
ATOM 13004 C CA . TYR F 1 176 ? 36.051 10.442 147.193 1.00 48.10 176 TYR F CA 1
ATOM 13005 C C . TYR F 1 176 ? 36.649 11.101 148.405 1.00 48.50 176 TYR F C 1
ATOM 13006 O O . TYR F 1 176 ? 36.753 10.516 149.478 1.00 48.13 176 TYR F O 1
ATOM 13015 N N . ILE F 1 177 ? 36.964 12.362 148.224 1.00 47.62 177 ILE F N 1
ATOM 13016 C CA . ILE F 1 177 ? 37.069 13.280 149.329 1.00 48.21 177 ILE F CA 1
ATOM 13017 C C . ILE F 1 177 ? 35.831 14.187 149.222 1.00 45.59 177 ILE F C 1
ATOM 13018 O O . ILE F 1 177 ? 35.457 14.632 148.091 1.00 46.02 177 ILE F O 1
ATOM 13023 N N . MET F 1 178 ? 35.246 14.493 150.356 1.00 45.84 178 MET F N 1
ATOM 13024 C CA . MET F 1 178 ? 34.043 15.321 150.410 1.00 49.50 178 MET F CA 1
ATOM 13025 C C . MET F 1 178 ? 34.115 16.374 151.507 1.00 48.16 178 MET F C 1
ATOM 13026 O O . MET F 1 178 ? 35.056 16.392 152.314 1.00 49.12 178 MET F O 1
ATOM 13031 N N . GLY F 1 179 ? 33.096 17.235 151.525 1.00 48.74 179 GLY F N 1
ATOM 13032 C CA . GLY F 1 179 ? 33.010 18.336 152.464 1.00 51.20 179 GLY F CA 1
ATOM 13033 C C . GLY F 1 179 ? 33.438 19.623 151.791 1.00 50.30 179 GLY F C 1
ATOM 13034 O O . GLY F 1 179 ? 33.457 19.735 150.548 1.00 49.85 179 GLY F O 1
ATOM 13035 N N . GLU F 1 180 ? 33.759 20.597 152.612 1.00 51.59 180 GLU F N 1
ATOM 13036 C CA . GLU F 1 180 ? 34.339 21.840 152.156 1.00 53.30 180 GLU F CA 1
ATOM 13037 C C . GLU F 1 180 ? 35.759 21.556 151.747 1.00 53.51 180 GLU F C 1
ATOM 13038 O O . GLU F 1 180 ? 36.533 20.999 152.515 1.00 51.44 180 GLU F O 1
ATOM 13044 N N . HIS F 1 181 ? 36.097 21.935 150.521 1.00 47.89 181 HIS F N 1
ATOM 13045 C CA . HIS F 1 181 ? 37.465 21.829 150.052 1.00 51.48 181 HIS F CA 1
ATOM 13046 C C . HIS F 1 181 ? 38.327 22.661 151.027 1.00 47.07 181 HIS F C 1
ATOM 13047 O O . HIS F 1 181 ? 38.038 23.826 151.216 1.00 46.85 181 HIS F O 1
ATOM 13054 N N . GLY F 1 182 ? 39.297 22.053 151.685 1.00 47.77 182 GLY F N 1
ATOM 13055 C CA . GLY F 1 182 ? 40.113 22.738 152.682 1.00 49.03 182 GLY F CA 1
ATOM 13056 C C . GLY F 1 182 ? 40.365 21.808 153.848 1.00 52.68 182 GLY F C 1
ATOM 13057 O O . GLY F 1 182 ? 40.134 20.606 153.707 1.00 51.75 182 GLY F O 1
ATOM 13058 N N . ASP F 1 183 ? 40.764 22.367 155.006 1.00 56.24 183 ASP F N 1
ATOM 13059 C CA . ASP F 1 183 ? 41.245 21.545 156.149 1.00 54.30 183 ASP F CA 1
ATOM 13060 C C . ASP F 1 183 ? 40.197 20.655 156.786 1.00 56.38 183 ASP F C 1
ATOM 13061 O O . ASP F 1 183 ? 40.547 19.729 157.481 1.00 52.24 183 ASP F O 1
ATOM 13066 N N . THR F 1 184 ? 38.910 20.920 156.565 1.00 55.08 184 THR F N 1
ATOM 13067 C CA . THR F 1 184 ? 37.853 20.079 157.169 1.00 56.99 184 THR F CA 1
ATOM 13068 C C . THR F 1 184 ? 37.297 18.990 156.213 1.00 56.16 184 THR F C 1
ATOM 13069 O O . THR F 1 184 ? 36.375 18.256 156.554 1.00 56.76 184 THR F O 1
ATOM 13073 N N . GLU F 1 185 ? 37.857 18.867 155.007 1.00 52.75 185 GLU F N 1
ATOM 13074 C CA . GLU F 1 185 ? 37.392 17.800 154.088 1.00 50.95 185 GLU F CA 1
ATOM 13075 C C . GLU F 1 185 ? 37.741 16.423 154.664 1.00 47.89 185 GLU F C 1
ATOM 13076 O O . GLU F 1 185 ? 38.646 16.293 155.487 1.00 46.12 185 GLU F O 1
ATOM 13082 N N . PHE F 1 186 ? 37.069 15.377 154.212 1.00 50.12 186 PHE F N 1
ATOM 13083 C CA . PHE F 1 186 ? 37.343 14.027 154.736 1.00 51.29 186 PHE F CA 1
ATOM 13084 C C . PHE F 1 186 ? 37.272 12.965 153.657 1.00 49.35 186 PHE F C 1
ATOM 13085 O O . PHE F 1 186 ? 36.670 13.165 152.632 1.00 51.50 186 PHE F O 1
ATOM 13093 N N . PRO F 1 187 ? 37.883 11.803 153.907 1.00 53.43 187 PRO F N 1
ATOM 13094 C CA . PRO F 1 187 ? 37.829 10.739 152.934 1.00 51.70 187 PRO F CA 1
ATOM 13095 C C . PRO F 1 187 ? 36.642 9.847 153.165 1.00 52.09 187 PRO F C 1
ATOM 13096 O O . PRO F 1 187 ? 36.308 9.497 154.296 1.00 52.17 187 PRO F O 1
ATOM 13100 N N . VAL F 1 188 ? 36.063 9.392 152.089 1.00 49.68 188 VAL F N 1
ATOM 13101 C CA . VAL F 1 188 ? 34.911 8.476 152.191 1.00 50.59 188 VAL F CA 1
ATOM 13102 C C . VAL F 1 188 ? 35.414 7.054 151.988 1.00 49.96 188 VAL F C 1
ATOM 13103 O O . VAL F 1 188 ? 35.128 6.398 150.995 1.00 48.17 188 VAL F O 1
ATOM 13107 N N . TRP F 1 189 ? 36.155 6.561 152.984 1.00 51.25 189 TRP F N 1
ATOM 13108 C CA . TRP F 1 189 ? 36.727 5.209 152.931 1.00 50.62 189 TRP F CA 1
ATOM 13109 C C . TRP F 1 189 ? 35.685 4.135 152.759 1.00 54.06 189 TRP F C 1
ATOM 13110 O O . TRP F 1 189 ? 35.940 3.131 152.096 1.00 50.33 189 TRP F O 1
ATOM 13121 N N . SER F 1 190 ? 34.507 4.327 153.343 1.00 55.01 190 SER F N 1
ATOM 13122 C CA . SER F 1 190 ? 33.469 3.274 153.293 1.00 54.47 190 SER F CA 1
ATOM 13123 C C . SER F 1 190 ? 33.086 2.858 151.866 1.00 56.46 190 SER F C 1
ATOM 13124 O O . SER F 1 190 ? 32.695 1.738 151.659 1.00 56.15 190 SER F O 1
ATOM 13127 N N . HIS F 1 191 ? 33.170 3.753 150.910 1.00 55.12 191 HIS F N 1
ATOM 13128 C CA . HIS F 1 191 ? 32.739 3.439 149.523 1.00 54.75 191 HIS F CA 1
ATOM 13129 C C . HIS F 1 191 ? 33.878 3.443 148.556 1.00 54.35 191 HIS F C 1
ATOM 13130 O O . HIS F 1 191 ? 33.694 3.266 147.373 1.00 52.21 191 HIS F O 1
ATOM 13137 N N . ALA F 1 192 ? 35.083 3.679 149.059 1.00 54.16 192 ALA F N 1
ATOM 13138 C CA . ALA F 1 192 ? 36.298 3.724 148.225 1.00 51.06 192 ALA F CA 1
ATOM 13139 C C . ALA F 1 192 ? 36.601 2.311 147.786 1.00 50.22 192 ALA F C 1
ATOM 13140 O O . ALA F 1 192 ? 36.544 1.379 148.594 1.00 50.79 192 ALA F O 1
ATOM 13142 N N . ASN F 1 193 ? 37.023 2.178 146.523 1.00 48.57 193 ASN F N 1
ATOM 13143 C CA . ASN F 1 193 ? 37.305 0.882 145.978 1.00 48.32 193 ASN F CA 1
ATOM 13144 C C . ASN F 1 193 ? 38.280 0.910 144.824 1.00 48.26 193 ASN F C 1
ATOM 13145 O O . ASN F 1 193 ? 38.555 1.951 144.239 1.00 47.59 193 ASN F O 1
ATOM 13150 N N . ILE F 1 194 ? 38.806 -0.255 144.511 1.00 49.35 194 ILE F N 1
ATOM 13151 C CA . ILE F 1 194 ? 39.724 -0.436 143.429 1.00 48.62 194 ILE F CA 1
ATOM 13152 C C . ILE F 1 194 ? 39.078 -1.491 142.597 1.00 44.69 194 ILE F C 1
ATOM 13153 O O . ILE F 1 194 ? 38.964 -2.627 143.019 1.00 47.76 194 ILE F O 1
ATOM 13158 N N . GLY F 1 195 ? 38.650 -1.102 141.399 1.00 45.37 195 GLY F N 1
ATOM 13159 C CA . GLY F 1 195 ? 37.969 -2.004 140.511 1.00 47.75 195 GLY F CA 1
ATOM 13160 C C . GLY F 1 195 ? 36.808 -2.757 141.158 1.00 48.24 195 GLY F C 1
ATOM 13161 O O . GLY F 1 195 ? 36.533 -3.899 140.788 1.00 48.99 195 GLY F O 1
ATOM 13162 N N . GLY F 1 196 ? 36.128 -2.099 142.101 1.00 47.66 196 GLY F N 1
ATOM 13163 C CA . GLY F 1 196 ? 34.947 -2.685 142.737 1.00 49.69 196 GLY F CA 1
ATOM 13164 C C . GLY F 1 196 ? 35.258 -3.284 144.102 1.00 50.27 196 GLY F C 1
ATOM 13165 O O . GLY F 1 196 ? 34.356 -3.520 144.905 1.00 52.76 196 GLY F O 1
ATOM 13166 N N . VAL F 1 197 ? 36.517 -3.584 144.333 1.00 50.32 197 VAL F N 1
ATOM 13167 C CA . VAL F 1 197 ? 36.946 -4.181 145.601 1.00 54.71 197 VAL F CA 1
ATOM 13168 C C . VAL F 1 197 ? 37.165 -3.069 146.617 1.00 55.11 197 VAL F C 1
ATOM 13169 O O . VAL F 1 197 ? 38.040 -2.223 146.412 1.00 52.53 197 VAL F O 1
ATOM 13173 N N . THR F 1 198 ? 36.409 -3.072 147.723 1.00 54.51 198 THR F N 1
ATOM 13174 C CA . THR F 1 198 ? 36.474 -1.931 148.630 1.00 53.41 198 THR F CA 1
ATOM 13175 C C . THR F 1 198 ? 37.884 -1.889 149.221 1.00 52.51 198 THR F C 1
ATOM 13176 O O . THR F 1 198 ? 38.611 -2.889 149.237 1.00 53.51 198 THR F O 1
ATOM 13180 N N . ILE F 1 199 ? 38.271 -0.721 149.690 1.00 51.66 199 ILE F N 1
ATOM 13181 C CA . ILE F 1 199 ? 39.558 -0.612 150.414 1.00 56.65 199 ILE F CA 1
ATOM 13182 C C . ILE F 1 199 ? 39.600 -1.564 151.624 1.00 56.02 199 ILE F C 1
ATOM 13183 O O . ILE F 1 199 ? 40.639 -2.181 151.864 1.00 59.02 199 ILE F O 1
ATOM 13188 N N . ALA F 1 200 ? 38.481 -1.696 152.362 1.00 56.95 200 ALA F N 1
ATOM 13189 C CA . ALA F 1 200 ? 38.451 -2.595 153.557 1.00 57.50 200 ALA F CA 1
ATOM 13190 C C . ALA F 1 200 ? 38.735 -4.012 153.044 1.00 61.16 200 ALA F C 1
ATOM 13191 O O . ALA F 1 200 ? 39.557 -4.723 153.593 1.00 59.29 200 ALA F O 1
ATOM 13193 N N . GLU F 1 201 ? 38.068 -4.416 151.959 1.00 56.31 201 GLU F N 1
ATOM 13194 C CA . GLU F 1 201 ? 38.318 -5.723 151.370 1.00 58.22 201 GLU F CA 1
ATOM 13195 C C . GLU F 1 201 ? 39.778 -5.915 150.882 1.00 55.80 201 GLU F C 1
ATOM 13196 O O . GLU F 1 201 ? 40.353 -6.967 151.032 1.00 60.15 201 GLU F O 1
ATOM 13202 N N . TRP F 1 202 ? 40.343 -4.883 150.302 1.00 57.64 202 TRP F N 1
ATOM 13203 C CA . TRP F 1 202 ? 41.688 -4.953 149.716 1.00 58.31 202 TRP F CA 1
ATOM 13204 C C . TRP F 1 202 ? 42.724 -5.180 150.834 1.00 59.59 202 TRP F C 1
ATOM 13205 O O . TRP F 1 202 ? 43.661 -5.932 150.677 1.00 62.46 202 TRP F O 1
ATOM 13216 N N . VAL F 1 203 ? 42.535 -4.460 151.926 1.00 58.48 203 VAL F N 1
ATOM 13217 C CA . VAL F 1 203 ? 43.406 -4.534 153.121 1.00 60.85 203 VAL F CA 1
ATOM 13218 C C . VAL F 1 203 ? 43.342 -5.912 153.794 1.00 67.74 203 VAL F C 1
ATOM 13219 O O . VAL F 1 203 ? 44.358 -6.424 154.246 1.00 71.47 203 VAL F O 1
ATOM 13223 N N . LYS F 1 204 ? 42.167 -6.548 153.785 1.00 71.12 204 LYS F N 1
ATOM 13224 C CA . LYS F 1 204 ? 42.034 -7.928 154.257 1.00 72.49 204 LYS F CA 1
ATOM 13225 C C . LYS F 1 204 ? 42.877 -8.860 153.412 1.00 70.24 204 LYS F C 1
ATOM 13226 O O . LYS F 1 204 ? 43.476 -9.780 153.922 1.00 72.90 204 LYS F O 1
ATOM 13232 N N . ALA F 1 205 ? 42.843 -8.676 152.101 1.00 66.62 205 ALA F N 1
ATOM 13233 C CA . ALA F 1 205 ? 43.596 -9.540 151.197 1.00 66.33 205 ALA F CA 1
ATOM 13234 C C . ALA F 1 205 ? 45.102 -9.203 151.225 1.00 68.81 205 ALA F C 1
ATOM 13235 O O . ALA F 1 205 ? 45.930 -10.007 150.821 1.00 71.34 205 ALA F O 1
ATOM 13237 N N . HIS F 1 206 ? 45.449 -8.003 151.673 1.00 69.84 206 HIS F N 1
ATOM 13238 C CA . HIS F 1 206 ? 46.818 -7.504 151.585 1.00 72.00 206 HIS F CA 1
ATOM 13239 C C . HIS F 1 206 ? 47.181 -6.838 152.897 1.00 69.62 206 HIS F C 1
ATOM 13240 O O . HIS F 1 206 ? 47.301 -5.610 152.969 1.00 76.53 206 HIS F O 1
ATOM 13247 N N . PRO F 1 207 ? 47.365 -7.641 153.934 1.00 75.96 207 PRO F N 1
ATOM 13248 C CA . PRO F 1 207 ? 47.515 -7.080 155.282 1.00 76.40 207 PRO F CA 1
ATOM 13249 C C . PRO F 1 207 ? 48.823 -6.337 155.575 1.00 69.92 207 PRO F C 1
ATOM 13250 O O . PRO F 1 207 ? 48.919 -5.762 156.617 1.00 64.02 207 PRO F O 1
ATOM 13254 N N . GLU F 1 208 ? 49.769 -6.296 154.642 1.00 70.58 208 GLU F N 1
ATOM 13255 C CA . GLU F 1 208 ? 50.920 -5.410 154.789 1.00 72.55 208 GLU F CA 1
ATOM 13256 C C . GLU F 1 208 ? 50.487 -3.959 154.754 1.00 76.25 208 GLU F C 1
ATOM 13257 O O . GLU F 1 208 ? 51.256 -3.106 155.137 1.00 78.21 208 GLU F O 1
ATOM 13263 N N . ILE F 1 209 ? 49.345 -3.664 154.140 1.00 71.17 209 ILE F N 1
ATOM 13264 C CA . ILE F 1 209 ? 48.814 -2.309 154.125 1.00 64.22 209 ILE F CA 1
ATOM 13265 C C . ILE F 1 209 ? 48.231 -2.043 155.499 1.00 69.68 209 ILE F C 1
ATOM 13266 O O . ILE F 1 209 ? 47.171 -2.567 155.857 1.00 68.84 209 ILE F O 1
ATOM 13271 N N . LYS F 1 210 ? 48.930 -1.213 156.258 1.00 70.58 210 LYS F N 1
ATOM 13272 C CA . LYS F 1 210 ? 48.547 -0.876 157.603 1.00 73.13 210 LYS F CA 1
ATOM 13273 C C . LYS F 1 210 ? 47.578 0.288 157.631 1.00 68.69 210 LYS F C 1
ATOM 13274 O O . LYS F 1 210 ? 47.677 1.199 156.810 1.00 65.27 210 LYS F O 1
ATOM 13280 N N . GLU F 1 211 ? 46.723 0.298 158.661 1.00 67.14 211 GLU F N 1
ATOM 13281 C CA . GLU F 1 211 ? 45.779 1.375 158.918 1.00 67.42 211 GLU F CA 1
ATOM 13282 C C . GLU F 1 211 ? 46.473 2.727 159.003 1.00 65.64 211 GLU F C 1
ATOM 13283 O O . GLU F 1 211 ? 45.992 3.711 158.448 1.00 62.31 211 GLU F O 1
ATOM 13289 N N . ASP F 1 212 ? 47.611 2.750 159.647 1.00 66.11 212 ASP F N 1
ATOM 13290 C CA . ASP F 1 212 ? 48.407 3.965 159.785 1.00 67.26 212 ASP F CA 1
ATOM 13291 C C . ASP F 1 212 ? 48.833 4.588 158.478 1.00 58.98 212 ASP F C 1
ATOM 13292 O O . ASP F 1 212 ? 48.905 5.807 158.351 1.00 55.07 212 ASP F O 1
ATOM 13297 N N . LYS F 1 213 ? 49.155 3.742 157.511 1.00 59.51 213 LYS F N 1
ATOM 13298 C CA . LYS F 1 213 ? 49.571 4.212 156.210 1.00 60.67 213 LYS F CA 1
ATOM 13299 C C . LYS F 1 213 ? 48.382 4.861 155.483 1.00 58.98 213 LYS F C 1
ATOM 13300 O O . LYS F 1 213 ? 48.545 5.878 154.779 1.00 58.83 213 LYS F O 1
ATOM 13306 N N . LEU F 1 214 ? 47.193 4.273 155.611 1.00 52.27 214 LEU F N 1
ATOM 13307 C CA . LEU F 1 214 ? 46.003 4.847 154.992 1.00 52.24 214 LEU F CA 1
ATOM 13308 C C . LEU F 1 214 ? 45.633 6.179 155.627 1.00 52.10 214 LEU F C 1
ATOM 13309 O O . LEU F 1 214 ? 45.289 7.137 154.933 1.00 50.53 214 LEU F O 1
ATOM 13314 N N . VAL F 1 215 ? 45.800 6.289 156.938 1.00 52.40 215 VAL F N 1
ATOM 13315 C CA . VAL F 1 215 ? 45.521 7.536 157.620 1.00 54.13 215 VAL F CA 1
ATOM 13316 C C . VAL F 1 215 ? 46.475 8.611 157.117 1.00 52.72 215 VAL F C 1
ATOM 13317 O O . VAL F 1 215 ? 46.079 9.742 156.812 1.00 55.59 215 VAL F O 1
ATOM 13321 N N . LYS F 1 216 ? 47.742 8.248 157.023 1.00 54.57 216 LYS F N 1
ATOM 13322 C CA . LYS F 1 216 ? 48.750 9.181 156.554 1.00 55.72 216 LYS F CA 1
ATOM 13323 C C . LYS F 1 216 ? 48.479 9.585 155.100 1.00 52.61 216 LYS F C 1
ATOM 13324 O O . LYS F 1 216 ? 48.706 10.739 154.725 1.00 49.64 216 LYS F O 1
ATOM 13330 N N . MET F 1 217 ? 48.047 8.631 154.289 1.00 48.82 217 MET F N 1
ATOM 13331 C CA . MET F 1 217 ? 47.740 8.919 152.868 1.00 46.44 217 MET F CA 1
ATOM 13332 C C . MET F 1 217 ? 46.701 10.024 152.770 1.00 44.90 217 MET F C 1
ATOM 13333 O O . MET F 1 217 ? 46.856 10.994 152.012 1.00 46.30 217 MET F O 1
ATOM 13338 N N . PHE F 1 218 ? 45.622 9.904 153.553 1.00 46.52 218 PHE F N 1
ATOM 13339 C CA . PHE F 1 218 ? 44.607 10.953 153.510 1.00 48.03 218 PHE F CA 1
ATOM 13340 C C . PHE F 1 218 ? 45.162 12.256 154.024 1.00 47.69 218 PHE F C 1
ATOM 13341 O O . PHE F 1 218 ? 44.950 13.334 153.420 1.00 49.14 218 PHE F O 1
ATOM 13349 N N . GLU F 1 219 ? 45.884 12.231 155.151 1.00 50.34 219 GLU F N 1
ATOM 13350 C CA . GLU F 1 219 ? 46.532 13.501 155.638 1.00 49.54 219 GLU F CA 1
ATOM 13351 C C . GLU F 1 219 ? 47.388 14.175 154.575 1.00 45.08 219 GLU F C 1
ATOM 13352 O O . GLU F 1 219 ? 47.368 15.406 154.377 1.00 45.10 219 GLU F O 1
ATOM 13358 N N . ASP F 1 220 ? 48.199 13.384 153.891 1.00 45.98 220 ASP F N 1
ATOM 13359 C CA . ASP F 1 220 ? 49.022 13.901 152.787 1.00 46.82 220 ASP F CA 1
ATOM 13360 C C . ASP F 1 220 ? 48.187 14.489 151.614 1.00 44.54 220 ASP F C 1
ATOM 13361 O O . ASP F 1 220 ? 48.519 15.532 151.024 1.00 43.26 220 ASP F O 1
ATOM 13366 N N . VAL F 1 221 ? 47.103 13.840 151.243 1.00 46.02 221 VAL F N 1
ATOM 13367 C CA . VAL F 1 221 ? 46.147 14.473 150.297 1.00 42.31 221 VAL F CA 1
ATOM 13368 C C . VAL F 1 221 ? 45.624 15.806 150.784 1.00 44.84 221 VAL F C 1
ATOM 13369 O O . VAL F 1 221 ? 45.721 16.817 150.098 1.00 41.70 221 VAL F O 1
ATOM 13373 N N . ARG F 1 222 ? 45.178 15.872 152.020 1.00 49.43 222 ARG F N 1
ATOM 13374 C CA . ARG F 1 222 ? 44.660 17.135 152.590 1.00 51.67 222 ARG F CA 1
ATOM 13375 C C . ARG F 1 222 ? 45.725 18.216 152.612 1.00 48.71 222 ARG F C 1
ATOM 13376 O O . ARG F 1 222 ? 45.422 19.373 152.445 1.00 51.35 222 ARG F O 1
ATOM 13384 N N . ASN F 1 223 ? 46.965 17.851 152.828 1.00 49.01 223 ASN F N 1
ATOM 13385 C CA . ASN F 1 223 ? 48.060 18.842 152.848 1.00 47.07 223 ASN F CA 1
ATOM 13386 C C . ASN F 1 223 ? 48.742 19.058 151.549 1.00 46.11 223 ASN F C 1
ATOM 13387 O O . ASN F 1 223 ? 49.784 19.737 151.503 1.00 41.60 223 ASN F O 1
ATOM 13392 N N . LYS F 1 224 ? 48.222 18.481 150.460 1.00 42.02 224 LYS F N 1
ATOM 13393 C CA . LYS F 1 224 ? 49.059 18.394 149.261 1.00 42.38 224 LYS F CA 1
ATOM 13394 C C . LYS F 1 224 ? 49.348 19.738 148.650 1.00 42.52 224 LYS F C 1
ATOM 13395 O O . LYS F 1 224 ? 50.468 19.976 148.181 1.00 42.22 224 LYS F O 1
ATOM 13401 N N . ALA F 1 225 ? 48.345 20.597 148.585 1.00 38.48 225 ALA F N 1
ATOM 13402 C CA . ALA F 1 225 ? 48.550 21.913 148.057 1.00 42.19 225 ALA F CA 1
ATOM 13403 C C . ALA F 1 225 ? 49.736 22.619 148.791 1.00 45.15 225 ALA F C 1
ATOM 13404 O O . ALA F 1 225 ? 50.556 23.283 148.161 1.00 48.78 225 ALA F O 1
ATOM 13406 N N . TYR F 1 226 ? 49.753 22.501 150.116 1.00 44.37 226 TYR F N 1
ATOM 13407 C CA . TYR F 1 226 ? 50.734 23.148 150.942 1.00 49.85 226 TYR F CA 1
ATOM 13408 C C . TYR F 1 226 ? 52.128 22.609 150.567 1.00 49.44 226 TYR F C 1
ATOM 13409 O O . TYR F 1 226 ? 53.070 23.376 150.474 1.00 53.46 226 TYR F O 1
ATOM 13418 N N . GLU F 1 227 ? 52.246 21.282 150.395 1.00 47.86 227 GLU F N 1
ATOM 13419 C CA . GLU F 1 227 ? 53.481 20.617 149.997 1.00 47.26 227 GLU F CA 1
ATOM 13420 C C . GLU F 1 227 ? 53.957 21.118 148.631 1.00 45.12 227 GLU F C 1
ATOM 13421 O O . GLU F 1 227 ? 55.121 21.443 148.451 1.00 42.07 227 GLU F O 1
ATOM 13427 N N . ILE F 1 228 ? 53.044 21.189 147.672 1.00 41.05 228 ILE F N 1
ATOM 13428 C CA . ILE F 1 228 ? 53.385 21.628 146.341 1.00 39.66 228 ILE F CA 1
ATOM 13429 C C . ILE F 1 228 ? 53.833 23.121 146.400 1.00 41.17 228 ILE F C 1
ATOM 13430 O O . ILE F 1 228 ? 54.884 23.505 145.803 1.00 42.00 228 ILE F O 1
ATOM 13435 N N . ILE F 1 229 ? 53.058 23.944 147.107 1.00 44.06 229 ILE F N 1
ATOM 13436 C CA . ILE F 1 229 ? 53.431 25.392 147.288 1.00 44.87 229 ILE F CA 1
ATOM 13437 C C . ILE F 1 229 ? 54.827 25.518 147.918 1.00 44.72 229 ILE F C 1
ATOM 13438 O O . ILE F 1 229 ? 55.637 26.351 147.499 1.00 42.08 229 ILE F O 1
ATOM 13443 N N . LYS F 1 230 ? 55.080 24.721 148.938 1.00 43.91 230 LYS F N 1
ATOM 13444 C CA . LYS F 1 230 ? 56.377 24.755 149.641 1.00 46.10 230 LYS F CA 1
ATOM 13445 C C . LYS F 1 230 ? 57.480 24.392 148.646 1.00 49.29 230 LYS F C 1
ATOM 13446 O O . LYS F 1 230 ? 58.554 24.983 148.670 1.00 42.56 230 LYS F O 1
ATOM 13452 N N . LEU F 1 231 ? 57.230 23.422 147.778 1.00 43.68 231 LEU F N 1
ATOM 13453 C CA . LEU F 1 231 ? 58.254 22.959 146.825 1.00 44.97 231 LEU F CA 1
ATOM 13454 C C . LEU F 1 231 ? 58.469 23.866 145.591 1.00 47.61 231 LEU F C 1
ATOM 13455 O O . LEU F 1 231 ? 59.620 24.134 145.214 1.00 45.31 231 LEU F O 1
ATOM 13460 N N . LYS F 1 232 ? 57.405 24.337 144.969 1.00 43.48 232 LYS F N 1
ATOM 13461 C CA . LYS F 1 232 ? 57.531 25.147 143.749 1.00 43.09 232 LYS F CA 1
ATOM 13462 C C . LYS F 1 232 ? 56.776 26.442 143.769 1.00 46.00 232 LYS F C 1
ATOM 13463 O O . LYS F 1 232 ? 56.739 27.114 142.750 1.00 50.02 232 LYS F O 1
ATOM 13469 N N . GLY F 1 233 ? 56.172 26.831 144.900 1.00 45.73 233 GLY F N 1
ATOM 13470 C CA . GLY F 1 233 ? 55.551 28.169 145.043 1.00 44.66 233 GLY F CA 1
ATOM 13471 C C . GLY F 1 233 ? 54.099 28.310 144.740 1.00 47.54 233 GLY F C 1
ATOM 13472 O O . GLY F 1 233 ? 53.423 29.187 145.227 1.00 50.55 233 GLY F O 1
ATOM 13473 N N . ALA F 1 234 ? 53.537 27.384 143.959 1.00 50.84 234 ALA F N 1
ATOM 13474 C CA . ALA F 1 234 ? 52.128 27.463 143.587 1.00 44.33 234 ALA F CA 1
ATOM 13475 C C . ALA F 1 234 ? 51.671 26.118 142.986 1.00 44.95 234 ALA F C 1
ATOM 13476 O O . ALA F 1 234 ? 52.500 25.354 142.501 1.00 44.76 234 ALA F O 1
ATOM 13478 N N . THR F 1 235 ? 50.371 25.848 143.028 1.00 43.00 235 THR F N 1
ATOM 13479 C CA . THR F 1 235 ? 49.809 24.643 142.435 1.00 45.69 235 THR F CA 1
ATOM 13480 C C . THR F 1 235 ? 48.980 25.051 141.255 1.00 44.73 235 THR F C 1
ATOM 13481 O O . THR F 1 235 ? 48.326 26.077 141.319 1.00 41.80 235 THR F O 1
ATOM 13485 N N . PHE F 1 236 ? 48.954 24.263 140.183 1.00 40.88 236 PHE F N 1
ATOM 13486 C CA . PHE F 1 236 ? 48.105 24.623 139.080 1.00 37.95 236 PHE F CA 1
ATOM 13487 C C . PHE F 1 236 ? 47.701 23.496 138.125 1.00 39.94 236 PHE F C 1
ATOM 13488 O O . PHE F 1 236 ? 46.606 23.560 137.542 1.00 40.47 236 PHE F O 1
ATOM 13496 N N . TYR F 1 237 ? 48.583 22.547 137.883 1.00 37.76 237 TYR F N 1
ATOM 13497 C CA . TYR F 1 237 ? 48.311 21.495 136.859 1.00 36.60 237 TYR F CA 1
ATOM 13498 C C . TYR F 1 237 ? 47.110 20.680 137.280 1.00 37.62 237 TYR F C 1
ATOM 13499 O O . TYR F 1 237 ? 46.248 20.371 136.432 1.00 38.59 237 TYR F O 1
ATOM 13508 N N . GLY F 1 238 ? 47.014 20.385 138.587 1.00 37.94 238 GLY F N 1
ATOM 13509 C CA . GLY F 1 238 ? 45.929 19.564 139.127 1.00 39.09 238 GLY F CA 1
ATOM 13510 C C . GLY F 1 238 ? 44.557 20.183 138.897 1.00 42.36 238 GLY F C 1
ATOM 13511 O O . GLY F 1 238 ? 43.667 19.598 138.241 1.00 43.16 238 GLY F O 1
ATOM 13512 N N . ILE F 1 239 ? 44.406 21.430 139.353 1.00 37.74 239 ILE F N 1
ATOM 13513 C CA . ILE F 1 239 ? 43.114 22.093 139.256 1.00 39.81 239 ILE F CA 1
ATOM 13514 C C . ILE F 1 239 ? 42.758 22.478 137.804 1.00 37.13 239 ILE F C 1
ATOM 13515 O O . ILE F 1 239 ? 41.629 22.358 137.417 1.00 38.93 239 ILE F O 1
ATOM 13520 N N . ALA F 1 240 ? 43.773 22.897 137.011 1.00 35.88 240 ALA F N 1
ATOM 13521 C CA . ALA F 1 240 ? 43.543 23.190 135.596 1.00 37.83 240 ALA F CA 1
ATOM 13522 C C . ALA F 1 240 ? 42.956 21.974 134.875 1.00 38.76 240 ALA F C 1
ATOM 13523 O O . ALA F 1 240 ? 41.998 22.122 134.107 1.00 40.33 240 ALA F O 1
ATOM 13525 N N . THR F 1 241 ? 43.454 20.799 135.196 1.00 38.95 241 THR F N 1
ATOM 13526 C CA . THR F 1 241 ? 42.987 19.585 134.561 1.00 38.49 241 THR F CA 1
ATOM 13527 C C . THR F 1 241 ? 41.596 19.215 134.986 1.00 40.48 241 THR F C 1
ATOM 13528 O O . THR F 1 241 ? 40.750 18.819 134.173 1.00 38.79 241 THR F O 1
ATOM 13532 N N . ALA F 1 242 ? 41.336 19.355 136.263 1.00 38.55 242 ALA F N 1
ATOM 13533 C CA . ALA F 1 242 ? 40.009 19.082 136.801 1.00 40.31 242 ALA F CA 1
ATOM 13534 C C . ALA F 1 242 ? 38.959 20.039 136.163 1.00 40.24 242 ALA F C 1
ATOM 13535 O O . ALA F 1 242 ? 37.896 19.615 135.805 1.00 38.06 242 ALA F O 1
ATOM 13537 N N . LEU F 1 243 ? 39.312 21.322 136.037 1.00 41.20 243 LEU F N 1
ATOM 13538 C CA . LEU F 1 243 ? 38.433 22.311 135.426 1.00 39.49 243 LEU F CA 1
ATOM 13539 C C . LEU F 1 243 ? 38.129 21.994 133.946 1.00 40.06 243 LEU F C 1
ATOM 13540 O O . LEU F 1 243 ? 36.980 22.120 133.509 1.00 38.00 243 LEU F O 1
ATOM 13545 N N . ALA F 1 244 ? 39.145 21.573 133.228 1.00 38.51 244 ALA F N 1
ATOM 13546 C CA . ALA F 1 244 ? 38.936 21.132 131.845 1.00 39.19 244 ALA F CA 1
ATOM 13547 C C . ALA F 1 244 ? 38.009 19.898 131.778 1.00 37.30 244 ALA F C 1
ATOM 13548 O O . ALA F 1 244 ? 37.159 19.788 130.884 1.00 39.52 244 ALA F O 1
ATOM 13550 N N . ARG F 1 245 ? 38.202 18.955 132.693 1.00 38.53 245 ARG F N 1
ATOM 13551 C CA . ARG F 1 245 ? 37.333 17.776 132.772 1.00 37.87 245 ARG F CA 1
ATOM 13552 C C . ARG F 1 245 ? 35.869 18.164 133.018 1.00 38.84 245 ARG F C 1
ATOM 13553 O O . ARG F 1 245 ? 34.968 17.628 132.382 1.00 37.83 245 ARG F O 1
ATOM 13561 N N . ILE F 1 246 ? 35.638 19.033 133.977 1.00 39.82 246 ILE F N 1
ATOM 13562 C CA . ILE F 1 246 ? 34.289 19.524 134.278 1.00 40.40 246 ILE F CA 1
ATOM 13563 C C . ILE F 1 246 ? 33.751 20.237 133.071 1.00 40.91 246 ILE F C 1
ATOM 13564 O O . ILE F 1 246 ? 32.578 20.023 132.702 1.00 39.34 246 ILE F O 1
ATOM 13569 N N . SER F 1 247 ? 34.586 21.051 132.409 1.00 37.53 247 SER F N 1
ATOM 13570 C CA . SER F 1 247 ? 34.153 21.764 131.216 1.00 38.41 247 SER F CA 1
ATOM 13571 C C . SER F 1 247 ? 33.721 20.827 130.101 1.00 40.99 247 SER F C 1
ATOM 13572 O O . SER F 1 247 ? 32.699 21.060 129.467 1.00 40.32 247 SER F O 1
ATOM 13575 N N . LYS F 1 248 ? 34.460 19.733 129.920 1.00 40.16 248 LYS F N 1
ATOM 13576 C CA . LYS F 1 248 ? 34.120 18.732 128.931 1.00 41.78 248 LYS F CA 1
ATOM 13577 C C . LYS F 1 248 ? 32.749 18.025 129.263 1.00 41.01 248 LYS F C 1
ATOM 13578 O O . LYS F 1 248 ? 31.929 17.769 128.358 1.00 37.27 248 LYS F O 1
ATOM 13584 N N . ALA F 1 249 ? 32.525 17.732 130.529 1.00 40.78 249 ALA F N 1
ATOM 13585 C CA . ALA F 1 249 ? 31.256 17.094 130.980 1.00 41.02 249 ALA F CA 1
ATOM 13586 C C . ALA F 1 249 ? 30.072 17.945 130.634 1.00 41.45 249 ALA F C 1
ATOM 13587 O O . ALA F 1 249 ? 29.033 17.416 130.194 1.00 41.26 249 ALA F O 1
ATOM 13589 N N . ILE F 1 250 ? 30.222 19.254 130.826 1.00 39.91 250 ILE F N 1
ATOM 13590 C CA . ILE F 1 250 ? 29.190 20.210 130.476 1.00 43.34 250 ILE F CA 1
ATOM 13591 C C . ILE F 1 250 ? 29.039 20.323 128.973 1.00 44.22 250 ILE F C 1
ATOM 13592 O O . ILE F 1 250 ? 27.959 20.072 128.417 1.00 40.52 250 ILE F O 1
ATOM 13597 N N . LEU F 1 251 ? 30.119 20.656 128.294 1.00 44.39 251 LEU F N 1
ATOM 13598 C CA . LEU F 1 251 ? 30.019 20.931 126.841 1.00 44.85 251 LEU F CA 1
ATOM 13599 C C . LEU F 1 251 ? 29.707 19.740 125.940 1.00 43.35 251 LEU F C 1
ATOM 13600 O O . LEU F 1 251 ? 29.111 19.917 124.857 1.00 39.89 251 LEU F O 1
ATOM 13605 N N . ASN F 1 252 ? 30.076 18.526 126.380 1.00 42.60 252 ASN F N 1
ATOM 13606 C CA . ASN F 1 252 ? 29.703 17.308 125.682 1.00 42.21 252 ASN F CA 1
ATOM 13607 C C . ASN F 1 252 ? 28.499 16.580 126.329 1.00 41.47 252 ASN F C 1
ATOM 13608 O O . ASN F 1 252 ? 28.230 15.457 125.949 1.00 42.36 252 ASN F O 1
ATOM 13613 N N . ASP F 1 253 ? 27.784 17.251 127.242 1.00 41.28 253 ASP F N 1
ATOM 13614 C CA . ASP F 1 253 ? 26.536 16.788 127.785 1.00 43.79 253 ASP F CA 1
ATOM 13615 C C . ASP F 1 253 ? 26.658 15.336 128.272 1.00 44.08 253 ASP F C 1
ATOM 13616 O O . ASP F 1 253 ? 25.835 14.487 127.918 1.00 41.02 253 ASP F O 1
ATOM 13621 N N . GLU F 1 254 ? 27.626 15.085 129.144 1.00 41.11 254 GLU F N 1
ATOM 13622 C CA . GLU F 1 254 ? 27.998 13.727 129.475 1.00 42.22 254 GLU F CA 1
ATOM 13623 C C . GLU F 1 254 ? 27.150 12.995 130.536 1.00 43.69 254 GLU F C 1
ATOM 13624 O O . GLU F 1 254 ? 27.031 11.781 130.455 1.00 41.67 254 GLU F O 1
ATOM 13630 N N . ASN F 1 255 ? 26.496 13.722 131.443 1.00 45.92 255 ASN F N 1
ATOM 13631 C CA . ASN F 1 255 ? 25.871 13.109 132.648 1.00 44.09 255 ASN F CA 1
ATOM 13632 C C . ASN F 1 255 ? 26.938 12.290 133.380 1.00 46.43 255 ASN F C 1
ATOM 13633 O O . ASN F 1 255 ? 26.697 11.159 133.784 1.00 47.74 255 ASN F O 1
ATOM 13638 N N . ALA F 1 256 ? 28.090 12.919 133.566 1.00 44.97 256 ALA F N 1
ATOM 13639 C CA . ALA F 1 256 ? 29.207 12.354 134.273 1.00 45.37 256 ALA F CA 1
ATOM 13640 C C . ALA F 1 256 ? 29.049 12.635 135.764 1.00 42.89 256 ALA F C 1
ATOM 13641 O O . ALA F 1 256 ? 28.476 13.646 136.155 1.00 42.43 256 ALA F O 1
ATOM 13643 N N . VAL F 1 257 ? 29.502 11.695 136.565 1.00 41.71 257 VAL F N 1
ATOM 13644 C CA . VAL F 1 257 ? 29.506 11.859 138.040 1.00 42.20 257 VAL F CA 1
ATOM 13645 C C . VAL F 1 257 ? 30.860 12.412 138.478 1.00 43.26 257 VAL F C 1
ATOM 13646 O O . VAL F 1 257 ? 31.897 11.786 138.176 1.00 42.15 257 VAL F O 1
ATOM 13650 N N . LEU F 1 258 ? 30.864 13.612 139.041 1.00 43.16 258 LEU F N 1
ATOM 13651 C CA . LEU F 1 258 ? 32.087 14.280 139.466 1.00 44.28 258 LEU F CA 1
ATOM 13652 C C . LEU F 1 258 ? 31.815 14.879 140.842 1.00 46.68 258 LEU F C 1
ATOM 13653 O O . LEU F 1 258 ? 30.685 15.258 141.128 1.00 44.18 258 LEU F O 1
ATOM 13658 N N . PRO F 1 259 ? 32.828 14.923 141.712 1.00 47.92 259 PRO F N 1
ATOM 13659 C CA . PRO F 1 259 ? 32.643 15.523 143.025 1.00 48.63 259 PRO F CA 1
ATOM 13660 C C . PRO F 1 259 ? 32.759 17.026 142.837 1.00 51.34 259 PRO F C 1
ATOM 13661 O O . PRO F 1 259 ? 33.788 17.477 142.326 1.00 56.61 259 PRO F O 1
ATOM 13665 N N . LEU F 1 260 ? 31.691 17.765 143.113 1.00 48.15 260 LEU F N 1
ATOM 13666 C CA . LEU F 1 260 ? 31.651 19.179 142.828 1.00 45.58 260 LEU F CA 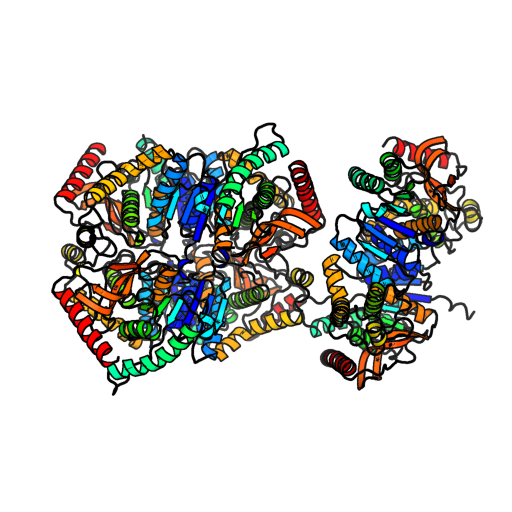1
ATOM 13667 C C . LEU F 1 260 ? 31.043 19.903 143.996 1.00 45.65 260 LEU F C 1
ATOM 13668 O O . LEU F 1 260 ? 30.362 19.271 144.811 1.00 46.17 260 LEU F O 1
ATOM 13673 N N . SER F 1 261 ? 31.210 21.228 144.029 1.00 47.85 261 SER F N 1
ATOM 13674 C CA . SER F 1 261 ? 30.483 22.084 145.000 1.00 47.42 261 SER F CA 1
ATOM 13675 C C . SER F 1 261 ? 29.063 22.315 144.440 1.00 49.91 261 SER F C 1
ATOM 13676 O O . SER F 1 261 ? 28.894 22.931 143.393 1.00 46.61 261 SER F O 1
ATOM 13679 N N . VAL F 1 262 ? 28.077 21.780 145.159 1.00 50.44 262 VAL F N 1
ATOM 13680 C CA . VAL F 1 262 ? 26.681 21.831 144.767 1.00 49.38 262 VAL F CA 1
ATOM 13681 C C . VAL F 1 262 ? 25.822 22.257 145.944 1.00 54.23 262 VAL F C 1
ATOM 13682 O O . VAL F 1 262 ? 26.217 22.129 147.112 1.00 55.92 262 VAL F O 1
ATOM 13686 N N . TYR F 1 263 ? 24.627 22.752 145.648 1.00 55.80 263 TYR F N 1
ATOM 13687 C CA . TYR F 1 263 ? 23.733 23.331 146.648 1.00 57.69 263 TYR F CA 1
ATOM 13688 C C . TYR F 1 263 ? 22.962 22.280 147.473 1.00 56.31 263 TYR F C 1
ATOM 13689 O O . TYR F 1 263 ? 22.331 21.400 146.910 1.00 58.61 263 TYR F O 1
ATOM 13698 N N . MET F 1 264 ? 23.092 22.352 148.801 1.00 56.30 264 MET F N 1
ATOM 13699 C CA . MET F 1 264 ? 22.454 21.392 149.676 1.00 60.22 264 MET F CA 1
ATOM 13700 C C . MET F 1 264 ? 20.955 21.743 149.880 1.00 65.21 264 MET F C 1
ATOM 13701 O O . MET F 1 264 ? 20.610 22.806 150.380 1.00 64.40 264 MET F O 1
ATOM 13706 N N . ASP F 1 265 ? 20.099 20.813 149.485 1.00 70.01 265 ASP F N 1
ATOM 13707 C CA . ASP F 1 265 ? 18.641 20.893 149.755 1.00 69.42 265 ASP F CA 1
ATOM 13708 C C . ASP F 1 265 ? 18.214 19.644 150.518 1.00 65.15 265 ASP F C 1
ATOM 13709 O O . ASP F 1 265 ? 17.319 18.956 150.109 1.00 74.13 265 ASP F O 1
ATOM 13714 N N . GLY F 1 266 ? 18.844 19.397 151.663 1.00 69.10 266 GLY F N 1
ATOM 13715 C CA . GLY F 1 266 ? 18.504 18.259 152.519 1.00 68.62 266 GLY F CA 1
ATOM 13716 C C . GLY F 1 266 ? 19.521 17.143 152.569 1.00 67.28 266 GLY F C 1
ATOM 13717 O O . GLY F 1 266 ? 19.568 16.377 153.514 1.00 65.57 266 GLY F O 1
ATOM 13718 N N . GLN F 1 267 ? 20.367 17.056 151.540 1.00 68.77 267 GLN F N 1
ATOM 13719 C CA . GLN F 1 267 ? 21.360 15.979 151.466 1.00 64.11 267 GLN F CA 1
ATOM 13720 C C . GLN F 1 267 ? 22.304 16.051 152.655 1.00 64.66 267 GLN F C 1
ATOM 13721 O O . GLN F 1 267 ? 22.646 17.137 153.109 1.00 62.38 267 GLN F O 1
ATOM 13727 N N . TYR F 1 268 ? 22.577 14.887 153.243 1.00 64.52 268 TYR F N 1
ATOM 13728 C CA . TYR F 1 268 ? 23.374 14.747 154.430 1.00 66.63 268 TYR F CA 1
ATOM 13729 C C . TYR F 1 268 ? 22.846 15.552 155.613 1.00 68.79 268 TYR F C 1
ATOM 13730 O O . TYR F 1 268 ? 23.585 15.814 156.564 1.00 67.52 268 TYR F O 1
ATOM 13739 N N . GLY F 1 269 ? 21.571 15.917 155.591 1.00 71.51 269 GLY F N 1
ATOM 13740 C CA . GLY F 1 269 ? 20.991 16.747 156.656 1.00 75.22 269 GLY F CA 1
ATOM 13741 C C . GLY F 1 269 ? 21.430 18.205 156.585 1.00 78.72 269 GLY F C 1
ATOM 13742 O O . GLY F 1 269 ? 21.308 18.930 157.574 1.00 73.73 269 GLY F O 1
ATOM 13743 N N . LEU F 1 270 ? 21.904 18.624 155.401 1.00 70.68 270 LEU F N 1
ATOM 13744 C CA . LEU F 1 270 ? 22.391 19.981 155.181 1.00 63.69 270 LEU F CA 1
ATOM 13745 C C . LEU F 1 270 ? 21.493 20.836 154.290 1.00 61.04 270 LEU F C 1
ATOM 13746 O O . LEU F 1 270 ? 20.742 20.312 153.453 1.00 62.94 270 LEU F O 1
ATOM 13751 N N . ASN F 1 271 ? 21.515 22.149 154.517 1.00 61.17 271 ASN F N 1
ATOM 13752 C CA . ASN F 1 271 ? 20.729 23.112 153.724 1.00 65.55 271 ASN F CA 1
ATOM 13753 C C . ASN F 1 271 ? 21.437 24.432 153.512 1.00 61.24 271 ASN F C 1
ATOM 13754 O O . ASN F 1 271 ? 22.009 24.966 154.446 1.00 63.27 271 ASN F O 1
ATOM 13759 N N . ASP F 1 272 ? 21.259 24.981 152.306 1.00 59.42 272 ASP F N 1
ATOM 13760 C CA . ASP F 1 272 ? 21.551 26.366 152.015 1.00 60.28 272 ASP F CA 1
ATOM 13761 C C . ASP F 1 272 ? 23.031 26.670 152.146 1.00 56.30 272 ASP F C 1
ATOM 13762 O O . ASP F 1 272 ? 23.430 27.670 152.676 1.00 56.05 272 ASP F O 1
ATOM 13767 N N . ILE F 1 273 ? 23.818 25.733 151.640 1.00 57.01 273 ILE F N 1
ATOM 13768 C CA . ILE F 1 273 ? 25.277 25.929 151.465 1.00 56.19 273 ILE F CA 1
ATOM 13769 C C . ILE F 1 273 ? 25.662 25.139 150.231 1.00 53.78 273 ILE F C 1
ATOM 13770 O O . ILE F 1 273 ? 24.939 24.233 149.812 1.00 54.82 273 ILE F O 1
ATOM 13775 N N . TYR F 1 274 ? 26.771 25.528 149.627 1.00 53.64 274 TYR F N 1
ATOM 13776 C CA . TYR F 1 274 ? 27.359 24.757 148.609 1.00 50.55 274 TYR F CA 1
ATOM 13777 C C . TYR F 1 274 ? 28.481 23.966 149.297 1.00 52.75 274 TYR F C 1
ATOM 13778 O O . TYR F 1 274 ? 29.229 24.522 150.091 1.00 54.28 274 TYR F O 1
ATOM 13787 N N . ILE F 1 275 ? 28.570 22.674 148.978 1.00 50.15 275 ILE F N 1
ATOM 13788 C CA . ILE F 1 275 ? 29.558 21.834 149.585 1.00 51.94 275 ILE F CA 1
ATOM 13789 C C . ILE F 1 275 ? 29.847 20.667 148.661 1.00 50.50 275 ILE F C 1
ATOM 13790 O O . ILE F 1 275 ? 29.060 20.309 147.756 1.00 46.63 275 ILE F O 1
ATOM 13795 N N . GLY F 1 276 ? 31.006 20.078 148.830 1.00 44.62 276 GLY F N 1
ATOM 13796 C CA . GLY F 1 276 ? 31.469 19.020 147.951 1.00 45.46 276 GLY F CA 1
ATOM 13797 C C . GLY F 1 276 ? 30.843 17.669 148.138 1.00 50.55 276 GLY F C 1
ATOM 13798 O O . GLY F 1 276 ? 30.929 17.056 149.199 1.00 49.91 276 GLY F O 1
ATOM 13799 N N . THR F 1 277 ? 30.270 17.157 147.041 1.00 51.55 277 THR F N 1
ATOM 13800 C CA . THR F 1 277 ? 29.720 15.811 146.998 1.00 51.33 277 THR F CA 1
ATOM 13801 C C . THR F 1 277 ? 29.641 15.356 145.532 1.00 52.09 277 THR F C 1
ATOM 13802 O O . THR F 1 277 ? 29.585 16.173 144.654 1.00 49.35 277 THR F O 1
ATOM 13806 N N . PRO F 1 278 ? 29.682 14.045 145.276 1.00 50.40 278 PRO F N 1
ATOM 13807 C CA . PRO F 1 278 ? 29.410 13.636 143.905 1.00 51.97 278 PRO F CA 1
ATOM 13808 C C . PRO F 1 278 ? 28.080 14.115 143.363 1.00 50.90 278 PRO F C 1
ATOM 13809 O O . PRO F 1 278 ? 27.065 14.100 144.083 1.00 55.62 278 PRO F O 1
ATOM 13813 N N . ALA F 1 279 ? 28.071 14.445 142.071 1.00 47.16 279 ALA F N 1
ATOM 13814 C CA . ALA F 1 279 ? 26.875 14.927 141.387 1.00 48.56 279 ALA F CA 1
ATOM 13815 C C . ALA F 1 279 ? 26.970 14.586 139.898 1.00 50.42 279 ALA F C 1
ATOM 13816 O O . ALA F 1 279 ? 28.058 14.415 139.375 1.00 43.57 279 ALA F O 1
ATOM 13818 N N . VAL F 1 280 ? 25.810 14.450 139.251 1.00 48.08 280 VAL F N 1
ATOM 13819 C CA . VAL F 1 280 ? 25.725 14.239 137.845 1.00 48.58 280 VAL F CA 1
ATOM 13820 C C . VAL F 1 280 ? 25.691 15.609 137.167 1.00 48.99 280 VAL F C 1
ATOM 13821 O O . VAL F 1 280 ? 24.877 16.441 137.519 1.00 50.20 280 VAL F O 1
ATOM 13825 N N . ILE F 1 281 ? 26.545 15.818 136.156 1.00 47.61 281 ILE F N 1
ATOM 13826 C CA . ILE F 1 281 ? 26.590 17.090 135.455 1.00 47.72 281 ILE F CA 1
ATOM 13827 C C . ILE F 1 281 ? 26.441 16.890 133.935 1.00 49.10 281 ILE F C 1
ATOM 13828 O O . ILE F 1 281 ? 26.982 15.950 133.348 1.00 44.08 281 ILE F O 1
ATOM 13833 N N . ASN F 1 282 ? 25.694 17.779 133.293 1.00 45.91 282 ASN F N 1
ATOM 13834 C CA . ASN F 1 282 ? 25.508 17.736 131.863 1.00 43.93 282 ASN F CA 1
ATOM 13835 C C . ASN F 1 282 ? 25.408 19.156 131.320 1.00 44.24 282 ASN F C 1
ATOM 13836 O O . ASN F 1 282 ? 25.835 20.112 131.975 1.00 42.85 282 ASN F O 1
ATOM 13841 N N . ARG F 1 283 ? 24.963 19.293 130.075 1.00 43.58 283 ARG F N 1
ATOM 13842 C CA . ARG F 1 283 ? 24.969 20.594 129.440 1.00 45.91 283 ARG F CA 1
ATOM 13843 C C . ARG F 1 283 ? 24.174 21.640 130.226 1.00 47.12 283 ARG F C 1
ATOM 13844 O O . ARG F 1 283 ? 24.440 22.842 130.086 1.00 52.74 283 ARG F O 1
ATOM 13852 N N . ASN F 1 284 ? 23.204 21.210 131.022 1.00 50.81 284 ASN F N 1
ATOM 13853 C CA . ASN F 1 284 ? 22.374 22.146 131.806 1.00 51.03 284 ASN F CA 1
ATOM 13854 C C . ASN F 1 284 ? 22.843 22.257 133.215 1.00 53.67 284 ASN F C 1
ATOM 13855 O O . ASN F 1 284 ? 22.164 22.810 134.047 1.00 56.79 284 ASN F O 1
ATOM 13860 N N . GLY F 1 285 ? 24.041 21.776 133.507 1.00 50.16 285 GLY F N 1
ATOM 13861 C CA . GLY F 1 285 ? 24.564 21.912 134.864 1.00 49.78 285 GLY F CA 1
ATOM 13862 C C . GLY F 1 285 ? 24.219 20.700 135.709 1.00 48.91 285 GLY F C 1
ATOM 13863 O O . GLY F 1 285 ? 24.160 19.576 135.206 1.00 51.94 285 GLY F O 1
ATOM 13864 N N . ILE F 1 286 ? 23.948 20.918 136.993 1.00 49.54 286 ILE F N 1
ATOM 13865 C CA . ILE F 1 286 ? 23.861 19.817 137.926 1.00 51.37 286 ILE F CA 1
ATOM 13866 C C . ILE F 1 286 ? 22.503 19.181 137.709 1.00 52.81 286 ILE F C 1
ATOM 13867 O O . ILE F 1 286 ? 21.524 19.860 137.707 1.00 53.51 286 ILE F O 1
ATOM 13872 N N . GLN F 1 287 ? 22.477 17.870 137.537 1.00 56.42 287 GLN F N 1
ATOM 13873 C CA . GLN F 1 287 ? 21.248 17.154 137.317 1.00 59.18 287 GLN F CA 1
ATOM 13874 C C . GLN F 1 287 ? 20.758 16.366 138.461 1.00 60.46 287 GLN F C 1
ATOM 13875 O O . GLN F 1 287 ? 19.565 16.283 138.620 1.00 70.85 287 GLN F O 1
ATOM 13881 N N . ASN F 1 288 ? 21.647 15.734 139.211 1.00 60.67 288 ASN F N 1
ATOM 13882 C CA . ASN F 1 288 ? 21.309 14.914 140.379 1.00 59.80 288 ASN F CA 1
ATOM 13883 C C . ASN F 1 288 ? 22.465 15.140 141.324 1.00 59.28 288 ASN F C 1
ATOM 13884 O O . ASN F 1 288 ? 23.624 15.167 140.891 1.00 56.21 288 ASN F O 1
ATOM 13889 N N . ILE F 1 289 ? 22.184 15.254 142.605 1.00 52.75 289 ILE F N 1
ATOM 13890 C CA . ILE F 1 289 ? 23.193 15.249 143.615 1.00 57.37 289 ILE F CA 1
ATOM 13891 C C . ILE F 1 289 ? 23.173 13.851 144.235 1.00 55.92 289 ILE F C 1
ATOM 13892 O O . ILE F 1 289 ? 22.155 13.394 144.659 1.00 57.40 289 ILE F O 1
ATOM 13897 N N . LEU F 1 290 ? 24.312 13.161 144.254 1.00 56.73 290 LEU F N 1
ATOM 13898 C CA . LEU F 1 290 ? 24.394 11.846 144.837 1.00 54.81 290 LEU F CA 1
ATOM 13899 C C . LEU F 1 290 ? 24.688 11.984 146.329 1.00 54.43 290 LEU F C 1
ATOM 13900 O O . LEU F 1 290 ? 25.646 12.637 146.754 1.00 62.11 290 LEU F O 1
ATOM 13905 N N . GLU F 1 291 ? 23.878 11.318 147.124 1.00 55.62 291 GLU F N 1
ATOM 13906 C CA . GLU F 1 291 ? 23.995 11.331 148.541 1.00 61.47 291 GLU F CA 1
ATOM 13907 C C . GLU F 1 291 ? 24.586 9.993 148.941 1.00 61.87 291 GLU F C 1
ATOM 13908 O O . GLU F 1 291 ? 23.885 9.005 149.030 1.00 59.11 291 GLU F O 1
ATOM 13914 N N . ILE F 1 292 ? 25.901 9.948 149.134 1.00 55.11 292 ILE F N 1
ATOM 13915 C CA . ILE F 1 292 ? 26.513 8.690 149.526 1.00 56.55 292 ILE F CA 1
ATOM 13916 C C . ILE F 1 292 ? 26.124 8.390 150.964 1.00 60.01 292 ILE F C 1
ATOM 13917 O O . ILE F 1 292 ? 26.238 9.290 151.799 1.00 56.15 292 ILE F O 1
ATOM 13922 N N . PRO F 1 293 ? 25.656 7.160 151.262 1.00 58.42 293 PRO F N 1
ATOM 13923 C CA . PRO F 1 293 ? 25.331 6.825 152.648 1.00 61.72 293 PRO F CA 1
ATOM 13924 C C . PRO F 1 293 ? 26.585 6.742 153.493 1.00 64.53 293 PRO F C 1
ATOM 13925 O O . PRO F 1 293 ? 27.358 5.816 153.376 1.00 70.61 293 PRO F O 1
ATOM 13929 N N . LEU F 1 294 ? 26.807 7.718 154.347 1.00 62.55 294 LEU F N 1
ATOM 13930 C CA . LEU F 1 294 ? 28.054 7.762 155.067 1.00 60.56 294 LEU F CA 1
ATOM 13931 C C . LEU F 1 294 ? 27.980 6.942 156.322 1.00 63.64 294 LEU F C 1
ATOM 13932 O O . LEU F 1 294 ? 26.927 6.852 156.945 1.00 58.32 294 LEU F O 1
ATOM 13937 N N . THR F 1 295 ? 29.107 6.421 156.787 1.00 62.24 295 THR F N 1
ATOM 13938 C CA . THR F 1 295 ? 29.157 5.900 158.176 1.00 61.29 295 THR F CA 1
ATOM 13939 C C . THR F 1 295 ? 28.933 7.024 159.171 1.00 62.75 295 THR F C 1
ATOM 13940 O O . THR F 1 295 ? 28.994 8.207 158.822 1.00 62.61 295 THR F O 1
ATOM 13944 N N . ASP F 1 296 ? 28.738 6.671 160.452 1.00 69.74 296 ASP F N 1
ATOM 13945 C CA . ASP F 1 296 ? 28.535 7.674 161.489 1.00 65.20 296 ASP F CA 1
ATOM 13946 C C . ASP F 1 296 ? 29.712 8.596 161.561 1.00 63.26 296 ASP F C 1
ATOM 13947 O O . ASP F 1 296 ? 29.518 9.806 161.620 1.00 64.31 296 ASP F O 1
ATOM 13952 N N . HIS F 1 297 ? 30.927 8.044 161.585 1.00 62.42 297 HIS F N 1
ATOM 13953 C CA . HIS F 1 297 ? 32.105 8.845 161.614 1.00 64.19 297 HIS F CA 1
ATOM 13954 C C . HIS F 1 297 ? 32.183 9.787 160.374 1.00 61.17 297 HIS F C 1
ATOM 13955 O O . HIS F 1 297 ? 32.506 10.979 160.485 1.00 62.85 297 HIS F O 1
ATOM 13962 N N . GLU F 1 298 ? 31.921 9.254 159.192 1.00 58.75 298 GLU F N 1
ATOM 13963 C CA . GLU F 1 298 ? 31.976 10.073 157.973 1.00 56.43 298 GLU F CA 1
ATOM 13964 C C . GLU F 1 298 ? 30.928 11.193 158.007 1.00 56.70 298 GLU F C 1
ATOM 13965 O O . GLU F 1 298 ? 31.230 12.345 157.680 1.00 61.16 298 GLU F O 1
ATOM 13971 N N . GLU F 1 299 ? 29.745 10.877 158.491 1.00 58.35 299 GLU F N 1
ATOM 13972 C CA . GLU F 1 299 ? 28.653 11.848 158.570 1.00 62.93 299 GLU F CA 1
ATOM 13973 C C . GLU F 1 299 ? 28.982 12.979 159.533 1.00 62.44 299 GLU F C 1
ATOM 13974 O O . GLU F 1 299 ? 28.677 14.140 159.246 1.00 58.83 299 GLU F O 1
ATOM 13980 N N . GLU F 1 300 ? 29.643 12.654 160.646 1.00 62.64 300 GLU F N 1
ATOM 13981 C CA . GLU F 1 300 ? 30.038 13.690 161.589 1.00 65.33 300 GLU F CA 1
ATOM 13982 C C . GLU F 1 300 ? 31.085 14.614 160.988 1.00 61.64 300 GLU F C 1
ATOM 13983 O O . GLU F 1 300 ? 31.037 15.830 161.227 1.00 55.01 300 GLU F O 1
ATOM 13989 N N . SER F 1 301 ? 32.014 1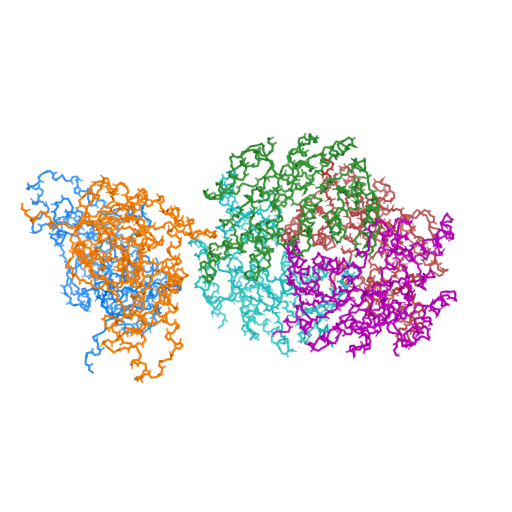4.041 160.212 1.00 59.38 301 SER F N 1
ATOM 13990 C CA . SER F 1 301 ? 32.986 14.876 159.501 1.00 58.35 301 SER F CA 1
ATOM 13991 C C . SER F 1 301 ? 32.266 15.815 158.564 1.00 58.34 301 SER F C 1
ATOM 13992 O O . SER F 1 301 ? 32.596 16.984 158.488 1.00 54.91 301 SER F O 1
ATOM 13995 N N . MET F 1 302 ? 31.228 15.298 157.863 1.00 58.82 302 MET F N 1
ATOM 13996 C CA . MET F 1 302 ? 30.444 16.118 156.926 1.00 59.77 302 MET F CA 1
ATOM 13997 C C . MET F 1 302 ? 29.743 17.248 157.685 1.00 60.99 302 MET F C 1
ATOM 13998 O O . MET F 1 302 ? 29.850 18.423 157.311 1.00 59.77 302 MET F O 1
ATOM 14003 N N . GLN F 1 303 ? 29.067 16.895 158.778 1.00 65.05 303 GLN F N 1
ATOM 14004 C CA . GLN F 1 303 ? 28.380 17.896 159.627 1.00 66.53 303 GLN F CA 1
ATOM 14005 C C . GLN F 1 303 ? 29.348 18.953 160.203 1.00 62.89 303 GLN F C 1
ATOM 14006 O O . GLN F 1 303 ? 29.074 20.121 160.090 1.00 63.73 303 GLN F O 1
ATOM 14012 N N . LYS F 1 304 ? 30.497 18.558 160.713 1.00 64.94 304 LYS F N 1
ATOM 14013 C CA . LYS F 1 304 ? 31.520 19.533 161.161 1.00 65.05 304 LYS F CA 1
ATOM 14014 C C . LYS F 1 304 ? 32.077 20.437 160.045 1.00 67.21 304 LYS F C 1
ATOM 14015 O O . LYS F 1 304 ? 32.221 21.641 160.223 1.00 58.33 304 LYS F O 1
ATOM 14021 N N . SER F 1 305 ? 32.379 19.857 158.878 1.00 62.93 305 SER F N 1
ATOM 14022 C CA . SER F 1 305 ? 32.800 20.659 157.753 1.00 59.07 305 SER F CA 1
ATOM 14023 C C . SER F 1 305 ? 31.723 21.690 157.377 1.00 54.86 305 SER F C 1
ATOM 14024 O O . SER F 1 305 ? 32.014 22.854 157.180 1.00 53.58 305 SER F O 1
ATOM 14027 N N . ALA F 1 306 ? 30.500 21.246 157.250 1.00 55.61 306 ALA F N 1
ATOM 14028 C CA . ALA F 1 306 ? 29.386 22.113 156.839 1.00 60.46 306 ALA F CA 1
ATOM 14029 C C . ALA F 1 306 ? 29.102 23.192 157.857 1.00 62.20 306 ALA F C 1
ATOM 14030 O O . ALA F 1 306 ? 28.776 24.328 157.496 1.00 66.18 306 ALA F O 1
ATOM 14032 N N . SER F 1 307 ? 29.153 22.813 159.135 1.00 68.52 307 SER F N 1
ATOM 14033 C CA . SER F 1 307 ? 28.851 23.732 160.250 1.00 68.79 307 SER F CA 1
ATOM 14034 C C . SER F 1 307 ? 29.715 24.954 160.210 1.00 63.18 307 SER F C 1
ATOM 14035 O O . SER F 1 307 ? 29.223 26.089 160.228 1.00 61.09 307 SER F O 1
ATOM 14038 N N . GLN F 1 308 ? 31.019 24.708 160.217 1.00 59.13 308 GLN F N 1
ATOM 14039 C CA . GLN F 1 308 ? 31.987 25.829 160.244 1.00 57.38 308 GLN F CA 1
ATOM 14040 C C . GLN F 1 308 ? 31.857 26.636 158.966 1.00 58.67 308 GLN F C 1
ATOM 14041 O O . GLN F 1 308 ? 31.781 27.850 159.023 1.00 55.97 308 GLN F O 1
ATOM 14047 N N . LEU F 1 309 ? 31.662 25.958 157.824 1.00 61.43 309 LEU F N 1
ATOM 14048 C CA . LEU F 1 309 ? 31.353 26.650 156.568 1.00 63.61 309 LEU F CA 1
ATOM 14049 C C . LEU F 1 309 ? 30.088 27.547 156.662 1.00 60.11 309 LEU F C 1
ATOM 14050 O O . LEU F 1 309 ? 30.089 28.712 156.267 1.00 61.93 309 LEU F O 1
ATOM 14055 N N . LYS F 1 310 ? 29.009 26.988 157.140 1.00 62.66 310 LYS F N 1
ATOM 14056 C CA . LYS F 1 310 ? 27.735 27.727 157.213 1.00 65.82 310 LYS F CA 1
ATOM 14057 C C . LYS F 1 310 ? 27.826 28.968 158.145 1.00 62.35 310 LYS F C 1
ATOM 14058 O O . LYS F 1 310 ? 27.247 30.018 157.854 1.00 59.40 310 LYS F O 1
ATOM 14064 N N . LYS F 1 311 ? 28.532 28.817 159.241 1.00 63.79 311 LYS F N 1
ATOM 14065 C CA . LYS F 1 311 ? 28.751 29.923 160.171 1.00 66.52 311 LYS F CA 1
ATOM 14066 C C . LYS F 1 311 ? 29.477 31.063 159.456 1.00 67.28 311 LYS F C 1
ATOM 14067 O O . LYS F 1 311 ? 29.074 32.215 159.578 1.00 67.86 311 LYS F O 1
ATOM 14073 N N . VAL F 1 312 ? 30.544 30.758 158.708 1.00 62.08 312 VAL F N 1
ATOM 14074 C CA . VAL F 1 312 ? 31.261 31.789 157.946 1.00 63.44 312 VAL F CA 1
ATOM 14075 C C . VAL F 1 312 ? 30.341 32.475 156.933 1.00 58.05 312 VAL F C 1
ATOM 14076 O O . VAL F 1 312 ? 30.358 33.700 156.776 1.00 57.68 312 VAL F O 1
ATOM 14080 N N . LEU F 1 313 ? 29.577 31.692 156.208 1.00 58.55 313 LEU F N 1
ATOM 14081 C CA . LEU F 1 313 ? 28.645 32.271 155.220 1.00 61.82 313 LEU F CA 1
ATOM 14082 C C . LEU F 1 313 ? 27.627 33.202 155.870 1.00 63.67 313 LEU F C 1
ATOM 14083 O O . LEU F 1 313 ? 27.366 34.310 155.392 1.00 68.66 313 LEU F O 1
ATOM 14088 N N . THR F 1 314 ? 27.076 32.749 156.989 1.00 64.28 314 THR F N 1
ATOM 14089 C CA . THR F 1 314 ? 26.096 33.493 157.762 1.00 63.97 314 THR F CA 1
ATOM 14090 C C . THR F 1 314 ? 26.707 34.827 158.209 1.00 61.94 314 THR F C 1
ATOM 14091 O O . THR F 1 314 ? 26.175 35.888 157.904 1.00 63.47 314 THR F O 1
ATOM 14095 N N . ASP F 1 315 ? 27.876 34.790 158.828 1.00 64.08 315 ASP F N 1
ATOM 14096 C CA . ASP F 1 315 ? 28.541 36.043 159.218 1.00 66.17 315 ASP F CA 1
ATOM 14097 C C . ASP F 1 315 ? 28.848 36.915 158.025 1.00 68.57 315 ASP F C 1
ATOM 14098 O O . ASP F 1 315 ? 28.812 38.119 158.144 1.00 66.64 315 ASP F O 1
ATOM 14103 N N . ALA F 1 316 ? 29.157 36.310 156.871 1.00 66.10 316 ALA F N 1
ATOM 14104 C CA . ALA F 1 316 ? 29.550 37.082 155.733 1.00 66.56 316 ALA F CA 1
ATOM 14105 C C . ALA F 1 316 ? 28.376 37.795 155.063 1.00 69.59 316 ALA F C 1
ATOM 14106 O O . ALA F 1 316 ? 28.540 38.902 154.582 1.00 73.44 316 ALA F O 1
ATOM 14108 N N . PHE F 1 317 ? 27.197 37.170 155.021 1.00 71.14 317 PHE F N 1
ATOM 14109 C CA . PHE F 1 317 ? 26.049 37.752 154.347 1.00 74.69 317 PHE F CA 1
ATOM 14110 C C . PHE F 1 317 ? 24.964 38.257 155.330 1.00 81.55 317 PHE F C 1
ATOM 14111 O O . PHE F 1 317 ? 25.188 39.223 156.030 1.00 80.88 317 PHE F O 1
#

CATH classification: 3.40.50.720 (+1 more: 3.90.110.10)

GO terms:
  GO:0004459 L-lactate dehydrogenase (NAD+) activity (F, EXP)

InterPro domains:
  IPR001236 Lactate/malate dehydrogenase, N-terminal [PF00056] (11-148)
  IPR001557 L-lactate/malate dehydrogenase [PIRSF000102] (8-315)
  IPR001557 L-lactate/malate dehydrogenase [PR00086] (11-35)
  IPR001557 L-lactate/malate dehydrogenase [PR00086] (36-60)
  IPR001557 L-lactate/malate dehydrogenase [PR00086] (122-142)
  IPR001557 L-lactate/malate dehydrogenase [PR00086] (146-164)
  IPR001557 L-lactate/malate dehydrogenase [PR00086] (176-189)
  IPR011304 L-lactate dehydrogenase [MF_00488] (9-317)
  IPR011304 L-lactate dehydrogenase [TIGR01771] (14-311)
  IPR015955 Lactate dehydrogenase/glycoside hydrolase, family 4, C-terminal [G3DSA:3.90.110.10] (151-326)
  IPR015955 Lactate dehydrogenase/glycoside hydrolase, family 4, C-terminal [SSF56327] (149-314)
  IPR018177 L-lactate dehydrogenase, active site [PS00064] (178-184)
  IPR022383 Lactate/malate dehydrogenase, C-terminal [PF02866] (151-319)
  IPR036291 NAD(P)-binding domain superfamily [SSF51735] (5-150)

Sequence (1835 aa):
SITDKDHQKVILVGDGAVGSSYAYAMVLQGIAQEIGIVDIFKDKTKGDAIDLEDALPFTSPKKIYSAEYSDAKDADLVVITANLKILKSIVDPIVDSGFNGIFLVAANPVDILTYATWKLSGFPKNRVVGSGTSLDTARFRQSIAKMVNVDARSVHAYIMGEHGDTEFPVWSHANIGGVTIAEWVKAHPEIKEDKLVKMFEDVRNKAYEIIKLKGATFYGIATALARISKAILNDENAVLPLSVYMDGQYGLNDIYIGTPAVINRNGIQNILEIPLTDHEEESMQKSASQLKKVSITDKDHQKVILVGDGAVGSSYAYAMVLQGIAQEIGIVDIFKDKTKGDAIDLEDALPFTSPKKIYSAEYSDAKDADLVVITAGAPQKPGETRLDLVNKNLKILKSIVDPIVDSGFNGIFLVAANPVDILTYATWKLSGFPKNRVVGSGTSLDTARFRQSIAKMVNVDARSVHAYIMGEHGDTEFPVWSHANIGGVTIAEWVKAHPEIKEDKLVKMFEDVRNKAYEIIKLKGATFYGIATALARISKAILNDENAVLPLSVYMDGQYGLNDIYIGTPAVINRNGIQNILEIPLTDHEEESMQKSASQLKKVLTDAFSITDKDHQKVILVGDGAVGSSYAYAMVLQGIAQEIGIVDIFKDKTKGDAIDLEDALPFTSPKKIYSAEYSDAKDADLVVITAVNKNLKILKSIVDPIVDSGFNGIFLVAANPVDILTYATWKLSGFPKNRVVGSGTSLDTARFRQSIAKMVNVDARSVHAYIMGEHGDTEFPVWSHANIGGVTIAEWVKAHPEIKEDKLVKMFEDVRNKAYEIIKLKGATFYGIATALARISKAILNDENAVLPLSVYMDGQYGLNDIYIGTPAVINRNGIQNILEIPLTDHEEESMQKSASQLKKVLTSITDKDHQKVILVGDGAVGSSYAYAMVLQGIAQEIGIVDIFKDKTKGDAIDLEDALPFTSPKKIYSAEYSDAKDADLVVITAKNLKILKSIVDPIVDSGFNGIFLVAANPVDILTYATWKLSGFPKNRVVGSGTSLDTARFRQSIAKMVNVDARSVHAYIMGEHGDTEFPVWSHANIGGVTIAEWVKAHPEIKEDKLVKMFEDVRNKAYEIIKLKGATFYGIATALARISKAILNDENAVLPLSVYMDGQYGLNDIYIGTPAVINRNGIQNILEIPLTDHEEESMQKSASQLKKVLTSITDKDHQKVILVGDGAVGSSYAYAMVLQGIAQEIGIVDIFKDKTKGDAIDLEDALPFTSPKKIYSAEYSDAKDADLVVITAGAPQKPGETRLDLVNKNLKILKSIVDPIVDSGFNGIFLVAANPVDILTYATWKLSGFPKNRVVGSGTSLDTARFRQSIAKMVNVDARSVHAYIMGEHGDTEFPVWSHANIGGVTIAEWVKAHPEIKEDKLVKMFEDVRNKAYEIIKLKGATFYGIATALARISKAILNDENAVLPLSVYMDGQYGLNDIYIGTPAVINRNGIQNILEIPLTDHEEESMQKSASQLKKVLTDAFSITDKDHQKVILVGDGAVGSSYAYAMVLQGIAQEIGIVDIFKDKTKGDAIDLEDALPFTSPKKIYSAEYSDAKDADLVVITAGAPQKPGETRLDLVNKNLKILKSIVDPIVDSGFNGIFLVAANPVDILTYATWKLSGFPKNRVVGSGTSLDTARFRQSIAKMVNVDARSVHAYIMGEHGDTEFPVWSHANIGGVTIAEWVKAHPEIKEDKLVKMFEDVRNKAYEIIKLKGATFYGIATALARISKAILNDENAVLPLSVYMDGQYGLNDIYIGTPAVINRNGIQNILEIPLTDHEEESMQKSASQLKKVLTDAF

Solvent-accessible surface area: 65755 Å² total; per-residue (Å²): 124,153,81,116,165,111,84,44,18,0,0,0,3,2,15,48,46,39,0,8,5,0,0,1,0,0,0,15,68,33,11,4,65,16,0,0,0,4,28,115,65,68,71,100,0,103,0,6,4,30,0,0,11,0,0,3,17,48,14,36,58,17,124,6,45,44,2,86,57,76,45,0,137,82,8,52,0,0,0,1,21,50,88,111,160,86,5,88,64,4,0,59,45,0,48,122,27,47,6,106,12,6,0,0,0,10,6,83,58,2,1,35,1,0,67,20,0,51,131,61,10,66,20,67,78,51,53,0,0,0,3,3,0,1,8,5,5,2,6,0,49,14,34,0,4,121,64,24,141,48,40,4,128,46,0,73,2,38,0,0,0,18,43,31,120,50,7,10,19,1,64,44,81,0,28,6,59,56,61,42,7,77,94,47,23,178,74,69,92,124,21,119,116,92,114,10,84,108,19,18,69,68,4,88,73,33,38,140,64,0,88,120,28,30,53,40,25,37,10,0,20,0,2,0,0,0,57,1,0,79,0,5,24,86,54,58,82,16,68,13,8,0,0,1,14,0,82,37,35,10,62,13,68,69,10,1,0,0,0,0,0,16,0,12,139,74,0,15,72,84,42,67,95,17,103,28,64,122,135,13,50,96,26,0,72,152,0,3,70,68,9,117,181,124,120,137,86,121,159,114,84,45,17,0,0,0,8,5,1,31,46,37,0,4,5,0,0,1,0,0,0,15,68,31,12,3,65,16,0,0,0,5,25,149,147,68,84,71,0,99,0,0,4,38,0,0,10,0,0,3,15,50,18,33,59,17,125,6,47,32,1,86,58,79,46,0,143,99,8,52,0,0,0,3,9,60,28,22,90,57,105,18,14,8,57,80,63,39,12,0,52,55,5,25,155,78,7,108,64,16,0,45,46,0,49,120,23,45,6,107,11,5,0,0,0,10,4,81,9,3,1,0,2,0,27,0,0,51,100,49,11,67,21,65,77,51,52,0,0,0,4,4,0,2,11,4,5,2,6,0,49,14,32,0,4,122,47,24,139,49,41,4,127,46,1,70,2,37,0,0,0,7,43,28,66,51,7,10,18,0,61,43,85,0,28,6,60,57,62,40,6,62,95,50,36,164,74,71,87,125,18,128,121,117,103,14,67,124,14,17,71,68,5,82,56,32,31,70,58,0,55,87,20,31,43,40,29,39,10,0,20,0,2,0,0,0,62,1,0,81,0,5,22,86,54,59,82,16,67,14,7,0,0,1,14,0,84,38,35,8,60,12,66,68,1,0,0,0,0,0,0,18,0,12,138,73,0,10,70,90,40,67,93,17,105,30,65,121,151,16,50,96,36,0,70,132,0,3,73,58,0,82,125,22,7,93,72,19,104,47,70,0,67,92,8,50,20,18,0,0,0,3,2,1,41,46,39,0,4,6,0,0,0,0,0,0,16,67,26,11,3,17,16,0,0,0,3,26,148,134,69,70,60,0,106,0,0,4,30,0,0,10,0,0,3,15,52,17,17,26,18,125,6,46,32,1,85,55,78,46,0,141,68,0,8,0,0,0,1,20,44,70,120,169,47,61,160,55,3,115,64,4,0,60,45,0,49,122,20,45,6,65,0,0,0,0,0,10,6,82,38,2,2,7,1,0,30,14,0,47,132,61,10,67,20,59,87,49,30,0,0,0,4,3,0,2,8,4,5,2,7,0,49,15,32,0,4,122,45,20,98,7,5,4,86,14,0,26,2,12,0,0,0,22,41,28,90,45,7,10,20,1,15,38,28,0,5,0,7,7,9,38,2,47,36,19,20,82,50,71,25,124,18,78,37,86,92,0,17,119,14,17,68,96,4,83,69,32,31,124,66,0,84,153,27,36,56,40,25,37,11,0,21,0,2,0,0,0,48,1,0,61,0,0,1,42,16,2,20,1,17,14,8,0,0,1,23,0,96,37,35,10,60,11,81,65,1,0,0,0,0,0,0,0,0,11,55,35,0,15,72,66,42,8,86,1,61,27,54,131,101,13,49,86,29,0,73,129,0,1,70,80,0,93,162,62,51,153,47,29,0,73,107,7,52,19,19,0,0,0,4,3,2,36,46,38,0,11,6,0,0,0,0,0,0,15,67,28,10,4,18,16,0,0,0,8,29,162,132,91,93,68,1,104,0,3,4,29,0,0,11,0,0,2,16,50,15,18,27,19,124,6,47,27,2,85,58,78,45,0,141,76,0,8,0,0,0,1,20,45,204,52,96,177,80,3,116,63,3,0,45,46,0,46,121,21,46,7,69,0,0,0,0,0,10,6,80,67,2,1,19,2,0,40,10,0,52,132,53,10,68,21,66,76,50,26,0,0,0,4,3,0,2,8,5,5,2,6,0,49,15,34,3,5,123,60,23,102,9,4,4,97,12,0,25,3,11,0,0,0,24,40,27,92,44,6,11,19,1,66,45,25,0,6,1,6,8,6,36,11,75,36,11,21,184,68,53,106,143,23,94,108,126,121,15,89,119,14,18,77,67,4,93,73,32,30,114,66,0,82,158,30,32,54,40,27,37,11,0,20,0,2,0,0,0,46,1,0,60,0,0,1,39,16,2,21,2,16,15,8,0,0,0,12,0,81,37,35,11,68,9,76,77,0,0,0,0,0,0,0,0,0,11,56,34,0,14,74,65,43,8,87,1,60,29,64,127,139,11,40,92,24,0,83,143,0,0,66,88,0,77,162,87,48,151,47,66,0,71,114,9,54,18,17,0,0,0,6,6,1,28,47,37,0,8,6,0,0,1,0,0,0,14,54,29,12,4,17,16,0,0,0,3,20,135,127,68,84,69,0,99,0,4,3,40,0,0,11,0,0,2,15,51,15,17,28,17,124,6,46,33,1,86,49,78,45,0,141,75,0,7,0,0,0,3,5,68,29,22,110,87,122,140,86,41,82,79,60,61,13,0,68,60,4,24,167,84,6,108,63,18,0,45,46,0,49,122,22,46,6,66,0,0,0,0,0,11,5,79,10,3,1,0,4,0,27,0,0,51,99,47,10,66,22,65,76,51,29,0,0,0,4,4,0,3,12,3,5,2,6,0,50,14,32,0,4,118,48,19,101,6,5,4,86,12,0,27,3,13,0,0,0,6,43,30,101,50,6,8,18,1,62,43,24,0,6,0,6,7,8,36,8,76,36,21,33,177,74,69,100,121,16,121,136,104,92,21,84,118,13,16,66,65,4,84,66,25,30,130,73,0,81,165,36,27,55,40,30,36,10,0,20,0,3,0,0,0,43,1,0,55,0,0,2,49,14,4,22,2,17,15,8,0,0,1,13,0,81,38,35,15,68,17,67,66,1,0,0,0,0,0,0,4,0,10,55,37,0,14,83,57,34,4,83,1,62,26,65,133,143,8,52,94,26,0,67,126,0,2,54,49,0,84,137,22,7,96,97,20,103,45,58,0,61,100,8,53,18,19,0,0,0,3,4,1,42,43,37,0,4,6,0,0,1,0,0,0,15,64,28,11,3,18,16,0,0,0,4,27,148,145,67,84,68,0,100,0,1,4,38,0,0,10,0,0,2,17,48,15,23,27,17,124,6,45,33,1,87,56,77,45,0,139,75,0,8,0,0,0,0,21,30,40,22,104,89,137,139,89,27,88,76,64,70,1,0,52,48,2,23,155,70,5,99,64,4,0,48,45,0,48,121,22,45,6,65,0,0,0,0,0,17,3,79,3,5,1,0,2,0,28,0,0,52,101,49,10,66,20,65,76,51,28,0,0,0,4,4,0,2,10,4,5,2,6,0,49,15,32,0,5,121,45,18,101,7,5,5,86,13,1,23,2,12,0,0,0,7,49,27,91,53,6,9,17,1,64,44,26,0,6,0,7,7,8,38,8,62,34,19,37,155,74,74,100,118,17,137,123,107,97,11,63,121,14,18,68,68,4,82,63,33,29,117,57,0,82,156,25,34,54,39,28,35,9,0,20,0,2,0,0,0,48,1,0,60,0,0,2,41,16,1,20,2,17,15,9,0,0,1,13,0,83,21,36,10,26,14,61,68,1,0,0,0,0,0,0,0,0,11,54,37,0,14,73,64,43,8,82,2,49,28,65,121,133,12,27,86,25,0,34,144,0,3,71,45,0,83,128,14,7,96,87,19,105

Organism: Lacticaseibacillus casei (NCBI:txid1582)

Foldseek 3Di:
DVCVPVAAEEEEEACDLQRLLLVLLCQAVVNGAEYEYEYPPQVVQQVSQVVSCVCPVVGPHHHYHHDDLLVLQPHQEYEYAHVQVNLLVRQVSNLVSNHDHAYEYEHPQFQVVLLVSCVNNVDDQQRRWYLFCLLLQLLLLVLVCVVVVHDSVQWGWDWWFRLADLIGTQQVQTDGNRQRPVNVCVVVVVDDPVVVVVSSVCSRCVQVVVCVVPNGDHNRSSNSVNVLSCQQRVFPQDWGWIFGADDCALHDHDTTITAIFGQGVRGTDGTDRPPGDPVNSVSNVVSRVVVVVD/DVCVLVAAEEEEEDCDLQRLLLLLLCQAVVPGAEYEYEYPPQVSQQVSQVVSCVCPVVGPHHHYHHDDLLVLQSHQEYEYDDQDDDDVPDDPLNSLQVRLVVLLVRQVSNLVSNHDHAYEYEYPQFQLVLLSSCVNNVHDQQRRWYLFCLLLQLLLLVLVCVVVVHDSVQWGWDWWFRLADLIDTQQVQTDGNRQGPVNVCVVPVVDDPVNSVVSSVCSRCVQVVVCVVPNGDHNRSSNSVSVLSCQQRVFPQDWGFIFGADDCALHDHSTTITAIFGQGVRGTDGTDRPPGDPVNSVSNVVRRVVVVVSSVVND/DVCVPVFAEEEEEACDLQRLLLVLLCQAVVPGAEYAYEYPPQVSQQVSQVVSCVCCVVGPHHHYHHDYLLVLQPHQEYEYAHQVVVVVVLLVRLVSNLVSNHDHAYEYEYPQFQLVLLVSCVSNVDDQQRRWYLFFLLLQLLLLVLVCVVVVHDSVQWGWGWWFGLADLIDTQQVQTDGNRQGPVNVCVVVVVDDPVVSVVSSVCSRCVQVVVCVVPNGDHNSSSNSVNVLSCQQVVFPQDWGFIFGADDCQLHDHDTTITAIFGQGVRGTDGTDRPPGDPVNSVSNVVSVVVVVVVSD/DVCVPVAAEEEEEACDLQRLLLLLLCQAVVPGAEYEYEYPPQVVQQVSQVVSCVCPVVGPHHHYHHDDLLVLQPHAEYEYAHVVVVVVLVRLVSNLVSNHDHAYEYEYPQFQLSLLSSCVSNVDDQQRRWYLFFLLLQVLLLVLVCVVVVHPSVQWGWGWWFRLADLIHTQQVQTDGNRQGPVNVCVVDVVDDVVVVVVSSVCSRCVQVVVCVVPNGDHNRSSNSVNVLSCQQRVFPQDWGFIFGADDCALHDHSTTITAIFGQGVRGTDGTDRPDGDPVNSVSNVVSRVVVVVVSD/DVCVLVAAEEEEEDCDLARLLLLLLCQAVVNGAEYEYEYPPQVSQQVSQVVSCVCCVVGPHHHYHHDYLLVLQPHQEYEYEDQDDDDPVDDPLNSLQVRLVVLLVRQVSNLVSNHDHAYEYEYPLFQLVLLSSCVNNVHDQQRRWYLFCLLLQLLLLVLVCVVVVHDSVQWGWDWWFRLADLIDTQQVQTDGNRQGPVNVCVVVVVDDPVVSVVSSVCSRCVQVVVCVPPNGDHNRSSNSVSVLSCQQRVFPQDWGFIFGADDCQLHDHSTTITAIFGQGVRGTDGTDRDDGDPVNSVSNVVRRVVVVVSSVVND/DVCVPVAAEEEEEDCDLARLLLLLLCQAVVPGAEYEYEYPPQVSQQVSQVVSCVCCVVGPHHHYHHDYLLVLQPHQEYEYAPEDDDDPPDDPLRSLQVVLVVLLVRQVSNLVSNHDHAYEYEYPQFQLVLLSSCVNNVDDQQRRWYLFFQLLQLLLLVLVCVVVVHDSVQWGWGWWFRLADLIGTQQVQTDGNRQGPVRVCVVPVVDDPVNSVVSSVCSRCVQVVVCVVPNGDHNRSSNSVSVLSCQQRVFPQDWGFIFGADPCALHDHSTTITAIFGQGVRGTDGTDRDDGDPVNSVSNVVSVVVVVVSSVVND